Protein 4EG2 (pdb70)

CATH classification: 3.40.140.10 (+1 more: 3.40.140.10)

Organism: Vibrio cholerae serotype O1 (strain ATCC 39315 / El Tor Inaba N16961) (NCBI:txid243277)

Structure (mmCIF, N/CA/C/O backbone):
data_4EG2
#
_entry.id   4EG2
#
_cell.length_a   68.810
_cell.length_b   163.730
_cell.length_c   111.950
_cell.angle_alpha   90.00
_cell.angle_beta   97.70
_cell.angle_gamma   90.00
#
_symmetry.space_group_name_H-M   'P 1 21 1'
#
loop_
_entity.id
_entity.type
_entity.pdbx_description
1 polymer 'Cytidine deaminase'
2 non-polymer 'ZINC ION'
3 non-polymer URIDINE
4 non-polymer 'ACETATE ION'
5 non-polymer 'MAGNESIUM ION'
6 water water
#
loop_
_atom_site.group_PDB
_atom_site.id
_atom_site.type_symbol
_atom_site.label_atom_id
_atom_site.label_alt_id
_atom_site.label_comp_id
_atom_site.label_asym_id
_atom_site.label_entity_id
_atom_site.label_seq_id
_atom_site.pdbx_PDB_ins_code
_atom_site.Cartn_x
_atom_site.Cartn_y
_atom_site.Cartn_z
_atom_site.occupancy
_atom_site.B_iso_or_equiv
_atom_site.auth_seq_id
_atom_site.auth_comp_id
_atom_site.auth_asym_id
_atom_site.auth_atom_id
_atom_site.pdbx_PDB_model_num
ATOM 1 N N . ASN A 1 2 ? -20.452 35.141 -7.328 1.00 56.09 -1 ASN A N 1
ATOM 2 C CA . ASN A 1 2 ? -19.657 36.034 -6.442 1.00 52.84 -1 ASN A CA 1
ATOM 3 C C . ASN A 1 2 ? -20.561 36.850 -5.510 1.00 52.28 -1 ASN A C 1
ATOM 4 O O . ASN A 1 2 ? -21.287 37.742 -5.954 1.00 51.72 -1 ASN A O 1
ATOM 9 N N . ALA A 1 3 ? -20.494 36.538 -4.214 1.00 53.08 0 ALA A N 1
ATOM 10 C CA . ALA A 1 3 ? -21.310 37.205 -3.186 1.00 53.73 0 ALA A CA 1
ATOM 11 C C . ALA A 1 3 ? -20.972 38.693 -2.957 1.00 51.47 0 ALA A C 1
ATOM 12 O O . ALA A 1 3 ? -21.771 39.420 -2.352 1.00 51.51 0 ALA A O 1
ATOM 22 N N . ARG A 1 5 ? -20.141 40.883 -5.547 1.00 44.69 2 ARG A N 1
ATOM 23 C CA . ARG A 1 5 ? -20.205 41.685 -6.767 1.00 43.09 2 ARG A CA 1
ATOM 24 C C . ARG A 1 5 ? -20.921 43.015 -6.587 1.00 42.49 2 ARG A C 1
ATOM 25 O O . ARG A 1 5 ? -20.542 44.008 -7.215 1.00 41.11 2 ARG A O 1
ATOM 33 N N A ASN A 1 6 ? -21.950 43.049 -5.744 0.50 43.95 3 ASN A N 1
ATOM 34 N N B ASN A 1 6 ? -21.927 43.023 -5.720 0.50 44.22 3 ASN A N 1
ATOM 35 C CA A ASN A 1 6 ? -22.660 44.293 -5.485 0.50 45.10 3 ASN A CA 1
ATOM 36 C CA B ASN A 1 6 ? -22.668 44.222 -5.401 0.50 45.65 3 ASN A CA 1
ATOM 37 C C A ASN A 1 6 ? -21.698 45.373 -4.971 0.50 43.82 3 ASN A C 1
ATOM 38 C C B ASN A 1 6 ? -21.734 45.348 -4.939 0.50 44.20 3 ASN A C 1
ATOM 39 O O A ASN A 1 6 ? -21.700 46.495 -5.473 0.50 43.66 3 ASN A O 1
ATOM 40 O O B ASN A 1 6 ? -21.787 46.463 -5.450 0.50 44.22 3 ASN A O 1
ATOM 49 N N . ARG A 1 7 ? -20.863 45.036 -3.986 1.00 43.26 4 ARG A N 1
ATOM 50 C CA . ARG A 1 7 ? -19.894 46.007 -3.452 1.00 42.67 4 ARG A CA 1
ATOM 51 C C . ARG A 1 7 ? -18.757 46.301 -4.443 1.00 39.07 4 ARG A C 1
ATOM 52 O O . ARG A 1 7 ? -18.208 47.409 -4.457 1.00 36.90 4 ARG A O 1
ATOM 60 N N . ILE A 1 8 ? -18.402 45.296 -5.250 1.00 36.97 5 ILE A N 1
ATOM 61 C CA . ILE A 1 8 ? -17.366 45.431 -6.289 1.00 34.54 5 ILE A CA 1
ATOM 62 C C . ILE A 1 8 ? -17.843 46.430 -7.352 1.00 34.90 5 ILE A C 1
ATOM 63 O O . ILE A 1 8 ? -17.068 47.250 -7.846 1.00 31.55 5 ILE A O 1
ATOM 68 N N . GLU A 1 9 ? -19.128 46.358 -7.686 1.00 36.57 6 GLU A N 1
ATOM 69 C CA . GLU A 1 9 ? -19.721 47.275 -8.660 1.00 39.00 6 GLU A CA 1
ATOM 70 C C . GLU A 1 9 ? -19.606 48.730 -8.172 1.00 39.45 6 GLU A C 1
ATOM 71 O O . GLU A 1 9 ? -19.339 49.635 -8.968 1.00 38.29 6 GLU A O 1
ATOM 77 N N . GLN A 1 10 ? -19.787 48.956 -6.870 1.00 40.24 7 GLN A N 1
ATOM 78 C CA . GLN A 1 10 ? -19.631 50.308 -6.318 1.00 42.56 7 GLN A CA 1
ATOM 79 C C . GLN A 1 10 ? -18.200 50.795 -6.510 1.00 40.60 7 GLN A C 1
ATOM 80 O O . GLN A 1 10 ? -17.980 51.951 -6.870 1.00 41.45 7 GLN A O 1
ATOM 86 N N . ALA A 1 11 ? -17.232 49.911 -6.269 1.00 38.30 8 ALA A N 1
ATOM 87 C CA . ALA A 1 11 ? -15.816 50.263 -6.423 1.00 38.29 8 ALA A CA 1
ATOM 88 C C . ALA A 1 11 ? -15.478 50.545 -7.879 1.00 37.97 8 ALA A C 1
ATOM 89 O O . ALA A 1 11 ? -14.703 51.444 -8.174 1.00 38.92 8 ALA A O 1
ATOM 91 N N . LEU A 1 12 ? -16.074 49.782 -8.784 1.00 38.08 9 LEU A N 1
ATOM 92 C CA . LEU A 1 12 ? -15.843 49.977 -10.207 1.00 39.03 9 LEU A CA 1
ATOM 93 C C . LEU A 1 12 ? -16.418 51.265 -10.720 1.00 41.97 9 LEU A C 1
ATOM 94 O O . LEU A 1 12 ? -15.898 51.853 -11.656 1.00 42.95 9 LEU A O 1
ATOM 99 N N . GLN A 1 13 ? -17.505 51.694 -10.104 1.00 45.91 10 GLN A N 1
ATOM 100 C CA . GLN A 1 13 ? -18.211 52.874 -10.546 1.00 49.82 10 GLN A CA 1
ATOM 101 C C . GLN A 1 13 ? -17.343 54.113 -10.358 1.00 51.27 10 GLN A C 1
ATOM 102 O O . GLN A 1 13 ? -17.570 55.116 -11.022 1.00 54.20 10 GLN A O 1
ATOM 108 N N . GLN A 1 14 ? -16.334 54.027 -9.486 1.00 50.30 11 GLN A N 1
ATOM 109 C CA . GLN A 1 14 ? -15.434 55.156 -9.218 1.00 52.70 11 GLN A CA 1
ATOM 110 C C . GLN A 1 14 ? -14.074 55.068 -9.930 1.00 50.57 11 GLN A C 1
ATOM 111 O O . GLN A 1 14 ? -13.340 56.060 -9.973 1.00 52.57 11 GLN A O 1
ATOM 125 N N . PRO A 1 16 ? -11.139 55.085 -12.722 1.00 43.63 13 PRO A N 1
ATOM 126 C CA . PRO A 1 16 ? -10.929 55.935 -13.901 1.00 44.04 13 PRO A CA 1
ATOM 127 C C . PRO A 1 16 ? -11.458 55.307 -15.190 1.00 41.14 13 PRO A C 1
ATOM 128 O O . PRO A 1 16 ? -11.364 54.074 -15.377 1.00 37.47 13 PRO A O 1
ATOM 132 N N . ALA A 1 17 ? -12.002 56.150 -16.068 1.00 40.86 14 ALA A N 1
ATOM 133 C CA . ALA A 1 17 ? -12.571 55.693 -17.340 1.00 40.13 14 ALA A CA 1
ATOM 134 C C . ALA A 1 17 ? -11.554 54.967 -18.240 1.00 37.73 14 ALA A C 1
ATOM 135 O O . ALA A 1 17 ? -11.915 54.102 -19.027 1.00 36.22 14 ALA A O 1
ATOM 137 N N . SER A 1 18 ? -10.285 55.325 -18.111 1.00 38.15 15 SER A N 1
ATOM 138 C CA . SER A 1 18 ? -9.234 54.730 -18.916 1.00 36.73 15 SER A CA 1
ATOM 139 C C . SER A 1 18 ? -9.182 53.198 -18.810 1.00 34.84 15 SER A C 1
ATOM 140 O O . SER A 1 18 ? -9.171 52.508 -19.832 1.00 35.54 15 SER A O 1
ATOM 143 N N . PHE A 1 19 ? -9.187 52.652 -17.596 1.00 32.80 16 PHE A N 1
ATOM 144 C CA . PHE A 1 19 ? -9.100 51.195 -17.453 1.00 31.43 16 PHE A CA 1
ATOM 145 C C . PHE A 1 19 ? -10.337 50.480 -16.867 1.00 30.84 16 PHE A C 1
ATOM 146 O O . PHE A 1 19 ? -10.363 49.250 -16.824 1.00 31.67 16 PHE A O 1
ATOM 154 N N . ALA A 1 20 ? -11.351 51.227 -16.447 1.00 32.04 17 ALA A N 1
ATOM 155 C CA . ALA A 1 20 ? -12.552 50.633 -15.861 1.00 32.03 17 ALA A CA 1
ATOM 156 C C . ALA A 1 20 ? -13.204 49.579 -16.754 1.00 32.56 17 ALA A C 1
ATOM 157 O O . ALA A 1 20 ? -13.510 48.492 -16.273 1.00 33.77 17 ALA A O 1
ATOM 159 N N . PRO A 1 21 ? -13.428 49.882 -18.051 1.00 33.41 18 PRO A N 1
ATOM 160 C CA . PRO A 1 21 ? -14.052 48.850 -18.904 1.00 33.34 18 PRO A CA 1
ATOM 161 C C . PRO A 1 21 ? -13.313 47.505 -18.891 1.00 32.20 18 PRO A C 1
ATOM 162 O O . PRO A 1 21 ? -13.945 46.451 -18.795 1.00 32.60 18 PRO A O 1
ATOM 166 N N . TYR A 1 22 ? -11.993 47.534 -18.988 1.00 30.80 19 TYR A N 1
ATOM 167 C CA . TYR A 1 22 ? -11.237 46.285 -18.979 1.00 30.92 19 TYR A CA 1
ATOM 168 C C . TYR A 1 22 ? -11.282 45.633 -17.596 1.00 28.96 19 TYR A C 1
ATOM 169 O O . TYR A 1 22 ? -11.465 44.421 -17.475 1.00 30.35 19 TYR A O 1
ATOM 178 N N . LEU A 1 23 ? -11.142 46.435 -16.559 1.00 27.17 20 LEU A N 1
ATOM 179 C CA . LEU A 1 23 ? -11.198 45.910 -15.197 1.00 27.50 20 LEU A CA 1
ATOM 180 C C . LEU A 1 23 ? -12.560 45.263 -14.948 1.00 27.81 20 LEU A C 1
ATOM 181 O O . LEU A 1 23 ? -12.635 44.170 -14.399 1.00 29.05 20 LEU A O 1
ATOM 186 N N . ARG A 1 24 ? -13.626 45.953 -15.351 1.00 29.25 21 ARG A N 1
ATOM 187 C CA . ARG A 1 24 ? -14.990 45.455 -15.209 1.00 31.46 21 ARG A CA 1
ATOM 188 C C . ARG A 1 24 ? -15.153 44.095 -15.873 1.00 33.20 21 ARG A C 1
ATOM 189 O O . ARG A 1 24 ? -15.728 43.173 -15.291 1.00 34.06 21 ARG A O 1
ATOM 197 N N . GLU A 1 25 ? -14.655 43.978 -17.099 1.00 33.58 22 GLU A N 1
ATOM 198 C CA . GLU A 1 25 ? -14.711 42.722 -17.836 1.00 36.72 22 GLU A CA 1
ATOM 199 C C . GLU A 1 25 ? -14.085 41.588 -17.002 1.00 35.93 22 GLU A C 1
ATOM 200 O O . GLU A 1 25 ? -14.626 40.477 -16.951 1.00 38.86 22 GLU A O 1
ATOM 206 N N . LEU A 1 26 ? -12.960 41.878 -16.340 1.00 29.91 23 LEU A N 1
ATOM 207 C CA . LEU A 1 26 ? -12.261 40.888 -15.524 1.00 28.40 23 LEU A CA 1
ATOM 208 C C . LEU A 1 26 ? -12.898 40.600 -14.155 1.00 26.94 23 LEU A C 1
ATOM 209 O O . LEU A 1 26 ? -13.109 39.453 -13.820 1.00 27.14 23 LEU A O 1
ATOM 214 N N . VAL A 1 27 ? -13.190 41.639 -13.375 1.00 26.80 24 VAL A N 1
ATOM 215 C CA . VAL A 1 27 ? -13.674 41.458 -11.982 1.00 26.20 24 VAL A CA 1
ATOM 216 C C . VAL A 1 27 ? -15.115 40.990 -11.851 1.00 26.37 24 VAL A C 1
ATOM 217 O O . VAL A 1 27 ? -15.468 40.363 -10.854 1.00 26.05 24 VAL A O 1
ATOM 221 N N . LEU A 1 28 ? -15.936 41.264 -12.851 1.00 27.41 25 LEU A N 1
ATOM 222 C CA . LEU A 1 28 ? -17.324 40.814 -12.811 1.00 29.18 25 LEU A CA 1
ATOM 223 C C . LEU A 1 28 ? -17.498 39.478 -13.531 1.00 30.41 25 LEU A C 1
ATOM 224 O O . LEU A 1 28 ? -18.616 38.984 -13.660 1.00 32.68 25 LEU A O 1
ATOM 229 N N . ALA A 1 29 ? -16.408 38.882 -14.011 1.00 31.02 26 ALA A N 1
ATOM 230 C CA . ALA A 1 29 ? -16.524 37.575 -14.669 1.00 32.01 26 ALA A CA 1
ATOM 231 C C . ALA A 1 29 ? -16.936 36.553 -13.610 1.00 31.54 26 ALA A C 1
ATOM 232 O O . ALA A 1 29 ? -16.598 36.703 -12.433 1.00 29.74 26 ALA A O 1
ATOM 234 N N . LYS A 1 30 ? -17.684 35.535 -14.021 1.00 32.82 27 LYS A N 1
ATOM 235 C CA . LYS A 1 30 ? -18.150 34.507 -13.091 1.00 34.39 27 LYS A CA 1
ATOM 236 C C . LYS A 1 30 ? -16.997 33.902 -12.263 1.00 32.59 27 LYS A C 1
ATOM 237 O O . LYS A 1 30 ? -17.060 33.810 -11.035 1.00 31.79 27 LYS A O 1
ATOM 243 N N . ASP A 1 31 ? -15.933 33.522 -12.946 1.00 33.04 28 ASP A N 1
ATOM 244 C CA . ASP A 1 31 ? -14.810 32.847 -12.300 1.00 32.57 28 ASP A CA 1
ATOM 245 C C . ASP A 1 31 ? -13.706 33.771 -11.767 1.00 30.94 28 ASP A C 1
ATOM 246 O O . ASP A 1 31 ? -12.613 33.302 -11.443 1.00 31.19 28 ASP A O 1
ATOM 251 N N . PHE A 1 32 ? -13.972 35.072 -11.663 1.00 28.99 29 PHE A N 1
ATOM 252 C CA . PHE A 1 32 ? -12.960 35.972 -11.125 1.00 27.14 29 PHE A CA 1
ATOM 253 C C . PHE A 1 32 ? -12.507 35.417 -9.786 1.00 26.09 29 PHE A C 1
ATOM 254 O O . PHE A 1 32 ? -13.310 35.218 -8.894 1.00 24.95 29 PHE A O 1
ATOM 262 N N . ASP A 1 33 ? -11.208 35.180 -9.663 1.00 27.49 30 ASP A N 1
ATOM 263 C CA . ASP A 1 33 ? -10.617 34.571 -8.459 1.00 26.95 30 ASP A CA 1
ATOM 264 C C . ASP A 1 33 ? -9.893 35.566 -7.564 1.00 26.32 30 ASP A C 1
ATOM 265 O O . ASP A 1 33 ? -9.060 35.179 -6.759 1.00 25.98 30 ASP A O 1
ATOM 270 N N . ALA A 1 34 ? -10.203 36.849 -7.704 1.00 25.94 31 ALA A N 1
ATOM 271 C CA . ALA A 1 34 ? -9.563 37.865 -6.887 1.00 24.77 31 ALA A CA 1
ATOM 272 C C . ALA A 1 34 ? -8.042 37.892 -7.071 1.00 23.60 31 ALA A C 1
ATOM 273 O O . ALA A 1 34 ? -7.310 38.063 -6.113 1.00 22.04 31 ALA A O 1
ATOM 275 N N . THR A 1 35 ? -7.591 37.716 -8.307 1.00 23.76 32 THR A N 1
ATOM 276 C CA . THR A 1 35 ? -6.178 37.783 -8.651 1.00 23.88 32 THR A CA 1
ATOM 277 C C . THR A 1 35 ? -6.075 38.420 -10.014 1.00 24.68 32 THR A C 1
ATOM 278 O O . THR A 1 35 ? -7.038 38.444 -10.755 1.00 26.39 32 THR A O 1
ATOM 282 N N . PHE A 1 36 ? -4.910 38.958 -10.325 1.00 25.04 33 PHE A N 1
ATOM 283 C CA . PHE A 1 36 ? -4.648 39.497 -11.637 1.00 26.24 33 PHE A CA 1
ATOM 284 C C . PHE A 1 36 ? -3.305 38.910 -12.085 1.00 27.06 33 PHE A C 1
ATOM 285 O O . PHE A 1 36 ? -2.312 38.967 -11.340 1.00 27.42 33 PHE A O 1
ATOM 293 N N . SER A 1 37 ? -3.273 38.351 -13.293 1.00 26.42 34 SER A N 1
ATOM 294 C CA . SER A 1 37 ? -2.053 37.799 -13.841 1.00 26.48 34 SER A CA 1
ATOM 295 C C . SER A 1 37 ? -1.130 38.937 -14.214 1.00 25.86 34 SER A C 1
ATOM 296 O O . SER A 1 37 ? -1.551 40.069 -14.288 1.00 24.87 34 SER A O 1
ATOM 299 N N . ALA A 1 38 ? 0.134 38.628 -14.467 1.00 27.18 35 ALA A N 1
ATOM 300 C CA . ALA A 1 38 ? 1.072 39.663 -14.880 1.00 28.09 35 ALA A CA 1
ATOM 301 C C . ALA A 1 38 ? 0.651 40.263 -16.237 1.00 28.77 35 ALA A C 1
ATOM 302 O O . ALA A 1 38 ? 0.785 41.462 -16.455 1.00 28.61 35 ALA A O 1
ATOM 304 N N . GLU A 1 39 ? 0.130 39.436 -17.138 1.00 28.94 36 GLU A N 1
ATOM 305 C CA . GLU A 1 39 ? -0.277 39.926 -18.455 1.00 30.23 36 GLU A CA 1
ATOM 306 C C . GLU A 1 39 ? -1.464 40.906 -18.316 1.00 29.15 36 GLU A C 1
ATOM 307 O O . GLU A 1 39 ? -1.467 42.001 -18.923 1.00 25.69 36 GLU A O 1
ATOM 313 N N . GLN A 1 40 ? -2.446 40.526 -17.496 1.00 27.23 37 GLN A N 1
ATOM 314 C CA . GLN A 1 40 ? -3.586 41.392 -17.233 1.00 27.48 37 GLN A CA 1
ATOM 315 C C . GLN A 1 40 ? -3.129 42.697 -16.586 1.00 27.99 37 GLN A C 1
ATOM 316 O O . GLN A 1 40 ? -3.681 43.771 -16.877 1.00 27.44 37 GLN A O 1
ATOM 322 N N . TYR A 1 41 ? -2.106 42.614 -15.731 1.00 27.25 38 TYR A N 1
ATOM 323 C CA . TYR A 1 41 ? -1.596 43.801 -15.062 1.00 26.60 38 TYR A CA 1
ATOM 324 C C . TYR A 1 41 ? -0.937 44.708 -16.078 1.00 28.36 38 TYR A C 1
ATOM 325 O O . TYR A 1 41 ? -1.168 45.911 -16.058 1.00 29.88 38 TYR A O 1
ATOM 334 N N . GLN A 1 42 ? -0.114 44.139 -16.964 1.00 29.25 39 GLN A N 1
ATOM 335 C CA . GLN A 1 42 ? 0.517 44.911 -18.050 1.00 30.41 39 GLN A CA 1
ATOM 336 C C . GLN A 1 42 ? -0.532 45.710 -18.848 1.00 30.92 39 GLN A C 1
ATOM 337 O O . GLN A 1 42 ? -0.308 46.862 -19.206 1.00 31.68 39 GLN A O 1
ATOM 343 N N . GLN A 1 43 ? -1.664 45.081 -19.122 1.00 30.64 40 GLN A N 1
ATOM 344 C CA . GLN A 1 43 ? -2.734 45.694 -19.899 1.00 32.68 40 GLN A CA 1
ATOM 345 C C . GLN A 1 43 ? -3.342 46.858 -19.089 1.00 32.61 40 GLN A C 1
ATOM 346 O O . GLN A 1 43 ? -3.621 47.926 -19.640 1.00 31.24 40 GLN A O 1
ATOM 352 N N . LEU A 1 44 ? -3.523 46.652 -17.779 1.00 32.05 41 LEU A N 1
ATOM 353 C CA . LEU A 1 44 ? -4.030 47.708 -16.897 1.00 32.32 41 LEU A CA 1
ATOM 354 C C . LEU A 1 44 ? -3.082 48.899 -16.904 1.00 33.23 41 LEU A C 1
ATOM 355 O O . LEU A 1 44 ? -3.530 50.045 -16.972 1.00 34.97 41 LEU A O 1
ATOM 360 N N . LEU A 1 45 ? -1.777 48.638 -16.855 1.00 33.14 42 LEU A N 1
ATOM 361 C CA . LEU A 1 45 ? -0.798 49.727 -16.909 1.00 33.62 42 LEU A CA 1
ATOM 362 C C . LEU A 1 45 ? -0.862 50.498 -18.196 1.00 34.37 42 LEU A C 1
ATOM 363 O O . LEU A 1 45 ? -0.926 51.731 -18.181 1.00 35.74 42 LEU A O 1
ATOM 368 N N . THR A 1 46 ? -0.800 49.779 -19.312 1.00 33.64 43 THR A N 1
ATOM 369 C CA . THR A 1 46 ? -0.821 50.418 -20.612 1.00 34.15 43 THR A CA 1
ATOM 370 C C . THR A 1 46 ? -2.070 51.268 -20.734 1.00 34.23 43 THR A C 1
ATOM 371 O O . THR A 1 46 ? -2.001 52.407 -21.158 1.00 36.98 43 THR A O 1
ATOM 375 N N . LEU A 1 47 ? -3.204 50.705 -20.345 1.00 32.46 44 LEU A N 1
ATOM 376 C CA . LEU A 1 47 ? -4.482 51.407 -20.427 1.00 32.48 44 LEU A CA 1
ATOM 377 C C . LEU A 1 47 ? -4.601 52.596 -19.478 1.00 32.89 44 LEU A C 1
ATOM 378 O O . LEU A 1 47 ? -5.146 53.638 -19.854 1.00 34.29 44 LEU A O 1
ATOM 383 N N . SER A 1 48 ? -4.101 52.449 -18.256 1.00 31.77 45 SER A N 1
ATOM 384 C CA . SER A 1 48 ? -4.214 53.518 -17.257 1.00 32.04 45 SER A CA 1
ATOM 385 C C . SER A 1 48 ? -3.258 54.698 -17.471 1.00 33.10 45 SER A C 1
ATOM 386 O O . SER A 1 48 ? -3.553 55.817 -17.075 1.00 33.69 45 SER A O 1
ATOM 389 N N . GLY A 1 49 ? -2.100 54.424 -18.055 1.00 33.26 46 GLY A N 1
ATOM 390 C CA . GLY A 1 49 ? -1.065 55.431 -18.233 1.00 33.21 46 GLY A CA 1
ATOM 391 C C . GLY A 1 49 ? -0.392 55.772 -16.908 1.00 32.42 46 GLY A C 1
ATOM 392 O O . GLY A 1 49 ? 0.440 56.679 -16.844 1.00 32.32 46 GLY A O 1
ATOM 393 N N . LEU A 1 50 ? -0.728 55.042 -15.845 1.00 31.01 47 LEU A N 1
ATOM 394 C CA . LEU A 1 50 ? -0.168 55.335 -14.521 1.00 31.62 47 LEU A CA 1
ATOM 395 C C . LEU A 1 50 ? 1.147 54.609 -14.245 1.00 31.55 47 LEU A C 1
ATOM 396 O O . LEU A 1 50 ? 1.495 53.648 -14.921 1.00 32.58 47 LEU A O 1
ATOM 401 N N . GLU A 1 51 ? 1.880 55.095 -13.251 1.00 32.67 48 GLU A N 1
ATOM 402 C CA . GLU A 1 51 ? 3.103 54.438 -12.809 1.00 33.01 48 GLU A CA 1
ATOM 403 C C . GLU A 1 51 ? 2.674 53.260 -11.920 1.00 30.65 48 GLU A C 1
ATOM 404 O O . GLU A 1 51 ? 1.601 53.297 -11.318 1.00 28.41 48 GLU A O 1
ATOM 410 N N . ASP A 1 52 ? 3.500 52.216 -11.850 1.00 30.16 49 ASP A N 1
ATOM 411 C CA . ASP A 1 52 ? 3.150 51.000 -11.093 1.00 28.43 49 ASP A CA 1
ATOM 412 C C . ASP A 1 52 ? 2.499 51.212 -9.715 1.00 27.89 49 ASP A C 1
ATOM 413 O O . ASP A 1 52 ? 1.400 50.729 -9.465 1.00 27.39 49 ASP A O 1
ATOM 418 N N . ALA A 1 53 ? 3.191 51.909 -8.819 1.00 29.42 50 ALA A N 1
ATOM 419 C CA . ALA A 1 53 ? 2.676 52.156 -7.441 1.00 29.53 50 ALA A CA 1
ATOM 420 C C . ALA A 1 53 ? 1.291 52.804 -7.434 1.00 29.68 50 ALA A C 1
ATOM 421 O O . ALA A 1 53 ? 0.419 52.424 -6.637 1.00 29.50 50 ALA A O 1
ATOM 423 N N . ASP A 1 54 ? 1.094 53.768 -8.329 1.00 29.38 51 ASP A N 1
ATOM 424 C CA . ASP A 1 54 ? -0.173 54.475 -8.431 1.00 30.30 51 ASP A CA 1
ATOM 425 C C . ASP A 1 54 ? -1.300 53.564 -8.863 1.00 29.50 51 ASP A C 1
ATOM 426 O O . ASP A 1 54 ? -2.407 53.674 -8.345 1.00 30.38 51 ASP A O 1
ATOM 431 N N . LEU A 1 55 ? -1.031 52.652 -9.791 1.00 28.35 52 LEU A N 1
ATOM 432 C CA . LEU A 1 55 ? -2.075 51.738 -10.262 1.00 28.35 52 LEU A CA 1
ATOM 433 C C . LEU A 1 55 ? -2.507 50.766 -9.170 1.00 27.04 52 LEU A C 1
ATOM 434 O O . LEU A 1 55 ? -3.694 50.529 -8.998 1.00 28.23 52 LEU A O 1
ATOM 439 N N . ARG A 1 56 ? -1.545 50.189 -8.450 1.00 27.29 53 ARG A N 1
ATOM 440 C CA . ARG A 1 56 ? -1.859 49.277 -7.354 1.00 26.29 53 ARG A CA 1
ATOM 441 C C . ARG A 1 56 ? -2.720 49.961 -6.299 1.00 25.91 53 ARG A C 1
ATOM 442 O O . ARG A 1 56 ? -3.661 49.350 -5.786 1.00 26.25 53 ARG A O 1
ATOM 450 N N . VAL A 1 57 ? -2.391 51.213 -5.971 1.00 25.46 54 VAL A N 1
ATOM 451 C CA . VAL A 1 57 ? -3.170 51.987 -5.007 1.00 24.56 54 VAL A CA 1
ATOM 452 C C . VAL A 1 57 ? -4.584 52.209 -5.549 1.00 25.33 54 VAL A C 1
ATOM 453 O O . VAL A 1 57 ? -5.570 52.023 -4.828 1.00 24.92 54 VAL A O 1
ATOM 457 N N . ALA A 1 58 ? -4.681 52.590 -6.816 1.00 25.30 55 ALA A N 1
ATOM 458 C CA . ALA A 1 58 ? -5.989 52.810 -7.450 1.00 27.04 55 ALA A CA 1
ATOM 459 C C . ALA A 1 58 ? -6.884 51.555 -7.461 1.00 25.98 55 ALA A C 1
ATOM 460 O O . ALA A 1 58 ? -8.100 51.672 -7.509 1.00 27.67 55 ALA A O 1
ATOM 462 N N . LEU A 1 59 ? -6.288 50.368 -7.405 1.00 24.60 56 LEU A N 1
ATOM 463 C CA . LEU A 1 59 ? -7.048 49.113 -7.382 1.00 23.17 56 LEU A CA 1
ATOM 464 C C . LEU A 1 59 ? -7.556 48.673 -5.992 1.00 22.69 56 LEU A C 1
ATOM 465 O O . LEU A 1 59 ? -8.441 47.807 -5.899 1.00 23.04 56 LEU A O 1
ATOM 470 N N . LEU A 1 60 ? -7.011 49.256 -4.928 1.00 22.53 57 LEU A N 1
ATOM 471 C CA . LEU A 1 60 ? -7.378 48.879 -3.546 1.00 23.02 57 LEU A CA 1
ATOM 472 C C . LEU A 1 60 ? -8.896 48.755 -3.257 1.00 23.91 57 LEU A C 1
ATOM 473 O O . LEU A 1 60 ? -9.317 47.863 -2.527 1.00 23.90 57 LEU A O 1
ATOM 478 N N . PRO A 1 61 ? -9.717 49.649 -3.815 1.00 23.90 58 PRO A N 1
ATOM 479 C CA . PRO A 1 61 ? -11.132 49.483 -3.492 1.00 24.52 58 PRO A CA 1
ATOM 480 C C . PRO A 1 61 ? -11.725 48.142 -3.954 1.00 25.15 58 PRO A C 1
ATOM 481 O O . PRO A 1 61 ? -12.724 47.681 -3.380 1.00 24.78 58 PRO A O 1
ATOM 485 N N . ILE A 1 62 ? -11.123 47.516 -4.966 1.00 25.54 59 ILE A N 1
ATOM 486 C CA . ILE A 1 62 ? -11.596 46.199 -5.418 1.00 25.19 59 ILE A CA 1
ATOM 487 C C . ILE A 1 62 ? -11.313 45.197 -4.310 1.00 24.20 59 ILE A C 1
ATOM 488 O O . ILE A 1 62 ? -12.111 44.316 -4.054 1.00 26.04 59 ILE A O 1
ATOM 493 N N . ALA A 1 63 ? -10.175 45.344 -3.646 1.00 23.28 60 ALA A N 1
ATOM 494 C CA . ALA A 1 63 ? -9.819 44.456 -2.558 1.00 22.87 60 ALA A CA 1
ATOM 495 C C . ALA A 1 63 ? -10.702 44.717 -1.341 1.00 22.65 60 ALA A C 1
ATOM 496 O O . ALA A 1 63 ? -11.220 43.774 -0.737 1.00 22.69 60 ALA A O 1
ATOM 498 N N . ALA A 1 64 ? -10.908 45.993 -1.019 1.00 22.29 61 ALA A N 1
ATOM 499 C CA . ALA A 1 64 ? -11.708 46.397 0.139 1.00 21.29 61 ALA A CA 1
ATOM 500 C C . ALA A 1 64 ? -13.167 46.001 0.041 1.00 22.19 61 ALA A C 1
ATOM 501 O O . ALA A 1 64 ? -13.867 45.920 1.063 1.00 22.02 61 ALA A O 1
ATOM 503 N N . ALA A 1 65 ? -13.630 45.766 -1.182 1.00 23.02 62 ALA A N 1
ATOM 504 C CA . ALA A 1 65 ? -14.999 45.355 -1.427 1.00 23.50 62 ALA A CA 1
ATOM 505 C C . ALA A 1 65 ? -15.309 43.964 -0.870 1.00 23.05 62 ALA A C 1
ATOM 506 O O . ALA A 1 65 ? -16.473 43.631 -0.684 1.00 22.62 62 ALA A O 1
ATOM 508 N N . TYR A 1 66 ? -14.267 43.161 -0.628 1.00 22.37 63 TYR A N 1
ATOM 509 C CA . TYR A 1 66 ? -14.412 41.807 -0.070 1.00 22.13 63 TYR A CA 1
ATOM 510 C C . TYR A 1 66 ? -14.369 41.773 1.464 1.00 21.48 63 TYR A C 1
ATOM 511 O O . TYR A 1 66 ? -14.499 40.699 2.064 1.00 18.94 63 TYR A O 1
ATOM 520 N N . SER A 1 67 ? -14.174 42.937 2.093 1.00 20.58 64 SER A N 1
ATOM 521 C CA . SER A 1 67 ? -14.100 43.024 3.554 1.00 19.20 64 SER A CA 1
ATOM 522 C C . SER A 1 67 ? -15.396 42.571 4.251 1.00 20.75 64 SER A C 1
ATOM 523 O O . SER A 1 67 ? -16.482 42.967 3.872 1.00 19.83 64 SER A O 1
ATOM 526 N N . TYR A 1 68 ? -15.232 41.756 5.283 1.00 21.00 65 TYR A N 1
ATOM 527 C CA . TYR A 1 68 ? -16.311 41.285 6.140 1.00 21.12 65 TYR A CA 1
ATOM 528 C C . TYR A 1 68 ? -15.944 41.803 7.527 1.00 21.37 65 TYR A C 1
ATOM 529 O O . TYR A 1 68 ? -15.148 41.190 8.248 1.00 20.88 65 TYR A O 1
ATOM 538 N N . ALA A 1 69 ? -16.485 42.970 7.868 1.00 22.27 66 ALA A N 1
ATOM 539 C CA . ALA A 1 69 ? -16.189 43.627 9.128 1.00 22.00 66 ALA A CA 1
ATOM 540 C C . ALA A 1 69 ? -17.462 44.044 9.868 1.00 23.38 66 ALA A C 1
ATOM 541 O O . ALA A 1 69 ? -17.748 45.245 9.992 1.00 23.46 66 ALA A O 1
ATOM 543 N N . PRO A 1 70 ? -18.234 43.055 10.357 1.00 23.27 67 PRO A N 1
ATOM 544 C CA . PRO A 1 70 ? -19.466 43.328 11.087 1.00 24.70 67 PRO A CA 1
ATOM 545 C C . PRO A 1 70 ? -19.257 43.878 12.496 1.00 24.70 67 PRO A C 1
ATOM 546 O O . PRO A 1 70 ? -20.222 44.301 13.123 1.00 26.91 67 PRO A O 1
ATOM 550 N N . ILE A 1 71 ? -18.034 43.844 13.004 1.00 23.70 68 ILE A N 1
ATOM 551 C CA . ILE A 1 71 ? -17.773 44.385 14.333 1.00 23.89 68 ILE A CA 1
ATOM 552 C C . ILE A 1 71 ? -17.331 45.837 14.243 1.00 24.29 68 ILE A C 1
ATOM 553 O O . ILE A 1 71 ? -17.897 46.703 14.903 1.00 22.56 68 ILE A O 1
ATOM 558 N N . SER A 1 72 ? -16.309 46.085 13.423 1.00 24.37 69 SER A N 1
ATOM 559 C CA . SER A 1 72 ? -15.758 47.424 13.264 1.00 24.80 69 SER A CA 1
ATOM 560 C C . SER A 1 72 ? -16.348 48.265 12.134 1.00 25.63 69 SER A C 1
ATOM 561 O O . SER A 1 72 ? -16.297 49.500 12.204 1.00 25.83 69 SER A O 1
ATOM 564 N N A GLU A 1 73 ? -16.884 47.592 11.110 0.50 25.95 70 GLU A N 1
ATOM 565 N N B GLU A 1 73 ? -16.923 47.624 11.115 0.50 25.82 70 GLU A N 1
ATOM 566 C CA A GLU A 1 73 ? -17.391 48.248 9.892 0.50 27.06 70 GLU A CA 1
ATOM 567 C CA B GLU A 1 73 ? -17.412 48.345 9.926 0.50 26.90 70 GLU A CA 1
ATOM 568 C C A GLU A 1 73 ? -16.274 49.132 9.286 0.50 26.37 70 GLU A C 1
ATOM 569 C C B GLU A 1 73 ? -16.262 49.182 9.322 0.50 26.23 70 GLU A C 1
ATOM 570 O O A GLU A 1 73 ? -16.536 50.143 8.647 0.50 28.13 70 GLU A O 1
ATOM 571 O O B GLU A 1 73 ? -16.491 50.221 8.718 0.50 28.02 70 GLU A O 1
ATOM 582 N N . PHE A 1 74 ? -15.035 48.700 9.488 1.00 25.35 71 PHE A N 1
ATOM 583 C CA . PHE A 1 74 ? -13.834 49.388 9.008 1.00 25.36 71 PHE A CA 1
ATOM 584 C C . PHE A 1 74 ? -13.247 48.445 7.961 1.00 24.47 71 PHE A C 1
ATOM 585 O O . PHE A 1 74 ? -12.745 47.391 8.296 1.00 24.01 71 PHE A O 1
ATOM 593 N N . TYR A 1 75 ? -13.344 48.844 6.693 1.00 25.46 72 TYR A N 1
ATOM 594 C CA . TYR A 1 75 ? -12.998 47.999 5.541 1.00 24.66 72 TYR A CA 1
ATOM 595 C C . TYR A 1 75 ? -11.581 48.169 5.008 1.00 23.45 72 TYR A C 1
ATOM 596 O O . TYR A 1 75 ? -11.224 49.195 4.464 1.00 24.66 72 TYR A O 1
ATOM 605 N N . VAL A 1 76 ? -10.789 47.123 5.156 1.00 22.45 73 VAL A N 1
ATOM 606 C CA . VAL A 1 76 ? -9.405 47.158 4.759 1.00 21.71 73 VAL A CA 1
ATOM 607 C C . VAL A 1 76 ? -9.182 46.190 3.615 1.00 21.54 73 VAL A C 1
ATOM 608 O O . VAL A 1 76 ? -9.632 45.049 3.650 1.00 21.74 73 VAL A O 1
ATOM 612 N N . GLY A 1 77 ? -8.507 46.675 2.583 1.00 22.90 74 GLY A N 1
ATOM 613 C CA . GLY A 1 77 ? -8.141 45.875 1.441 1.00 21.84 74 GLY A CA 1
ATOM 614 C C . GLY A 1 77 ? -6.636 45.900 1.282 1.00 21.44 74 GLY A C 1
ATOM 615 O O . GLY A 1 77 ? -5.984 46.878 1.639 1.00 22.23 74 GLY A O 1
ATOM 616 N N . ALA A 1 78 ? -6.083 44.813 0.760 1.00 20.33 75 ALA A N 1
ATOM 617 C CA . ALA A 1 78 ? -4.658 44.726 0.502 1.00 19.93 75 ALA A CA 1
ATOM 618 C C . ALA A 1 78 ? -4.423 43.991 -0.818 1.00 19.30 75 ALA A C 1
ATOM 619 O O . ALA A 1 78 ? -5.215 43.131 -1.210 1.00 20.25 75 ALA A O 1
ATOM 621 N N . ILE A 1 79 ? -3.322 44.330 -1.484 1.00 18.46 76 ILE A N 1
ATOM 622 C CA . ILE A 1 79 ? -2.962 43.705 -2.746 1.00 19.13 76 ILE A CA 1
ATOM 623 C C . ILE A 1 79 ? -1.526 43.226 -2.652 1.00 19.68 76 ILE A C 1
ATOM 624 O O . ILE A 1 79 ? -0.617 44.016 -2.462 1.00 19.41 76 ILE A O 1
ATOM 629 N N . VAL A 1 80 ? -1.342 41.914 -2.768 1.00 19.82 77 VAL A N 1
ATOM 630 C CA . VAL A 1 80 ? -0.031 41.315 -2.695 1.00 19.35 77 VAL A CA 1
ATOM 631 C C . VAL A 1 80 ? 0.431 40.930 -4.081 1.00 20.18 77 VAL A C 1
ATOM 632 O O . VAL A 1 80 ? -0.271 40.234 -4.809 1.00 20.48 77 VAL A O 1
ATOM 636 N N . ARG A 1 81 ? 1.609 41.398 -4.460 1.00 20.01 78 ARG A N 1
ATOM 637 C CA . ARG A 1 81 ? 2.208 40.979 -5.700 1.00 20.19 78 ARG A CA 1
ATOM 638 C C . ARG A 1 81 ? 3.144 39.867 -5.275 1.00 19.79 78 ARG A C 1
ATOM 639 O O . ARG A 1 81 ? 4.090 40.104 -4.514 1.00 18.43 78 ARG A O 1
ATOM 647 N N . GLY A 1 82 ? 2.886 38.657 -5.757 1.00 19.47 79 GLY A N 1
ATOM 648 C CA . GLY A 1 82 ? 3.733 37.521 -5.427 1.00 20.30 79 GLY A CA 1
ATOM 649 C C . GLY A 1 82 ? 5.028 37.646 -6.198 1.00 20.33 79 GLY A C 1
ATOM 650 O O . GLY A 1 82 ? 5.095 38.364 -7.178 1.00 18.60 79 GLY A O 1
ATOM 651 N N . ILE A 1 83 ? 6.065 36.933 -5.786 1.00 21.29 80 ILE A N 1
ATOM 652 C CA . ILE A 1 83 ? 7.321 37.047 -6.513 1.00 21.90 80 ILE A CA 1
ATOM 653 C C . ILE A 1 83 ? 7.185 36.627 -7.977 1.00 22.77 80 ILE A C 1
ATOM 654 O O . ILE A 1 83 ? 7.967 37.062 -8.804 1.00 23.98 80 ILE A O 1
ATOM 659 N N . SER A 1 84 ? 6.175 35.822 -8.307 1.00 23.43 81 SER A N 1
ATOM 660 C CA . SER A 1 84 ? 5.957 35.417 -9.693 1.00 24.61 81 SER A CA 1
ATOM 661 C C . SER A 1 84 ? 5.455 36.610 -10.543 1.00 24.40 81 SER A C 1
ATOM 662 O O . SER A 1 84 ? 5.603 36.623 -11.767 1.00 24.64 81 SER A O 1
ATOM 665 N N . GLY A 1 85 ? 4.835 37.588 -9.890 1.00 22.94 82 GLY A N 1
ATOM 666 C CA . GLY A 1 85 ? 4.290 38.747 -10.583 1.00 21.90 82 GLY A CA 1
ATOM 667 C C . GLY A 1 85 ? 2.770 38.820 -10.533 1.00 21.55 82 GLY A C 1
ATOM 668 O O . GLY A 1 85 ? 2.202 39.859 -10.830 1.00 20.29 82 GLY A O 1
ATOM 669 N N A ARG A 1 86 ? 2.117 37.708 -10.184 0.60 21.00 83 ARG A N 1
ATOM 670 N N B ARG A 1 86 ? 2.118 37.719 -10.168 0.40 21.15 83 ARG A N 1
ATOM 671 C CA A ARG A 1 86 ? 0.653 37.662 -10.050 0.60 21.20 83 ARG A CA 1
ATOM 672 C CA B ARG A 1 86 ? 0.665 37.694 -10.088 0.40 21.31 83 ARG A CA 1
ATOM 673 C C A ARG A 1 86 ? 0.241 38.506 -8.845 0.60 20.53 83 ARG A C 1
ATOM 674 C C B ARG A 1 86 ? 0.237 38.494 -8.853 0.40 20.61 83 ARG A C 1
ATOM 675 O O A ARG A 1 86 ? 0.976 38.593 -7.861 0.60 20.45 83 ARG A O 1
ATOM 676 O O B ARG A 1 86 ? 0.955 38.529 -7.854 0.40 20.49 83 ARG A O 1
ATOM 691 N N . LEU A 1 87 ? -0.917 39.153 -8.935 1.00 20.85 84 LEU A N 1
ATOM 692 C CA . LEU A 1 87 ? -1.427 39.969 -7.837 1.00 19.63 84 LEU A CA 1
ATOM 693 C C . LEU A 1 87 ? -2.563 39.220 -7.149 1.00 19.87 84 LEU A C 1
ATOM 694 O O . LEU A 1 87 ? -3.400 38.620 -7.814 1.00 19.60 84 LEU A O 1
ATOM 699 N N . TYR A 1 88 ? -2.581 39.277 -5.816 1.00 19.17 85 TYR A N 1
ATOM 700 C CA . TYR A 1 88 ? -3.566 38.594 -5.016 1.00 19.61 85 TYR A CA 1
ATOM 701 C C . TYR A 1 88 ? -4.260 39.582 -4.078 1.00 19.72 85 TYR A C 1
ATOM 702 O O . TYR A 1 88 ? -3.600 40.289 -3.327 1.00 19.45 85 TYR A O 1
ATOM 711 N N . LEU A 1 89 ? -5.591 39.624 -4.144 1.00 19.48 86 LEU A N 1
ATOM 712 C CA . LEU A 1 89 ? -6.392 40.494 -3.280 1.00 20.22 86 LEU A CA 1
ATOM 713 C C . LEU A 1 89 ? -6.733 39.850 -1.929 1.00 19.38 86 LEU A C 1
ATOM 714 O O . LEU A 1 89 ? -6.843 38.638 -1.799 1.00 21.77 86 LEU A O 1
ATOM 719 N N . GLY A 1 90 ? -6.922 40.683 -0.927 1.00 19.95 87 GLY A N 1
ATOM 720 C CA . GLY A 1 90 ? -7.321 40.218 0.395 1.00 19.49 87 GLY A CA 1
ATOM 721 C C . GLY A 1 90 ? -8.026 41.326 1.135 1.00 18.49 87 GLY A C 1
ATOM 722 O O . GLY A 1 90 ? -7.814 42.500 0.839 1.00 19.69 87 GLY A O 1
ATOM 723 N N . ALA A 1 91 ? -8.861 40.946 2.094 1.00 16.88 88 ALA A N 1
ATOM 724 C CA . ALA A 1 91 ? -9.605 41.892 2.903 1.00 16.87 88 ALA A CA 1
ATOM 725 C C . ALA A 1 91 ? -9.676 41.361 4.323 1.00 17.06 88 ALA A C 1
ATOM 726 O O . ALA A 1 91 ? -9.352 40.201 4.578 1.00 16.26 88 ALA A O 1
ATOM 728 N N . ASN A 1 92 ? -10.117 42.201 5.252 1.00 17.19 89 ASN A N 1
ATOM 729 C CA . ASN A 1 92 ? -10.184 41.789 6.641 1.00 18.49 89 ASN A CA 1
ATOM 730 C C . ASN A 1 92 ? -11.463 41.004 6.926 1.00 18.38 89 ASN A C 1
ATOM 731 O O . ASN A 1 92 ? -12.445 41.147 6.212 1.00 20.51 89 ASN A O 1
ATOM 744 N N . GLU A 1 94 ? -13.892 39.589 10.340 1.00 21.07 91 GLU A N 1
ATOM 745 C CA . GLU A 1 94 ? -14.173 39.644 11.780 1.00 20.57 91 GLU A CA 1
ATOM 746 C C . GLU A 1 94 ? -15.330 38.693 12.075 1.00 20.78 91 GLU A C 1
ATOM 747 O O . GLU A 1 94 ? -16.235 38.521 11.249 1.00 20.15 91 GLU A O 1
ATOM 753 N N . PHE A 1 95 ? -15.325 38.125 13.269 1.00 20.10 92 PHE A N 1
ATOM 754 C CA . PHE A 1 95 ? -16.323 37.146 13.656 1.00 20.80 92 PHE A CA 1
ATOM 755 C C . PHE A 1 95 ? -17.049 37.508 14.915 1.00 21.22 92 PHE A C 1
ATOM 756 O O . PHE A 1 95 ? -16.515 37.342 16.015 1.00 22.42 92 PHE A O 1
ATOM 764 N N . THR A 1 96 ? -18.278 38.004 14.746 1.00 22.01 93 THR A N 1
ATOM 765 C CA . THR A 1 96 ? -19.118 38.387 15.867 1.00 23.11 93 THR A CA 1
ATOM 766 C C . THR A 1 96 ? -19.293 37.194 16.786 1.00 22.90 93 THR A C 1
ATOM 767 O O . THR A 1 96 ? -19.357 36.059 16.326 1.00 22.81 93 THR A O 1
ATOM 771 N N . GLY A 1 97 ? -19.299 37.442 18.089 1.00 23.69 94 GLY A N 1
ATOM 772 C CA . GLY A 1 97 ? -19.452 36.369 19.067 1.00 23.49 94 GLY A CA 1
ATOM 773 C C . GLY A 1 97 ? -18.211 35.542 19.350 1.00 22.80 94 GLY A C 1
ATOM 774 O O . GLY A 1 97 ? -18.270 34.623 20.165 1.00 25.66 94 GLY A O 1
ATOM 775 N N . ALA A 1 98 ? -17.099 35.823 18.678 1.00 21.34 95 ALA A N 1
ATOM 776 C CA . ALA A 1 98 ? -15.841 35.072 18.910 1.00 21.34 95 ALA A CA 1
ATOM 777 C C . ALA A 1 98 ? -14.762 35.994 19.458 1.00 21.77 95 ALA A C 1
ATOM 778 O O . ALA A 1 98 ? -14.781 37.200 19.205 1.00 20.85 95 ALA A O 1
ATOM 780 N N . GLN A 1 99 ? -13.792 35.423 20.172 1.00 22.77 96 GLN A N 1
ATOM 781 C CA . GLN A 1 99 ? -12.722 36.231 20.749 1.00 23.34 96 GLN A CA 1
ATOM 782 C C . GLN A 1 99 ? -11.921 36.865 19.603 1.00 22.78 96 GLN A C 1
ATOM 783 O O . GLN A 1 99 ? -11.826 36.284 18.541 1.00 22.82 96 GLN A O 1
ATOM 789 N N . LEU A 1 100 ? -11.330 38.037 19.831 1.00 22.92 97 LEU A N 1
ATOM 790 C CA . LEU A 1 100 ? -10.646 38.775 18.756 1.00 22.30 97 LEU A CA 1
ATOM 791 C C . LEU A 1 100 ? -9.384 38.134 18.147 1.00 21.38 97 LEU A C 1
ATOM 792 O O . LEU A 1 100 ? -8.885 38.613 17.137 1.00 21.52 97 LEU A O 1
ATOM 797 N N . GLY A 1 101 ? -8.879 37.063 18.747 1.00 21.62 98 GLY A N 1
ATOM 798 C CA . GLY A 1 101 ? -7.761 36.323 18.176 1.00 19.27 98 GLY A CA 1
ATOM 799 C C . GLY A 1 101 ? -8.217 35.587 16.917 1.00 19.04 98 GLY A C 1
ATOM 800 O O . GLY A 1 101 ? -7.404 35.090 16.156 1.00 18.29 98 GLY A O 1
ATOM 801 N N . GLN A 1 102 ? -9.527 35.524 16.687 1.00 19.49 99 GLN A N 1
ATOM 802 C CA . GLN A 1 102 ? -10.060 34.882 15.487 1.00 19.84 99 GLN A CA 1
ATOM 803 C C . GLN A 1 102 ? -10.122 35.839 14.301 1.00 19.99 99 GLN A C 1
ATOM 804 O O . GLN A 1 102 ? -10.466 35.427 13.200 1.00 20.49 99 GLN A O 1
ATOM 810 N N . THR A 1 103 ? -9.778 37.109 14.524 1.00 20.06 100 THR A N 1
ATOM 811 C CA . THR A 1 103 ? -9.815 38.143 13.460 1.00 19.40 100 THR A CA 1
ATOM 812 C C . THR A 1 103 ? -8.727 37.928 12.419 1.00 19.02 100 THR A C 1
ATOM 813 O O . THR A 1 103 ? -7.628 37.494 12.754 1.00 19.09 100 THR A O 1
ATOM 817 N N . VAL A 1 104 ? -9.041 38.211 11.151 1.00 20.07 101 VAL A N 1
ATOM 818 C CA . VAL A 1 104 ? -8.050 38.124 10.083 1.00 20.04 101 VAL A CA 1
ATOM 819 C C . VAL A 1 104 ? -7.902 39.500 9.445 1.00 20.20 101 VAL A C 1
ATOM 820 O O . VAL A 1 104 ? -8.875 40.129 9.071 1.00 22.25 101 VAL A O 1
ATOM 824 N N . HIS A 1 105 ? -6.668 39.965 9.359 1.00 19.61 102 HIS A N 1
ATOM 825 C CA . HIS A 1 105 ? -6.358 41.263 8.764 1.00 20.58 102 HIS A CA 1
ATOM 826 C C . HIS A 1 105 ? -6.204 41.132 7.268 1.00 19.66 102 HIS A C 1
ATOM 827 O O . HIS A 1 105 ? -5.791 40.085 6.791 1.00 16.83 102 HIS A O 1
ATOM 834 N N . ALA A 1 106 ? -6.506 42.213 6.543 1.00 20.87 103 ALA A N 1
ATOM 835 C CA . ALA A 1 106 ? -6.386 42.232 5.084 1.00 22.34 103 ALA A CA 1
ATOM 836 C C . ALA A 1 106 ? -5.033 41.711 4.660 1.00 21.67 103 ALA A C 1
ATOM 837 O O . ALA A 1 106 ? -4.941 40.887 3.754 1.00 21.93 103 ALA A O 1
ATOM 839 N N . GLU A 1 107 ? -3.988 42.171 5.332 1.00 20.90 104 GLU A N 1
ATOM 840 C CA . GLU A 1 107 ? -2.619 41.746 5.007 1.00 20.56 104 GLU A CA 1
ATOM 841 C C . GLU A 1 107 ? -2.442 40.236 5.115 1.00 20.26 104 GLU A C 1
ATOM 842 O O . GLU A 1 107 ? -1.875 39.591 4.211 1.00 21.79 104 GLU A O 1
ATOM 848 N N . GLN A 1 108 ? -2.919 39.663 6.216 1.00 18.85 105 GLN A N 1
ATOM 849 C CA . GLN A 1 108 ? -2.831 38.220 6.419 1.00 18.47 105 GLN A CA 1
ATOM 850 C C . GLN A 1 108 ? -3.642 37.495 5.356 1.00 17.78 105 GLN A C 1
ATOM 851 O O . GLN A 1 108 ? -3.255 36.434 4.865 1.00 17.57 105 GLN A O 1
ATOM 857 N N . CYS A 1 109 ? -4.780 38.074 5.012 1.00 18.46 106 CYS A N 1
ATOM 858 C CA . CYS A 1 109 ? -5.667 37.484 4.030 1.00 18.86 106 CYS A CA 1
ATOM 859 C C . CYS A 1 109 ? -4.998 37.458 2.649 1.00 19.48 106 CYS A C 1
ATOM 860 O O . CYS A 1 109 ? -4.984 36.418 1.985 1.00 19.53 106 CYS A O 1
ATOM 863 N N . ALA A 1 110 ? -4.425 38.590 2.236 1.00 18.98 107 ALA A N 1
ATOM 864 C CA . ALA A 1 110 ? -3.780 38.673 0.920 1.00 19.12 107 ALA A CA 1
ATOM 865 C C . ALA A 1 110 ? -2.559 37.757 0.829 1.00 18.74 107 ALA A C 1
ATOM 866 O O . ALA A 1 110 ? -2.317 37.144 -0.214 1.00 19.31 107 ALA A O 1
ATOM 868 N N . ILE A 1 111 ? -1.793 37.672 1.909 1.00 18.95 108 ILE A N 1
ATOM 869 C CA . ILE A 1 111 ? -0.606 36.813 1.945 1.00 19.96 108 ILE A CA 1
ATOM 870 C C . ILE A 1 111 ? -0.993 35.321 1.927 1.00 20.12 108 ILE A C 1
ATOM 871 O O . ILE A 1 111 ? -0.396 34.536 1.196 1.00 21.40 108 ILE A O 1
ATOM 876 N N . SER A 1 112 ? -2.007 34.937 2.701 1.00 20.68 109 SER A N 1
ATOM 877 C CA . SER A 1 112 ? -2.437 33.535 2.724 1.00 20.16 109 SER A CA 1
ATOM 878 C C . SER A 1 112 ? -2.991 33.160 1.363 1.00 21.03 109 SER A C 1
ATOM 879 O O . SER A 1 112 ? -2.855 32.030 0.923 1.00 21.41 109 SER A O 1
ATOM 882 N N . HIS A 1 113 ? -3.593 34.127 0.681 1.00 22.06 110 HIS A N 1
ATOM 883 C CA . HIS A 1 113 ? -4.155 33.902 -0.659 1.00 21.18 110 HIS A CA 1
ATOM 884 C C . HIS A 1 113 ? -3.022 33.577 -1.636 1.00 19.93 110 HIS A C 1
ATOM 885 O O . HIS A 1 113 ? -3.082 32.576 -2.334 1.00 20.76 110 HIS A O 1
ATOM 892 N N . ALA A 1 114 ? -1.968 34.388 -1.656 1.00 19.47 111 ALA A N 1
ATOM 893 C CA . ALA A 1 114 ? -0.808 34.115 -2.512 1.00 19.29 111 ALA A CA 1
ATOM 894 C C . ALA A 1 114 ? -0.167 32.741 -2.167 1.00 19.03 111 ALA A C 1
ATOM 895 O O . ALA A 1 114 ? 0.195 31.980 -3.040 1.00 19.67 111 ALA A O 1
ATOM 897 N N . TRP A 1 115 ? -0.028 32.461 -0.882 1.00 18.39 112 TRP A N 1
ATOM 898 C CA . TRP A 1 115 ? 0.569 31.222 -0.402 1.00 19.10 112 TRP A CA 1
ATOM 899 C C . TRP A 1 115 ? -0.246 29.991 -0.790 1.00 19.64 112 TRP A C 1
ATOM 900 O O . TRP A 1 115 ? 0.288 29.056 -1.381 1.00 20.24 112 TRP A O 1
ATOM 919 N N . LYS A 1 117 ? -2.211 29.647 -3.144 1.00 22.36 114 LYS A N 1
ATOM 920 C CA . LYS A 1 117 ? -2.174 29.507 -4.594 1.00 23.86 114 LYS A CA 1
ATOM 921 C C . LYS A 1 117 ? -0.771 29.156 -5.126 1.00 22.62 114 LYS A C 1
ATOM 922 O O . LYS A 1 117 ? -0.592 29.018 -6.330 1.00 20.58 114 LYS A O 1
ATOM 928 N N . GLY A 1 118 ? 0.199 28.957 -4.225 1.00 21.80 115 GLY A N 1
ATOM 929 C CA . GLY A 1 118 ? 1.560 28.514 -4.645 1.00 22.16 115 GLY A CA 1
ATOM 930 C C . GLY A 1 118 ? 2.720 29.501 -4.736 1.00 22.58 115 GLY A C 1
ATOM 931 O O . GLY A 1 118 ? 3.800 29.118 -5.163 1.00 24.77 115 GLY A O 1
ATOM 932 N N . GLU A 1 119 ? 2.529 30.770 -4.382 1.00 23.38 116 GLU A N 1
ATOM 933 C CA . GLU A 1 119 ? 3.671 31.725 -4.384 1.00 23.82 116 GLU A CA 1
ATOM 934 C C . GLU A 1 119 ? 4.737 31.324 -3.338 1.00 23.59 116 GLU A C 1
ATOM 935 O O . GLU A 1 119 ? 4.397 30.907 -2.226 1.00 23.10 116 GLU A O 1
ATOM 941 N N . LYS A 1 120 ? 6.010 31.505 -3.672 1.00 25.26 117 LYS A N 1
ATOM 942 C CA . LYS A 1 120 ? 7.109 31.166 -2.757 1.00 26.53 117 LYS A CA 1
ATOM 943 C C . LYS A 1 120 ? 7.543 32.419 -1.980 1.00 24.76 117 LYS A C 1
ATOM 944 O O . LYS A 1 120 ? 8.524 32.373 -1.222 1.00 22.36 117 LYS A O 1
ATOM 950 N N . GLY A 1 121 ? 6.870 33.547 -2.213 1.00 23.59 118 GLY A N 1
ATOM 951 C CA . GLY A 1 121 ? 7.216 34.790 -1.521 1.00 21.90 118 GLY A CA 1
ATOM 952 C C . GLY A 1 121 ? 6.418 35.990 -1.996 1.00 21.54 118 GLY A C 1
ATOM 953 O O . GLY A 1 121 ? 5.704 35.928 -2.997 1.00 21.74 118 GLY A O 1
ATOM 954 N N . VAL A 1 122 ? 6.550 37.081 -1.262 1.00 20.91 119 VAL A N 1
ATOM 955 C CA . VAL A 1 122 ? 5.877 38.335 -1.559 1.00 21.17 119 VAL A CA 1
ATOM 956 C C . VAL A 1 122 ? 6.885 39.373 -2.022 1.00 21.47 119 VAL A C 1
ATOM 957 O O . VAL A 1 122 ? 7.899 39.560 -1.358 1.00 21.46 119 VAL A O 1
ATOM 961 N N . ALA A 1 123 ? 6.607 40.027 -3.158 1.00 21.63 120 ALA A N 1
ATOM 962 C CA . ALA A 1 123 ? 7.475 41.075 -3.708 1.00 22.57 120 ALA A CA 1
ATOM 963 C C . ALA A 1 123 ? 7.112 42.399 -3.090 1.00 23.69 120 ALA A C 1
ATOM 964 O O . ALA A 1 123 ? 7.988 43.192 -2.729 1.00 23.75 120 ALA A O 1
ATOM 966 N N . ASP A 1 124 ? 5.810 42.659 -3.011 1.00 23.92 121 ASP A N 1
ATOM 967 C CA . ASP A 1 124 ? 5.311 43.864 -2.383 1.00 25.03 121 ASP A CA 1
ATOM 968 C C . ASP A 1 124 ? 3.842 43.733 -2.004 1.00 24.75 121 ASP A C 1
ATOM 969 O O . ASP A 1 124 ? 3.133 42.833 -2.455 1.00 25.22 121 ASP A O 1
ATOM 974 N N . ILE A 1 125 ? 3.403 44.619 -1.136 1.00 23.33 122 ILE A N 1
ATOM 975 C CA . ILE A 1 125 ? 2.044 44.599 -0.684 1.00 23.52 122 ILE A CA 1
ATOM 976 C C . ILE A 1 125 ? 1.615 46.062 -0.636 1.00 23.93 122 ILE A C 1
ATOM 977 O O . ILE A 1 125 ? 2.385 46.937 -0.182 1.00 22.29 122 ILE A O 1
ATOM 982 N N . THR A 1 126 ? 0.427 46.320 -1.175 1.00 23.64 123 THR A N 1
ATOM 983 C CA . THR A 1 126 ? -0.148 47.648 -1.221 1.00 24.86 123 THR A CA 1
ATOM 984 C C . THR A 1 126 ? -1.336 47.566 -0.268 1.00 26.17 123 THR A C 1
ATOM 985 O O . THR A 1 126 ? -2.118 46.602 -0.329 1.00 23.88 123 THR A O 1
ATOM 989 N N A ILE A 1 127 ? -1.419 48.526 0.654 0.50 27.46 124 ILE A N 1
ATOM 990 N N B ILE A 1 127 ? -1.523 48.586 0.569 0.50 26.61 124 ILE A N 1
ATOM 991 C CA A ILE A 1 127 ? -2.434 48.481 1.709 0.50 28.18 124 ILE A CA 1
ATOM 992 C CA B ILE A 1 127 ? -2.629 48.580 1.543 0.50 26.83 124 ILE A CA 1
ATOM 993 C C A ILE A 1 127 ? -3.299 49.734 1.800 0.50 29.71 124 ILE A C 1
ATOM 994 C C B ILE A 1 127 ? -3.268 49.972 1.666 0.50 27.97 124 ILE A C 1
ATOM 995 O O A ILE A 1 127 ? -2.847 50.863 1.551 0.50 28.57 124 ILE A O 1
ATOM 996 O O B ILE A 1 127 ? -2.592 50.997 1.501 0.50 26.15 124 ILE A O 1
ATOM 1005 N N A ASN A 1 128 ? -4.548 49.494 2.188 0.50 31.28 125 ASN A N 1
ATOM 1006 N N B ASN A 1 128 ? -4.575 49.995 1.947 0.50 29.52 125 ASN A N 1
ATOM 1007 C CA A ASN A 1 128 ? -5.561 50.519 2.333 0.50 33.27 125 ASN A CA 1
ATOM 1008 C CA B ASN A 1 128 ? -5.313 51.254 2.085 0.50 31.23 125 ASN A CA 1
ATOM 1009 C C A ASN A 1 128 ? -5.071 51.498 3.402 0.50 34.11 125 ASN A C 1
ATOM 1010 C C B ASN A 1 128 ? -5.207 51.870 3.483 0.50 32.73 125 ASN A C 1
ATOM 1011 O O A ASN A 1 128 ? -4.989 52.713 3.162 0.50 34.69 125 ASN A O 1
ATOM 1012 O O B ASN A 1 128 ? -5.768 52.933 3.733 0.50 34.26 125 ASN A O 1
ATOM 1021 N N A PHE A 1 129 ? -4.711 50.941 4.566 0.50 33.31 126 PHE A N 1
ATOM 1022 N N B PHE A 1 129 ? -4.476 51.193 4.374 0.50 32.73 126 PHE A N 1
ATOM 1023 C CA A PHE A 1 129 ? -4.199 51.711 5.713 0.50 34.06 126 PHE A CA 1
ATOM 1024 C CA B PHE A 1 129 ? -4.209 51.682 5.737 0.50 33.53 126 PHE A CA 1
ATOM 1025 C C A PHE A 1 129 ? -2.827 51.166 6.159 0.50 33.20 126 PHE A C 1
ATOM 1026 C C B PHE A 1 129 ? -2.840 51.147 6.198 0.50 32.87 126 PHE A C 1
ATOM 1027 O O A PHE A 1 129 ? -2.478 50.022 5.847 0.50 31.59 126 PHE A O 1
ATOM 1028 O O B PHE A 1 129 ? -2.498 49.992 5.920 0.50 31.23 126 PHE A O 1
ATOM 1043 N N . SER A 1 130 ? -2.060 51.985 6.887 1.00 32.89 127 SER A N 1
ATOM 1044 C CA . SER A 1 130 ? -0.737 51.572 7.399 1.00 32.46 127 SER A CA 1
ATOM 1045 C C . SER A 1 130 ? -0.898 50.320 8.247 1.00 30.70 127 SER A C 1
ATOM 1046 O O . SER A 1 130 ? -1.806 50.248 9.079 1.00 31.25 127 SER A O 1
ATOM 1049 N N . PRO A 1 131 ? -0.023 49.328 8.039 1.00 28.26 128 PRO A N 1
ATOM 1050 C CA . PRO A 1 131 ? -0.147 48.062 8.742 1.00 24.79 128 PRO A CA 1
ATOM 1051 C C . PRO A 1 131 ? 0.119 48.169 10.235 1.00 23.87 128 PRO A C 1
ATOM 1052 O O . PRO A 1 131 ? 1.077 48.830 10.636 1.00 23.23 128 PRO A O 1
ATOM 1056 N N . CYS A 1 132 ? -0.729 47.515 11.037 1.00 22.64 129 CYS A N 1
ATOM 1057 C CA . CYS A 1 132 ? -0.580 47.494 12.487 1.00 22.93 129 CYS A CA 1
ATOM 1058 C C . CYS A 1 132 ? 0.621 46.594 12.835 1.00 21.37 129 CYS A C 1
ATOM 1059 O O . CYS A 1 132 ? 1.180 45.932 11.951 1.00 19.88 129 CYS A O 1
ATOM 1062 N N . GLY A 1 133 ? 1.015 46.585 14.109 1.00 19.50 130 GLY A N 1
ATOM 1063 C CA . GLY A 1 133 ? 2.174 45.810 14.570 1.00 18.45 130 GLY A CA 1
ATOM 1064 C C . GLY A 1 133 ? 2.015 44.308 14.405 1.00 17.88 130 GLY A C 1
ATOM 1065 O O . GLY A 1 133 ? 2.973 43.592 14.120 1.00 16.17 130 GLY A O 1
ATOM 1066 N N . HIS A 1 134 ? 0.794 43.841 14.586 1.00 17.49 131 HIS A N 1
ATOM 1067 C CA . HIS A 1 134 ? 0.459 42.432 14.415 1.00 19.59 131 HIS A CA 1
ATOM 1068 C C . HIS A 1 134 ? 0.756 42.002 12.962 1.00 20.59 131 HIS A C 1
ATOM 1069 O O . HIS A 1 134 ? 1.397 40.973 12.740 1.00 20.52 131 HIS A O 1
ATOM 1076 N N . CYS A 1 135 ? 0.354 42.821 11.985 1.00 20.78 132 CYS A N 1
ATOM 1077 C CA . CYS A 1 135 ? 0.618 42.513 10.565 1.00 21.42 132 CYS A CA 1
ATOM 1078 C C . CYS A 1 135 ? 2.073 42.639 10.231 1.00 20.65 132 CYS A C 1
ATOM 1079 O O . CYS A 1 135 ? 2.603 41.835 9.471 1.00 22.32 132 CYS A O 1
ATOM 1082 N N . ARG A 1 136 ? 2.729 43.649 10.788 1.00 19.74 133 ARG A N 1
ATOM 1083 C CA . ARG A 1 136 ? 4.155 43.817 10.560 1.00 18.42 133 ARG A CA 1
ATOM 1084 C C . ARG A 1 136 ? 4.859 42.549 11.032 1.00 17.47 133 ARG A C 1
ATOM 1085 O O . ARG A 1 136 ? 5.658 41.995 10.318 1.00 16.67 133 ARG A O 1
ATOM 1093 N N . GLN A 1 137 ? 4.516 42.077 12.228 1.00 17.67 134 GLN A N 1
ATOM 1094 C CA . GLN A 1 137 ? 5.156 40.908 12.796 1.00 18.01 134 GLN A CA 1
ATOM 1095 C C . GLN A 1 137 ? 4.849 39.640 12.012 1.00 18.62 134 GLN A C 1
ATOM 1096 O O . GLN A 1 137 ? 5.690 38.756 11.911 1.00 16.35 134 GLN A O 1
ATOM 1102 N N . PHE A 1 138 ? 3.635 39.549 11.475 1.00 19.57 135 PHE A N 1
ATOM 1103 C CA . PHE A 1 138 ? 3.247 38.415 10.656 1.00 19.51 135 PHE A CA 1
ATOM 1104 C C . PHE A 1 138 ? 4.138 38.381 9.408 1.00 20.65 135 PHE A C 1
ATOM 1105 O O . PHE A 1 138 ? 4.700 37.334 9.024 1.00 21.67 135 PHE A O 1
ATOM 1121 N N . ASN A 1 140 ? 7.031 39.355 9.017 1.00 20.37 137 ASN A N 1
ATOM 1122 C CA . ASN A 1 140 ? 8.430 39.046 9.329 1.00 20.96 137 ASN A CA 1
ATOM 1123 C C . ASN A 1 140 ? 8.698 37.529 9.385 1.00 20.14 137 ASN A C 1
ATOM 1124 O O . ASN A 1 140 ? 9.819 37.106 9.556 1.00 19.79 137 ASN A O 1
ATOM 1129 N N . GLU A 1 141 ? 7.656 36.710 9.261 1.00 20.51 138 GLU A N 1
ATOM 1130 C CA . GLU A 1 141 ? 7.826 35.267 9.240 1.00 19.90 138 GLU A CA 1
ATOM 1131 C C . GLU A 1 141 ? 8.164 34.800 7.810 1.00 19.98 138 GLU A C 1
ATOM 1132 O O . GLU A 1 141 ? 8.734 33.721 7.611 1.00 20.20 138 GLU A O 1
ATOM 1138 N N . LEU A 1 142 ? 7.857 35.641 6.824 1.00 19.98 139 LEU A N 1
ATOM 1139 C CA . LEU A 1 142 ? 7.993 35.255 5.419 1.00 20.10 139 LEU A CA 1
ATOM 1140 C C . LEU A 1 142 ? 9.398 35.075 4.897 1.00 20.92 139 LEU A C 1
ATOM 1141 O O . LEU A 1 142 ? 10.346 35.714 5.366 1.00 21.43 139 LEU A O 1
ATOM 1146 N N . THR A 1 143 ? 9.508 34.212 3.893 1.00 21.25 140 THR A N 1
ATOM 1147 C CA . THR A 1 143 ? 10.755 33.996 3.188 1.00 22.81 140 THR A CA 1
ATOM 1148 C C . THR A 1 143 ? 11.310 35.315 2.665 1.00 22.22 140 THR A C 1
ATOM 1149 O O . THR A 1 143 ? 12.525 35.486 2.569 1.00 23.69 140 THR A O 1
ATOM 1153 N N . THR A 1 144 ? 10.422 36.239 2.322 1.00 21.18 141 THR A N 1
ATOM 1154 C CA . THR A 1 144 ? 10.835 37.531 1.759 1.00 21.56 141 THR A CA 1
ATOM 1155 C C . THR A 1 144 ? 10.723 38.698 2.734 1.00 21.86 141 THR A C 1
ATOM 1156 O O . THR A 1 144 ? 10.655 39.843 2.316 1.00 23.78 141 THR A O 1
ATOM 1160 N N . ALA A 1 145 ? 10.710 38.393 4.033 1.00 21.22 142 ALA A N 1
ATOM 1161 C CA . ALA A 1 145 ? 10.635 39.391 5.092 1.00 20.39 142 ALA A CA 1
ATOM 1162 C C . ALA A 1 145 ? 11.576 40.553 4.827 1.00 21.28 142 ALA A C 1
ATOM 1163 O O . ALA A 1 145 ? 11.173 41.688 4.899 1.00 21.08 142 ALA A O 1
ATOM 1165 N N . SER A 1 146 ? 12.841 40.234 4.534 1.00 23.37 143 SER A N 1
ATOM 1166 C CA . SER A 1 146 ? 13.897 41.230 4.339 1.00 24.10 143 SER A CA 1
ATOM 1167 C C . SER A 1 146 ? 13.961 41.888 2.950 1.00 24.46 143 SER A C 1
ATOM 1168 O O . SER A 1 146 ? 14.823 42.742 2.718 1.00 25.36 143 SER A O 1
ATOM 1171 N N . SER A 1 147 ? 13.093 41.496 2.021 1.00 23.14 144 SER A N 1
ATOM 1172 C CA . SER A 1 147 ? 13.121 42.102 0.682 1.00 22.95 144 SER A CA 1
ATOM 1173 C C . SER A 1 147 ? 11.805 42.710 0.228 1.00 23.22 144 SER A C 1
ATOM 1174 O O . SER A 1 147 ? 11.799 43.534 -0.681 1.00 24.89 144 SER A O 1
ATOM 1177 N N . LEU A 1 148 ? 10.685 42.308 0.820 1.00 23.94 145 LEU A N 1
ATOM 1178 C CA . LEU A 1 148 ? 9.382 42.841 0.364 1.00 23.28 145 LEU A CA 1
ATOM 1179 C C . LEU A 1 148 ? 9.265 44.323 0.651 1.00 22.91 145 LEU A C 1
ATOM 1180 O O . LEU A 1 148 ? 9.876 44.824 1.597 1.00 21.48 145 LEU A O 1
ATOM 1185 N N . LYS A 1 149 ? 8.494 45.006 -0.206 1.00 23.95 146 LYS A N 1
ATOM 1186 C CA . LYS A 1 149 ? 8.244 46.443 -0.102 1.00 24.70 146 LYS A CA 1
ATOM 1187 C C . LYS A 1 149 ? 6.788 46.666 0.313 1.00 23.60 146 LYS A C 1
ATOM 1188 O O . LYS A 1 149 ? 5.908 45.928 -0.123 1.00 21.67 146 LYS A O 1
ATOM 1194 N N . ILE A 1 150 ? 6.539 47.698 1.127 1.00 22.31 147 ILE A N 1
ATOM 1195 C CA . ILE A 1 150 ? 5.195 48.030 1.595 1.00 21.58 147 ILE A CA 1
ATOM 1196 C C . ILE A 1 150 ? 4.805 49.392 1.012 1.00 22.51 147 ILE A C 1
ATOM 1197 O O . ILE A 1 150 ? 5.518 50.374 1.175 1.00 23.06 147 ILE A O 1
ATOM 1202 N N . GLN A 1 151 ? 3.647 49.444 0.364 1.00 23.34 148 GLN A N 1
ATOM 1203 C CA . GLN A 1 151 ? 3.204 50.631 -0.326 1.00 25.17 148 GLN A CA 1
ATOM 1204 C C . GLN A 1 151 ? 1.873 51.180 0.162 1.00 27.02 148 GLN A C 1
ATOM 1205 O O . GLN A 1 151 ? 0.861 50.508 0.114 1.00 26.39 148 GLN A O 1
ATOM 1211 N N . LEU A 1 152 ? 1.896 52.414 0.650 1.00 30.65 149 LEU A N 1
ATOM 1212 C CA . LEU A 1 152 ? 0.679 53.134 1.024 1.00 32.10 149 LEU A CA 1
ATOM 1213 C C . LEU A 1 152 ? 0.475 54.184 -0.078 1.00 33.44 149 LEU A C 1
ATOM 1214 O O . LEU A 1 152 ? 1.372 54.397 -0.879 1.00 34.55 149 LEU A O 1
ATOM 1219 N N . PRO A 1 153 ? -0.708 54.816 -0.146 1.00 35.92 150 PRO A N 1
ATOM 1220 C CA . PRO A 1 153 ? -1.028 55.816 -1.198 1.00 39.05 150 PRO A CA 1
ATOM 1221 C C . PRO A 1 153 ? -0.071 57.030 -1.384 1.00 42.40 150 PRO A C 1
ATOM 1222 O O . PRO A 1 153 ? 0.176 57.780 -0.432 1.00 41.86 150 PRO A O 1
ATOM 1226 N N . LYS A 1 154 ? 0.433 57.219 -2.617 1.00 45.29 151 LYS A N 1
ATOM 1227 C CA . LYS A 1 154 ? 1.392 58.308 -2.956 1.00 48.38 151 LYS A CA 1
ATOM 1228 C C . LYS A 1 154 ? 2.645 58.421 -2.060 1.00 49.42 151 LYS A C 1
ATOM 1229 O O . LYS A 1 154 ? 3.588 59.130 -2.422 1.00 49.78 151 LYS A O 1
ATOM 1235 N N . ARG A 1 155 ? 2.626 57.777 -0.874 1.00 50.01 152 ARG A N 1
ATOM 1236 C CA . ARG A 1 155 ? 3.802 57.710 0.028 1.00 49.21 152 ARG A CA 1
ATOM 1237 C C . ARG A 1 155 ? 4.892 56.857 -0.583 1.00 48.60 152 ARG A C 1
ATOM 1238 O O . ARG A 1 155 ? 4.621 56.021 -1.449 1.00 48.88 152 ARG A O 1
ATOM 1246 N N . ALA A 1 156 ? 6.130 57.070 -0.148 1.00 48.01 153 ALA A N 1
ATOM 1247 C CA . ALA A 1 156 ? 7.257 56.294 -0.682 1.00 47.04 153 ALA A CA 1
ATOM 1248 C C . ALA A 1 156 ? 7.103 54.858 -0.231 1.00 43.19 153 ALA A C 1
ATOM 1249 O O . ALA A 1 156 ? 6.607 54.607 0.855 1.00 43.42 153 ALA A O 1
ATOM 1251 N N . ALA A 1 157 ? 7.484 53.904 -1.066 1.00 41.49 154 ALA A N 1
ATOM 1252 C CA . ALA A 1 157 ? 7.392 52.508 -0.645 1.00 39.23 154 ALA A CA 1
ATOM 1253 C C . ALA A 1 157 ? 8.476 52.290 0.419 1.00 37.11 154 ALA A C 1
ATOM 1254 O O . ALA A 1 157 ? 9.502 52.949 0.406 1.00 36.98 154 ALA A O 1
ATOM 1256 N N . LYS A 1 158 ? 8.232 51.398 1.362 1.00 33.98 155 LYS A N 1
ATOM 1257 C CA . LYS A 1 158 ? 9.223 51.140 2.394 1.00 32.58 155 LYS A CA 1
ATOM 1258 C C . LYS A 1 158 ? 9.402 49.660 2.596 1.00 28.00 155 LYS A C 1
ATOM 1259 O O . LYS A 1 158 ? 8.520 48.889 2.291 1.00 27.27 155 LYS A O 1
ATOM 1265 N N . THR A 1 159 ? 10.547 49.267 3.119 1.00 25.81 156 THR A N 1
ATOM 1266 C CA . THR A 1 159 ? 10.816 47.862 3.403 1.00 24.53 156 THR A CA 1
ATOM 1267 C C . THR A 1 159 ? 10.238 47.520 4.784 1.00 24.52 156 THR A C 1
ATOM 1268 O O . THR A 1 159 ? 9.975 48.403 5.591 1.00 22.72 156 THR A O 1
ATOM 1272 N N . LEU A 1 160 ? 10.037 46.236 5.054 1.00 24.96 157 LEU A N 1
ATOM 1273 C CA . LEU A 1 160 ? 9.494 45.817 6.347 1.00 24.88 157 LEU A CA 1
ATOM 1274 C C . LEU A 1 160 ? 10.337 46.345 7.486 1.00 26.41 157 LEU A C 1
ATOM 1275 O O . LEU A 1 160 ? 9.806 46.840 8.481 1.00 27.04 157 LEU A O 1
ATOM 1280 N N . GLN A 1 161 ? 11.653 46.243 7.347 1.00 27.49 158 GLN A N 1
ATOM 1281 C CA . GLN A 1 161 ? 12.560 46.728 8.374 1.00 29.65 158 GLN A CA 1
ATOM 1282 C C . GLN A 1 161 ? 12.332 48.216 8.705 1.00 29.30 158 GLN A C 1
ATOM 1283 O O . GLN A 1 161 ? 12.485 48.624 9.847 1.00 29.87 158 GLN A O 1
ATOM 1289 N N . GLU A 1 162 ? 11.945 49.014 7.723 1.00 27.75 159 GLU A N 1
ATOM 1290 C CA . GLU A 1 162 ? 11.657 50.424 7.984 1.00 28.91 159 GLU A CA 1
ATOM 1291 C C . GLU A 1 162 ? 10.371 50.602 8.796 1.00 28.50 159 GLU A C 1
ATOM 1292 O O . GLU A 1 162 ? 10.230 51.578 9.538 1.00 30.16 159 GLU A O 1
ATOM 1298 N N . TYR A 1 163 ? 9.441 49.663 8.646 1.00 27.48 160 TYR A N 1
ATOM 1299 C CA . TYR A 1 163 ? 8.199 49.662 9.416 1.00 27.57 160 TYR A CA 1
ATOM 1300 C C . TYR A 1 163 ? 8.326 48.904 10.746 1.00 27.32 160 TYR A C 1
ATOM 1301 O O . TYR A 1 163 ? 7.543 49.152 11.658 1.00 27.76 160 TYR A O 1
ATOM 1310 N N . LEU A 1 164 ? 9.312 48.005 10.857 1.00 26.40 161 LEU A N 1
ATOM 1311 C CA . LEU A 1 164 ? 9.497 47.196 12.061 1.00 25.01 161 LEU A CA 1
ATOM 1312 C C . LEU A 1 164 ? 10.977 47.131 12.438 1.00 26.24 161 LEU A C 1
ATOM 1313 O O . LEU A 1 164 ? 11.606 46.072 12.313 1.00 25.66 161 LEU A O 1
ATOM 1318 N N . PRO A 1 165 ? 11.544 48.266 12.897 1.00 25.56 162 PRO A N 1
ATOM 1319 C CA . PRO A 1 165 ? 12.969 48.327 13.249 1.00 26.89 162 PRO A CA 1
ATOM 1320 C C . PRO A 1 165 ? 13.325 47.359 14.367 1.00 26.75 162 PRO A C 1
ATOM 1321 O O . PRO A 1 165 ? 12.478 47.072 15.217 1.00 25.99 162 PRO A O 1
ATOM 1325 N N . GLU A 1 166 ? 14.566 46.869 14.349 1.00 27.72 163 GLU A N 1
ATOM 1326 C CA . GLU A 1 166 ? 15.068 45.898 15.328 1.00 29.65 163 GLU A CA 1
ATOM 1327 C C . GLU A 1 166 ? 14.041 44.796 15.584 1.00 27.41 163 GLU A C 1
ATOM 1328 O O . GLU A 1 166 ? 13.706 44.495 16.708 1.00 26.28 163 GLU A O 1
ATOM 1334 N N . SER A 1 167 ? 13.565 44.186 14.518 1.00 28.67 164 SER A N 1
ATOM 1335 C CA . SER A 1 167 ? 12.501 43.193 14.621 1.00 28.92 164 SER A CA 1
ATOM 1336 C C . SER A 1 167 ? 12.854 41.888 15.338 1.00 30.91 164 SER A C 1
ATOM 1337 O O . SER A 1 167 ? 14.017 41.443 15.359 1.00 31.23 164 SER A O 1
ATOM 1340 N N . PHE A 1 168 ? 11.829 41.323 15.969 1.00 31.03 165 PHE A N 1
ATOM 1341 C CA . PHE A 1 168 ? 11.901 40.015 16.608 1.00 31.34 165 PHE A CA 1
ATOM 1342 C C . PHE A 1 168 ? 11.386 39.117 15.492 1.00 31.69 165 PHE A C 1
ATOM 1343 O O . PHE A 1 168 ? 10.492 39.525 14.731 1.00 30.90 165 PHE A O 1
ATOM 1351 N N . GLY A 1 169 ? 11.940 37.917 15.359 1.00 31.65 166 GLY A N 1
ATOM 1352 C CA . GLY A 1 169 ? 11.477 37.007 14.325 1.00 31.05 166 GLY A CA 1
ATOM 1353 C C . GLY A 1 169 ? 11.901 35.576 14.570 1.00 31.73 166 GLY A C 1
ATOM 1354 O O . GLY A 1 169 ? 12.258 35.214 15.694 1.00 32.26 166 GLY A O 1
ATOM 1355 N N . PRO A 1 170 ? 11.843 34.747 13.520 1.00 31.67 167 PRO A N 1
ATOM 1356 C CA . PRO A 1 170 ? 12.236 33.351 13.649 1.00 32.91 167 PRO A CA 1
ATOM 1357 C C . PRO A 1 170 ? 13.665 33.199 14.129 1.00 34.19 167 PRO A C 1
ATOM 1358 O O . PRO A 1 170 ? 13.924 32.337 14.971 1.00 34.41 167 PRO A O 1
ATOM 1362 N N . ALA A 1 171 ? 14.566 34.052 13.632 1.00 35.08 168 ALA A N 1
ATOM 1363 C CA . ALA A 1 171 ? 15.993 34.015 14.019 1.00 36.70 168 ALA A CA 1
ATOM 1364 C C . ALA A 1 171 ? 16.178 34.023 15.533 1.00 37.82 168 ALA A C 1
ATOM 1365 O O . ALA A 1 171 ? 17.022 33.310 16.064 1.00 38.15 168 ALA A O 1
ATOM 1367 N N . ASP A 1 172 ? 15.376 34.832 16.220 1.00 38.65 169 ASP A N 1
ATOM 1368 C CA . ASP A 1 172 ? 15.459 34.940 17.671 1.00 40.88 169 ASP A CA 1
ATOM 1369 C C . ASP A 1 172 ? 15.131 33.603 18.379 1.00 40.88 169 ASP A C 1
ATOM 1370 O O . ASP A 1 172 ? 15.627 33.349 19.470 1.00 41.98 169 ASP A O 1
ATOM 1375 N N . LEU A 1 173 ? 14.320 32.753 17.752 1.00 40.53 170 LEU A N 1
ATOM 1376 C CA . LEU A 1 173 ? 14.014 31.426 18.303 1.00 41.36 170 LEU A CA 1
ATOM 1377 C C . LEU A 1 173 ? 14.897 30.353 17.653 1.00 42.49 170 LEU A C 1
ATOM 1378 O O . LEU A 1 173 ? 14.567 29.171 17.679 1.00 42.16 170 LEU A O 1
ATOM 1383 N N . GLY A 1 174 ? 16.023 30.790 17.082 1.00 43.90 171 GLY A N 1
ATOM 1384 C CA . GLY A 1 174 ? 17.008 29.914 16.430 1.00 45.34 171 GLY A CA 1
ATOM 1385 C C . GLY A 1 174 ? 16.506 29.189 15.198 1.00 45.27 171 GLY A C 1
ATOM 1386 O O . GLY A 1 174 ? 16.984 28.105 14.878 1.00 47.49 171 GLY A O 1
ATOM 1387 N N . ILE A 1 175 ? 15.565 29.805 14.491 1.00 43.97 172 ILE A N 1
ATOM 1388 C CA . ILE A 1 175 ? 14.923 29.190 13.318 1.00 43.34 172 ILE A CA 1
ATOM 1389 C C . ILE A 1 175 ? 14.929 30.103 12.088 1.00 41.89 172 ILE A C 1
ATOM 1390 O O . ILE A 1 175 ? 14.895 31.327 12.205 1.00 41.97 172 ILE A O 1
ATOM 1395 N N . ASP A 1 176 ? 15.010 29.490 10.916 1.00 51.96 173 ASP A N 1
ATOM 1396 C CA . ASP A 1 176 ? 15.051 30.222 9.657 1.00 51.64 173 ASP A CA 1
ATOM 1397 C C . ASP A 1 176 ? 13.647 30.772 9.315 1.00 48.76 173 ASP A C 1
ATOM 1398 O O . ASP A 1 176 ? 12.638 30.170 9.703 1.00 47.55 173 ASP A O 1
ATOM 1403 N N . SER A 1 177 ? 13.577 31.908 8.609 1.00 46.76 174 SER A N 1
ATOM 1404 C CA . SER A 1 177 ? 12.268 32.499 8.212 1.00 43.94 174 SER A CA 1
ATOM 1405 C C . SER A 1 177 ? 11.750 31.868 6.931 1.00 40.63 174 SER A C 1
ATOM 1406 O O . SER A 1 177 ? 12.040 32.367 5.841 1.00 43.13 174 SER A O 1
ATOM 1409 N N . GLY A 1 178 ? 10.973 30.794 7.059 1.00 35.39 175 GLY A N 1
ATOM 1410 C CA . GLY A 1 178 ? 10.481 30.076 5.903 1.00 31.78 175 GLY A CA 1
ATOM 1411 C C . GLY A 1 178 ? 8.996 30.060 5.554 1.00 27.47 175 GLY A C 1
ATOM 1412 O O . GLY A 1 178 ? 8.600 29.218 4.767 1.00 26.65 175 GLY A O 1
ATOM 1413 N N . LEU A 1 179 ? 8.163 30.952 6.097 1.00 24.22 176 LEU A N 1
ATOM 1414 C CA . LEU A 1 179 ? 6.747 30.929 5.710 1.00 21.93 176 LEU A CA 1
ATOM 1415 C C . LEU A 1 179 ? 6.687 31.214 4.221 1.00 21.80 176 LEU A C 1
ATOM 1416 O O . LEU A 1 179 ? 7.187 32.236 3.762 1.00 21.15 176 LEU A O 1
ATOM 1429 N N . SER A 1 181 ? 8.019 28.924 2.036 1.00 24.75 178 SER A N 1
ATOM 1430 C CA . SER A 1 181 ? 8.977 28.008 1.417 1.00 27.82 178 SER A CA 1
ATOM 1431 C C . SER A 1 181 ? 8.209 26.719 1.108 1.00 27.28 178 SER A C 1
ATOM 1432 O O . SER A 1 181 ? 7.181 26.429 1.737 1.00 26.66 178 SER A O 1
ATOM 1435 N N . PRO A 1 182 ? 8.655 25.965 0.100 1.00 29.31 179 PRO A N 1
ATOM 1436 C CA . PRO A 1 182 ? 7.916 24.737 -0.192 1.00 28.92 179 PRO A CA 1
ATOM 1437 C C . PRO A 1 182 ? 8.154 23.680 0.872 1.00 28.26 179 PRO A C 1
ATOM 1438 O O . PRO A 1 182 ? 9.252 23.564 1.384 1.00 28.15 179 PRO A O 1
ATOM 1442 N N . VAL A 1 183 ? 7.111 22.942 1.222 1.00 28.42 180 VAL A N 1
ATOM 1443 C CA . VAL A 1 183 ? 7.238 21.860 2.167 1.00 28.81 180 VAL A CA 1
ATOM 1444 C C . VAL A 1 183 ? 6.229 20.754 1.924 1.00 28.17 180 VAL A C 1
ATOM 1445 O O . VAL A 1 183 ? 5.182 20.953 1.294 1.00 26.69 180 VAL A O 1
ATOM 1449 N N . ASN A 1 184 ? 6.597 19.585 2.435 1.00 27.47 181 ASN A N 1
ATOM 1450 C CA . ASN A 1 184 ? 5.797 18.383 2.415 1.00 27.72 181 ASN A CA 1
ATOM 1451 C C . ASN A 1 184 ? 6.150 17.624 3.688 1.00 27.58 181 ASN A C 1
ATOM 1452 O O . ASN A 1 184 ? 7.246 17.095 3.806 1.00 27.11 181 ASN A O 1
ATOM 1457 N N . HIS A 1 185 ? 5.237 17.613 4.654 1.00 26.69 182 HIS A N 1
ATOM 1458 C CA . HIS A 1 185 ? 5.483 16.933 5.915 1.00 27.32 182 HIS A CA 1
ATOM 1459 C C . HIS A 1 185 ? 5.357 15.416 5.797 1.00 28.79 182 HIS A C 1
ATOM 1460 O O . HIS A 1 185 ? 5.770 14.685 6.698 1.00 29.84 182 HIS A O 1
ATOM 1467 N N . GLY A 1 186 ? 4.798 14.954 4.678 1.00 28.82 183 GLY A N 1
ATOM 1468 C CA . GLY A 1 186 ? 4.687 13.530 4.388 1.00 30.27 183 GLY A CA 1
ATOM 1469 C C . GLY A 1 186 ? 3.644 12.782 5.186 1.00 30.03 183 GLY A C 1
ATOM 1470 O O . GLY A 1 186 ? 3.646 11.559 5.213 1.00 31.35 183 GLY A O 1
ATOM 1471 N N . LYS A 1 187 ? 2.740 13.501 5.823 1.00 27.65 184 LYS A N 1
ATOM 1472 C CA . LYS A 1 187 ? 1.711 12.843 6.601 1.00 29.35 184 LYS A CA 1
ATOM 1473 C C . LYS A 1 187 ? 0.774 12.072 5.672 1.00 30.21 184 LYS A C 1
ATOM 1474 O O . LYS A 1 187 ? 0.507 12.494 4.536 1.00 30.09 184 LYS A O 1
ATOM 1480 N N . THR A 1 188 ? 0.290 10.936 6.150 1.00 31.22 185 THR A N 1
ATOM 1481 C CA . THR A 1 188 ? -0.587 10.102 5.348 1.00 33.50 185 THR A CA 1
ATOM 1482 C C . THR A 1 188 ? -1.619 9.421 6.235 1.00 34.28 185 THR A C 1
ATOM 1483 O O . THR A 1 188 ? -1.350 9.139 7.393 1.00 34.81 185 THR A O 1
ATOM 1487 N N . SER A 1 189 ? -2.791 9.152 5.670 1.00 34.99 186 SER A N 1
ATOM 1488 C CA . SER A 1 189 ? -3.869 8.512 6.393 1.00 35.95 186 SER A CA 1
ATOM 1489 C C . SER A 1 189 ? -4.742 7.697 5.431 1.00 38.13 186 SER A C 1
ATOM 1490 O O . SER A 1 189 ? -4.905 8.059 4.267 1.00 38.19 186 SER A O 1
ATOM 1493 N N . ASP A 1 190 ? -5.302 6.603 5.925 1.00 39.65 187 ASP A N 1
ATOM 1494 C CA . ASP A 1 190 ? -6.185 5.762 5.109 1.00 42.95 187 ASP A CA 1
ATOM 1495 C C . ASP A 1 190 ? -7.666 6.101 5.349 1.00 42.81 187 ASP A C 1
ATOM 1496 O O . ASP A 1 190 ? -8.555 5.356 4.922 1.00 44.62 187 ASP A O 1
ATOM 1501 N N . ASP A 1 191 ? -7.923 7.226 6.022 1.00 40.92 188 ASP A N 1
ATOM 1502 C CA . ASP A 1 191 ? -9.295 7.655 6.332 1.00 41.66 188 ASP A CA 1
ATOM 1503 C C . ASP A 1 191 ? -10.109 7.769 5.037 1.00 41.88 188 ASP A C 1
ATOM 1504 O O . ASP A 1 191 ? -9.646 8.346 4.043 1.00 41.50 188 ASP A O 1
ATOM 1509 N N . ASP A 1 192 ? -11.318 7.214 5.057 1.00 42.98 189 ASP A N 1
ATOM 1510 C CA . ASP A 1 192 ? -12.159 7.183 3.864 1.00 44.55 189 ASP A CA 1
ATOM 1511 C C . ASP A 1 192 ? -12.903 8.474 3.583 1.00 41.88 189 ASP A C 1
ATOM 1512 O O . ASP A 1 192 ? -13.504 8.610 2.529 1.00 42.22 189 ASP A O 1
ATOM 1517 N N . GLU A 1 193 ? -12.866 9.416 4.515 1.00 39.78 190 GLU A N 1
ATOM 1518 C CA . GLU A 1 193 ? -13.586 10.675 4.331 1.00 38.57 190 GLU A CA 1
ATOM 1519 C C . GLU A 1 193 ? -12.798 11.640 3.433 1.00 36.08 190 GLU A C 1
ATOM 1520 O O . GLU A 1 193 ? -11.694 12.067 3.768 1.00 34.01 190 GLU A O 1
ATOM 1526 N N . GLU A 1 194 ? -13.386 11.966 2.288 1.00 35.78 191 GLU A N 1
ATOM 1527 C CA . GLU A 1 194 ? -12.753 12.822 1.307 1.00 35.01 191 GLU A CA 1
ATOM 1528 C C . GLU A 1 194 ? -12.412 14.211 1.840 1.00 31.69 191 GLU A C 1
ATOM 1529 O O . GLU A 1 194 ? -11.389 14.769 1.463 1.00 29.33 191 GLU A O 1
ATOM 1535 N N . LEU A 1 195 ? -13.246 14.760 2.721 1.00 30.16 192 LEU A N 1
ATOM 1536 C CA . LEU A 1 195 ? -12.974 16.083 3.259 1.00 28.61 192 LEU A CA 1
ATOM 1537 C C . LEU A 1 195 ? -11.746 16.048 4.201 1.00 27.36 192 LEU A C 1
ATOM 1538 O O . LEU A 1 195 ? -11.008 17.033 4.308 1.00 26.08 192 LEU A O 1
ATOM 1543 N N . ILE A 1 196 ? -11.523 14.913 4.861 1.00 28.91 193 ILE A N 1
ATOM 1544 C CA . ILE A 1 196 ? -10.371 14.747 5.760 1.00 28.53 193 ILE A CA 1
ATOM 1545 C C . ILE A 1 196 ? -9.095 14.700 4.958 1.00 27.44 193 ILE A C 1
ATOM 1546 O O . ILE A 1 196 ? -8.107 15.312 5.343 1.00 26.61 193 ILE A O 1
ATOM 1551 N N . GLN A 1 197 ? -9.131 13.959 3.849 1.00 28.86 194 GLN A N 1
ATOM 1552 C CA . GLN A 1 197 ? -7.986 13.831 2.930 1.00 27.95 194 GLN A CA 1
ATOM 1553 C C . GLN A 1 197 ? -7.630 15.176 2.305 1.00 26.83 194 GLN A C 1
ATOM 1554 O O . GLN A 1 197 ? -6.462 15.450 2.037 1.00 24.43 194 GLN A O 1
ATOM 1560 N N . GLN A 1 198 ? -8.630 16.015 2.059 1.00 27.15 195 GLN A N 1
ATOM 1561 C CA . GLN A 1 198 ? -8.352 17.357 1.525 1.00 27.20 195 GLN A CA 1
ATOM 1562 C C . GLN A 1 198 ? -7.682 18.217 2.588 1.00 24.87 195 GLN A C 1
ATOM 1563 O O . GLN A 1 198 ? -6.690 18.890 2.303 1.00 25.55 195 GLN A O 1
ATOM 1569 N N . ALA A 1 199 ? -8.197 18.191 3.816 1.00 24.77 196 ALA A N 1
ATOM 1570 C CA . ALA A 1 199 ? -7.578 18.970 4.916 1.00 23.24 196 ALA A CA 1
ATOM 1571 C C . ALA A 1 199 ? -6.127 18.525 5.129 1.00 23.80 196 ALA A C 1
ATOM 1572 O O . ALA A 1 199 ? -5.232 19.358 5.437 1.00 23.74 196 ALA A O 1
ATOM 1574 N N . LEU A 1 200 ? -5.897 17.219 4.954 1.00 23.07 197 LEU A N 1
ATOM 1575 C CA . LEU A 1 200 ? -4.568 16.627 5.118 1.00 23.77 197 LEU A CA 1
ATOM 1576 C C . LEU A 1 200 ? -3.569 17.176 4.088 1.00 23.79 197 LEU A C 1
ATOM 1577 O O . LEU A 1 200 ? -2.384 17.315 4.387 1.00 23.46 197 LEU A O 1
ATOM 1582 N N . ARG A 1 201 ? -4.036 17.486 2.878 1.00 25.06 198 ARG A N 1
ATOM 1583 C CA . ARG A 1 201 ? -3.156 18.084 1.867 1.00 26.59 198 ARG A CA 1
ATOM 1584 C C . ARG A 1 201 ? -2.727 19.469 2.333 1.00 25.06 198 ARG A C 1
ATOM 1585 O O . ARG A 1 201 ? -1.590 19.887 2.097 1.00 24.69 198 ARG A O 1
ATOM 1593 N N . ALA A 1 202 ? -3.642 20.180 2.995 1.00 24.42 199 ALA A N 1
ATOM 1594 C CA . ALA A 1 202 ? -3.346 21.502 3.543 1.00 24.02 199 ALA A CA 1
ATOM 1595 C C . ALA A 1 202 ? -2.366 21.322 4.727 1.00 23.34 199 ALA A C 1
ATOM 1596 O O . ALA A 1 202 ? -1.385 22.051 4.850 1.00 22.19 199 ALA A O 1
ATOM 1606 N N . ASN A 1 204 ? -0.167 19.133 5.111 1.00 22.71 201 ASN A N 1
ATOM 1607 C CA . ASN A 1 204 ? 1.147 18.796 4.572 1.00 23.40 201 ASN A CA 1
ATOM 1608 C C . ASN A 1 204 ? 1.996 19.935 4.064 1.00 22.66 201 ASN A C 1
ATOM 1609 O O . ASN A 1 204 ? 3.172 19.730 3.839 1.00 23.50 201 ASN A O 1
ATOM 1614 N N . ILE A 1 205 ? 1.418 21.111 3.851 1.00 22.32 202 ILE A N 1
ATOM 1615 C CA . ILE A 1 205 ? 2.217 22.257 3.456 1.00 22.94 202 ILE A CA 1
ATOM 1616 C C . ILE A 1 205 ? 2.245 23.315 4.578 1.00 21.98 202 ILE A C 1
ATOM 1617 O O . ILE A 1 205 ? 2.791 24.388 4.391 1.00 23.58 202 ILE A O 1
ATOM 1622 N N . SER A 1 206 ? 1.696 22.998 5.749 1.00 21.09 203 SER A N 1
ATOM 1623 C CA . SER A 1 206 ? 1.634 23.962 6.844 1.00 20.74 203 SER A CA 1
ATOM 1624 C C . SER A 1 206 ? 2.981 24.326 7.439 1.00 22.68 203 SER A C 1
ATOM 1625 O O . SER A 1 206 ? 3.956 23.576 7.339 1.00 22.56 203 SER A O 1
ATOM 1628 N N . HIS A 1 207 ? 3.002 25.498 8.069 1.00 21.83 204 HIS A N 1
ATOM 1629 C CA . HIS A 1 207 ? 4.199 26.061 8.686 1.00 21.89 204 HIS A CA 1
ATOM 1630 C C . HIS A 1 207 ? 3.956 26.119 10.198 1.00 21.98 204 HIS A C 1
ATOM 1631 O O . HIS A 1 207 ? 3.085 26.854 10.664 1.00 20.77 204 HIS A O 1
ATOM 1638 N N . SER A 1 208 ? 4.695 25.314 10.949 1.00 22.51 205 SER A N 1
ATOM 1639 C CA . SER A 1 208 ? 4.545 25.279 12.390 1.00 24.19 205 SER A CA 1
ATOM 1640 C C . SER A 1 208 ? 5.835 24.799 13.059 1.00 25.20 205 SER A C 1
ATOM 1641 O O . SER A 1 208 ? 5.870 23.740 13.660 1.00 26.38 205 SER A O 1
ATOM 1644 N N . PRO A 1 209 ? 6.900 25.592 12.958 1.00 25.03 206 PRO A N 1
ATOM 1645 C CA . PRO A 1 209 ? 8.155 25.177 13.570 1.00 26.34 206 PRO A CA 1
ATOM 1646 C C . PRO A 1 209 ? 8.250 25.404 15.076 1.00 25.96 206 PRO A C 1
ATOM 1647 O O . PRO A 1 209 ? 9.239 24.978 15.679 1.00 28.30 206 PRO A O 1
ATOM 1651 N N . TYR A 1 210 ? 7.247 26.043 15.684 1.00 24.46 207 TYR A N 1
ATOM 1652 C CA . TYR A 1 210 ? 7.312 26.344 17.112 1.00 23.28 207 TYR A CA 1
ATOM 1653 C C . TYR A 1 210 ? 6.466 25.392 17.933 1.00 23.27 207 TYR A C 1
ATOM 1654 O O . TYR A 1 210 ? 6.844 25.066 19.051 1.00 22.97 207 TYR A O 1
ATOM 1663 N N . THR A 1 211 ? 5.332 24.935 17.400 1.00 21.19 208 THR A N 1
ATOM 1664 C CA . THR A 1 211 ? 4.518 23.965 18.142 1.00 21.83 208 THR A CA 1
ATOM 1665 C C . THR A 1 211 ? 4.472 22.591 17.485 1.00 21.77 208 THR A C 1
ATOM 1666 O O . THR A 1 211 ? 3.959 21.637 18.092 1.00 22.87 208 THR A O 1
ATOM 1670 N N . GLN A 1 212 ? 5.003 22.492 16.263 1.00 21.76 209 GLN A N 1
ATOM 1671 C CA . GLN A 1 212 ? 4.957 21.260 15.458 1.00 22.54 209 GLN A CA 1
ATOM 1672 C C . GLN A 1 212 ? 3.495 20.794 15.243 1.00 22.07 209 GLN A C 1
ATOM 1673 O O . GLN A 1 212 ? 3.244 19.609 14.963 1.00 22.61 209 GLN A O 1
ATOM 1679 N N . ASN A 1 213 ? 2.529 21.710 15.374 1.00 20.75 210 ASN A N 1
ATOM 1680 C CA . ASN A 1 213 ? 1.138 21.347 15.114 1.00 21.11 210 ASN A CA 1
ATOM 1681 C C . ASN A 1 213 ? 0.826 21.623 13.661 1.00 19.59 210 ASN A C 1
ATOM 1682 O O . ASN A 1 213 ? 0.093 22.542 13.341 1.00 20.67 210 ASN A O 1
ATOM 1687 N N . PHE A 1 214 ? 1.417 20.843 12.777 1.00 19.39 211 PHE A N 1
ATOM 1688 C CA . PHE A 1 214 ? 1.129 20.983 11.374 1.00 20.56 211 PHE A CA 1
ATOM 1689 C C . PHE A 1 214 ? -0.376 20.668 11.319 1.00 21.09 211 PHE A C 1
ATOM 1690 O O . PHE A 1 214 ? -0.859 19.782 12.031 1.00 20.44 211 PHE A O 1
ATOM 1698 N N . SER A 1 215 ? -1.121 21.429 10.525 1.00 21.22 212 SER A N 1
ATOM 1699 C CA . SER A 1 215 ? -2.579 21.288 10.504 1.00 21.12 212 SER A CA 1
ATOM 1700 C C . SER A 1 215 ? -3.224 22.015 9.356 1.00 21.11 212 SER A C 1
ATOM 1701 O O . SER A 1 215 ? -2.647 22.931 8.778 1.00 20.58 212 SER A O 1
ATOM 1704 N N . GLY A 1 216 ? -4.443 21.596 9.050 1.00 21.13 213 GLY A N 1
ATOM 1705 C CA . GLY A 1 216 ? -5.180 22.142 7.947 1.00 20.70 213 GLY A CA 1
ATOM 1706 C C . GLY A 1 216 ? -6.668 21.987 8.111 1.00 21.25 213 GLY A C 1
ATOM 1707 O O . GLY A 1 216 ? -7.156 21.188 8.933 1.00 22.39 213 GLY A O 1
ATOM 1708 N N . VAL A 1 217 ? -7.389 22.800 7.349 1.00 20.04 214 VAL A N 1
ATOM 1709 C CA . VAL A 1 217 ? -8.830 22.769 7.329 1.00 19.67 214 VAL A CA 1
ATOM 1710 C C . VAL A 1 217 ? -9.298 22.718 5.886 1.00 20.58 214 VAL A C 1
ATOM 1711 O O . VAL A 1 217 ? -8.677 23.334 4.985 1.00 20.26 214 VAL A O 1
ATOM 1715 N N . ALA A 1 218 ? -10.378 21.968 5.668 1.00 20.17 215 ALA A N 1
ATOM 1716 C CA . ALA A 1 218 ? -11.017 21.887 4.370 1.00 21.16 215 ALA A CA 1
ATOM 1717 C C . ALA A 1 218 ? -12.473 22.258 4.582 1.00 21.17 215 ALA A C 1
ATOM 1718 O O . ALA A 1 218 ? -13.098 21.781 5.494 1.00 24.05 215 ALA A O 1
ATOM 1720 N N . LEU A 1 219 ? -12.994 23.155 3.761 1.00 22.75 216 LEU A N 1
ATOM 1721 C CA . LEU A 1 219 ? -14.397 23.575 3.851 1.00 22.41 216 LEU A CA 1
ATOM 1722 C C . LEU A 1 219 ? -15.111 23.137 2.586 1.00 22.71 216 LEU A C 1
ATOM 1723 O O . LEU A 1 219 ? -14.627 23.397 1.486 1.00 20.78 216 LEU A O 1
ATOM 1728 N N . LYS A 1 220 ? -16.237 22.435 2.733 1.00 24.57 217 LYS A N 1
ATOM 1729 C CA . LYS A 1 220 ? -17.016 22.013 1.576 1.00 25.79 217 LYS A CA 1
ATOM 1730 C C . LYS A 1 220 ? -18.203 22.962 1.461 1.00 26.73 217 LYS A C 1
ATOM 1731 O O . LYS A 1 220 ? -18.846 23.275 2.462 1.00 24.98 217 LYS A O 1
ATOM 1745 N N . ARG A 1 222 ? -21.908 24.450 -0.591 1.00 32.75 219 ARG A N 1
ATOM 1746 C CA . ARG A 1 222 ? -23.172 24.047 -1.170 1.00 34.35 219 ARG A CA 1
ATOM 1747 C C . ARG A 1 222 ? -22.937 23.684 -2.639 1.00 35.73 219 ARG A C 1
ATOM 1748 O O . ARG A 1 222 ? -23.468 22.688 -3.141 1.00 35.36 219 ARG A O 1
ATOM 1756 N N . SER A 1 223 ? -22.136 24.513 -3.319 1.00 35.14 220 SER A N 1
ATOM 1757 C CA . SER A 1 223 ? -21.795 24.311 -4.730 1.00 36.31 220 SER A CA 1
ATOM 1758 C C . SER A 1 223 ? -20.982 23.038 -4.988 1.00 36.98 220 SER A C 1
ATOM 1759 O O . SER A 1 223 ? -20.929 22.568 -6.106 1.00 36.35 220 SER A O 1
ATOM 1762 N N . GLY A 1 224 ? -20.334 22.497 -3.952 1.00 36.85 221 GLY A N 1
ATOM 1763 C CA . GLY A 1 224 ? -19.502 21.305 -4.109 1.00 37.00 221 GLY A CA 1
ATOM 1764 C C . GLY A 1 224 ? -18.019 21.653 -4.062 1.00 35.49 221 GLY A C 1
ATOM 1765 O O . GLY A 1 224 ? -17.181 20.772 -3.872 1.00 36.74 221 GLY A O 1
ATOM 1766 N N . ALA A 1 225 ? -17.696 22.936 -4.248 1.00 33.15 222 ALA A N 1
ATOM 1767 C CA . ALA A 1 225 ? -16.314 23.415 -4.184 1.00 30.82 222 ALA A CA 1
ATOM 1768 C C . ALA A 1 225 ? -15.706 23.159 -2.801 1.00 28.30 222 ALA A C 1
ATOM 1769 O O . ALA A 1 225 ? -16.412 23.196 -1.804 1.00 26.37 222 ALA A O 1
ATOM 1771 N N . ILE A 1 226 ? -14.396 22.899 -2.757 1.00 27.36 223 ILE A N 1
ATOM 1772 C CA . ILE A 1 226 ? -13.676 22.653 -1.513 1.00 25.69 223 ILE A CA 1
ATOM 1773 C C . ILE A 1 226 ? -12.545 23.691 -1.384 1.00 24.14 223 ILE A C 1
ATOM 1774 O O . ILE A 1 226 ? -11.773 23.884 -2.319 1.00 24.54 223 ILE A O 1
ATOM 1779 N N . TYR A 1 227 ? -12.439 24.331 -0.228 1.00 22.16 224 TYR A N 1
ATOM 1780 C CA . TYR A 1 227 ? -11.399 25.318 0.025 1.00 22.16 224 TYR A CA 1
ATOM 1781 C C . TYR A 1 227 ? -10.502 24.854 1.163 1.00 21.47 224 TYR A C 1
ATOM 1782 O O . TYR A 1 227 ? -10.981 24.500 2.230 1.00 21.59 224 TYR A O 1
ATOM 1791 N N . LEU A 1 228 ? -9.198 24.890 0.923 1.00 22.45 225 LEU A N 1
ATOM 1792 C CA . LEU A 1 228 ? -8.201 24.445 1.884 1.00 22.17 225 LEU A CA 1
ATOM 1793 C C . LEU A 1 228 ? -7.531 25.617 2.571 1.00 22.55 225 LEU A C 1
ATOM 1794 O O . LEU A 1 228 ? -7.384 26.698 1.997 1.00 24.50 225 LEU A O 1
ATOM 1799 N N . GLY A 1 229 ? -7.144 25.390 3.821 1.00 22.18 226 GLY A N 1
ATOM 1800 C CA . GLY A 1 229 ? -6.437 26.363 4.608 1.00 21.09 226 GLY A CA 1
ATOM 1801 C C . GLY A 1 229 ? -5.347 25.680 5.417 1.00 20.72 226 GLY A C 1
ATOM 1802 O O . GLY A 1 229 ? -5.616 24.783 6.197 1.00 22.37 226 GLY A O 1
ATOM 1803 N N . ALA A 1 230 ? -4.115 26.134 5.257 1.00 21.80 227 ALA A N 1
ATOM 1804 C CA . ALA A 1 230 ? -2.988 25.591 5.993 1.00 21.08 227 ALA A CA 1
ATOM 1805 C C . ALA A 1 230 ? -2.642 26.536 7.148 1.00 19.83 227 ALA A C 1
ATOM 1806 O O . ALA A 1 230 ? -2.803 27.735 7.029 1.00 21.12 227 ALA A O 1
ATOM 1808 N N . TYR A 1 231 ? -2.182 25.976 8.262 1.00 19.19 228 TYR A N 1
ATOM 1809 C CA . TYR A 1 231 ? -1.764 26.750 9.427 1.00 19.13 228 TYR A CA 1
ATOM 1810 C C . TYR A 1 231 ? -0.470 27.533 9.136 1.00 18.70 228 TYR A C 1
ATOM 1811 O O . TYR A 1 231 ? 0.508 26.958 8.642 1.00 17.86 228 TYR A O 1
ATOM 1820 N N . ALA A 1 232 ? -0.496 28.832 9.433 1.00 17.68 229 ALA A N 1
ATOM 1821 C CA . ALA A 1 232 ? 0.647 29.728 9.256 1.00 19.64 229 ALA A CA 1
ATOM 1822 C C . ALA A 1 232 ? 1.033 30.279 10.634 1.00 20.12 229 ALA A C 1
ATOM 1823 O O . ALA A 1 232 ? 0.509 31.310 11.084 1.00 18.92 229 ALA A O 1
ATOM 1825 N N . GLU A 1 233 ? 1.952 29.583 11.293 1.00 19.21 230 GLU A N 1
ATOM 1826 C CA . GLU A 1 233 ? 2.376 29.948 12.632 1.00 19.50 230 GLU A CA 1
ATOM 1827 C C . GLU A 1 233 ? 3.388 31.082 12.564 1.00 18.75 230 GLU A C 1
ATOM 1828 O O . GLU A 1 233 ? 4.043 31.254 11.546 1.00 20.85 230 GLU A O 1
ATOM 1834 N N . ASN A 1 234 ? 3.511 31.834 13.657 1.00 18.50 231 ASN A N 1
ATOM 1835 C CA . ASN A 1 234 ? 4.413 32.984 13.751 1.00 20.66 231 ASN A CA 1
ATOM 1836 C C . ASN A 1 234 ? 5.310 32.893 14.995 1.00 21.29 231 ASN A C 1
ATOM 1837 O O . ASN A 1 234 ? 4.882 32.403 16.047 1.00 23.29 231 ASN A O 1
ATOM 1842 N N . ALA A 1 235 ? 6.542 33.368 14.877 1.00 20.75 232 ALA A N 1
ATOM 1843 C CA . ALA A 1 235 ? 7.505 33.319 15.980 1.00 20.33 232 ALA A CA 1
ATOM 1844 C C . ALA A 1 235 ? 7.036 34.049 17.244 1.00 19.83 232 ALA A C 1
ATOM 1845 O O . ALA A 1 235 ? 7.404 33.658 18.344 1.00 20.19 232 ALA A O 1
ATOM 1847 N N . ALA A 1 236 ? 6.227 35.101 17.085 1.00 18.67 233 ALA A N 1
ATOM 1848 C CA . ALA A 1 236 ? 5.712 35.870 18.227 1.00 18.44 233 ALA A CA 1
ATOM 1849 C C . ALA A 1 236 ? 4.440 35.216 18.797 1.00 19.17 233 ALA A C 1
ATOM 1850 O O . ALA A 1 236 ? 3.801 35.746 19.720 1.00 20.27 233 ALA A O 1
ATOM 1852 N N . PHE A 1 237 ? 4.075 34.081 18.222 1.00 18.27 234 PHE A N 1
ATOM 1853 C CA . PHE A 1 237 ? 2.948 33.280 18.671 1.00 19.94 234 PHE A CA 1
ATOM 1854 C C . PHE A 1 237 ? 1.572 33.863 18.357 1.00 18.13 234 PHE A C 1
ATOM 1855 O O . PHE A 1 237 ? 0.834 33.277 17.585 1.00 17.81 234 PHE A O 1
ATOM 1863 N N . ASN A 1 238 ? 1.235 35.008 18.936 1.00 19.14 235 ASN A N 1
ATOM 1864 C CA . ASN A 1 238 ? -0.095 35.606 18.716 1.00 20.07 235 ASN A CA 1
ATOM 1865 C C . ASN A 1 238 ? -0.437 35.952 17.264 1.00 20.16 235 ASN A C 1
ATOM 1866 O O . ASN A 1 238 ? -1.607 35.806 16.868 1.00 21.72 235 ASN A O 1
ATOM 1871 N N . PRO A 1 239 ? 0.559 36.377 16.449 1.00 19.51 236 PRO A N 1
ATOM 1872 C CA . PRO A 1 239 ? 0.191 36.670 15.057 1.00 20.21 236 PRO A CA 1
ATOM 1873 C C . PRO A 1 239 ? -0.074 35.436 14.158 1.00 20.62 236 PRO A C 1
ATOM 1874 O O . PRO A 1 239 ? -0.393 35.598 12.955 1.00 19.51 236 PRO A O 1
ATOM 1878 N N . SER A 1 240 ? 0.042 34.224 14.727 1.00 19.88 237 SER A N 1
ATOM 1879 C CA . SER A 1 240 ? -0.207 32.998 13.968 1.00 18.70 237 SER A CA 1
ATOM 1880 C C . SER A 1 240 ? -1.608 33.016 13.394 1.00 19.56 237 SER A C 1
ATOM 1881 O O . SER A 1 240 ? -2.562 33.457 14.044 1.00 19.28 237 SER A O 1
ATOM 1884 N N . LEU A 1 241 ? -1.729 32.508 12.172 1.00 20.17 238 LEU A N 1
ATOM 1885 C CA . LEU A 1 241 ? -2.999 32.445 11.468 1.00 18.75 238 LEU A CA 1
ATOM 1886 C C . LEU A 1 241 ? -3.474 30.994 11.465 1.00 17.54 238 LEU A C 1
ATOM 1887 O O . LEU A 1 241 ? -2.923 30.169 10.768 1.00 16.53 238 LEU A O 1
ATOM 1892 N N . PRO A 1 242 ? -4.494 30.675 12.264 1.00 18.09 239 PRO A N 1
ATOM 1893 C CA . PRO A 1 242 ? -4.986 29.290 12.304 1.00 18.36 239 PRO A CA 1
ATOM 1894 C C . PRO A 1 242 ? -5.502 28.814 10.939 1.00 17.74 239 PRO A C 1
ATOM 1895 O O . PRO A 1 242 ? -5.891 29.622 10.131 1.00 17.65 239 PRO A O 1
ATOM 1899 N N . PRO A 1 243 ? -5.523 27.492 10.707 1.00 18.86 240 PRO A N 1
ATOM 1900 C CA . PRO A 1 243 ? -5.957 26.921 9.425 1.00 18.69 240 PRO A CA 1
ATOM 1901 C C . PRO A 1 243 ? -7.387 27.257 9.025 1.00 18.03 240 PRO A C 1
ATOM 1902 O O . PRO A 1 243 ? -7.653 27.428 7.839 1.00 19.62 240 PRO A O 1
ATOM 1906 N N . LEU A 1 244 ? -8.313 27.312 9.975 1.00 19.21 241 LEU A N 1
ATOM 1907 C CA . LEU A 1 244 ? -9.714 27.671 9.639 1.00 17.92 241 LEU A CA 1
ATOM 1908 C C . LEU A 1 244 ? -9.728 29.044 8.982 1.00 17.69 241 LEU A C 1
ATOM 1909 O O . LEU A 1 244 ? -10.229 29.213 7.882 1.00 19.43 241 LEU A O 1
ATOM 1914 N N . GLN A 1 245 ? -9.154 30.015 9.674 1.00 18.40 242 GLN A N 1
ATOM 1915 C CA . GLN A 1 245 ? -9.068 31.363 9.165 1.00 18.43 242 GLN A CA 1
ATOM 1916 C C . GLN A 1 245 ? -8.522 31.364 7.755 1.00 19.22 242 GLN A C 1
ATOM 1917 O O . GLN A 1 245 ? -8.990 32.124 6.924 1.00 18.35 242 GLN A O 1
ATOM 1923 N N . VAL A 1 246 ? -7.529 30.517 7.478 1.00 16.99 243 VAL A N 1
ATOM 1924 C CA . VAL A 1 246 ? -6.975 30.501 6.134 1.00 17.66 243 VAL A CA 1
ATOM 1925 C C . VAL A 1 246 ? -7.962 29.948 5.092 1.00 17.44 243 VAL A C 1
ATOM 1926 O O . VAL A 1 246 ? -8.068 30.483 3.994 1.00 16.36 243 VAL A O 1
ATOM 1930 N N . ALA A 1 247 ? -8.693 28.902 5.460 1.00 17.67 244 ALA A N 1
ATOM 1931 C CA . ALA A 1 247 ? -9.676 28.279 4.563 1.00 17.90 244 ALA A CA 1
ATOM 1932 C C . ALA A 1 247 ? -10.789 29.277 4.296 1.00 19.55 244 ALA A C 1
ATOM 1933 O O . ALA A 1 247 ? -11.142 29.525 3.138 1.00 20.91 244 ALA A O 1
ATOM 1935 N N . LEU A 1 248 ? -11.314 29.887 5.366 1.00 19.82 245 LEU A N 1
ATOM 1936 C CA . LEU A 1 248 ? -12.367 30.903 5.228 1.00 19.19 245 LEU A CA 1
ATOM 1937 C C . LEU A 1 248 ? -11.918 32.034 4.302 1.00 18.79 245 LEU A C 1
ATOM 1938 O O . LEU A 1 248 ? -12.695 32.525 3.495 1.00 17.35 245 LEU A O 1
ATOM 1943 N N . ALA A 1 249 ? -10.654 32.428 4.408 1.00 17.53 246 ALA A N 1
ATOM 1944 C CA . ALA A 1 249 ? -10.131 33.480 3.571 1.00 18.05 246 ALA A CA 1
ATOM 1945 C C . ALA A 1 249 ? -10.156 33.084 2.080 1.00 18.16 246 ALA A C 1
ATOM 1946 O O . ALA A 1 249 ? -10.500 33.893 1.242 1.00 18.64 246 ALA A O 1
ATOM 1948 N N . GLN A 1 250 ? -9.802 31.841 1.757 1.00 19.60 247 GLN A N 1
ATOM 1949 C CA . GLN A 1 250 ? -9.769 31.381 0.353 1.00 20.07 247 GLN A CA 1
ATOM 1950 C C . GLN A 1 250 ? -11.182 31.318 -0.209 1.00 21.42 247 GLN A C 1
ATOM 1951 O O . GLN A 1 250 ? -11.421 31.685 -1.359 1.00 23.25 247 GLN A O 1
ATOM 1957 N N . ALA A 1 251 ? -12.119 30.864 0.615 1.00 20.27 248 ALA A N 1
ATOM 1958 C CA . ALA A 1 251 ? -13.515 30.787 0.218 1.00 22.00 248 ALA A CA 1
ATOM 1959 C C . ALA A 1 251 ? -14.041 32.188 -0.058 1.00 23.00 248 ALA A C 1
ATOM 1960 O O . ALA A 1 251 ? -14.687 32.440 -1.083 1.00 22.51 248 ALA A O 1
ATOM 1986 N N . GLY A 1 255 ? -15.163 34.381 -3.698 1.00 31.39 252 GLY A N 1
ATOM 1987 C CA . GLY A 1 255 ? -16.530 34.887 -3.853 1.00 31.40 252 GLY A CA 1
ATOM 1988 C C . GLY A 1 255 ? -17.632 34.135 -3.134 1.00 31.17 252 GLY A C 1
ATOM 1989 O O . GLY A 1 255 ? -18.807 34.406 -3.359 1.00 32.11 252 GLY A O 1
ATOM 1990 N N . GLU A 1 256 ? -17.268 33.206 -2.254 1.00 29.86 253 GLU A N 1
ATOM 1991 C CA . GLU A 1 256 ? -18.247 32.414 -1.518 1.00 29.54 253 GLU A CA 1
ATOM 1992 C C . GLU A 1 256 ? -18.816 33.151 -0.316 1.00 29.64 253 GLU A C 1
ATOM 1993 O O . GLU A 1 256 ? -18.166 34.005 0.284 1.00 29.84 253 GLU A O 1
ATOM 1999 N N . SER A 1 257 ? -20.032 32.773 0.047 1.00 29.76 254 SER A N 1
ATOM 2000 C CA . SER A 1 257 ? -20.695 33.270 1.237 1.00 28.96 254 SER A CA 1
ATOM 2001 C C . SER A 1 257 ? -20.513 32.223 2.325 1.00 27.99 254 SER A C 1
ATOM 2002 O O . SER A 1 257 ? -20.697 31.035 2.061 1.00 26.24 254 SER A O 1
ATOM 2005 N N . PHE A 1 258 ? -20.168 32.652 3.547 1.00 27.04 255 PHE A N 1
ATOM 2006 C CA . PHE A 1 258 ? -20.014 31.708 4.663 1.00 26.17 255 PHE A CA 1
ATOM 2007 C C . PHE A 1 258 ? -21.316 30.959 5.001 1.00 27.63 255 PHE A C 1
ATOM 2008 O O . PHE A 1 258 ? -21.278 29.885 5.602 1.00 27.03 255 PHE A O 1
ATOM 2016 N N . GLU A 1 259 ? -22.457 31.519 4.616 1.00 29.52 256 GLU A N 1
ATOM 2017 C CA . GLU A 1 259 ? -23.745 30.874 4.854 1.00 31.70 256 GLU A CA 1
ATOM 2018 C C . GLU A 1 259 ? -23.851 29.618 3.978 1.00 31.86 256 GLU A C 1
ATOM 2019 O O . GLU A 1 259 ? -24.716 28.772 4.203 1.00 30.70 256 GLU A O 1
ATOM 2025 N N . ASP A 1 260 ? -22.979 29.515 2.969 1.00 31.25 257 ASP A N 1
ATOM 2026 C CA . ASP A 1 260 ? -22.975 28.360 2.061 1.00 31.22 257 ASP A CA 1
ATOM 2027 C C . ASP A 1 260 ? -21.997 27.241 2.454 1.00 29.12 257 ASP A C 1
ATOM 2028 O O . ASP A 1 260 ? -21.851 26.265 1.715 1.00 30.60 257 ASP A O 1
ATOM 2033 N N . ILE A 1 261 ? -21.329 27.356 3.598 1.00 26.84 258 ILE A N 1
ATOM 2034 C CA . ILE A 1 261 ? -20.447 26.270 4.054 1.00 25.84 258 ILE A CA 1
ATOM 2035 C C . ILE A 1 261 ? -21.327 25.106 4.551 1.00 24.92 258 ILE A C 1
ATOM 2036 O O . ILE A 1 261 ? -22.163 25.310 5.424 1.00 25.11 258 ILE A O 1
ATOM 2041 N N . GLU A 1 262 ? -21.176 23.913 3.984 1.00 24.93 259 GLU A N 1
ATOM 2042 C CA . GLU A 1 262 ? -21.947 22.736 4.450 1.00 26.24 259 GLU A CA 1
ATOM 2043 C C . GLU A 1 262 ? -21.179 21.805 5.402 1.00 25.26 259 GLU A C 1
ATOM 2044 O O . GLU A 1 262 ? -21.789 21.164 6.234 1.00 26.38 259 GLU A O 1
ATOM 2050 N N . ALA A 1 263 ? -19.854 21.747 5.301 1.00 23.42 260 ALA A N 1
ATOM 2051 C CA . ALA A 1 263 ? -19.065 20.892 6.199 1.00 22.39 260 ALA A CA 1
ATOM 2052 C C . ALA A 1 263 ? -17.642 21.387 6.303 1.00 21.01 260 ALA A C 1
ATOM 2053 O O . ALA A 1 263 ? -17.137 22.039 5.394 1.00 20.23 260 ALA A O 1
ATOM 2055 N N . ALA A 1 264 ? -16.998 21.086 7.426 1.00 21.58 261 ALA A N 1
ATOM 2056 C CA . ALA A 1 264 ? -15.609 21.458 7.641 1.00 20.87 261 ALA A CA 1
ATOM 2057 C C . ALA A 1 264 ? -14.826 20.235 8.133 1.00 22.06 261 ALA A C 1
ATOM 2058 O O . ALA A 1 264 ? -15.403 19.316 8.709 1.00 22.59 261 ALA A O 1
ATOM 2060 N N . ALA A 1 265 ? -13.527 20.196 7.860 1.00 21.60 262 ALA A N 1
ATOM 2061 C CA . ALA A 1 265 ? -12.691 19.127 8.385 1.00 23.28 262 ALA A CA 1
ATOM 2062 C C . ALA A 1 265 ? -11.411 19.752 8.934 1.00 22.82 262 ALA A C 1
ATOM 2063 O O . ALA A 1 265 ? -10.871 20.678 8.355 1.00 25.20 262 ALA A O 1
ATOM 2065 N N . LEU A 1 266 ? -10.984 19.297 10.099 1.00 23.92 263 LEU A N 1
ATOM 2066 C CA . LEU A 1 266 ? -9.751 19.774 10.705 1.00 22.85 263 LEU A CA 1
ATOM 2067 C C . LEU A 1 266 ? -8.829 18.599 10.891 1.00 22.77 263 LEU A C 1
ATOM 2068 O O . LEU A 1 266 ? -9.222 17.596 11.451 1.00 23.88 263 LEU A O 1
ATOM 2073 N N . VAL A 1 267 ? -7.602 18.715 10.408 1.00 22.83 264 VAL A N 1
ATOM 2074 C CA . VAL A 1 267 ? -6.640 17.669 10.625 1.00 23.20 264 VAL A CA 1
ATOM 2075 C C . VAL A 1 267 ? -5.419 18.296 11.261 1.00 23.46 264 VAL A C 1
ATOM 2076 O O . VAL A 1 267 ? -4.924 19.290 10.761 1.00 22.70 264 VAL A O 1
ATOM 2080 N N . GLU A 1 268 ? -4.917 17.709 12.349 1.00 25.13 265 GLU A N 1
ATOM 2081 C CA . GLU A 1 268 ? -3.717 18.246 13.019 1.00 25.35 265 GLU A CA 1
ATOM 2082 C C . GLU A 1 268 ? -2.789 17.149 13.533 1.00 26.48 265 GLU A C 1
ATOM 2083 O O . GLU A 1 268 ? -3.087 15.969 13.422 1.00 29.40 265 GLU A O 1
ATOM 2089 N N A SER A 1 269 ? -1.666 17.559 14.106 0.60 27.38 266 SER A N 1
ATOM 2090 N N B SER A 1 269 ? -1.646 17.558 14.079 0.40 26.93 266 SER A N 1
ATOM 2091 C CA A SER A 1 269 ? -0.648 16.645 14.577 0.60 28.17 266 SER A CA 1
ATOM 2092 C CA B SER A 1 269 ? -0.642 16.631 14.577 0.40 27.45 266 SER A CA 1
ATOM 2093 C C A SER A 1 269 ? -0.907 16.135 15.986 0.60 29.21 266 SER A C 1
ATOM 2094 C C B SER A 1 269 ? -0.946 16.129 15.975 0.40 28.77 266 SER A C 1
ATOM 2095 O O A SER A 1 269 ? -1.140 16.922 16.903 0.60 28.79 266 SER A O 1
ATOM 2096 O O B SER A 1 269 ? -1.262 16.912 16.870 0.40 28.30 266 SER A O 1
ATOM 2101 N N . ALA A 1 270 ? -0.833 14.818 16.157 1.00 30.09 267 ALA A N 1
ATOM 2102 C CA . ALA A 1 270 ? -1.048 14.199 17.458 1.00 31.98 267 ALA A CA 1
ATOM 2103 C C . ALA A 1 270 ? 0.050 14.627 18.436 1.00 32.98 267 ALA A C 1
ATOM 2104 O O . ALA A 1 270 ? -0.183 14.670 19.637 1.00 36.64 267 ALA A O 1
ATOM 2106 N N . THR A 1 271 ? 1.230 14.968 17.916 1.00 31.76 268 THR A N 1
ATOM 2107 C CA . THR A 1 271 ? 2.340 15.409 18.742 1.00 30.92 268 THR A CA 1
ATOM 2108 C C . THR A 1 271 ? 2.516 16.934 18.736 1.00 29.97 268 THR A C 1
ATOM 2109 O O . THR A 1 271 ? 3.572 17.433 19.111 1.00 30.41 268 THR A O 1
ATOM 2113 N N . GLY A 1 272 ? 1.495 17.682 18.302 1.00 29.24 269 GLY A N 1
ATOM 2114 C CA . GLY A 1 272 ? 1.573 19.143 18.313 1.00 27.01 269 GLY A CA 1
ATOM 2115 C C . GLY A 1 272 ? 1.462 19.691 19.731 1.00 26.66 269 GLY A C 1
ATOM 2116 O O . GLY A 1 272 ? 0.726 19.156 20.529 1.00 26.16 269 GLY A O 1
ATOM 2117 N N . LYS A 1 273 ? 2.184 20.769 20.045 1.00 26.38 270 LYS A N 1
ATOM 2118 C CA . LYS A 1 273 ? 2.120 21.372 21.390 1.00 26.21 270 LYS A CA 1
ATOM 2119 C C . LYS A 1 273 ? 0.858 22.205 21.627 1.00 24.26 270 LYS A C 1
ATOM 2120 O O . LYS A 1 273 ? 0.653 22.757 22.715 1.00 23.69 270 LYS A O 1
ATOM 2126 N N . ILE A 1 274 ? 0.038 22.327 20.595 1.00 22.19 271 ILE A N 1
ATOM 2127 C CA . ILE A 1 274 ? -1.251 22.989 20.708 1.00 21.44 271 ILE A CA 1
ATOM 2128 C C . ILE A 1 274 ? -2.287 22.245 19.854 1.00 20.65 271 ILE A C 1
ATOM 2129 O O . ILE A 1 274 ? -1.949 21.342 19.077 1.00 19.23 271 ILE A O 1
ATOM 2134 N N . SER A 1 275 ? -3.540 22.661 20.007 1.00 20.71 272 SER A N 1
ATOM 2135 C CA . SER A 1 275 ? -4.655 22.151 19.240 1.00 20.82 272 SER A CA 1
ATOM 2136 C C . SER A 1 275 ? -5.548 23.308 18.826 1.00 21.56 272 SER A C 1
ATOM 2137 O O . SER A 1 275 ? -5.794 24.222 19.617 1.00 22.36 272 SER A O 1
ATOM 2140 N N . HIS A 1 276 ? -6.031 23.253 17.585 1.00 21.61 273 HIS A N 1
ATOM 2141 C CA . HIS A 1 276 ? -6.948 24.246 17.049 1.00 21.10 273 HIS A CA 1
ATOM 2142 C C . HIS A 1 276 ? -8.398 23.797 17.160 1.00 20.77 273 HIS A C 1
ATOM 2143 O O . HIS A 1 276 ? -9.295 24.536 16.757 1.00 20.94 273 HIS A O 1
ATOM 2150 N N . LEU A 1 277 ? -8.639 22.614 17.714 1.00 20.43 274 LEU A N 1
ATOM 2151 C CA . LEU A 1 277 ? -10.010 22.046 17.748 1.00 22.07 274 LEU A CA 1
ATOM 2152 C C . LEU A 1 277 ? -11.061 22.902 18.455 1.00 21.89 274 LEU A C 1
ATOM 2153 O O . LEU A 1 277 ? -12.150 23.132 17.910 1.00 20.38 274 LEU A O 1
ATOM 2158 N N . ALA A 1 278 ? -10.732 23.363 19.659 1.00 22.03 275 ALA A N 1
ATOM 2159 C CA . ALA A 1 278 ? -11.671 24.138 20.472 1.00 22.27 275 ALA A CA 1
ATOM 2160 C C . ALA A 1 278 ? -12.035 25.449 19.773 1.00 22.73 275 ALA A C 1
ATOM 2161 O O . ALA A 1 278 ? -13.198 25.801 19.709 1.00 23.05 275 ALA A O 1
ATOM 2163 N N . ASP A 1 279 ? -11.042 26.136 19.217 1.00 22.74 276 ASP A N 1
ATOM 2164 C CA . ASP A 1 279 ? -11.283 27.397 18.511 1.00 23.63 276 ASP A CA 1
ATOM 2165 C C . ASP A 1 279 ? -11.915 27.222 17.130 1.00 22.67 276 ASP A C 1
ATOM 2166 O O . ASP A 1 279 ? -12.688 28.079 16.683 1.00 22.39 276 ASP A O 1
ATOM 2171 N N . THR A 1 280 ? -11.609 26.114 16.457 1.00 22.10 277 THR A N 1
ATOM 2172 C CA . THR A 1 280 ? -12.247 25.821 15.180 1.00 20.65 277 THR A CA 1
ATOM 2173 C C . THR A 1 280 ? -13.740 25.546 15.443 1.00 22.20 277 THR A C 1
ATOM 2174 O O . THR A 1 280 ? -14.604 26.041 14.713 1.00 22.46 277 THR A O 1
ATOM 2178 N N . GLN A 1 281 ? -14.044 24.788 16.495 1.00 22.88 278 GLN A N 1
ATOM 2179 C CA . GLN A 1 281 ? -15.436 24.511 16.824 1.00 24.83 278 GLN A CA 1
ATOM 2180 C C . GLN A 1 281 ? -16.149 25.788 17.256 1.00 23.83 278 GLN A C 1
ATOM 2181 O O . GLN A 1 281 ? -17.231 26.063 16.784 1.00 24.97 278 GLN A O 1
ATOM 2187 N N . ALA A 1 282 ? -15.527 26.577 18.123 1.00 22.71 279 ALA A N 1
ATOM 2188 C CA . ALA A 1 282 ? -16.154 27.798 18.606 1.00 23.49 279 ALA A CA 1
ATOM 2189 C C . ALA A 1 282 ? -16.451 28.811 17.481 1.00 22.70 279 ALA A C 1
ATOM 2190 O O . ALA A 1 282 ? -17.515 29.418 17.446 1.00 24.27 279 ALA A O 1
ATOM 2192 N N . THR A 1 283 ? -15.511 28.983 16.564 1.00 21.70 280 THR A N 1
ATOM 2193 C CA . THR A 1 283 ? -15.691 29.926 15.479 1.00 20.59 280 THR A CA 1
ATOM 2194 C C . THR A 1 283 ? -16.712 29.419 14.467 1.00 21.75 280 THR A C 1
ATOM 2195 O O . THR A 1 283 ? -17.504 30.202 13.953 1.00 22.19 280 THR A O 1
ATOM 2199 N N . LEU A 1 284 ? -16.711 28.117 14.171 1.00 21.25 281 LEU A N 1
ATOM 2200 C CA . LEU A 1 284 ? -17.720 27.590 13.262 1.00 22.31 281 LEU A CA 1
ATOM 2201 C C . LEU A 1 284 ? -19.087 27.755 13.904 1.00 23.06 281 LEU A C 1
ATOM 2202 O O . LEU A 1 284 ? -20.078 27.963 13.198 1.00 23.38 281 LEU A O 1
ATOM 2207 N N . GLU A 1 285 ? -19.166 27.667 15.229 1.00 23.21 282 GLU A N 1
ATOM 2208 C CA . GLU A 1 285 ? -20.469 27.810 15.843 1.00 25.69 282 GLU A CA 1
ATOM 2209 C C . GLU A 1 285 ? -21.035 29.212 15.677 1.00 25.13 282 GLU A C 1
ATOM 2210 O O . GLU A 1 285 ? -22.229 29.353 15.497 1.00 25.97 282 GLU A O 1
ATOM 2216 N N . VAL A 1 286 ? -20.199 30.247 15.730 1.00 25.58 283 VAL A N 1
ATOM 2217 C CA . VAL A 1 286 ? -20.724 31.619 15.569 1.00 26.49 283 VAL A CA 1
ATOM 2218 C C . VAL A 1 286 ? -21.092 31.882 14.113 1.00 26.53 283 VAL A C 1
ATOM 2219 O O . VAL A 1 286 ? -21.950 32.708 13.825 1.00 29.34 283 VAL A O 1
ATOM 2223 N N . ILE A 1 287 ? -20.460 31.166 13.195 1.00 26.19 284 ILE A N 1
ATOM 2224 C CA . ILE A 1 287 ? -20.775 31.311 11.771 1.00 26.33 284 ILE A CA 1
ATOM 2225 C C . ILE A 1 287 ? -22.100 30.625 11.472 1.00 26.38 284 ILE A C 1
ATOM 2226 O O . ILE A 1 287 ? -22.991 31.225 10.905 1.00 25.78 284 ILE A O 1
ATOM 2231 N N . ASN A 1 288 ? -22.210 29.365 11.877 1.00 27.39 285 ASN A N 1
ATOM 2232 C CA . ASN A 1 288 ? -23.416 28.578 11.684 1.00 27.73 285 ASN A CA 1
ATOM 2233 C C . ASN A 1 288 ? -23.324 27.326 12.555 1.00 28.77 285 ASN A C 1
ATOM 2234 O O . ASN A 1 288 ? -22.534 26.426 12.258 1.00 26.71 285 ASN A O 1
ATOM 2239 N N . PRO A 1 289 ? -24.146 27.248 13.620 1.00 30.20 286 PRO A N 1
ATOM 2240 C CA . PRO A 1 289 ? -24.062 26.075 14.494 1.00 31.78 286 PRO A CA 1
ATOM 2241 C C . PRO A 1 289 ? -24.447 24.730 13.830 1.00 33.12 286 PRO A C 1
ATOM 2242 O O . PRO A 1 289 ? -24.221 23.682 14.428 1.00 35.06 286 PRO A O 1
ATOM 2246 N N . ASP A 1 290 ? -25.005 24.758 12.618 1.00 33.51 287 ASP A N 1
ATOM 2247 C CA . ASP A 1 290 ? -25.394 23.522 11.914 1.00 33.59 287 ASP A CA 1
ATOM 2248 C C . ASP A 1 290 ? -24.245 22.885 11.113 1.00 30.70 287 ASP A C 1
ATOM 2249 O O . ASP A 1 290 ? -24.377 21.765 10.643 1.00 31.09 287 ASP A O 1
ATOM 2254 N N . ILE A 1 291 ? -23.141 23.604 10.931 1.00 27.77 288 ILE A N 1
ATOM 2255 C CA . ILE A 1 291 ? -21.978 23.079 10.190 1.00 25.89 288 ILE A CA 1
ATOM 2256 C C . ILE A 1 291 ? -21.297 21.971 10.984 1.00 26.39 288 ILE A C 1
ATOM 2257 O O . ILE A 1 291 ? -20.816 22.224 12.073 1.00 25.18 288 ILE A O 1
ATOM 2262 N N . PRO A 1 292 ? -21.260 20.740 10.453 1.00 27.54 289 PRO A N 1
ATOM 2263 C CA . PRO A 1 292 ? -20.577 19.676 11.177 1.00 28.13 289 PRO A CA 1
ATOM 2264 C C . PRO A 1 292 ? -19.071 19.740 10.942 1.00 26.67 289 PRO A C 1
ATOM 2265 O O . PRO A 1 292 ? -18.642 20.085 9.845 1.00 26.52 289 PRO A O 1
ATOM 2269 N N . LEU A 1 293 ? -18.288 19.412 11.964 1.00 27.13 290 LEU A N 1
ATOM 2270 C CA . LEU A 1 293 ? -16.822 19.403 11.873 1.00 26.29 290 LEU A CA 1
ATOM 2271 C C . LEU A 1 293 ? -16.243 17.988 11.997 1.00 27.71 290 LEU A C 1
ATOM 2272 O O . LEU A 1 293 ? -16.377 17.348 13.045 1.00 28.57 290 LEU A O 1
ATOM 2277 N N . SER A 1 294 ? -15.616 17.487 10.937 1.00 27.43 291 SER A N 1
ATOM 2278 C CA . SER A 1 294 ? -14.947 16.186 11.021 1.00 27.88 291 SER A CA 1
ATOM 2279 C C . SER A 1 294 ? -13.571 16.488 11.583 1.00 26.80 291 SER A C 1
ATOM 2280 O O . SER A 1 294 ? -13.043 17.584 11.332 1.00 25.49 291 SER A O 1
ATOM 2283 N N . TYR A 1 295 ? -12.987 15.533 12.320 1.00 26.22 292 TYR A N 1
ATOM 2284 C CA . TYR A 1 295 ? -11.697 15.746 12.980 1.00 25.60 292 TYR A CA 1
ATOM 2285 C C . TYR A 1 295 ? -10.745 14.547 12.985 1.00 26.12 292 TYR A C 1
ATOM 2286 O O . TYR A 1 295 ? -11.161 13.409 13.168 1.00 26.63 292 TYR A O 1
ATOM 2295 N N . LEU A 1 296 ? -9.461 14.826 12.783 1.00 26.17 293 LEU A N 1
ATOM 2296 C CA . LEU A 1 296 ? -8.425 13.794 12.810 1.00 28.50 293 LEU A CA 1
ATOM 2297 C C . LEU A 1 296 ? -7.145 14.368 13.387 1.00 29.38 293 LEU A C 1
ATOM 2298 O O . LEU A 1 296 ? -6.704 15.446 12.997 1.00 29.54 293 LEU A O 1
ATOM 2303 N N . SER A 1 297 ? -6.582 13.643 14.348 1.00 32.63 294 SER A N 1
ATOM 2304 C CA . SER A 1 297 ? -5.309 13.961 14.971 1.00 33.95 294 SER A CA 1
ATOM 2305 C C . SER A 1 297 ? -4.381 12.885 14.430 1.00 35.67 294 SER A C 1
ATOM 2306 O O . SER A 1 297 ? -4.669 11.704 14.592 1.00 36.63 294 SER A O 1
ATOM 2309 N N . LEU A 1 298 ? -3.254 13.277 13.842 1.00 36.22 295 LEU A N 1
ATOM 2310 C CA . LEU A 1 298 ? -2.397 12.316 13.142 1.00 38.68 295 LEU A CA 1
ATOM 2311 C C . LEU A 1 298 ? -0.893 12.499 13.392 1.00 39.07 295 LEU A C 1
ATOM 2312 O O . LEU A 1 298 ? -0.103 11.566 13.183 1.00 40.19 295 LEU A O 1
ATOM 2318 N N . ASN B 1 2 ? 11.318 24.759 43.482 1.00 63.80 -1 ASN B N 1
ATOM 2319 C CA . ASN B 1 2 ? 10.736 24.555 42.124 1.00 64.02 -1 ASN B CA 1
ATOM 2320 C C . ASN B 1 2 ? 11.492 25.341 41.047 1.00 62.08 -1 ASN B C 1
ATOM 2321 O O . ASN B 1 2 ? 12.364 26.156 41.360 1.00 60.29 -1 ASN B O 1
ATOM 2326 N N . ALA B 1 3 ? 11.155 25.087 39.785 1.00 61.85 0 ALA B N 1
ATOM 2327 C CA . ALA B 1 3 ? 11.798 25.763 38.655 1.00 60.56 0 ALA B CA 1
ATOM 2328 C C . ALA B 1 3 ? 11.839 27.284 38.830 1.00 57.07 0 ALA B C 1
ATOM 2329 O O . ALA B 1 3 ? 12.858 27.917 38.579 1.00 55.62 0 ALA B O 1
ATOM 2339 N N . ARG B 1 5 ? 11.551 29.019 41.726 1.00 49.50 2 ARG B N 1
ATOM 2340 C CA . ARG B 1 5 ? 12.420 29.348 42.870 1.00 48.04 2 ARG B CA 1
ATOM 2341 C C . ARG B 1 5 ? 13.890 29.217 42.490 1.00 45.59 2 ARG B C 1
ATOM 2342 O O . ARG B 1 5 ? 14.729 30.003 42.920 1.00 44.21 2 ARG B O 1
ATOM 2350 N N . ASN B 1 6 ? 14.191 28.220 41.675 1.00 44.70 3 ASN B N 1
ATOM 2351 C CA . ASN B 1 6 ? 15.552 27.978 41.243 1.00 43.71 3 ASN B CA 1
ATOM 2352 C C . ASN B 1 6 ? 16.075 29.056 40.320 1.00 41.02 3 ASN B C 1
ATOM 2353 O O . ASN B 1 6 ? 17.235 29.429 40.417 1.00 38.28 3 ASN B O 1
ATOM 2358 N N . ARG B 1 7 ? 15.216 29.564 39.436 1.00 39.25 4 ARG B N 1
ATOM 2359 C CA . ARG B 1 7 ? 15.616 30.625 38.510 1.00 37.85 4 ARG B CA 1
ATOM 2360 C C . ARG B 1 7 ? 15.847 31.927 39.254 1.00 34.91 4 ARG B C 1
ATOM 2361 O O . ARG B 1 7 ? 16.790 32.665 38.948 1.00 35.05 4 ARG B O 1
ATOM 2369 N N . ILE B 1 8 ? 14.990 32.218 40.225 1.00 33.40 5 ILE B N 1
ATOM 2370 C CA . ILE B 1 8 ? 15.172 33.409 41.057 1.00 31.57 5 ILE B CA 1
ATOM 2371 C C . ILE B 1 8 ? 16.531 33.304 41.779 1.00 32.48 5 ILE B C 1
ATOM 2372 O O . ILE B 1 8 ? 17.335 34.247 41.750 1.00 30.74 5 ILE B O 1
ATOM 2377 N N . GLU B 1 9 ? 16.794 32.154 42.399 1.00 33.82 6 GLU B N 1
ATOM 2378 C CA . GLU B 1 9 ? 18.062 31.950 43.122 1.00 35.96 6 GLU B CA 1
ATOM 2379 C C . GLU B 1 9 ? 19.251 32.137 42.185 1.00 35.89 6 GLU B C 1
ATOM 2380 O O . GLU B 1 9 ? 20.228 32.795 42.537 1.00 36.05 6 GLU B O 1
ATOM 2386 N N . GLN B 1 10 ? 19.148 31.561 40.987 1.00 36.72 7 GLN B N 1
ATOM 2387 C CA . GLN B 1 10 ? 20.182 31.706 39.951 1.00 37.41 7 GLN B CA 1
ATOM 2388 C C . GLN B 1 10 ? 20.371 33.183 39.584 1.00 34.68 7 GLN B C 1
ATOM 2389 O O . GLN B 1 10 ? 21.503 33.650 39.464 1.00 34.87 7 GLN B O 1
ATOM 2395 N N . ALA B 1 11 ? 19.264 33.911 39.412 1.00 31.62 8 ALA B N 1
ATOM 2396 C CA . ALA B 1 11 ? 19.324 35.342 39.091 1.00 30.26 8 ALA B CA 1
ATOM 2397 C C . ALA B 1 11 ? 20.013 36.115 40.210 1.00 29.81 8 ALA B C 1
ATOM 2398 O O . ALA B 1 11 ? 20.887 36.950 39.956 1.00 29.53 8 ALA B O 1
ATOM 2400 N N . LEU B 1 12 ? 19.639 35.818 41.450 1.00 29.38 9 LEU B N 1
ATOM 2401 C CA . LEU B 1 12 ? 20.223 36.511 42.605 1.00 29.55 9 LEU B CA 1
ATOM 2402 C C . LEU B 1 12 ? 21.731 36.309 42.686 1.00 32.00 9 LEU B C 1
ATOM 2403 O O . LEU B 1 12 ? 22.468 37.264 42.910 1.00 32.66 9 LEU B O 1
ATOM 2408 N N . GLN B 1 13 ? 22.190 35.079 42.463 1.00 34.77 10 GLN B N 1
ATOM 2409 C CA . GLN B 1 13 ? 23.619 34.775 42.515 1.00 38.04 10 GLN B CA 1
ATOM 2410 C C . GLN B 1 13 ? 24.471 35.503 41.474 1.00 39.05 10 GLN B C 1
ATOM 2411 O O . GLN B 1 13 ? 25.692 35.544 41.613 1.00 41.17 10 GLN B O 1
ATOM 2417 N N . GLN B 1 14 ? 23.833 36.038 40.434 1.00 38.31 11 GLN B N 1
ATOM 2418 C CA . GLN B 1 14 ? 24.514 36.796 39.369 1.00 40.45 11 GLN B CA 1
ATOM 2419 C C . GLN B 1 14 ? 24.520 38.307 39.590 1.00 39.80 11 GLN B C 1
ATOM 2420 O O . GLN B 1 14 ? 25.134 39.044 38.825 1.00 40.42 11 GLN B O 1
ATOM 2434 N N . PRO B 1 16 ? 25.559 41.872 41.231 1.00 41.45 13 PRO B N 1
ATOM 2435 C CA . PRO B 1 16 ? 26.773 42.369 41.880 1.00 42.77 13 PRO B CA 1
ATOM 2436 C C . PRO B 1 16 ? 26.588 42.450 43.391 1.00 41.91 13 PRO B C 1
ATOM 2437 O O . PRO B 1 16 ? 25.521 42.839 43.875 1.00 40.92 13 PRO B O 1
ATOM 2441 N N . ALA B 1 17 ? 27.620 42.075 44.126 1.00 43.06 14 ALA B N 1
ATOM 2442 C CA . ALA B 1 17 ? 27.576 42.068 45.587 1.00 43.28 14 ALA B CA 1
ATOM 2443 C C . ALA B 1 17 ? 27.145 43.407 46.210 1.00 41.85 14 ALA B C 1
ATOM 2444 O O . ALA B 1 17 ? 26.696 43.447 47.354 1.00 41.18 14 ALA B O 1
ATOM 2446 N N . SER B 1 18 ? 27.282 44.496 45.464 1.00 41.50 15 SER B N 1
ATOM 2447 C CA . SER B 1 18 ? 26.910 45.805 45.975 1.00 41.40 15 SER B CA 1
ATOM 2448 C C . SER B 1 18 ? 25.451 45.851 46.440 1.00 38.48 15 SER B C 1
ATOM 2449 O O . SER B 1 18 ? 25.161 46.380 47.510 1.00 39.09 15 SER B O 1
ATOM 2452 N N . PHE B 1 19 ? 24.538 45.295 45.647 1.00 36.23 16 PHE B N 1
ATOM 2453 C CA . PHE B 1 19 ? 23.119 45.336 46.007 1.00 33.75 16 PHE B CA 1
ATOM 2454 C C . PHE B 1 19 ? 22.422 43.979 46.103 1.00 32.43 16 PHE B C 1
ATOM 2455 O O . PHE B 1 19 ? 21.233 43.926 46.424 1.00 31.84 16 PHE B O 1
ATOM 2463 N N . ALA B 1 20 ? 23.147 42.889 45.861 1.00 32.50 17 ALA B N 1
ATOM 2464 C CA . ALA B 1 20 ? 22.553 41.553 45.942 1.00 31.67 17 ALA B CA 1
ATOM 2465 C C . ALA B 1 20 ? 21.956 41.267 47.327 1.00 32.01 17 ALA B C 1
ATOM 2466 O O . ALA B 1 20 ? 20.841 40.761 47.424 1.00 32.06 17 ALA B O 1
ATOM 2468 N N . PRO B 1 21 ? 22.686 41.599 48.406 1.00 34.26 18 PRO B N 1
ATOM 2469 C CA . PRO B 1 21 ? 22.137 41.325 49.740 1.00 34.96 18 PRO B CA 1
ATOM 2470 C C . PRO B 1 21 ? 20.780 41.977 50.003 1.00 33.63 18 PRO B C 1
ATOM 2471 O O . PRO B 1 21 ? 19.898 41.317 50.532 1.00 34.21 18 PRO B O 1
ATOM 2475 N N . TYR B 1 22 ? 20.606 43.246 49.631 1.00 33.31 19 TYR B N 1
ATOM 2476 C CA . TYR B 1 22 ? 19.314 43.914 49.844 1.00 32.33 19 TYR B CA 1
ATOM 2477 C C . TYR B 1 22 ? 18.257 43.393 48.877 1.00 30.17 19 TYR B C 1
ATOM 2478 O O . TYR B 1 22 ? 17.109 43.203 49.260 1.00 30.00 19 TYR B O 1
ATOM 2487 N N . LEU B 1 23 ? 18.643 43.147 47.629 1.00 29.89 20 LEU B N 1
ATOM 2488 C CA . LEU B 1 23 ? 17.706 42.607 46.636 1.00 27.88 20 LEU B CA 1
ATOM 2489 C C . LEU B 1 23 ? 17.154 41.268 47.118 1.00 28.33 20 LEU B C 1
ATOM 2490 O O . LEU B 1 23 ? 15.960 40.973 46.985 1.00 28.76 20 LEU B O 1
ATOM 2495 N N . ARG B 1 24 ? 18.038 40.471 47.700 1.00 29.29 21 ARG B N 1
ATOM 2496 C CA . ARG B 1 24 ? 17.705 39.143 48.176 1.00 29.92 21 ARG B CA 1
ATOM 2497 C C . ARG B 1 24 ? 16.623 39.260 49.235 1.00 29.45 21 ARG B C 1
ATOM 2498 O O . ARG B 1 24 ? 15.606 38.543 49.249 1.00 27.60 21 ARG B O 1
ATOM 2506 N N . GLU B 1 25 ? 16.873 40.193 50.125 1.00 29.31 22 GLU B N 1
ATOM 2507 C CA . GLU B 1 25 ? 15.998 40.470 51.232 1.00 30.43 22 GLU B CA 1
ATOM 2508 C C . GLU B 1 25 ? 14.593 40.799 50.742 1.00 29.32 22 GLU B C 1
ATOM 2509 O O . GLU B 1 25 ? 13.607 40.313 51.304 1.00 31.59 22 GLU B O 1
ATOM 2515 N N . LEU B 1 26 ? 14.489 41.584 49.677 1.00 28.14 23 LEU B N 1
ATOM 2516 C CA . LEU B 1 26 ? 13.167 41.959 49.119 1.00 28.00 23 LEU B CA 1
ATOM 2517 C C . LEU B 1 26 ? 12.503 40.854 48.305 1.00 27.20 23 LEU B C 1
ATOM 2518 O O . LEU B 1 26 ? 11.317 40.583 48.451 1.00 28.62 23 LEU B O 1
ATOM 2523 N N . VAL B 1 27 ? 13.266 40.254 47.404 1.00 27.23 24 VAL B N 1
ATOM 2524 C CA . VAL B 1 27 ? 12.755 39.201 46.520 1.00 26.48 24 VAL B CA 1
ATOM 2525 C C . VAL B 1 27 ? 12.364 37.918 47.260 1.00 26.80 24 VAL B C 1
ATOM 2526 O O . VAL B 1 27 ? 11.436 37.210 46.867 1.00 24.99 24 VAL B O 1
ATOM 2530 N N . LEU B 1 28 ? 13.053 37.626 48.351 1.00 27.47 25 LEU B N 1
ATOM 2531 C CA . LEU B 1 28 ? 12.749 36.409 49.086 1.00 27.51 25 LEU B CA 1
ATOM 2532 C C . LEU B 1 28 ? 11.780 36.644 50.244 1.00 27.61 25 LEU B C 1
ATOM 2533 O O . LEU B 1 28 ? 11.497 35.715 51.000 1.00 27.83 25 LEU B O 1
ATOM 2538 N N . ALA B 1 29 ? 11.267 37.870 50.373 1.00 25.45 26 ALA B N 1
ATOM 2539 C CA . ALA B 1 29 ? 10.277 38.152 51.408 1.00 27.99 26 ALA B CA 1
ATOM 2540 C C . ALA B 1 29 ? 9.065 37.262 51.121 1.00 28.05 26 ALA B C 1
ATOM 2541 O O . ALA B 1 29 ? 8.716 37.047 49.960 1.00 28.62 26 ALA B O 1
ATOM 2543 N N . LYS B 1 30 ? 8.433 36.758 52.166 1.00 29.28 27 LYS B N 1
ATOM 2544 C CA . LYS B 1 30 ? 7.266 35.888 52.017 1.00 30.88 27 LYS B CA 1
ATOM 2545 C C . LYS B 1 30 ? 6.098 36.632 51.374 1.00 31.46 27 LYS B C 1
ATOM 2546 O O . LYS B 1 30 ? 5.186 36.006 50.827 1.00 32.83 27 LYS B O 1
ATOM 2552 N N . ASP B 1 31 ? 6.114 37.959 51.452 1.00 31.17 28 ASP B N 1
ATOM 2553 C CA . ASP B 1 31 ? 5.058 38.772 50.856 1.00 31.88 28 ASP B CA 1
ATOM 2554 C C . ASP B 1 31 ? 5.479 39.502 49.557 1.00 30.05 28 ASP B C 1
ATOM 2555 O O . ASP B 1 31 ? 4.761 40.385 49.082 1.00 30.33 28 ASP B O 1
ATOM 2560 N N . PHE B 1 32 ? 6.626 39.136 48.991 1.00 28.62 29 PHE B N 1
ATOM 2561 C CA . PHE B 1 32 ? 7.095 39.759 47.749 1.00 27.29 29 PHE B CA 1
ATOM 2562 C C . PHE B 1 32 ? 6.058 39.570 46.664 1.00 27.28 29 PHE B C 1
ATOM 2563 O O . PHE B 1 32 ? 5.652 38.450 46.397 1.00 27.85 29 PHE B O 1
ATOM 2571 N N . ASP B 1 33 ? 5.636 40.668 46.033 1.00 27.02 30 ASP B N 1
ATOM 2572 C CA . ASP B 1 33 ? 4.581 40.608 45.023 1.00 26.19 30 ASP B CA 1
ATOM 2573 C C . ASP B 1 33 ? 5.056 40.999 43.612 1.00 25.18 30 ASP B C 1
ATOM 2574 O O . ASP B 1 33 ? 4.284 41.520 42.801 1.00 24.46 30 ASP B O 1
ATOM 2579 N N . ALA B 1 34 ? 6.327 40.741 43.324 1.00 24.43 31 ALA B N 1
ATOM 2580 C CA . ALA B 1 34 ? 6.908 41.069 42.031 1.00 23.56 31 ALA B CA 1
ATOM 2581 C C . ALA B 1 34 ? 6.841 42.564 41.722 1.00 22.86 31 ALA B C 1
ATOM 2582 O O . ALA B 1 34 ? 6.695 42.957 40.570 1.00 22.05 31 ALA B O 1
ATOM 2584 N N . THR B 1 35 ? 6.924 43.395 42.753 1.00 22.67 32 THR B N 1
ATOM 2585 C CA . THR B 1 35 ? 6.966 44.842 42.554 1.00 22.56 32 THR B CA 1
ATOM 2586 C C . THR B 1 35 ? 7.993 45.439 43.509 1.00 22.79 32 THR B C 1
ATOM 2587 O O . THR B 1 35 ? 8.325 44.838 44.532 1.00 24.01 32 THR B O 1
ATOM 2591 N N . PHE B 1 36 ? 8.512 46.605 43.152 1.00 23.22 33 PHE B N 1
ATOM 2592 C CA . PHE B 1 36 ? 9.452 47.332 44.003 1.00 23.26 33 PHE B CA 1
ATOM 2593 C C . PHE B 1 36 ? 8.939 48.742 44.154 1.00 24.96 33 PHE B C 1
ATOM 2594 O O . PHE B 1 36 ? 8.622 49.388 43.149 1.00 26.40 33 PHE B O 1
ATOM 2602 N N . SER B 1 37 ? 8.823 49.222 45.392 1.00 24.86 34 SER B N 1
ATOM 2603 C CA . SER B 1 37 ? 8.335 50.586 45.629 1.00 25.94 34 SER B CA 1
ATOM 2604 C C . SER B 1 37 ? 9.380 51.554 45.110 1.00 26.33 34 SER B C 1
ATOM 2605 O O . SER B 1 37 ? 10.521 51.159 44.875 1.00 26.18 34 SER B O 1
ATOM 2608 N N . ALA B 1 38 ? 8.990 52.808 44.907 1.00 27.62 35 ALA B N 1
ATOM 2609 C CA . ALA B 1 38 ? 9.931 53.842 44.457 1.00 29.18 35 ALA B CA 1
ATOM 2610 C C . ALA B 1 38 ? 11.095 53.938 45.447 1.00 30.21 35 ALA B C 1
ATOM 2611 O O . ALA B 1 38 ? 12.240 54.070 45.040 1.00 30.98 35 ALA B O 1
ATOM 2613 N N . GLU B 1 39 ? 10.787 53.851 46.745 1.00 32.11 36 GLU B N 1
ATOM 2614 C CA . GLU B 1 39 ? 11.811 53.925 47.810 1.00 34.20 36 GLU B CA 1
ATOM 2615 C C . GLU B 1 39 ? 12.784 52.757 47.780 1.00 31.99 36 GLU B C 1
ATOM 2616 O O . GLU B 1 39 ? 13.992 52.956 47.880 1.00 33.46 36 GLU B O 1
ATOM 2622 N N . GLN B 1 40 ? 12.252 51.539 47.693 1.00 31.00 37 GLN B N 1
ATOM 2623 C CA . GLN B 1 40 ? 13.086 50.326 47.602 1.00 30.11 37 GLN B CA 1
ATOM 2624 C C . GLN B 1 40 ? 13.989 50.397 46.380 1.00 29.81 37 GLN B C 1
ATOM 2625 O O . GLN B 1 40 ? 15.186 50.061 46.447 1.00 29.13 37 GLN B O 1
ATOM 2631 N N . TYR B 1 41 ? 13.418 50.822 45.253 1.00 31.69 38 TYR B N 1
ATOM 2632 C CA . TYR B 1 41 ? 14.207 50.947 44.041 1.00 31.64 38 TYR B CA 1
ATOM 2633 C C . TYR B 1 41 ? 15.311 51.984 44.219 1.00 32.25 38 TYR B C 1
ATOM 2634 O O . TYR B 1 41 ? 16.458 51.723 43.854 1.00 33.48 38 TYR B O 1
ATOM 2643 N N . GLN B 1 42 ? 14.982 53.151 44.787 1.00 32.57 39 GLN B N 1
ATOM 2644 C CA . GLN B 1 42 ? 16.000 54.204 45.005 1.00 33.93 39 GLN B CA 1
ATOM 2645 C C . GLN B 1 42 ? 17.165 53.722 45.873 1.00 34.15 39 GLN B C 1
ATOM 2646 O O . GLN B 1 42 ? 18.319 54.086 45.635 1.00 35.21 39 GLN B O 1
ATOM 2652 N N . GLN B 1 43 ? 16.847 52.926 46.891 1.00 33.27 40 GLN B N 1
ATOM 2653 C CA . GLN B 1 43 ? 17.848 52.373 47.796 1.00 33.31 40 GLN B CA 1
ATOM 2654 C C . GLN B 1 43 ? 18.756 51.388 47.032 1.00 32.66 40 GLN B C 1
ATOM 2655 O O . GLN B 1 43 ? 19.988 51.433 47.163 1.00 33.00 40 GLN B O 1
ATOM 2661 N N . LEU B 1 44 ? 18.150 50.502 46.243 1.00 30.68 41 LEU B N 1
ATOM 2662 C CA . LEU B 1 44 ? 18.910 49.573 45.407 1.00 30.63 41 LEU B CA 1
ATOM 2663 C C . LEU B 1 44 ? 19.817 50.353 44.479 1.00 31.75 41 LEU B C 1
ATOM 2664 O O . LEU B 1 44 ? 20.956 49.961 44.234 1.00 33.39 41 LEU B O 1
ATOM 2669 N N . LEU B 1 45 ? 19.312 51.465 43.965 1.00 31.82 42 LEU B N 1
ATOM 2670 C CA . LEU B 1 45 ? 20.079 52.290 43.048 1.00 33.40 42 LEU B CA 1
ATOM 2671 C C . LEU B 1 45 ? 21.301 52.888 43.752 1.00 35.98 42 LEU B C 1
ATOM 2672 O O . LEU B 1 45 ? 22.400 52.907 43.195 1.00 38.03 42 LEU B O 1
ATOM 2677 N N . THR B 1 46 ? 21.121 53.334 44.989 1.00 36.62 43 THR B N 1
ATOM 2678 C CA . THR B 1 46 ? 22.216 53.912 45.761 1.00 37.38 43 THR B CA 1
ATOM 2679 C C . THR B 1 46 ? 23.249 52.843 46.173 1.00 38.85 43 THR B C 1
ATOM 2680 O O . THR B 1 46 ? 24.461 53.100 46.158 1.00 39.79 43 THR B O 1
ATOM 2684 N N . LEU B 1 47 ? 22.777 51.650 46.534 1.00 37.68 44 LEU B N 1
ATOM 2685 C CA . LEU B 1 47 ? 23.677 50.544 46.883 1.00 38.20 44 LEU B CA 1
ATOM 2686 C C . LEU B 1 47 ? 24.503 50.148 45.659 1.00 38.57 44 LEU B C 1
ATOM 2687 O O . LEU B 1 47 ? 25.707 49.930 45.760 1.00 39.08 44 LEU B O 1
ATOM 2692 N N . SER B 1 48 ? 23.847 50.075 44.495 1.00 38.26 45 SER B N 1
ATOM 2693 C CA . SER B 1 48 ? 24.511 49.654 43.251 1.00 38.22 45 SER B CA 1
ATOM 2694 C C . SER B 1 48 ? 25.520 50.661 42.685 1.00 39.64 45 SER B C 1
ATOM 2695 O O . SER B 1 48 ? 26.485 50.267 42.043 1.00 40.91 45 SER B O 1
ATOM 2698 N N . GLY B 1 49 ? 25.278 51.955 42.893 1.00 40.17 46 GLY B N 1
ATOM 2699 C CA . GLY B 1 49 ? 26.144 53.001 42.327 1.00 41.30 46 GLY B CA 1
ATOM 2700 C C . GLY B 1 49 ? 26.005 53.088 40.805 1.00 41.27 46 GLY B C 1
ATOM 2701 O O . GLY B 1 49 ? 26.818 53.717 40.118 1.00 42.24 46 GLY B O 1
ATOM 2702 N N . LEU B 1 50 ? 24.956 52.465 40.274 1.00 39.77 47 LEU B N 1
ATOM 2703 C CA . LEU B 1 50 ? 24.732 52.425 38.842 1.00 39.18 47 LEU B CA 1
ATOM 2704 C C . LEU B 1 50 ? 23.804 53.532 38.405 1.00 38.06 47 LEU B C 1
ATOM 2705 O O . LEU B 1 50 ? 23.173 54.192 39.219 1.00 37.76 47 LEU B O 1
ATOM 2710 N N . GLU B 1 51 ? 23.729 53.732 37.103 1.00 38.49 48 GLU B N 1
ATOM 2711 C CA . GLU B 1 51 ? 22.768 54.660 36.552 1.00 38.81 48 GLU B CA 1
ATOM 2712 C C . GLU B 1 51 ? 21.439 53.902 36.399 1.00 36.01 48 GLU B C 1
ATOM 2713 O O . GLU B 1 51 ? 21.416 52.683 36.211 1.00 34.65 48 GLU B O 1
ATOM 2719 N N . ASP B 1 52 ? 20.348 54.643 36.554 1.00 35.70 49 ASP B N 1
ATOM 2720 C CA . ASP B 1 52 ? 18.967 54.127 36.526 1.00 34.08 49 ASP B CA 1
ATOM 2721 C C . ASP B 1 52 ? 18.662 53.044 35.494 1.00 33.17 49 ASP B C 1
ATOM 2722 O O . ASP B 1 52 ? 18.122 51.994 35.833 1.00 33.23 49 ASP B O 1
ATOM 2727 N N . ALA B 1 53 ? 18.991 53.316 34.238 1.00 33.19 50 ALA B N 1
ATOM 2728 C CA . ALA B 1 53 ? 18.691 52.398 33.136 1.00 31.52 50 ALA B CA 1
ATOM 2729 C C . ALA B 1 53 ? 19.437 51.076 33.243 1.00 32.11 50 ALA B C 1
ATOM 2730 O O . ALA B 1 53 ? 18.898 50.010 32.889 1.00 32.04 50 ALA B O 1
ATOM 2732 N N . ASP B 1 54 ? 20.670 51.141 33.731 1.00 32.21 51 ASP B N 1
ATOM 2733 C CA . ASP B 1 54 ? 21.493 49.959 33.847 1.00 33.00 51 ASP B CA 1
ATOM 2734 C C . ASP B 1 54 ? 21.082 49.051 35.005 1.00 31.58 51 ASP B C 1
ATOM 2735 O O . ASP B 1 54 ? 21.310 47.839 34.933 1.00 30.78 51 ASP B O 1
ATOM 2740 N N . LEU B 1 55 ? 20.486 49.619 36.058 1.00 29.84 52 LEU B N 1
ATOM 2741 C CA . LEU B 1 55 ? 20.002 48.797 37.165 1.00 29.48 52 LEU B CA 1
ATOM 2742 C C . LEU B 1 55 ? 18.743 48.054 36.716 1.00 26.63 52 LEU B C 1
ATOM 2743 O O . LEU B 1 55 ? 18.595 46.873 36.974 1.00 25.22 52 LEU B O 1
ATOM 2748 N N . ARG B 1 56 ? 17.834 48.754 36.048 1.00 27.08 53 ARG B N 1
ATOM 2749 C CA . ARG B 1 56 ? 16.604 48.107 35.547 1.00 25.45 53 ARG B CA 1
ATOM 2750 C C . ARG B 1 56 ? 16.931 46.891 34.679 1.00 23.92 53 ARG B C 1
ATOM 2751 O O . ARG B 1 56 ? 16.359 45.820 34.864 1.00 23.10 53 ARG B O 1
ATOM 2759 N N . VAL B 1 57 ? 17.868 47.069 33.762 1.00 24.15 54 VAL B N 1
ATOM 2760 C CA . VAL B 1 57 ? 18.344 46.009 32.895 1.00 24.24 54 VAL B CA 1
ATOM 2761 C C . VAL B 1 57 ? 18.946 44.874 33.740 1.00 25.53 54 VAL B C 1
ATOM 2762 O O . VAL B 1 57 ? 18.745 43.699 33.457 1.00 26.05 54 VAL B O 1
ATOM 2766 N N . ALA B 1 58 ? 19.690 45.238 34.771 1.00 27.26 55 ALA B N 1
ATOM 2767 C CA . ALA B 1 58 ? 20.296 44.268 35.684 1.00 28.10 55 ALA B CA 1
ATOM 2768 C C . ALA B 1 58 ? 19.240 43.434 36.441 1.00 27.85 55 ALA B C 1
ATOM 2769 O O . ALA B 1 58 ? 19.502 42.293 36.834 1.00 29.03 55 ALA B O 1
ATOM 2771 N N . LEU B 1 59 ? 18.068 44.015 36.676 1.00 26.26 56 LEU B N 1
ATOM 2772 C CA . LEU B 1 59 ? 17.012 43.327 37.415 1.00 25.71 56 LEU B CA 1
ATOM 2773 C C . LEU B 1 59 ? 16.170 42.426 36.534 1.00 25.02 56 LEU B C 1
ATOM 2774 O O . LEU B 1 59 ? 15.409 41.618 37.050 1.00 26.44 56 LEU B O 1
ATOM 2779 N N . LEU B 1 60 ? 16.310 42.550 35.213 1.00 24.89 57 LEU B N 1
ATOM 2780 C CA . LEU B 1 60 ? 15.505 41.748 34.256 1.00 23.98 57 LEU B CA 1
ATOM 2781 C C . LEU B 1 60 ? 15.420 40.250 34.540 1.00 23.81 57 LEU B C 1
ATOM 2782 O O . LEU B 1 60 ? 14.331 39.666 34.401 1.00 22.92 57 LEU B O 1
ATOM 2787 N N . PRO B 1 61 ? 16.542 39.618 34.941 1.00 24.95 58 PRO B N 1
ATOM 2788 C CA . PRO B 1 61 ? 16.465 38.165 35.223 1.00 25.14 58 PRO B CA 1
ATOM 2789 C C . PRO B 1 61 ? 15.535 37.792 36.394 1.00 25.83 58 PRO B C 1
ATOM 2790 O O . PRO B 1 61 ? 15.110 36.633 36.496 1.00 26.03 58 PRO B O 1
ATOM 2794 N N . ILE B 1 62 ? 15.209 38.749 37.263 1.00 26.21 59 ILE B N 1
ATOM 2795 C CA . ILE B 1 62 ? 14.253 38.476 38.332 1.00 26.58 59 ILE B CA 1
ATOM 2796 C C . ILE B 1 62 ? 12.864 38.309 37.692 1.00 24.66 59 ILE B C 1
ATOM 2797 O O . ILE B 1 62 ? 12.099 37.427 38.054 1.00 24.57 59 ILE B O 1
ATOM 2802 N N . ALA B 1 63 ? 12.545 39.168 36.741 1.00 23.92 60 ALA B N 1
ATOM 2803 C CA . ALA B 1 63 ? 11.252 39.077 36.044 1.00 22.64 60 ALA B CA 1
ATOM 2804 C C . ALA B 1 63 ? 11.191 37.810 35.171 1.00 21.96 60 ALA B C 1
ATOM 2805 O O . ALA B 1 63 ? 10.218 37.071 35.215 1.00 22.33 60 ALA B O 1
ATOM 2807 N N . ALA B 1 64 ? 12.249 37.548 34.407 1.00 21.86 61 ALA B N 1
ATOM 2808 C CA . ALA B 1 64 ? 12.264 36.387 33.523 1.00 22.08 61 ALA B CA 1
ATOM 2809 C C . ALA B 1 64 ? 12.121 35.079 34.299 1.00 23.08 61 ALA B C 1
ATOM 2810 O O . ALA B 1 64 ? 11.610 34.098 33.760 1.00 25.73 61 ALA B O 1
ATOM 2812 N N . ALA B 1 65 ? 12.539 35.063 35.559 1.00 22.64 62 ALA B N 1
ATOM 2813 C CA . ALA B 1 65 ? 12.413 33.858 36.384 1.00 24.62 62 ALA B CA 1
ATOM 2814 C C . ALA B 1 65 ? 10.960 33.401 36.550 1.00 24.44 62 ALA B C 1
ATOM 2815 O O . ALA B 1 65 ? 10.706 32.233 36.868 1.00 26.06 62 ALA B O 1
ATOM 2817 N N . TYR B 1 66 ? 10.017 34.318 36.348 1.00 24.10 63 TYR B N 1
ATOM 2818 C CA . TYR B 1 66 ? 8.585 34.011 36.472 1.00 24.83 63 TYR B CA 1
ATOM 2819 C C . TYR B 1 66 ? 7.988 33.426 35.191 1.00 24.00 63 TYR B C 1
ATOM 2820 O O . TYR B 1 66 ? 6.836 32.998 35.183 1.00 23.47 63 TYR B O 1
ATOM 2829 N N . SER B 1 67 ? 8.768 33.411 34.115 1.00 23.14 64 SER B N 1
ATOM 2830 C CA . SER B 1 67 ? 8.277 32.915 32.847 1.00 23.01 64 SER B CA 1
ATOM 2831 C C . SER B 1 67 ? 7.700 31.528 32.943 1.00 23.81 64 SER B C 1
ATOM 2832 O O . SER B 1 67 ? 8.266 30.663 33.598 1.00 24.97 64 SER B O 1
ATOM 2835 N N . TYR B 1 68 ? 6.549 31.345 32.306 1.00 23.53 65 TYR B N 1
ATOM 2836 C CA . TYR B 1 68 ? 5.891 30.041 32.182 1.00 24.22 65 TYR B CA 1
ATOM 2837 C C . TYR B 1 68 ? 5.807 29.777 30.669 1.00 23.22 65 TYR B C 1
ATOM 2838 O O . TYR B 1 68 ? 4.872 30.224 30.007 1.00 21.07 65 TYR B O 1
ATOM 2847 N N . ALA B 1 69 ? 6.817 29.067 30.147 1.00 23.33 66 ALA B N 1
ATOM 2848 C CA . ALA B 1 69 ? 6.966 28.813 28.715 1.00 22.66 66 ALA B CA 1
ATOM 2849 C C . ALA B 1 69 ? 7.090 27.332 28.334 1.00 23.87 66 ALA B C 1
ATOM 2850 O O . ALA B 1 69 ? 8.070 26.925 27.721 1.00 25.16 66 ALA B O 1
ATOM 2852 N N . PRO B 1 70 ? 6.067 26.532 28.641 1.00 23.74 67 PRO B N 1
ATOM 2853 C CA . PRO B 1 70 ? 6.138 25.106 28.301 1.00 25.14 67 PRO B CA 1
ATOM 2854 C C . PRO B 1 70 ? 6.205 24.798 26.782 1.00 25.17 67 PRO B C 1
ATOM 2855 O O . PRO B 1 70 ? 6.555 23.686 26.393 1.00 26.17 67 PRO B O 1
ATOM 2859 N N . ILE B 1 71 ? 5.861 25.757 25.929 1.00 25.23 68 ILE B N 1
ATOM 2860 C CA . ILE B 1 71 ? 5.944 25.524 24.486 1.00 24.89 68 ILE B CA 1
ATOM 2861 C C . ILE B 1 71 ? 7.341 25.846 23.941 1.00 25.23 68 ILE B C 1
ATOM 2862 O O . ILE B 1 71 ? 8.024 24.974 23.416 1.00 25.08 68 ILE B O 1
ATOM 2867 N N . SER B 1 72 ? 7.773 27.090 24.117 1.00 25.68 69 SER B N 1
ATOM 2868 C CA . SER B 1 72 ? 9.049 27.564 23.577 1.00 26.81 69 SER B CA 1
ATOM 2869 C C . SER B 1 72 ? 10.268 27.418 24.482 1.00 29.37 69 SER B C 1
ATOM 2870 O O . SER B 1 72 ? 11.382 27.279 23.985 1.00 31.36 69 SER B O 1
ATOM 2873 N N . GLU B 1 73 ? 10.068 27.465 25.802 1.00 30.24 70 GLU B N 1
ATOM 2874 C CA . GLU B 1 73 ? 11.176 27.427 26.775 1.00 32.48 70 GLU B CA 1
ATOM 2875 C C . GLU B 1 73 ? 12.114 28.638 26.554 1.00 32.39 70 GLU B C 1
ATOM 2876 O O . GLU B 1 73 ? 13.322 28.575 26.788 1.00 32.90 70 GLU B O 1
ATOM 2882 N N . PHE B 1 74 ? 11.514 29.728 26.086 1.00 30.92 71 PHE B N 1
ATOM 2883 C CA . PHE B 1 74 ? 12.181 30.986 25.810 1.00 30.79 71 PHE B CA 1
ATOM 2884 C C . PHE B 1 74 ? 11.616 31.923 26.891 1.00 29.71 71 PHE B C 1
ATOM 2885 O O . PHE B 1 74 ? 10.426 32.287 26.860 1.00 28.07 71 PHE B O 1
ATOM 2893 N N . TYR B 1 75 ? 12.460 32.289 27.856 1.00 28.94 72 TYR B N 1
ATOM 2894 C CA . TYR B 1 75 ? 12.007 33.061 29.024 1.00 28.76 72 TYR B CA 1
ATOM 2895 C C . TYR B 1 75 ? 12.208 34.556 28.881 1.00 26.59 72 TYR B C 1
ATOM 2896 O O . TYR B 1 75 ? 13.325 35.034 28.884 1.00 27.20 72 TYR B O 1
ATOM 2905 N N . VAL B 1 76 ? 11.109 35.290 28.752 1.00 25.86 73 VAL B N 1
ATOM 2906 C CA . VAL B 1 76 ? 11.170 36.738 28.582 1.00 24.72 73 VAL B CA 1
ATOM 2907 C C . VAL B 1 76 ? 10.670 37.426 29.864 1.00 24.07 73 VAL B C 1
ATOM 2908 O O . VAL B 1 76 ? 9.663 37.014 30.452 1.00 23.68 73 VAL B O 1
ATOM 2912 N N . GLY B 1 77 ? 11.402 38.455 30.295 1.00 22.31 74 GLY B N 1
ATOM 2913 C CA . GLY B 1 77 ? 11.038 39.249 31.448 1.00 22.19 74 GLY B CA 1
ATOM 2914 C C . GLY B 1 77 ? 10.881 40.722 31.071 1.00 22.33 74 GLY B C 1
ATOM 2915 O O . GLY B 1 77 ? 11.495 41.213 30.122 1.00 23.01 74 GLY B O 1
ATOM 2916 N N . ALA B 1 78 ? 10.047 41.435 31.810 1.00 20.99 75 ALA B N 1
ATOM 2917 C CA . ALA B 1 78 ? 9.856 42.860 31.551 1.00 21.20 75 ALA B CA 1
ATOM 2918 C C . ALA B 1 78 ? 9.637 43.580 32.866 1.00 20.22 75 ALA B C 1
ATOM 2919 O O . ALA B 1 78 ? 9.089 43.019 33.829 1.00 21.88 75 ALA B O 1
ATOM 2921 N N . ILE B 1 79 ? 10.076 44.822 32.906 1.00 20.43 76 ILE B N 1
ATOM 2922 C CA . ILE B 1 79 ? 9.899 45.648 34.079 1.00 20.25 76 ILE B CA 1
ATOM 2923 C C . ILE B 1 79 ? 9.270 46.958 33.625 1.00 20.77 76 ILE B C 1
ATOM 2924 O O . ILE B 1 79 ? 9.872 47.720 32.865 1.00 21.63 76 ILE B O 1
ATOM 2929 N N . VAL B 1 80 ? 8.050 47.192 34.082 1.00 21.51 77 VAL B N 1
ATOM 2930 C CA . VAL B 1 80 ? 7.329 48.415 33.817 1.00 21.24 77 VAL B CA 1
ATOM 2931 C C . VAL B 1 80 ? 7.400 49.351 35.000 1.00 21.39 77 VAL B C 1
ATOM 2932 O O . VAL B 1 80 ? 7.128 48.953 36.130 1.00 22.78 77 VAL B O 1
ATOM 2936 N N . ARG B 1 81 ? 7.781 50.597 34.766 1.00 22.26 78 ARG B N 1
ATOM 2937 C CA . ARG B 1 81 ? 7.764 51.576 35.845 1.00 23.69 78 ARG B CA 1
ATOM 2938 C C . ARG B 1 81 ? 6.480 52.394 35.666 1.00 23.52 78 ARG B C 1
ATOM 2939 O O . ARG B 1 81 ? 6.284 53.053 34.638 1.00 24.07 78 ARG B O 1
ATOM 2947 N N . GLY B 1 82 ? 5.578 52.314 36.636 1.00 23.85 79 GLY B N 1
ATOM 2948 C CA . GLY B 1 82 ? 4.318 53.065 36.555 1.00 24.51 79 GLY B CA 1
ATOM 2949 C C . GLY B 1 82 ? 4.621 54.529 36.773 1.00 25.21 79 GLY B C 1
ATOM 2950 O O . GLY B 1 82 ? 5.680 54.864 37.254 1.00 25.48 79 GLY B O 1
ATOM 2951 N N . ILE B 1 83 ? 3.700 55.424 36.442 1.00 26.89 80 ILE B N 1
ATOM 2952 C CA . ILE B 1 83 ? 4.001 56.844 36.663 1.00 26.66 80 ILE B CA 1
ATOM 2953 C C . ILE B 1 83 ? 4.112 57.192 38.161 1.00 26.93 80 ILE B C 1
ATOM 2954 O O . ILE B 1 83 ? 4.565 58.290 38.507 1.00 27.39 80 ILE B O 1
ATOM 2959 N N . SER B 1 84 ? 3.708 56.273 39.044 1.00 25.28 81 SER B N 1
ATOM 2960 C CA . SER B 1 84 ? 3.852 56.500 40.483 1.00 26.51 81 SER B CA 1
ATOM 2961 C C . SER B 1 84 ? 5.316 56.323 40.896 1.00 26.67 81 SER B C 1
ATOM 2962 O O . SER B 1 84 ? 5.741 56.885 41.887 1.00 28.17 81 SER B O 1
ATOM 2965 N N . GLY B 1 85 ? 6.080 55.551 40.128 1.00 25.90 82 GLY B N 1
ATOM 2966 C CA . GLY B 1 85 ? 7.492 55.296 40.448 1.00 27.00 82 GLY B CA 1
ATOM 2967 C C . GLY B 1 85 ? 7.682 53.827 40.805 1.00 25.94 82 GLY B C 1
ATOM 2968 O O . GLY B 1 85 ? 8.770 53.306 40.759 1.00 24.24 82 GLY B O 1
ATOM 2969 N N . ARG B 1 86 ? 6.588 53.155 41.132 1.00 26.68 83 ARG B N 1
ATOM 2970 C CA . ARG B 1 86 ? 6.634 51.744 41.498 1.00 25.97 83 ARG B CA 1
ATOM 2971 C C . ARG B 1 86 ? 6.977 50.897 40.277 1.00 24.81 83 ARG B C 1
ATOM 2972 O O . ARG B 1 86 ? 6.579 51.202 39.165 1.00 24.06 83 ARG B O 1
ATOM 2980 N N . LEU B 1 87 ? 7.765 49.854 40.478 1.00 25.10 84 LEU B N 1
ATOM 2981 C CA . LEU B 1 87 ? 8.153 48.988 39.385 1.00 24.68 84 LEU B CA 1
ATOM 2982 C C . LEU B 1 87 ? 7.338 47.713 39.448 1.00 23.20 84 LEU B C 1
ATOM 2983 O O . LEU B 1 87 ? 7.152 47.163 40.529 1.00 24.53 84 LEU B O 1
ATOM 2988 N N . TYR B 1 88 ? 6.865 47.247 38.291 1.00 21.50 85 TYR B N 1
ATOM 2989 C CA . TYR B 1 88 ? 6.072 46.019 38.195 1.00 20.43 85 TYR B CA 1
ATOM 2990 C C . TYR B 1 88 ? 6.748 45.029 37.240 1.00 22.31 85 TYR B C 1
ATOM 2991 O O . TYR B 1 88 ? 7.063 45.382 36.105 1.00 21.60 85 TYR B O 1
ATOM 3000 N N . LEU B 1 89 ? 6.989 43.804 37.712 1.00 22.55 86 LEU B N 1
ATOM 3001 C CA . LEU B 1 89 ? 7.606 42.759 36.892 1.00 22.54 86 LEU B CA 1
ATOM 3002 C C . LEU B 1 89 ? 6.563 41.991 36.072 1.00 22.10 86 LEU B C 1
ATOM 3003 O O . LEU B 1 89 ? 5.382 42.013 36.370 1.00 22.99 86 LEU B O 1
ATOM 3008 N N . GLY B 1 90 ? 7.016 41.337 35.010 1.00 21.52 87 GLY B N 1
ATOM 3009 C CA . GLY B 1 90 ? 6.138 40.531 34.183 1.00 19.62 87 GLY B CA 1
ATOM 3010 C C . GLY B 1 90 ? 6.971 39.567 33.375 1.00 18.81 87 GLY B C 1
ATOM 3011 O O . GLY B 1 90 ? 8.166 39.772 33.196 1.00 19.14 87 GLY B O 1
ATOM 3012 N N . ALA B 1 91 ? 6.335 38.512 32.887 1.00 18.00 88 ALA B N 1
ATOM 3013 C CA . ALA B 1 91 ? 7.010 37.500 32.103 1.00 17.96 88 ALA B CA 1
ATOM 3014 C C . ALA B 1 91 ? 5.998 36.865 31.148 1.00 17.79 88 ALA B C 1
ATOM 3015 O O . ALA B 1 91 ? 4.800 37.029 31.331 1.00 17.99 88 ALA B O 1
ATOM 3017 N N . ASN B 1 92 ? 6.476 36.171 30.124 1.00 17.90 89 ASN B N 1
ATOM 3018 C CA . ASN B 1 92 ? 5.588 35.515 29.177 1.00 18.64 89 ASN B CA 1
ATOM 3019 C C . ASN B 1 92 ? 4.880 34.276 29.772 1.00 20.71 89 ASN B C 1
ATOM 3020 O O . ASN B 1 92 ? 5.339 33.660 30.741 1.00 20.10 89 ASN B O 1
ATOM 3033 N N . GLU B 1 94 ? 2.602 30.797 28.347 1.00 20.53 91 GLU B N 1
ATOM 3034 C CA . GLU B 1 94 ? 2.167 29.976 27.218 1.00 21.04 91 GLU B CA 1
ATOM 3035 C C . GLU B 1 94 ? 1.310 28.825 27.715 1.00 21.41 91 GLU B C 1
ATOM 3036 O O . GLU B 1 94 ? 1.495 28.353 28.830 1.00 23.82 91 GLU B O 1
ATOM 3042 N N . PHE B 1 95 ? 0.397 28.352 26.881 1.00 20.57 92 PHE B N 1
ATOM 3043 C CA . PHE B 1 95 ? -0.500 27.287 27.293 1.00 21.77 92 PHE B CA 1
ATOM 3044 C C . PHE B 1 95 ? -0.504 26.138 26.339 1.00 22.01 92 PHE B C 1
ATOM 3045 O O . PHE B 1 95 ? -0.976 26.266 25.214 1.00 21.98 92 PHE B O 1
ATOM 3053 N N . THR B 1 96 ? 0.035 25.013 26.797 1.00 22.25 93 THR B N 1
ATOM 3054 C CA . THR B 1 96 ? 0.077 23.808 26.022 1.00 23.48 93 THR B CA 1
ATOM 3055 C C . THR B 1 96 ? -1.354 23.382 25.732 1.00 23.28 93 THR B C 1
ATOM 3056 O O . THR B 1 96 ? -2.214 23.479 26.591 1.00 24.46 93 THR B O 1
ATOM 3060 N N . GLY B 1 97 ? -1.607 22.936 24.510 1.00 23.85 94 GLY B N 1
ATOM 3061 C CA . GLY B 1 97 ? -2.923 22.454 24.105 1.00 23.94 94 GLY B CA 1
ATOM 3062 C C . GLY B 1 97 ? -3.938 23.499 23.666 1.00 24.25 94 GLY B C 1
ATOM 3063 O O . GLY B 1 97 ? -5.052 23.123 23.268 1.00 25.40 94 GLY B O 1
ATOM 3064 N N . ALA B 1 98 ? -3.563 24.784 23.719 1.00 22.77 95 ALA B N 1
ATOM 3065 C CA . ALA B 1 98 ? -4.450 25.890 23.357 1.00 23.77 95 ALA B CA 1
ATOM 3066 C C . ALA B 1 98 ? -3.929 26.714 22.187 1.00 24.38 95 ALA B C 1
ATOM 3067 O O . ALA B 1 98 ? -2.721 26.850 21.992 1.00 26.10 95 ALA B O 1
ATOM 3069 N N . GLN B 1 99 ? -4.845 27.317 21.439 1.00 24.46 96 GLN B N 1
ATOM 3070 C CA . GLN B 1 99 ? -4.458 28.115 20.276 1.00 24.80 96 GLN B CA 1
ATOM 3071 C C . GLN B 1 99 ? -3.579 29.303 20.761 1.00 23.85 96 GLN B C 1
ATOM 3072 O O . GLN B 1 99 ? -3.775 29.823 21.856 1.00 22.07 96 GLN B O 1
ATOM 3078 N N . LEU B 1 100 ? -2.620 29.726 19.937 1.00 23.52 97 LEU B N 1
ATOM 3079 C CA . LEU B 1 100 ? -1.621 30.732 20.359 1.00 21.80 97 LEU B CA 1
ATOM 3080 C C . LEU B 1 100 ? -2.113 32.152 20.662 1.00 22.00 97 LEU B C 1
ATOM 3081 O O . LEU B 1 100 ? -1.355 32.968 21.203 1.00 20.46 97 LEU B O 1
ATOM 3086 N N . GLY B 1 101 ? -3.367 32.457 20.322 1.00 22.40 98 GLY B N 1
ATOM 3087 C CA . GLY B 1 101 ? -3.949 33.736 20.680 1.00 22.52 98 GLY B CA 1
ATOM 3088 C C . GLY B 1 101 ? -4.078 33.852 22.201 1.00 22.54 98 GLY B C 1
ATOM 3089 O O . GLY B 1 101 ? -4.275 34.943 22.744 1.00 24.30 98 GLY B O 1
ATOM 3090 N N . GLN B 1 102 ? -3.939 32.731 22.901 1.00 22.27 99 GLN B N 1
ATOM 3091 C CA . GLN B 1 102 ? -4.019 32.719 24.361 1.00 21.11 99 GLN B CA 1
ATOM 3092 C C . GLN B 1 102 ? -2.681 33.079 25.021 1.00 20.17 99 GLN B C 1
ATOM 3093 O O . GLN B 1 102 ? -2.602 33.218 26.234 1.00 20.68 99 GLN B O 1
ATOM 3099 N N . THR B 1 103 ? -1.638 33.252 24.227 1.00 19.21 100 THR B N 1
ATOM 3100 C CA . THR B 1 103 ? -0.322 33.564 24.775 1.00 19.10 100 THR B CA 1
ATOM 3101 C C . THR B 1 103 ? -0.293 34.968 25.369 1.00 17.63 100 THR B C 1
ATOM 3102 O O . THR B 1 103 ? -1.042 35.833 24.943 1.00 17.19 100 THR B O 1
ATOM 3106 N N . VAL B 1 104 ? 0.539 35.170 26.383 1.00 18.45 101 VAL B N 1
ATOM 3107 C CA . VAL B 1 104 ? 0.714 36.508 26.982 1.00 19.02 101 VAL B CA 1
ATOM 3108 C C . VAL B 1 104 ? 2.186 36.847 26.910 1.00 18.18 101 VAL B C 1
ATOM 3109 O O . VAL B 1 104 ? 3.030 36.071 27.346 1.00 19.25 101 VAL B O 1
ATOM 3113 N N . HIS B 1 105 ? 2.509 37.991 26.339 1.00 18.35 102 HIS B N 1
ATOM 3114 C CA . HIS B 1 105 ? 3.910 38.393 26.245 1.00 19.25 102 HIS B CA 1
ATOM 3115 C C . HIS B 1 105 ? 4.328 39.044 27.563 1.00 19.55 102 HIS B C 1
ATOM 3116 O O . HIS B 1 105 ? 3.472 39.503 28.327 1.00 22.05 102 HIS B O 1
ATOM 3123 N N . ALA B 1 106 ? 5.626 39.068 27.840 1.00 19.31 103 ALA B N 1
ATOM 3124 C CA . ALA B 1 106 ? 6.149 39.679 29.063 1.00 19.36 103 ALA B CA 1
ATOM 3125 C C . ALA B 1 106 ? 5.691 41.125 29.202 1.00 20.32 103 ALA B C 1
ATOM 3126 O O . ALA B 1 106 ? 5.328 41.571 30.302 1.00 21.53 103 ALA B O 1
ATOM 3128 N N . GLU B 1 107 ? 5.741 41.860 28.097 1.00 19.90 104 GLU B N 1
ATOM 3129 C CA . GLU B 1 107 ? 5.353 43.260 28.079 1.00 21.51 104 GLU B CA 1
ATOM 3130 C C . GLU B 1 107 ? 3.880 43.413 28.460 1.00 21.19 104 GLU B C 1
ATOM 3131 O O . GLU B 1 107 ? 3.528 44.304 29.224 1.00 22.33 104 GLU B O 1
ATOM 3137 N N . GLN B 1 108 ? 3.031 42.537 27.934 1.00 20.35 105 GLN B N 1
ATOM 3138 C CA . GLN B 1 108 ? 1.605 42.553 28.269 1.00 20.66 105 GLN B CA 1
ATOM 3139 C C . GLN B 1 108 ? 1.392 42.235 29.744 1.00 20.36 105 GLN B C 1
ATOM 3140 O O . GLN B 1 108 ? 0.578 42.874 30.418 1.00 20.26 105 GLN B O 1
ATOM 3146 N N . CYS B 1 109 ? 2.153 41.264 30.238 1.00 20.14 106 CYS B N 1
ATOM 3147 C CA . CYS B 1 109 ? 2.063 40.841 31.617 1.00 20.55 106 CYS B CA 1
ATOM 3148 C C . CYS B 1 109 ? 2.460 41.948 32.581 1.00 20.00 106 CYS B C 1
ATOM 3149 O O . CYS B 1 109 ? 1.735 42.215 33.527 1.00 19.97 106 CYS B O 1
ATOM 3152 N N . ALA B 1 110 ? 3.598 42.590 32.329 1.00 19.22 107 ALA B N 1
ATOM 3153 C CA . ALA B 1 110 ? 4.085 43.679 33.196 1.00 19.65 107 ALA B CA 1
ATOM 3154 C C . ALA B 1 110 ? 3.136 44.876 33.177 1.00 19.65 107 ALA B C 1
ATOM 3155 O O . ALA B 1 110 ? 2.874 45.477 34.222 1.00 20.60 107 ALA B O 1
ATOM 3157 N N . ILE B 1 111 ? 2.623 45.215 31.994 1.00 19.14 108 ILE B N 1
ATOM 3158 C CA . ILE B 1 111 ? 1.704 46.348 31.864 1.00 19.95 108 ILE B CA 1
ATOM 3159 C C . ILE B 1 111 ? 0.357 46.061 32.526 1.00 20.11 108 ILE B C 1
ATOM 3160 O O . ILE B 1 111 ? -0.218 46.933 33.206 1.00 22.01 108 ILE B O 1
ATOM 3165 N N . SER B 1 112 ? -0.167 44.856 32.333 1.00 19.45 109 SER B N 1
ATOM 3166 C CA . SER B 1 112 ? -1.457 44.513 32.944 1.00 19.48 109 SER B CA 1
ATOM 3167 C C . SER B 1 112 ? -1.304 44.484 34.478 1.00 20.20 109 SER B C 1
ATOM 3168 O O . SER B 1 112 ? -2.247 44.766 35.218 1.00 17.41 109 SER B O 1
ATOM 3171 N N . HIS B 1 113 ? -0.097 44.122 34.931 1.00 18.92 110 HIS B N 1
ATOM 3172 C CA . HIS B 1 113 ? 0.228 44.045 36.353 1.00 20.16 110 HIS B CA 1
ATOM 3173 C C . HIS B 1 113 ? 0.202 45.467 36.920 1.00 20.82 110 HIS B C 1
ATOM 3174 O O . HIS B 1 113 ? -0.433 45.724 37.935 1.00 21.68 110 HIS B O 1
ATOM 3181 N N . ALA B 1 114 ? 0.851 46.393 36.224 1.00 21.14 111 ALA B N 1
ATOM 3182 C CA . ALA B 1 114 ? 0.830 47.786 36.627 1.00 21.84 111 ALA B CA 1
ATOM 3183 C C . ALA B 1 114 ? -0.621 48.330 36.633 1.00 22.28 111 ALA B C 1
ATOM 3184 O O . ALA B 1 114 ? -1.026 49.021 37.552 1.00 21.88 111 ALA B O 1
ATOM 3186 N N . TRP B 1 115 ? -1.385 47.988 35.594 1.00 22.19 112 TRP B N 1
ATOM 3187 C CA . TRP B 1 115 ? -2.774 48.452 35.435 1.00 21.83 112 TRP B CA 1
ATOM 3188 C C . TRP B 1 115 ? -3.688 47.906 36.522 1.00 22.37 112 TRP B C 1
ATOM 3189 O O . TRP B 1 115 ? -4.451 48.659 37.134 1.00 22.59 112 TRP B O 1
ATOM 3208 N N . LYS B 1 117 ? -2.902 46.957 39.466 1.00 24.68 114 LYS B N 1
ATOM 3209 C CA . LYS B 1 117 ? -2.563 47.495 40.784 1.00 26.11 114 LYS B CA 1
ATOM 3210 C C . LYS B 1 117 ? -2.814 48.988 40.904 1.00 26.52 114 LYS B C 1
ATOM 3211 O O . LYS B 1 117 ? -2.468 49.593 41.909 1.00 25.83 114 LYS B O 1
ATOM 3217 N N . GLY B 1 118 ? -3.427 49.584 39.880 1.00 26.91 115 GLY B N 1
ATOM 3218 C CA . GLY B 1 118 ? -3.850 50.979 39.966 1.00 27.52 115 GLY B CA 1
ATOM 3219 C C . GLY B 1 118 ? -3.167 52.054 39.157 1.00 27.13 115 GLY B C 1
ATOM 3220 O O . GLY B 1 118 ? -3.633 53.177 39.147 1.00 28.60 115 GLY B O 1
ATOM 3221 N N . GLU B 1 119 ? -2.081 51.733 38.476 1.00 26.65 116 GLU B N 1
ATOM 3222 C CA . GLU B 1 119 ? -1.369 52.730 37.696 1.00 26.38 116 GLU B CA 1
ATOM 3223 C C . GLU B 1 119 ? -2.224 53.284 36.559 1.00 26.62 116 GLU B C 1
ATOM 3224 O O . GLU B 1 119 ? -2.959 52.542 35.910 1.00 26.83 116 GLU B O 1
ATOM 3230 N N . LYS B 1 120 ? -2.117 54.592 36.334 1.00 27.37 117 LYS B N 1
ATOM 3231 C CA . LYS B 1 120 ? -2.867 55.280 35.290 1.00 29.28 117 LYS B CA 1
ATOM 3232 C C . LYS B 1 120 ? -1.997 55.625 34.061 1.00 28.98 117 LYS B C 1
ATOM 3233 O O . LYS B 1 120 ? -2.423 56.366 33.159 1.00 29.98 117 LYS B O 1
ATOM 3239 N N . GLY B 1 121 ? -0.799 55.059 34.015 1.00 27.70 118 GLY B N 1
ATOM 3240 C CA . GLY B 1 121 ? 0.117 55.282 32.915 1.00 27.65 118 GLY B CA 1
ATOM 3241 C C . GLY B 1 121 ? 1.444 54.577 33.138 1.00 27.50 118 GLY B C 1
ATOM 3242 O O . GLY B 1 121 ? 1.761 54.184 34.258 1.00 26.98 118 GLY B O 1
ATOM 3243 N N . VAL B 1 122 ? 2.210 54.418 32.058 1.00 26.63 119 VAL B N 1
ATOM 3244 C CA . VAL B 1 122 ? 3.524 53.795 32.101 1.00 25.90 119 VAL B CA 1
ATOM 3245 C C . VAL B 1 122 ? 4.579 54.870 31.811 1.00 26.16 119 VAL B C 1
ATOM 3246 O O . VAL B 1 122 ? 4.461 55.603 30.837 1.00 27.76 119 VAL B O 1
ATOM 3250 N N . ALA B 1 123 ? 5.595 54.964 32.664 1.00 25.90 120 ALA B N 1
ATOM 3251 C CA . ALA B 1 123 ? 6.683 55.913 32.469 1.00 26.95 120 ALA B CA 1
ATOM 3252 C C . ALA B 1 123 ? 7.722 55.250 31.569 1.00 26.47 120 ALA B C 1
ATOM 3253 O O . ALA B 1 123 ? 8.200 55.842 30.601 1.00 26.88 120 ALA B O 1
ATOM 3255 N N . ASP B 1 124 ? 8.077 54.011 31.892 1.00 25.89 121 ASP B N 1
ATOM 3256 C CA . ASP B 1 124 ? 9.029 53.288 31.077 1.00 25.60 121 ASP B CA 1
ATOM 3257 C C . ASP B 1 124 ? 8.907 51.780 31.218 1.00 24.57 121 ASP B C 1
ATOM 3258 O O . ASP B 1 124 ? 8.385 51.270 32.201 1.00 22.22 121 ASP B O 1
ATOM 3263 N N . ILE B 1 125 ? 9.349 51.078 30.182 1.00 25.19 122 ILE B N 1
ATOM 3264 C CA . ILE B 1 125 ? 9.341 49.624 30.174 1.00 24.93 122 ILE B CA 1
ATOM 3265 C C . ILE B 1 125 ? 10.744 49.163 29.794 1.00 24.60 122 ILE B C 1
ATOM 3266 O O . ILE B 1 125 ? 11.320 49.677 28.853 1.00 25.57 122 ILE B O 1
ATOM 3271 N N . THR B 1 126 ? 11.294 48.220 30.556 1.00 24.51 123 THR B N 1
ATOM 3272 C CA . THR B 1 126 ? 12.632 47.694 30.313 1.00 25.39 123 THR B CA 1
ATOM 3273 C C . THR B 1 126 ? 12.511 46.232 29.881 1.00 25.75 123 THR B C 1
ATOM 3274 O O . THR B 1 126 ? 11.684 45.477 30.433 1.00 25.89 123 THR B O 1
ATOM 3278 N N A ILE B 1 127 ? 13.341 45.818 28.923 0.50 33.16 124 ILE B N 1
ATOM 3279 N N B ILE B 1 127 ? 13.324 45.818 28.910 0.50 33.76 124 ILE B N 1
ATOM 3280 C CA A ILE B 1 127 ? 13.272 44.455 28.388 0.50 34.06 124 ILE B CA 1
ATOM 3281 C CA B ILE B 1 127 ? 13.192 44.466 28.375 0.50 34.92 124 ILE B CA 1
ATOM 3282 C C A ILE B 1 127 ? 14.583 43.920 27.825 0.50 36.68 124 ILE B C 1
ATOM 3283 C C B ILE B 1 127 ? 14.419 43.752 27.838 0.50 38.02 124 ILE B C 1
ATOM 3284 O O A ILE B 1 127 ? 15.431 44.668 27.366 0.50 37.18 124 ILE B O 1
ATOM 3285 O O B ILE B 1 127 ? 15.394 44.351 27.398 0.50 38.26 124 ILE B O 1
ATOM 3294 N N A ASN B 1 128 ? 14.726 42.602 27.887 0.50 38.75 125 ASN B N 1
ATOM 3295 N N B ASN B 1 128 ? 14.327 42.431 27.913 0.50 40.47 125 ASN B N 1
ATOM 3296 C CA A ASN B 1 128 ? 15.909 41.914 27.393 0.50 41.72 125 ASN B CA 1
ATOM 3297 C CA B ASN B 1 128 ? 15.341 41.539 27.407 0.50 43.71 125 ASN B CA 1
ATOM 3298 C C A ASN B 1 128 ? 16.039 41.894 25.857 0.50 43.31 125 ASN B C 1
ATOM 3299 C C B ASN B 1 128 ? 15.677 41.884 25.963 0.50 44.79 125 ASN B C 1
ATOM 3300 O O A ASN B 1 128 ? 17.159 41.986 25.334 0.50 45.54 125 ASN B O 1
ATOM 3301 O O B ASN B 1 128 ? 16.746 42.439 25.674 0.50 46.95 125 ASN B O 1
ATOM 3310 N N A PHE B 1 129 ? 14.909 41.801 25.143 0.50 42.17 126 PHE B N 1
ATOM 3311 N N B PHE B 1 129 ? 14.739 41.572 25.065 0.50 43.53 126 PHE B N 1
ATOM 3312 C CA A PHE B 1 129 ? 14.915 41.791 23.670 0.50 42.68 126 PHE B CA 1
ATOM 3313 C CA B PHE B 1 129 ? 14.921 41.784 23.632 0.50 43.73 126 PHE B CA 1
ATOM 3314 C C A PHE B 1 129 ? 14.008 42.902 23.128 0.50 41.03 126 PHE B C 1
ATOM 3315 C C B PHE B 1 129 ? 14.016 42.902 23.125 0.50 41.67 126 PHE B C 1
ATOM 3316 O O A PHE 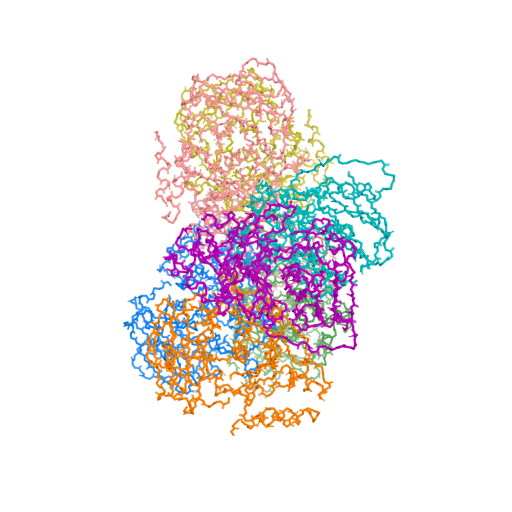B 1 129 ? 13.220 43.486 23.872 0.50 38.86 126 PHE B O 1
ATOM 3317 O O B PHE B 1 129 ? 13.244 43.489 23.883 0.50 39.50 126 PHE B O 1
ATOM 3332 N N . SER B 1 130 ? 14.111 43.195 21.832 1.00 41.71 127 SER B N 1
ATOM 3333 C CA . SER B 1 130 ? 13.241 44.206 21.220 1.00 39.95 127 SER B CA 1
ATOM 3334 C C . SER B 1 130 ? 11.823 43.638 21.246 1.00 35.71 127 SER B C 1
ATOM 3335 O O . SER B 1 130 ? 11.627 42.445 21.004 1.00 36.58 127 SER B O 1
ATOM 3338 N N . PRO B 1 131 ? 10.837 44.469 21.589 1.00 31.68 128 PRO B N 1
ATOM 3339 C CA . PRO B 1 131 ? 9.470 43.966 21.609 1.00 28.59 128 PRO B CA 1
ATOM 3340 C C . PRO B 1 131 ? 8.993 43.608 20.196 1.00 26.89 128 PRO B C 1
ATOM 3341 O O . PRO B 1 131 ? 9.313 44.309 19.238 1.00 25.66 128 PRO B O 1
ATOM 3345 N N . CYS B 1 132 ? 8.246 42.523 20.063 1.00 25.31 129 CYS B N 1
ATOM 3346 C CA . CYS B 1 132 ? 7.751 42.126 18.760 1.00 25.51 129 CYS B CA 1
ATOM 3347 C C . CYS B 1 132 ? 6.646 43.114 18.350 1.00 23.24 129 CYS B C 1
ATOM 3348 O O . CYS B 1 132 ? 6.300 44.001 19.124 1.00 22.39 129 CYS B O 1
ATOM 3351 N N . GLY B 1 133 ? 6.128 42.985 17.125 1.00 23.24 130 GLY B N 1
ATOM 3352 C CA . GLY B 1 133 ? 5.070 43.887 16.610 1.00 21.98 130 GLY B CA 1
ATOM 3353 C C . GLY B 1 133 ? 3.770 43.867 17.406 1.00 20.76 130 GLY B C 1
ATOM 3354 O O . GLY B 1 133 ? 3.120 44.892 17.577 1.00 20.45 130 GLY B O 1
ATOM 3355 N N . HIS B 1 134 ? 3.395 42.689 17.879 1.00 21.06 131 HIS B N 1
ATOM 3356 C CA . HIS B 1 134 ? 2.196 42.496 18.688 1.00 20.95 131 HIS B CA 1
ATOM 3357 C C . HIS B 1 134 ? 2.267 43.350 19.967 1.00 21.09 131 HIS B C 1
ATOM 3358 O O . HIS B 1 134 ? 1.315 44.051 20.310 1.00 19.62 131 HIS B O 1
ATOM 3365 N N . CYS B 1 135 ? 3.406 43.318 20.658 1.00 22.66 132 CYS B N 1
ATOM 3366 C CA . CYS B 1 135 ? 3.575 44.133 21.875 1.00 22.34 132 CYS B CA 1
ATOM 3367 C C . CYS B 1 135 ? 3.614 45.605 21.544 1.00 21.14 132 CYS B C 1
ATOM 3368 O O . CYS B 1 135 ? 3.031 46.419 22.267 1.00 20.67 132 CYS B O 1
ATOM 3371 N N . ARG B 1 136 ? 4.306 45.966 20.471 1.00 19.96 133 ARG B N 1
ATOM 3372 C CA . ARG B 1 136 ? 4.328 47.385 20.067 1.00 19.64 133 ARG B CA 1
ATOM 3373 C C . ARG B 1 136 ? 2.878 47.824 19.860 1.00 18.84 133 ARG B C 1
ATOM 3374 O O . ARG B 1 136 ? 2.485 48.902 20.298 1.00 19.34 133 ARG B O 1
ATOM 3382 N N . GLN B 1 137 ? 2.064 46.977 19.232 1.00 19.03 134 GLN B N 1
ATOM 3383 C CA . GLN B 1 137 ? 0.658 47.363 18.959 1.00 19.25 134 GLN B CA 1
ATOM 3384 C C . GLN B 1 137 ? -0.141 47.454 20.243 1.00 19.73 134 GLN B C 1
ATOM 3385 O O . GLN B 1 137 ? -0.986 48.319 20.385 1.00 20.27 134 GLN B O 1
ATOM 3391 N N . PHE B 1 138 ? 0.149 46.574 21.195 1.00 20.91 135 PHE B N 1
ATOM 3392 C CA . PHE B 1 138 ? -0.535 46.607 22.467 1.00 20.54 135 PHE B CA 1
ATOM 3393 C C . PHE B 1 138 ? -0.256 47.922 23.214 1.00 21.04 135 PHE B C 1
ATOM 3394 O O . PHE B 1 138 ? -1.175 48.532 23.769 1.00 21.82 135 PHE B O 1
ATOM 3410 N N . ASN B 1 140 ? 0.546 50.766 21.993 1.00 19.90 137 ASN B N 1
ATOM 3411 C CA . ASN B 1 140 ? -0.001 51.917 21.292 1.00 20.77 137 ASN B CA 1
ATOM 3412 C C . ASN B 1 140 ? -1.433 52.242 21.732 1.00 20.71 137 ASN B C 1
ATOM 3413 O O . ASN B 1 140 ? -1.960 53.269 21.345 1.00 21.11 137 ASN B O 1
ATOM 3418 N N . GLU B 1 141 ? -2.050 51.364 22.539 1.00 20.50 138 GLU B N 1
ATOM 3419 C CA . GLU B 1 141 ? -3.405 51.588 23.078 1.00 20.77 138 GLU B CA 1
ATOM 3420 C C . GLU B 1 141 ? -3.391 52.397 24.398 1.00 20.81 138 GLU B C 1
ATOM 3421 O O . GLU B 1 141 ? -4.429 52.884 24.853 1.00 21.45 138 GLU B O 1
ATOM 3427 N N . LEU B 1 142 ? -2.223 52.516 25.020 1.00 20.30 139 LEU B N 1
ATOM 3428 C CA . LEU B 1 142 ? -2.106 53.155 26.340 1.00 20.58 139 LEU B CA 1
ATOM 3429 C C . LEU B 1 142 ? -2.234 54.674 26.355 1.00 22.73 139 LEU B C 1
ATOM 3430 O O . LEU B 1 142 ? -1.936 55.361 25.375 1.00 22.74 139 LEU B O 1
ATOM 3435 N N . THR B 1 143 ? -2.660 55.174 27.509 1.00 24.27 140 THR B N 1
ATOM 3436 C CA . THR B 1 143 ? -2.771 56.595 27.771 1.00 25.69 140 THR B CA 1
ATOM 3437 C C . THR B 1 143 ? -1.408 57.288 27.641 1.00 25.75 140 THR B C 1
ATOM 3438 O O . THR B 1 143 ? -1.340 58.482 27.338 1.00 25.38 140 THR B O 1
ATOM 3442 N N . THR B 1 144 ? -0.332 56.533 27.874 1.00 25.35 141 THR B N 1
ATOM 3443 C CA . THR B 1 144 ? 1.029 57.077 27.804 1.00 24.84 141 THR B CA 1
ATOM 3444 C C . THR B 1 144 ? 1.834 56.566 26.591 1.00 25.29 141 THR B C 1
ATOM 3445 O O . THR B 1 144 ? 3.078 56.631 26.579 1.00 25.78 141 THR B O 1
ATOM 3449 N N . ALA B 1 145 ? 1.134 56.078 25.569 1.00 24.51 142 ALA B N 1
ATOM 3450 C CA . ALA B 1 145 ? 1.789 55.575 24.354 1.00 25.07 142 ALA B CA 1
ATOM 3451 C C . ALA B 1 145 ? 2.800 56.565 23.768 1.00 26.58 142 ALA B C 1
ATOM 3452 O O . ALA B 1 145 ? 3.851 56.171 23.278 1.00 27.14 142 ALA B O 1
ATOM 3454 N N . SER B 1 146 ? 2.465 57.846 23.802 1.00 28.33 143 SER B N 1
ATOM 3455 C CA . SER B 1 146 ? 3.315 58.870 23.210 1.00 30.66 143 SER B CA 1
ATOM 3456 C C . SER B 1 146 ? 4.418 59.385 24.122 1.00 31.20 143 SER B C 1
ATOM 3457 O O . SER B 1 146 ? 5.343 60.044 23.647 1.00 32.41 143 SER B O 1
ATOM 3460 N N . SER B 1 147 ? 4.334 59.098 25.419 1.00 30.41 144 SER B N 1
ATOM 3461 C CA . SER B 1 147 ? 5.341 59.581 26.363 1.00 31.26 144 SER B CA 1
ATOM 3462 C C . SER B 1 147 ? 6.228 58.486 26.987 1.00 30.41 144 SER B C 1
ATOM 3463 O O . SER B 1 147 ? 7.253 58.802 27.576 1.00 32.26 144 SER B O 1
ATOM 3466 N N . LEU B 1 148 ? 5.847 57.214 26.875 1.00 28.51 145 LEU B N 1
ATOM 3467 C CA . LEU B 1 148 ? 6.644 56.147 27.495 1.00 27.36 145 LEU B CA 1
ATOM 3468 C C . LEU B 1 148 ? 7.966 55.927 26.776 1.00 26.83 145 LEU B C 1
ATOM 3469 O O . LEU B 1 148 ? 8.115 56.253 25.598 1.00 27.34 145 LEU B O 1
ATOM 3474 N N . LYS B 1 149 ? 8.923 55.379 27.512 1.00 26.13 146 LYS B N 1
ATOM 3475 C CA . LYS B 1 149 ? 10.247 55.084 26.977 1.00 27.02 146 LYS B CA 1
ATOM 3476 C C . LYS B 1 149 ? 10.455 53.586 27.043 1.00 25.21 146 LYS B C 1
ATOM 3477 O O . LYS B 1 149 ? 9.954 52.951 27.952 1.00 23.87 146 LYS B O 1
ATOM 3483 N N . ILE B 1 150 ? 11.208 53.049 26.077 1.00 26.17 147 ILE B N 1
ATOM 3484 C CA . ILE B 1 150 ? 11.480 51.621 25.950 1.00 25.59 147 ILE B CA 1
ATOM 3485 C C . ILE B 1 150 ? 12.972 51.435 26.062 1.00 27.11 147 ILE B C 1
ATOM 3486 O O . ILE B 1 150 ? 13.729 51.896 25.212 1.00 27.37 147 ILE B O 1
ATOM 3491 N N . GLN B 1 151 ? 13.386 50.753 27.126 1.00 27.00 148 GLN B N 1
ATOM 3492 C CA . GLN B 1 151 ? 14.781 50.579 27.423 1.00 28.60 148 GLN B CA 1
ATOM 3493 C C . GLN B 1 151 ? 15.288 49.172 27.206 1.00 30.15 148 GLN B C 1
ATOM 3494 O O . GLN B 1 151 ? 14.743 48.225 27.792 1.00 28.36 148 GLN B O 1
ATOM 3500 N N . LEU B 1 152 ? 16.349 49.057 26.390 1.00 32.61 149 LEU B N 1
ATOM 3501 C CA . LEU B 1 152 ? 17.052 47.798 26.130 1.00 34.61 149 LEU B CA 1
ATOM 3502 C C . LEU B 1 152 ? 18.478 47.899 26.668 1.00 38.61 149 LEU B C 1
ATOM 3503 O O . LEU B 1 152 ? 18.962 48.994 26.955 1.00 39.28 149 LEU B O 1
ATOM 3508 N N . PRO B 1 153 ? 19.167 46.756 26.790 1.00 41.53 150 PRO B N 1
ATOM 3509 C CA . PRO B 1 153 ? 20.517 46.761 27.349 1.00 45.44 150 PRO B CA 1
ATOM 3510 C C . PRO B 1 153 ? 21.592 47.580 26.589 1.00 49.28 150 PRO B C 1
ATOM 3511 O O . PRO B 1 153 ? 21.860 47.340 25.411 1.00 48.64 150 PRO B O 1
ATOM 3515 N N . LYS B 1 154 ? 22.173 48.557 27.291 1.00 52.72 151 LYS B N 1
ATOM 3516 C CA . LYS B 1 154 ? 23.270 49.391 26.770 1.00 57.55 151 LYS B CA 1
ATOM 3517 C C . LYS B 1 154 ? 22.860 50.336 25.639 1.00 58.06 151 LYS B C 1
ATOM 3518 O O . LYS B 1 154 ? 23.703 51.067 25.103 1.00 59.99 151 LYS B O 1
ATOM 3524 N N . ARG B 1 155 ? 21.579 50.306 25.267 1.00 56.53 152 ARG B N 1
ATOM 3525 C CA . ARG B 1 155 ? 21.055 51.178 24.227 1.00 56.05 152 ARG B CA 1
ATOM 3526 C C . ARG B 1 155 ? 20.396 52.366 24.868 1.00 54.51 152 ARG B C 1
ATOM 3527 O O . ARG B 1 155 ? 20.053 52.330 26.052 1.00 55.02 152 ARG B O 1
ATOM 3535 N N . ALA B 1 156 ? 20.216 53.427 24.087 1.00 53.64 153 ALA B N 1
ATOM 3536 C CA . ALA B 1 156 ? 19.565 54.622 24.587 1.00 51.55 153 ALA B CA 1
ATOM 3537 C C . ALA B 1 156 ? 18.083 54.294 24.672 1.00 47.70 153 ALA B C 1
ATOM 3538 O O . ALA B 1 156 ? 17.610 53.368 24.008 1.00 45.21 153 ALA B O 1
ATOM 3540 N N . ALA B 1 157 ? 17.359 55.022 25.513 1.00 46.02 154 ALA B N 1
ATOM 3541 C CA . ALA B 1 157 ? 15.925 54.812 25.638 1.00 42.69 154 ALA B CA 1
ATOM 3542 C C . ALA B 1 157 ? 15.291 55.267 24.328 1.00 41.07 154 ALA B C 1
ATOM 3543 O O . ALA B 1 157 ? 15.813 56.163 23.672 1.00 42.04 154 ALA B O 1
ATOM 3545 N N . LYS B 1 158 ? 14.194 54.627 23.935 1.00 38.13 155 LYS B N 1
ATOM 3546 C CA . LYS B 1 158 ? 13.487 54.984 22.712 1.00 37.33 155 LYS B CA 1
ATOM 3547 C C . LYS B 1 158 ? 12.000 55.143 22.966 1.00 34.72 155 LYS B C 1
ATOM 3548 O O . LYS B 1 158 ? 11.460 54.594 23.925 1.00 34.54 155 LYS B O 1
ATOM 3554 N N . THR B 1 159 ? 11.347 55.908 22.101 1.00 32.80 156 THR B N 1
ATOM 3555 C CA . THR B 1 159 ? 9.916 56.134 22.195 1.00 30.37 156 THR B CA 1
ATOM 3556 C C . THR B 1 159 ? 9.217 55.020 21.424 1.00 28.41 156 THR B C 1
ATOM 3557 O O . THR B 1 159 ? 9.830 54.332 20.604 1.00 28.05 156 THR B O 1
ATOM 3561 N N . LEU B 1 160 ? 7.928 54.847 21.673 1.00 27.80 157 LEU B N 1
ATOM 3562 C CA . LEU B 1 160 ? 7.159 53.854 20.956 1.00 26.86 157 LEU B CA 1
ATOM 3563 C C . LEU B 1 160 ? 7.136 54.194 19.462 1.00 28.31 157 LEU B C 1
ATOM 3564 O O . LEU B 1 160 ? 7.193 53.292 18.629 1.00 28.20 157 LEU B O 1
ATOM 3569 N N . GLN B 1 161 ? 7.098 55.490 19.130 1.00 29.24 158 GLN B N 1
ATOM 3570 C CA . GLN B 1 161 ? 7.082 55.950 17.733 1.00 30.97 158 GLN B CA 1
ATOM 3571 C C . GLN B 1 161 ? 8.298 55.460 16.956 1.00 31.44 158 GLN B C 1
ATOM 3572 O O . GLN B 1 161 ? 8.194 55.162 15.766 1.00 31.49 158 GLN B O 1
ATOM 3578 N N . GLU B 1 162 ? 9.444 55.361 17.626 1.00 31.10 159 GLU B N 1
ATOM 3579 C CA . GLU B 1 162 ? 10.656 54.878 16.971 1.00 31.84 159 GLU B CA 1
ATOM 3580 C C . GLU B 1 162 ? 10.527 53.386 16.656 1.00 30.02 159 GLU B C 1
ATOM 3581 O O . GLU B 1 162 ? 10.953 52.925 15.615 1.00 30.31 159 GLU B O 1
ATOM 3587 N N . TYR B 1 163 ? 9.934 52.637 17.562 1.00 28.66 160 TYR B N 1
ATOM 3588 C CA . TYR B 1 163 ? 9.713 51.221 17.331 1.00 28.31 160 TYR B CA 1
ATOM 3589 C C . TYR B 1 163 ? 8.509 50.926 16.437 1.00 27.10 160 TYR B C 1
ATOM 3590 O O . TYR B 1 163 ? 8.464 49.889 15.791 1.00 27.07 160 TYR B O 1
ATOM 3599 N N . LEU B 1 164 ? 7.569 51.861 16.355 1.00 26.28 161 LEU B N 1
ATOM 3600 C CA . LEU B 1 164 ? 6.347 51.654 15.577 1.00 25.72 161 LEU B CA 1
ATOM 3601 C C . LEU B 1 164 ? 6.006 52.890 14.767 1.00 25.45 161 LEU B C 1
ATOM 3602 O O . LEU B 1 164 ? 5.098 53.630 15.113 1.00 25.61 161 LEU B O 1
ATOM 3607 N N . PRO B 1 165 ? 6.747 53.125 13.679 1.00 26.89 162 PRO B N 1
ATOM 3608 C CA . PRO B 1 165 ? 6.503 54.301 12.828 1.00 27.03 162 PRO B CA 1
ATOM 3609 C C . PRO B 1 165 ? 5.161 54.240 12.107 1.00 27.11 162 PRO B C 1
ATOM 3610 O O . PRO B 1 165 ? 4.697 53.135 11.767 1.00 23.78 162 PRO B O 1
ATOM 3614 N N . GLU B 1 166 ? 4.565 55.421 11.852 1.00 31.78 163 GLU B N 1
ATOM 3615 C CA . GLU B 1 166 ? 3.252 55.534 11.198 1.00 31.56 163 GLU B CA 1
ATOM 3616 C C . GLU B 1 166 ? 2.350 54.456 11.739 1.00 28.26 163 GLU B C 1
ATOM 3617 O O . GLU B 1 166 ? 1.904 53.571 11.012 1.00 27.27 163 GLU B O 1
ATOM 3623 N N . SER B 1 167 ? 2.078 54.534 13.018 1.00 27.30 164 SER B N 1
ATOM 3624 C CA . SER B 1 167 ? 1.314 53.505 13.666 1.00 26.66 164 SER B CA 1
ATOM 3625 C C . SER B 1 167 ? -0.161 53.526 13.359 1.00 25.65 164 SER B C 1
ATOM 3626 O O . SER B 1 167 ? -0.730 54.538 12.990 1.00 28.06 164 SER B O 1
ATOM 3629 N N . PHE B 1 168 ? -0.748 52.357 13.505 1.00 25.07 165 PHE B N 1
ATOM 3630 C CA . PHE B 1 168 ? -2.165 52.178 13.435 1.00 24.29 165 PHE B CA 1
ATOM 3631 C C . PHE B 1 168 ? -2.530 52.092 14.906 1.00 22.85 165 PHE B C 1
ATOM 3632 O O . PHE B 1 168 ? -1.774 51.546 15.698 1.00 23.22 165 PHE B O 1
ATOM 3640 N N . GLY B 1 169 ? -3.671 52.636 15.283 1.00 22.17 166 GLY B N 1
ATOM 3641 C CA . GLY B 1 169 ? -4.074 52.599 16.678 1.00 21.66 166 GLY B CA 1
ATOM 3642 C C . GLY B 1 169 ? -5.474 53.130 16.873 1.00 21.15 166 GLY B C 1
ATOM 3643 O O . GLY B 1 169 ? -6.227 53.271 15.907 1.00 21.20 166 GLY B O 1
ATOM 3644 N N . PRO B 1 170 ? -5.832 53.437 18.126 1.00 20.03 167 PRO B N 1
ATOM 3645 C CA . PRO B 1 170 ? -7.167 53.982 18.405 1.00 20.64 167 PRO B CA 1
ATOM 3646 C C . PRO B 1 170 ? -7.610 55.137 17.511 1.00 19.81 167 PRO B C 1
ATOM 3647 O O . PRO B 1 170 ? -8.755 55.195 17.154 1.00 20.62 167 PRO B O 1
ATOM 3651 N N . ALA B 1 171 ? -6.715 56.040 17.153 1.00 21.92 168 ALA B N 1
ATOM 3652 C CA . ALA B 1 171 ? -7.084 57.216 16.343 1.00 23.28 168 ALA B CA 1
ATOM 3653 C C . ALA B 1 171 ? -7.698 56.855 14.994 1.00 23.85 168 ALA B C 1
ATOM 3654 O O . ALA B 1 171 ? -8.607 57.532 14.503 1.00 25.58 168 ALA B O 1
ATOM 3656 N N . ASP B 1 172 ? -7.198 55.786 14.398 1.00 25.09 169 ASP B N 1
ATOM 3657 C CA . ASP B 1 172 ? -7.666 55.341 13.079 1.00 26.61 169 ASP B CA 1
ATOM 3658 C C . ASP B 1 172 ? -9.109 54.843 13.126 1.00 26.62 169 ASP B C 1
ATOM 3659 O O . ASP B 1 172 ? -9.791 54.798 12.093 1.00 27.28 169 ASP B O 1
ATOM 3664 N N . LEU B 1 173 ? -9.572 54.488 14.328 1.00 26.60 170 LEU B N 1
ATOM 3665 C CA . LEU B 1 173 ? -10.957 54.063 14.544 1.00 27.68 170 LEU B CA 1
ATOM 3666 C C . LEU B 1 173 ? -11.797 55.190 15.192 1.00 28.70 170 LEU B C 1
ATOM 3667 O O . LEU B 1 173 ? -12.914 54.964 15.659 1.00 29.67 170 LEU B O 1
ATOM 3672 N N . GLY B 1 174 ? -11.248 56.401 15.211 1.00 28.95 171 GLY B N 1
ATOM 3673 C CA . GLY B 1 174 ? -11.951 57.587 15.734 1.00 29.33 171 GLY B CA 1
ATOM 3674 C C . GLY B 1 174 ? -12.030 57.669 17.241 1.00 28.59 171 GLY B C 1
ATOM 3675 O O . GLY B 1 174 ? -12.845 58.396 17.776 1.00 28.03 171 GLY B O 1
ATOM 3676 N N . ILE B 1 175 ? -11.136 56.965 17.915 1.00 28.90 172 ILE B N 1
ATOM 3677 C CA . ILE B 1 175 ? -11.145 56.881 19.370 1.00 30.76 172 ILE B CA 1
ATOM 3678 C C . ILE B 1 175 ? -9.838 57.327 20.033 1.00 30.44 172 ILE B C 1
ATOM 3679 O O . ILE B 1 175 ? -8.746 57.211 19.458 1.00 29.19 172 ILE B O 1
ATOM 3684 N N . ASP B 1 176 ? -9.988 57.870 21.238 1.00 30.59 173 ASP B N 1
ATOM 3685 C CA . ASP B 1 176 ? -8.878 58.315 22.086 1.00 30.92 173 ASP B CA 1
ATOM 3686 C C . ASP B 1 176 ? -8.136 57.070 22.592 1.00 28.93 173 ASP B C 1
ATOM 3687 O O . ASP B 1 176 ? -8.732 56.022 22.726 1.00 28.47 173 ASP B O 1
ATOM 3692 N N . SER B 1 177 ? -6.845 57.196 22.877 1.00 28.48 174 SER B N 1
ATOM 3693 C CA . SER B 1 177 ? -6.066 56.097 23.426 1.00 27.73 174 SER B CA 1
ATOM 3694 C C . SER B 1 177 ? -6.186 56.164 24.936 1.00 26.95 174 SER B C 1
ATOM 3695 O O . SER B 1 177 ? -5.455 56.916 25.572 1.00 28.08 174 SER B O 1
ATOM 3698 N N . GLY B 1 178 ? -7.068 55.357 25.522 1.00 25.96 175 GLY B N 1
ATOM 3699 C CA . GLY B 1 178 ? -7.306 55.431 26.966 1.00 25.21 175 GLY B CA 1
ATOM 3700 C C . GLY B 1 178 ? -7.114 54.215 27.853 1.00 24.55 175 GLY B C 1
ATOM 3701 O O . GLY B 1 178 ? -7.642 54.189 28.971 1.00 24.58 175 GLY B O 1
ATOM 3702 N N . LEU B 1 179 ? -6.356 53.213 27.412 1.00 24.29 176 LEU B N 1
ATOM 3703 C CA . LEU B 1 179 ? -6.137 52.030 28.276 1.00 22.69 176 LEU B CA 1
ATOM 3704 C C . LEU B 1 179 ? -5.280 52.472 29.467 1.00 22.78 176 LEU B C 1
ATOM 3705 O O . LEU B 1 179 ? -4.200 53.045 29.285 1.00 24.41 176 LEU B O 1
ATOM 3718 N N . SER B 1 181 ? -6.645 54.561 31.849 1.00 27.51 178 SER B N 1
ATOM 3719 C CA . SER B 1 181 ? -7.326 55.732 32.374 1.00 30.10 178 SER B CA 1
ATOM 3720 C C . SER B 1 181 ? -8.324 55.195 33.391 1.00 30.14 178 SER B C 1
ATOM 3721 O O . SER B 1 181 ? -8.685 54.013 33.332 1.00 30.34 178 SER B O 1
ATOM 3724 N N . PRO B 1 182 ? -8.761 56.041 34.340 1.00 30.64 179 PRO B N 1
ATOM 3725 C CA . PRO B 1 182 ? -9.718 55.574 35.350 1.00 30.69 179 PRO B CA 1
ATOM 3726 C C . PRO B 1 182 ? -11.091 55.285 34.745 1.00 29.72 179 PRO B C 1
ATOM 3727 O O . PRO B 1 182 ? -11.650 56.131 34.050 1.00 30.64 179 PRO B O 1
ATOM 3731 N N . VAL B 1 183 ? -11.620 54.108 35.050 1.00 28.19 180 VAL B N 1
ATOM 3732 C CA . VAL B 1 183 ? -12.868 53.620 34.507 1.00 27.55 180 VAL B CA 1
ATOM 3733 C C . VAL B 1 183 ? -13.768 52.996 35.577 1.00 27.62 180 VAL B C 1
ATOM 3734 O O . VAL B 1 183 ? -13.300 52.276 36.452 1.00 28.61 180 VAL B O 1
ATOM 3738 N N . ASN B 1 184 ? -15.058 53.285 35.490 1.00 26.69 181 ASN B N 1
ATOM 3739 C CA . ASN B 1 184 ? -16.066 52.666 36.338 1.00 27.04 181 ASN B CA 1
ATOM 3740 C C . ASN B 1 184 ? -17.341 52.607 35.518 1.00 26.70 181 ASN B C 1
ATOM 3741 O O . ASN B 1 184 ? -18.025 53.621 35.335 1.00 25.83 181 ASN B O 1
ATOM 3746 N N . HIS B 1 185 ? -17.647 51.425 35.002 1.00 26.27 182 HIS B N 1
ATOM 3747 C CA . HIS B 1 185 ? -18.836 51.254 34.183 1.00 26.94 182 HIS B CA 1
ATOM 3748 C C . HIS B 1 185 ? -20.111 51.276 35.013 1.00 28.61 182 HIS B C 1
ATOM 3749 O O . HIS B 1 185 ? -21.186 51.418 34.461 1.00 29.64 182 HIS B O 1
ATOM 3756 N N . GLY B 1 186 ? -19.975 51.136 36.336 1.00 29.87 183 GLY B N 1
ATOM 3757 C CA . GLY B 1 186 ? -21.112 51.163 37.272 1.00 32.02 183 GLY B CA 1
ATOM 3758 C C . GLY B 1 186 ? -22.142 50.043 37.153 1.00 32.68 183 GLY B C 1
ATOM 3759 O O . GLY B 1 186 ? -23.298 50.230 37.532 1.00 34.52 183 GLY B O 1
ATOM 3760 N N . LYS B 1 187 ? -21.743 48.882 36.635 1.00 31.40 184 LYS B N 1
ATOM 3761 C CA . LYS B 1 187 ? -22.685 47.772 36.490 1.00 32.70 184 LYS B CA 1
ATOM 3762 C C . LYS B 1 187 ? -22.854 47.063 37.831 1.00 32.99 184 LYS B C 1
ATOM 3763 O O . LYS B 1 187 ? -21.914 46.983 38.620 1.00 32.80 184 LYS B O 1
ATOM 3769 N N . THR B 1 188 ? -24.063 46.581 38.103 1.00 33.59 185 THR B N 1
ATOM 3770 C CA . THR B 1 188 ? -24.324 45.864 39.343 1.00 34.36 185 THR B CA 1
ATOM 3771 C C . THR B 1 188 ? -25.102 44.589 39.059 1.00 33.85 185 THR B C 1
ATOM 3772 O O . THR B 1 188 ? -25.626 44.383 37.959 1.00 33.79 185 THR B O 1
ATOM 3776 N N . SER B 1 189 ? -25.187 43.748 40.074 1.00 33.41 186 SER B N 1
ATOM 3777 C CA . SER B 1 189 ? -25.899 42.494 39.975 1.00 34.00 186 SER B CA 1
ATOM 3778 C C . SER B 1 189 ? -26.185 42.017 41.372 1.00 35.21 186 SER B C 1
ATOM 3779 O O . SER B 1 189 ? -25.355 42.178 42.255 1.00 33.29 186 SER B O 1
ATOM 3782 N N . ASP B 1 190 ? -27.359 41.427 41.574 1.00 37.88 187 ASP B N 1
ATOM 3783 C CA . ASP B 1 190 ? -27.701 40.886 42.881 1.00 40.14 187 ASP B CA 1
ATOM 3784 C C . ASP B 1 190 ? -27.369 39.381 42.941 1.00 39.08 187 ASP B C 1
ATOM 3785 O O . ASP B 1 190 ? -27.860 38.666 43.799 1.00 38.48 187 ASP B O 1
ATOM 3790 N N . ASP B 1 191 ? -26.494 38.926 42.041 1.00 38.76 188 ASP B N 1
ATOM 3791 C CA . ASP B 1 191 ? -26.059 37.528 42.011 1.00 39.04 188 ASP B CA 1
ATOM 3792 C C . ASP B 1 191 ? -25.428 37.194 43.366 1.00 38.88 188 ASP B C 1
ATOM 3793 O O . ASP B 1 191 ? -24.525 37.885 43.819 1.00 38.61 188 ASP B O 1
ATOM 3798 N N . ASP B 1 192 ? -25.912 36.137 44.013 1.00 40.69 189 ASP B N 1
ATOM 3799 C CA . ASP B 1 192 ? -25.430 35.763 45.359 1.00 40.76 189 ASP B CA 1
ATOM 3800 C C . ASP B 1 192 ? -24.068 35.059 45.387 1.00 38.07 189 ASP B C 1
ATOM 3801 O O . ASP B 1 192 ? -23.546 34.773 46.453 1.00 39.24 189 ASP B O 1
ATOM 3806 N N . GLU B 1 193 ? -23.501 34.773 44.227 1.00 35.94 190 GLU B N 1
ATOM 3807 C CA . GLU B 1 193 ? -22.190 34.129 44.166 1.00 35.53 190 GLU B CA 1
ATOM 3808 C C . GLU B 1 193 ? -21.081 35.194 44.276 1.00 33.23 190 GLU B C 1
ATOM 3809 O O . GLU B 1 193 ? -20.960 36.078 43.419 1.00 32.66 190 GLU B O 1
ATOM 3815 N N . GLU B 1 194 ? -20.267 35.095 45.323 1.00 32.21 191 GLU B N 1
ATOM 3816 C CA . GLU B 1 194 ? -19.222 36.081 45.591 1.00 31.12 191 GLU B CA 1
ATOM 3817 C C . GLU B 1 194 ? -18.128 36.159 44.516 1.00 29.30 191 GLU B C 1
ATOM 3818 O O . GLU B 1 194 ? -17.578 37.238 44.240 1.00 27.34 191 GLU B O 1
ATOM 3824 N N . LEU B 1 195 ? -17.812 35.022 43.910 1.00 27.51 192 LEU B N 1
ATOM 3825 C CA . LEU B 1 195 ? -16.793 34.991 42.882 1.00 24.91 192 LEU B CA 1
ATOM 3826 C C . LEU B 1 195 ? -17.287 35.782 41.653 1.00 23.51 192 LEU B C 1
ATOM 3827 O O . LEU B 1 195 ? -16.505 36.443 40.985 1.00 20.56 192 LEU B O 1
ATOM 3832 N N . ILE B 1 196 ? -18.588 35.724 41.365 1.00 23.55 193 ILE B N 1
ATOM 3833 C CA . ILE B 1 196 ? -19.150 36.527 40.277 1.00 23.58 193 ILE B CA 1
ATOM 3834 C C . ILE B 1 196 ? -19.033 38.015 40.637 1.00 22.82 193 ILE B C 1
ATOM 3835 O O . ILE B 1 196 ? -18.660 38.826 39.806 1.00 23.42 193 ILE B O 1
ATOM 3840 N N . GLN B 1 197 ? -19.346 38.357 41.876 1.00 24.52 194 GLN B N 1
ATOM 3841 C CA . GLN B 1 197 ? -19.219 39.743 42.356 1.00 26.06 194 GLN B CA 1
ATOM 3842 C C . GLN B 1 197 ? -17.791 40.284 42.192 1.00 25.16 194 GLN B C 1
ATOM 3843 O O . GLN B 1 197 ? -17.598 41.456 41.883 1.00 25.89 194 GLN B O 1
ATOM 3849 N N . GLN B 1 198 ? -16.804 39.415 42.383 1.00 25.05 195 GLN B N 1
ATOM 3850 C CA . GLN B 1 198 ? -15.392 39.780 42.241 1.00 25.59 195 GLN B CA 1
ATOM 3851 C C . GLN B 1 198 ? -15.030 39.944 40.758 1.00 23.57 195 GLN B C 1
ATOM 3852 O O . GLN B 1 198 ? -14.379 40.902 40.383 1.00 23.33 195 GLN B O 1
ATOM 3858 N N . ALA B 1 199 ? -15.504 39.036 39.918 1.00 22.02 196 ALA B N 1
ATOM 3859 C CA . ALA B 1 199 ? -15.281 39.148 38.490 1.00 21.35 196 ALA B CA 1
ATOM 3860 C C . ALA B 1 199 ? -15.912 40.465 37.980 1.00 21.30 196 ALA B C 1
ATOM 3861 O O . ALA B 1 199 ? -15.333 41.153 37.126 1.00 20.36 196 ALA B O 1
ATOM 3863 N N . LEU B 1 200 ? -17.089 40.806 38.508 1.00 20.34 197 LEU B N 1
ATOM 3864 C CA . LEU B 1 200 ? -17.780 42.054 38.128 1.00 22.73 197 LEU B CA 1
ATOM 3865 C C . LEU B 1 200 ? -17.006 43.315 38.535 1.00 24.05 197 LEU B C 1
ATOM 3866 O O . LEU B 1 200 ? -17.082 44.349 37.856 1.00 23.97 197 LEU B O 1
ATOM 3871 N N . ARG B 1 201 ? -16.285 43.239 39.652 1.00 24.81 198 ARG B N 1
ATOM 3872 C CA . ARG B 1 201 ? -15.440 44.336 40.061 1.00 25.92 198 ARG B CA 1
ATOM 3873 C C . ARG B 1 201 ? -14.413 44.595 38.933 1.00 24.64 198 ARG B C 1
ATOM 3874 O O . ARG B 1 201 ? -14.166 45.746 38.571 1.00 23.67 198 ARG B O 1
ATOM 3882 N N . ALA B 1 202 ? -13.823 43.529 38.381 1.00 23.35 199 ALA B N 1
ATOM 3883 C CA . ALA B 1 202 ? -12.860 43.682 37.284 1.00 23.45 199 ALA B CA 1
ATOM 3884 C C . ALA B 1 202 ? -13.561 44.149 36.011 1.00 23.52 199 ALA B C 1
ATOM 3885 O O . ALA B 1 202 ? -13.063 45.000 35.284 1.00 23.83 199 ALA B O 1
ATOM 3895 N N . ASN B 1 204 ? -16.062 46.026 35.743 1.00 23.17 201 ASN B N 1
ATOM 3896 C CA . ASN B 1 204 ? -16.357 47.440 35.891 1.00 23.16 201 ASN B CA 1
ATOM 3897 C C . ASN B 1 204 ? -15.210 48.398 35.596 1.00 22.74 201 ASN B C 1
ATOM 3898 O O . ASN B 1 204 ? -15.448 49.593 35.502 1.00 22.27 201 ASN B O 1
ATOM 3903 N N . ILE B 1 205 ? -13.978 47.899 35.468 1.00 22.02 202 ILE B N 1
ATOM 3904 C CA . ILE B 1 205 ? -12.871 48.767 35.069 1.00 22.83 202 ILE B CA 1
ATOM 3905 C C . ILE B 1 205 ? -12.320 48.343 33.701 1.00 22.41 202 ILE B C 1
ATOM 3906 O O . ILE B 1 205 ? -11.268 48.845 33.289 1.00 22.21 202 ILE B O 1
ATOM 3911 N N . SER B 1 206 ? -13.016 47.449 32.988 1.00 21.32 203 SER B N 1
ATOM 3912 C CA . SER B 1 206 ? -12.466 46.927 31.727 1.00 21.05 203 SER B CA 1
ATOM 3913 C C . SER B 1 206 ? -12.449 47.923 30.572 1.00 21.79 203 SER B C 1
ATOM 3914 O O . SER B 1 206 ? -13.218 48.883 30.547 1.00 21.28 203 SER B O 1
ATOM 3917 N N . HIS B 1 207 ? -11.557 47.653 29.611 1.00 21.75 204 HIS B N 1
ATOM 3918 C CA . HIS B 1 207 ? -11.378 48.485 28.413 1.00 22.23 204 HIS B CA 1
ATOM 3919 C C . HIS B 1 207 ? -11.874 47.705 27.181 1.00 22.53 204 HIS B C 1
ATOM 3920 O O . HIS B 1 207 ? -11.269 46.690 26.796 1.00 22.98 204 HIS B O 1
ATOM 3927 N N . SER B 1 208 ? -12.986 48.151 26.585 1.00 22.21 205 SER B N 1
ATOM 3928 C CA . SER B 1 208 ? -13.540 47.479 25.408 1.00 21.60 205 SER B CA 1
ATOM 3929 C C . SER B 1 208 ? -14.328 48.459 24.528 1.00 22.13 205 SER B C 1
ATOM 3930 O O . SER B 1 208 ? -15.529 48.317 24.339 1.00 22.23 205 SER B O 1
ATOM 3933 N N . PRO B 1 209 ? -13.636 49.440 23.945 1.00 21.16 206 PRO B N 1
ATOM 3934 C CA . PRO B 1 209 ? -14.359 50.385 23.131 1.00 22.40 206 PRO B CA 1
ATOM 3935 C C . PRO B 1 209 ? -14.739 49.897 21.739 1.00 21.89 206 PRO B C 1
ATOM 3936 O O . PRO B 1 209 ? -15.523 50.553 21.089 1.00 23.28 206 PRO B O 1
ATOM 3940 N N . TYR B 1 210 ? -14.234 48.754 21.294 1.00 21.04 207 TYR B N 1
ATOM 3941 C CA . TYR B 1 210 ? -14.511 48.316 19.923 1.00 21.12 207 TYR B CA 1
ATOM 3942 C C . TYR B 1 210 ? -15.630 47.279 19.817 1.00 21.89 207 TYR B C 1
ATOM 3943 O O . TYR B 1 210 ? -16.372 47.283 18.843 1.00 23.22 207 TYR B O 1
ATOM 3952 N N . THR B 1 211 ? -15.753 46.412 20.822 1.00 20.62 208 THR B N 1
ATOM 3953 C CA . THR B 1 211 ? -16.799 45.396 20.853 1.00 20.72 208 THR B CA 1
ATOM 3954 C C . THR B 1 211 ? -17.838 45.677 21.955 1.00 20.90 208 THR B C 1
ATOM 3955 O O . THR B 1 211 ? -18.893 45.070 21.984 1.00 22.73 208 THR B O 1
ATOM 3959 N N . GLN B 1 212 ? -17.535 46.620 22.842 1.00 21.10 209 GLN B N 1
ATOM 3960 C CA . GLN B 1 212 ? -18.347 46.918 24.023 1.00 21.18 209 GLN B CA 1
ATOM 3961 C C . GLN B 1 212 ? -18.539 45.687 24.938 1.00 21.59 209 GLN B C 1
ATOM 3962 O O . GLN B 1 212 ? -19.497 45.627 25.706 1.00 22.66 209 GLN B O 1
ATOM 3968 N N . ASN B 1 213 ? -17.617 44.719 24.892 1.00 22.01 210 ASN B N 1
ATOM 3969 C CA . ASN B 1 213 ? -17.741 43.541 25.761 1.00 21.95 210 ASN B CA 1
ATOM 3970 C C . ASN B 1 213 ? -16.947 43.746 27.033 1.00 21.32 210 ASN B C 1
ATOM 3971 O O . ASN B 1 213 ? -15.933 43.088 27.276 1.00 21.84 210 ASN B O 1
ATOM 3976 N N . PHE B 1 214 ? -17.406 44.698 27.832 1.00 22.42 211 PHE B N 1
ATOM 3977 C CA . PHE B 1 214 ? -16.784 44.991 29.094 1.00 21.51 211 PHE B CA 1
ATOM 3978 C C . PHE B 1 214 ? -16.841 43.646 29.824 1.00 22.00 211 PHE B C 1
ATOM 3979 O O . PHE B 1 214 ? -17.903 43.019 29.927 1.00 21.41 211 PHE B O 1
ATOM 3987 N N . SER B 1 215 ? -15.703 43.208 30.339 1.00 21.35 212 SER B N 1
ATOM 3988 C CA . SER B 1 215 ? -15.640 41.896 30.941 1.00 21.58 212 SER B CA 1
ATOM 3989 C C . SER B 1 215 ? -14.522 41.716 31.942 1.00 21.74 212 SER B C 1
ATOM 3990 O O . SER B 1 215 ? -13.509 42.415 31.910 1.00 22.57 212 SER B O 1
ATOM 3993 N N . GLY B 1 216 ? -14.719 40.759 32.841 1.00 21.99 213 GLY B N 1
ATOM 3994 C CA . GLY B 1 216 ? -13.747 40.475 33.855 1.00 21.42 213 GLY B CA 1
ATOM 3995 C C . GLY B 1 216 ? -13.809 39.043 34.307 1.00 21.51 213 GLY B C 1
ATOM 3996 O O . GLY B 1 216 ? -14.834 38.378 34.161 1.00 21.44 213 GLY B O 1
ATOM 3997 N N . VAL B 1 217 ? -12.695 38.580 34.863 1.00 20.59 214 VAL B N 1
ATOM 3998 C CA . VAL B 1 217 ? -12.588 37.243 35.404 1.00 20.50 214 VAL B CA 1
ATOM 3999 C C . VAL B 1 217 ? -12.012 37.312 36.799 1.00 20.55 214 VAL B C 1
ATOM 4000 O O . VAL B 1 217 ? -11.161 38.160 37.098 1.00 19.58 214 VAL B O 1
ATOM 4004 N N . ALA B 1 218 ? -12.486 36.410 37.650 1.00 21.00 215 ALA B N 1
ATOM 4005 C CA . ALA B 1 218 ? -11.980 36.272 39.019 1.00 20.54 215 ALA B CA 1
ATOM 4006 C C . ALA B 1 218 ? -11.530 34.817 39.172 1.00 20.31 215 ALA B C 1
ATOM 4007 O O . ALA B 1 218 ? -12.227 33.904 38.739 1.00 20.28 215 ALA B O 1
ATOM 4009 N N . LEU B 1 219 ? -10.340 34.604 39.727 1.00 21.92 216 LEU B N 1
ATOM 4010 C CA . LEU B 1 219 ? -9.813 33.248 39.962 1.00 21.59 216 LEU B CA 1
ATOM 4011 C C . LEU B 1 219 ? -9.655 33.091 41.453 1.00 22.71 216 LEU B C 1
ATOM 4012 O O . LEU B 1 219 ? -9.182 33.996 42.127 1.00 22.74 216 LEU B O 1
ATOM 4017 N N . LYS B 1 220 ? -10.070 31.951 41.970 1.00 24.31 217 LYS B N 1
ATOM 4018 C CA . LYS B 1 220 ? -9.958 31.661 43.390 1.00 25.61 217 LYS B CA 1
ATOM 4019 C C . LYS B 1 220 ? -9.041 30.453 43.567 1.00 26.20 217 LYS B C 1
ATOM 4020 O O . LYS B 1 220 ? -9.315 29.367 43.026 1.00 25.32 217 LYS B O 1
ATOM 4034 N N . ARG B 1 222 ? -6.872 27.465 45.837 1.00 27.74 219 ARG B N 1
ATOM 4035 C CA . ARG B 1 222 ? -7.220 26.528 46.906 1.00 29.85 219 ARG B CA 1
ATOM 4036 C C . ARG B 1 222 ? -6.990 27.176 48.284 1.00 28.55 219 ARG B C 1
ATOM 4037 O O . ARG B 1 222 ? -7.737 26.911 49.210 1.00 27.20 219 ARG B O 1
ATOM 4045 N N . SER B 1 223 ? -5.976 28.041 48.381 1.00 27.45 220 SER B N 1
ATOM 4046 C CA . SER B 1 223 ? -5.684 28.809 49.605 1.00 28.34 220 SER B CA 1
ATOM 4047 C C . SER B 1 223 ? -6.804 29.786 49.938 1.00 28.62 220 SER B C 1
ATOM 4048 O O . SER B 1 223 ? -7.007 30.138 51.089 1.00 30.52 220 SER B O 1
ATOM 4051 N N . GLY B 1 224 ? -7.512 30.251 48.917 1.00 28.43 221 GLY B N 1
ATOM 4052 C CA . GLY B 1 224 ? -8.572 31.231 49.108 1.00 28.38 221 GLY B CA 1
ATOM 4053 C C . GLY B 1 224 ? -8.195 32.588 48.530 1.00 27.49 221 GLY B C 1
ATOM 4054 O O . GLY B 1 224 ? -9.026 33.501 48.483 1.00 27.90 221 GLY B O 1
ATOM 4055 N N . ALA B 1 225 ? -6.951 32.728 48.077 1.00 26.84 222 ALA B N 1
ATOM 4056 C CA . ALA B 1 225 ? -6.507 33.984 47.477 1.00 25.87 222 ALA B CA 1
ATOM 4057 C C . ALA B 1 225 ? -7.326 34.216 46.223 1.00 25.72 222 ALA B C 1
ATOM 4058 O O . ALA B 1 225 ? -7.614 33.280 45.486 1.00 24.13 222 ALA B O 1
ATOM 4060 N N . ILE B 1 226 ? -7.682 35.474 45.985 1.00 26.54 223 ILE B N 1
ATOM 4061 C CA . ILE B 1 226 ? -8.477 35.861 44.837 1.00 26.31 223 ILE B CA 1
ATOM 4062 C C . ILE B 1 226 ? -7.654 36.731 43.883 1.00 26.12 223 ILE B C 1
ATOM 4063 O O . ILE B 1 226 ? -6.981 37.665 44.332 1.00 25.42 223 ILE B O 1
ATOM 4068 N N . TYR B 1 227 ? -7.710 36.420 42.579 1.00 25.34 224 TYR B N 1
ATOM 4069 C CA . TYR B 1 227 ? -7.015 37.216 41.529 1.00 23.71 224 TYR B CA 1
ATOM 4070 C C . TYR B 1 227 ? -8.015 37.706 40.471 1.00 23.18 224 TYR B C 1
ATOM 4071 O O . TYR B 1 227 ? -8.815 36.933 39.947 1.00 21.99 224 TYR B O 1
ATOM 4080 N N . LEU B 1 228 ? -7.951 38.998 40.167 1.00 22.52 225 LEU B N 1
ATOM 4081 C CA . LEU B 1 228 ? -8.855 39.621 39.221 1.00 21.53 225 LEU B CA 1
ATOM 4082 C C . LEU B 1 228 ? -8.171 40.044 37.911 1.00 21.09 225 LEU B C 1
ATOM 4083 O O . LEU B 1 228 ? -7.010 40.457 37.890 1.00 20.88 225 LEU B O 1
ATOM 4088 N N . GLY B 1 229 ? -8.913 39.940 36.818 1.00 20.43 226 GLY B N 1
ATOM 4089 C CA . GLY B 1 229 ? -8.406 40.315 35.524 1.00 20.03 226 GLY B CA 1
ATOM 4090 C C . GLY B 1 229 ? -9.489 41.018 34.739 1.00 19.42 226 GLY B C 1
ATOM 4091 O O . GLY B 1 229 ? -10.575 40.485 34.604 1.00 19.96 226 GLY B O 1
ATOM 4092 N N . ALA B 1 230 ? -9.175 42.208 34.222 1.00 18.40 227 ALA B N 1
ATOM 4093 C CA . ALA B 1 230 ? -10.097 42.985 33.414 1.00 17.91 227 ALA B CA 1
ATOM 4094 C C . ALA B 1 230 ? -9.695 42.890 31.945 1.00 18.27 227 ALA B C 1
ATOM 4095 O O . ALA B 1 230 ? -8.515 42.797 31.612 1.00 19.18 227 ALA B O 1
ATOM 4097 N N . TYR B 1 231 ? -10.681 42.911 31.059 1.00 19.18 228 TYR B N 1
ATOM 4098 C CA . TYR B 1 231 ? -10.415 42.842 29.625 1.00 19.52 228 TYR B CA 1
ATOM 4099 C C . TYR B 1 231 ? -9.701 44.080 29.125 1.00 19.27 228 TYR B C 1
ATOM 4100 O O . TYR B 1 231 ? -10.094 45.184 29.448 1.00 18.58 228 TYR B O 1
ATOM 4109 N N . ALA B 1 232 ? -8.632 43.879 28.358 1.00 19.16 229 ALA B N 1
ATOM 4110 C CA . ALA B 1 232 ? -7.877 44.984 27.785 1.00 19.56 229 ALA B CA 1
ATOM 4111 C C . ALA B 1 232 ? -7.896 44.849 26.267 1.00 18.79 229 ALA B C 1
ATOM 4112 O O . ALA B 1 232 ? -6.968 44.303 25.674 1.00 17.89 229 ALA B O 1
ATOM 4114 N N . GLU B 1 233 ? -8.935 45.402 25.648 1.00 18.28 230 GLU B N 1
ATOM 4115 C CA . GLU B 1 233 ? -9.117 45.317 24.196 1.00 19.06 230 GLU B CA 1
ATOM 4116 C C . GLU B 1 233 ? -8.160 46.262 23.452 1.00 19.87 230 GLU B C 1
ATOM 4117 O O . GLU B 1 233 ? -7.723 47.262 24.019 1.00 22.51 230 GLU B O 1
ATOM 4123 N N . ASN B 1 234 ? -7.830 45.912 22.202 1.00 19.61 231 ASN B N 1
ATOM 4124 C CA . ASN B 1 234 ? -6.897 46.659 21.360 1.00 19.41 231 ASN B CA 1
ATOM 4125 C C . ASN B 1 234 ? -7.513 46.998 19.993 1.00 19.53 231 ASN B C 1
ATOM 4126 O O . ASN B 1 234 ? -8.228 46.184 19.404 1.00 19.10 231 ASN B O 1
ATOM 4131 N N . ALA B 1 235 ? -7.189 48.173 19.460 1.00 19.65 232 ALA B N 1
ATOM 4132 C CA . ALA B 1 235 ? -7.751 48.615 18.168 1.00 19.79 232 ALA B CA 1
ATOM 4133 C C . ALA B 1 235 ? -7.377 47.694 17.003 1.00 18.70 232 ALA B C 1
ATOM 4134 O O . ALA B 1 235 ? -8.115 47.597 16.039 1.00 19.25 232 ALA B O 1
ATOM 4136 N N . ALA B 1 236 ? -6.242 47.018 17.100 1.00 19.57 233 ALA B N 1
ATOM 4137 C CA . ALA B 1 236 ? -5.815 46.071 16.057 1.00 19.07 233 ALA B CA 1
ATOM 4138 C C . ALA B 1 236 ? -6.515 44.721 16.237 1.00 18.48 233 ALA B C 1
ATOM 4139 O O . ALA B 1 236 ? -6.310 43.813 15.446 1.00 19.87 233 ALA B O 1
ATOM 4141 N N . PHE B 1 237 ? -7.331 44.603 17.283 1.00 16.97 234 PHE B N 1
ATOM 4142 C CA . PHE B 1 237 ? -8.118 43.397 17.575 1.00 17.49 234 PHE B CA 1
ATOM 4143 C C . PHE B 1 237 ? -7.319 42.195 18.125 1.00 16.91 234 PHE B C 1
ATOM 4144 O O . PHE B 1 237 ? -7.472 41.834 19.288 1.00 15.65 234 PHE B O 1
ATOM 4152 N N . ASN B 1 238 ? -6.467 41.590 17.321 1.00 17.21 235 ASN B N 1
ATOM 4153 C CA . ASN B 1 238 ? -5.710 40.422 17.803 1.00 18.45 235 ASN B CA 1
ATOM 4154 C C . ASN B 1 238 ? -4.864 40.669 19.057 1.00 18.93 235 ASN B C 1
ATOM 4155 O O . ASN B 1 238 ? -4.841 39.823 19.944 1.00 20.59 235 ASN B O 1
ATOM 4160 N N . PRO B 1 239 ? -4.233 41.850 19.177 1.00 19.09 236 PRO B N 1
ATOM 4161 C CA . PRO B 1 239 ? -3.455 42.104 20.387 1.00 18.27 236 PRO B CA 1
ATOM 4162 C C . PRO B 1 239 ? -4.290 42.341 21.655 1.00 19.85 236 PRO B C 1
ATOM 4163 O O . PRO B 1 239 ? -3.727 42.646 22.693 1.00 20.73 236 PRO B O 1
ATOM 4167 N N . SER B 1 240 ? -5.615 42.213 21.575 1.00 18.90 237 SER B N 1
ATOM 4168 C CA . SER B 1 240 ? -6.463 42.374 22.750 1.00 18.02 237 SER B CA 1
ATOM 4169 C C . SER B 1 240 ? -6.084 41.289 23.773 1.00 18.26 237 SER B C 1
ATOM 4170 O O . SER B 1 240 ? -5.865 40.121 23.408 1.00 18.75 237 SER B O 1
ATOM 4173 N N . LEU B 1 241 ? -6.018 41.671 25.043 1.00 18.28 238 LEU B N 1
ATOM 4174 C CA . LEU B 1 241 ? -5.653 40.754 26.126 1.00 17.06 238 LEU B CA 1
ATOM 4175 C C . LEU B 1 241 ? -6.910 40.330 26.860 1.00 16.91 238 LEU B C 1
ATOM 4176 O O . LEU B 1 241 ? -7.516 41.133 27.564 1.00 14.59 238 LEU B O 1
ATOM 4181 N N . PRO B 1 242 ? -7.312 39.053 26.711 1.00 17.02 239 PRO B N 1
ATOM 4182 C CA . PRO B 1 242 ? -8.542 38.613 27.349 1.00 16.49 239 PRO B CA 1
ATOM 4183 C C . PRO B 1 242 ? -8.497 38.615 28.883 1.00 17.12 239 PRO B C 1
ATOM 4184 O O . PRO B 1 242 ? -7.431 38.564 29.478 1.00 14.89 239 PRO B O 1
ATOM 4188 N N . PRO B 1 243 ? -9.670 38.671 29.525 1.00 18.59 240 PRO B N 1
ATOM 4189 C CA . PRO B 1 243 ? -9.685 38.815 30.980 1.00 19.45 240 PRO B CA 1
ATOM 4190 C C . PRO B 1 243 ? -9.093 37.627 31.774 1.00 19.66 240 PRO B C 1
ATOM 4191 O O . PRO B 1 243 ? -8.445 37.842 32.810 1.00 18.90 240 PRO B O 1
ATOM 4195 N N . LEU B 1 244 ? -9.269 36.397 31.280 1.00 19.93 241 LEU B N 1
ATOM 4196 C CA . LEU B 1 244 ? -8.651 35.239 31.939 1.00 19.18 241 LEU B CA 1
ATOM 4197 C C . LEU B 1 244 ? -7.139 35.447 31.956 1.00 19.03 241 LEU B C 1
ATOM 4198 O O . LEU B 1 244 ? -6.480 35.261 32.985 1.00 17.17 241 LEU B O 1
ATOM 4203 N N . GLN B 1 245 ? -6.603 35.824 30.797 1.00 18.26 242 GLN B N 1
ATOM 4204 C CA . GLN B 1 245 ? -5.177 36.070 30.657 1.00 17.37 242 GLN B CA 1
ATOM 4205 C C . GLN B 1 245 ? -4.686 37.056 31.687 1.00 17.84 242 GLN B C 1
ATOM 4206 O O . GLN B 1 245 ? -3.654 36.818 32.307 1.00 19.15 242 GLN B O 1
ATOM 4212 N N . VAL B 1 246 ? -5.426 38.154 31.878 1.00 15.95 243 VAL B N 1
ATOM 4213 C CA . VAL B 1 246 ? -5.024 39.163 32.828 1.00 16.30 243 VAL B CA 1
ATOM 4214 C C . VAL B 1 246 ? -5.002 38.636 34.274 1.00 17.87 243 VAL B C 1
ATOM 4215 O O . VAL B 1 246 ? -4.076 38.928 35.032 1.00 18.92 243 VAL B O 1
ATOM 4219 N N . ALA B 1 247 ? -6.023 37.870 34.656 1.00 18.05 244 ALA B N 1
ATOM 4220 C CA . ALA B 1 247 ? -6.110 37.329 36.011 1.00 18.85 244 ALA B CA 1
ATOM 4221 C C . ALA B 1 247 ? -5.034 36.295 36.262 1.00 19.82 244 ALA B C 1
ATOM 4222 O O . ALA B 1 247 ? -4.489 36.224 37.355 1.00 20.83 244 ALA B O 1
ATOM 4224 N N . LEU B 1 248 ? -4.739 35.481 35.252 1.00 21.05 245 LEU B N 1
ATOM 4225 C CA . LEU B 1 248 ? -3.673 34.488 35.359 1.00 20.88 245 LEU B CA 1
ATOM 4226 C C . LEU B 1 248 ? -2.320 35.203 35.520 1.00 21.55 245 LEU B C 1
ATOM 4227 O O . LEU B 1 248 ? -1.423 34.706 36.198 1.00 23.31 245 LEU B O 1
ATOM 4232 N N . ALA B 1 249 ? -2.172 36.361 34.883 1.00 20.43 246 ALA B N 1
ATOM 4233 C CA . ALA B 1 249 ? -0.929 37.118 34.981 1.00 21.11 246 ALA B CA 1
ATOM 4234 C C . ALA B 1 249 ? -0.747 37.597 36.409 1.00 20.81 246 ALA B C 1
ATOM 4235 O O . ALA B 1 249 ? 0.349 37.501 36.959 1.00 21.96 246 ALA B O 1
ATOM 4237 N N . GLN B 1 250 ? -1.827 38.104 37.015 1.00 18.46 247 GLN B N 1
ATOM 4238 C CA . GLN B 1 250 ? -1.776 38.563 38.390 1.00 18.48 247 GLN B CA 1
ATOM 4239 C C . GLN B 1 250 ? -1.460 37.391 39.315 1.00 19.32 247 GLN B C 1
ATOM 4240 O O . GLN B 1 250 ? -0.686 37.536 40.261 1.00 19.87 247 GLN B O 1
ATOM 4246 N N . ALA B 1 251 ? -2.067 36.233 39.066 1.00 20.22 248 ALA B N 1
ATOM 4247 C CA . ALA B 1 251 ? -1.786 35.044 39.890 1.00 21.36 248 ALA B CA 1
ATOM 4248 C C . ALA B 1 251 ? -0.319 34.656 39.778 1.00 22.63 248 ALA B C 1
ATOM 4249 O O . ALA B 1 251 ? 0.362 34.410 40.789 1.00 22.01 248 ALA B O 1
ATOM 4275 N N . GLY B 1 255 ? 3.267 34.472 42.406 1.00 30.98 252 GLY B N 1
ATOM 4276 C CA . GLY B 1 255 ? 3.941 33.211 42.658 1.00 30.96 252 GLY B CA 1
ATOM 4277 C C . GLY B 1 255 ? 3.022 32.011 42.768 1.00 30.85 252 GLY B C 1
ATOM 4278 O O . GLY B 1 255 ? 3.416 30.974 43.277 1.00 31.85 252 GLY B O 1
ATOM 4279 N N . GLU B 1 256 ? 1.793 32.137 42.303 1.00 29.46 253 GLU B N 1
ATOM 4280 C CA . GLU B 1 256 ? 0.880 31.018 42.370 1.00 29.22 253 GLU B CA 1
ATOM 4281 C C . GLU B 1 256 ? 1.181 30.016 41.261 1.00 29.11 253 GLU B C 1
ATOM 4282 O O . GLU B 1 256 ? 1.774 30.361 40.233 1.00 28.64 253 GLU B O 1
ATOM 4288 N N . SER B 1 257 ? 0.773 28.776 41.496 1.00 29.04 254 SER B N 1
ATOM 4289 C CA . SER B 1 257 ? 0.860 27.721 40.502 1.00 29.25 254 SER B CA 1
ATOM 4290 C C . SER B 1 257 ? -0.543 27.539 39.993 1.00 28.15 254 SER B C 1
ATOM 4291 O O . SER B 1 257 ? -1.474 27.429 40.800 1.00 25.73 254 SER B O 1
ATOM 4294 N N . PHE B 1 258 ? -0.713 27.495 38.673 1.00 28.89 255 PHE B N 1
ATOM 4295 C CA . PHE B 1 258 ? -2.042 27.297 38.095 1.00 29.41 255 PHE B CA 1
ATOM 4296 C C . PHE B 1 258 ? -2.651 25.948 38.497 1.00 31.30 255 PHE B C 1
ATOM 4297 O O . PHE B 1 258 ? -3.865 25.779 38.404 1.00 30.49 255 PHE B O 1
ATOM 4305 N N . GLU B 1 259 ? -1.831 24.994 38.952 1.00 33.18 256 GLU B N 1
ATOM 4306 C CA . GLU B 1 259 ? -2.384 23.727 39.453 1.00 35.64 256 GLU B CA 1
ATOM 4307 C C . GLU B 1 259 ? -3.218 23.977 40.732 1.00 34.88 256 GLU B C 1
ATOM 4308 O O . GLU B 1 259 ? -4.088 23.176 41.081 1.00 35.80 256 GLU B O 1
ATOM 4314 N N . ASP B 1 260 ? -2.961 25.088 41.421 1.00 33.14 257 ASP B N 1
ATOM 4315 C CA . ASP B 1 260 ? -3.673 25.402 42.668 1.00 32.45 257 ASP B CA 1
ATOM 4316 C C . ASP B 1 260 ? -4.935 26.255 42.480 1.00 30.68 257 ASP B C 1
ATOM 4317 O O . ASP B 1 260 ? -5.477 26.751 43.462 1.00 31.04 257 ASP B O 1
ATOM 4322 N N . ILE B 1 261 ? -5.400 26.447 41.240 1.00 27.97 258 ILE B N 1
ATOM 4323 C CA . ILE B 1 261 ? -6.631 27.213 41.007 1.00 26.41 258 ILE B CA 1
ATOM 4324 C C . ILE B 1 261 ? -7.815 26.317 41.283 1.00 27.42 258 ILE B C 1
ATOM 4325 O O . ILE B 1 261 ? -7.914 25.240 40.709 1.00 27.85 258 ILE B O 1
ATOM 4330 N N . GLU B 1 262 ? -8.729 26.785 42.134 1.00 27.93 259 GLU B N 1
ATOM 4331 C CA . GLU B 1 262 ? -9.900 26.020 42.546 1.00 28.21 259 GLU B CA 1
ATOM 4332 C C . GLU B 1 262 ? -11.189 26.334 41.774 1.00 27.86 259 GLU B C 1
ATOM 4333 O O . GLU B 1 262 ? -11.974 25.434 41.514 1.00 28.23 259 GLU B O 1
ATOM 4339 N N . ALA B 1 263 ? -11.413 27.598 41.430 1.00 26.06 260 ALA B N 1
ATOM 4340 C CA . ALA B 1 263 ? -12.615 27.985 40.709 1.00 25.66 260 ALA B CA 1
ATOM 4341 C C . ALA B 1 263 ? -12.364 29.254 39.915 1.00 24.21 260 ALA B C 1
ATOM 4342 O O . ALA B 1 263 ? -11.431 30.009 40.209 1.00 26.19 260 ALA B O 1
ATOM 4344 N N . ALA B 1 264 ? -13.200 29.478 38.911 1.00 22.04 261 ALA B N 1
ATOM 4345 C CA . ALA B 1 264 ? -13.107 30.651 38.058 1.00 20.61 261 ALA B CA 1
ATOM 4346 C C . ALA B 1 264 ? -14.496 31.243 37.842 1.00 20.35 261 ALA B C 1
ATOM 4347 O O . ALA B 1 264 ? -15.491 30.537 37.961 1.00 19.72 261 ALA B O 1
ATOM 4349 N N . ALA B 1 265 ? -14.554 32.543 37.559 1.00 19.39 262 ALA B N 1
ATOM 4350 C CA . ALA B 1 265 ? -15.807 33.219 37.243 1.00 19.92 262 ALA B CA 1
ATOM 4351 C C . ALA B 1 265 ? -15.549 34.206 36.121 1.00 19.99 262 ALA B C 1
ATOM 4352 O O . ALA B 1 265 ? -14.537 34.919 36.146 1.00 21.14 262 ALA B O 1
ATOM 4354 N N . LEU B 1 266 ? -16.448 34.219 35.130 1.00 20.51 263 LEU B N 1
ATOM 4355 C CA . LEU B 1 266 ? -16.377 35.138 33.987 1.00 20.77 263 LEU B CA 1
ATOM 4356 C C . LEU B 1 266 ? -17.638 35.980 33.935 1.00 20.83 263 LEU B C 1
ATOM 4357 O O . LEU B 1 266 ? -18.734 35.456 33.968 1.00 22.14 263 LEU B O 1
ATOM 4362 N N . VAL B 1 267 ? -17.480 37.295 33.870 1.00 22.26 264 VAL B N 1
ATOM 4363 C CA . VAL B 1 267 ? -18.621 38.189 33.774 1.00 22.80 264 VAL B CA 1
ATOM 4364 C C . VAL B 1 267 ? -18.416 39.073 32.567 1.00 23.29 264 VAL B C 1
ATOM 4365 O O . VAL B 1 267 ? -17.352 39.690 32.405 1.00 22.55 264 VAL B O 1
ATOM 4369 N N . GLU B 1 268 ? -19.407 39.097 31.678 1.00 23.28 265 GLU B N 1
ATOM 4370 C CA . GLU B 1 268 ? -19.300 39.925 30.487 1.00 23.87 265 GLU B CA 1
ATOM 4371 C C . GLU B 1 268 ? -20.633 40.605 30.160 1.00 25.34 265 GLU B C 1
ATOM 4372 O O . GLU B 1 268 ? -21.631 40.388 30.841 1.00 24.94 265 GLU B O 1
ATOM 4378 N N . SER B 1 269 ? -20.643 41.435 29.127 1.00 26.21 266 SER B N 1
ATOM 4379 C CA . SER B 1 269 ? -21.849 42.193 28.770 1.00 27.81 266 SER B CA 1
ATOM 4380 C C . SER B 1 269 ? -22.732 41.485 27.759 1.00 26.39 266 SER B C 1
ATOM 4381 O O . SER B 1 269 ? -22.250 40.953 26.755 1.00 24.54 266 SER B O 1
ATOM 4384 N N . ALA B 1 270 ? -24.030 41.544 28.019 1.00 26.57 267 ALA B N 1
ATOM 4385 C CA . ALA B 1 270 ? -25.052 40.950 27.169 1.00 28.30 267 ALA B CA 1
ATOM 4386 C C . ALA B 1 270 ? -25.127 41.604 25.789 1.00 28.71 267 ALA B C 1
ATOM 4387 O O . ALA B 1 270 ? -25.668 41.003 24.864 1.00 31.58 267 ALA B O 1
ATOM 4389 N N . THR B 1 271 ? -24.603 42.826 25.658 1.00 27.25 268 THR B N 1
ATOM 4390 C CA . THR B 1 271 ? -24.617 43.556 24.396 1.00 27.20 268 THR B CA 1
ATOM 4391 C C . THR B 1 271 ? -23.245 43.600 23.721 1.00 28.16 268 THR B C 1
ATOM 4392 O O . THR B 1 271 ? -23.033 44.389 22.814 1.00 27.38 268 THR B O 1
ATOM 4396 N N . GLY B 1 272 ? -22.313 42.767 24.189 1.00 26.93 269 GLY B N 1
ATOM 4397 C CA . GLY B 1 272 ? -20.994 42.700 23.612 1.00 26.96 269 GLY B CA 1
ATOM 4398 C C . GLY B 1 272 ? -21.054 42.068 22.232 1.00 26.85 269 GLY B C 1
ATOM 4399 O O . GLY B 1 272 ? -21.863 41.178 21.995 1.00 28.23 269 GLY B O 1
ATOM 4400 N N . LYS B 1 273 ? -20.190 42.537 21.330 1.00 25.92 270 LYS B N 1
ATOM 4401 C CA . LYS B 1 273 ? -20.114 42.032 19.964 1.00 26.08 270 LYS B CA 1
ATOM 4402 C C . LYS B 1 273 ? -19.280 40.765 19.860 1.00 24.69 270 LYS B C 1
ATOM 4403 O O . LYS B 1 273 ? -19.197 40.171 18.790 1.00 25.87 270 LYS B O 1
ATOM 4409 N N . ILE B 1 274 ? -18.627 40.397 20.962 1.00 23.16 271 ILE B N 1
ATOM 4410 C CA . ILE B 1 274 ? -17.880 39.137 21.074 1.00 23.04 271 ILE B CA 1
ATOM 4411 C C . ILE B 1 274 ? -18.209 38.538 22.424 1.00 21.64 271 ILE B C 1
ATOM 4412 O O . ILE B 1 274 ? -18.901 39.166 23.227 1.00 21.19 271 ILE B O 1
ATOM 4417 N N . SER B 1 275 ? -17.707 37.325 22.655 1.00 21.57 272 SER B N 1
ATOM 4418 C CA . SER B 1 275 ? -17.851 36.623 23.943 1.00 21.23 272 SER B CA 1
ATOM 4419 C C . SER B 1 275 ? -16.547 35.924 24.260 1.00 20.48 272 SER B C 1
ATOM 4420 O O . SER B 1 275 ? -15.914 35.383 23.355 1.00 20.11 272 SER B O 1
ATOM 4423 N N . HIS B 1 276 ? -16.167 35.925 25.539 1.00 18.93 273 HIS B N 1
ATOM 4424 C CA . HIS B 1 276 ? -14.957 35.248 25.997 1.00 18.47 273 HIS B CA 1
ATOM 4425 C C . HIS B 1 276 ? -15.251 33.864 26.567 1.00 19.73 273 HIS B C 1
ATOM 4426 O O . HIS B 1 276 ? -14.323 33.164 26.991 1.00 18.49 273 HIS B O 1
ATOM 4433 N N . LEU B 1 277 ? -16.520 33.451 26.572 1.00 21.06 274 LEU B N 1
ATOM 4434 C CA . LEU B 1 277 ? -16.877 32.160 27.190 1.00 22.91 274 LEU B CA 1
ATOM 4435 C C . LEU B 1 277 ? -16.120 30.957 26.630 1.00 23.49 274 LEU B C 1
ATOM 4436 O O . LEU B 1 277 ? -15.400 30.276 27.364 1.00 23.83 274 LEU B O 1
ATOM 4441 N N . ALA B 1 278 ? -16.309 30.699 25.338 1.00 24.39 275 ALA B N 1
ATOM 4442 C CA . ALA B 1 278 ? -15.687 29.569 24.654 1.00 25.06 275 ALA B CA 1
ATOM 4443 C C . ALA B 1 278 ? -14.190 29.461 24.935 1.00 25.17 275 ALA B C 1
ATOM 4444 O O . ALA B 1 278 ? -13.686 28.374 25.241 1.00 25.68 275 ALA B O 1
ATOM 4446 N N . ASP B 1 279 ? -13.478 30.576 24.812 1.00 24.28 276 ASP B N 1
ATOM 4447 C CA . ASP B 1 279 ? -12.035 30.566 25.050 1.00 25.91 276 ASP B CA 1
ATOM 4448 C C . ASP B 1 279 ? -11.647 30.481 26.521 1.00 23.67 276 ASP B C 1
ATOM 4449 O O . ASP B 1 279 ? -10.556 29.979 26.859 1.00 23.89 276 ASP B O 1
ATOM 4454 N N . THR B 1 280 ? -12.513 30.956 27.401 1.00 21.39 277 THR B N 1
ATOM 4455 C CA . THR B 1 280 ? -12.200 30.891 28.814 1.00 19.63 277 THR B CA 1
ATOM 4456 C C . THR B 1 280 ? -12.339 29.437 29.239 1.00 20.33 277 THR B C 1
ATOM 4457 O O . THR B 1 280 ? -11.473 28.918 29.942 1.00 19.63 277 THR B O 1
ATOM 4461 N N A GLN B 1 281 ? -13.403 28.763 28.796 0.50 21.49 278 GLN B N 1
ATOM 4462 N N B GLN B 1 281 ? -13.399 28.783 28.776 0.50 21.20 278 GLN B N 1
ATOM 4463 C CA A GLN B 1 281 ? -13.592 27.358 29.157 0.50 22.71 278 GLN B CA 1
ATOM 4464 C CA B GLN B 1 281 ? -13.641 27.391 29.101 0.50 22.11 278 GLN B CA 1
ATOM 4465 C C A GLN B 1 281 ? -12.499 26.495 28.526 0.50 23.20 278 GLN B C 1
ATOM 4466 C C B GLN B 1 281 ? -12.538 26.501 28.515 0.50 22.92 278 GLN B C 1
ATOM 4467 O O A GLN B 1 281 ? -11.980 25.586 29.171 0.50 23.45 278 GLN B O 1
ATOM 4468 O O B GLN B 1 281 ? -12.055 25.584 29.178 0.50 23.16 278 GLN B O 1
ATOM 4479 N N . ALA B 1 282 ? -12.141 26.786 27.278 1.00 22.82 279 ALA B N 1
ATOM 4480 C CA . ALA B 1 282 ? -11.119 25.992 26.579 1.00 23.56 279 ALA B CA 1
ATOM 4481 C C . ALA B 1 282 ? -9.720 26.114 27.197 1.00 23.34 279 ALA B C 1
ATOM 4482 O O . ALA B 1 282 ? -8.986 25.108 27.294 1.00 23.67 279 ALA B O 1
ATOM 4484 N N . THR B 1 283 ? -9.344 27.321 27.610 1.00 22.09 280 THR B N 1
ATOM 4485 C CA . THR B 1 283 ? -8.043 27.517 28.240 1.00 21.89 280 THR B CA 1
ATOM 4486 C C . THR B 1 283 ? -8.031 26.948 29.655 1.00 22.40 280 THR B C 1
ATOM 4487 O O . THR B 1 283 ? -7.100 26.226 30.022 1.00 21.99 280 THR B O 1
ATOM 4491 N N . LEU B 1 284 ? -9.065 27.222 30.446 1.00 22.39 281 LEU B N 1
ATOM 4492 C CA . LEU B 1 284 ? -9.117 26.621 31.788 1.00 23.66 281 LEU B CA 1
ATOM 4493 C C . LEU B 1 284 ? -9.060 25.100 31.663 1.00 25.10 281 LEU B C 1
ATOM 4494 O O . LEU B 1 284 ? -8.444 24.422 32.507 1.00 27.18 281 LEU B O 1
ATOM 4499 N N . GLU B 1 285 ? -9.672 24.559 30.611 1.00 25.63 282 GLU B N 1
ATOM 4500 C CA . GLU B 1 285 ? -9.661 23.107 30.400 1.00 27.93 282 GLU B CA 1
ATOM 4501 C C . GLU B 1 285 ? -8.258 22.550 30.179 1.00 26.76 282 GLU B C 1
ATOM 4502 O O . GLU B 1 285 ? -7.965 21.465 30.646 1.00 27.26 282 GLU B O 1
ATOM 4508 N N . VAL B 1 286 ? -7.397 23.260 29.452 1.00 24.99 283 VAL B N 1
ATOM 4509 C CA . VAL B 1 286 ? -6.027 22.755 29.277 1.00 24.50 283 VAL B CA 1
ATOM 4510 C C . VAL B 1 286 ? -5.221 22.979 30.563 1.00 24.04 283 VAL B C 1
ATOM 4511 O O . VAL B 1 286 ? -4.253 22.293 30.792 1.00 25.06 283 VAL B O 1
ATOM 4515 N N . ILE B 1 287 ? -5.633 23.934 31.404 1.00 23.49 284 ILE B N 1
ATOM 4516 C CA . ILE B 1 287 ? -4.972 24.155 32.685 1.00 23.81 284 ILE B CA 1
ATOM 4517 C C . ILE B 1 287 ? -5.354 23.011 33.635 1.00 25.23 284 ILE B C 1
ATOM 4518 O O . ILE B 1 287 ? -4.492 22.313 34.130 1.00 25.39 284 ILE B O 1
ATOM 4523 N N . ASN B 1 288 ? -6.659 22.808 33.824 1.00 26.10 285 ASN B N 1
ATOM 4524 C CA . ASN B 1 288 ? -7.200 21.764 34.692 1.00 26.94 285 ASN B CA 1
ATOM 4525 C C . ASN B 1 288 ? -8.694 21.597 34.403 1.00 26.62 285 ASN B C 1
ATOM 4526 O O . ASN B 1 288 ? -9.490 22.474 34.729 1.00 24.76 285 ASN B O 1
ATOM 4531 N N . PRO B 1 289 ? -9.083 20.477 33.765 1.00 27.79 286 PRO B N 1
ATOM 4532 C CA . PRO B 1 289 ? -10.501 20.294 33.461 1.00 28.87 286 PRO B CA 1
ATOM 4533 C C . PRO B 1 289 ? -11.430 20.299 34.680 1.00 29.66 286 PRO B C 1
ATOM 4534 O O . PRO B 1 289 ? -12.633 20.456 34.507 1.00 31.25 286 PRO B O 1
ATOM 4538 N N . ASP B 1 290 ? -10.886 20.131 35.885 1.00 30.98 287 ASP B N 1
ATOM 4539 C CA . ASP B 1 290 ? -11.688 20.131 37.120 1.00 32.09 287 ASP B CA 1
ATOM 4540 C C . ASP B 1 290 ? -12.071 21.530 37.586 1.00 30.24 287 ASP B C 1
ATOM 4541 O O . ASP B 1 290 ? -12.903 21.662 38.466 1.00 31.14 287 ASP B O 1
ATOM 4546 N N . ILE B 1 291 ? -11.458 22.576 37.034 1.00 28.34 288 ILE B N 1
ATOM 4547 C CA . ILE B 1 291 ? -11.774 23.938 37.491 1.00 26.63 288 ILE B CA 1
ATOM 4548 C C . ILE B 1 291 ? -13.144 24.348 36.985 1.00 27.58 288 ILE B C 1
ATOM 4549 O O . ILE B 1 291 ? -13.355 24.402 35.778 1.00 28.12 288 ILE B O 1
ATOM 4554 N N . PRO B 1 292 ? -14.087 24.633 37.894 1.00 28.75 289 PRO B N 1
ATOM 4555 C CA . PRO B 1 292 ? -15.386 25.076 37.406 1.00 28.58 289 PRO B CA 1
ATOM 4556 C C . PRO B 1 292 ? -15.383 26.551 37.017 1.00 28.74 289 PRO B C 1
ATOM 4557 O O . PRO B 1 292 ? -14.695 27.363 37.649 1.00 28.68 289 PRO B O 1
ATOM 4561 N N . LEU B 1 293 ? -16.154 26.890 35.987 1.00 27.67 290 LEU B N 1
ATOM 4562 C CA . LEU B 1 293 ? -16.274 28.257 35.532 1.00 26.30 290 LEU B CA 1
ATOM 4563 C C . LEU B 1 293 ? -17.695 28.744 35.747 1.00 26.69 290 LEU B C 1
ATOM 4564 O O . LEU B 1 293 ? -18.598 28.224 35.119 1.00 28.01 290 LEU B O 1
ATOM 4569 N N . SER B 1 294 ? -17.892 29.729 36.624 1.00 26.26 291 SER B N 1
ATOM 4570 C CA . SER B 1 294 ? -19.216 30.345 36.809 1.00 27.15 291 SER B CA 1
ATOM 4571 C C . SER B 1 294 ? -19.306 31.443 35.768 1.00 25.25 291 SER B C 1
ATOM 4572 O O . SER B 1 294 ? -18.289 32.072 35.418 1.00 24.59 291 SER B O 1
ATOM 4575 N N . TYR B 1 295 ? -20.511 31.701 35.286 1.00 25.13 292 TYR B N 1
ATOM 4576 C CA . TYR B 1 295 ? -20.695 32.669 34.216 1.00 23.74 292 TYR B CA 1
ATOM 4577 C C . TYR B 1 295 ? -21.919 33.554 34.336 1.00 24.58 292 TYR B C 1
ATOM 4578 O O . TYR B 1 295 ? -22.989 33.091 34.697 1.00 25.87 292 TYR B O 1
ATOM 4587 N N . LEU B 1 296 ? -21.744 34.834 34.010 1.00 23.96 293 LEU B N 1
ATOM 4588 C CA . LEU B 1 296 ? -22.857 35.783 33.981 1.00 25.68 293 LEU B CA 1
ATOM 4589 C C . LEU B 1 296 ? -22.707 36.754 32.802 1.00 26.06 293 LEU B C 1
ATOM 4590 O O . LEU B 1 296 ? -21.669 37.397 32.641 1.00 24.59 293 LEU B O 1
ATOM 4595 N N . SER B 1 297 ? -23.744 36.817 31.969 1.00 27.99 294 SER B N 1
ATOM 4596 C CA . SER B 1 297 ? -23.800 37.749 30.854 1.00 28.23 294 SER B CA 1
ATOM 4597 C C . SER B 1 297 ? -24.687 38.882 31.346 1.00 30.56 294 SER B C 1
ATOM 4598 O O . SER B 1 297 ? -25.911 38.741 31.388 1.00 30.17 294 SER B O 1
ATOM 4601 N N . LEU B 1 298 ? -24.070 40.018 31.669 1.00 31.44 295 LEU B N 1
ATOM 4602 C CA . LEU B 1 298 ? -24.769 41.131 32.311 1.00 34.55 295 LEU B CA 1
ATOM 4603 C C . LEU B 1 298 ? -25.134 42.330 31.434 1.00 36.16 295 LEU B C 1
ATOM 4604 O O . LEU B 1 298 ? -24.445 42.748 30.506 1.00 35.42 295 LEU B O 1
ATOM 4610 N N . ALA C 1 3 ? 44.752 49.661 -9.502 1.00 59.34 0 ALA C N 1
ATOM 4611 C CA . ALA C 1 3 ? 43.662 50.657 -9.374 1.00 58.33 0 ALA C CA 1
ATOM 4612 C C . ALA C 1 3 ? 42.501 50.148 -8.512 1.00 57.59 0 ALA C C 1
ATOM 4613 O O . ALA C 1 3 ? 41.841 50.955 -7.873 1.00 57.73 0 ALA C O 1
ATOM 4623 N N . ARG C 1 5 ? 42.273 48.402 -5.496 1.00 55.89 2 ARG C N 1
ATOM 4624 C CA . ARG C 1 5 ? 42.383 48.819 -4.084 1.00 56.03 2 ARG C CA 1
ATOM 4625 C C . ARG C 1 5 ? 42.183 50.319 -4.001 1.00 54.12 2 ARG C C 1
ATOM 4626 O O . ARG C 1 5 ? 41.380 50.787 -3.205 1.00 53.55 2 ARG C O 1
ATOM 4634 N N . ASN C 1 6 ? 42.916 51.074 -4.821 1.00 53.38 3 ASN C N 1
ATOM 4635 C CA . ASN C 1 6 ? 42.721 52.521 -4.858 1.00 52.25 3 ASN C CA 1
ATOM 4636 C C . ASN C 1 6 ? 41.229 52.832 -5.116 1.00 48.51 3 ASN C C 1
ATOM 4637 O O . ASN C 1 6 ? 40.689 53.755 -4.547 1.00 47.39 3 ASN C O 1
ATOM 4642 N N . ARG C 1 7 ? 40.570 52.030 -5.944 1.00 46.61 4 ARG C N 1
ATOM 4643 C CA . ARG C 1 7 ? 39.135 52.225 -6.247 1.00 44.14 4 ARG C CA 1
ATOM 4644 C C . ARG C 1 7 ? 38.213 51.899 -5.066 1.00 41.89 4 ARG C C 1
ATOM 4645 O O . ARG C 1 7 ? 37.327 52.691 -4.760 1.00 41.73 4 ARG C O 1
ATOM 4653 N N . ILE C 1 8 ? 38.424 50.773 -4.385 1.00 40.74 5 ILE C N 1
ATOM 4654 C CA . ILE C 1 8 ? 37.613 50.459 -3.206 1.00 39.16 5 ILE C CA 1
ATOM 4655 C C . ILE C 1 8 ? 37.940 51.495 -2.110 1.00 38.94 5 ILE C C 1
ATOM 4656 O O . ILE C 1 8 ? 37.044 52.000 -1.439 1.00 36.48 5 ILE C O 1
ATOM 4661 N N . GLU C 1 9 ? 39.223 51.804 -1.944 1.00 39.76 6 GLU C N 1
ATOM 4662 C CA . GLU C 1 9 ? 39.648 52.776 -0.938 1.00 41.36 6 GLU C CA 1
ATOM 4663 C C . GLU C 1 9 ? 39.057 54.149 -1.223 1.00 40.23 6 GLU C C 1
ATOM 4664 O O . GLU C 1 9 ? 38.513 54.785 -0.319 1.00 40.81 6 GLU C O 1
ATOM 4670 N N A GLN C 1 10 ? 39.151 54.592 -2.475 0.50 40.19 7 GLN C N 1
ATOM 4671 N N B GLN C 1 10 ? 39.169 54.607 -2.470 0.50 39.79 7 GLN C N 1
ATOM 4672 C CA A GLN C 1 10 ? 38.605 55.883 -2.889 0.50 39.99 7 GLN C CA 1
ATOM 4673 C CA B GLN C 1 10 ? 38.605 55.899 -2.876 0.50 39.24 7 GLN C CA 1
ATOM 4674 C C A GLN C 1 10 ? 37.087 55.893 -2.682 0.50 38.62 7 GLN C C 1
ATOM 4675 C C B GLN C 1 10 ? 37.080 55.900 -2.700 0.50 38.20 7 GLN C C 1
ATOM 4676 O O A GLN C 1 10 ? 36.510 56.920 -2.323 0.50 38.64 7 GLN C O 1
ATOM 4677 O O B GLN C 1 10 ? 36.491 56.932 -2.379 0.50 38.24 7 GLN C O 1
ATOM 4688 N N . ALA C 1 11 ? 36.450 54.743 -2.900 1.00 37.71 8 ALA C N 1
ATOM 4689 C CA . ALA C 1 11 ? 34.989 54.614 -2.725 1.00 36.91 8 ALA C CA 1
ATOM 4690 C C . ALA C 1 11 ? 34.597 54.745 -1.248 1.00 36.89 8 ALA C C 1
ATOM 4691 O O . ALA C 1 11 ? 33.674 55.468 -0.907 1.00 37.45 8 ALA C O 1
ATOM 4693 N N . LEU C 1 12 ? 35.289 54.044 -0.367 1.00 38.02 9 LEU C N 1
ATOM 4694 C CA . LEU C 1 12 ? 34.977 54.150 1.055 1.00 39.47 9 LEU C CA 1
ATOM 4695 C C . LEU C 1 12 ? 35.153 55.585 1.568 1.00 40.83 9 LEU C C 1
ATOM 4696 O O . LEU C 1 12 ? 34.334 56.061 2.350 1.00 40.95 9 LEU C O 1
ATOM 4701 N N . GLN C 1 13 ? 36.193 56.272 1.100 1.00 42.32 10 GLN C N 1
ATOM 4702 C CA . GLN C 1 13 ? 36.477 57.646 1.529 1.00 44.79 10 GLN C CA 1
ATOM 4703 C C . GLN C 1 13 ? 35.389 58.663 1.198 1.00 44.11 10 GLN C C 1
ATOM 4704 O O . GLN C 1 13 ? 35.319 59.714 1.832 1.00 45.58 10 GLN C O 1
ATOM 4710 N N . GLN C 1 14 ? 34.563 58.368 0.205 1.00 42.77 11 GLN C N 1
ATOM 4711 C CA . GLN C 1 14 ? 33.467 59.254 -0.172 1.00 42.94 11 GLN C CA 1
ATOM 4712 C C . GLN C 1 14 ? 32.201 58.985 0.643 1.00 41.24 11 GLN C C 1
ATOM 4713 O O . GLN C 1 14 ? 31.275 59.782 0.620 1.00 41.26 11 GLN C O 1
ATOM 4727 N N . PRO C 1 16 ? 29.596 58.707 3.762 1.00 37.12 13 PRO C N 1
ATOM 4728 C CA . PRO C 1 16 ? 29.353 59.471 4.964 1.00 37.11 13 PRO C CA 1
ATOM 4729 C C . PRO C 1 16 ? 29.960 58.762 6.169 1.00 36.97 13 PRO C C 1
ATOM 4730 O O . PRO C 1 16 ? 29.933 57.529 6.238 1.00 37.35 13 PRO C O 1
ATOM 4734 N N . ALA C 1 17 ? 30.486 59.536 7.108 1.00 36.86 14 ALA C N 1
ATOM 4735 C CA . ALA C 1 17 ? 31.117 58.993 8.309 1.00 38.35 14 ALA C CA 1
ATOM 4736 C C . ALA C 1 17 ? 30.148 58.199 9.158 1.00 37.59 14 ALA C C 1
ATOM 4737 O O . ALA C 1 17 ? 30.556 57.369 9.943 1.00 38.92 14 ALA C O 1
ATOM 4739 N N . SER C 1 18 ? 28.863 58.471 9.002 1.00 38.11 15 SER C N 1
ATOM 4740 C CA . SER C 1 18 ? 27.831 57.768 9.737 1.00 38.48 15 SER C CA 1
ATOM 4741 C C . SER C 1 18 ? 27.944 56.244 9.576 1.00 39.38 15 SER C C 1
ATOM 4742 O O . SER C 1 18 ? 27.758 55.503 10.545 1.00 40.17 15 SER C O 1
ATOM 4745 N N . PHE C 1 19 ? 28.221 55.767 8.357 1.00 38.35 16 PHE C N 1
ATOM 4746 C CA . PHE C 1 19 ? 28.332 54.316 8.134 1.00 37.77 16 PHE C CA 1
ATOM 4747 C C . PHE C 1 19 ? 29.635 53.846 7.494 1.00 37.68 16 PHE C C 1
ATOM 4748 O O . PHE C 1 19 ? 29.835 52.640 7.326 1.00 36.01 16 PHE C O 1
ATOM 4756 N N . ALA C 1 20 ? 30.521 54.796 7.174 1.00 36.92 17 ALA C N 1
ATOM 4757 C CA . ALA C 1 20 ? 31.813 54.492 6.560 1.00 36.46 17 ALA C CA 1
ATOM 4758 C C . ALA C 1 20 ? 32.637 53.498 7.364 1.00 36.78 17 ALA C C 1
ATOM 4759 O O . ALA C 1 20 ? 33.209 52.586 6.774 1.00 36.54 17 ALA C O 1
ATOM 4761 N N . PRO C 1 21 ? 32.710 53.674 8.710 1.00 36.64 18 PRO C N 1
ATOM 4762 C CA . PRO C 1 21 ? 33.514 52.749 9.518 1.00 37.88 18 PRO C CA 1
ATOM 4763 C C . PRO C 1 21 ? 32.997 51.327 9.505 1.00 38.03 18 PRO C C 1
ATOM 4764 O O . PRO C 1 21 ? 33.784 50.407 9.344 1.00 37.79 18 PRO C O 1
ATOM 4768 N N . TYR C 1 22 ? 31.694 51.127 9.660 1.00 38.15 19 TYR C N 1
ATOM 4769 C CA . TYR C 1 22 ? 31.163 49.754 9.609 1.00 38.14 19 TYR C CA 1
ATOM 4770 C C . TYR C 1 22 ? 31.303 49.176 8.198 1.00 36.40 19 TYR C C 1
ATOM 4771 O O . TYR C 1 22 ? 31.700 48.020 8.042 1.00 36.09 19 TYR C O 1
ATOM 4780 N N . LEU C 1 23 ? 31.003 49.973 7.176 1.00 35.21 20 LEU C N 1
ATOM 4781 C CA . LEU C 1 23 ? 31.121 49.497 5.781 1.00 34.74 20 LEU C CA 1
ATOM 4782 C C . LEU C 1 23 ? 32.575 49.100 5.498 1.00 35.92 20 LEU C C 1
ATOM 4783 O O . LEU C 1 23 ? 32.849 48.061 4.886 1.00 35.82 20 LEU C O 1
ATOM 4788 N N . ARG C 1 24 ? 33.494 49.916 5.993 1.00 37.32 21 ARG C N 1
ATOM 4789 C CA . ARG C 1 24 ? 34.917 49.686 5.832 1.00 39.96 21 ARG C CA 1
ATOM 4790 C C . ARG C 1 24 ? 35.311 48.354 6.441 1.00 40.74 21 ARG C C 1
ATOM 4791 O O . ARG C 1 24 ? 36.023 47.573 5.821 1.00 39.89 21 ARG C O 1
ATOM 4799 N N . GLU C 1 25 ? 34.832 48.105 7.657 1.00 42.42 22 GLU C N 1
ATOM 4800 C CA . GLU C 1 25 ? 35.111 46.860 8.378 1.00 44.51 22 GLU C CA 1
ATOM 4801 C C . GLU C 1 25 ? 34.704 45.623 7.560 1.00 42.92 22 GLU C C 1
ATOM 4802 O O . GLU C 1 25 ? 35.419 44.623 7.561 1.00 44.74 22 GLU C O 1
ATOM 4808 N N . LEU C 1 26 ? 33.567 45.697 6.864 1.00 39.88 23 LEU C N 1
ATOM 4809 C CA . LEU C 1 26 ? 33.089 44.574 6.034 1.00 39.09 23 LEU C CA 1
ATOM 4810 C C . LEU C 1 26 ? 33.811 44.514 4.680 1.00 37.95 23 LEU C C 1
ATOM 4811 O O . LEU C 1 26 ? 34.329 43.467 4.280 1.00 37.59 23 LEU C O 1
ATOM 4816 N N . VAL C 1 27 ? 33.848 45.644 3.980 1.00 36.31 24 VAL C N 1
ATOM 4817 C CA . VAL C 1 27 ? 34.448 45.667 2.655 1.00 35.43 24 VAL C CA 1
ATOM 4818 C C . VAL C 1 27 ? 35.916 45.265 2.660 1.00 36.30 24 VAL C C 1
ATOM 4819 O O . VAL C 1 27 ? 36.334 44.511 1.803 1.00 35.76 24 VAL C O 1
ATOM 4823 N N . LEU C 1 28 ? 36.688 45.762 3.626 1.00 38.14 25 LEU C N 1
ATOM 4824 C CA . LEU C 1 28 ? 38.113 45.426 3.714 1.00 40.55 25 LEU C CA 1
ATOM 4825 C C . LEU C 1 28 ? 38.377 44.152 4.514 1.00 41.92 25 LEU C C 1
ATOM 4826 O O . LEU C 1 28 ? 39.533 43.792 4.752 1.00 43.62 25 LEU C O 1
ATOM 4831 N N . ALA C 1 29 ? 37.319 43.478 4.944 1.00 41.99 26 ALA C N 1
ATOM 4832 C CA . ALA C 1 29 ? 37.465 42.221 5.671 1.00 44.29 26 ALA C CA 1
ATOM 4833 C C . ALA C 1 29 ? 38.152 41.192 4.765 1.00 44.96 26 ALA C C 1
ATOM 4834 O O . ALA C 1 29 ? 37.854 41.088 3.573 1.00 42.53 26 ALA C O 1
ATOM 4836 N N . LYS C 1 30 ? 39.098 40.470 5.350 1.00 48.12 27 LYS C N 1
ATOM 4837 C CA . LYS C 1 30 ? 39.877 39.445 4.665 1.00 50.27 27 LYS C CA 1
ATOM 4838 C C . LYS C 1 30 ? 39.068 38.643 3.618 1.00 48.79 27 LYS C C 1
ATOM 4839 O O . LYS C 1 30 ? 39.444 38.549 2.447 1.00 47.51 27 LYS C O 1
ATOM 4845 N N . ASP C 1 31 ? 37.944 38.095 4.051 1.00 48.19 28 ASP C N 1
ATOM 4846 C CA . ASP C 1 31 ? 37.120 37.244 3.200 1.00 47.54 28 ASP C CA 1
ATOM 4847 C C . ASP C 1 31 ? 35.881 37.930 2.596 1.00 44.18 28 ASP C C 1
ATOM 4848 O O . ASP C 1 31 ? 34.849 37.280 2.400 1.00 43.17 28 ASP C O 1
ATOM 4853 N N . PHE C 1 32 ? 35.980 39.224 2.285 1.00 41.36 29 PHE C N 1
ATOM 4854 C CA . PHE C 1 32 ? 34.840 39.936 1.708 1.00 38.89 29 PHE C CA 1
ATOM 4855 C C . PHE C 1 32 ? 34.468 39.231 0.410 1.00 36.95 29 PHE C C 1
ATOM 4856 O O . PHE C 1 32 ? 35.341 38.855 -0.347 1.00 39.00 29 PHE C O 1
ATOM 4864 N N . ASP C 1 33 ? 33.182 39.042 0.159 1.00 34.85 30 ASP C N 1
ATOM 4865 C CA . ASP C 1 33 ? 32.754 38.289 -1.024 1.00 33.31 30 ASP C CA 1
ATOM 4866 C C . ASP C 1 33 ? 31.825 39.059 -1.938 1.00 30.30 30 ASP C C 1
ATOM 4867 O O . ASP C 1 33 ? 31.070 38.460 -2.702 1.00 29.59 30 ASP C O 1
ATOM 4872 N N . ALA C 1 34 ? 31.869 40.383 -1.850 1.00 28.73 31 ALA C N 1
ATOM 4873 C CA . ALA C 1 34 ? 31.035 41.248 -2.689 1.00 26.95 31 ALA C CA 1
ATOM 4874 C C . ALA C 1 34 ? 29.553 41.072 -2.410 1.00 26.77 31 ALA C C 1
ATOM 4875 O O . ALA C 1 34 ? 28.727 41.279 -3.309 1.00 27.66 31 ALA C O 1
ATOM 4877 N N . THR C 1 35 ? 29.214 40.701 -1.173 1.00 27.61 32 THR C N 1
ATOM 4878 C CA . THR C 1 35 ? 27.818 40.554 -0.772 1.00 27.92 32 THR C CA 1
ATOM 4879 C C . THR C 1 35 ? 27.612 41.137 0.622 1.00 27.73 32 THR C C 1
ATOM 4880 O O . THR C 1 35 ? 28.556 41.248 1.393 1.00 28.63 32 THR C O 1
ATOM 4884 N N . PHE C 1 36 ? 26.373 41.532 0.916 1.00 27.67 33 PHE C N 1
ATOM 4885 C CA . PHE C 1 36 ? 25.983 42.021 2.242 1.00 27.58 33 PHE C CA 1
ATOM 4886 C C . PHE C 1 36 ? 24.807 41.208 2.730 1.00 28.16 33 PHE C C 1
ATOM 4887 O O . PHE C 1 36 ? 23.808 41.095 2.028 1.00 26.14 33 PHE C O 1
ATOM 4895 N N . SER C 1 37 ? 24.925 40.624 3.922 1.00 29.65 34 SER C N 1
ATOM 4896 C CA . SER C 1 37 ? 23.833 39.866 4.496 1.00 29.95 34 SER C CA 1
ATOM 4897 C C . SER C 1 37 ? 22.713 40.844 4.836 1.00 30.14 34 SER C C 1
ATOM 4898 O O . SER C 1 37 ? 22.950 42.045 4.946 1.00 29.83 34 SER C O 1
ATOM 4901 N N . ALA C 1 38 ? 21.493 40.335 4.985 1.00 30.05 35 ALA C N 1
ATOM 4902 C CA . ALA C 1 38 ? 20.355 41.180 5.349 1.00 30.11 35 ALA C CA 1
ATOM 4903 C C . ALA C 1 38 ? 20.644 41.939 6.656 1.00 31.88 35 ALA C C 1
ATOM 4904 O O . ALA C 1 38 ? 20.322 43.119 6.785 1.00 31.34 35 ALA C O 1
ATOM 4906 N N . GLU C 1 39 ? 21.247 41.239 7.616 1.00 33.40 36 GLU C N 1
ATOM 4907 C CA . GLU C 1 39 ? 21.597 41.808 8.918 1.00 35.48 36 GLU C CA 1
ATOM 4908 C C . GLU C 1 39 ? 22.637 42.941 8.785 1.00 33.63 36 GLU C C 1
ATOM 4909 O O . GLU C 1 39 ? 22.490 43.996 9.385 1.00 34.13 36 GLU C O 1
ATOM 4915 N N . GLN C 1 40 ? 23.675 42.710 7.991 1.00 32.52 37 GLN C N 1
ATOM 4916 C CA . GLN C 1 40 ? 24.715 43.709 7.752 1.00 31.18 37 GLN C CA 1
ATOM 4917 C C . GLN C 1 40 ? 24.122 44.950 7.115 1.00 31.50 37 GLN C C 1
ATOM 4918 O O . GLN C 1 40 ? 24.457 46.074 7.500 1.00 29.92 37 GLN C O 1
ATOM 4924 N N . TYR C 1 41 ? 23.231 44.742 6.144 1.00 31.57 38 TYR C N 1
ATOM 4925 C CA . TYR C 1 41 ? 22.593 45.846 5.447 1.00 31.79 38 TYR C CA 1
ATOM 4926 C C . TYR C 1 41 ? 21.671 46.638 6.377 1.00 33.17 38 TYR C C 1
ATOM 4927 O O . TYR C 1 41 ? 21.579 47.856 6.266 1.00 33.30 38 TYR C O 1
ATOM 4936 N N . GLN C 1 42 ? 20.981 45.943 7.274 1.00 35.10 39 GLN C N 1
ATOM 4937 C CA . GLN C 1 42 ? 20.090 46.585 8.251 1.00 36.93 39 GLN C CA 1
ATOM 4938 C C . GLN C 1 42 ? 20.885 47.504 9.208 1.00 37.90 39 GLN C C 1
ATOM 4939 O O . GLN C 1 42 ? 20.432 48.597 9.564 1.00 38.71 39 GLN C O 1
ATOM 4945 N N . GLN C 1 43 ? 22.054 47.040 9.637 1.00 37.86 40 GLN C N 1
ATOM 4946 C CA . GLN C 1 43 ? 22.951 47.834 10.485 1.00 39.35 40 GLN C CA 1
ATOM 4947 C C . GLN C 1 43 ? 23.380 49.098 9.711 1.00 37.45 40 GLN C C 1
ATOM 4948 O O . GLN C 1 43 ? 23.358 50.205 10.243 1.00 36.01 40 GLN C O 1
ATOM 4954 N N . LEU C 1 44 ? 23.750 48.917 8.443 1.00 36.97 41 LEU C N 1
ATOM 4955 C CA . LEU C 1 44 ? 24.142 50.038 7.578 1.00 36.61 41 LEU C CA 1
ATOM 4956 C C . LEU C 1 44 ? 22.996 51.006 7.402 1.00 37.17 41 LEU C C 1
ATOM 4957 O O . LEU C 1 44 ? 23.191 52.218 7.382 1.00 38.81 41 LEU C O 1
ATOM 4962 N N . LEU C 1 45 ? 21.789 50.474 7.277 1.00 37.19 42 LEU C N 1
ATOM 4963 C CA . LEU C 1 45 ? 20.628 51.321 7.075 1.00 38.24 42 LEU C CA 1
ATOM 4964 C C . LEU C 1 45 ? 20.348 52.159 8.334 1.00 39.72 42 LEU C C 1
ATOM 4965 O O . LEU C 1 45 ? 20.060 53.358 8.241 1.00 40.23 42 LEU C O 1
ATOM 4970 N N . THR C 1 46 ? 20.465 51.524 9.502 1.00 40.01 43 THR C N 1
ATOM 4971 C CA . THR C 1 46 ? 20.236 52.180 10.778 1.00 41.10 43 THR C CA 1
ATOM 4972 C C . THR C 1 46 ? 21.270 53.301 10.990 1.00 40.81 43 THR C C 1
ATOM 4973 O O . THR C 1 46 ? 20.918 54.445 11.262 1.00 41.25 43 THR C O 1
ATOM 4977 N N . LEU C 1 47 ? 22.543 52.956 10.855 1.00 39.62 44 LEU C N 1
ATOM 4978 C CA . LEU C 1 47 ? 23.632 53.914 11.023 1.00 38.03 44 LEU C CA 1
ATOM 4979 C C . LEU C 1 47 ? 23.541 55.093 10.049 1.00 37.75 44 LEU C C 1
ATOM 4980 O O . LEU C 1 47 ? 23.809 56.229 10.420 1.00 39.00 44 LEU C O 1
ATOM 4985 N N . SER C 1 48 ? 23.161 54.817 8.806 1.00 36.49 45 SER C N 1
ATOM 4986 C CA . SER C 1 48 ? 23.111 55.849 7.756 1.00 35.82 45 SER C CA 1
ATOM 4987 C C . SER C 1 48 ? 22.041 56.908 7.909 1.00 35.71 45 SER C C 1
ATOM 4988 O O . SER C 1 48 ? 22.212 58.029 7.453 1.00 36.18 45 SER C O 1
ATOM 4991 N N . GLY C 1 49 ? 20.919 56.541 8.500 1.00 36.06 46 GLY C N 1
ATOM 4992 C CA . GLY C 1 49 ? 19.783 57.463 8.613 1.00 36.74 46 GLY C CA 1
ATOM 4993 C C . GLY C 1 49 ? 19.082 57.657 7.261 1.00 35.22 46 GLY C C 1
ATOM 4994 O O . GLY C 1 49 ? 18.148 58.441 7.153 1.00 36.49 46 GLY C O 1
ATOM 4995 N N . LEU C 1 50 ? 19.515 56.935 6.232 1.00 33.49 47 LEU C N 1
ATOM 4996 C CA . LEU C 1 50 ? 18.936 57.074 4.892 1.00 32.96 47 LEU C CA 1
ATOM 4997 C C . LEU C 1 50 ? 17.717 56.194 4.667 1.00 33.27 47 LEU C C 1
ATOM 4998 O O . LEU C 1 50 ? 17.425 55.258 5.438 1.00 31.89 47 LEU C O 1
ATOM 5003 N N . GLU C 1 51 ? 16.998 56.502 3.599 1.00 33.71 48 GLU C N 1
ATOM 5004 C CA . GLU C 1 51 ? 15.890 55.671 3.195 1.00 34.70 48 GLU C CA 1
ATOM 5005 C C . GLU C 1 51 ? 16.508 54.580 2.329 1.00 33.69 48 GLU C C 1
ATOM 5006 O O . GLU C 1 51 ? 17.582 54.783 1.728 1.00 33.33 48 GLU C O 1
ATOM 5012 N N . ASP C 1 52 ? 15.850 53.420 2.298 1.00 33.43 49 ASP C N 1
ATOM 5013 C CA . ASP C 1 52 ? 16.354 52.225 1.604 1.00 31.60 49 ASP C CA 1
ATOM 5014 C C . ASP C 1 52 ? 16.951 52.442 0.207 1.00 30.57 49 ASP C C 1
ATOM 5015 O O . ASP C 1 52 ? 18.100 52.064 -0.049 1.00 28.87 49 ASP C O 1
ATOM 5020 N N . ALA C 1 53 ? 16.174 53.020 -0.699 1.00 31.15 50 ALA C N 1
ATOM 5021 C CA . ALA C 1 53 ? 16.657 53.242 -2.072 1.00 30.64 50 ALA C CA 1
ATOM 5022 C C . ALA C 1 53 ? 17.928 54.080 -2.070 1.00 30.68 50 ALA C C 1
ATOM 5023 O O . ALA C 1 53 ? 18.874 53.786 -2.812 1.00 29.73 50 ALA C O 1
ATOM 5025 N N . ASP C 1 54 ? 17.948 55.107 -1.222 1.00 31.33 51 ASP C N 1
ATOM 5026 C CA . ASP C 1 54 ? 19.098 56.008 -1.102 1.00 32.56 51 ASP C CA 1
ATOM 5027 C C . ASP C 1 54 ? 20.372 55.303 -0.644 1.00 31.57 51 ASP C C 1
ATOM 5028 O O . ASP C 1 54 ? 21.449 55.583 -1.150 1.00 32.35 51 ASP C O 1
ATOM 5033 N N . LEU C 1 55 ? 20.254 54.382 0.300 1.00 31.70 52 LEU C N 1
ATOM 5034 C CA . LEU C 1 55 ? 21.438 53.674 0.773 1.00 31.08 52 LEU C CA 1
ATOM 5035 C C . LEU C 1 55 ? 21.998 52.761 -0.322 1.00 29.02 52 LEU C C 1
ATOM 5036 O O . LEU C 1 55 ? 23.201 52.699 -0.514 1.00 27.77 52 LEU C O 1
ATOM 5041 N N . ARG C 1 56 ? 21.121 52.066 -1.039 1.00 28.58 53 ARG C N 1
ATOM 5042 C CA . ARG C 1 56 ? 21.572 51.183 -2.122 1.00 27.73 53 ARG C CA 1
ATOM 5043 C C . ARG C 1 56 ? 22.336 51.953 -3.193 1.00 26.38 53 ARG C C 1
ATOM 5044 O O . ARG C 1 56 ? 23.367 51.484 -3.664 1.00 25.09 53 ARG C O 1
ATOM 5052 N N . VAL C 1 57 ? 21.826 53.131 -3.556 1.00 26.54 54 VAL C N 1
ATOM 5053 C CA . VAL C 1 57 ? 22.483 54.008 -4.527 1.00 26.45 54 VAL C CA 1
ATOM 5054 C C . VAL C 1 57 ? 23.886 54.418 -4.031 1.00 27.39 54 VAL C C 1
ATOM 5055 O O . VAL C 1 57 ? 24.845 54.405 -4.808 1.00 27.11 54 VAL C O 1
ATOM 5059 N N . ALA C 1 58 ? 23.997 54.756 -2.740 1.00 28.55 55 ALA C N 1
ATOM 5060 C CA . ALA C 1 58 ? 25.286 55.153 -2.135 1.00 29.16 55 ALA C CA 1
ATOM 5061 C C . ALA C 1 58 ? 26.348 54.049 -2.183 1.00 27.26 55 ALA C C 1
ATOM 5062 O O . ALA C 1 58 ? 27.535 54.334 -2.244 1.00 28.79 55 ALA C O 1
ATOM 5064 N N . LEU C 1 59 ? 25.923 52.800 -2.155 1.00 25.78 56 LEU C N 1
ATOM 5065 C CA . LEU C 1 59 ? 26.853 51.674 -2.202 1.00 25.85 56 LEU C CA 1
ATOM 5066 C C . LEU C 1 59 ? 27.371 51.326 -3.607 1.00 25.68 56 LEU C C 1
ATOM 5067 O O . LEU C 1 59 ? 28.386 50.637 -3.726 1.00 26.68 56 LEU C O 1
ATOM 5072 N N . LEU C 1 60 ? 26.695 51.805 -4.660 1.00 25.69 57 LEU C N 1
ATOM 5073 C CA . LEU C 1 60 ? 27.109 51.535 -6.066 1.00 24.97 57 LEU C CA 1
ATOM 5074 C C . LEU C 1 60 ? 28.610 51.627 -6.349 1.00 25.50 57 LEU C C 1
ATOM 5075 O O . LEU C 1 60 ? 29.135 50.779 -7.031 1.00 26.04 57 LEU C O 1
ATOM 5080 N N . PRO C 1 61 ? 29.308 52.654 -5.829 1.00 27.60 58 PRO C N 1
ATOM 5081 C CA . PRO C 1 61 ? 30.762 52.713 -6.114 1.00 28.29 58 PRO C CA 1
ATOM 5082 C C . PRO C 1 61 ? 31.578 51.512 -5.604 1.00 28.26 58 PRO C C 1
ATOM 5083 O O . PRO C 1 61 ? 32.659 51.233 -6.147 1.00 29.78 58 PRO C O 1
ATOM 5087 N N . ILE C 1 62 ? 31.112 50.816 -4.566 1.00 27.76 59 ILE C N 1
ATOM 5088 C CA . ILE C 1 62 ? 31.849 49.633 -4.118 1.00 27.77 59 ILE C CA 1
ATOM 5089 C C . ILE C 1 62 ? 31.766 48.559 -5.215 1.00 28.09 59 ILE C C 1
ATOM 5090 O O . ILE C 1 62 ? 32.713 47.808 -5.421 1.00 29.02 59 ILE C O 1
ATOM 5095 N N . ALA C 1 63 ? 30.628 48.504 -5.915 1.00 27.10 60 ALA C N 1
ATOM 5096 C CA . ALA C 1 63 ? 30.414 47.523 -6.982 1.00 26.89 60 ALA C CA 1
ATOM 5097 C C . ALA C 1 63 ? 31.200 47.882 -8.252 1.00 27.02 60 ALA C C 1
ATOM 5098 O O . ALA C 1 63 ? 31.838 47.017 -8.862 1.00 27.01 60 ALA C O 1
ATOM 5100 N N . ALA C 1 64 ? 31.175 49.158 -8.630 1.00 25.89 61 ALA C N 1
ATOM 5101 C CA . ALA C 1 64 ? 31.882 49.614 -9.829 1.00 25.73 61 ALA C CA 1
ATOM 5102 C C . ALA C 1 64 ? 33.394 49.412 -9.684 1.00 26.56 61 ALA C C 1
ATOM 5103 O O . ALA C 1 64 ? 34.116 49.273 -10.674 1.00 28.07 61 ALA C O 1
ATOM 5105 N N . ALA C 1 65 ? 33.864 49.396 -8.441 1.00 26.01 62 ALA C N 1
ATOM 5106 C CA . ALA C 1 65 ? 35.258 49.157 -8.137 1.00 26.01 62 ALA C CA 1
ATOM 5107 C C . ALA C 1 65 ? 35.754 47.837 -8.728 1.00 26.56 62 ALA C C 1
ATOM 5108 O O . ALA C 1 65 ? 36.937 47.711 -9.041 1.00 27.28 62 ALA C O 1
ATOM 5110 N N . TYR C 1 66 ? 34.850 46.852 -8.865 1.00 26.43 63 TYR C N 1
ATOM 5111 C CA . TYR C 1 66 ? 35.194 45.546 -9.422 1.00 25.81 63 TYR C CA 1
ATOM 5112 C C . TYR C 1 66 ? 35.202 45.531 -10.946 1.00 26.21 63 TYR C C 1
ATOM 5113 O O . TYR C 1 66 ? 35.601 44.531 -11.557 1.00 27.00 63 TYR C O 1
ATOM 5122 N N . SER C 1 67 ? 34.777 46.630 -11.565 1.00 25.65 64 SER C N 1
ATOM 5123 C CA . SER C 1 67 ? 34.703 46.696 -13.019 1.00 26.07 64 SER C CA 1
ATOM 5124 C C . SER C 1 67 ? 36.021 46.382 -13.724 1.00 26.36 64 SER C C 1
ATOM 5125 O O . SER C 1 67 ? 37.093 46.686 -13.235 1.00 28.77 64 SER C O 1
ATOM 5128 N N . TYR C 1 68 ? 35.910 45.729 -14.866 1.00 26.85 65 TYR C N 1
ATOM 5129 C CA . TYR C 1 68 ? 37.054 45.382 -15.711 1.00 27.67 65 TYR C CA 1
ATOM 5130 C C . TYR C 1 68 ? 36.606 45.751 -17.113 1.00 27.12 65 TYR C C 1
ATOM 5131 O O . TYR C 1 68 ? 35.963 44.951 -17.812 1.00 26.81 65 TYR C O 1
ATOM 5140 N N . ALA C 1 69 ? 36.919 46.991 -17.490 1.00 26.79 66 ALA C N 1
ATOM 5141 C CA . ALA C 1 69 ? 36.525 47.565 -18.766 1.00 26.36 66 ALA C CA 1
ATOM 5142 C C . ALA C 1 69 ? 37.726 48.054 -19.580 1.00 27.88 66 ALA C C 1
ATOM 5143 O O . ALA C 1 69 ? 37.893 49.264 -19.771 1.00 27.68 66 ALA C O 1
ATOM 5145 N N . PRO C 1 70 ? 38.563 47.117 -20.065 1.00 27.51 67 PRO C N 1
ATOM 5146 C CA . PRO C 1 70 ? 39.738 47.469 -20.868 1.00 28.98 67 PRO C CA 1
ATOM 5147 C C . PRO C 1 70 ? 39.428 48.034 -22.271 1.00 29.22 67 PRO C C 1
ATOM 5148 O O . PRO C 1 70 ? 40.334 48.576 -22.926 1.00 30.62 67 PRO C O 1
ATOM 5152 N N . ILE C 1 71 ? 38.183 47.913 -22.731 1.00 26.62 68 ILE C N 1
ATOM 5153 C CA . ILE C 1 71 ? 37.790 48.440 -24.031 1.00 27.02 68 ILE C CA 1
ATOM 5154 C C . ILE C 1 71 ? 37.166 49.838 -23.883 1.00 28.44 68 ILE C C 1
ATOM 5155 O O . ILE C 1 71 ? 37.598 50.790 -24.524 1.00 29.31 68 ILE C O 1
ATOM 5160 N N . SER C 1 72 ? 36.152 49.958 -23.039 1.00 28.72 69 SER C N 1
ATOM 5161 C CA . SER C 1 72 ? 35.464 51.236 -22.849 1.00 30.99 69 SER C CA 1
ATOM 5162 C C . SER C 1 72 ? 36.053 52.126 -21.755 1.00 33.07 69 SER C C 1
ATOM 5163 O O . SER C 1 72 ? 35.947 53.342 -21.833 1.00 33.82 69 SER C O 1
ATOM 5166 N N . GLU C 1 73 ? 36.643 51.517 -20.727 1.00 35.93 70 GLU C N 1
ATOM 5167 C CA . GLU C 1 73 ? 37.157 52.260 -19.572 1.00 38.70 70 GLU C CA 1
ATOM 5168 C C . GLU C 1 73 ? 35.985 52.969 -18.878 1.00 38.19 70 GLU C C 1
ATOM 5169 O O . GLU C 1 73 ? 36.164 53.985 -18.220 1.00 39.74 70 GLU C O 1
ATOM 5175 N N . PHE C 1 74 ? 34.797 52.386 -19.017 1.00 37.60 71 PHE C N 1
ATOM 5176 C CA . PHE C 1 74 ? 33.528 52.918 -18.509 1.00 37.96 71 PHE C CA 1
ATOM 5177 C C . PHE C 1 74 ? 33.104 51.912 -17.422 1.00 36.64 71 PHE C C 1
ATOM 5178 O O . PHE C 1 74 ? 32.538 50.846 -17.707 1.00 33.89 71 PHE C O 1
ATOM 5186 N N . TYR C 1 75 ? 33.432 52.251 -16.175 1.00 36.80 72 TYR C N 1
ATOM 5187 C CA . TYR C 1 75 ? 33.179 51.374 -15.030 1.00 36.17 72 TYR C CA 1
ATOM 5188 C C . TYR C 1 75 ? 31.738 51.435 -14.538 1.00 34.01 72 TYR C C 1
ATOM 5189 O O . TYR C 1 75 ? 31.276 52.477 -14.105 1.00 34.98 72 TYR C O 1
ATOM 5198 N N . VAL C 1 76 ? 31.041 50.302 -14.598 1.00 30.97 73 VAL C N 1
ATOM 5199 C CA . VAL C 1 76 ? 29.643 50.242 -14.191 1.00 28.98 73 VAL C CA 1
ATOM 5200 C C . VAL C 1 76 ? 29.431 49.198 -13.102 1.00 27.65 73 VAL C C 1
ATOM 5201 O O . VAL C 1 76 ? 29.933 48.098 -13.188 1.00 23.08 73 VAL C O 1
ATOM 5205 N N . GLY C 1 77 ? 28.694 49.573 -12.063 1.00 28.30 74 GLY C N 1
ATOM 5206 C CA . GLY C 1 77 ? 28.389 48.666 -10.972 1.00 27.21 74 GLY C CA 1
ATOM 5207 C C . GLY C 1 77 ? 26.885 48.498 -10.832 1.00 25.87 74 GLY C C 1
ATOM 5208 O O . GLY C 1 77 ? 26.133 49.388 -11.195 1.00 27.05 74 GLY C O 1
ATOM 5209 N N . ALA C 1 78 ? 26.465 47.344 -10.317 1.00 23.59 75 ALA C N 1
ATOM 5210 C CA . ALA C 1 78 ? 25.057 47.046 -10.045 1.00 22.42 75 ALA C CA 1
ATOM 5211 C C . ALA C 1 78 ? 24.973 46.317 -8.711 1.00 22.96 75 ALA C C 1
ATOM 5212 O O . ALA C 1 78 ? 25.902 45.600 -8.324 1.00 22.93 75 ALA C O 1
ATOM 5214 N N . ILE C 1 79 ? 23.869 46.521 -8.000 1.00 23.04 76 ILE C N 1
ATOM 5215 C CA . ILE C 1 79 ? 23.639 45.832 -6.745 1.00 23.45 76 ILE C CA 1
ATOM 5216 C C . ILE C 1 79 ? 22.310 45.126 -6.840 1.00 22.23 76 ILE C C 1
ATOM 5217 O O . ILE C 1 79 ? 21.296 45.757 -7.065 1.00 23.01 76 ILE C O 1
ATOM 5222 N N . VAL C 1 80 ? 22.312 43.812 -6.685 1.00 22.04 77 VAL C N 1
ATOM 5223 C CA . VAL C 1 80 ? 21.077 43.053 -6.733 1.00 21.78 77 VAL C CA 1
ATOM 5224 C C . VAL C 1 80 ? 20.687 42.607 -5.337 1.00 22.91 77 VAL C C 1
ATOM 5225 O O . VAL C 1 80 ? 21.534 42.136 -4.576 1.00 24.33 77 VAL C O 1
ATOM 5229 N N . ARG C 1 81 ? 19.430 42.827 -4.971 1.00 22.05 78 ARG C N 1
ATOM 5230 C CA . ARG C 1 81 ? 18.936 42.318 -3.704 1.00 23.37 78 ARG C CA 1
ATOM 5231 C C . ARG C 1 81 ? 18.127 41.079 -4.068 1.00 21.38 78 ARG C C 1
ATOM 5232 O O . ARG C 1 81 ? 17.174 41.169 -4.825 1.00 18.87 78 ARG C O 1
ATOM 5240 N N . GLY C 1 82 ? 18.539 39.929 -3.547 1.00 21.97 79 GLY C N 1
ATOM 5241 C CA . GLY C 1 82 ? 17.851 38.679 -3.795 1.00 21.35 79 GLY C CA 1
ATOM 5242 C C . GLY C 1 82 ? 16.570 38.665 -2.996 1.00 21.87 79 GLY C C 1
ATOM 5243 O O . GLY C 1 82 ? 16.384 39.490 -2.107 1.00 21.58 79 GLY C O 1
ATOM 5244 N N . ILE C 1 83 ? 15.671 37.743 -3.318 1.00 21.95 80 ILE C N 1
ATOM 5245 C CA . ILE C 1 83 ? 14.409 37.664 -2.601 1.00 22.09 80 ILE C CA 1
ATOM 5246 C C . ILE C 1 83 ? 14.611 37.314 -1.123 1.00 22.76 80 ILE C C 1
ATOM 5247 O O . ILE C 1 83 ? 13.746 37.599 -0.306 1.00 22.96 80 ILE C O 1
ATOM 5252 N N . SER C 1 84 ? 15.765 36.739 -0.780 1.00 23.28 81 SER C N 1
ATOM 5253 C CA . SER C 1 84 ? 16.088 36.401 0.611 1.00 25.43 81 SER C CA 1
ATOM 5254 C C . SER C 1 84 ? 16.448 37.653 1.430 1.00 26.47 81 SER C C 1
ATOM 5255 O O . SER C 1 84 ? 16.351 37.640 2.647 1.00 30.02 81 SER C O 1
ATOM 5258 N N . GLY C 1 85 ? 16.889 38.712 0.755 1.00 25.81 82 GLY C N 1
ATOM 5259 C CA . GLY C 1 85 ? 17.272 39.975 1.403 1.00 25.98 82 GLY C CA 1
ATOM 5260 C C . GLY C 1 85 ? 18.769 40.279 1.289 1.00 26.21 82 GLY C C 1
ATOM 5261 O O . GLY C 1 85 ? 19.219 41.381 1.584 1.00 23.91 82 GLY C O 1
ATOM 5262 N N . ARG C 1 86 ? 19.551 39.285 0.879 1.00 25.93 83 ARG C N 1
ATOM 5263 C CA . ARG C 1 86 ? 20.975 39.466 0.747 1.00 25.71 83 ARG C CA 1
ATOM 5264 C C . ARG C 1 86 ? 21.259 40.315 -0.482 1.00 24.39 83 ARG C C 1
ATOM 5265 O O . ARG C 1 86 ? 20.549 40.215 -1.481 1.00 25.54 83 ARG C O 1
ATOM 5273 N N . LEU C 1 87 ? 22.270 41.170 -0.391 1.00 24.57 84 LEU C N 1
ATOM 5274 C CA . LEU C 1 87 ? 22.689 42.027 -1.513 1.00 23.22 84 LEU C CA 1
ATOM 5275 C C . LEU C 1 87 ? 23.930 41.438 -2.203 1.00 22.46 84 LEU C C 1
ATOM 5276 O O . LEU C 1 87 ? 24.875 41.005 -1.525 1.00 23.51 84 LEU C O 1
ATOM 5281 N N . TYR C 1 88 ? 23.913 41.427 -3.540 1.00 20.25 85 TYR C N 1
ATOM 5282 C CA . TYR C 1 88 ? 24.996 40.897 -4.367 1.00 20.75 85 TYR C CA 1
ATOM 5283 C C . TYR C 1 88 ? 25.528 41.997 -5.311 1.00 20.94 85 TYR C C 1
ATOM 5284 O O . TYR C 1 88 ? 24.766 42.649 -6.026 1.00 20.75 85 TYR C O 1
ATOM 5293 N N . LEU C 1 89 ? 26.831 42.219 -5.295 1.00 23.07 86 LEU C N 1
ATOM 5294 C CA . LEU C 1 89 ? 27.426 43.231 -6.160 1.00 23.63 86 LEU C CA 1
ATOM 5295 C C . LEU C 1 89 ? 27.828 42.635 -7.493 1.00 23.72 86 LEU C C 1
ATOM 5296 O O . LEU C 1 89 ? 28.090 41.427 -7.607 1.00 24.68 86 LEU C O 1
ATOM 5301 N N . GLY C 1 90 ? 27.879 43.501 -8.500 1.00 23.04 87 GLY C N 1
ATOM 5302 C CA . GLY C 1 90 ? 28.295 43.120 -9.829 1.00 21.83 87 GLY C CA 1
ATOM 5303 C C . GLY C 1 90 ? 28.875 44.303 -10.561 1.00 22.04 87 GLY C C 1
ATOM 5304 O O . GLY C 1 90 ? 28.608 45.452 -10.212 1.00 21.30 87 GLY C O 1
ATOM 5305 N N . ALA C 1 91 ? 29.665 44.019 -11.588 1.00 22.38 88 ALA C N 1
ATOM 5306 C CA . ALA C 1 91 ? 30.281 45.058 -12.398 1.00 22.49 88 ALA C CA 1
ATOM 5307 C C . ALA C 1 91 ? 30.462 44.532 -13.804 1.00 22.85 88 ALA C C 1
ATOM 5308 O O . ALA C 1 91 ? 30.513 43.307 -14.005 1.00 21.61 88 ALA C O 1
ATOM 5310 N N . ASN C 1 92 ? 30.571 45.432 -14.785 1.00 24.45 89 ASN C N 1
ATOM 5311 C CA . ASN C 1 92 ? 30.745 44.998 -16.184 1.00 24.02 89 ASN C CA 1
ATOM 5312 C C . ASN C 1 92 ? 32.097 44.356 -16.420 1.00 25.32 89 ASN C C 1
ATOM 5313 O O . ASN C 1 92 ? 33.034 44.576 -15.666 1.00 26.28 89 ASN C O 1
ATOM 5326 N N . GLU C 1 94 ? 34.662 43.257 -19.839 1.00 24.35 91 GLU C N 1
ATOM 5327 C CA . GLU C 1 94 ? 34.931 43.312 -21.277 1.00 25.11 91 GLU C CA 1
ATOM 5328 C C . GLU C 1 94 ? 36.218 42.553 -21.580 1.00 26.27 91 GLU C C 1
ATOM 5329 O O . GLU C 1 94 ? 37.102 42.432 -20.707 1.00 28.18 91 GLU C O 1
ATOM 5335 N N . PHE C 1 95 ? 36.340 42.063 -22.812 1.00 25.41 92 PHE C N 1
ATOM 5336 C CA . PHE C 1 95 ? 37.522 41.289 -23.220 1.00 26.18 92 PHE C CA 1
ATOM 5337 C C . PHE C 1 95 ? 38.165 41.776 -24.508 1.00 26.26 92 PHE C C 1
ATOM 5338 O O . PHE C 1 95 ? 37.624 41.602 -25.606 1.00 25.89 92 PHE C O 1
ATOM 5346 N N . THR C 1 96 ? 39.332 42.383 -24.364 1.00 26.00 93 THR C N 1
ATOM 5347 C CA . THR C 1 96 ? 40.114 42.825 -25.496 1.00 26.31 93 THR C CA 1
ATOM 5348 C C . THR C 1 96 ? 40.419 41.627 -26.392 1.00 26.42 93 THR C C 1
ATOM 5349 O O . THR C 1 96 ? 40.691 40.535 -25.903 1.00 26.59 93 THR C O 1
ATOM 5353 N N . GLY C 1 97 ? 40.319 41.824 -27.700 1.00 27.00 94 GLY C N 1
ATOM 5354 C CA . GLY C 1 97 ? 40.606 40.769 -28.668 1.00 27.81 94 GLY C CA 1
ATOM 5355 C C . GLY C 1 97 ? 39.526 39.745 -28.966 1.00 27.60 94 GLY C C 1
ATOM 5356 O O . GLY C 1 97 ? 39.744 38.870 -29.795 1.00 29.87 94 GLY C O 1
ATOM 5357 N N . ALA C 1 98 ? 38.377 39.823 -28.303 1.00 26.28 95 ALA C N 1
ATOM 5358 C CA . ALA C 1 98 ? 37.288 38.873 -28.560 1.00 26.36 95 ALA C CA 1
ATOM 5359 C C . ALA C 1 98 ? 36.050 39.622 -29.031 1.00 25.99 95 ALA C C 1
ATOM 5360 O O . ALA C 1 98 ? 35.894 40.808 -28.789 1.00 26.63 95 ALA C O 1
ATOM 5362 N N . GLN C 1 99 ? 35.154 38.914 -29.684 1.00 25.35 96 GLN C N 1
ATOM 5363 C CA . GLN C 1 99 ? 33.958 39.536 -30.217 1.00 24.47 96 GLN C CA 1
ATOM 5364 C C . GLN C 1 99 ? 33.081 40.050 -29.064 1.00 23.51 96 GLN C C 1
ATOM 5365 O O . GLN C 1 99 ? 33.082 39.480 -27.971 1.00 21.37 96 GLN C O 1
ATOM 5371 N N . LEU C 1 100 ? 32.325 41.118 -29.318 1.00 23.43 97 LEU C N 1
ATOM 5372 C CA . LEU C 1 100 ? 31.539 41.776 -28.263 1.00 22.44 97 LEU C CA 1
ATOM 5373 C C . LEU C 1 100 ? 30.437 40.991 -27.575 1.00 21.70 97 LEU C C 1
ATOM 5374 O O . LEU C 1 100 ? 29.958 41.401 -26.524 1.00 19.69 97 LEU C O 1
ATOM 5379 N N . GLY C 1 101 ? 30.083 39.828 -28.118 1.00 22.93 98 GLY C N 1
ATOM 5380 C CA . GLY C 1 101 ? 29.062 38.979 -27.506 1.00 21.51 98 GLY C CA 1
ATOM 5381 C C . GLY C 1 101 ? 29.610 38.328 -26.248 1.00 21.83 98 GLY C C 1
ATOM 5382 O O . GLY C 1 101 ? 28.868 37.732 -25.457 1.00 20.72 98 GLY C O 1
ATOM 5383 N N . GLN C 1 102 ? 30.921 38.443 -26.059 1.00 20.90 99 GLN C N 1
ATOM 5384 C CA . GLN C 1 102 ? 31.567 37.907 -24.882 1.00 20.88 99 GLN C CA 1
ATOM 5385 C C . GLN C 1 102 ? 31.487 38.883 -23.709 1.00 21.96 99 GLN C C 1
ATOM 5386 O O . GLN C 1 102 ? 31.960 38.561 -22.633 1.00 23.00 99 GLN C O 1
ATOM 5392 N N . THR C 1 103 ? 30.868 40.053 -23.915 1.00 21.61 100 THR C N 1
ATOM 5393 C CA . THR C 1 103 ? 30.776 41.082 -22.888 1.00 21.49 100 THR C CA 1
ATOM 5394 C C . THR C 1 103 ? 29.752 40.740 -21.826 1.00 20.56 100 THR C C 1
ATOM 5395 O O . THR C 1 103 ? 28.719 40.135 -22.125 1.00 21.36 100 THR C O 1
ATOM 5399 N N . VAL C 1 104 ? 30.030 41.132 -20.583 1.00 19.18 101 VAL C N 1
ATOM 5400 C CA . VAL C 1 104 ? 29.088 40.927 -19.499 1.00 19.54 101 VAL C CA 1
ATOM 5401 C C . VAL C 1 104 ? 28.777 42.284 -18.887 1.00 19.13 101 VAL C C 1
ATOM 5402 O O . VAL C 1 104 ? 29.695 43.021 -18.492 1.00 20.24 101 VAL C O 1
ATOM 5406 N N . HIS C 1 105 ? 27.496 42.633 -18.848 1.00 18.23 102 HIS C N 1
ATOM 5407 C CA . HIS C 1 105 ? 27.062 43.892 -18.236 1.00 19.43 102 HIS C CA 1
ATOM 5408 C C . HIS C 1 105 ? 26.976 43.741 -16.714 1.00 19.83 102 HIS C C 1
ATOM 5409 O O . HIS C 1 105 ? 26.775 42.627 -16.191 1.00 20.31 102 HIS C O 1
ATOM 5416 N N . ALA C 1 106 ? 27.075 44.869 -16.015 1.00 20.20 103 ALA C N 1
ATOM 5417 C CA . ALA C 1 106 ? 27.002 44.898 -14.554 1.00 21.12 103 ALA C CA 1
ATOM 5418 C C . ALA C 1 106 ? 25.743 44.192 -14.034 1.00 20.45 103 ALA C C 1
ATOM 5419 O O . ALA C 1 106 ? 25.790 43.457 -13.049 1.00 21.26 103 ALA C O 1
ATOM 5421 N N . GLU C 1 107 ? 24.632 44.408 -14.711 1.00 20.54 104 GLU C N 1
ATOM 5422 C CA . GLU C 1 107 ? 23.375 43.800 -14.314 1.00 21.80 104 GLU C CA 1
ATOM 5423 C C . GLU C 1 107 ? 23.460 42.278 -14.427 1.00 21.78 104 GLU C C 1
ATOM 5424 O O . GLU C 1 107 ? 23.055 41.551 -13.515 1.00 21.59 104 GLU C O 1
ATOM 5430 N N . GLN C 1 108 ? 23.982 41.798 -15.549 1.00 21.85 105 GLN C N 1
ATOM 5431 C CA . GLN C 1 108 ? 24.133 40.350 -15.755 1.00 21.17 105 GLN C CA 1
ATOM 5432 C C . GLN C 1 108 ? 25.078 39.729 -14.709 1.00 20.99 105 GLN C C 1
ATOM 5433 O O . GLN C 1 108 ? 24.858 38.616 -14.235 1.00 20.67 105 GLN C O 1
ATOM 5439 N N . CYS C 1 109 ? 26.148 40.445 -14.388 1.00 20.83 106 CYS C N 1
ATOM 5440 C CA . CYS C 1 109 ? 27.110 39.995 -13.393 1.00 22.08 106 CYS C CA 1
ATOM 5441 C C . CYS C 1 109 ? 26.460 39.911 -11.993 1.00 22.63 106 CYS C C 1
ATOM 5442 O O . CYS C 1 109 ? 26.521 38.871 -11.330 1.00 23.08 106 CYS C O 1
ATOM 5445 N N . ALA C 1 110 ? 25.824 41.001 -11.563 1.00 20.90 107 ALA C N 1
ATOM 5446 C CA . ALA C 1 110 ? 25.168 41.039 -10.248 1.00 21.01 107 ALA C CA 1
ATOM 5447 C C . ALA C 1 110 ? 24.123 39.941 -10.146 1.00 20.04 107 ALA C C 1
ATOM 5448 O O . ALA C 1 110 ? 24.060 39.219 -9.144 1.00 19.92 107 ALA C O 1
ATOM 5450 N N . ILE C 1 111 ? 23.276 39.837 -11.170 1.00 19.13 108 ILE C N 1
ATOM 5451 C CA . ILE C 1 111 ? 22.244 38.820 -11.171 1.00 18.46 108 ILE C CA 1
ATOM 5452 C C . ILE C 1 111 ? 22.799 37.408 -11.173 1.00 19.31 108 ILE C C 1
ATOM 5453 O O . ILE C 1 111 ? 22.265 36.546 -10.470 1.00 21.63 108 ILE C O 1
ATOM 5458 N N . SER C 1 112 ? 23.850 37.148 -11.947 1.00 20.20 109 SER C N 1
ATOM 5459 C CA . SER C 1 112 ? 24.408 35.803 -11.986 1.00 21.00 109 SER C CA 1
ATOM 5460 C C . SER C 1 112 ? 25.075 35.478 -10.649 1.00 21.38 109 SER C C 1
ATOM 5461 O O . SER C 1 112 ? 25.144 34.319 -10.248 1.00 20.83 109 SER C O 1
ATOM 5464 N N . HIS C 1 113 ? 25.563 36.520 -9.978 1.00 22.71 110 HIS C N 1
ATOM 5465 C CA . HIS C 1 113 ? 26.224 36.395 -8.677 1.00 22.71 110 HIS C CA 1
ATOM 5466 C C . HIS C 1 113 ? 25.184 35.892 -7.655 1.00 21.66 110 HIS C C 1
ATOM 5467 O O . HIS C 1 113 ? 25.411 34.930 -6.932 1.00 21.99 110 HIS C O 1
ATOM 5474 N N . ALA C 1 114 ? 24.014 36.507 -7.662 1.00 20.75 111 ALA C N 1
ATOM 5475 C CA . ALA C 1 114 ? 22.914 36.099 -6.792 1.00 21.18 111 ALA C CA 1
ATOM 5476 C C . ALA C 1 114 ? 22.500 34.649 -7.122 1.00 21.66 111 ALA C C 1
ATOM 5477 O O . ALA C 1 114 ? 22.303 33.822 -6.239 1.00 20.48 111 ALA C O 1
ATOM 5479 N N . TRP C 1 115 ? 22.407 34.356 -8.414 1.00 20.95 112 TRP C N 1
ATOM 5480 C CA . TRP C 1 115 ? 22.002 33.039 -8.873 1.00 22.66 112 TRP C CA 1
ATOM 5481 C C . TRP C 1 115 ? 22.926 31.929 -8.419 1.00 23.18 112 TRP C C 1
ATOM 5482 O O . TRP C 1 115 ? 22.462 30.976 -7.826 1.00 23.55 112 TRP C O 1
ATOM 5501 N N . LYS C 1 117 ? 24.935 31.806 -6.054 1.00 28.50 114 LYS C N 1
ATOM 5502 C CA . LYS C 1 117 ? 24.980 31.701 -4.601 1.00 30.37 114 LYS C CA 1
ATOM 5503 C C . LYS C 1 117 ? 23.670 31.234 -4.020 1.00 30.65 114 LYS C C 1
ATOM 5504 O O . LYS C 1 117 ? 23.501 31.255 -2.812 1.00 32.06 114 LYS C O 1
ATOM 5510 N N . GLY C 1 118 ? 22.744 30.792 -4.877 1.00 30.18 115 GLY C N 1
ATOM 5511 C CA . GLY C 1 118 ? 21.504 30.183 -4.399 1.00 29.69 115 GLY C CA 1
ATOM 5512 C C . GLY C 1 118 ? 20.223 30.977 -4.332 1.00 29.01 115 GLY C C 1
ATOM 5513 O O . GLY C 1 118 ? 19.208 30.445 -3.883 1.00 28.62 115 GLY C O 1
ATOM 5514 N N . GLU C 1 119 ? 20.235 32.234 -4.758 1.00 28.06 116 GLU C N 1
ATOM 5515 C CA . GLU C 1 119 ? 18.996 33.021 -4.765 1.00 28.19 116 GLU C CA 1
ATOM 5516 C C . GLU C 1 119 ? 18.032 32.455 -5.791 1.00 27.81 116 GLU C C 1
ATOM 5517 O O . GLU C 1 119 ? 18.453 32.064 -6.894 1.00 26.45 116 GLU C O 1
ATOM 5523 N N . LYS C 1 120 ? 16.748 32.418 -5.442 1.00 29.05 117 LYS C N 1
ATOM 5524 C CA . LYS C 1 120 ? 15.715 31.916 -6.373 1.00 29.50 117 LYS C CA 1
ATOM 5525 C C . LYS C 1 120 ? 14.923 33.029 -7.048 1.00 28.96 117 LYS C C 1
ATOM 5526 O O . LYS C 1 120 ? 13.923 32.772 -7.722 1.00 30.16 117 LYS C O 1
ATOM 5532 N N . GLY C 1 121 ? 15.387 34.261 -6.886 1.00 27.64 118 GLY C N 1
ATOM 5533 C CA . GLY C 1 121 ? 14.733 35.389 -7.482 1.00 26.04 118 GLY C CA 1
ATOM 5534 C C . GLY C 1 121 ? 15.407 36.685 -7.131 1.00 25.14 118 GLY C C 1
ATOM 5535 O O . GLY C 1 121 ? 16.176 36.764 -6.170 1.00 26.30 118 GLY C O 1
ATOM 5536 N N . VAL C 1 122 ? 15.114 37.697 -7.935 1.00 24.55 119 VAL C N 1
ATOM 5537 C CA . VAL C 1 122 ? 15.612 39.042 -7.747 1.00 23.15 119 VAL C CA 1
ATOM 5538 C C . VAL C 1 122 ? 14.479 39.918 -7.267 1.00 24.64 119 VAL C C 1
ATOM 5539 O O . VAL C 1 122 ? 13.429 39.967 -7.914 1.00 23.96 119 VAL C O 1
ATOM 5543 N N . ALA C 1 123 ? 14.692 40.617 -6.147 1.00 25.36 120 ALA C N 1
ATOM 5544 C CA . ALA C 1 123 ? 13.688 41.534 -5.592 1.00 26.33 120 ALA C CA 1
ATOM 5545 C C . ALA C 1 123 ? 13.852 42.897 -6.232 1.00 25.63 120 ALA C C 1
ATOM 5546 O O . ALA C 1 123 ? 12.895 43.518 -6.677 1.00 26.28 120 ALA C O 1
ATOM 5548 N N . ASP C 1 124 ? 15.077 43.378 -6.244 1.00 26.08 121 ASP C N 1
ATOM 5549 C CA . ASP C 1 124 ? 15.356 44.656 -6.854 1.00 27.19 121 ASP C CA 1
ATOM 5550 C C . ASP C 1 124 ? 16.807 44.755 -7.287 1.00 25.83 121 ASP C C 1
ATOM 5551 O O . ASP C 1 124 ? 17.671 44.067 -6.735 1.00 26.69 121 ASP C O 1
ATOM 5556 N N . ILE C 1 125 ? 17.040 45.586 -8.311 1.00 24.24 122 ILE C N 1
ATOM 5557 C CA . ILE C 1 125 ? 18.356 45.838 -8.845 1.00 23.34 122 ILE C CA 1
ATOM 5558 C C . ILE C 1 125 ? 18.594 47.365 -8.886 1.00 24.63 122 ILE C C 1
ATOM 5559 O O . ILE C 1 125 ? 17.734 48.147 -9.339 1.00 25.05 122 ILE C O 1
ATOM 5564 N N . THR C 1 126 ? 19.757 47.775 -8.392 1.00 24.19 123 THR C N 1
ATOM 5565 C CA . THR C 1 126 ? 20.112 49.182 -8.296 1.00 25.51 123 THR C CA 1
ATOM 5566 C C . THR C 1 126 ? 21.270 49.496 -9.219 1.00 25.88 123 THR C C 1
ATOM 5567 O O . THR C 1 126 ? 22.292 48.800 -9.205 1.00 25.03 123 THR C O 1
ATOM 5571 N N . ILE C 1 127 ? 21.104 50.547 -10.017 1.00 27.38 124 ILE C N 1
ATOM 5572 C CA . ILE C 1 127 ? 22.135 50.983 -10.977 1.00 28.72 124 ILE C CA 1
ATOM 5573 C C . ILE C 1 127 ? 22.068 52.496 -11.158 1.00 30.98 124 ILE C C 1
ATOM 5574 O O . ILE C 1 127 ? 21.026 53.105 -10.890 1.00 30.96 124 ILE C O 1
ATOM 5579 N N . ASN C 1 128 ? 23.187 53.100 -11.564 1.00 33.44 125 ASN C N 1
ATOM 5580 C CA . ASN C 1 128 ? 23.264 54.550 -11.824 1.00 36.85 125 ASN C CA 1
ATOM 5581 C C . ASN C 1 128 ? 22.539 54.988 -13.089 1.00 38.26 125 ASN C C 1
ATOM 5582 O O . ASN C 1 128 ? 21.956 56.070 -13.119 1.00 40.88 125 ASN C O 1
ATOM 5587 N N . PHE C 1 129 ? 22.608 54.165 -14.138 1.00 38.45 126 PHE C N 1
ATOM 5588 C CA . PHE C 1 129 ? 22.024 54.510 -15.430 1.00 39.39 126 PHE C CA 1
ATOM 5589 C C . PHE C 1 129 ? 21.026 53.460 -15.867 1.00 36.74 126 PHE C C 1
ATOM 5590 O O . PHE C 1 129 ? 21.113 52.309 -15.453 1.00 35.79 126 PHE C O 1
ATOM 5598 N N . SER C 1 130 ? 20.099 53.860 -16.732 1.00 35.68 127 SER C N 1
ATOM 5599 C CA . SER C 1 130 ? 19.083 52.954 -17.229 1.00 34.69 127 SER C CA 1
ATOM 5600 C C . SER C 1 130 ? 19.721 51.724 -17.866 1.00 32.28 127 SER C C 1
ATOM 5601 O O . SER C 1 130 ? 20.678 51.831 -18.624 1.00 31.50 127 SER C O 1
ATOM 5604 N N . PRO C 1 131 ? 19.211 50.546 -17.526 1.00 30.10 128 PRO C N 1
ATOM 5605 C CA . PRO C 1 131 ? 19.729 49.350 -18.161 1.00 29.10 128 PRO C CA 1
ATOM 5606 C C . PRO C 1 131 ? 19.424 49.432 -19.653 1.00 27.73 128 PRO C C 1
ATOM 5607 O O . PRO C 1 131 ? 18.371 49.939 -20.029 1.00 26.50 128 PRO C O 1
ATOM 5611 N N . CYS C 1 132 ? 20.337 48.947 -20.481 1.00 26.63 129 CYS C N 1
ATOM 5612 C CA . CYS C 1 132 ? 20.160 48.976 -21.917 1.00 27.55 129 CYS C CA 1
ATOM 5613 C C . CYS C 1 132 ? 19.190 47.852 -22.303 1.00 25.45 129 CYS C C 1
ATOM 5614 O O . CYS C 1 132 ? 18.761 47.082 -21.452 1.00 23.67 129 CYS C O 1
ATOM 5617 N N . GLY C 1 133 ? 18.845 47.773 -23.583 1.00 25.16 130 GLY C N 1
ATOM 5618 C CA . GLY C 1 133 ? 17.895 46.781 -24.075 1.00 24.58 130 GLY C CA 1
ATOM 5619 C C . GLY C 1 133 ? 18.341 45.351 -23.846 1.00 23.86 130 GLY C C 1
ATOM 5620 O O . GLY C 1 133 ? 17.538 44.493 -23.528 1.00 24.55 130 GLY C O 1
ATOM 5621 N N . HIS C 1 134 ? 19.627 45.100 -24.024 1.00 22.93 131 HIS C N 1
ATOM 5622 C CA . HIS C 1 134 ? 20.202 43.773 -23.802 1.00 22.76 131 HIS C CA 1
ATOM 5623 C C . HIS C 1 134 ? 19.932 43.289 -22.356 1.00 22.30 131 HIS C C 1
ATOM 5624 O O . HIS C 1 134 ? 19.429 42.161 -22.146 1.00 22.88 131 HIS C O 1
ATOM 5631 N N . CYS C 1 135 ? 20.243 44.135 -21.378 1.00 22.04 132 CYS C N 1
ATOM 5632 C CA . CYS C 1 135 ? 19.981 43.834 -19.958 1.00 22.02 132 CYS C CA 1
ATOM 5633 C C . CYS C 1 135 ? 18.484 43.732 -19.626 1.00 20.80 132 CYS C C 1
ATOM 5634 O O . CYS C 1 135 ? 18.066 42.908 -18.799 1.00 20.15 132 CYS C O 1
ATOM 5637 N N . ARG C 1 136 ? 17.666 44.564 -20.254 1.00 19.87 133 ARG C N 1
ATOM 5638 C CA . ARG C 1 136 ? 16.239 44.484 -19.983 1.00 18.92 133 ARG C CA 1
ATOM 5639 C C . ARG C 1 136 ? 15.744 43.102 -20.478 1.00 19.16 133 ARG C C 1
ATOM 5640 O O . ARG C 1 136 ? 14.992 42.426 -19.799 1.00 17.04 133 ARG C O 1
ATOM 5648 N N . GLN C 1 137 ? 16.210 42.687 -21.654 1.00 19.40 134 GLN C N 1
ATOM 5649 C CA . GLN C 1 137 ? 15.822 41.401 -22.213 1.00 20.35 134 GLN C CA 1
ATOM 5650 C C . GLN C 1 137 ? 16.333 40.237 -21.367 1.00 19.27 134 GLN C C 1
ATOM 5651 O O . GLN C 1 137 ? 15.655 39.248 -21.209 1.00 18.55 134 GLN C O 1
ATOM 5657 N N . PHE C 1 138 ? 17.538 40.355 -20.837 1.00 20.56 135 PHE C N 1
ATOM 5658 C CA . PHE C 1 138 ? 18.091 39.304 -19.974 1.00 20.96 135 PHE C CA 1
ATOM 5659 C C . PHE C 1 138 ? 17.225 39.133 -18.704 1.00 21.47 135 PHE C C 1
ATOM 5660 O O . PHE C 1 138 ? 16.906 38.021 -18.269 1.00 20.94 135 PHE C O 1
ATOM 5676 N N . ASN C 1 140 ? 14.146 39.605 -18.432 1.00 20.94 137 ASN C N 1
ATOM 5677 C CA . ASN C 1 140 ? 12.809 39.092 -18.735 1.00 20.63 137 ASN C CA 1
ATOM 5678 C C . ASN C 1 140 ? 12.729 37.562 -18.698 1.00 19.83 137 ASN C C 1
ATOM 5679 O O . ASN C 1 140 ? 11.647 36.979 -18.800 1.00 20.68 137 ASN C O 1
ATOM 5684 N N . GLU C 1 141 ? 13.874 36.921 -18.542 1.00 18.14 138 GLU C N 1
ATOM 5685 C CA . GLU C 1 141 ? 13.968 35.477 -18.464 1.00 18.25 138 GLU C CA 1
ATOM 5686 C C . GLU C 1 141 ? 13.810 35.009 -17.014 1.00 18.28 138 GLU C C 1
ATOM 5687 O O . GLU C 1 141 ? 13.632 33.826 -16.756 1.00 18.56 138 GLU C O 1
ATOM 5693 N N . LEU C 1 142 ? 13.897 35.926 -16.063 1.00 18.17 139 LEU C N 1
ATOM 5694 C CA . LEU C 1 142 ? 13.890 35.522 -14.655 1.00 19.77 139 LEU C CA 1
ATOM 5695 C C . LEU C 1 142 ? 12.544 35.133 -14.101 1.00 19.60 139 LEU C C 1
ATOM 5696 O O . LEU C 1 142 ? 11.489 35.582 -14.579 1.00 17.54 139 LEU C O 1
ATOM 5701 N N . THR C 1 143 ? 12.606 34.307 -13.060 1.00 22.46 140 THR C N 1
ATOM 5702 C CA . THR C 1 143 ? 11.422 33.869 -12.299 1.00 23.48 140 THR C CA 1
ATOM 5703 C C . THR C 1 143 ? 10.661 35.080 -11.806 1.00 24.14 140 THR C C 1
ATOM 5704 O O . THR C 1 143 ? 9.433 35.074 -11.772 1.00 26.24 140 THR C O 1
ATOM 5708 N N . THR C 1 144 ? 11.391 36.126 -11.417 1.00 24.09 141 THR C N 1
ATOM 5709 C CA . THR C 1 144 ? 10.772 37.340 -10.895 1.00 24.22 141 THR C CA 1
ATOM 5710 C C . THR C 1 144 ? 10.727 38.493 -11.900 1.00 24.01 141 THR C C 1
ATOM 5711 O O . THR C 1 144 ? 10.654 39.660 -11.505 1.00 22.26 141 THR C O 1
ATOM 5715 N N . ALA C 1 145 ? 10.744 38.169 -13.193 1.00 23.40 142 ALA C N 1
ATOM 5716 C CA . ALA C 1 145 ? 10.740 39.193 -14.256 1.00 23.70 142 ALA C CA 1
ATOM 5717 C C . ALA C 1 145 ? 9.647 40.215 -14.059 1.00 24.00 142 ALA C C 1
ATOM 5718 O O . ALA C 1 145 ? 9.841 41.406 -14.263 1.00 24.91 142 ALA C O 1
ATOM 5720 N N . SER C 1 146 ? 8.492 39.727 -13.665 1.00 24.45 143 SER C N 1
ATOM 5721 C CA . SER C 1 146 ? 7.328 40.565 -13.499 1.00 25.94 143 SER C CA 1
ATOM 5722 C C . SER C 1 146 ? 7.151 41.126 -12.103 1.00 24.63 143 SER C C 1
ATOM 5723 O O . SER C 1 146 ? 6.126 41.712 -11.827 1.00 23.80 143 SER C O 1
ATOM 5726 N N . SER C 1 147 ? 8.128 40.959 -11.216 1.00 24.33 144 SER C N 1
ATOM 5727 C CA . SER C 1 147 ? 7.969 41.532 -9.863 1.00 23.82 144 SER C CA 1
ATOM 5728 C C . SER C 1 147 ? 9.148 42.333 -9.375 1.00 22.87 144 SER C C 1
ATOM 5729 O O . SER C 1 147 ? 9.009 43.108 -8.438 1.00 23.46 144 SER C O 1
ATOM 5732 N N . LEU C 1 148 ? 10.295 42.169 -10.010 1.00 22.07 145 LEU C N 1
ATOM 5733 C CA . LEU C 1 148 ? 11.491 42.851 -9.574 1.00 22.36 145 LEU C CA 1
ATOM 5734 C C . LEU C 1 148 ? 11.392 44.344 -9.850 1.00 22.48 145 LEU C C 1
ATOM 5735 O O . LEU C 1 148 ? 10.728 44.763 -10.792 1.00 22.34 145 LEU C O 1
ATOM 5740 N N . LYS C 1 149 ? 12.052 45.129 -9.011 1.00 23.23 146 LYS C N 1
ATOM 5741 C CA . LYS C 1 149 ? 12.078 46.578 -9.146 1.00 24.17 146 LYS C CA 1
ATOM 5742 C C . LYS C 1 149 ? 13.453 47.044 -9.636 1.00 24.05 146 LYS C C 1
ATOM 5743 O O . LYS C 1 149 ? 14.483 46.537 -9.192 1.00 24.10 146 LYS C O 1
ATOM 5749 N N . ILE C 1 150 ? 13.447 48.009 -10.559 1.00 23.25 147 ILE C N 1
ATOM 5750 C CA . ILE C 1 150 ? 14.647 48.579 -11.124 1.00 22.53 147 ILE C CA 1
ATOM 5751 C C . ILE C 1 150 ? 14.796 49.972 -10.513 1.00 23.81 147 ILE C C 1
ATOM 5752 O O . ILE C 1 150 ? 13.942 50.834 -10.687 1.00 23.78 147 ILE C O 1
ATOM 5757 N N . GLN C 1 151 ? 15.900 50.192 -9.806 1.00 24.52 148 GLN C N 1
ATOM 5758 C CA . GLN C 1 151 ? 16.085 51.435 -9.069 1.00 26.47 148 GLN C CA 1
ATOM 5759 C C . GLN C 1 151 ? 17.270 52.298 -9.520 1.00 26.87 148 GLN C C 1
ATOM 5760 O O . GLN C 1 151 ? 18.414 51.852 -9.501 1.00 27.07 148 GLN C O 1
ATOM 5766 N N . LEU C 1 152 ? 16.966 53.531 -9.911 1.00 28.84 149 LEU C N 1
ATOM 5767 C CA . LEU C 1 152 ? 17.975 54.536 -10.295 1.00 31.08 149 LEU C CA 1
ATOM 5768 C C . LEU C 1 152 ? 18.063 55.641 -9.222 1.00 34.03 149 LEU C C 1
ATOM 5769 O O . LEU C 1 152 ? 17.211 55.706 -8.339 1.00 35.95 149 LEU C O 1
ATOM 5774 N N . PRO C 1 153 ? 19.087 56.510 -9.288 1.00 36.74 150 PRO C N 1
ATOM 5775 C CA . PRO C 1 153 ? 19.203 57.543 -8.253 1.00 40.37 150 PRO C CA 1
ATOM 5776 C C . PRO C 1 153 ? 18.138 58.659 -8.278 1.00 43.30 150 PRO C C 1
ATOM 5777 O O . PRO C 1 153 ? 17.820 59.194 -9.335 1.00 43.05 150 PRO C O 1
ATOM 5781 N N . LYS C 1 154 ? 17.605 58.991 -7.100 1.00 46.89 151 LYS C N 1
ATOM 5782 C CA . LYS C 1 154 ? 16.604 60.063 -6.939 1.00 49.83 151 LYS C CA 1
ATOM 5783 C C . LYS C 1 154 ? 15.303 59.830 -7.735 1.00 49.59 151 LYS C C 1
ATOM 5784 O O . LYS C 1 154 ? 14.579 60.784 -8.014 1.00 51.27 151 LYS C O 1
ATOM 5790 N N . ARG C 1 155 ? 15.007 58.589 -8.119 1.00 48.46 152 ARG C N 1
ATOM 5791 C CA . ARG C 1 155 ? 13.779 58.324 -8.883 1.00 47.18 152 ARG C CA 1
ATOM 5792 C C . ARG C 1 155 ? 12.951 57.280 -8.217 1.00 45.11 152 ARG C C 1
ATOM 5793 O O . ARG C 1 155 ? 13.418 56.583 -7.313 1.00 43.00 152 ARG C O 1
ATOM 5801 N N . ALA C 1 156 ? 11.705 57.174 -8.676 1.00 43.88 153 ALA C N 1
ATOM 5802 C CA . ALA C 1 156 ? 10.811 56.146 -8.189 1.00 42.38 153 ALA C CA 1
ATOM 5803 C C . ALA C 1 156 ? 11.321 54.854 -8.827 1.00 39.44 153 ALA C C 1
ATOM 5804 O O . ALA C 1 156 ? 11.978 54.887 -9.880 1.00 38.09 153 ALA C O 1
ATOM 5806 N N . ALA C 1 157 ? 11.079 53.730 -8.168 1.00 37.19 154 ALA C N 1
ATOM 5807 C CA . ALA C 1 157 ? 11.500 52.441 -8.701 1.00 34.95 154 ALA C CA 1
ATOM 5808 C C . ALA C 1 157 ? 10.553 52.063 -9.843 1.00 34.02 154 ALA C C 1
ATOM 5809 O O . ALA C 1 157 ? 9.371 52.403 -9.813 1.00 34.72 154 ALA C O 1
ATOM 5811 N N . LYS C 1 158 ? 11.071 51.381 -10.856 1.00 31.44 155 LYS C N 1
ATOM 5812 C CA . LYS C 1 158 ? 10.232 50.959 -11.975 1.00 30.43 155 LYS C CA 1
ATOM 5813 C C . LYS C 1 158 ? 10.246 49.450 -12.116 1.00 27.45 155 LYS C C 1
ATOM 5814 O O . LYS C 1 158 ? 11.212 48.790 -11.730 1.00 25.55 155 LYS C O 1
ATOM 5820 N N . THR C 1 159 ? 9.156 48.904 -12.641 1.00 25.43 156 THR C N 1
ATOM 5821 C CA . THR C 1 159 ? 9.080 47.473 -12.890 1.00 23.88 156 THR C CA 1
ATOM 5822 C C . THR C 1 159 ? 9.695 47.231 -14.249 1.00 22.96 156 THR C C 1
ATOM 5823 O O . THR C 1 159 ? 9.900 48.169 -15.035 1.00 24.67 156 THR C O 1
ATOM 5827 N N . LEU C 1 160 ? 10.004 45.984 -14.545 1.00 22.54 157 LEU C N 1
ATOM 5828 C CA . LEU C 1 160 ? 10.602 45.651 -15.838 1.00 21.98 157 LEU C CA 1
ATOM 5829 C C . LEU C 1 160 ? 9.656 45.949 -16.992 1.00 23.01 157 LEU C C 1
ATOM 5830 O O . LEU C 1 160 ? 10.099 46.312 -18.089 1.00 23.99 157 LEU C O 1
ATOM 5835 N N . GLN C 1 161 ? 8.359 45.791 -16.756 1.00 24.24 158 GLN C N 1
ATOM 5836 C CA . GLN C 1 161 ? 7.356 46.079 -17.771 1.00 26.45 158 GLN C CA 1
ATOM 5837 C C . GLN C 1 161 ? 7.338 47.556 -18.119 1.00 26.25 158 GLN C C 1
ATOM 5838 O O . GLN C 1 161 ? 6.975 47.917 -19.219 1.00 27.66 158 GLN C O 1
ATOM 5844 N N . GLU C 1 162 ? 7.699 48.414 -17.177 1.00 26.71 159 GLU C N 1
ATOM 5845 C CA . GLU C 1 162 ? 7.742 49.845 -17.455 1.00 28.48 159 GLU C CA 1
ATOM 5846 C C . GLU C 1 162 ? 8.986 50.176 -18.310 1.00 28.37 159 GLU C C 1
ATOM 5847 O O . GLU C 1 162 ? 8.943 51.043 -19.167 1.00 29.38 159 GLU C O 1
ATOM 5853 N N . TYR C 1 163 ? 10.089 49.475 -18.092 1.00 27.21 160 TYR C N 1
ATOM 5854 C CA . TYR C 1 163 ? 11.274 49.696 -18.927 1.00 26.88 160 TYR C CA 1
ATOM 5855 C C . TYR C 1 163 ? 11.206 48.988 -20.267 1.00 25.77 160 TYR C C 1
ATOM 5856 O O . TYR C 1 163 ? 11.724 49.485 -21.257 1.00 27.62 160 TYR C O 1
ATOM 5865 N N . LEU C 1 164 ? 10.549 47.838 -20.300 1.00 25.08 161 LEU C N 1
ATOM 5866 C CA . LEU C 1 164 ? 10.459 47.033 -21.505 1.00 23.48 161 LEU C CA 1
ATOM 5867 C C . LEU C 1 164 ? 9.001 46.722 -21.794 1.00 23.96 161 LEU C C 1
ATOM 5868 O O . LEU C 1 164 ? 8.555 45.608 -21.553 1.00 23.10 161 LEU C O 1
ATOM 5873 N N . PRO C 1 165 ? 8.249 47.710 -22.315 1.00 25.15 162 PRO C N 1
ATOM 5874 C CA . PRO C 1 165 ? 6.845 47.443 -22.564 1.00 25.57 162 PRO C CA 1
ATOM 5875 C C . PRO C 1 165 ? 6.613 46.437 -23.683 1.00 26.16 162 PRO C C 1
ATOM 5876 O O . PRO C 1 165 ? 7.440 46.326 -24.594 1.00 24.23 162 PRO C O 1
ATOM 5880 N N . GLU C 1 166 ? 5.491 45.711 -23.577 1.00 27.13 163 GLU C N 1
ATOM 5881 C CA . GLU C 1 166 ? 5.097 44.692 -24.536 1.00 28.82 163 GLU C CA 1
ATOM 5882 C C . GLU C 1 166 ? 6.298 43.868 -24.932 1.00 26.89 163 GLU C C 1
ATOM 5883 O O . GLU C 1 166 ? 6.701 43.821 -26.088 1.00 27.44 163 GLU C O 1
ATOM 5889 N N . SER C 1 167 ? 6.881 43.235 -23.944 1.00 25.04 164 SER C N 1
ATOM 5890 C CA . SER C 1 167 ? 8.080 42.471 -24.171 1.00 25.32 164 SER C CA 1
ATOM 5891 C C . SER C 1 167 ? 7.895 41.157 -24.880 1.00 24.96 164 SER C C 1
ATOM 5892 O O . SER C 1 167 ? 6.806 40.565 -24.912 1.00 26.17 164 SER C O 1
ATOM 5895 N N . PHE C 1 168 ? 9.011 40.730 -25.449 1.00 25.66 165 PHE C N 1
ATOM 5896 C CA . PHE C 1 168 ? 9.178 39.437 -26.056 1.00 24.69 165 PHE C CA 1
ATOM 5897 C C . PHE C 1 168 ? 9.864 38.676 -24.954 1.00 23.61 165 PHE C C 1
ATOM 5898 O O . PHE C 1 168 ? 10.718 39.233 -24.244 1.00 22.43 165 PHE C O 1
ATOM 5906 N N . GLY C 1 169 ? 9.534 37.403 -24.816 1.00 23.21 166 GLY C N 1
ATOM 5907 C CA . GLY C 1 169 ? 10.144 36.576 -23.796 1.00 21.63 166 GLY C CA 1
ATOM 5908 C C . GLY C 1 169 ? 9.785 35.117 -23.954 1.00 22.28 166 GLY C C 1
ATOM 5909 O O . GLY C 1 169 ? 9.230 34.711 -24.992 1.00 21.46 166 GLY C O 1
ATOM 5910 N N . PRO C 1 170 ? 10.103 34.318 -22.928 1.00 21.08 167 PRO C N 1
ATOM 5911 C CA . PRO C 1 170 ? 9.844 32.890 -22.888 1.00 22.03 167 PRO C CA 1
ATOM 5912 C C . PRO C 1 170 ? 8.431 32.510 -23.353 1.00 23.79 167 PRO C C 1
ATOM 5913 O O . PRO C 1 170 ? 8.290 31.605 -24.163 1.00 26.05 167 PRO C O 1
ATOM 5917 N N . ALA C 1 171 ? 7.416 33.211 -22.848 1.00 24.05 168 ALA C N 1
ATOM 5918 C CA . ALA C 1 171 ? 6.015 32.983 -23.197 1.00 25.94 168 ALA C CA 1
ATOM 5919 C C . ALA C 1 171 ? 5.748 32.956 -24.718 1.00 26.67 168 ALA C C 1
ATOM 5920 O O . ALA C 1 171 ? 4.902 32.222 -25.197 1.00 28.61 168 ALA C O 1
ATOM 5922 N N . ASP C 1 172 ? 6.458 33.775 -25.471 1.00 27.56 169 ASP C N 1
ATOM 5923 C CA . ASP C 1 172 ? 6.296 33.812 -26.923 1.00 28.08 169 ASP C CA 1
ATOM 5924 C C . ASP C 1 172 ? 6.855 32.526 -27.555 1.00 27.96 169 ASP C C 1
ATOM 5925 O O . ASP C 1 172 ? 6.523 32.207 -28.685 1.00 28.32 169 ASP C O 1
ATOM 5930 N N . LEU C 1 173 ? 7.716 31.807 -26.828 1.00 27.34 170 LEU C N 1
ATOM 5931 C CA . LEU C 1 173 ? 8.259 30.526 -27.310 1.00 27.55 170 LEU C CA 1
ATOM 5932 C C . LEU C 1 173 ? 7.583 29.345 -26.620 1.00 28.74 170 LEU C C 1
ATOM 5933 O O . LEU C 1 173 ? 8.018 28.199 -26.751 1.00 29.02 170 LEU C O 1
ATOM 5938 N N . GLY C 1 174 ? 6.517 29.644 -25.878 1.00 29.68 171 GLY C N 1
ATOM 5939 C CA . GLY C 1 174 ? 5.686 28.631 -25.235 1.00 30.92 171 GLY C CA 1
ATOM 5940 C C . GLY C 1 174 ? 6.100 28.080 -23.887 1.00 31.49 171 GLY C C 1
ATOM 5941 O O . GLY C 1 174 ? 5.616 27.014 -23.490 1.00 30.93 171 GLY C O 1
ATOM 5942 N N . ILE C 1 175 ? 6.984 28.774 -23.171 1.00 30.69 172 ILE C N 1
ATOM 5943 C CA . ILE C 1 175 ? 7.410 28.274 -21.866 1.00 30.55 172 ILE C CA 1
ATOM 5944 C C . ILE C 1 175 ? 7.428 29.340 -20.779 1.00 31.15 172 ILE C C 1
ATOM 5945 O O . ILE C 1 175 ? 7.337 30.529 -21.063 1.00 28.93 172 ILE C O 1
ATOM 5950 N N . ASP C 1 176 ? 7.558 28.869 -19.536 1.00 32.43 173 ASP C N 1
ATOM 5951 C CA . ASP C 1 176 ? 7.589 29.702 -18.340 1.00 32.55 173 ASP C CA 1
ATOM 5952 C C . ASP C 1 176 ? 8.897 30.462 -18.244 1.00 30.83 173 ASP C C 1
ATOM 5953 O O . ASP C 1 176 ? 9.910 30.035 -18.792 1.00 29.39 173 ASP C O 1
ATOM 5958 N N . SER C 1 177 ? 8.872 31.590 -17.547 1.00 33.75 174 SER C N 1
ATOM 5959 C CA . SER C 1 177 ? 10.072 32.345 -17.320 1.00 32.29 174 SER C CA 1
ATOM 5960 C C . SER C 1 177 ? 10.644 31.734 -16.056 1.00 31.61 174 SER C C 1
ATOM 5961 O O . SER C 1 177 ? 10.111 31.978 -14.971 1.00 32.11 174 SER C O 1
ATOM 5964 N N . GLY C 1 178 ? 11.728 30.957 -16.182 1.00 29.03 175 GLY C N 1
ATOM 5965 C CA . GLY C 1 178 ? 12.278 30.268 -15.018 1.00 28.70 175 GLY C CA 1
ATOM 5966 C C . GLY C 1 178 ? 13.760 30.313 -14.676 1.00 25.82 175 GLY C C 1
ATOM 5967 O O . GLY C 1 178 ? 14.235 29.435 -13.949 1.00 26.03 175 GLY C O 1
ATOM 5968 N N . LEU C 1 179 ? 14.506 31.297 -15.165 1.00 23.54 176 LEU C N 1
ATOM 5969 C CA . LEU C 1 179 ? 15.924 31.367 -14.791 1.00 22.35 176 LEU C CA 1
ATOM 5970 C C . LEU C 1 179 ? 15.955 31.688 -13.294 1.00 22.29 176 LEU C C 1
ATOM 5971 O O . LEU C 1 179 ? 15.300 32.618 -12.866 1.00 22.46 176 LEU C O 1
ATOM 5984 N N . SER C 1 181 ? 14.998 29.335 -11.000 1.00 24.89 178 SER C N 1
ATOM 5985 C CA . SER C 1 181 ? 14.130 28.360 -10.355 1.00 27.30 178 SER C CA 1
ATOM 5986 C C . SER C 1 181 ? 15.013 27.180 -9.997 1.00 28.39 178 SER C C 1
ATOM 5987 O O . SER C 1 181 ? 16.045 26.962 -10.657 1.00 28.00 178 SER C O 1
ATOM 5990 N N . PRO C 1 182 ? 14.636 26.416 -8.954 1.00 31.02 179 PRO C N 1
ATOM 5991 C CA . PRO C 1 182 ? 15.479 25.273 -8.584 1.00 32.06 179 PRO C CA 1
ATOM 5992 C C . PRO C 1 182 ? 15.605 24.283 -9.737 1.00 32.27 179 PRO C C 1
ATOM 5993 O O . PRO C 1 182 ? 14.619 23.971 -10.390 1.00 33.28 179 PRO C O 1
ATOM 5997 N N . VAL C 1 183 ? 16.820 23.796 -9.966 1.00 32.04 180 VAL C N 1
ATOM 5998 C CA . VAL C 1 183 ? 17.111 22.892 -11.055 1.00 31.88 180 VAL C CA 1
ATOM 5999 C C . VAL C 1 183 ? 18.125 21.829 -10.655 1.00 31.58 180 VAL C C 1
ATOM 6000 O O . VAL C 1 183 ? 19.110 22.126 -9.991 1.00 32.61 180 VAL C O 1
ATOM 6004 N N . ASN C 1 184 ? 17.879 20.593 -11.066 1.00 31.16 181 ASN C N 1
ATOM 6005 C CA . ASN C 1 184 ? 18.835 19.518 -10.879 1.00 32.05 181 ASN C CA 1
ATOM 6006 C C . ASN C 1 184 ? 18.647 18.540 -12.028 1.00 31.37 181 ASN C C 1
ATOM 6007 O O . ASN C 1 184 ? 17.736 17.740 -12.013 1.00 32.94 181 ASN C O 1
ATOM 6012 N N . HIS C 1 185 ? 19.514 18.625 -13.032 1.00 30.48 182 HIS C N 1
ATOM 6013 C CA . HIS C 1 185 ? 19.392 17.773 -14.214 1.00 30.91 182 HIS C CA 1
ATOM 6014 C C . HIS C 1 185 ? 19.777 16.332 -13.933 1.00 32.93 182 HIS C C 1
ATOM 6015 O O . HIS C 1 185 ? 19.465 15.453 -14.720 1.00 32.61 182 HIS C O 1
ATOM 6022 N N . GLY C 1 186 ? 20.474 16.108 -12.817 1.00 33.55 183 GLY C N 1
ATOM 6023 C CA . GLY C 1 186 ? 20.859 14.768 -12.392 1.00 35.71 183 GLY C CA 1
ATOM 6024 C C . GLY C 1 186 ? 21.823 14.025 -13.298 1.00 35.60 183 GLY C C 1
ATOM 6025 O O . GLY C 1 186 ? 21.809 12.809 -13.338 1.00 36.11 183 GLY C O 1
ATOM 6026 N N . LYS C 1 187 ? 22.655 14.755 -14.028 1.00 34.55 184 LYS C N 1
ATOM 6027 C CA . LYS C 1 187 ? 23.623 14.126 -14.905 1.00 35.68 184 LYS C CA 1
ATOM 6028 C C . LYS C 1 187 ? 24.811 13.699 -14.075 1.00 36.64 184 LYS C C 1
ATOM 6029 O O . LYS C 1 187 ? 25.200 14.374 -13.121 1.00 36.22 184 LYS C O 1
ATOM 6035 N N . THR C 1 188 ? 25.379 12.560 -14.437 1.00 38.82 185 THR C N 1
ATOM 6036 C CA . THR C 1 188 ? 26.515 12.028 -13.738 1.00 39.56 185 THR C CA 1
ATOM 6037 C C . THR C 1 188 ? 27.566 11.583 -14.732 1.00 39.55 185 THR C C 1
ATOM 6038 O O . THR C 1 188 ? 27.258 11.304 -15.885 1.00 39.19 185 THR C O 1
ATOM 6042 N N A SER C 1 189 ? 28.811 11.541 -14.263 0.50 39.60 186 SER C N 1
ATOM 6043 N N B SER C 1 189 ? 28.810 11.507 -14.266 0.50 40.01 186 SER C N 1
ATOM 6044 C CA A SER C 1 189 ? 29.952 11.125 -15.064 0.50 40.40 186 SER C CA 1
ATOM 6045 C CA B SER C 1 189 ? 29.939 11.072 -15.084 0.50 41.05 186 SER C CA 1
ATOM 6046 C C A SER C 1 189 ? 31.052 10.561 -14.165 0.50 41.50 186 SER C C 1
ATOM 6047 C C B SER C 1 189 ? 30.891 10.210 -14.260 0.50 42.91 186 SER C C 1
ATOM 6048 O O A SER C 1 189 ? 31.422 11.165 -13.157 0.50 39.84 186 SER C O 1
ATOM 6049 O O B SER C 1 189 ? 30.905 10.281 -13.033 0.50 42.46 186 SER C O 1
ATOM 6054 N N A ASP C 1 190 ? 31.578 9.407 -14.548 0.50 43.62 187 ASP C N 1
ATOM 6055 N N B ASP C 1 190 ? 31.693 9.400 -14.936 0.50 45.10 187 ASP C N 1
ATOM 6056 C CA A ASP C 1 190 ? 32.631 8.759 -13.781 0.50 45.78 187 ASP C CA 1
ATOM 6057 C CA B ASP C 1 190 ? 32.648 8.556 -14.240 0.50 47.84 187 ASP C CA 1
ATOM 6058 C C A ASP C 1 190 ? 34.020 9.225 -14.211 0.50 45.63 187 ASP C C 1
ATOM 6059 C C B ASP C 1 190 ? 34.055 9.080 -14.522 0.50 47.29 187 ASP C C 1
ATOM 6060 O O A ASP C 1 190 ? 35.003 8.526 -13.997 0.50 47.88 187 ASP C O 1
ATOM 6061 O O B ASP C 1 190 ? 35.036 8.370 -14.343 0.50 49.53 187 ASP C O 1
ATOM 6070 N N A ASP C 1 191 ? 34.099 10.403 -14.818 0.50 44.58 188 ASP C N 1
ATOM 6071 N N B ASP C 1 191 ? 34.137 10.330 -14.969 0.50 45.67 188 ASP C N 1
ATOM 6072 C CA A ASP C 1 191 ? 35.379 10.941 -15.260 0.50 45.13 188 ASP C CA 1
ATOM 6073 C CA B ASP C 1 191 ? 35.417 10.955 -15.291 0.50 45.78 188 ASP C CA 1
ATOM 6074 C C A ASP C 1 191 ? 36.189 11.307 -14.016 0.50 45.52 188 ASP C C 1
ATOM 6075 C C B ASP C 1 191 ? 36.187 11.295 -14.019 0.50 45.91 188 ASP C C 1
ATOM 6076 O O A ASP C 1 191 ? 35.684 11.984 -13.121 0.50 44.29 188 ASP C O 1
ATOM 6077 O O B ASP C 1 191 ? 35.656 11.937 -13.114 0.50 44.68 188 ASP C O 1
ATOM 6086 N N . ASP C 1 192 ? 37.441 10.859 -13.964 1.00 47.61 189 ASP C N 1
ATOM 6087 C CA . ASP C 1 192 ? 38.299 11.081 -12.784 1.00 48.92 189 ASP C CA 1
ATOM 6088 C C . ASP C 1 192 ? 38.780 12.512 -12.531 1.00 47.01 189 ASP C C 1
ATOM 6089 O O . ASP C 1 192 ? 39.167 12.837 -11.410 1.00 48.37 189 ASP C O 1
ATOM 6094 N N . GLU C 1 193 ? 38.749 13.369 -13.544 1.00 44.89 190 GLU C N 1
ATOM 6095 C CA . GLU C 1 193 ? 39.229 14.742 -13.377 1.00 43.74 190 GLU C CA 1
ATOM 6096 C C . GLU C 1 193 ? 38.271 15.571 -12.493 1.00 41.82 190 GLU C C 1
ATOM 6097 O O . GLU C 1 193 ? 37.101 15.782 -12.844 1.00 40.17 190 GLU C O 1
ATOM 6103 N N . GLU C 1 194 ? 38.776 16.038 -11.350 1.00 40.89 191 GLU C N 1
ATOM 6104 C CA . GLU C 1 194 ? 37.961 16.810 -10.406 1.00 39.56 191 GLU C CA 1
ATOM 6105 C C . GLU C 1 194 ? 37.373 18.094 -11.001 1.00 37.08 191 GLU C C 1
ATOM 6106 O O . GLU C 1 194 ? 36.205 18.412 -10.750 1.00 34.24 191 GLU C O 1
ATOM 6112 N N . LEU C 1 195 ? 38.171 18.824 -11.785 1.00 35.90 192 LEU C N 1
ATOM 6113 C CA . LEU C 1 195 ? 37.699 20.070 -12.388 1.00 34.60 192 LEU C CA 1
ATOM 6114 C C . LEU C 1 195 ? 36.499 19.797 -13.321 1.00 33.24 192 LEU C C 1
ATOM 6115 O O . LEU C 1 195 ? 35.594 20.626 -13.418 1.00 32.42 192 LEU C O 1
ATOM 6120 N N . ILE C 1 196 ? 36.488 18.634 -13.986 1.00 33.79 193 ILE C N 1
ATOM 6121 C CA . ILE C 1 196 ? 35.350 18.232 -14.839 1.00 33.27 193 ILE C CA 1
ATOM 6122 C C . ILE C 1 196 ? 34.136 17.959 -13.947 1.00 32.92 193 ILE C C 1
ATOM 6123 O O . ILE C 1 196 ? 33.002 18.335 -14.290 1.00 33.15 193 ILE C O 1
ATOM 6128 N N . GLN C 1 197 ? 34.371 17.316 -12.802 1.00 33.40 194 GLN C N 1
ATOM 6129 C CA . GLN C 1 197 ? 33.302 17.071 -11.840 1.00 32.76 194 GLN C CA 1
ATOM 6130 C C . GLN C 1 197 ? 32.732 18.397 -11.340 1.00 31.27 194 GLN C C 1
ATOM 6131 O O . GLN C 1 197 ? 31.527 18.536 -11.215 1.00 30.73 194 GLN C O 1
ATOM 6137 N N . GLN C 1 198 ? 33.592 19.373 -11.060 1.00 31.78 195 GLN C N 1
ATOM 6138 C CA . GLN C 1 198 ? 33.117 20.679 -10.602 1.00 31.62 195 GLN C CA 1
ATOM 6139 C C . GLN C 1 198 ? 32.277 21.348 -11.706 1.00 29.46 195 GLN C C 1
ATOM 6140 O O . GLN C 1 198 ? 31.196 21.883 -11.430 1.00 28.67 195 GLN C O 1
ATOM 6146 N N . ALA C 1 199 ? 32.750 21.288 -12.951 1.00 28.20 196 ALA C N 1
ATOM 6147 C CA . ALA C 1 199 ? 31.988 21.845 -14.074 1.00 26.71 196 ALA C CA 1
ATOM 6148 C C . ALA C 1 199 ? 30.623 21.167 -14.200 1.00 26.40 196 ALA C C 1
ATOM 6149 O O . ALA C 1 199 ? 29.637 21.832 -14.481 1.00 25.89 196 ALA C O 1
ATOM 6151 N N . LEU C 1 200 ? 30.565 19.849 -13.991 1.00 27.45 197 LEU C N 1
ATOM 6152 C CA . LEU C 1 200 ? 29.292 19.113 -14.076 1.00 27.66 197 LEU C CA 1
ATOM 6153 C C . LEU C 1 200 ? 28.270 19.565 -13.033 1.00 28.03 197 LEU C C 1
ATOM 6154 O O . LEU C 1 200 ? 27.055 19.488 -13.279 1.00 29.29 197 LEU C O 1
ATOM 6159 N N . ARG C 1 201 ? 28.747 20.028 -11.874 1.00 29.12 198 ARG C N 1
ATOM 6160 C CA . ARG C 1 201 ? 27.854 20.551 -10.837 1.00 29.74 198 ARG C CA 1
ATOM 6161 C C . ARG C 1 201 ? 27.158 21.804 -11.363 1.00 27.95 198 ARG C C 1
ATOM 6162 O O . ARG C 1 201 ? 25.956 21.984 -11.172 1.00 27.99 198 ARG C O 1
ATOM 6170 N N . ALA C 1 202 ? 27.926 22.669 -12.015 1.00 25.73 199 ALA C N 1
ATOM 6171 C CA . ALA C 1 202 ? 27.386 23.876 -12.603 1.00 24.44 199 ALA C CA 1
ATOM 6172 C C . ALA C 1 202 ? 26.432 23.478 -13.751 1.00 24.75 199 ALA C C 1
ATOM 6173 O O . ALA C 1 202 ? 25.328 24.016 -13.888 1.00 24.65 199 ALA C O 1
ATOM 6183 N N . ASN C 1 204 ? 24.596 20.850 -14.061 1.00 26.21 201 ASN C N 1
ATOM 6184 C CA . ASN C 1 204 ? 23.331 20.341 -13.500 1.00 26.29 201 ASN C CA 1
ATOM 6185 C C . ASN C 1 204 ? 22.314 21.390 -13.000 1.00 25.05 201 ASN C C 1
ATOM 6186 O O . ASN C 1 204 ? 21.160 21.038 -12.718 1.00 25.82 201 ASN C O 1
ATOM 6191 N N . ILE C 1 205 ? 22.715 22.653 -12.872 1.00 24.03 202 ILE C N 1
ATOM 6192 C CA . ILE C 1 205 ? 21.754 23.690 -12.468 1.00 23.55 202 ILE C CA 1
ATOM 6193 C C . ILE C 1 205 ? 21.532 24.708 -13.578 1.00 22.69 202 ILE C C 1
ATOM 6194 O O . ILE C 1 205 ? 20.847 25.715 -13.360 1.00 22.31 202 ILE C O 1
ATOM 6199 N N . SER C 1 206 ? 22.110 24.438 -14.752 1.00 22.02 203 SER C N 1
ATOM 6200 C CA . SER C 1 206 ? 22.055 25.359 -15.881 1.00 20.70 203 SER C CA 1
ATOM 6201 C C . SER C 1 206 ? 20.656 25.506 -16.477 1.00 19.79 203 SER C C 1
ATOM 6202 O O . SER C 1 206 ? 19.818 24.607 -16.373 1.00 20.37 203 SER C O 1
ATOM 6205 N N . HIS C 1 207 ? 20.454 26.636 -17.142 1.00 19.42 204 HIS C N 1
ATOM 6206 C CA . HIS C 1 207 ? 19.177 26.997 -17.750 1.00 19.24 204 HIS C CA 1
ATOM 6207 C C . HIS C 1 207 ? 19.365 27.096 -19.250 1.00 18.25 204 HIS C C 1
ATOM 6208 O O . HIS C 1 207 ? 20.026 28.005 -19.713 1.00 17.53 204 HIS C O 1
ATOM 6215 N N . SER C 1 208 ? 18.799 26.138 -19.993 1.00 18.18 205 SER C N 1
ATOM 6216 C CA . SER C 1 208 ? 18.920 26.096 -21.466 1.00 18.49 205 SER C CA 1
ATOM 6217 C C . SER C 1 208 ? 17.703 25.468 -22.129 1.00 19.20 205 SER C C 1
ATOM 6218 O O . SER C 1 208 ? 17.821 24.472 -22.813 1.00 19.28 205 SER C O 1
ATOM 6221 N N . PRO C 1 209 ? 16.530 26.077 -21.963 1.00 20.06 206 PRO C N 1
ATOM 6222 C CA . PRO C 1 209 ? 15.342 25.470 -22.534 1.00 21.55 206 PRO C CA 1
ATOM 6223 C C . PRO C 1 209 ? 15.167 25.574 -24.045 1.00 21.08 206 PRO C C 1
ATOM 6224 O O . PRO C 1 209 ? 14.315 24.885 -24.564 1.00 24.26 206 PRO C O 1
ATOM 6228 N N . TYR C 1 210 ? 15.961 26.392 -24.741 1.00 21.13 207 TYR C N 1
ATOM 6229 C CA . TYR C 1 210 ? 15.779 26.618 -26.194 1.00 20.72 207 TYR C CA 1
ATOM 6230 C C . TYR C 1 210 ? 16.747 25.787 -27.049 1.00 21.51 207 TYR C C 1
ATOM 6231 O O . TYR C 1 210 ? 16.442 25.432 -28.171 1.00 22.63 207 TYR C O 1
ATOM 6240 N N . THR C 1 211 ? 17.915 25.466 -26.505 1.00 21.88 208 THR C N 1
ATOM 6241 C CA . THR C 1 211 ? 18.876 24.652 -27.206 1.00 21.09 208 THR C CA 1
ATOM 6242 C C . THR C 1 211 ? 19.161 23.350 -26.479 1.00 21.93 208 THR C C 1
ATOM 6243 O O . THR C 1 211 ? 19.812 22.471 -27.030 1.00 21.12 208 THR C O 1
ATOM 6247 N N . GLN C 1 212 ? 18.697 23.246 -25.230 1.00 22.64 209 GLN C N 1
ATOM 6248 C CA . GLN C 1 212 ? 18.976 22.092 -24.370 1.00 22.19 209 GLN C CA 1
ATOM 6249 C C . GLN C 1 212 ? 20.478 21.824 -24.222 1.00 22.60 209 GLN C C 1
ATOM 6250 O O . GLN C 1 212 ? 20.897 20.680 -23.985 1.00 22.22 209 GLN C O 1
ATOM 6256 N N . ASN C 1 213 ? 21.304 22.863 -24.359 1.00 21.61 210 ASN C N 1
ATOM 6257 C CA . ASN C 1 213 ? 22.725 22.674 -24.159 1.00 21.18 210 ASN C CA 1
ATOM 6258 C C . ASN C 1 213 ? 23.043 23.020 -22.713 1.00 21.48 210 ASN C C 1
ATOM 6259 O O . ASN C 1 213 ? 23.650 24.066 -22.414 1.00 21.29 210 ASN C O 1
ATOM 6264 N N . PHE C 1 214 ? 22.625 22.129 -21.820 1.00 21.94 211 PHE C N 1
ATOM 6265 C CA . PHE C 1 214 ? 22.851 22.306 -20.402 1.00 22.46 211 PHE C CA 1
ATOM 6266 C C . PHE C 1 214 ? 24.369 22.248 -20.283 1.00 23.53 211 PHE C C 1
ATOM 6267 O O . PHE C 1 214 ? 25.010 21.336 -20.798 1.00 22.91 211 PHE C O 1
ATOM 6275 N N . SER C 1 215 ? 24.951 23.252 -19.644 1.00 23.41 212 SER C N 1
ATOM 6276 C CA . SER C 1 215 ? 26.384 23.349 -19.634 1.00 22.45 212 SER C CA 1
ATOM 6277 C C . SER C 1 215 ? 26.929 24.138 -18.464 1.00 22.60 212 SER C C 1
ATOM 6278 O O . SER C 1 215 ? 26.242 24.978 -17.893 1.00 23.82 212 SER C O 1
ATOM 6281 N N . GLY C 1 216 ? 28.177 23.851 -18.116 1.00 22.72 213 GLY C N 1
ATOM 6282 C CA . GLY C 1 216 ? 28.835 24.523 -17.019 1.00 23.14 213 GLY C CA 1
ATOM 6283 C C . GLY C 1 216 ? 30.327 24.617 -17.219 1.00 23.88 213 GLY C C 1
ATOM 6284 O O . GLY C 1 216 ? 30.910 23.916 -18.052 1.00 23.44 213 GLY C O 1
ATOM 6285 N N . VAL C 1 217 ? 30.940 25.529 -16.472 1.00 24.86 214 VAL C N 1
ATOM 6286 C CA . VAL C 1 217 ? 32.367 25.750 -16.530 1.00 23.66 214 VAL C CA 1
ATOM 6287 C C . VAL C 1 217 ? 32.894 25.803 -15.106 1.00 25.02 214 VAL C C 1
ATOM 6288 O O . VAL C 1 217 ? 32.185 26.210 -14.192 1.00 23.70 214 VAL C O 1
ATOM 6292 N N . ALA C 1 218 ? 34.132 25.348 -14.928 1.00 25.15 215 ALA C N 1
ATOM 6293 C CA . ALA C 1 218 ? 34.810 25.403 -13.650 1.00 25.91 215 ALA C CA 1
ATOM 6294 C C . ALA C 1 218 ? 36.189 26.024 -13.917 1.00 26.08 215 ALA C C 1
ATOM 6295 O O . ALA C 1 218 ? 36.870 25.647 -14.866 1.00 24.19 215 ALA C O 1
ATOM 6297 N N . LEU C 1 219 ? 36.554 27.021 -13.120 1.00 26.99 216 LEU C N 1
ATOM 6298 C CA . LEU C 1 219 ? 37.856 27.669 -13.235 1.00 27.99 216 LEU C CA 1
ATOM 6299 C C . LEU C 1 219 ? 38.622 27.374 -11.965 1.00 29.14 216 LEU C C 1
ATOM 6300 O O . LEU C 1 219 ? 38.068 27.459 -10.854 1.00 29.96 216 LEU C O 1
ATOM 6305 N N . LYS C 1 220 ? 39.884 27.017 -12.129 1.00 30.47 217 LYS C N 1
ATOM 6306 C CA . LYS C 1 220 ? 40.775 26.727 -11.011 1.00 32.00 217 LYS C CA 1
ATOM 6307 C C . LYS C 1 220 ? 41.839 27.804 -10.997 1.00 31.75 217 LYS C C 1
ATOM 6308 O O . LYS C 1 220 ? 42.507 28.013 -11.993 1.00 32.40 217 LYS C O 1
ATOM 6322 N N . ARG C 1 222 ? 45.334 29.853 -9.299 1.00 36.75 219 ARG C N 1
ATOM 6323 C CA . ARG C 1 222 ? 46.679 29.523 -8.852 1.00 37.61 219 ARG C CA 1
ATOM 6324 C C . ARG C 1 222 ? 46.644 29.145 -7.373 1.00 36.21 219 ARG C C 1
ATOM 6325 O O . ARG C 1 222 ? 47.414 28.311 -6.907 1.00 37.49 219 ARG C O 1
ATOM 6333 N N . SER C 1 223 ? 45.749 29.790 -6.638 1.00 33.83 220 SER C N 1
ATOM 6334 C CA . SER C 1 223 ? 45.612 29.571 -5.201 1.00 33.80 220 SER C CA 1
ATOM 6335 C C . SER C 1 223 ? 44.926 28.252 -4.870 1.00 33.19 220 SER C C 1
ATOM 6336 O O . SER C 1 223 ? 44.923 27.836 -3.714 1.00 31.83 220 SER C O 1
ATOM 6339 N N . GLY C 1 224 ? 44.334 27.614 -5.877 1.00 31.62 221 GLY C N 1
ATOM 6340 C CA . GLY C 1 224 ? 43.616 26.364 -5.669 1.00 33.14 221 GLY C CA 1
ATOM 6341 C C . GLY C 1 224 ? 42.109 26.571 -5.551 1.00 32.30 221 GLY C C 1
ATOM 6342 O O . GLY C 1 224 ? 41.363 25.617 -5.477 1.00 34.50 221 GLY C O 1
ATOM 6343 N N . ALA C 1 225 ? 41.668 27.823 -5.530 1.00 32.24 222 ALA C N 1
ATOM 6344 C CA . ALA C 1 225 ? 40.242 28.149 -5.456 1.00 30.97 222 ALA C CA 1
ATOM 6345 C C . ALA C 1 225 ? 39.556 27.753 -6.740 1.00 30.45 222 ALA C C 1
ATOM 6346 O O . ALA C 1 225 ? 40.145 27.873 -7.802 1.00 29.65 222 ALA C O 1
ATOM 6348 N N . ILE C 1 226 ? 38.305 27.297 -6.639 1.00 31.16 223 ILE C N 1
ATOM 6349 C CA . ILE C 1 226 ? 37.485 26.906 -7.797 1.00 29.61 223 ILE C CA 1
ATOM 6350 C C . ILE C 1 226 ? 36.246 27.793 -7.904 1.00 28.38 223 ILE C C 1
ATOM 6351 O O . ILE C 1 226 ? 35.579 28.028 -6.904 1.00 28.29 223 ILE C O 1
ATOM 6356 N N . TYR C 1 227 ? 35.942 28.265 -9.119 1.00 26.44 224 TYR C N 1
ATOM 6357 C CA . TYR C 1 227 ? 34.759 29.074 -9.380 1.00 25.75 224 TYR C CA 1
ATOM 6358 C C . TYR C 1 227 ? 33.901 28.379 -10.457 1.00 25.17 224 TYR C C 1
ATOM 6359 O O . TYR C 1 227 ? 34.414 27.921 -11.468 1.00 24.77 224 TYR C O 1
ATOM 6368 N N . LEU C 1 228 ? 32.601 28.307 -10.211 1.00 24.59 225 LEU C N 1
ATOM 6369 C CA . LEU C 1 228 ? 31.658 27.635 -11.101 1.00 24.93 225 LEU C CA 1
ATOM 6370 C C . LEU C 1 228 ? 30.750 28.608 -11.807 1.00 23.46 225 LEU C C 1
ATOM 6371 O O . LEU C 1 228 ? 30.396 29.638 -11.264 1.00 25.07 225 LEU C O 1
ATOM 6376 N N . GLY C 1 229 ? 30.370 28.273 -13.026 1.00 23.78 226 GLY C N 1
ATOM 6377 C CA . GLY C 1 229 ? 29.452 29.099 -13.793 1.00 23.17 226 GLY C CA 1
ATOM 6378 C C . GLY C 1 229 ? 28.525 28.249 -14.641 1.00 22.98 226 GLY C C 1
ATOM 6379 O O . GLY C 1 229 ? 28.982 27.459 -15.463 1.00 23.33 226 GLY C O 1
ATOM 6380 N N . ALA C 1 230 ? 27.222 28.397 -14.425 1.00 23.13 227 ALA C N 1
ATOM 6381 C CA . ALA C 1 230 ? 26.222 27.679 -15.206 1.00 22.87 227 ALA C CA 1
ATOM 6382 C C . ALA C 1 230 ? 25.733 28.579 -16.342 1.00 22.25 227 ALA C C 1
ATOM 6383 O O . ALA C 1 230 ? 25.757 29.816 -16.226 1.00 21.32 227 ALA C O 1
ATOM 6385 N N . TYR C 1 231 ? 25.281 27.943 -17.424 1.00 21.48 228 TYR C N 1
ATOM 6386 C CA . TYR C 1 231 ? 24.752 28.633 -18.597 1.00 20.75 228 TYR C CA 1
ATOM 6387 C C . TYR C 1 231 ? 23.374 29.189 -18.285 1.00 20.41 228 TYR C C 1
ATOM 6388 O O . TYR C 1 231 ? 22.536 28.491 -17.741 1.00 20.36 228 TYR C O 1
ATOM 6397 N N . ALA C 1 232 ? 23.186 30.470 -18.578 1.00 21.29 229 ALA C N 1
ATOM 6398 C CA . ALA C 1 232 ? 21.907 31.164 -18.404 1.00 22.09 229 ALA C CA 1
ATOM 6399 C C . ALA C 1 232 ? 21.436 31.565 -19.788 1.00 22.08 229 ALA C C 1
ATOM 6400 O O . ALA C 1 232 ? 21.783 32.637 -20.298 1.00 23.40 229 ALA C O 1
ATOM 6402 N N . GLU C 1 233 ? 20.662 30.697 -20.416 1.00 23.15 230 GLU C N 1
ATOM 6403 C CA . GLU C 1 233 ? 20.195 30.957 -21.782 1.00 22.14 230 GLU C CA 1
ATOM 6404 C C . GLU C 1 233 ? 19.015 31.937 -21.778 1.00 21.47 230 GLU C C 1
ATOM 6405 O O . GLU C 1 233 ? 18.286 32.037 -20.789 1.00 21.02 230 GLU C O 1
ATOM 6411 N N . ASN C 1 234 ? 18.816 32.635 -22.895 1.00 20.85 231 ASN C N 1
ATOM 6412 C CA . ASN C 1 234 ? 17.751 33.631 -23.013 1.00 20.34 231 ASN C CA 1
ATOM 6413 C C . ASN C 1 234 ? 16.853 33.416 -24.241 1.00 19.98 231 ASN C C 1
ATOM 6414 O O . ASN C 1 234 ? 17.332 33.023 -25.318 1.00 21.35 231 ASN C O 1
ATOM 6419 N N . ALA C 1 235 ? 15.558 33.688 -24.084 1.00 18.72 232 ALA C N 1
ATOM 6420 C CA . ALA C 1 235 ? 14.567 33.471 -25.148 1.00 18.18 232 ALA C CA 1
ATOM 6421 C C . ALA C 1 235 ? 14.871 34.281 -26.397 1.00 18.69 232 ALA C C 1
ATOM 6422 O O . ALA C 1 235 ? 14.451 33.918 -27.490 1.00 20.42 232 ALA C O 1
ATOM 6424 N N . ALA C 1 236 ? 15.601 35.376 -26.227 1.00 18.30 233 ALA C N 1
ATOM 6425 C CA . ALA C 1 236 ? 15.969 36.253 -27.316 1.00 18.58 233 ALA C CA 1
ATOM 6426 C C . ALA C 1 236 ? 17.266 35.803 -27.981 1.00 19.67 233 ALA C C 1
ATOM 6427 O O . ALA C 1 236 ? 17.714 36.413 -28.971 1.00 21.73 233 ALA C O 1
ATOM 6429 N N . PHE C 1 237 ? 17.889 34.774 -27.397 1.00 19.64 234 PHE C N 1
ATOM 6430 C CA . PHE C 1 237 ? 19.132 34.151 -27.909 1.00 19.74 234 PHE C CA 1
ATOM 6431 C C . PHE C 1 237 ? 20.418 34.905 -27.629 1.00 19.84 234 PHE C C 1
ATOM 6432 O O . PHE C 1 237 ? 21.222 34.448 -26.839 1.00 18.59 234 PHE C O 1
ATOM 6440 N N . ASN C 1 238 ? 20.609 36.052 -28.266 1.00 21.07 235 ASN C N 1
ATOM 6441 C CA . ASN C 1 238 ? 21.839 36.821 -28.065 1.00 20.95 235 ASN C CA 1
ATOM 6442 C C . ASN C 1 238 ? 22.122 37.254 -26.611 1.00 20.86 235 ASN C C 1
ATOM 6443 O O . ASN C 1 238 ? 23.275 37.271 -26.197 1.00 22.49 235 ASN C O 1
ATOM 6448 N N . PRO C 1 239 ? 21.087 37.621 -25.840 1.00 20.13 236 PRO C N 1
ATOM 6449 C CA . PRO C 1 239 ? 21.365 37.990 -24.440 1.00 20.39 236 PRO C CA 1
ATOM 6450 C C . PRO C 1 239 ? 21.754 36.803 -23.536 1.00 19.65 236 PRO C C 1
ATOM 6451 O O . PRO C 1 239 ? 22.004 37.003 -22.354 1.00 21.46 236 PRO C O 1
ATOM 6455 N N . SER C 1 240 ? 21.805 35.588 -24.088 1.00 19.31 237 SER C N 1
ATOM 6456 C CA . SER C 1 240 ? 22.209 34.397 -23.332 1.00 18.86 237 SER C CA 1
ATOM 6457 C C . SER C 1 240 ? 23.584 34.637 -22.728 1.00 20.11 237 SER C C 1
ATOM 6458 O O . SER C 1 240 ? 24.451 35.234 -23.382 1.00 20.31 237 SER C O 1
ATOM 6461 N N . LEU C 1 241 ? 23.778 34.188 -21.485 1.00 19.40 238 LEU C N 1
ATOM 6462 C CA . LEU C 1 241 ? 25.049 34.382 -20.795 1.00 20.07 238 LEU C CA 1
ATOM 6463 C C . LEU C 1 241 ? 25.766 33.028 -20.720 1.00 19.81 238 LEU C C 1
ATOM 6464 O O . LEU C 1 241 ? 25.338 32.127 -20.005 1.00 19.61 238 LEU C O 1
ATOM 6469 N N . PRO C 1 242 ? 26.847 32.874 -21.490 1.00 20.86 239 PRO C N 1
ATOM 6470 C CA . PRO C 1 242 ? 27.582 31.608 -21.522 1.00 21.23 239 PRO C CA 1
ATOM 6471 C C . PRO C 1 242 ? 28.169 31.217 -20.175 1.00 20.97 239 PRO C C 1
ATOM 6472 O O . PRO C 1 242 ? 28.390 32.088 -19.335 1.00 22.29 239 PRO C O 1
ATOM 6476 N N . PRO C 1 243 ? 28.440 29.913 -19.980 1.00 20.41 240 PRO C N 1
ATOM 6477 C CA . PRO C 1 243 ? 28.986 29.433 -18.719 1.00 20.37 240 PRO C CA 1
ATOM 6478 C C . PRO C 1 243 ? 30.343 30.013 -18.348 1.00 19.95 240 PRO C C 1
ATOM 6479 O O . PRO C 1 243 ? 30.572 30.244 -17.179 1.00 22.14 240 PRO C O 1
ATOM 6483 N N . LEU C 1 244 ? 31.241 30.221 -19.306 1.00 20.13 241 LEU C N 1
ATOM 6484 C CA . LEU C 1 244 ? 32.565 30.794 -18.972 1.00 19.88 241 LEU C CA 1
ATOM 6485 C C . LEU C 1 244 ? 32.367 32.143 -18.293 1.00 20.36 241 LEU C C 1
ATOM 6486 O O . LEU C 1 244 ? 32.884 32.352 -17.198 1.00 22.83 241 LEU C O 1
ATOM 6491 N N . GLN C 1 245 ? 31.606 33.038 -18.938 1.00 20.88 242 GLN C N 1
ATOM 6492 C CA . GLN C 1 245 ? 31.301 34.365 -18.398 1.00 20.45 242 GLN C CA 1
ATOM 6493 C C . GLN C 1 245 ? 30.734 34.301 -16.996 1.00 20.73 242 GLN C C 1
ATOM 6494 O O . GLN C 1 245 ? 31.083 35.115 -16.156 1.00 22.64 242 GLN C O 1
ATOM 6500 N N . VAL C 1 246 ? 29.845 33.352 -16.735 1.00 21.68 243 VAL C N 1
ATOM 6501 C CA . VAL C 1 246 ? 29.295 33.223 -15.389 1.00 22.06 243 VAL C CA 1
ATOM 6502 C C . VAL C 1 246 ? 30.435 32.820 -14.437 1.00 22.23 243 VAL C C 1
ATOM 6503 O O . VAL C 1 246 ? 30.608 33.420 -13.371 1.00 23.89 243 VAL C O 1
ATOM 6507 N N . ALA C 1 247 ? 31.249 31.854 -14.836 1.00 21.47 244 ALA C N 1
ATOM 6508 C CA . ALA C 1 247 ? 32.372 31.430 -13.974 1.00 21.84 244 ALA C CA 1
ATOM 6509 C C . ALA C 1 247 ? 33.298 32.609 -13.696 1.00 21.53 244 ALA C C 1
ATOM 6510 O O . ALA C 1 247 ? 33.662 32.847 -12.548 1.00 20.58 244 ALA C O 1
ATOM 6512 N N . LEU C 1 248 ? 33.663 33.346 -14.750 1.00 22.42 245 LEU C N 1
ATOM 6513 C CA . LEU C 1 248 ? 34.551 34.514 -14.621 1.00 23.53 245 LEU C CA 1
ATOM 6514 C C . LEU C 1 248 ? 33.984 35.575 -13.665 1.00 23.84 245 LEU C C 1
ATOM 6515 O O . LEU C 1 248 ? 34.704 36.111 -12.811 1.00 23.50 245 LEU C O 1
ATOM 6520 N N . ALA C 1 249 ? 32.692 35.856 -13.811 1.00 22.33 246 ALA C N 1
ATOM 6521 C CA . ALA C 1 249 ? 32.018 36.820 -12.963 1.00 22.96 246 ALA C CA 1
ATOM 6522 C C . ALA C 1 249 ? 32.107 36.422 -11.474 1.00 23.43 246 ALA C C 1
ATOM 6523 O O . ALA C 1 249 ? 32.206 37.289 -10.621 1.00 24.81 246 ALA C O 1
ATOM 6525 N N . GLN C 1 250 ? 32.116 35.129 -11.166 1.00 23.09 247 GLN C N 1
ATOM 6526 C CA . GLN C 1 250 ? 32.192 34.694 -9.768 1.00 24.46 247 GLN C CA 1
ATOM 6527 C C . GLN C 1 250 ? 33.614 34.877 -9.248 1.00 25.28 247 GLN C C 1
ATOM 6528 O O . GLN C 1 250 ? 33.830 35.278 -8.105 1.00 25.57 247 GLN C O 1
ATOM 6534 N N . ALA C 1 251 ? 34.584 34.561 -10.088 1.00 26.06 248 ALA C N 1
ATOM 6535 C CA . ALA C 1 251 ? 35.969 34.774 -9.734 1.00 27.76 248 ALA C CA 1
ATOM 6536 C C . ALA C 1 251 ? 36.173 36.283 -9.514 1.00 28.84 248 ALA C C 1
ATOM 6537 O O . ALA C 1 251 ? 36.723 36.701 -8.510 1.00 28.80 248 ALA C O 1
ATOM 6563 N N . GLY C 1 255 ? 37.306 38.958 -5.996 1.00 35.98 252 GLY C N 1
ATOM 6564 C CA . GLY C 1 255 ? 38.547 39.727 -6.078 1.00 36.15 252 GLY C CA 1
ATOM 6565 C C . GLY C 1 255 ? 39.658 39.049 -6.847 1.00 35.63 252 GLY C C 1
ATOM 6566 O O . GLY C 1 255 ? 40.806 39.423 -6.721 1.00 35.41 252 GLY C O 1
ATOM 6567 N N . GLU C 1 256 ? 39.328 38.063 -7.670 1.00 35.26 253 GLU C N 1
ATOM 6568 C CA . GLU C 1 256 ? 40.362 37.369 -8.437 1.00 35.23 253 GLU C CA 1
ATOM 6569 C C . GLU C 1 256 ? 40.751 38.145 -9.690 1.00 35.21 253 GLU C C 1
ATOM 6570 O O . GLU C 1 256 ? 39.994 38.998 -10.174 1.00 33.89 253 GLU C O 1
ATOM 6576 N N . SER C 1 257 ? 41.950 37.847 -10.184 1.00 34.63 254 SER C N 1
ATOM 6577 C CA . SER C 1 257 ? 42.457 38.385 -11.436 1.00 34.92 254 SER C CA 1
ATOM 6578 C C . SER C 1 257 ? 42.356 37.247 -12.446 1.00 34.09 254 SER C C 1
ATOM 6579 O O . SER C 1 257 ? 42.745 36.116 -12.136 1.00 33.54 254 SER C O 1
ATOM 6582 N N . PHE C 1 258 ? 41.873 37.520 -13.659 1.00 32.79 255 PHE C N 1
ATOM 6583 C CA . PHE C 1 258 ? 41.765 36.448 -14.646 1.00 31.19 255 PHE C CA 1
ATOM 6584 C C . PHE C 1 258 ? 43.141 35.857 -15.004 1.00 30.54 255 PHE C C 1
ATOM 6585 O O . PHE C 1 258 ? 43.241 34.717 -15.439 1.00 29.88 255 PHE C O 1
ATOM 6593 N N . GLU C 1 259 ? 44.192 36.634 -14.807 1.00 31.51 256 GLU C N 1
ATOM 6594 C CA . GLU C 1 259 ? 45.544 36.176 -15.092 1.00 32.48 256 GLU C CA 1
ATOM 6595 C C . GLU C 1 259 ? 45.952 35.059 -14.140 1.00 32.39 256 GLU C C 1
ATOM 6596 O O . GLU C 1 259 ? 46.923 34.358 -14.399 1.00 34.57 256 GLU C O 1
ATOM 6602 N N . ASP C 1 260 ? 45.231 34.910 -13.031 1.00 31.29 257 ASP C N 1
ATOM 6603 C CA . ASP C 1 260 ? 45.540 33.872 -12.046 1.00 32.35 257 ASP C CA 1
ATOM 6604 C C . ASP C 1 260 ? 44.832 32.544 -12.321 1.00 31.49 257 ASP C C 1
ATOM 6605 O O . ASP C 1 260 ? 44.986 31.598 -11.570 1.00 32.19 257 ASP C O 1
ATOM 6610 N N . ILE C 1 261 ? 44.058 32.475 -13.396 1.00 31.09 258 ILE C N 1
ATOM 6611 C CA . ILE C 1 261 ? 43.420 31.233 -13.774 1.00 31.06 258 ILE C CA 1
ATOM 6612 C C . ILE C 1 261 ? 44.518 30.234 -14.163 1.00 31.57 258 ILE C C 1
ATOM 6613 O O . ILE C 1 261 ? 45.371 30.538 -15.000 1.00 31.66 258 ILE C O 1
ATOM 6618 N N . GLU C 1 262 ? 44.498 29.059 -13.537 1.00 31.93 259 GLU C N 1
ATOM 6619 C CA . GLU C 1 262 ? 45.476 28.003 -13.808 1.00 33.96 259 GLU C CA 1
ATOM 6620 C C . GLU C 1 262 ? 44.939 27.011 -14.848 1.00 33.91 259 GLU C C 1
ATOM 6621 O O . GLU C 1 262 ? 45.659 26.592 -15.755 1.00 35.12 259 GLU C O 1
ATOM 6627 N N . ALA C 1 263 ? 43.671 26.645 -14.714 1.00 33.09 260 ALA C N 1
ATOM 6628 C CA . ALA C 1 263 ? 43.036 25.698 -15.625 1.00 32.63 260 ALA C CA 1
ATOM 6629 C C . ALA C 1 263 ? 41.546 25.967 -15.706 1.00 30.63 260 ALA C C 1
ATOM 6630 O O . ALA C 1 263 ? 40.980 26.598 -14.811 1.00 29.88 260 ALA C O 1
ATOM 6632 N N . ALA C 1 264 ? 40.925 25.493 -16.787 1.00 28.37 261 ALA C N 1
ATOM 6633 C CA . ALA C 1 264 ? 39.485 25.643 -16.989 1.00 27.36 261 ALA C CA 1
ATOM 6634 C C . ALA C 1 264 ? 38.889 24.320 -17.466 1.00 26.84 261 ALA C C 1
ATOM 6635 O O . ALA C 1 264 ? 39.605 23.451 -17.959 1.00 27.26 261 ALA C O 1
ATOM 6637 N N . ALA C 1 265 ? 37.579 24.175 -17.310 1.00 25.80 262 ALA C N 1
ATOM 6638 C CA . ALA C 1 265 ? 36.893 22.977 -17.760 1.00 26.49 262 ALA C CA 1
ATOM 6639 C C . ALA C 1 265 ? 35.472 23.312 -18.183 1.00 24.90 262 ALA C C 1
ATOM 6640 O O . ALA C 1 265 ? 34.792 24.076 -17.522 1.00 25.41 262 ALA C O 1
ATOM 6642 N N . LEU C 1 266 ? 35.057 22.758 -19.318 1.00 25.14 263 LEU C N 1
ATOM 6643 C CA . LEU C 1 266 ? 33.714 22.935 -19.853 1.00 25.19 263 LEU C CA 1
ATOM 6644 C C . LEU C 1 266 ? 33.039 21.576 -20.006 1.00 24.99 263 LEU C C 1
ATOM 6645 O O . LEU C 1 266 ? 33.585 20.675 -20.610 1.00 25.35 263 LEU C O 1
ATOM 6650 N N . VAL C 1 267 ? 31.851 21.438 -19.432 1.00 25.84 264 VAL C N 1
ATOM 6651 C CA . VAL C 1 267 ? 31.059 20.241 -19.592 1.00 25.80 264 VAL C CA 1
ATOM 6652 C C . VAL C 1 267 ? 29.743 20.718 -20.213 1.00 25.43 264 VAL C C 1
ATOM 6653 O O . VAL C 1 267 ? 29.151 21.704 -19.743 1.00 25.12 264 VAL C O 1
ATOM 6657 N N . GLU C 1 268 ? 29.335 20.079 -21.311 1.00 25.68 265 GLU C N 1
ATOM 6658 C CA . GLU C 1 268 ? 28.061 20.395 -22.000 1.00 25.63 265 GLU C CA 1
ATOM 6659 C C . GLU C 1 268 ? 27.379 19.126 -22.509 1.00 27.42 265 GLU C C 1
ATOM 6660 O O . GLU C 1 268 ? 27.948 18.027 -22.448 1.00 28.91 265 GLU C O 1
ATOM 6666 N N . SER C 1 269 ? 26.166 19.293 -23.018 1.00 27.81 266 SER C N 1
ATOM 6667 C CA . SER C 1 269 ? 25.349 18.188 -23.478 1.00 29.97 266 SER C CA 1
ATOM 6668 C C . SER C 1 269 ? 25.669 17.748 -24.889 1.00 30.63 266 SER C C 1
ATOM 6669 O O . SER C 1 269 ? 25.819 18.572 -25.790 1.00 30.42 266 SER C O 1
ATOM 6672 N N . ALA C 1 270 ? 25.743 16.434 -25.081 1.00 32.04 267 ALA C N 1
ATOM 6673 C CA . ALA C 1 270 ? 26.023 15.863 -26.392 1.00 32.38 267 ALA C CA 1
ATOM 6674 C C . ALA C 1 270 ? 24.852 16.106 -27.361 1.00 31.88 267 ALA C C 1
ATOM 6675 O O . ALA C 1 270 ? 25.063 16.148 -28.565 1.00 33.52 267 ALA C O 1
ATOM 6677 N N . THR C 1 271 ? 23.639 16.279 -26.833 1.00 30.88 268 THR C N 1
ATOM 6678 C CA . THR C 1 271 ? 22.445 16.545 -27.658 1.00 31.09 268 THR C CA 1
ATOM 6679 C C . THR C 1 271 ? 22.004 18.025 -27.704 1.00 29.40 268 THR C C 1
ATOM 6680 O O . THR C 1 271 ? 20.902 18.342 -28.196 1.00 30.00 268 THR C O 1
ATOM 6684 N N . GLY C 1 272 ? 22.842 18.934 -27.206 1.00 27.39 269 GLY C N 1
ATOM 6685 C CA . GLY C 1 272 ? 22.522 20.362 -27.247 1.00 25.05 269 GLY C CA 1
ATOM 6686 C C . GLY C 1 272 ? 22.587 20.914 -28.665 1.00 24.76 269 GLY C C 1
ATOM 6687 O O . GLY C 1 272 ? 23.466 20.550 -29.447 1.00 23.98 269 GLY C O 1
ATOM 6688 N N . LYS C 1 273 ? 21.672 21.810 -29.009 1.00 24.71 270 LYS C N 1
ATOM 6689 C CA . LYS C 1 273 ? 21.651 22.382 -30.373 1.00 25.33 270 LYS C CA 1
ATOM 6690 C C . LYS C 1 273 ? 22.778 23.406 -30.632 1.00 24.19 270 LYS C C 1
ATOM 6691 O O . LYS C 1 273 ? 22.929 23.882 -31.754 1.00 24.79 270 LYS C O 1
ATOM 6697 N N . ILE C 1 274 ? 23.553 23.744 -29.602 1.00 23.62 271 ILE C N 1
ATOM 6698 C CA . ILE C 1 274 ? 24.742 24.593 -29.781 1.00 23.32 271 ILE C CA 1
ATOM 6699 C C . ILE C 1 274 ? 25.923 23.993 -29.008 1.00 24.13 271 ILE C C 1
ATOM 6700 O O . ILE C 1 274 ? 25.779 22.958 -28.323 1.00 22.93 271 ILE C O 1
ATOM 6705 N N . SER C 1 275 ? 27.078 24.655 -29.133 1.00 22.64 272 SER C N 1
ATOM 6706 C CA . SER C 1 275 ? 28.281 24.292 -28.403 1.00 24.03 272 SER C CA 1
ATOM 6707 C C . SER C 1 275 ? 29.007 25.560 -27.940 1.00 24.09 272 SER C C 1
ATOM 6708 O O . SER C 1 275 ? 29.125 26.531 -28.709 1.00 24.12 272 SER C O 1
ATOM 6711 N N . HIS C 1 276 ? 29.474 25.564 -26.685 1.00 22.43 273 HIS C N 1
ATOM 6712 C CA . HIS C 1 276 ? 30.238 26.698 -26.153 1.00 21.41 273 HIS C CA 1
ATOM 6713 C C . HIS C 1 276 ? 31.736 26.467 -26.290 1.00 21.86 273 HIS C C 1
ATOM 6714 O O . HIS C 1 276 ? 32.541 27.330 -25.890 1.00 21.46 273 HIS C O 1
ATOM 6721 N N . LEU C 1 277 ? 32.125 25.327 -26.859 1.00 22.75 274 LEU C N 1
ATOM 6722 C CA . LEU C 1 277 ? 33.558 24.987 -26.951 1.00 24.81 274 LEU C CA 1
ATOM 6723 C C . LEU C 1 277 ? 34.398 26.087 -27.595 1.00 25.74 274 LEU C C 1
ATOM 6724 O O . LEU C 1 277 ? 35.244 26.698 -26.929 1.00 26.57 274 LEU C O 1
ATOM 6729 N N . ALA C 1 278 ? 34.142 26.345 -28.875 1.00 25.74 275 ALA C N 1
ATOM 6730 C CA . ALA C 1 278 ? 34.900 27.316 -29.651 1.00 26.62 275 ALA C CA 1
ATOM 6731 C C . ALA C 1 278 ? 35.016 28.699 -29.004 1.00 26.15 275 ALA C C 1
ATOM 6732 O O . ALA C 1 278 ? 36.102 29.291 -29.009 1.00 24.88 275 ALA C O 1
ATOM 6734 N N . ASP C 1 279 ? 33.903 29.229 -28.496 1.00 25.17 276 ASP C N 1
ATOM 6735 C CA . ASP C 1 279 ? 33.921 30.549 -27.854 1.00 25.72 276 ASP C CA 1
ATOM 6736 C C . ASP C 1 279 ? 34.613 30.513 -26.487 1.00 25.53 276 ASP C C 1
ATOM 6737 O O . ASP C 1 279 ? 35.260 31.490 -26.090 1.00 26.10 276 ASP C O 1
ATOM 6742 N N . THR C 1 280 ? 34.518 29.384 -25.789 1.00 25.02 277 THR C N 1
ATOM 6743 C CA . THR C 1 280 ? 35.200 29.232 -24.518 1.00 24.11 277 THR C CA 1
ATOM 6744 C C . THR C 1 280 ? 36.699 29.177 -24.788 1.00 25.62 277 THR C C 1
ATOM 6745 O O . THR C 1 280 ? 37.466 29.903 -24.150 1.00 25.84 277 THR C O 1
ATOM 6749 N N . GLN C 1 281 ? 37.126 28.345 -25.744 1.00 27.42 278 GLN C N 1
ATOM 6750 C CA . GLN C 1 281 ? 38.552 28.295 -26.127 1.00 28.46 278 GLN C CA 1
ATOM 6751 C C . GLN C 1 281 ? 39.087 29.679 -26.537 1.00 27.46 278 GLN C C 1
ATOM 6752 O O . GLN C 1 281 ? 40.153 30.099 -26.085 1.00 26.73 278 GLN C O 1
ATOM 6758 N N . ALA C 1 282 ? 38.347 30.368 -27.400 1.00 26.02 279 ALA C N 1
ATOM 6759 C CA . ALA C 1 282 ? 38.756 31.689 -27.912 1.00 26.65 279 ALA C CA 1
ATOM 6760 C C . ALA C 1 282 ? 38.852 32.779 -26.836 1.00 25.81 279 ALA C C 1
ATOM 6761 O O . ALA C 1 282 ? 39.762 33.593 -26.865 1.00 25.34 279 ALA C O 1
ATOM 6763 N N . THR C 1 283 ? 37.916 32.790 -25.888 1.00 26.34 280 THR C N 1
ATOM 6764 C CA . THR C 1 283 ? 37.939 33.796 -24.827 1.00 25.59 280 THR C CA 1
ATOM 6765 C C . THR C 1 283 ? 39.053 33.531 -23.845 1.00 26.54 280 THR C C 1
ATOM 6766 O O . THR C 1 283 ? 39.712 34.471 -23.406 1.00 27.20 280 THR C O 1
ATOM 6770 N N . LEU C 1 284 ? 39.270 32.264 -23.497 1.00 27.36 281 LEU C N 1
ATOM 6771 C CA . LEU C 1 284 ? 40.375 31.922 -22.607 1.00 28.50 281 LEU C CA 1
ATOM 6772 C C . LEU C 1 284 ? 41.717 32.261 -23.259 1.00 30.49 281 LEU C C 1
ATOM 6773 O O . LEU C 1 284 ? 42.694 32.510 -22.554 1.00 32.64 281 LEU C O 1
ATOM 6778 N N . GLU C 1 285 ? 41.784 32.239 -24.592 1.00 31.31 282 GLU C N 1
ATOM 6779 C CA . GLU C 1 285 ? 43.038 32.567 -25.269 1.00 32.86 282 GLU C CA 1
ATOM 6780 C C . GLU C 1 285 ? 43.401 34.048 -25.203 1.00 32.81 282 GLU C C 1
ATOM 6781 O O . GLU C 1 285 ? 44.579 34.384 -25.151 1.00 33.86 282 GLU C O 1
ATOM 6787 N N . VAL C 1 286 ? 42.409 34.935 -25.182 1.00 32.24 283 VAL C N 1
ATOM 6788 C CA . VAL C 1 286 ? 42.715 36.356 -25.066 1.00 32.72 283 VAL C CA 1
ATOM 6789 C C . VAL C 1 286 ? 43.106 36.664 -23.619 1.00 33.13 283 VAL C C 1
ATOM 6790 O O . VAL C 1 286 ? 43.870 37.596 -23.356 1.00 35.11 283 VAL C O 1
ATOM 6794 N N . ILE C 1 287 ? 42.602 35.868 -22.681 1.00 32.19 284 ILE C N 1
ATOM 6795 C CA . ILE C 1 287 ? 42.980 36.024 -21.283 1.00 31.60 284 ILE C CA 1
ATOM 6796 C C . ILE C 1 287 ? 44.427 35.553 -21.125 1.00 32.26 284 ILE C C 1
ATOM 6797 O O . ILE C 1 287 ? 45.276 36.308 -20.688 1.00 33.47 284 ILE C O 1
ATOM 6802 N N . ASN C 1 288 ? 44.698 34.306 -21.501 1.00 32.69 285 ASN C N 1
ATOM 6803 C CA . ASN C 1 288 ? 46.060 33.723 -21.415 1.00 33.76 285 ASN C CA 1
ATOM 6804 C C . ASN C 1 288 ? 46.128 32.418 -22.211 1.00 32.94 285 ASN C C 1
ATOM 6805 O O . ASN C 1 288 ? 45.472 31.453 -21.850 1.00 31.59 285 ASN C O 1
ATOM 6810 N N . PRO C 1 289 ? 46.936 32.384 -23.283 1.00 33.91 286 PRO C N 1
ATOM 6811 C CA . PRO C 1 289 ? 47.029 31.198 -24.145 1.00 35.56 286 PRO C CA 1
ATOM 6812 C C . PRO C 1 289 ? 47.514 29.928 -23.471 1.00 36.42 286 PRO C C 1
ATOM 6813 O O . PRO C 1 289 ? 47.311 28.843 -24.023 1.00 36.81 286 PRO C O 1
ATOM 6817 N N . ASP C 1 290 ? 48.163 30.054 -22.316 1.00 36.65 287 ASP C N 1
ATOM 6818 C CA . ASP C 1 290 ? 48.680 28.889 -21.598 1.00 38.12 287 ASP C CA 1
ATOM 6819 C C . ASP C 1 290 ? 47.604 28.146 -20.792 1.00 36.87 287 ASP C C 1
ATOM 6820 O O . ASP C 1 290 ? 47.864 27.054 -20.282 1.00 39.14 287 ASP C O 1
ATOM 6825 N N . ILE C 1 291 ? 46.422 28.738 -20.652 1.00 34.26 288 ILE C N 1
ATOM 6826 C CA . ILE C 1 291 ? 45.344 28.113 -19.888 1.00 32.82 288 ILE C CA 1
ATOM 6827 C C . ILE C 1 291 ? 44.811 26.904 -20.643 1.00 32.16 288 ILE C C 1
ATOM 6828 O O . ILE C 1 291 ? 44.278 27.052 -21.746 1.00 32.43 288 ILE C O 1
ATOM 6833 N N . PRO C 1 292 ? 44.983 25.698 -20.077 1.00 31.15 289 PRO C N 1
ATOM 6834 C CA . PRO C 1 292 ? 44.447 24.541 -20.771 1.00 31.25 289 PRO C CA 1
ATOM 6835 C C . PRO C 1 292 ? 42.976 24.416 -20.441 1.00 29.43 289 PRO C C 1
ATOM 6836 O O . PRO C 1 292 ? 42.557 24.785 -19.340 1.00 27.77 289 PRO C O 1
ATOM 6840 N N . LEU C 1 293 ? 42.198 23.928 -21.397 1.00 29.72 290 LEU C N 1
ATOM 6841 C CA . LEU C 1 293 ? 40.768 23.724 -21.210 1.00 29.03 290 LEU C CA 1
ATOM 6842 C C . LEU C 1 293 ? 40.432 22.244 -21.283 1.00 30.05 290 LEU C C 1
ATOM 6843 O O . LEU C 1 293 ? 40.629 21.624 -22.319 1.00 31.60 290 LEU C O 1
ATOM 6848 N N . SER C 1 294 ? 39.963 21.666 -20.178 1.00 30.17 291 SER C N 1
ATOM 6849 C CA . SER C 1 294 ? 39.506 20.265 -20.173 1.00 31.09 291 SER C CA 1
ATOM 6850 C C . SER C 1 294 ? 38.097 20.279 -20.767 1.00 29.55 291 SER C C 1
ATOM 6851 O O . SER C 1 294 ? 37.370 21.228 -20.531 1.00 29.20 291 SER C O 1
ATOM 6854 N N . TYR C 1 295 ? 37.709 19.236 -21.506 1.00 30.02 292 TYR C N 1
ATOM 6855 C CA . TYR C 1 295 ? 36.383 19.182 -22.152 1.00 28.82 292 TYR C CA 1
ATOM 6856 C C . TYR C 1 295 ? 35.673 17.836 -22.100 1.00 30.02 292 TYR C C 1
ATOM 6857 O O . TYR C 1 295 ? 36.277 16.792 -22.312 1.00 30.73 292 TYR C O 1
ATOM 6866 N N . LEU C 1 296 ? 34.363 17.890 -21.868 1.00 30.17 293 LEU C N 1
ATOM 6867 C CA . LEU C 1 296 ? 33.514 16.707 -21.821 1.00 31.14 293 LEU C CA 1
ATOM 6868 C C . LEU C 1 296 ? 32.130 17.001 -22.395 1.00 31.24 293 LEU C C 1
ATOM 6869 O O . LEU C 1 296 ? 31.409 17.864 -21.880 1.00 30.25 293 LEU C O 1
ATOM 6874 N N . SER C 1 297 ? 31.782 16.302 -23.470 1.00 32.24 294 SER C N 1
ATOM 6875 C CA . SER C 1 297 ? 30.456 16.391 -24.081 1.00 32.93 294 SER C CA 1
ATOM 6876 C C . SER C 1 297 ? 29.713 15.188 -23.505 1.00 35.06 294 SER C C 1
ATOM 6877 O O . SER C 1 297 ? 29.980 14.062 -23.888 1.00 36.70 294 SER C O 1
ATOM 6880 N N . LEU C 1 298 ? 28.786 15.442 -22.587 1.00 37.07 295 LEU C N 1
ATOM 6881 C CA . LEU C 1 298 ? 28.094 14.390 -21.840 1.00 40.12 295 LEU C CA 1
ATOM 6882 C C . LEU C 1 298 ? 26.665 14.103 -22.292 1.00 41.12 295 LEU C C 1
ATOM 6883 O O . LEU C 1 298 ? 25.797 14.989 -22.423 1.00 40.25 295 LEU C O 1
ATOM 6889 N N . ASN D 1 2 ? 12.617 22.588 -51.355 1.00 61.73 -1 ASN D N 1
ATOM 6890 C CA . ASN D 1 2 ? 13.202 23.828 -50.783 1.00 60.07 -1 ASN D CA 1
ATOM 6891 C C . ASN D 1 2 ? 12.195 24.448 -49.826 1.00 57.02 -1 ASN D C 1
ATOM 6892 O O . ASN D 1 2 ? 11.102 24.837 -50.233 1.00 53.95 -1 ASN D O 1
ATOM 6897 N N . ALA D 1 3 ? 12.558 24.530 -48.552 1.00 58.13 0 ALA D N 1
ATOM 6898 C CA . ALA D 1 3 ? 11.661 25.079 -47.545 1.00 56.04 0 ALA D CA 1
ATOM 6899 C C . ALA D 1 3 ? 11.261 26.520 -47.855 1.00 52.73 0 ALA D C 1
ATOM 6900 O O . ALA D 1 3 ? 10.102 26.885 -47.670 1.00 50.82 0 ALA D O 1
ATOM 6910 N N . ARG D 1 5 ? 11.071 28.138 -50.836 1.00 47.18 2 ARG D N 1
ATOM 6911 C CA . ARG D 1 5 ? 10.170 28.153 -52.001 1.00 45.89 2 ARG D CA 1
ATOM 6912 C C . ARG D 1 5 ? 8.752 27.794 -51.564 1.00 43.26 2 ARG D C 1
ATOM 6913 O O . ARG D 1 5 ? 7.779 28.459 -51.944 1.00 40.32 2 ARG D O 1
ATOM 6921 N N . ASN D 1 6 ? 8.650 26.737 -50.758 1.00 43.06 3 ASN D N 1
ATOM 6922 C CA . ASN D 1 6 ? 7.367 26.271 -50.258 1.00 42.27 3 ASN D CA 1
ATOM 6923 C C . ASN D 1 6 ? 6.697 27.324 -49.398 1.00 39.47 3 ASN D C 1
ATOM 6924 O O . ASN D 1 6 ? 5.495 27.525 -49.508 1.00 37.85 3 ASN D O 1
ATOM 6929 N N . ARG D 1 7 ? 7.476 28.009 -48.557 1.00 38.07 4 ARG D N 1
ATOM 6930 C CA . ARG D 1 7 ? 6.910 29.013 -47.654 1.00 36.65 4 ARG D CA 1
ATOM 6931 C C . ARG D 1 7 ? 6.473 30.277 -48.393 1.00 34.33 4 ARG D C 1
ATOM 6932 O O . ARG D 1 7 ? 5.478 30.911 -48.016 1.00 33.43 4 ARG D O 1
ATOM 6940 N N . ILE D 1 8 ? 7.189 30.632 -49.456 1.00 32.91 5 ILE D N 1
ATOM 6941 C CA . ILE D 1 8 ? 6.799 31.768 -50.284 1.00 31.45 5 ILE D CA 1
ATOM 6942 C C . ILE D 1 8 ? 5.452 31.456 -50.946 1.00 31.00 5 ILE D C 1
ATOM 6943 O O . ILE D 1 8 ? 4.558 32.297 -50.975 1.00 28.81 5 ILE D O 1
ATOM 6948 N N . GLU D 1 9 ? 5.315 30.232 -51.460 1.00 32.41 6 GLU D N 1
ATOM 6949 C CA . GLU D 1 9 ? 4.089 29.813 -52.146 1.00 34.00 6 GLU D CA 1
ATOM 6950 C C . GLU D 1 9 ? 2.886 29.833 -51.213 1.00 33.62 6 GLU D C 1
ATOM 6951 O O . GLU D 1 9 ? 1.812 30.297 -51.601 1.00 34.25 6 GLU D O 1
ATOM 6957 N N A GLN D 1 10 ? 3.056 29.331 -49.993 0.70 33.95 7 GLN D N 1
ATOM 6958 N N B GLN D 1 10 ? 3.063 29.328 -49.991 0.30 33.27 7 GLN D N 1
ATOM 6959 C CA A GLN D 1 10 ? 1.955 29.329 -49.034 0.70 34.58 7 GLN D CA 1
ATOM 6960 C CA B GLN D 1 10 ? 1.985 29.322 -49.002 0.30 33.46 7 GLN D CA 1
ATOM 6961 C C A GLN D 1 10 ? 1.568 30.759 -48.660 0.70 32.73 7 GLN D C 1
ATOM 6962 C C B GLN D 1 10 ? 1.571 30.754 -48.667 0.30 32.31 7 GLN D C 1
ATOM 6963 O O A GLN D 1 10 ? 0.391 31.058 -48.509 0.70 34.08 7 GLN D O 1
ATOM 6964 O O B GLN D 1 10 ? 0.386 31.045 -48.541 0.30 33.36 7 GLN D O 1
ATOM 6975 N N . ALA D 1 11 ? 2.553 31.644 -48.541 1.00 31.54 8 ALA D N 1
ATOM 6976 C CA . ALA D 1 11 ? 2.293 33.053 -48.219 1.00 30.55 8 ALA D CA 1
ATOM 6977 C C . ALA D 1 11 ? 1.489 33.728 -49.339 1.00 30.81 8 ALA D C 1
ATOM 6978 O O . ALA D 1 11 ? 0.513 34.438 -49.078 1.00 31.17 8 ALA D O 1
ATOM 6980 N N . LEU D 1 12 ? 1.869 33.466 -50.585 1.00 31.54 9 LEU D N 1
ATOM 6981 C CA . LEU D 1 12 ? 1.166 34.036 -51.753 1.00 32.18 9 LEU D CA 1
ATOM 6982 C C . LEU D 1 12 ? -0.277 33.550 -51.841 1.00 34.66 9 LEU D C 1
ATOM 6983 O O . LEU D 1 12 ? -1.185 34.323 -52.171 1.00 36.03 9 LEU D O 1
ATOM 6988 N N . GLN D 1 13 ? -0.492 32.273 -51.539 1.00 36.42 10 GLN D N 1
ATOM 6989 C CA . GLN D 1 13 ? -1.839 31.695 -51.575 1.00 39.17 10 GLN D CA 1
ATOM 6990 C C . GLN D 1 13 ? -2.789 32.297 -50.554 1.00 40.24 10 GLN D C 1
ATOM 6991 O O . GLN D 1 13 ? -3.998 32.257 -50.750 1.00 43.45 10 GLN D O 1
ATOM 6997 N N . GLN D 1 14 ? -2.252 32.852 -49.472 1.00 39.32 11 GLN D N 1
ATOM 6998 C CA . GLN D 1 14 ? -3.087 33.458 -48.427 1.00 41.00 11 GLN D CA 1
ATOM 6999 C C . GLN D 1 14 ? -3.345 34.936 -48.659 1.00 40.45 11 GLN D C 1
ATOM 7000 O O . GLN D 1 14 ? -4.081 35.552 -47.906 1.00 41.91 11 GLN D O 1
ATOM 7014 N N . PRO D 1 16 ? -4.847 38.375 -50.428 1.00 39.69 13 PRO D N 1
ATOM 7015 C CA . PRO D 1 16 ? -6.098 38.769 -51.048 1.00 41.58 13 PRO D CA 1
ATOM 7016 C C . PRO D 1 16 ? -5.980 38.777 -52.568 1.00 42.08 13 PRO D C 1
ATOM 7017 O O . PRO D 1 16 ? -4.991 39.286 -53.112 1.00 41.73 13 PRO D O 1
ATOM 7021 N N . ALA D 1 17 ? -6.990 38.234 -53.241 1.00 42.90 14 ALA D N 1
ATOM 7022 C CA . ALA D 1 17 ? -6.988 38.161 -54.700 1.00 43.38 14 ALA D CA 1
ATOM 7023 C C . ALA D 1 17 ? -6.808 39.539 -55.365 1.00 43.29 14 ALA D C 1
ATOM 7024 O O . ALA D 1 17 ? -6.412 39.618 -56.526 1.00 43.56 14 ALA D O 1
ATOM 7026 N N . SER D 1 18 ? -7.081 40.613 -54.621 1.00 42.89 15 SER D N 1
ATOM 7027 C CA . SER D 1 18 ? -6.952 41.977 -55.140 1.00 42.17 15 SER D CA 1
ATOM 7028 C C . SER D 1 18 ? -5.548 42.305 -55.642 1.00 40.04 15 SER D C 1
ATOM 7029 O O . SER D 1 18 ? -5.402 42.983 -56.644 1.00 41.50 15 SER D O 1
ATOM 7032 N N . PHE D 1 19 ? -4.513 41.844 -54.946 1.00 37.74 16 PHE D N 1
ATOM 7033 C CA . PHE D 1 19 ? -3.136 42.158 -55.360 1.00 35.46 16 PHE D CA 1
ATOM 7034 C C . PHE D 1 19 ? -2.180 40.961 -55.466 1.00 34.46 16 PHE D C 1
ATOM 7035 O O . PHE D 1 19 ? -1.017 41.146 -55.844 1.00 33.36 16 PHE D O 1
ATOM 7043 N N . ALA D 1 20 ? -2.652 39.751 -55.147 1.00 34.87 17 ALA D N 1
ATOM 7044 C CA . ALA D 1 20 ? -1.805 38.555 -55.198 1.00 34.04 17 ALA D CA 1
ATOM 7045 C C . ALA D 1 20 ? -1.192 38.295 -56.582 1.00 33.95 17 ALA D C 1
ATOM 7046 O O . ALA D 1 20 ? -0.010 37.928 -56.671 1.00 32.14 17 ALA D O 1
ATOM 7048 N N . PRO D 1 21 ? -1.981 38.469 -57.663 1.00 34.09 18 PRO D N 1
ATOM 7049 C CA . PRO D 1 21 ? -1.403 38.225 -58.990 1.00 34.63 18 PRO D CA 1
ATOM 7050 C C . PRO D 1 21 ? -0.179 39.091 -59.279 1.00 34.36 18 PRO D C 1
ATOM 7051 O O . PRO D 1 21 ? 0.812 38.589 -59.818 1.00 35.04 18 PRO D O 1
ATOM 7055 N N . TYR D 1 22 ? -0.221 40.369 -58.910 1.00 34.17 19 TYR D N 1
ATOM 7056 C CA . TYR D 1 22 ? 0.936 41.225 -59.145 1.00 33.86 19 TYR D CA 1
ATOM 7057 C C . TYR D 1 22 ? 2.071 40.920 -58.137 1.00 32.05 19 TYR D C 1
ATOM 7058 O O . TYR D 1 22 ? 3.251 40.919 -58.510 1.00 30.87 19 TYR D O 1
ATOM 7067 N N . LEU D 1 23 ? 1.723 40.622 -56.885 1.00 30.80 20 LEU D N 1
ATOM 7068 C CA . LEU D 1 23 ? 2.742 40.292 -55.862 1.00 30.46 20 LEU D CA 1
ATOM 7069 C C . LEU D 1 23 ? 3.517 39.038 -56.299 1.00 29.97 20 LEU D C 1
ATOM 7070 O O . LEU D 1 23 ? 4.751 38.987 -56.248 1.00 30.88 20 LEU D O 1
ATOM 7075 N N . ARG D 1 24 ? 2.766 38.044 -56.744 1.00 29.80 21 ARG D N 1
ATOM 7076 C CA . ARG D 1 24 ? 3.295 36.783 -57.243 1.00 30.21 21 ARG D CA 1
ATOM 7077 C C . ARG D 1 24 ? 4.230 37.007 -58.428 1.00 30.11 21 ARG D C 1
ATOM 7078 O O . ARG D 1 24 ? 5.261 36.351 -58.548 1.00 30.42 21 ARG D O 1
ATOM 7086 N N . GLU D 1 25 ? 3.877 37.958 -59.283 1.00 29.93 22 GLU D N 1
ATOM 7087 C CA . GLU D 1 25 ? 4.681 38.299 -60.455 1.00 29.57 22 GLU D CA 1
ATOM 7088 C C . GLU D 1 25 ? 6.040 38.895 -60.029 1.00 28.57 22 GLU D C 1
ATOM 7089 O O . GLU D 1 25 ? 7.070 38.577 -60.615 1.00 28.36 22 GLU D O 1
ATOM 7095 N N . LEU D 1 26 ? 6.034 39.735 -58.990 1.00 27.56 23 LEU D N 1
ATOM 7096 C CA . LEU D 1 26 ? 7.259 40.353 -58.465 1.00 26.95 23 LEU D CA 1
ATOM 7097 C C . LEU D 1 26 ? 8.116 39.364 -57.672 1.00 26.40 23 LEU D C 1
ATOM 7098 O O . LEU D 1 26 ? 9.310 39.231 -57.899 1.00 26.11 23 LEU D O 1
ATOM 7103 N N . VAL D 1 27 ? 7.491 38.672 -56.735 1.00 25.73 24 VAL D N 1
ATOM 7104 C CA . VAL D 1 27 ? 8.198 37.739 -55.861 1.00 24.73 24 VAL D CA 1
ATOM 7105 C C . VAL D 1 27 ? 8.797 36.520 -56.586 1.00 25.50 24 VAL D C 1
ATOM 7106 O O . VAL D 1 27 ? 9.861 36.023 -56.206 1.00 23.87 24 VAL D O 1
ATOM 7110 N N . LEU D 1 28 ? 8.109 36.035 -57.610 1.00 26.00 25 LEU D N 1
ATOM 7111 C CA . LEU D 1 28 ? 8.584 34.872 -58.358 1.00 27.64 25 LEU D CA 1
ATOM 7112 C C . LEU D 1 28 ? 9.506 35.233 -59.543 1.00 29.42 25 LEU D C 1
ATOM 7113 O O . LEU D 1 28 ? 10.027 34.345 -60.221 1.00 30.60 25 LEU D O 1
ATOM 7118 N N . ALA D 1 29 ? 9.698 36.527 -59.793 1.00 29.67 26 ALA D N 1
ATOM 7119 C CA . ALA D 1 29 ? 10.619 36.962 -60.830 1.00 30.12 26 ALA D CA 1
ATOM 7120 C C . ALA D 1 29 ? 11.983 36.349 -60.497 1.00 30.41 26 ALA D C 1
ATOM 7121 O O . ALA D 1 29 ? 12.329 36.222 -59.331 1.00 29.27 26 ALA D O 1
ATOM 7123 N N . LYS D 1 30 ? 12.744 35.970 -61.522 1.00 32.22 27 LYS D N 1
ATOM 7124 C CA . LYS D 1 30 ? 14.042 35.320 -61.324 1.00 33.38 27 LYS D CA 1
ATOM 7125 C C . LYS D 1 30 ? 15.076 36.226 -60.646 1.00 33.90 27 LYS D C 1
ATOM 7126 O O . LYS D 1 30 ? 16.012 35.724 -60.008 1.00 33.06 27 LYS D O 1
ATOM 7132 N N . ASP D 1 31 ? 14.918 37.544 -60.771 1.00 33.38 28 ASP D N 1
ATOM 7133 C CA . ASP D 1 31 ? 15.845 38.466 -60.109 1.00 33.91 28 ASP D CA 1
ATOM 7134 C C . ASP D 1 31 ? 15.260 39.159 -58.878 1.00 32.25 28 ASP D C 1
ATOM 7135 O O . ASP D 1 31 ? 15.721 40.233 -58.490 1.00 31.76 28 ASP D O 1
ATOM 7140 N N . PHE D 1 32 ? 14.266 38.541 -58.251 1.00 31.19 29 PHE D N 1
ATOM 7141 C CA . PHE D 1 32 ? 13.659 39.136 -57.064 1.00 29.86 29 PHE D CA 1
ATOM 7142 C C . PHE D 1 32 ? 14.676 39.158 -55.948 1.00 29.18 29 PHE D C 1
ATOM 7143 O O . PHE D 1 32 ? 15.204 38.100 -55.560 1.00 28.84 29 PHE D O 1
ATOM 7151 N N . ASP D 1 33 ? 14.916 40.353 -55.402 1.00 28.53 30 ASP D N 1
ATOM 7152 C CA . ASP D 1 33 ? 15.942 40.538 -54.377 1.00 27.91 30 ASP D CA 1
ATOM 7153 C C . ASP D 1 33 ? 15.396 40.831 -52.981 1.00 27.70 30 ASP D C 1
ATOM 7154 O O . ASP D 1 33 ? 16.062 41.421 -52.139 1.00 27.60 30 ASP D O 1
ATOM 7159 N N . ALA D 1 34 ? 14.179 40.400 -52.723 1.00 27.94 31 ALA D N 1
ATOM 7160 C CA . ALA D 1 34 ? 13.609 40.603 -51.419 1.00 26.48 31 ALA D CA 1
ATOM 7161 C C . ALA D 1 34 ? 13.492 42.093 -51.091 1.00 25.89 31 ALA D C 1
ATOM 7162 O O . ALA D 1 34 ? 13.793 42.516 -49.987 1.00 25.26 31 ALA D O 1
ATOM 7164 N N . THR D 1 35 ? 13.100 42.886 -52.081 1.00 27.31 32 THR D N 1
ATOM 7165 C CA . THR D 1 35 ? 12.830 44.323 -51.885 1.00 27.01 32 THR D CA 1
ATOM 7166 C C . THR D 1 35 ? 11.742 44.749 -52.853 1.00 27.43 32 THR D C 1
ATOM 7167 O O . THR D 1 35 ? 11.538 44.136 -53.898 1.00 26.83 32 THR D O 1
ATOM 7171 N N . PHE D 1 36 ? 11.043 45.812 -52.499 1.00 27.63 33 PHE D N 1
ATOM 7172 C CA . PHE D 1 36 ? 10.031 46.353 -53.356 1.00 27.60 33 PHE D CA 1
ATOM 7173 C C . PHE D 1 36 ? 10.389 47.793 -53.531 1.00 28.12 33 PHE D C 1
ATOM 7174 O O . PHE D 1 36 ? 10.726 48.471 -52.568 1.00 27.77 33 PHE D O 1
ATOM 7182 N N . SER D 1 37 ? 10.337 48.271 -54.765 1.00 29.08 34 SER D N 1
ATOM 7183 C CA . SER D 1 37 ? 10.651 49.660 -55.012 1.00 29.72 34 SER D CA 1
ATOM 7184 C C . SER D 1 37 ? 9.454 50.448 -54.537 1.00 29.43 34 SER D C 1
ATOM 7185 O O . SER D 1 37 ? 8.379 49.888 -54.345 1.00 27.69 34 SER D O 1
ATOM 7188 N N . ALA D 1 38 ? 9.660 51.740 -54.322 1.00 30.50 35 ALA D N 1
ATOM 7189 C CA . ALA D 1 38 ? 8.593 52.648 -53.940 1.00 31.19 35 ALA D CA 1
ATOM 7190 C C . ALA D 1 38 ? 7.430 52.540 -54.922 1.00 31.57 35 ALA D C 1
ATOM 7191 O O . ALA D 1 38 ? 6.258 52.511 -54.504 1.00 31.11 35 ALA D O 1
ATOM 7193 N N . GLU D 1 39 ? 7.752 52.484 -56.222 1.00 32.34 36 GLU D N 1
ATOM 7194 C CA . GLU D 1 39 ? 6.717 52.412 -57.288 1.00 33.15 36 GLU D CA 1
ATOM 7195 C C . GLU D 1 39 ? 5.958 51.078 -57.294 1.00 32.30 36 GLU D C 1
ATOM 7196 O O . GLU D 1 39 ? 4.746 51.062 -57.529 1.00 32.41 36 GLU D O 1
ATOM 7202 N N . GLN D 1 40 ? 6.665 49.968 -57.061 1.00 30.68 37 GLN D N 1
ATOM 7203 C CA . GLN D 1 40 ? 6.018 48.656 -56.982 1.00 30.41 37 GLN D CA 1
ATOM 7204 C C . GLN D 1 40 ? 5.101 48.621 -55.778 1.00 30.53 37 GLN D C 1
ATOM 7205 O O . GLN D 1 40 ? 3.978 48.122 -55.862 1.00 30.99 37 GLN D O 1
ATOM 7211 N N . TYR D 1 41 ? 5.562 49.180 -54.660 1.00 30.31 38 TYR D N 1
ATOM 7212 C CA . TYR D 1 41 ? 4.752 49.191 -53.451 1.00 30.36 38 TYR D CA 1
ATOM 7213 C C . TYR D 1 41 ? 3.471 50.015 -53.614 1.00 31.10 38 TYR D C 1
ATOM 7214 O O . TYR D 1 41 ? 2.404 49.595 -53.158 1.00 30.51 38 TYR D O 1
ATOM 7223 N N . GLN D 1 42 ? 3.576 51.186 -54.243 1.00 31.66 39 GLN D N 1
ATOM 7224 C CA . GLN D 1 42 ? 2.395 52.031 -54.469 1.00 33.48 39 GLN D CA 1
ATOM 7225 C C . GLN D 1 42 ? 1.392 51.299 -55.369 1.00 33.56 39 GLN D C 1
ATOM 7226 O O . GLN D 1 42 ? 0.168 51.344 -55.140 1.00 34.55 39 GLN D O 1
ATOM 7232 N N . GLN D 1 43 ? 1.906 50.639 -56.396 1.00 32.71 40 GLN D N 1
ATOM 7233 C CA . GLN D 1 43 ? 1.065 49.853 -57.292 1.00 34.19 40 GLN D CA 1
ATOM 7234 C C . GLN D 1 43 ? 0.368 48.730 -56.485 1.00 33.35 40 GLN D C 1
ATOM 7235 O O . GLN D 1 43 ? -0.822 48.461 -56.680 1.00 33.60 40 GLN D O 1
ATOM 7241 N N . LEU D 1 44 ? 1.099 48.087 -55.574 1.00 31.63 41 LEU D N 1
ATOM 7242 C CA . LEU D 1 44 ? 0.477 47.070 -54.715 1.00 31.86 41 LEU D CA 1
ATOM 7243 C C . LEU D 1 44 ? -0.573 47.743 -53.849 1.00 33.21 41 LEU D C 1
ATOM 7244 O O . LEU D 1 44 ? -1.706 47.265 -53.730 1.00 33.12 41 LEU D O 1
ATOM 7249 N N . LEU D 1 45 ? -0.183 48.861 -53.245 1.00 34.08 42 LEU D N 1
ATOM 7250 C CA . LEU D 1 45 ? -1.082 49.615 -52.371 1.00 35.93 42 LEU D CA 1
ATOM 7251 C C . LEU D 1 45 ? -2.368 49.977 -53.097 1.00 38.37 42 LEU D C 1
ATOM 7252 O O . LEU D 1 45 ? -3.455 49.706 -52.583 1.00 40.80 42 LEU D O 1
ATOM 7257 N N . THR D 1 46 ? -2.256 50.569 -54.291 1.00 39.13 43 THR D N 1
ATOM 7258 C CA . THR D 1 46 ? -3.446 50.939 -55.080 1.00 40.19 43 THR D CA 1
ATOM 7259 C C . THR D 1 46 ? -4.328 49.716 -55.359 1.00 40.79 43 THR D C 1
ATOM 7260 O O . THR D 1 46 ? -5.549 49.771 -55.175 1.00 41.44 43 THR D O 1
ATOM 7264 N N . LEU D 1 47 ? -3.712 48.627 -55.817 1.00 40.06 44 LEU D N 1
ATOM 7265 C CA . LEU D 1 47 ? -4.455 47.383 -56.112 1.00 41.37 44 LEU D CA 1
ATOM 7266 C C . LEU D 1 47 ? -5.158 46.802 -54.879 1.00 41.49 44 LEU D C 1
ATOM 7267 O O . LEU D 1 47 ? -6.269 46.274 -54.982 1.00 43.81 44 LEU D O 1
ATOM 7272 N N . SER D 1 48 ? -4.520 46.916 -53.721 1.00 40.06 45 SER D N 1
ATOM 7273 C CA . SER D 1 48 ? -5.075 46.376 -52.475 1.00 39.97 45 SER D CA 1
ATOM 7274 C C . SER D 1 48 ? -6.335 47.082 -52.005 1.00 42.07 45 SER D C 1
ATOM 7275 O O . SER D 1 48 ? -7.279 46.438 -51.545 1.00 43.31 45 SER D O 1
ATOM 7278 N N . GLY D 1 49 ? -6.340 48.408 -52.090 1.00 43.18 46 GLY D N 1
ATOM 7279 C CA . GLY D 1 49 ? -7.467 49.194 -51.594 1.00 45.64 46 GLY D CA 1
ATOM 7280 C C . GLY D 1 49 ? -7.365 49.358 -50.078 1.00 46.02 46 GLY D C 1
ATOM 7281 O O . GLY D 1 49 ? -8.258 49.934 -49.444 1.00 47.92 46 GLY D O 1
ATOM 7282 N N . LEU D 1 50 ? -6.272 48.842 -49.511 1.00 44.55 47 LEU D N 1
ATOM 7283 C CA . LEU D 1 50 ? -5.982 48.909 -48.081 1.00 45.33 47 LEU D CA 1
ATOM 7284 C C . LEU D 1 50 ? -5.176 50.161 -47.772 1.00 45.32 47 LEU D C 1
ATOM 7285 O O . LEU D 1 50 ? -4.756 50.879 -48.667 1.00 46.16 47 LEU D O 1
ATOM 7290 N N . GLU D 1 51 ? -4.952 50.405 -46.491 1.00 45.70 48 GLU D N 1
ATOM 7291 C CA . GLU D 1 51 ? -4.125 51.515 -46.069 1.00 45.56 48 GLU D CA 1
ATOM 7292 C C . GLU D 1 51 ? -2.710 50.985 -45.902 1.00 42.49 48 GLU D C 1
ATOM 7293 O O . GLU D 1 51 ? -2.506 49.790 -45.662 1.00 40.00 48 GLU D O 1
ATOM 7299 N N . ASP D 1 52 ? -1.747 51.883 -46.051 1.00 40.92 49 ASP D N 1
ATOM 7300 C CA . ASP D 1 52 ? -0.317 51.562 -45.969 1.00 39.29 49 ASP D CA 1
ATOM 7301 C C . ASP D 1 52 ? 0.027 50.513 -44.885 1.00 38.00 49 ASP D C 1
ATOM 7302 O O . ASP D 1 52 ? 0.406 49.391 -45.209 1.00 37.88 49 ASP D O 1
ATOM 7307 N N . ALA D 1 53 ? -0.119 50.879 -43.614 1.00 37.54 50 ALA D N 1
ATOM 7308 C CA . ALA D 1 53 ? 0.200 49.979 -42.501 1.00 36.40 50 ALA D CA 1
ATOM 7309 C C . ALA D 1 53 ? -0.372 48.557 -42.652 1.00 35.82 50 ALA D C 1
ATOM 7310 O O . ALA D 1 53 ? 0.332 47.574 -42.442 1.00 34.24 50 ALA D O 1
ATOM 7312 N N . ASP D 1 54 ? -1.638 48.443 -43.026 1.00 37.10 51 ASP D N 1
ATOM 7313 C CA . ASP D 1 54 ? -2.248 47.122 -43.160 1.00 37.49 51 ASP D CA 1
ATOM 7314 C C . ASP D 1 54 ? -1.638 46.315 -44.302 1.00 36.09 51 ASP D C 1
ATOM 7315 O O . ASP D 1 54 ? -1.478 45.093 -44.183 1.00 36.42 51 ASP D O 1
ATOM 7320 N N . LEU D 1 55 ? -1.260 46.981 -45.388 1.00 34.94 52 LEU D N 1
ATOM 7321 C CA . LEU D 1 55 ? -0.609 46.284 -46.489 1.00 32.96 52 LEU D CA 1
ATOM 7322 C C . LEU D 1 55 ? 0.750 45.746 -46.034 1.00 30.74 52 LEU D C 1
ATOM 7323 O O . LEU D 1 55 ? 1.041 44.565 -46.202 1.00 30.97 52 LEU D O 1
ATOM 7328 N N . ARG D 1 56 ? 1.579 46.608 -45.459 1.00 29.67 53 ARG D N 1
ATOM 7329 C CA . ARG D 1 56 ? 2.903 46.170 -44.968 1.00 27.56 53 ARG D CA 1
ATOM 7330 C C . ARG D 1 56 ? 2.774 44.961 -44.030 1.00 27.33 53 ARG D C 1
ATOM 7331 O O . ARG D 1 56 ? 3.549 44.013 -44.113 1.00 25.72 53 ARG D O 1
ATOM 7339 N N . VAL D 1 57 ? 1.765 44.982 -43.170 1.00 28.38 54 VAL D N 1
ATOM 7340 C CA . VAL D 1 57 ? 1.518 43.857 -42.277 1.00 28.49 54 VAL D CA 1
ATOM 7341 C C . VAL D 1 57 ? 1.154 42.591 -43.086 1.00 28.17 54 VAL D C 1
ATOM 7342 O O . VAL D 1 57 ? 1.608 41.482 -42.782 1.00 27.45 54 VAL D O 1
ATOM 7346 N N . ALA D 1 58 ? 0.346 42.768 -44.125 1.00 29.88 55 ALA D N 1
ATOM 7347 C CA . ALA D 1 58 ? -0.067 41.660 -44.985 1.00 29.75 55 ALA D CA 1
ATOM 7348 C C . ALA D 1 58 ? 1.130 41.030 -45.712 1.00 28.47 55 ALA D C 1
ATOM 7349 O O . ALA D 1 58 ? 1.097 39.858 -46.057 1.00 26.77 55 ALA D O 1
ATOM 7351 N N . LEU D 1 59 ? 2.180 41.817 -45.941 1.00 28.68 56 LEU D N 1
ATOM 7352 C CA . LEU D 1 59 ? 3.384 41.328 -46.624 1.00 27.09 56 LEU D CA 1
ATOM 7353 C C . LEU D 1 59 ? 4.386 40.637 -45.713 1.00 26.26 56 LEU D C 1
ATOM 7354 O O . LEU D 1 59 ? 5.349 40.055 -46.199 1.00 25.62 56 LEU D O 1
ATOM 7359 N N . LEU D 1 60 ? 4.172 40.675 -44.403 1.00 25.53 57 LEU D N 1
ATOM 7360 C CA . LEU D 1 60 ? 5.143 40.078 -43.491 1.00 24.83 57 LEU D CA 1
ATOM 7361 C C . LEU D 1 60 ? 5.457 38.613 -43.776 1.00 23.93 57 LEU D C 1
ATOM 7362 O O . LEU D 1 60 ? 6.622 38.213 -43.681 1.00 24.92 57 LEU D O 1
ATOM 7367 N N . PRO D 1 61 ? 4.443 37.809 -44.132 1.00 25.17 58 PRO D N 1
ATOM 7368 C CA . PRO D 1 61 ? 4.725 36.387 -44.421 1.00 24.97 58 PRO D CA 1
ATOM 7369 C C . PRO D 1 61 ? 5.752 36.152 -45.538 1.00 24.96 58 PRO D C 1
ATOM 7370 O O . PRO D 1 61 ? 6.403 35.108 -45.560 1.00 25.03 58 PRO D O 1
ATOM 7374 N N . ILE D 1 62 ? 5.903 37.107 -46.449 1.00 25.34 59 ILE D N 1
ATOM 7375 C CA . ILE D 1 62 ? 6.886 36.983 -47.528 1.00 25.01 59 ILE D CA 1
ATOM 7376 C C . ILE D 1 62 ? 8.246 37.039 -46.896 1.00 24.95 59 ILE D C 1
ATOM 7377 O O . ILE D 1 62 ? 9.109 36.216 -47.173 1.00 24.75 59 ILE D O 1
ATOM 7382 N N . ALA D 1 63 ? 8.422 38.020 -46.022 1.00 25.39 60 ALA D N 1
ATOM 7383 C CA . ALA D 1 63 ? 9.664 38.185 -45.291 1.00 24.29 60 ALA D CA 1
ATOM 7384 C C . ALA D 1 63 ? 9.970 36.986 -44.388 1.00 22.96 60 ALA D C 1
ATOM 7385 O O . ALA D 1 63 ? 11.113 36.532 -44.304 1.00 22.48 60 ALA D O 1
ATOM 7387 N N . ALA D 1 64 ? 8.946 36.469 -43.726 1.00 22.86 61 ALA D N 1
ATOM 7388 C CA . ALA D 1 64 ? 9.131 35.366 -42.784 1.00 22.61 61 ALA D CA 1
ATOM 7389 C C . ALA D 1 64 ? 9.468 34.048 -43.473 1.00 22.64 61 ALA D C 1
ATOM 7390 O O . ALA D 1 64 ? 10.133 33.184 -42.875 1.00 23.51 61 ALA D O 1
ATOM 7392 N N . ALA D 1 65 ? 9.037 33.895 -44.723 1.00 22.51 62 ALA D N 1
ATOM 7393 C CA . ALA D 1 65 ? 9.349 32.689 -45.512 1.00 22.88 62 ALA D CA 1
ATOM 7394 C C . ALA D 1 65 ? 10.861 32.524 -45.690 1.00 22.22 62 ALA D C 1
ATOM 7395 O O . ALA D 1 65 ? 11.332 31.425 -45.968 1.00 22.31 62 ALA D O 1
ATOM 7397 N N . TYR D 1 66 ? 11.614 33.612 -45.523 1.00 21.98 63 TYR D N 1
ATOM 7398 C CA . TYR D 1 66 ? 13.087 33.571 -45.654 1.00 23.48 63 TYR D CA 1
ATOM 7399 C C . TYR D 1 66 ? 13.824 33.121 -44.395 1.00 22.86 63 TYR D C 1
ATOM 7400 O O . TYR D 1 66 ? 15.023 32.885 -44.449 1.00 25.05 63 TYR D O 1
ATOM 7409 N N . SER D 1 67 ? 13.113 33.032 -43.279 1.00 22.41 64 SER D N 1
ATOM 7410 C CA . SER D 1 67 ? 13.696 32.652 -42.002 1.00 22.07 64 SER D CA 1
ATOM 7411 C C . SER D 1 67 ? 14.463 31.364 -42.047 1.00 22.72 64 SER D C 1
ATOM 7412 O O . SER D 1 67 ? 13.999 30.371 -42.603 1.00 25.31 64 SER D O 1
ATOM 7415 N N . TYR D 1 68 ? 15.648 31.384 -41.450 1.00 22.45 65 TYR D N 1
ATOM 7416 C CA . TYR D 1 68 ? 16.488 30.196 -41.337 1.00 22.68 65 TYR D CA 1
ATOM 7417 C C . TYR D 1 68 ? 16.642 29.974 -39.833 1.00 22.05 65 TYR D C 1
ATOM 7418 O O . TYR D 1 68 ? 17.555 30.525 -39.214 1.00 22.09 65 TYR D O 1
ATOM 7427 N N . ALA D 1 69 ? 15.745 29.172 -39.260 1.00 21.78 66 ALA D N 1
ATOM 7428 C CA . ALA D 1 69 ? 15.670 28.966 -37.804 1.00 21.44 66 ALA D CA 1
ATOM 7429 C C . ALA D 1 69 ? 15.700 27.498 -37.387 1.00 23.37 66 ALA D C 1
ATOM 7430 O O . ALA D 1 69 ? 14.708 26.978 -36.866 1.00 22.46 66 ALA D O 1
ATOM 7432 N N . PRO D 1 70 ? 16.842 26.825 -37.612 1.00 25.17 67 PRO D N 1
ATOM 7433 C CA . PRO D 1 70 ? 16.970 25.424 -37.272 1.00 26.70 67 PRO D CA 1
ATOM 7434 C C . PRO D 1 70 ? 16.957 25.125 -35.770 1.00 27.43 67 PRO D C 1
ATOM 7435 O O . PRO D 1 70 ? 16.757 23.984 -35.394 1.00 30.11 67 PRO D O 1
ATOM 7439 N N . ILE D 1 71 ? 17.166 26.127 -34.921 1.00 27.28 68 ILE D N 1
ATOM 7440 C CA . ILE D 1 71 ? 17.146 25.916 -33.477 1.00 26.79 68 ILE D CA 1
ATOM 7441 C C . ILE D 1 71 ? 15.726 26.065 -32.928 1.00 27.88 68 ILE D C 1
ATOM 7442 O O . ILE D 1 71 ? 15.178 25.131 -32.355 1.00 28.09 68 ILE D O 1
ATOM 7447 N N . SER D 1 72 ? 15.123 27.237 -33.148 1.00 28.09 69 SER D N 1
ATOM 7448 C CA . SER D 1 72 ? 13.797 27.551 -32.612 1.00 27.87 69 SER D CA 1
ATOM 7449 C C . SER D 1 72 ? 12.617 27.197 -33.491 1.00 28.85 69 SER D C 1
ATOM 7450 O O . SER D 1 72 ? 11.504 27.042 -32.989 1.00 28.29 69 SER D O 1
ATOM 7453 N N . GLU D 1 73 ? 12.857 27.084 -34.796 1.00 29.05 70 GLU D N 1
ATOM 7454 C CA . GLU D 1 73 ? 11.780 26.904 -35.778 1.00 29.34 70 GLU D CA 1
ATOM 7455 C C . GLU D 1 73 ? 10.752 28.024 -35.580 1.00 28.08 70 GLU D C 1
ATOM 7456 O O . GLU D 1 73 ? 9.565 27.853 -35.821 1.00 29.91 70 GLU D O 1
ATOM 7462 N N . PHE D 1 74 ? 11.228 29.183 -35.160 1.00 27.58 71 PHE D N 1
ATOM 7463 C CA . PHE D 1 74 ? 10.376 30.333 -34.911 1.00 27.82 71 PHE D CA 1
ATOM 7464 C C . PHE D 1 74 ? 10.712 31.331 -36.017 1.00 27.05 71 PHE D C 1
ATOM 7465 O O . PHE D 1 74 ? 11.798 31.906 -36.039 1.00 26.69 71 PHE D O 1
ATOM 7473 N N . TYR D 1 75 ? 9.781 31.519 -36.945 1.00 27.50 72 TYR D N 1
ATOM 7474 C CA . TYR D 1 75 ? 10.037 32.347 -38.122 1.00 27.89 72 TYR D CA 1
ATOM 7475 C C . TYR D 1 75 ? 9.590 33.793 -37.960 1.00 27.12 72 TYR D C 1
ATOM 7476 O O . TYR D 1 75 ? 8.399 34.092 -37.904 1.00 27.83 72 TYR D O 1
ATOM 7485 N N . VAL D 1 76 ? 10.559 34.696 -37.894 1.00 25.60 73 VAL D N 1
ATOM 7486 C CA . VAL D 1 76 ? 10.246 36.106 -37.740 1.00 23.60 73 VAL D CA 1
ATOM 7487 C C . VAL D 1 76 ? 10.586 36.819 -39.054 1.00 23.02 73 VAL D C 1
ATOM 7488 O O . VAL D 1 76 ? 11.604 36.523 -39.696 1.00 21.76 73 VAL D O 1
ATOM 7492 N N . GLY D 1 77 ? 9.724 37.748 -39.441 1.00 21.98 74 GLY D N 1
ATOM 7493 C CA . GLY D 1 77 ? 9.895 38.521 -40.644 1.00 21.20 74 GLY D CA 1
ATOM 7494 C C . GLY D 1 77 ? 9.829 39.999 -40.327 1.00 21.01 74 GLY D C 1
ATOM 7495 O O . GLY D 1 77 ? 9.094 40.412 -39.436 1.00 20.24 74 GLY D O 1
ATOM 7496 N N . ALA D 1 78 ? 10.625 40.791 -41.042 1.00 19.72 75 ALA D N 1
ATOM 7497 C CA . ALA D 1 78 ? 10.646 42.228 -40.845 1.00 20.33 75 ALA D CA 1
ATOM 7498 C C . ALA D 1 78 ? 10.711 42.966 -42.180 1.00 20.30 75 ALA D C 1
ATOM 7499 O O . ALA D 1 78 ? 11.375 42.516 -43.124 1.00 20.16 75 ALA D O 1
ATOM 7501 N N . ILE D 1 79 ? 9.986 44.081 -42.259 1.00 20.63 76 ILE D N 1
ATOM 7502 C CA . ILE D 1 79 ? 10.013 44.913 -43.452 1.00 21.33 76 ILE D CA 1
ATOM 7503 C C . ILE D 1 79 ? 10.472 46.304 -43.065 1.00 22.41 76 ILE D C 1
ATOM 7504 O O . ILE D 1 79 ? 9.786 47.022 -42.352 1.00 23.23 76 ILE D O 1
ATOM 7509 N N . VAL D 1 80 ? 11.660 46.657 -43.520 1.00 22.87 77 VAL D N 1
ATOM 7510 C CA . VAL D 1 80 ? 12.211 47.963 -43.284 1.00 24.06 77 VAL D CA 1
ATOM 7511 C C . VAL D 1 80 ? 12.028 48.818 -44.517 1.00 27.48 77 VAL D C 1
ATOM 7512 O O . VAL D 1 80 ? 12.458 48.448 -45.615 1.00 28.53 77 VAL D O 1
ATOM 7516 N N . ARG D 1 81 ? 11.393 49.972 -44.328 1.00 27.97 78 ARG D N 1
ATOM 7517 C CA . ARG D 1 81 ? 11.215 50.921 -45.393 1.00 28.71 78 ARG D CA 1
ATOM 7518 C C . ARG D 1 81 ? 12.243 52.006 -45.185 1.00 28.72 78 ARG D C 1
ATOM 7519 O O . ARG D 1 81 ? 12.249 52.684 -44.159 1.00 28.17 78 ARG D O 1
ATOM 7527 N N . GLY D 1 82 ? 13.125 52.164 -46.163 1.00 30.00 79 GLY D N 1
ATOM 7528 C CA . GLY D 1 82 ? 14.181 53.160 -46.079 1.00 31.12 79 GLY D CA 1
ATOM 7529 C C . GLY D 1 82 ? 13.622 54.529 -46.348 1.00 32.16 79 GLY D C 1
ATOM 7530 O O . GLY D 1 82 ? 12.524 54.656 -46.877 1.00 32.55 79 GLY D O 1
ATOM 7531 N N . ILE D 1 83 ? 14.371 55.565 -46.006 1.00 33.82 80 ILE D N 1
ATOM 7532 C CA . ILE D 1 83 ? 13.877 56.928 -46.236 1.00 36.43 80 ILE D CA 1
ATOM 7533 C C . ILE D 1 83 ? 13.590 57.235 -47.718 1.00 36.63 80 ILE D C 1
ATOM 7534 O O . ILE D 1 83 ? 12.850 58.172 -48.016 1.00 38.57 80 ILE D O 1
ATOM 7539 N N . SER D 1 84 ? 14.146 56.440 -48.640 1.00 35.59 81 SER D N 1
ATOM 7540 C CA . SER D 1 84 ? 13.877 56.623 -50.068 1.00 35.94 81 SER D CA 1
ATOM 7541 C C . SER D 1 84 ? 12.519 56.042 -50.444 1.00 34.19 81 SER D C 1
ATOM 7542 O O . SER D 1 84 ? 12.044 56.291 -51.529 1.00 35.49 81 SER D O 1
ATOM 7545 N N . GLY D 1 85 ? 11.926 55.238 -49.561 1.00 32.29 82 GLY D N 1
ATOM 7546 C CA . GLY D 1 85 ? 10.624 54.610 -49.805 1.00 31.30 82 GLY D CA 1
ATOM 7547 C C . GLY D 1 85 ? 10.681 53.143 -50.224 1.00 30.19 82 GLY D C 1
ATOM 7548 O O . GLY D 1 85 ? 9.664 52.461 -50.249 1.00 28.05 82 GLY D O 1
ATOM 7549 N N . ARG D 1 86 ? 11.869 52.658 -50.563 1.00 29.98 83 ARG D N 1
ATOM 7550 C CA . ARG D 1 86 ? 12.040 51.263 -50.984 1.00 30.59 83 ARG D CA 1
ATOM 7551 C C . ARG D 1 86 ? 11.890 50.352 -49.763 1.00 28.67 83 ARG D C 1
ATOM 7552 O O . ARG D 1 86 ? 12.242 50.750 -48.657 1.00 28.42 83 ARG D O 1
ATOM 7560 N N . LEU D 1 87 ? 11.326 49.161 -49.954 1.00 27.28 84 LEU D N 1
ATOM 7561 C CA . LEU D 1 87 ? 11.151 48.212 -48.853 1.00 26.32 84 LEU D CA 1
ATOM 7562 C C . LEU D 1 87 ? 12.212 47.121 -48.911 1.00 25.40 84 LEU D C 1
ATOM 7563 O O . LEU D 1 87 ? 12.487 46.568 -49.971 1.00 24.27 84 LEU D O 1
ATOM 7568 N N . TYR D 1 88 ? 12.803 46.818 -47.760 1.00 24.64 85 TYR D N 1
ATOM 7569 C CA . TYR D 1 88 ? 13.801 45.786 -47.664 1.00 24.32 85 TYR D CA 1
ATOM 7570 C C . TYR D 1 88 ? 13.320 44.740 -46.682 1.00 24.51 85 TYR D C 1
ATOM 7571 O O . TYR D 1 88 ? 13.006 45.056 -45.539 1.00 24.32 85 TYR D O 1
ATOM 7580 N N . LEU D 1 89 ? 13.244 43.493 -47.127 1.00 24.23 86 LEU D N 1
ATOM 7581 C CA . LEU D 1 89 ? 12.778 42.416 -46.262 1.00 23.64 86 LEU D CA 1
ATOM 7582 C C . LEU D 1 89 ? 13.958 41.827 -45.499 1.00 23.26 86 LEU D C 1
ATOM 7583 O O . LEU D 1 89 ? 15.106 41.996 -45.899 1.00 24.92 86 LEU D O 1
ATOM 7588 N N . GLY D 1 90 ? 13.659 41.153 -44.391 1.00 23.28 87 GLY D N 1
ATOM 7589 C CA . GLY D 1 90 ? 14.669 40.486 -43.560 1.00 22.15 87 GLY D CA 1
ATOM 7590 C C . GLY D 1 90 ? 14.021 39.407 -42.701 1.00 21.28 87 GLY D C 1
ATOM 7591 O O . GLY D 1 90 ? 12.834 39.472 -42.430 1.00 19.81 87 GLY D O 1
ATOM 7592 N N . ALA D 1 91 ? 14.807 38.429 -42.259 1.00 20.85 88 ALA D N 1
ATOM 7593 C CA . ALA D 1 91 ? 14.298 37.322 -41.421 1.00 20.12 88 ALA D CA 1
ATOM 7594 C C . ALA D 1 91 ? 15.381 36.890 -40.440 1.00 20.24 88 ALA D C 1
ATOM 7595 O O . ALA D 1 91 ? 16.542 37.240 -40.595 1.00 18.97 88 ALA D O 1
ATOM 7597 N N . ASN D 1 92 ? 14.993 36.146 -39.416 1.00 21.09 89 ASN D N 1
ATOM 7598 C CA . ASN D 1 92 ? 15.954 35.686 -38.440 1.00 20.13 89 ASN D CA 1
ATOM 7599 C C . ASN D 1 92 ? 16.806 34.554 -39.004 1.00 21.03 89 ASN D C 1
ATOM 7600 O O . ASN D 1 92 ? 16.414 33.875 -39.956 1.00 20.21 89 ASN D O 1
ATOM 7613 N N . GLU D 1 94 ? 19.688 31.522 -37.512 1.00 22.59 91 GLU D N 1
ATOM 7614 C CA . GLU D 1 94 ? 20.219 30.789 -36.367 1.00 22.95 91 GLU D CA 1
ATOM 7615 C C . GLU D 1 94 ? 21.276 29.782 -36.833 1.00 23.21 91 GLU D C 1
ATOM 7616 O O . GLU D 1 94 ? 21.175 29.243 -37.922 1.00 25.58 91 GLU D O 1
ATOM 7622 N N . PHE D 1 95 ? 22.288 29.543 -36.008 1.00 21.64 92 PHE D N 1
ATOM 7623 C CA . PHE D 1 95 ? 23.367 28.640 -36.375 1.00 22.65 92 PHE D CA 1
ATOM 7624 C C . PHE D 1 95 ? 23.537 27.503 -35.398 1.00 22.57 92 PHE D C 1
ATOM 7625 O O . PHE D 1 95 ? 23.987 27.706 -34.272 1.00 21.75 92 PHE D O 1
ATOM 7633 N N . THR D 1 96 ? 23.166 26.300 -35.839 1.00 23.56 93 THR D N 1
ATOM 7634 C CA . THR D 1 96 ? 23.313 25.092 -35.031 1.00 23.84 93 THR D CA 1
ATOM 7635 C C . THR D 1 96 ? 24.786 24.877 -34.747 1.00 23.23 93 THR D C 1
ATOM 7636 O O . THR D 1 96 ? 25.585 24.972 -35.644 1.00 23.32 93 THR D O 1
ATOM 7640 N N . GLY D 1 97 ? 25.142 24.620 -33.491 1.00 24.36 94 GLY D N 1
ATOM 7641 C CA . GLY D 1 97 ? 26.536 24.342 -33.105 1.00 23.98 94 GLY D CA 1
ATOM 7642 C C . GLY D 1 97 ? 27.396 25.532 -32.727 1.00 23.61 94 GLY D C 1
ATOM 7643 O O . GLY D 1 97 ? 28.536 25.367 -32.282 1.00 23.21 94 GLY D O 1
ATOM 7644 N N . ALA D 1 98 ? 26.862 26.735 -32.907 1.00 23.03 95 ALA D N 1
ATOM 7645 C CA . ALA D 1 98 ? 27.585 27.956 -32.575 1.00 23.71 95 ALA D CA 1
ATOM 7646 C C . ALA D 1 98 ? 26.928 28.610 -31.359 1.00 23.82 95 ALA D C 1
ATOM 7647 O O . ALA D 1 98 ? 25.782 28.333 -31.056 1.00 25.39 95 ALA D O 1
ATOM 7649 N N . GLN D 1 99 ? 27.661 29.473 -30.666 1.00 23.49 96 GLN D N 1
ATOM 7650 C CA . GLN D 1 99 ? 27.130 30.147 -29.483 1.00 22.97 96 GLN D CA 1
ATOM 7651 C C . GLN D 1 99 ? 26.052 31.134 -29.964 1.00 21.48 96 GLN D C 1
ATOM 7652 O O . GLN D 1 99 ? 26.107 31.596 -31.104 1.00 20.20 96 GLN D O 1
ATOM 7658 N N . LEU D 1 100 ? 25.076 31.450 -29.111 1.00 21.20 97 LEU D N 1
ATOM 7659 C CA . LEU D 1 100 ? 23.916 32.264 -29.542 1.00 20.53 97 LEU D CA 1
ATOM 7660 C C . LEU D 1 100 ? 24.152 33.747 -29.920 1.00 21.53 97 LEU D C 1
ATOM 7661 O O . LEU D 1 100 ? 23.291 34.373 -30.541 1.00 22.50 97 LEU D O 1
ATOM 7666 N N . GLY D 1 101 ? 25.314 34.301 -29.594 1.00 22.02 98 GLY D N 1
ATOM 7667 C CA . GLY D 1 101 ? 25.644 35.655 -30.044 1.00 22.84 98 GLY D CA 1
ATOM 7668 C C . GLY D 1 101 ? 25.748 35.701 -31.568 1.00 22.43 98 GLY D C 1
ATOM 7669 O O . GLY D 1 101 ? 25.720 36.774 -32.185 1.00 24.46 98 GLY D O 1
ATOM 7670 N N . GLN D 1 102 ? 25.847 34.534 -32.192 1.00 22.37 99 GLN D N 1
ATOM 7671 C CA . GLN D 1 102 ? 25.924 34.445 -33.666 1.00 21.89 99 GLN D CA 1
ATOM 7672 C C . GLN D 1 102 ? 24.551 34.576 -34.345 1.00 21.14 99 GLN D C 1
ATOM 7673 O O . GLN D 1 102 ? 24.464 34.617 -35.556 1.00 21.34 99 GLN D O 1
ATOM 7679 N N . THR D 1 103 ? 23.492 34.658 -33.547 1.00 21.63 100 THR D N 1
ATOM 7680 C CA . THR D 1 103 ? 22.137 34.779 -34.052 1.00 20.28 100 THR D CA 1
ATOM 7681 C C . THR D 1 103 ? 21.903 36.137 -34.682 1.00 20.29 100 THR D C 1
ATOM 7682 O O . THR D 1 103 ? 22.462 37.156 -34.233 1.00 20.21 100 THR D O 1
ATOM 7686 N N . VAL D 1 104 ? 21.073 36.159 -35.719 1.00 20.09 101 VAL D N 1
ATOM 7687 C CA . VAL D 1 104 ? 20.683 37.410 -36.361 1.00 19.09 101 VAL D CA 1
ATOM 7688 C C . VAL D 1 104 ? 19.185 37.510 -36.246 1.00 19.77 101 VAL D C 1
ATOM 7689 O O . VAL D 1 104 ? 18.484 36.565 -36.553 1.00 19.94 101 VAL D O 1
ATOM 7693 N N . HIS D 1 105 ? 18.679 38.646 -35.775 1.00 20.32 102 HIS D N 1
ATOM 7694 C CA . HIS D 1 105 ? 17.231 38.833 -35.659 1.00 20.38 102 HIS D CA 1
ATOM 7695 C C . HIS D 1 105 ? 16.701 39.415 -36.949 1.00 19.32 102 HIS D C 1
ATOM 7696 O O . HIS D 1 105 ? 17.449 40.018 -37.693 1.00 21.22 102 HIS D O 1
ATOM 7703 N N . ALA D 1 106 ? 15.407 39.234 -37.194 1.00 19.40 103 ALA D N 1
ATOM 7704 C CA . ALA D 1 106 ? 14.725 39.732 -38.392 1.00 20.12 103 ALA D CA 1
ATOM 7705 C C . ALA D 1 106 ? 14.950 41.234 -38.577 1.00 20.91 103 ALA D C 1
ATOM 7706 O O . ALA D 1 106 ? 15.246 41.700 -39.681 1.00 22.06 103 ALA D O 1
ATOM 7708 N N . GLU D 1 107 ? 14.817 41.973 -37.483 1.00 21.13 104 GLU D N 1
ATOM 7709 C CA . GLU D 1 107 ? 15.010 43.412 -37.482 1.00 22.04 104 GLU D CA 1
ATOM 7710 C C . GLU D 1 107 ? 16.440 43.771 -37.918 1.00 22.52 104 GLU D C 1
ATOM 7711 O O . GLU D 1 107 ? 16.630 44.624 -38.790 1.00 23.36 104 GLU D O 1
ATOM 7717 N N . GLN D 1 108 ? 17.433 43.095 -37.348 1.00 21.53 105 GLN D N 1
ATOM 7718 C CA . GLN D 1 108 ? 18.838 43.335 -37.719 1.00 22.32 105 GLN D CA 1
ATOM 7719 C C . GLN D 1 108 ? 19.091 42.992 -39.179 1.00 23.01 105 GLN D C 1
ATOM 7720 O O . GLN D 1 108 ? 19.819 43.693 -39.883 1.00 24.05 105 GLN D O 1
ATOM 7726 N N . CYS D 1 109 ? 18.513 41.871 -39.613 1.00 23.54 106 CYS D N 1
ATOM 7727 C CA . CYS D 1 109 ? 18.680 41.403 -40.970 1.00 22.21 106 CYS D CA 1
ATOM 7728 C C . CYS D 1 109 ? 18.170 42.438 -41.971 1.00 22.09 106 CYS D C 1
ATOM 7729 O O . CYS D 1 109 ? 18.879 42.805 -42.904 1.00 22.65 106 CYS D O 1
ATOM 7732 N N . ALA D 1 110 ? 16.942 42.899 -41.760 1.00 21.63 107 ALA D N 1
ATOM 7733 C CA . ALA D 1 110 ? 16.303 43.871 -42.655 1.00 21.54 107 ALA D CA 1
ATOM 7734 C C . ALA D 1 110 ? 16.987 45.218 -42.610 1.00 20.92 107 ALA D C 1
ATOM 7735 O O . ALA D 1 110 ? 17.118 45.891 -43.635 1.00 21.12 107 ALA D O 1
ATOM 7737 N N . ILE D 1 111 ? 17.375 45.643 -41.416 1.00 20.82 108 ILE D N 1
ATOM 7738 C CA . ILE D 1 111 ? 18.088 46.902 -41.290 1.00 21.51 108 ILE D CA 1
ATOM 7739 C C . ILE D 1 111 ? 19.418 46.825 -42.049 1.00 21.37 108 ILE D C 1
ATOM 7740 O O . ILE D 1 111 ? 19.768 47.746 -42.783 1.00 21.46 108 ILE D O 1
ATOM 7745 N N . SER D 1 112 ? 20.140 45.719 -41.901 1.00 20.26 109 SER D N 1
ATOM 7746 C CA . SER D 1 112 ? 21.435 45.596 -42.574 1.00 21.58 109 SER D CA 1
ATOM 7747 C C . SER D 1 112 ? 21.229 45.484 -44.086 1.00 22.28 109 SER D C 1
ATOM 7748 O O . SER D 1 112 ? 22.091 45.873 -44.878 1.00 22.69 109 SER D O 1
ATOM 7751 N N . HIS D 1 113 ? 20.093 44.928 -44.476 1.00 21.53 110 HIS D N 1
ATOM 7752 C CA . HIS D 1 113 ? 19.761 44.789 -45.881 1.00 22.80 110 HIS D CA 1
ATOM 7753 C C . HIS D 1 113 ? 19.623 46.203 -46.492 1.00 23.40 110 HIS D C 1
ATOM 7754 O O . HIS D 1 113 ? 20.248 46.514 -47.514 1.00 23.89 110 HIS D O 1
ATOM 7761 N N . ALA D 1 114 ? 18.841 47.066 -45.845 1.00 22.53 111 ALA D N 1
ATOM 7762 C CA . ALA D 1 114 ? 18.695 48.448 -46.309 1.00 23.12 111 ALA D CA 1
ATOM 7763 C C . ALA D 1 114 ? 20.051 49.153 -46.341 1.00 24.45 111 ALA D C 1
ATOM 7764 O O . ALA D 1 114 ? 20.365 49.881 -47.275 1.00 24.09 111 ALA D O 1
ATOM 7766 N N . TRP D 1 115 ? 20.855 48.917 -45.311 1.00 24.64 112 TRP D N 1
ATOM 7767 C CA . TRP D 1 115 ? 22.152 49.548 -45.190 1.00 25.89 112 TRP D CA 1
ATOM 7768 C C . TRP D 1 115 ? 23.116 49.160 -46.296 1.00 27.33 112 TRP D C 1
ATOM 7769 O O . TRP D 1 115 ? 23.694 50.038 -46.940 1.00 29.64 112 TRP D O 1
ATOM 7788 N N . LYS D 1 117 ? 22.506 48.073 -49.175 1.00 28.95 114 LYS D N 1
ATOM 7789 C CA . LYS D 1 117 ? 22.009 48.537 -50.479 1.00 30.39 114 LYS D CA 1
ATOM 7790 C C . LYS D 1 117 ? 22.038 50.057 -50.612 1.00 30.88 114 LYS D C 1
ATOM 7791 O O . LYS D 1 117 ? 21.668 50.592 -51.644 1.00 30.83 114 LYS D O 1
ATOM 7797 N N . GLY D 1 118 ? 22.473 50.747 -49.559 1.00 30.76 115 GLY D N 1
ATOM 7798 C CA . GLY D 1 118 ? 22.689 52.179 -49.641 1.00 33.17 115 GLY D CA 1
ATOM 7799 C C . GLY D 1 118 ? 21.777 53.189 -48.979 1.00 33.90 115 GLY D C 1
ATOM 7800 O O . GLY D 1 118 ? 21.964 54.389 -49.200 1.00 34.90 115 GLY D O 1
ATOM 7801 N N . GLU D 1 119 ? 20.799 52.750 -48.193 1.00 33.50 116 GLU D N 1
ATOM 7802 C CA . GLU D 1 119 ? 19.907 53.704 -47.514 1.00 34.52 116 GLU D CA 1
ATOM 7803 C C . GLU D 1 119 ? 20.656 54.431 -46.416 1.00 35.52 116 GLU D C 1
ATOM 7804 O O . GLU D 1 119 ? 21.502 53.846 -45.726 1.00 35.17 116 GLU D O 1
ATOM 7810 N N . LYS D 1 120 ? 20.336 55.705 -46.247 1.00 37.58 117 LYS D N 1
ATOM 7811 C CA . LYS D 1 120 ? 20.967 56.522 -45.210 1.00 39.26 117 LYS D CA 1
ATOM 7812 C C . LYS D 1 120 ? 20.149 56.495 -43.919 1.00 37.89 117 LYS D C 1
ATOM 7813 O O . LYS D 1 120 ? 20.589 57.017 -42.899 1.00 37.51 117 LYS D O 1
ATOM 7819 N N . GLY D 1 121 ? 18.956 55.899 -43.968 1.00 36.91 118 GLY D N 1
ATOM 7820 C CA . GLY D 1 121 ? 18.094 55.835 -42.799 1.00 35.62 118 GLY D CA 1
ATOM 7821 C C . GLY D 1 121 ? 16.828 55.019 -42.973 1.00 35.30 118 GLY D C 1
ATOM 7822 O O . GLY D 1 121 ? 16.454 54.630 -44.085 1.00 35.17 118 GLY D O 1
ATOM 7823 N N . VAL D 1 122 ? 16.164 54.777 -41.850 1.00 34.06 119 VAL D N 1
ATOM 7824 C CA . VAL D 1 122 ? 14.954 54.001 -41.808 1.00 33.01 119 VAL D CA 1
ATOM 7825 C C . VAL D 1 122 ? 13.765 54.912 -41.483 1.00 33.43 119 VAL D C 1
ATOM 7826 O O . VAL D 1 122 ? 13.809 55.667 -40.525 1.00 33.26 119 VAL D O 1
ATOM 7830 N N . ALA D 1 123 ? 12.719 54.838 -42.302 1.00 32.93 120 ALA D N 1
ATOM 7831 C CA . ALA D 1 123 ? 11.513 55.621 -42.090 1.00 34.26 120 ALA D CA 1
ATOM 7832 C C . ALA D 1 123 ? 10.624 54.825 -41.134 1.00 33.89 120 ALA D C 1
ATOM 7833 O O . ALA D 1 123 ? 10.116 55.356 -40.154 1.00 35.22 120 ALA D O 1
ATOM 7835 N N . ASP D 1 124 ? 10.455 53.539 -41.413 1.00 32.50 121 ASP D N 1
ATOM 7836 C CA . ASP D 1 124 ? 9.673 52.678 -40.533 1.00 31.65 121 ASP D CA 1
ATOM 7837 C C . ASP D 1 124 ? 10.063 51.218 -40.704 1.00 29.14 121 ASP D C 1
ATOM 7838 O O . ASP D 1 124 ? 10.755 50.847 -41.658 1.00 28.67 121 ASP D O 1
ATOM 7843 N N . ILE D 1 125 ? 9.669 50.410 -39.730 1.00 27.66 122 ILE D N 1
ATOM 7844 C CA . ILE D 1 125 ? 9.951 48.982 -39.737 1.00 26.11 122 ILE D CA 1
ATOM 7845 C C . ILE D 1 125 ? 8.694 48.265 -39.285 1.00 25.96 122 ILE D C 1
ATOM 7846 O O . ILE D 1 125 ? 8.110 48.639 -38.267 1.00 27.62 122 ILE D O 1
ATOM 7851 N N . THR D 1 126 ? 8.258 47.283 -40.075 1.00 24.27 123 THR D N 1
ATOM 7852 C CA . THR D 1 126 ? 7.068 46.501 -39.768 1.00 25.31 123 THR D CA 1
ATOM 7853 C C . THR D 1 126 ? 7.561 45.122 -39.373 1.00 23.71 123 THR D C 1
ATOM 7854 O O . THR D 1 126 ? 8.436 44.577 -40.022 1.00 24.30 123 THR D O 1
ATOM 7858 N N A ILE D 1 127 ? 7.034 44.575 -38.283 0.50 33.77 124 ILE D N 1
ATOM 7859 N N B ILE D 1 127 ? 6.966 44.562 -38.328 0.50 33.05 124 ILE D N 1
ATOM 7860 C CA A ILE D 1 127 ? 7.518 43.289 -37.787 0.50 34.28 124 ILE D CA 1
ATOM 7861 C CA B ILE D 1 127 ? 7.341 43.247 -37.832 0.50 33.29 124 ILE D CA 1
ATOM 7862 C C A ILE D 1 127 ? 6.403 42.317 -37.424 0.50 36.27 124 ILE D C 1
ATOM 7863 C C B ILE D 1 127 ? 6.121 42.526 -37.277 0.50 34.49 124 ILE D C 1
ATOM 7864 O O A ILE D 1 127 ? 5.281 42.710 -37.097 0.50 36.81 124 ILE D O 1
ATOM 7865 O O B ILE D 1 127 ? 5.176 43.152 -36.802 0.50 34.63 124 ILE D O 1
ATOM 7874 N N A ASN D 1 128 ? 6.751 41.037 -37.482 0.50 37.20 125 ASN D N 1
ATOM 7875 N N B ASN D 1 128 ? 6.148 41.203 -37.377 0.50 35.02 125 ASN D N 1
ATOM 7876 C CA A ASN D 1 128 ? 5.820 39.946 -37.252 0.50 40.27 125 ASN D CA 1
ATOM 7877 C CA B ASN D 1 128 ? 5.056 40.346 -36.924 0.50 37.11 125 ASN D CA 1
ATOM 7878 C C A ASN D 1 128 ? 5.492 39.675 -35.766 0.50 40.62 125 ASN D C 1
ATOM 7879 C C B ASN D 1 128 ? 4.955 40.233 -35.402 0.50 38.41 125 ASN D C 1
ATOM 7880 O O A ASN D 1 128 ? 4.494 39.027 -35.454 0.50 40.77 125 ASN D O 1
ATOM 7881 O O B ASN D 1 128 ? 3.866 40.334 -34.833 0.50 40.12 125 ASN D O 1
ATOM 7890 N N A PHE D 1 129 ? 6.357 40.158 -34.871 0.50 39.58 126 PHE D N 1
ATOM 7891 N N B PHE D 1 129 ? 6.099 40.027 -34.754 0.50 38.42 126 PHE D N 1
ATOM 7892 C CA A PHE D 1 129 ? 6.186 40.015 -33.419 0.50 40.21 126 PHE D CA 1
ATOM 7893 C CA B PHE D 1 129 ? 6.164 39.916 -33.301 0.50 39.13 126 PHE D CA 1
ATOM 7894 C C A PHE D 1 129 ? 6.796 41.256 -32.762 0.50 38.58 126 PHE D C 1
ATOM 7895 C C B PHE D 1 129 ? 6.822 41.174 -32.731 0.50 37.92 126 PHE D C 1
ATOM 7896 O O A PHE D 1 129 ? 7.562 41.973 -33.403 0.50 37.36 126 PHE D O 1
ATOM 7897 O O B PHE D 1 129 ? 7.637 41.809 -33.397 0.50 36.74 126 PHE D O 1
ATOM 7912 N N . SER D 1 130 ? 6.459 41.524 -31.500 1.00 38.50 127 SER D N 1
ATOM 7913 C CA . SER D 1 130 ? 7.028 42.690 -30.800 1.00 37.11 127 SER D CA 1
ATOM 7914 C C . SER D 1 130 ? 8.562 42.502 -30.699 1.00 33.56 127 SER D C 1
ATOM 7915 O O . SER D 1 130 ? 9.020 41.412 -30.389 1.00 34.47 127 SER D O 1
ATOM 7918 N N . PRO D 1 131 ? 9.351 43.557 -30.969 1.00 30.07 128 PRO D N 1
ATOM 7919 C CA . PRO D 1 131 ? 10.830 43.407 -30.955 1.00 27.17 128 PRO D CA 1
ATOM 7920 C C . PRO D 1 131 ? 11.403 43.223 -29.554 1.00 25.25 128 PRO D C 1
ATOM 7921 O O . PRO D 1 131 ? 10.885 43.804 -28.616 1.00 25.85 128 PRO D O 1
ATOM 7925 N N . CYS D 1 132 ? 12.453 42.415 -29.417 1.00 23.38 129 CYS D N 1
ATOM 7926 C CA . CYS D 1 132 ? 13.029 42.144 -28.103 1.00 23.38 129 CYS D CA 1
ATOM 7927 C C . CYS D 1 132 ? 13.976 43.289 -27.715 1.00 21.17 129 CYS D C 1
ATOM 7928 O O . CYS D 1 132 ? 14.196 44.197 -28.502 1.00 18.06 129 CYS D O 1
ATOM 7931 N N . GLY D 1 133 ? 14.529 43.230 -26.503 1.00 20.74 130 GLY D N 1
ATOM 7932 C CA . GLY D 1 133 ? 15.411 44.287 -25.988 1.00 20.64 130 GLY D CA 1
ATOM 7933 C C . GLY D 1 133 ? 16.669 44.500 -26.811 1.00 20.06 130 GLY D C 1
ATOM 7934 O O . GLY D 1 133 ? 17.123 45.635 -27.002 1.00 18.57 130 GLY D O 1
ATOM 7935 N N . HIS D 1 134 ? 17.211 43.388 -27.286 1.00 21.06 131 HIS D N 1
ATOM 7936 C CA . HIS D 1 134 ? 18.389 43.340 -28.132 1.00 22.17 131 HIS D CA 1
ATOM 7937 C C . HIS D 1 134 ? 18.154 44.149 -29.418 1.00 22.37 131 HIS D C 1
ATOM 7938 O O . HIS D 1 134 ? 18.995 44.991 -29.798 1.00 21.59 131 HIS D O 1
ATOM 7945 N N . CYS D 1 135 ? 17.013 43.920 -30.069 1.00 21.27 132 CYS D N 1
ATOM 7946 C CA . CYS D 1 135 ? 16.678 44.654 -31.296 1.00 21.74 132 CYS D CA 1
ATOM 7947 C C . CYS D 1 135 ? 16.368 46.100 -31.015 1.00 20.80 132 CYS D C 1
ATOM 7948 O O . CYS D 1 135 ? 16.737 46.969 -31.788 1.00 20.98 132 CYS D O 1
ATOM 7951 N N . ARG D 1 136 ? 15.670 46.379 -29.925 1.00 21.05 133 ARG D N 1
ATOM 7952 C CA . ARG D 1 136 ? 15.383 47.777 -29.604 1.00 21.19 133 ARG D CA 1
ATOM 7953 C C . ARG D 1 136 ? 16.696 48.530 -29.422 1.00 21.52 133 ARG D C 1
ATOM 7954 O O . ARG D 1 136 ? 16.807 49.669 -29.841 1.00 23.57 133 ARG D O 1
ATOM 7962 N N . GLN D 1 137 ? 17.690 47.874 -28.824 1.00 21.81 134 GLN D N 1
ATOM 7963 C CA . GLN D 1 137 ? 18.995 48.492 -28.572 1.00 22.49 134 GLN D CA 1
ATOM 7964 C C . GLN D 1 137 ? 19.764 48.658 -29.881 1.00 23.04 134 GLN D C 1
ATOM 7965 O O . GLN D 1 137 ? 20.474 49.646 -30.085 1.00 22.26 134 GLN D O 1
ATOM 7971 N N . PHE D 1 138 ? 19.626 47.667 -30.758 1.00 23.72 135 PHE D N 1
ATOM 7972 C CA . PHE D 1 138 ? 20.241 47.732 -32.066 1.00 23.54 135 PHE D CA 1
ATOM 7973 C C . PHE D 1 138 ? 19.675 48.899 -32.857 1.00 24.32 135 PHE D C 1
ATOM 7974 O O . PHE D 1 138 ? 20.428 49.649 -33.462 1.00 25.18 135 PHE D O 1
ATOM 7990 N N . ASN D 1 140 ? 18.448 51.584 -31.775 1.00 25.79 137 ASN D N 1
ATOM 7991 C CA . ASN D 1 140 ? 18.798 52.846 -31.176 1.00 26.16 137 ASN D CA 1
ATOM 7992 C C . ASN D 1 140 ? 20.157 53.339 -31.664 1.00 26.03 137 ASN D C 1
ATOM 7993 O O . ASN D 1 140 ? 20.551 54.461 -31.370 1.00 28.91 137 ASN D O 1
ATOM 7998 N N . GLU D 1 141 ? 20.878 52.518 -32.419 1.00 25.33 138 GLU D N 1
ATOM 7999 C CA . GLU D 1 141 ? 22.189 52.931 -32.957 1.00 26.48 138 GLU D CA 1
ATOM 8000 C C . GLU D 1 141 ? 22.033 53.762 -34.250 1.00 27.02 138 GLU D C 1
ATOM 8001 O O . GLU D 1 141 ? 22.925 54.527 -34.618 1.00 26.58 138 GLU D O 1
ATOM 8007 N N . LEU D 1 142 ? 20.888 53.606 -34.921 1.00 26.45 139 LEU D N 1
ATOM 8008 C CA . LEU D 1 142 ? 20.630 54.236 -36.237 1.00 27.63 139 LEU D CA 1
ATOM 8009 C C . LEU D 1 142 ? 20.503 55.754 -36.269 1.00 29.42 139 LEU D C 1
ATOM 8010 O O . LEU D 1 142 ? 20.088 56.378 -35.290 1.00 29.63 139 LEU D O 1
ATOM 8015 N N . THR D 1 143 ? 20.852 56.332 -37.422 1.00 31.00 140 THR D N 1
ATOM 8016 C CA . THR D 1 143 ? 20.736 57.778 -37.653 1.00 32.27 140 THR D CA 1
ATOM 8017 C C . THR D 1 143 ? 19.301 58.272 -37.455 1.00 31.71 140 THR D C 1
ATOM 8018 O O . THR D 1 143 ? 19.105 59.380 -37.006 1.00 32.56 140 THR D O 1
ATOM 8022 N N . THR D 1 144 ? 18.306 57.441 -37.766 1.00 30.35 141 THR D N 1
ATOM 8023 C CA . THR D 1 144 ? 16.902 57.839 -37.593 1.00 30.80 141 THR D CA 1
ATOM 8024 C C . THR D 1 144 ? 16.250 57.200 -36.349 1.00 29.98 141 THR D C 1
ATOM 8025 O O . THR D 1 144 ? 15.014 57.091 -36.257 1.00 31.26 141 THR D O 1
ATOM 8029 N N . ALA D 1 145 ? 17.073 56.804 -35.379 1.00 28.16 142 ALA D N 1
ATOM 8030 C CA . ALA D 1 145 ? 16.564 56.196 -34.142 1.00 27.98 142 ALA D CA 1
ATOM 8031 C C . ALA D 1 145 ? 15.374 56.958 -33.511 1.00 29.37 142 ALA D C 1
ATOM 8032 O O . ALA D 1 145 ? 14.381 56.339 -33.118 1.00 29.41 142 ALA D O 1
ATOM 8034 N N . SER D 1 146 ? 15.473 58.289 -33.440 1.00 31.11 143 SER D N 1
ATOM 8035 C CA . SER D 1 146 ? 14.453 59.119 -32.794 1.00 33.26 143 SER D CA 1
ATOM 8036 C C . SER D 1 146 ? 13.252 59.538 -33.672 1.00 35.22 143 SER D C 1
ATOM 8037 O O . SER D 1 146 ? 12.346 60.209 -33.184 1.00 35.79 143 SER D O 1
ATOM 8040 N N . SER D 1 147 ? 13.244 59.153 -34.941 1.00 35.48 144 SER D N 1
ATOM 8041 C CA . SER D 1 147 ? 12.122 59.478 -35.823 1.00 37.17 144 SER D CA 1
ATOM 8042 C C . SER D 1 147 ? 11.435 58.240 -36.424 1.00 36.66 144 SER D C 1
ATOM 8043 O O . SER D 1 147 ? 10.274 58.314 -36.815 1.00 37.83 144 SER D O 1
ATOM 8046 N N . LEU D 1 148 ? 12.141 57.112 -36.497 1.00 35.45 145 LEU D N 1
ATOM 8047 C CA . LEU D 1 148 ? 11.568 55.902 -37.100 1.00 35.26 145 LEU D CA 1
ATOM 8048 C C . LEU D 1 148 ? 10.363 55.384 -36.310 1.00 34.45 145 LEU D C 1
ATOM 8049 O O . LEU D 1 148 ? 10.278 55.565 -35.088 1.00 34.75 145 LEU D O 1
ATOM 8054 N N . LYS D 1 149 ? 9.446 54.743 -37.036 1.00 33.75 146 LYS D N 1
ATOM 8055 C CA . LYS D 1 149 ? 8.224 54.167 -36.478 1.00 32.93 146 LYS D CA 1
ATOM 8056 C C . LYS D 1 149 ? 8.248 52.630 -36.553 1.00 29.87 146 LYS D C 1
ATOM 8057 O O . LYS D 1 149 ? 8.738 52.058 -37.517 1.00 29.27 146 LYS D O 1
ATOM 8063 N N . ILE D 1 150 ? 7.692 51.984 -35.538 1.00 28.17 147 ILE D N 1
ATOM 8064 C CA . ILE D 1 150 ? 7.643 50.528 -35.443 1.00 26.70 147 ILE D CA 1
ATOM 8065 C C . ILE D 1 150 ? 6.187 50.118 -35.574 1.00 27.61 147 ILE D C 1
ATOM 8066 O O . ILE D 1 150 ? 5.366 50.509 -34.747 1.00 29.35 147 ILE D O 1
ATOM 8071 N N . GLN D 1 151 ? 5.868 49.332 -36.600 1.00 27.02 148 GLN D N 1
ATOM 8072 C CA . GLN D 1 151 ? 4.488 48.914 -36.845 1.00 29.98 148 GLN D CA 1
ATOM 8073 C C . GLN D 1 151 ? 4.285 47.423 -36.584 1.00 31.49 148 GLN D C 1
ATOM 8074 O O . GLN D 1 151 ? 4.967 46.575 -37.189 1.00 30.03 148 GLN D O 1
ATOM 8080 N N . LEU D 1 152 ? 3.371 47.113 -35.667 1.00 34.54 149 LEU D N 1
ATOM 8081 C CA . LEU D 1 152 ? 3.018 45.735 -35.357 1.00 37.47 149 LEU D CA 1
ATOM 8082 C C . LEU D 1 152 ? 1.624 45.494 -35.901 1.00 41.50 149 LEU D C 1
ATOM 8083 O O . LEU D 1 152 ? 0.894 46.451 -36.166 1.00 41.96 149 LEU D O 1
ATOM 8088 N N . PRO D 1 153 ? 1.239 44.216 -36.067 1.00 44.94 150 PRO D N 1
ATOM 8089 C CA . PRO D 1 153 ? -0.076 43.897 -36.580 1.00 47.80 150 PRO D CA 1
ATOM 8090 C C . PRO D 1 153 ? -1.178 44.369 -35.652 1.00 51.48 150 PRO D C 1
ATOM 8091 O O . PRO D 1 153 ? -1.026 44.305 -34.434 1.00 52.32 150 PRO D O 1
ATOM 8095 N N . LYS D 1 154 ? -2.271 44.851 -36.238 1.00 54.83 151 LYS D N 1
ATOM 8096 C CA . LYS D 1 154 ? -3.441 45.319 -35.497 1.00 58.08 151 LYS D CA 1
ATOM 8097 C C . LYS D 1 154 ? -3.104 46.242 -34.305 1.00 58.15 151 LYS D C 1
ATOM 8098 O O . LYS D 1 154 ? -3.712 46.142 -33.229 1.00 59.71 151 LYS D O 1
ATOM 8104 N N . ARG D 1 155 ? -2.139 47.141 -34.515 1.00 56.26 152 ARG D N 1
ATOM 8105 C CA . ARG D 1 155 ? -1.719 48.116 -33.496 1.00 55.60 152 ARG D CA 1
ATOM 8106 C C . ARG D 1 155 ? -1.356 49.455 -34.123 1.00 53.80 152 ARG D C 1
ATOM 8107 O O . ARG D 1 155 ? -1.093 49.536 -35.320 1.00 52.82 152 ARG D O 1
ATOM 8115 N N . ALA D 1 156 ? -1.342 50.502 -33.303 1.00 52.86 153 ALA D N 1
ATOM 8116 C CA . ALA D 1 156 ? -0.987 51.833 -33.776 1.00 51.74 153 ALA D CA 1
ATOM 8117 C C . ALA D 1 156 ? 0.524 51.875 -33.884 1.00 48.22 153 ALA D C 1
ATOM 8118 O O . ALA D 1 156 ? 1.214 51.146 -33.175 1.00 46.87 153 ALA D O 1
ATOM 8120 N N . ALA D 1 157 ? 1.033 52.701 -34.789 1.00 46.53 154 ALA D N 1
ATOM 8121 C CA . ALA D 1 157 ? 2.462 52.838 -34.963 1.00 44.42 154 ALA D CA 1
ATOM 8122 C C . ALA D 1 157 ? 3.023 53.490 -33.708 1.00 43.79 154 ALA D C 1
ATOM 8123 O O . ALA D 1 157 ? 2.428 54.416 -33.172 1.00 46.08 154 ALA D O 1
ATOM 8125 N N . LYS D 1 158 ? 4.141 52.975 -33.220 1.00 41.50 155 LYS D N 1
ATOM 8126 C CA . LYS D 1 158 ? 4.801 53.535 -32.044 1.00 41.10 155 LYS D CA 1
ATOM 8127 C C . LYS D 1 158 ? 6.207 53.944 -32.415 1.00 38.25 155 LYS D C 1
ATOM 8128 O O . LYS D 1 158 ? 6.710 53.546 -33.451 1.00 37.14 155 LYS D O 1
ATOM 8134 N N . THR D 1 159 ? 6.819 54.762 -31.573 1.00 37.31 156 THR D N 1
ATOM 8135 C CA . THR D 1 159 ? 8.185 55.212 -31.781 1.00 36.34 156 THR D CA 1
ATOM 8136 C C . THR D 1 159 ? 9.118 54.253 -31.015 1.00 34.26 156 THR D C 1
ATOM 8137 O O . THR D 1 159 ? 8.650 53.459 -30.192 1.00 32.72 156 THR D O 1
ATOM 8141 N N . LEU D 1 160 ? 10.418 54.315 -31.314 1.00 33.14 157 LEU D N 1
ATOM 8142 C CA . LEU D 1 160 ? 11.423 53.490 -30.637 1.00 32.37 157 LEU D CA 1
ATOM 8143 C C . LEU D 1 160 ? 11.482 53.867 -29.164 1.00 34.17 157 LEU D C 1
ATOM 8144 O O . LEU D 1 160 ? 11.601 53.000 -28.304 1.00 33.36 157 LEU D O 1
ATOM 8149 N N . GLN D 1 161 ? 11.399 55.165 -28.884 1.00 36.74 158 GLN D N 1
ATOM 8150 C CA . GLN D 1 161 ? 11.392 55.668 -27.506 1.00 38.22 158 GLN D CA 1
ATOM 8151 C C . GLN D 1 161 ? 10.219 55.089 -26.733 1.00 37.65 158 GLN D C 1
ATOM 8152 O O . GLN D 1 161 ? 10.327 54.825 -25.550 1.00 38.41 158 GLN D O 1
ATOM 8158 N N . GLU D 1 162 ? 9.086 54.905 -27.386 1.00 37.82 159 GLU D N 1
ATOM 8159 C CA . GLU D 1 162 ? 7.959 54.284 -26.699 1.00 38.45 159 GLU D CA 1
ATOM 8160 C C . GLU D 1 162 ? 8.300 52.828 -26.311 1.00 35.83 159 GLU D C 1
ATOM 8161 O O . GLU D 1 162 ? 7.890 52.371 -25.261 1.00 36.56 159 GLU D O 1
ATOM 8167 N N . TYR D 1 163 ? 9.064 52.120 -27.146 1.00 33.54 160 TYR D N 1
ATOM 8168 C CA . TYR D 1 163 ? 9.478 50.748 -26.829 1.00 32.41 160 TYR D CA 1
ATOM 8169 C C . TYR D 1 163 ? 10.744 50.646 -25.979 1.00 30.06 160 TYR D C 1
ATOM 8170 O O . 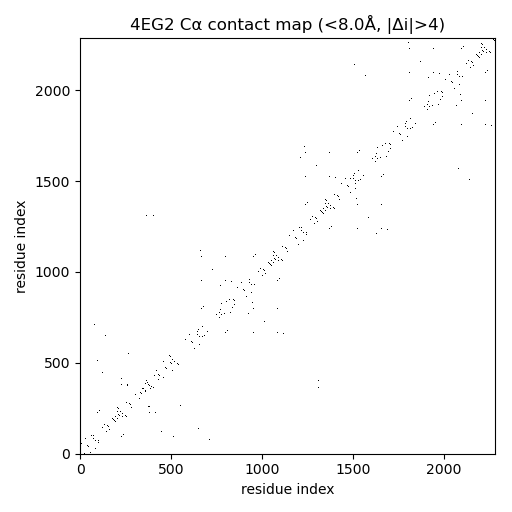TYR D 1 163 ? 10.981 49.617 -25.366 1.00 29.38 160 TYR D O 1
ATOM 8179 N N . LEU D 1 164 ? 11.566 51.691 -25.965 1.00 29.30 161 LEU D N 1
ATOM 8180 C CA . LEU D 1 164 ? 12.818 51.687 -25.216 1.00 27.13 161 LEU D CA 1
ATOM 8181 C C . LEU D 1 164 ? 12.965 53.011 -24.450 1.00 28.15 161 LEU D C 1
ATOM 8182 O O . LEU D 1 164 ? 13.818 53.842 -24.783 1.00 28.12 161 LEU D O 1
ATOM 8187 N N . PRO D 1 165 ? 12.129 53.217 -23.425 1.00 29.16 162 PRO D N 1
ATOM 8188 C CA . PRO D 1 165 ? 12.198 54.443 -22.621 1.00 30.44 162 PRO D CA 1
ATOM 8189 C C . PRO D 1 165 ? 13.546 54.675 -21.967 1.00 30.18 162 PRO D C 1
ATOM 8190 O O . PRO D 1 165 ? 14.191 53.718 -21.537 1.00 28.27 162 PRO D O 1
ATOM 8194 N N . GLU D 1 166 ? 13.964 55.942 -21.894 1.00 31.54 163 GLU D N 1
ATOM 8195 C CA . GLU D 1 166 ? 15.228 56.300 -21.250 1.00 32.43 163 GLU D CA 1
ATOM 8196 C C . GLU D 1 166 ? 16.332 55.479 -21.887 1.00 31.45 163 GLU D C 1
ATOM 8197 O O . GLU D 1 166 ? 17.106 54.814 -21.207 1.00 30.48 163 GLU D O 1
ATOM 8203 N N . SER D 1 167 ? 16.393 55.540 -23.208 1.00 32.52 164 SER D N 1
ATOM 8204 C CA . SER D 1 167 ? 17.349 54.747 -23.955 1.00 32.49 164 SER D CA 1
ATOM 8205 C C . SER D 1 167 ? 18.799 55.127 -23.718 1.00 33.48 164 SER D C 1
ATOM 8206 O O . SER D 1 167 ? 19.130 56.297 -23.499 1.00 35.00 164 SER D O 1
ATOM 8209 N N . PHE D 1 168 ? 19.634 54.093 -23.759 1.00 59.87 165 PHE D N 1
ATOM 8210 C CA . PHE D 1 168 ? 21.080 54.181 -23.653 1.00 59.51 165 PHE D CA 1
ATOM 8211 C C . PHE D 1 168 ? 21.565 54.001 -25.087 1.00 58.05 165 PHE D C 1
ATOM 8212 O O . PHE D 1 168 ? 21.484 52.908 -25.638 1.00 55.73 165 PHE D O 1
ATOM 8220 N N . GLY D 1 169 ? 22.026 55.079 -25.710 1.00 60.30 166 GLY D N 1
ATOM 8221 C CA . GLY D 1 169 ? 22.516 55.014 -27.084 1.00 58.80 166 GLY D CA 1
ATOM 8222 C C . GLY D 1 169 ? 23.971 55.421 -27.147 1.00 59.78 166 GLY D C 1
ATOM 8223 O O . GLY D 1 169 ? 24.673 55.381 -26.128 1.00 60.52 166 GLY D O 1
ATOM 8224 N N . PRO D 1 170 ? 24.443 55.810 -28.345 1.00 60.06 167 PRO D N 1
ATOM 8225 C CA . PRO D 1 170 ? 25.830 56.260 -28.523 1.00 60.43 167 PRO D CA 1
ATOM 8226 C C . PRO D 1 170 ? 26.205 57.491 -27.677 1.00 64.35 167 PRO D C 1
ATOM 8227 O O . PRO D 1 170 ? 27.362 57.622 -27.274 1.00 64.82 167 PRO D O 1
ATOM 8231 N N . ALA D 1 171 ? 25.234 58.368 -27.404 1.00 67.80 168 ALA D N 1
ATOM 8232 C CA . ALA D 1 171 ? 25.465 59.614 -26.627 1.00 71.39 168 ALA D CA 1
ATOM 8233 C C . ALA D 1 171 ? 26.011 59.393 -25.208 1.00 72.73 168 ALA D C 1
ATOM 8234 O O . ALA D 1 171 ? 26.696 60.261 -24.660 1.00 75.10 168 ALA D O 1
ATOM 8236 N N . ASP D 1 172 ? 25.696 58.240 -24.617 1.00 71.59 169 ASP D N 1
ATOM 8237 C CA . ASP D 1 172 ? 26.177 57.879 -23.275 1.00 72.87 169 ASP D CA 1
ATOM 8238 C C . ASP D 1 172 ? 27.670 57.548 -23.298 1.00 71.74 169 ASP D C 1
ATOM 8239 O O . ASP D 1 172 ? 28.333 57.560 -22.259 1.00 73.29 169 ASP D O 1
ATOM 8244 N N . LEU D 1 173 ? 28.176 57.228 -24.488 1.00 69.45 170 LEU D N 1
ATOM 8245 C CA . LEU D 1 173 ? 29.590 56.950 -24.699 1.00 68.63 170 LEU D CA 1
ATOM 8246 C C . LEU D 1 173 ? 30.218 58.112 -25.496 1.00 70.32 170 LEU D C 1
ATOM 8247 O O . LEU D 1 173 ? 31.366 58.023 -25.934 1.00 69.40 170 LEU D O 1
ATOM 8252 N N . GLY D 1 174 ? 29.451 59.195 -25.676 1.00 72.91 171 GLY D N 1
ATOM 8253 C CA . GLY D 1 174 ? 29.911 60.388 -26.395 1.00 74.87 171 GLY D CA 1
ATOM 8254 C C . GLY D 1 174 ? 29.687 60.404 -27.901 1.00 73.27 171 GLY D C 1
ATOM 8255 O O . GLY D 1 174 ? 29.328 61.442 -28.461 1.00 75.61 171 GLY D O 1
ATOM 8256 N N . ILE D 1 175 ? 29.887 59.253 -28.548 1.00 70.24 172 ILE D N 1
ATOM 8257 C CA . ILE D 1 175 ? 29.765 59.104 -30.020 1.00 68.20 172 ILE D CA 1
ATOM 8258 C C . ILE D 1 175 ? 28.586 59.872 -30.623 1.00 69.45 172 ILE D C 1
ATOM 8259 O O . ILE D 1 175 ? 27.488 59.906 -30.057 1.00 69.95 172 ILE D O 1
ATOM 8264 N N . ASP D 1 176 ? 28.831 60.443 -31.803 1.00 69.49 173 ASP D N 1
ATOM 8265 C CA . ASP D 1 176 ? 27.872 61.326 -32.452 1.00 71.26 173 ASP D CA 1
ATOM 8266 C C . ASP D 1 176 ? 27.197 60.826 -33.743 1.00 67.95 173 ASP D C 1
ATOM 8267 O O . ASP D 1 176 ? 25.978 60.951 -33.879 1.00 69.53 173 ASP D O 1
ATOM 8272 N N . SER D 1 177 ? 27.964 60.275 -34.683 1.00 63.62 174 SER D N 1
ATOM 8273 C CA . SER D 1 177 ? 27.392 59.843 -35.974 1.00 60.60 174 SER D CA 1
ATOM 8274 C C . SER D 1 177 ? 26.952 58.348 -35.975 1.00 55.06 174 SER D C 1
ATOM 8275 O O . SER D 1 177 ? 27.777 57.426 -35.879 1.00 52.39 174 SER D O 1
ATOM 8278 N N . GLY D 1 178 ? 25.640 58.142 -36.098 1.00 51.75 175 GLY D N 1
ATOM 8279 C CA . GLY D 1 178 ? 25.033 56.828 -36.055 1.00 47.18 175 GLY D CA 1
ATOM 8280 C C . GLY D 1 178 ? 25.142 55.918 -37.267 1.00 42.36 175 GLY D C 1
ATOM 8281 O O . GLY D 1 178 ? 25.551 56.317 -38.353 1.00 41.42 175 GLY D O 1
ATOM 8282 N N . LEU D 1 179 ? 24.756 54.670 -37.042 1.00 38.49 176 LEU D N 1
ATOM 8283 C CA . LEU D 1 179 ? 24.766 53.631 -38.059 1.00 35.30 176 LEU D CA 1
ATOM 8284 C C . LEU D 1 179 ? 23.886 53.990 -39.263 1.00 36.03 176 LEU D C 1
ATOM 8285 O O . LEU D 1 179 ? 22.722 54.360 -39.106 1.00 35.38 176 LEU D O 1
ATOM 8298 N N . SER D 1 181 ? 24.953 56.288 -41.593 1.00 41.69 178 SER D N 1
ATOM 8299 C CA . SER D 1 181 ? 25.429 57.571 -42.110 1.00 44.16 178 SER D CA 1
ATOM 8300 C C . SER D 1 181 ? 26.526 57.320 -43.147 1.00 42.93 178 SER D C 1
ATOM 8301 O O . SER D 1 181 ? 27.156 56.259 -43.134 1.00 42.12 178 SER D O 1
ATOM 8304 N N . PRO D 1 182 ? 26.746 58.278 -44.062 1.00 45.06 179 PRO D N 1
ATOM 8305 C CA . PRO D 1 182 ? 27.780 58.103 -45.093 1.00 44.41 179 PRO D CA 1
ATOM 8306 C C . PRO D 1 182 ? 29.181 57.903 -44.496 1.00 43.26 179 PRO D C 1
ATOM 8307 O O . PRO D 1 182 ? 29.673 58.771 -43.769 1.00 45.44 179 PRO D O 1
ATOM 8311 N N . VAL D 1 183 ? 29.816 56.780 -44.816 1.00 40.18 180 VAL D N 1
ATOM 8312 C CA . VAL D 1 183 ? 31.140 56.465 -44.293 1.00 39.01 180 VAL D CA 1
ATOM 8313 C C . VAL D 1 183 ? 32.111 55.982 -45.367 1.00 38.31 180 VAL D C 1
ATOM 8314 O O . VAL D 1 183 ? 31.732 55.233 -46.254 1.00 37.10 180 VAL D O 1
ATOM 8318 N N . ASN D 1 184 ? 33.359 56.427 -45.270 1.00 38.77 181 ASN D N 1
ATOM 8319 C CA . ASN D 1 184 ? 34.432 55.979 -46.151 1.00 38.94 181 ASN D CA 1
ATOM 8320 C C . ASN D 1 184 ? 35.753 56.113 -45.409 1.00 38.62 181 ASN D C 1
ATOM 8321 O O . ASN D 1 184 ? 36.316 57.195 -45.346 1.00 37.97 181 ASN D O 1
ATOM 8326 N N . HIS D 1 185 ? 36.242 55.008 -44.847 1.00 37.48 182 HIS D N 1
ATOM 8327 C CA . HIS D 1 185 ? 37.491 55.035 -44.060 1.00 38.58 182 HIS D CA 1
ATOM 8328 C C . HIS D 1 185 ? 38.788 55.203 -44.880 1.00 40.40 182 HIS D C 1
ATOM 8329 O O . HIS D 1 185 ? 39.847 55.394 -44.303 1.00 42.31 182 HIS D O 1
ATOM 8336 N N . GLY D 1 186 ? 38.709 55.105 -46.206 1.00 41.59 183 GLY D N 1
ATOM 8337 C CA . GLY D 1 186 ? 39.880 55.292 -47.086 1.00 42.88 183 GLY D CA 1
ATOM 8338 C C . GLY D 1 186 ? 41.014 54.282 -46.947 1.00 42.49 183 GLY D C 1
ATOM 8339 O O . GLY D 1 186 ? 42.148 54.581 -47.276 1.00 44.74 183 GLY D O 1
ATOM 8340 N N . LYS D 1 187 ? 40.711 53.078 -46.485 1.00 41.36 184 LYS D N 1
ATOM 8341 C CA . LYS D 1 187 ? 41.738 52.057 -46.292 1.00 41.65 184 LYS D CA 1
ATOM 8342 C C . LYS D 1 187 ? 42.160 51.362 -47.595 1.00 41.77 184 LYS D C 1
ATOM 8343 O O . LYS D 1 187 ? 41.310 50.893 -48.357 1.00 41.38 184 LYS D O 1
ATOM 8349 N N . THR D 1 188 ? 43.470 51.276 -47.835 1.00 42.27 185 THR D N 1
ATOM 8350 C CA . THR D 1 188 ? 43.980 50.630 -49.040 1.00 42.47 185 THR D CA 1
ATOM 8351 C C . THR D 1 188 ? 44.917 49.455 -48.724 1.00 42.33 185 THR D C 1
ATOM 8352 O O . THR D 1 188 ? 45.485 49.364 -47.632 1.00 41.43 185 THR D O 1
ATOM 8356 N N . SER D 1 189 ? 45.053 48.561 -49.702 1.00 42.04 186 SER D N 1
ATOM 8357 C CA . SER D 1 189 ? 45.922 47.389 -49.614 1.00 41.36 186 SER D CA 1
ATOM 8358 C C . SER D 1 189 ? 46.261 46.931 -51.011 1.00 42.56 186 SER D C 1
ATOM 8359 O O . SER D 1 189 ? 45.427 47.015 -51.906 1.00 41.69 186 SER D O 1
ATOM 8362 N N . ASP D 1 190 ? 47.468 46.418 -51.196 1.00 44.78 187 ASP D N 1
ATOM 8363 C CA . ASP D 1 190 ? 47.877 45.909 -52.500 1.00 47.34 187 ASP D CA 1
ATOM 8364 C C . ASP D 1 190 ? 47.813 44.373 -52.493 1.00 46.83 187 ASP D C 1
ATOM 8365 O O . ASP D 1 190 ? 48.547 43.702 -53.218 1.00 47.75 187 ASP D O 1
ATOM 8370 N N . ASP D 1 191 ? 46.923 43.827 -51.669 1.00 44.77 188 ASP D N 1
ATOM 8371 C CA . ASP D 1 191 ? 46.761 42.382 -51.555 1.00 44.63 188 ASP D CA 1
ATOM 8372 C C . ASP D 1 191 ? 46.189 41.885 -52.879 1.00 45.14 188 ASP D C 1
ATOM 8373 O O . ASP D 1 191 ? 45.164 42.384 -53.338 1.00 43.54 188 ASP D O 1
ATOM 8378 N N . ASP D 1 192 ? 46.862 40.908 -53.486 1.00 46.76 189 ASP D N 1
ATOM 8379 C CA . ASP D 1 192 ? 46.443 40.388 -54.789 1.00 47.87 189 ASP D CA 1
ATOM 8380 C C . ASP D 1 192 ? 45.145 39.560 -54.799 1.00 46.27 189 ASP D C 1
ATOM 8381 O O . ASP D 1 192 ? 44.616 39.301 -55.872 1.00 46.82 189 ASP D O 1
ATOM 8386 N N . GLU D 1 193 ? 44.640 39.131 -53.640 1.00 44.18 190 GLU D N 1
ATOM 8387 C CA . GLU D 1 193 ? 43.379 38.363 -53.614 1.00 43.82 190 GLU D CA 1
ATOM 8388 C C . GLU D 1 193 ? 42.184 39.294 -53.775 1.00 41.00 190 GLU D C 1
ATOM 8389 O O . GLU D 1 193 ? 41.986 40.194 -52.963 1.00 39.13 190 GLU D O 1
ATOM 8395 N N A GLU D 1 194 ? 41.381 39.064 -54.809 0.50 41.29 191 GLU D N 1
ATOM 8396 N N B GLU D 1 194 ? 41.386 39.070 -54.813 0.50 41.01 191 GLU D N 1
ATOM 8397 C CA A GLU D 1 194 ? 40.216 39.898 -55.051 0.50 39.93 191 GLU D CA 1
ATOM 8398 C CA B GLU D 1 194 ? 40.227 39.913 -55.066 0.50 39.46 191 GLU D CA 1
ATOM 8399 C C A GLU D 1 194 ? 39.188 39.793 -53.930 0.50 37.50 191 GLU D C 1
ATOM 8400 C C B GLU D 1 194 ? 39.168 39.786 -53.960 0.50 37.25 191 GLU D C 1
ATOM 8401 O O A GLU D 1 194 ? 38.556 40.782 -53.572 0.50 36.26 191 GLU D O 1
ATOM 8402 O O B GLU D 1 194 ? 38.496 40.762 -53.638 0.50 36.11 191 GLU D O 1
ATOM 8413 N N . LEU D 1 195 ? 39.029 38.602 -53.367 1.00 37.28 192 LEU D N 1
ATOM 8414 C CA . LEU D 1 195 ? 38.054 38.409 -52.285 1.00 35.94 192 LEU D CA 1
ATOM 8415 C C . LEU D 1 195 ? 38.406 39.301 -51.067 1.00 35.76 192 LEU D C 1
ATOM 8416 O O . LEU D 1 195 ? 37.519 39.815 -50.396 1.00 33.12 192 LEU D O 1
ATOM 8421 N N . ILE D 1 196 ? 39.705 39.500 -50.814 1.00 28.42 193 ILE D N 1
ATOM 8422 C CA . ILE D 1 196 ? 40.159 40.372 -49.736 1.00 28.93 193 ILE D CA 1
ATOM 8423 C C . ILE D 1 196 ? 39.821 41.823 -50.078 1.00 29.87 193 ILE D C 1
ATOM 8424 O O . ILE D 1 196 ? 39.327 42.574 -49.231 1.00 29.64 193 ILE D O 1
ATOM 8429 N N . GLN D 1 197 ? 40.095 42.210 -51.323 1.00 31.12 194 GLN D N 1
ATOM 8430 C CA . GLN D 1 197 ? 39.793 43.562 -51.816 1.00 31.26 194 GLN D CA 1
ATOM 8431 C C . GLN D 1 197 ? 38.293 43.835 -51.710 1.00 30.28 194 GLN D C 1
ATOM 8432 O O . GLN D 1 197 ? 37.879 44.968 -51.427 1.00 30.86 194 GLN D O 1
ATOM 8438 N N . GLN D 1 198 ? 37.487 42.797 -51.932 1.00 29.01 195 GLN D N 1
ATOM 8439 C CA . GLN D 1 198 ? 36.019 42.906 -51.826 1.00 28.33 195 GLN D CA 1
ATOM 8440 C C . GLN D 1 198 ? 35.571 43.086 -50.369 1.00 26.60 195 GLN D C 1
ATOM 8441 O O . GLN D 1 198 ? 34.683 43.894 -50.080 1.00 24.88 195 GLN D O 1
ATOM 8447 N N . ALA D 1 199 ? 36.190 42.327 -49.464 1.00 25.35 196 ALA D N 1
ATOM 8448 C CA . ALA D 1 199 ? 35.924 42.450 -48.037 1.00 23.50 196 ALA D CA 1
ATOM 8449 C C . ALA D 1 199 ? 36.340 43.838 -47.560 1.00 24.16 196 ALA D C 1
ATOM 8450 O O . ALA D 1 199 ? 35.682 44.420 -46.693 1.00 24.85 196 ALA D O 1
ATOM 8452 N N . LEU D 1 200 ? 37.430 44.368 -48.132 1.00 25.13 197 LEU D N 1
ATOM 8453 C CA . LEU D 1 200 ? 37.946 45.696 -47.759 1.00 25.82 197 LEU D CA 1
ATOM 8454 C C . LEU D 1 200 ? 36.985 46.824 -48.158 1.00 27.22 197 LEU D C 1
ATOM 8455 O O . LEU D 1 200 ? 36.918 47.874 -47.510 1.00 26.46 197 LEU D O 1
ATOM 8460 N N . ARG D 1 201 ? 36.245 46.599 -49.234 1.00 28.09 198 ARG D N 1
ATOM 8461 C CA . ARG D 1 201 ? 35.267 47.565 -49.679 1.00 29.81 198 ARG D CA 1
ATOM 8462 C C . ARG D 1 201 ? 34.247 47.697 -48.555 1.00 28.13 198 ARG D C 1
ATOM 8463 O O . ARG D 1 201 ? 33.893 48.800 -48.137 1.00 27.79 198 ARG D O 1
ATOM 8471 N N . ALA D 1 202 ? 33.807 46.548 -48.047 1.00 27.33 199 ALA D N 1
ATOM 8472 C CA . ALA D 1 202 ? 32.841 46.500 -46.944 1.00 26.20 199 ALA D CA 1
ATOM 8473 C C . ALA D 1 202 ? 33.442 47.097 -45.655 1.00 25.50 199 ALA D C 1
ATOM 8474 O O . ALA D 1 202 ? 32.776 47.783 -44.892 1.00 25.78 199 ALA D O 1
ATOM 8484 N N . ASN D 1 204 ? 35.540 49.467 -45.444 1.00 27.42 201 ASN D N 1
ATOM 8485 C CA . ASN D 1 204 ? 35.541 50.923 -45.588 1.00 28.41 201 ASN D CA 1
ATOM 8486 C C . ASN D 1 204 ? 34.220 51.667 -45.327 1.00 28.91 201 ASN D C 1
ATOM 8487 O O . ASN D 1 204 ? 34.206 52.885 -45.315 1.00 29.92 201 ASN D O 1
ATOM 8492 N N . ILE D 1 205 ? 33.109 50.962 -45.151 1.00 29.21 202 ILE D N 1
ATOM 8493 C CA . ILE D 1 205 ? 31.865 51.655 -44.808 1.00 29.44 202 ILE D CA 1
ATOM 8494 C C . ILE D 1 205 ? 31.392 51.173 -43.440 1.00 28.94 202 ILE D C 1
ATOM 8495 O O . ILE D 1 205 ? 30.294 51.508 -43.008 1.00 28.60 202 ILE D O 1
ATOM 8500 N N . SER D 1 206 ? 32.238 50.410 -42.747 1.00 28.76 203 SER D N 1
ATOM 8501 C CA . SER D 1 206 ? 31.837 49.801 -41.477 1.00 28.24 203 SER D CA 1
ATOM 8502 C C . SER D 1 206 ? 31.711 50.801 -40.347 1.00 28.60 203 SER D C 1
ATOM 8503 O O . SER D 1 206 ? 32.353 51.853 -40.347 1.00 29.97 203 SER D O 1
ATOM 8506 N N . HIS D 1 207 ? 30.873 50.432 -39.386 1.00 28.53 204 HIS D N 1
ATOM 8507 C CA . HIS D 1 207 ? 30.569 51.231 -38.199 1.00 28.86 204 HIS D CA 1
ATOM 8508 C C . HIS D 1 207 ? 31.214 50.580 -36.965 1.00 28.76 204 HIS D C 1
ATOM 8509 O O . HIS D 1 207 ? 30.831 49.489 -36.544 1.00 27.38 204 HIS D O 1
ATOM 8516 N N . SER D 1 208 ? 32.211 51.232 -36.386 1.00 29.99 205 SER D N 1
ATOM 8517 C CA . SER D 1 208 ? 32.840 50.668 -35.200 1.00 29.51 205 SER D CA 1
ATOM 8518 C C . SER D 1 208 ? 33.470 51.745 -34.323 1.00 29.46 205 SER D C 1
ATOM 8519 O O . SER D 1 208 ? 34.652 51.710 -34.041 1.00 30.37 205 SER D O 1
ATOM 8522 N N . PRO D 1 209 ? 32.658 52.692 -33.856 1.00 29.91 206 PRO D N 1
ATOM 8523 C CA . PRO D 1 209 ? 33.192 53.774 -33.037 1.00 30.43 206 PRO D CA 1
ATOM 8524 C C . PRO D 1 209 ? 33.640 53.377 -31.616 1.00 30.26 206 PRO D C 1
ATOM 8525 O O . PRO D 1 209 ? 34.380 54.140 -30.983 1.00 31.00 206 PRO D O 1
ATOM 8529 N N . TYR D 1 210 ? 33.255 52.194 -31.139 1.00 29.34 207 TYR D N 1
ATOM 8530 C CA . TYR D 1 210 ? 33.605 51.778 -29.744 1.00 29.29 207 TYR D CA 1
ATOM 8531 C C . TYR D 1 210 ? 34.894 50.980 -29.638 1.00 28.79 207 TYR D C 1
ATOM 8532 O O . TYR D 1 210 ? 35.651 51.168 -28.686 1.00 30.27 207 TYR D O 1
ATOM 8541 N N . THR D 1 211 ? 35.170 50.127 -30.619 1.00 27.12 208 THR D N 1
ATOM 8542 C CA . THR D 1 211 ? 36.402 49.339 -30.608 1.00 25.94 208 THR D CA 1
ATOM 8543 C C . THR D 1 211 ? 37.345 49.694 -31.746 1.00 26.59 208 THR D C 1
ATOM 8544 O O . THR D 1 211 ? 38.446 49.171 -31.815 1.00 26.32 208 THR D O 1
ATOM 8548 N N . GLN D 1 212 ? 36.899 50.556 -32.655 1.00 27.17 209 GLN D N 1
ATOM 8549 C CA . GLN D 1 212 ? 37.676 50.931 -33.825 1.00 27.65 209 GLN D CA 1
ATOM 8550 C C . GLN D 1 212 ? 38.103 49.704 -34.665 1.00 27.24 209 GLN D C 1
ATOM 8551 O O . GLN D 1 212 ? 39.120 49.754 -35.358 1.00 27.46 209 GLN D O 1
ATOM 8557 N N . ASN D 1 213 ? 37.345 48.606 -34.611 1.00 25.92 210 ASN D N 1
ATOM 8558 C CA . ASN D 1 213 ? 37.674 47.449 -35.433 1.00 25.74 210 ASN D CA 1
ATOM 8559 C C . ASN D 1 213 ? 36.848 47.456 -36.717 1.00 25.44 210 ASN D C 1
ATOM 8560 O O . ASN D 1 213 ? 36.011 46.576 -36.941 1.00 26.10 210 ASN D O 1
ATOM 8565 N N . PHE D 1 214 ? 37.098 48.452 -37.554 1.00 25.23 211 PHE D N 1
ATOM 8566 C CA . PHE D 1 214 ? 36.423 48.573 -38.822 1.00 26.00 211 PHE D CA 1
ATOM 8567 C C . PHE D 1 214 ? 36.700 47.259 -39.514 1.00 25.30 211 PHE D C 1
ATOM 8568 O O . PHE D 1 214 ? 37.820 46.769 -39.518 1.00 26.14 211 PHE D O 1
ATOM 8576 N N . SER D 1 215 ? 35.670 46.648 -40.048 1.00 24.67 212 SER D N 1
ATOM 8577 C CA . SER D 1 215 ? 35.851 45.339 -40.625 1.00 25.23 212 SER D CA 1
ATOM 8578 C C . SER D 1 215 ? 34.754 44.970 -41.579 1.00 23.53 212 SER D C 1
ATOM 8579 O O . SER D 1 215 ? 33.660 45.513 -41.529 1.00 25.09 212 SER D O 1
ATOM 8582 N N . GLY D 1 216 ? 35.081 44.052 -42.470 1.00 24.44 213 GLY D N 1
ATOM 8583 C CA . GLY D 1 216 ? 34.144 43.579 -43.476 1.00 24.48 213 GLY D CA 1
ATOM 8584 C C . GLY D 1 216 ? 34.474 42.159 -43.874 1.00 23.63 213 GLY D C 1
ATOM 8585 O O . GLY D 1 216 ? 35.604 41.697 -43.694 1.00 22.70 213 GLY D O 1
ATOM 8586 N N . VAL D 1 217 ? 33.469 41.482 -44.413 1.00 23.44 214 VAL D N 1
ATOM 8587 C CA . VAL D 1 217 ? 33.580 40.114 -44.881 1.00 23.40 214 VAL D CA 1
ATOM 8588 C C . VAL D 1 217 ? 33.035 40.011 -46.306 1.00 24.41 214 VAL D C 1
ATOM 8589 O O . VAL D 1 217 ? 32.079 40.702 -46.661 1.00 25.96 214 VAL D O 1
ATOM 8593 N N . ALA D 1 218 ? 33.668 39.182 -47.132 1.00 24.52 215 ALA D N 1
ATOM 8594 C CA . ALA D 1 218 ? 33.158 38.913 -48.475 1.00 23.76 215 ALA D CA 1
ATOM 8595 C C . ALA D 1 218 ? 32.964 37.413 -48.596 1.00 23.38 215 ALA D C 1
ATOM 8596 O O . ALA D 1 218 ? 33.834 36.638 -48.210 1.00 24.69 215 ALA D O 1
ATOM 8598 N N . LEU D 1 219 ? 31.801 37.005 -49.094 1.00 23.54 216 LEU D N 1
ATOM 8599 C CA . LEU D 1 219 ? 31.502 35.601 -49.306 1.00 22.71 216 LEU D CA 1
ATOM 8600 C C . LEU D 1 219 ? 31.410 35.378 -50.823 1.00 25.37 216 LEU D C 1
ATOM 8601 O O . LEU D 1 219 ? 30.833 36.202 -51.544 1.00 24.76 216 LEU D O 1
ATOM 8606 N N . LYS D 1 220 ? 32.010 34.299 -51.321 1.00 26.76 217 LYS D N 1
ATOM 8607 C CA . LYS D 1 220 ? 31.949 33.991 -52.754 1.00 28.29 217 LYS D CA 1
ATOM 8608 C C . LYS D 1 220 ? 31.226 32.657 -52.916 1.00 28.87 217 LYS D C 1
ATOM 8609 O O . LYS D 1 220 ? 31.684 31.638 -52.382 1.00 28.06 217 LYS D O 1
ATOM 8623 N N . ARG D 1 222 ? 29.528 29.340 -55.067 1.00 31.15 219 ARG D N 1
ATOM 8624 C CA . ARG D 1 222 ? 30.023 28.435 -56.123 1.00 32.95 219 ARG D CA 1
ATOM 8625 C C . ARG D 1 222 ? 29.610 28.965 -57.482 1.00 31.84 219 ARG D C 1
ATOM 8626 O O . ARG D 1 222 ? 30.266 28.699 -58.480 1.00 32.84 219 ARG D O 1
ATOM 8634 N N . SER D 1 223 ? 28.512 29.715 -57.516 1.00 29.58 220 SER D N 1
ATOM 8635 C CA . SER D 1 223 ? 28.037 30.313 -58.758 1.00 29.62 220 SER D CA 1
ATOM 8636 C C . SER D 1 223 ? 28.877 31.531 -59.152 1.00 27.82 220 SER D C 1
ATOM 8637 O O . SER D 1 223 ? 28.878 31.927 -60.294 1.00 28.15 220 SER D O 1
ATOM 8640 N N . GLY D 1 224 ? 29.574 32.131 -58.194 1.00 27.93 221 GLY D N 1
ATOM 8641 C CA . GLY D 1 224 ? 30.403 33.322 -58.446 1.00 27.97 221 GLY D CA 1
ATOM 8642 C C . GLY D 1 224 ? 29.840 34.593 -57.825 1.00 27.37 221 GLY D C 1
ATOM 8643 O O . GLY D 1 224 ? 30.520 35.608 -57.755 1.00 28.97 221 GLY D O 1
ATOM 8644 N N . ALA D 1 225 ? 28.590 34.546 -57.371 1.00 27.88 222 ALA D N 1
ATOM 8645 C CA . ALA D 1 225 ? 27.965 35.700 -56.733 1.00 27.17 222 ALA D CA 1
ATOM 8646 C C . ALA D 1 225 ? 28.782 36.092 -55.510 1.00 26.41 222 ALA D C 1
ATOM 8647 O O . ALA D 1 225 ? 29.260 35.223 -54.779 1.00 25.87 222 ALA D O 1
ATOM 8649 N N . ILE D 1 226 ? 28.936 37.394 -55.286 1.00 26.10 223 ILE D N 1
ATOM 8650 C CA . ILE D 1 226 ? 29.707 37.888 -54.149 1.00 26.08 223 ILE D CA 1
ATOM 8651 C C . ILE D 1 226 ? 28.782 38.623 -53.173 1.00 24.37 223 ILE D C 1
ATOM 8652 O O . ILE D 1 226 ? 27.968 39.414 -53.594 1.00 24.24 223 ILE D O 1
ATOM 8657 N N . TYR D 1 227 ? 28.902 38.339 -51.878 1.00 22.72 224 TYR D N 1
ATOM 8658 C CA . TYR D 1 227 ? 28.101 39.025 -50.853 1.00 21.97 224 TYR D CA 1
ATOM 8659 C C . TYR D 1 227 ? 29.005 39.698 -49.834 1.00 22.67 224 TYR D C 1
ATOM 8660 O O . TYR D 1 227 ? 29.910 39.074 -49.282 1.00 23.52 224 TYR D O 1
ATOM 8669 N N . LEU D 1 228 ? 28.765 40.989 -49.612 1.00 24.34 225 LEU D N 1
ATOM 8670 C CA . LEU D 1 228 ? 29.580 41.778 -48.705 1.00 25.57 225 LEU D CA 1
ATOM 8671 C C . LEU D 1 228 ? 28.882 42.074 -47.396 1.00 25.81 225 LEU D C 1
ATOM 8672 O O . LEU D 1 228 ? 27.655 42.258 -47.349 1.00 24.75 225 LEU D O 1
ATOM 8677 N N . GLY D 1 229 ? 29.677 42.141 -46.327 1.00 24.88 226 GLY D N 1
ATOM 8678 C CA . GLY D 1 229 ? 29.124 42.440 -45.011 1.00 24.24 226 GLY D CA 1
ATOM 8679 C C . GLY D 1 229 ? 30.021 43.372 -44.242 1.00 23.28 226 GLY D C 1
ATOM 8680 O O . GLY D 1 229 ? 31.207 43.093 -44.087 1.00 23.55 226 GLY D O 1
ATOM 8681 N N . ALA D 1 230 ? 29.448 44.477 -43.769 1.00 22.61 227 ALA D N 1
ATOM 8682 C CA . ALA D 1 230 ? 30.178 45.460 -42.976 1.00 22.42 227 ALA D CA 1
ATOM 8683 C C . ALA D 1 230 ? 29.796 45.334 -41.511 1.00 22.37 227 ALA D C 1
ATOM 8684 O O . ALA D 1 230 ? 28.643 45.023 -41.180 1.00 23.11 227 ALA D O 1
ATOM 8686 N N . TYR D 1 231 ? 30.776 45.561 -40.636 1.00 22.71 228 TYR D N 1
ATOM 8687 C CA . TYR D 1 231 ? 30.569 45.521 -39.194 1.00 21.32 228 TYR D CA 1
ATOM 8688 C C . TYR D 1 231 ? 29.653 46.630 -38.734 1.00 21.65 228 TYR D C 1
ATOM 8689 O O . TYR D 1 231 ? 29.843 47.790 -39.095 1.00 22.89 228 TYR D O 1
ATOM 8698 N N . ALA D 1 232 ? 28.645 46.268 -37.942 1.00 21.44 229 ALA D N 1
ATOM 8699 C CA . ALA D 1 232 ? 27.684 47.226 -37.412 1.00 21.31 229 ALA D CA 1
ATOM 8700 C C . ALA D 1 232 ? 27.687 47.146 -35.885 1.00 21.44 229 ALA D C 1
ATOM 8701 O O . ALA D 1 232 ? 26.834 46.492 -35.269 1.00 21.20 229 ALA D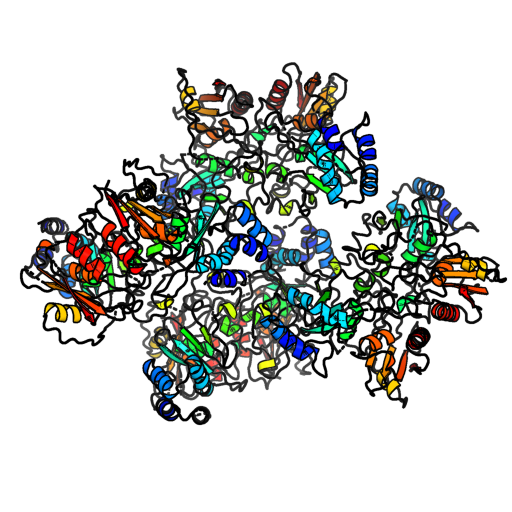 O 1
ATOM 8703 N N . GLU D 1 233 ? 28.653 47.833 -35.285 1.00 21.73 230 GLU D N 1
ATOM 8704 C CA . GLU D 1 233 ? 28.839 47.832 -33.836 1.00 22.48 230 GLU D CA 1
ATOM 8705 C C . GLU D 1 233 ? 27.743 48.619 -33.100 1.00 23.81 230 GLU D C 1
ATOM 8706 O O . GLU D 1 233 ? 27.096 49.510 -33.678 1.00 23.90 230 GLU D O 1
ATOM 8712 N N . ASN D 1 234 ? 27.536 48.278 -31.830 1.00 23.55 231 ASN D N 1
ATOM 8713 C CA . ASN D 1 234 ? 26.491 48.895 -31.012 1.00 24.54 231 ASN D CA 1
ATOM 8714 C C . ASN D 1 234 ? 27.049 49.407 -29.684 1.00 25.29 231 ASN D C 1
ATOM 8715 O O . ASN D 1 234 ? 27.929 48.771 -29.093 1.00 24.58 231 ASN D O 1
ATOM 8720 N N . ALA D 1 235 ? 26.533 50.548 -29.223 1.00 25.47 232 ALA D N 1
ATOM 8721 C CA . ALA D 1 235 ? 26.976 51.167 -27.964 1.00 25.79 232 ALA D CA 1
ATOM 8722 C C . ALA D 1 235 ? 26.897 50.227 -26.769 1.00 25.88 232 ALA D C 1
ATOM 8723 O O . ALA D 1 235 ? 27.708 50.321 -25.852 1.00 26.76 232 ALA D O 1
ATOM 8725 N N . ALA D 1 236 ? 25.908 49.333 -26.783 1.00 25.01 233 ALA D N 1
ATOM 8726 C CA . ALA D 1 236 ? 25.706 48.352 -25.708 1.00 24.50 233 ALA D CA 1
ATOM 8727 C C . ALA D 1 236 ? 26.572 47.086 -25.850 1.00 23.40 233 ALA D C 1
ATOM 8728 O O . ALA D 1 236 ? 26.462 46.163 -25.033 1.00 23.61 233 ALA D O 1
ATOM 8730 N N . PHE D 1 237 ? 27.387 47.045 -26.903 1.00 21.74 234 PHE D N 1
ATOM 8731 C CA . PHE D 1 237 ? 28.329 45.959 -27.196 1.00 22.36 234 PHE D CA 1
ATOM 8732 C C . PHE D 1 237 ? 27.723 44.652 -27.738 1.00 22.32 234 PHE D C 1
ATOM 8733 O O . PHE D 1 237 ? 27.904 44.320 -28.912 1.00 22.29 234 PHE D O 1
ATOM 8741 N N . ASN D 1 238 ? 27.016 43.923 -26.892 1.00 22.04 235 ASN D N 1
ATOM 8742 C CA . ASN D 1 238 ? 26.431 42.640 -27.288 1.00 22.54 235 ASN D CA 1
ATOM 8743 C C . ASN D 1 238 ? 25.516 42.678 -28.532 1.00 21.93 235 ASN D C 1
ATOM 8744 O O . ASN D 1 238 ? 25.539 41.749 -29.340 1.00 20.90 235 ASN D O 1
ATOM 8749 N N . PRO D 1 239 ? 24.713 43.742 -28.682 1.00 22.63 236 PRO D N 1
ATOM 8750 C CA . PRO D 1 239 ? 23.859 43.848 -29.858 1.00 23.13 236 PRO D CA 1
ATOM 8751 C C . PRO D 1 239 ? 24.605 44.107 -31.168 1.00 22.71 236 PRO D C 1
ATOM 8752 O O . PRO D 1 239 ? 23.982 44.160 -32.215 1.00 24.36 236 PRO D O 1
ATOM 8756 N N . SER D 1 240 ? 25.920 44.264 -31.122 1.00 23.41 237 SER D N 1
ATOM 8757 C CA . SER D 1 240 ? 26.696 44.492 -32.338 1.00 22.86 237 SER D CA 1
ATOM 8758 C C . SER D 1 240 ? 26.470 43.366 -33.332 1.00 22.06 237 SER D C 1
ATOM 8759 O O . SER D 1 240 ? 26.307 42.232 -32.934 1.00 22.09 237 SER D O 1
ATOM 8762 N N . LEU D 1 241 ? 26.464 43.690 -34.626 1.00 22.21 238 LEU D N 1
ATOM 8763 C CA . LEU D 1 241 ? 26.252 42.676 -35.684 1.00 21.58 238 LEU D CA 1
ATOM 8764 C C . LEU D 1 241 ? 27.562 42.486 -36.426 1.00 20.89 238 LEU D C 1
ATOM 8765 O O . LEU D 1 241 ? 27.988 43.379 -37.171 1.00 21.29 238 LEU D O 1
ATOM 8770 N N . PRO D 1 242 ? 28.227 41.334 -36.210 1.00 20.67 239 PRO D N 1
ATOM 8771 C CA . PRO D 1 242 ? 29.494 41.079 -36.861 1.00 20.98 239 PRO D CA 1
ATOM 8772 C C . PRO D 1 242 ? 29.362 41.070 -38.375 1.00 20.50 239 PRO D C 1
ATOM 8773 O O . PRO D 1 242 ? 28.289 40.797 -38.886 1.00 20.27 239 PRO D O 1
ATOM 8777 N N . PRO D 1 243 ? 30.460 41.349 -39.084 1.00 21.50 240 PRO D N 1
ATOM 8778 C CA . PRO D 1 243 ? 30.488 41.403 -40.543 1.00 22.03 240 PRO D CA 1
ATOM 8779 C C . PRO D 1 243 ? 30.091 40.105 -41.235 1.00 21.97 240 PRO D C 1
ATOM 8780 O O . PRO D 1 243 ? 29.518 40.147 -42.317 1.00 21.06 240 PRO D O 1
ATOM 8784 N N . LEU D 1 244 ? 30.393 38.962 -40.626 1.00 22.76 241 LEU D N 1
ATOM 8785 C CA . LEU D 1 244 ? 30.020 37.688 -41.241 1.00 22.06 241 LEU D CA 1
ATOM 8786 C C . LEU D 1 244 ? 28.508 37.595 -41.271 1.00 22.58 241 LEU D C 1
ATOM 8787 O O . LEU D 1 244 ? 27.924 37.214 -42.288 1.00 23.37 241 LEU D O 1
ATOM 8792 N N . GLN D 1 245 ? 27.872 37.969 -40.159 1.00 21.75 242 GLN D N 1
ATOM 8793 C CA . GLN D 1 245 ? 26.419 37.918 -40.069 1.00 21.33 242 GLN D CA 1
ATOM 8794 C C . GLN D 1 245 ? 25.749 38.816 -41.103 1.00 21.36 242 GLN D C 1
ATOM 8795 O O . GLN D 1 245 ? 24.742 38.442 -41.706 1.00 20.15 242 GLN D O 1
ATOM 8801 N N . VAL D 1 246 ? 26.322 39.996 -41.317 1.00 20.47 243 VAL D N 1
ATOM 8802 C CA . VAL D 1 246 ? 25.780 40.920 -42.274 1.00 19.38 243 VAL D CA 1
ATOM 8803 C C . VAL D 1 246 ? 25.911 40.334 -43.694 1.00 20.52 243 VAL D C 1
ATOM 8804 O O . VAL D 1 246 ? 24.972 40.405 -44.484 1.00 21.54 243 VAL D O 1
ATOM 8808 N N . ALA D 1 247 ? 27.070 39.761 -44.023 1.00 20.43 244 ALA D N 1
ATOM 8809 C CA . ALA D 1 247 ? 27.283 39.167 -45.363 1.00 20.76 244 ALA D CA 1
ATOM 8810 C C . ALA D 1 247 ? 26.360 37.965 -45.622 1.00 21.00 244 ALA D C 1
ATOM 8811 O O . ALA D 1 247 ? 25.850 37.780 -46.747 1.00 19.00 244 ALA D O 1
ATOM 8813 N N . LEU D 1 248 ? 26.178 37.147 -44.579 1.00 21.71 245 LEU D N 1
ATOM 8814 C CA . LEU D 1 248 ? 25.323 35.955 -44.622 1.00 22.13 245 LEU D CA 1
ATOM 8815 C C . LEU D 1 248 ? 23.890 36.378 -44.850 1.00 23.13 245 LEU D C 1
ATOM 8816 O O . LEU D 1 248 ? 23.145 35.724 -45.605 1.00 25.72 245 LEU D O 1
ATOM 8821 N N . ALA D 1 249 ? 23.517 37.476 -44.204 1.00 22.24 246 ALA D N 1
ATOM 8822 C CA . ALA D 1 249 ? 22.186 38.040 -44.334 1.00 22.76 246 ALA D CA 1
ATOM 8823 C C . ALA D 1 249 ? 21.928 38.517 -45.772 1.00 22.83 246 ALA D C 1
ATOM 8824 O O . ALA D 1 249 ? 20.829 38.351 -46.289 1.00 21.75 246 ALA D O 1
ATOM 8826 N N . GLN D 1 250 ? 22.942 39.069 -46.440 1.00 21.74 247 GLN D N 1
ATOM 8827 C CA . GLN D 1 250 ? 22.740 39.526 -47.818 1.00 22.89 247 GLN D CA 1
ATOM 8828 C C . GLN D 1 250 ? 22.524 38.320 -48.737 1.00 23.81 247 GLN D C 1
ATOM 8829 O O . GLN D 1 250 ? 21.665 38.365 -49.607 1.00 25.02 247 GLN D O 1
ATOM 8835 N N . ALA D 1 251 ? 23.277 37.237 -48.516 1.00 22.71 248 ALA D N 1
ATOM 8836 C CA . ALA D 1 251 ? 23.129 36.011 -49.308 1.00 23.66 248 ALA D CA 1
ATOM 8837 C C . ALA D 1 251 ? 21.753 35.397 -49.162 1.00 24.71 248 ALA D C 1
ATOM 8838 O O . ALA D 1 251 ? 21.143 34.940 -50.126 1.00 24.48 248 ALA D O 1
ATOM 8864 N N . GLY D 1 255 ? 18.256 34.662 -51.617 1.00 30.42 252 GLY D N 1
ATOM 8865 C CA . GLY D 1 255 ? 17.765 33.289 -51.808 1.00 31.07 252 GLY D CA 1
ATOM 8866 C C . GLY D 1 255 ? 18.839 32.238 -51.969 1.00 31.06 252 GLY D C 1
ATOM 8867 O O . GLY D 1 255 ? 18.602 31.185 -52.544 1.00 32.53 252 GLY D O 1
ATOM 8868 N N . GLU D 1 256 ? 20.021 32.517 -51.454 1.00 30.75 253 GLU D N 1
ATOM 8869 C CA . GLU D 1 256 ? 21.132 31.599 -51.553 1.00 31.05 253 GLU D CA 1
ATOM 8870 C C . GLU D 1 256 ? 21.079 30.596 -50.415 1.00 31.67 253 GLU D C 1
ATOM 8871 O O . GLU D 1 256 ? 20.556 30.888 -49.344 1.00 32.31 253 GLU D O 1
ATOM 8877 N N . SER D 1 257 ? 21.635 29.417 -50.664 1.00 32.60 254 SER D N 1
ATOM 8878 C CA . SER D 1 257 ? 21.759 28.366 -49.669 1.00 33.53 254 SER D CA 1
ATOM 8879 C C . SER D 1 257 ? 23.185 28.486 -49.145 1.00 32.63 254 SER D C 1
ATOM 8880 O O . SER D 1 257 ? 24.107 28.682 -49.940 1.00 32.82 254 SER D O 1
ATOM 8883 N N . PHE D 1 258 ? 23.385 28.398 -47.823 1.00 33.04 255 PHE D N 1
ATOM 8884 C CA . PHE D 1 258 ? 24.753 28.514 -47.264 1.00 31.90 255 PHE D CA 1
ATOM 8885 C C . PHE D 1 258 ? 25.613 27.286 -47.589 1.00 33.06 255 PHE D C 1
ATOM 8886 O O . PHE D 1 258 ? 26.824 27.295 -47.379 1.00 32.43 255 PHE D O 1
ATOM 8894 N N . GLU D 1 259 ? 24.985 26.232 -48.097 1.00 34.36 256 GLU D N 1
ATOM 8895 C CA . GLU D 1 259 ? 25.706 25.056 -48.543 1.00 36.26 256 GLU D CA 1
ATOM 8896 C C . GLU D 1 259 ? 26.468 25.411 -49.828 1.00 35.79 256 GLU D C 1
ATOM 8897 O O . GLU D 1 259 ? 27.426 24.722 -50.205 1.00 37.02 256 GLU D O 1
ATOM 8903 N N . ASP D 1 260 ? 26.050 26.488 -50.500 1.00 32.94 257 ASP D N 1
ATOM 8904 C CA . ASP D 1 260 ? 26.681 26.889 -51.765 1.00 32.44 257 ASP D CA 1
ATOM 8905 C C . ASP D 1 260 ? 27.794 27.924 -51.618 1.00 29.66 257 ASP D C 1
ATOM 8906 O O . ASP D 1 260 ? 28.273 28.430 -52.614 1.00 28.93 257 ASP D O 1
ATOM 8911 N N . ILE D 1 261 ? 28.180 28.250 -50.385 1.00 27.46 258 ILE D N 1
ATOM 8912 C CA . ILE D 1 261 ? 29.270 29.190 -50.147 1.00 27.31 258 ILE D CA 1
ATOM 8913 C C . ILE D 1 261 ? 30.571 28.467 -50.451 1.00 27.64 258 ILE D C 1
ATOM 8914 O O . ILE D 1 261 ? 30.823 27.397 -49.918 1.00 26.26 258 ILE D O 1
ATOM 8919 N N . GLU D 1 262 ? 31.393 29.067 -51.300 1.00 28.09 259 GLU D N 1
ATOM 8920 C CA . GLU D 1 262 ? 32.661 28.469 -51.702 1.00 29.70 259 GLU D CA 1
ATOM 8921 C C . GLU D 1 262 ? 33.864 29.033 -50.949 1.00 28.80 259 GLU D C 1
ATOM 8922 O O . GLU D 1 262 ? 34.823 28.317 -50.688 1.00 29.99 259 GLU D O 1
ATOM 8928 N N . ALA D 1 263 ? 33.832 30.306 -50.588 1.00 27.70 260 ALA D N 1
ATOM 8929 C CA . ALA D 1 263 ? 34.973 30.883 -49.887 1.00 27.78 260 ALA D CA 1
ATOM 8930 C C . ALA D 1 263 ? 34.583 32.168 -49.187 1.00 26.24 260 ALA D C 1
ATOM 8931 O O . ALA D 1 263 ? 33.599 32.799 -49.546 1.00 25.33 260 ALA D O 1
ATOM 8933 N N . ALA D 1 264 ? 35.373 32.546 -48.189 1.00 25.74 261 ALA D N 1
ATOM 8934 C CA . ALA D 1 264 ? 35.118 33.751 -47.412 1.00 24.31 261 ALA D CA 1
ATOM 8935 C C . ALA D 1 264 ? 36.415 34.496 -47.157 1.00 24.98 261 ALA D C 1
ATOM 8936 O O . ALA D 1 264 ? 37.497 33.925 -47.201 1.00 24.55 261 ALA D O 1
ATOM 8938 N N . ALA D 1 265 ? 36.281 35.783 -46.886 1.00 25.48 262 ALA D N 1
ATOM 8939 C CA . ALA D 1 265 ? 37.415 36.638 -46.581 1.00 25.61 262 ALA D CA 1
ATOM 8940 C C . ALA D 1 265 ? 36.992 37.621 -45.499 1.00 25.20 262 ALA D C 1
ATOM 8941 O O . ALA D 1 265 ? 35.855 38.117 -45.500 1.00 25.74 262 ALA D O 1
ATOM 8943 N N . LEU D 1 266 ? 37.898 37.869 -44.566 1.00 26.03 263 LEU D N 1
ATOM 8944 C CA . LEU D 1 266 ? 37.687 38.809 -43.473 1.00 24.49 263 LEU D CA 1
ATOM 8945 C C . LEU D 1 266 ? 38.817 39.826 -43.444 1.00 25.70 263 LEU D C 1
ATOM 8946 O O . LEU D 1 266 ? 39.993 39.466 -43.416 1.00 25.12 263 LEU D O 1
ATOM 8951 N N . VAL D 1 267 ? 38.455 41.101 -43.456 1.00 26.03 264 VAL D N 1
ATOM 8952 C CA . VAL D 1 267 ? 39.428 42.161 -43.348 1.00 26.80 264 VAL D CA 1
ATOM 8953 C C . VAL D 1 267 ? 39.050 43.044 -42.160 1.00 26.50 264 VAL D C 1
ATOM 8954 O O . VAL D 1 267 ? 37.891 43.434 -42.008 1.00 23.01 264 VAL D O 1
ATOM 8958 N N . GLU D 1 268 ? 40.034 43.330 -41.307 1.00 28.21 265 GLU D N 1
ATOM 8959 C CA . GLU D 1 268 ? 39.812 44.138 -40.123 1.00 29.63 265 GLU D CA 1
ATOM 8960 C C . GLU D 1 268 ? 41.031 44.997 -39.789 1.00 31.66 265 GLU D C 1
ATOM 8961 O O . GLU D 1 268 ? 42.079 44.910 -40.447 1.00 33.41 265 GLU D O 1
ATOM 8967 N N . SER D 1 269 ? 40.894 45.834 -38.771 1.00 32.08 266 SER D N 1
ATOM 8968 C CA . SER D 1 269 ? 41.949 46.761 -38.400 1.00 33.81 266 SER D CA 1
ATOM 8969 C C . SER D 1 269 ? 42.900 46.161 -37.395 1.00 33.86 266 SER D C 1
ATOM 8970 O O . SER D 1 269 ? 42.468 45.615 -36.390 1.00 35.31 266 SER D O 1
ATOM 8973 N N . ALA D 1 270 ? 44.192 46.301 -37.651 1.00 34.46 267 ALA D N 1
ATOM 8974 C CA . ALA D 1 270 ? 45.236 45.811 -36.742 1.00 36.20 267 ALA D CA 1
ATOM 8975 C C . ALA D 1 270 ? 45.286 46.602 -35.430 1.00 36.20 267 ALA D C 1
ATOM 8976 O O . ALA D 1 270 ? 46.084 46.272 -34.534 1.00 37.56 267 ALA D O 1
ATOM 8978 N N . THR D 1 271 ? 44.471 47.654 -35.335 1.00 34.90 268 THR D N 1
ATOM 8979 C CA . THR D 1 271 ? 44.398 48.483 -34.144 1.00 34.85 268 THR D CA 1
ATOM 8980 C C . THR D 1 271 ? 43.037 48.418 -33.476 1.00 33.49 268 THR D C 1
ATOM 8981 O O . THR D 1 271 ? 42.766 49.173 -32.555 1.00 33.52 268 THR D O 1
ATOM 8985 N N . GLY D 1 272 ? 42.169 47.522 -33.949 1.00 32.73 269 GLY D N 1
ATOM 8986 C CA . GLY D 1 272 ? 40.875 47.337 -33.331 1.00 30.32 269 GLY D CA 1
ATOM 8987 C C . GLY D 1 272 ? 41.053 46.697 -31.963 1.00 30.01 269 GLY D C 1
ATOM 8988 O O . GLY D 1 272 ? 41.921 45.844 -31.762 1.00 29.26 269 GLY D O 1
ATOM 8989 N N . LYS D 1 273 ? 40.227 47.106 -31.010 1.00 30.25 270 LYS D N 1
ATOM 8990 C CA . LYS D 1 273 ? 40.308 46.561 -29.652 1.00 30.55 270 LYS D CA 1
ATOM 8991 C C . LYS D 1 273 ? 39.706 45.156 -29.545 1.00 29.51 270 LYS D C 1
ATOM 8992 O O . LYS D 1 273 ? 39.744 44.549 -28.485 1.00 29.90 270 LYS D O 1
ATOM 8998 N N . ILE D 1 274 ? 39.131 44.671 -30.642 1.00 28.29 271 ILE D N 1
ATOM 8999 C CA . ILE D 1 274 ? 38.614 43.311 -30.729 1.00 28.38 271 ILE D CA 1
ATOM 9000 C C . ILE D 1 274 ? 39.031 42.726 -32.076 1.00 28.67 271 ILE D C 1
ATOM 9001 O O . ILE D 1 274 ? 39.607 43.417 -32.934 1.00 27.30 271 ILE D O 1
ATOM 9006 N N . SER D 1 275 ? 38.741 41.442 -32.239 1.00 29.11 272 SER D N 1
ATOM 9007 C CA . SER D 1 275 ? 38.989 40.719 -33.483 1.00 28.35 272 SER D CA 1
ATOM 9008 C C . SER D 1 275 ? 37.829 39.768 -33.711 1.00 27.68 272 SER D C 1
ATOM 9009 O O . SER D 1 275 ? 37.363 39.126 -32.758 1.00 27.24 272 SER D O 1
ATOM 9012 N N . HIS D 1 276 ? 37.382 39.696 -34.968 1.00 26.43 273 HIS D N 1
ATOM 9013 C CA . HIS D 1 276 ? 36.284 38.841 -35.399 1.00 25.49 273 HIS D CA 1
ATOM 9014 C C . HIS D 1 276 ? 36.753 37.484 -35.952 1.00 25.98 273 HIS D C 1
ATOM 9015 O O . HIS D 1 276 ? 35.920 36.636 -36.298 1.00 25.62 273 HIS D O 1
ATOM 9022 N N . LEU D 1 277 ? 38.064 37.280 -36.034 1.00 27.03 274 LEU D N 1
ATOM 9023 C CA . LEU D 1 277 ? 38.630 36.065 -36.619 1.00 28.09 274 LEU D CA 1
ATOM 9024 C C . LEU D 1 277 ? 38.139 34.747 -36.027 1.00 28.57 274 LEU D C 1
ATOM 9025 O O . LEU D 1 277 ? 37.652 33.882 -36.761 1.00 30.73 274 LEU D O 1
ATOM 9030 N N . ALA D 1 278 ? 38.266 34.575 -34.720 1.00 28.10 275 ALA D N 1
ATOM 9031 C CA . ALA D 1 278 ? 37.849 33.314 -34.097 1.00 28.40 275 ALA D CA 1
ATOM 9032 C C . ALA D 1 278 ? 36.349 32.998 -34.282 1.00 28.12 275 ALA D C 1
ATOM 9033 O O . ALA D 1 278 ? 35.978 31.833 -34.464 1.00 28.67 275 ALA D O 1
ATOM 9035 N N . ASP D 1 279 ? 35.494 34.017 -34.225 1.00 27.46 276 ASP D N 1
ATOM 9036 C CA . ASP D 1 279 ? 34.042 33.807 -34.404 1.00 28.36 276 ASP D CA 1
ATOM 9037 C C . ASP D 1 279 ? 33.662 33.618 -35.865 1.00 26.37 276 ASP D C 1
ATOM 9038 O O . ASP D 1 279 ? 32.738 32.872 -36.194 1.00 27.36 276 ASP D O 1
ATOM 9043 N N . THR D 1 280 ? 34.388 34.278 -36.751 1.00 26.24 277 THR D N 1
ATOM 9044 C CA . THR D 1 280 ? 34.159 34.097 -38.159 1.00 23.67 277 THR D CA 1
ATOM 9045 C C . THR D 1 280 ? 34.507 32.643 -38.528 1.00 25.04 277 THR D C 1
ATOM 9046 O O . THR D 1 280 ? 33.748 31.988 -39.242 1.00 25.53 277 THR D O 1
ATOM 9050 N N . GLN D 1 281 ? 35.646 32.141 -38.046 1.00 26.83 278 GLN D N 1
ATOM 9051 C CA . GLN D 1 281 ? 36.065 30.758 -38.360 1.00 28.53 278 GLN D CA 1
ATOM 9052 C C . GLN D 1 281 ? 35.143 29.737 -37.775 1.00 27.18 278 GLN D C 1
ATOM 9053 O O . GLN D 1 281 ? 34.825 28.735 -38.427 1.00 27.18 278 GLN D O 1
ATOM 9059 N N . ALA D 1 282 ? 34.760 29.969 -36.522 1.00 25.39 279 ALA D N 1
ATOM 9060 C CA . ALA D 1 282 ? 33.909 29.042 -35.805 1.00 25.38 279 ALA D CA 1
ATOM 9061 C C . ALA D 1 282 ? 32.525 28.948 -36.436 1.00 24.20 279 ALA D C 1
ATOM 9062 O O . ALA D 1 282 ? 31.947 27.864 -36.518 1.00 24.16 279 ALA D O 1
ATOM 9064 N N . THR D 1 283 ? 31.983 30.076 -36.874 1.00 23.81 280 THR D N 1
ATOM 9065 C CA . THR D 1 283 ? 30.649 30.057 -37.495 1.00 24.31 280 THR D CA 1
ATOM 9066 C C . THR D 1 283 ? 30.752 29.435 -38.885 1.00 24.62 280 THR D C 1
ATOM 9067 O O . THR D 1 283 ? 29.909 28.646 -39.269 1.00 23.94 280 THR D O 1
ATOM 9071 N N . LEU D 1 284 ? 31.824 29.731 -39.615 1.00 25.26 281 LEU D N 1
ATOM 9072 C CA . LEU D 1 284 ? 31.994 29.101 -40.925 1.00 25.61 281 LEU D CA 1
ATOM 9073 C C . LEU D 1 284 ? 32.151 27.589 -40.780 1.00 26.52 281 LEU D C 1
ATOM 9074 O O . LEU D 1 284 ? 31.605 26.838 -41.591 1.00 26.13 281 LEU D O 1
ATOM 9079 N N . GLU D 1 285 ? 32.844 27.137 -39.734 1.00 28.25 282 GLU D N 1
ATOM 9080 C CA . GLU D 1 285 ? 33.039 25.698 -39.553 1.00 30.10 282 GLU D CA 1
ATOM 9081 C C . GLU D 1 285 ? 31.716 24.962 -39.319 1.00 29.94 282 GLU D C 1
ATOM 9082 O O . GLU D 1 285 ? 31.574 23.815 -39.740 1.00 30.63 282 GLU D O 1
ATOM 9088 N N . VAL D 1 286 ? 30.758 25.597 -38.642 1.00 28.43 283 VAL D N 1
ATOM 9089 C CA . VAL D 1 286 ? 29.476 24.938 -38.416 1.00 28.79 283 VAL D CA 1
ATOM 9090 C C . VAL D 1 286 ? 28.611 25.000 -39.690 1.00 28.81 283 VAL D C 1
ATOM 9091 O O . VAL D 1 286 ? 27.785 24.134 -39.910 1.00 29.78 283 VAL D O 1
ATOM 9095 N N . ILE D 1 287 ? 28.811 26.004 -40.540 1.00 28.12 284 ILE D N 1
ATOM 9096 C CA . ILE D 1 287 ? 28.064 26.069 -41.805 1.00 27.30 284 ILE D CA 1
ATOM 9097 C C . ILE D 1 287 ? 28.605 24.978 -42.717 1.00 28.09 284 ILE D C 1
ATOM 9098 O O . ILE D 1 287 ? 27.858 24.142 -43.190 1.00 28.61 284 ILE D O 1
ATOM 9103 N N . ASN D 1 288 ? 29.919 24.997 -42.940 1.00 28.07 285 ASN D N 1
ATOM 9104 C CA . ASN D 1 288 ? 30.606 24.016 -43.768 1.00 29.25 285 ASN D CA 1
ATOM 9105 C C . ASN D 1 288 ? 32.122 24.076 -43.477 1.00 30.17 285 ASN D C 1
ATOM 9106 O O . ASN D 1 288 ? 32.781 25.086 -43.785 1.00 27.05 285 ASN D O 1
ATOM 9111 N N . PRO D 1 289 ? 32.682 23.002 -42.883 1.00 32.13 286 PRO D N 1
ATOM 9112 C CA . PRO D 1 289 ? 34.107 23.021 -42.534 1.00 33.27 286 PRO D CA 1
ATOM 9113 C C . PRO D 1 289 ? 35.060 23.161 -43.726 1.00 34.23 286 PRO D C 1
ATOM 9114 O O . PRO D 1 289 ? 36.219 23.533 -43.533 1.00 34.60 286 PRO D O 1
ATOM 9118 N N . ASP D 1 290 ? 34.586 22.871 -44.937 1.00 34.25 287 ASP D N 1
ATOM 9119 C CA . ASP D 1 290 ? 35.424 22.991 -46.126 1.00 35.36 287 ASP D CA 1
ATOM 9120 C C . ASP D 1 290 ? 35.645 24.436 -46.598 1.00 33.89 287 ASP D C 1
ATOM 9121 O O . ASP D 1 290 ? 36.551 24.684 -47.389 1.00 34.70 287 ASP D O 1
ATOM 9126 N N . ILE D 1 291 ? 34.825 25.382 -46.141 1.00 31.79 288 ILE D N 1
ATOM 9127 C CA . ILE D 1 291 ? 34.969 26.778 -46.587 1.00 30.11 288 ILE D CA 1
ATOM 9128 C C . ILE D 1 291 ? 36.290 27.398 -46.105 1.00 30.47 288 ILE D C 1
ATOM 9129 O O . ILE D 1 291 ? 36.532 27.486 -44.898 1.00 30.40 288 ILE D O 1
ATOM 9134 N N . PRO D 1 292 ? 37.160 27.798 -47.045 1.00 30.46 289 PRO D N 1
ATOM 9135 C CA . PRO D 1 292 ? 38.401 28.426 -46.607 1.00 30.62 289 PRO D CA 1
ATOM 9136 C C . PRO D 1 292 ? 38.127 29.884 -46.276 1.00 29.53 289 PRO D C 1
ATOM 9137 O O . PRO D 1 292 ? 37.224 30.485 -46.857 1.00 31.18 289 PRO D O 1
ATOM 9141 N N . LEU D 1 293 ? 38.868 30.434 -45.329 1.00 28.87 290 LEU D N 1
ATOM 9142 C CA . LEU D 1 293 ? 38.715 31.828 -44.937 1.00 28.29 290 LEU D CA 1
ATOM 9143 C C . LEU D 1 293 ? 40.026 32.556 -45.135 1.00 29.06 290 LEU D C 1
ATOM 9144 O O . LEU D 1 293 ? 41.027 32.155 -44.572 1.00 30.96 290 LEU D O 1
ATOM 9149 N N . SER D 1 294 ? 40.029 33.599 -45.952 1.00 29.25 291 SER D N 1
ATOM 9150 C CA . SER D 1 294 ? 41.228 34.398 -46.128 1.00 31.24 291 SER D CA 1
ATOM 9151 C C . SER D 1 294 ? 41.137 35.480 -45.084 1.00 31.10 291 SER D C 1
ATOM 9152 O O . SER D 1 294 ? 40.035 35.893 -44.698 1.00 29.68 291 SER D O 1
ATOM 9155 N N . TYR D 1 295 ? 42.292 35.955 -44.644 1.00 33.04 292 TYR D N 1
ATOM 9156 C CA . TYR D 1 295 ? 42.355 36.945 -43.591 1.00 33.15 292 TYR D CA 1
ATOM 9157 C C . TYR D 1 295 ? 43.436 37.994 -43.802 1.00 34.35 292 TYR D C 1
ATOM 9158 O O . TYR D 1 295 ? 44.513 37.701 -44.320 1.00 37.94 292 TYR D O 1
ATOM 9167 N N . LEU D 1 296 ? 43.130 39.223 -43.408 1.00 33.70 293 LEU D N 1
ATOM 9168 C CA . LEU D 1 296 ? 44.077 40.323 -43.481 1.00 34.40 293 LEU D CA 1
ATOM 9169 C C . LEU D 1 296 ? 43.794 41.280 -42.340 1.00 34.59 293 LEU D C 1
ATOM 9170 O O . LEU D 1 296 ? 42.660 41.741 -42.173 1.00 32.06 293 LEU D O 1
ATOM 9175 N N . SER D 1 297 ? 44.817 41.546 -41.536 1.00 36.44 294 SER D N 1
ATOM 9176 C CA . SER D 1 297 ? 44.706 42.517 -40.462 1.00 37.71 294 SER D CA 1
ATOM 9177 C C . SER D 1 297 ? 45.420 43.747 -40.998 1.00 39.15 294 SER D C 1
ATOM 9178 O O . SER D 1 297 ? 46.641 43.794 -41.038 1.00 40.26 294 SER D O 1
ATOM 9181 N N . LEU D 1 298 ? 44.636 44.728 -41.423 1.00 40.02 295 LEU D N 1
ATOM 9182 C CA . LEU D 1 298 ? 45.149 45.938 -42.048 1.00 42.47 295 LEU D CA 1
ATOM 9183 C C . LEU D 1 298 ? 45.368 47.073 -41.047 1.00 43.86 295 LEU D C 1
ATOM 9184 O O . LEU D 1 298 ? 44.444 47.603 -40.415 1.00 42.28 295 LEU D O 1
ATOM 9190 N N . ASN E 1 2 ? -24.393 94.950 54.472 1.00 65.93 -1 ASN E N 1
ATOM 9191 C CA . ASN E 1 2 ? -23.476 95.109 53.308 1.00 63.95 -1 ASN E CA 1
ATOM 9192 C C . ASN E 1 2 ? -24.064 94.473 52.044 1.00 60.20 -1 ASN E C 1
ATOM 9193 O O . ASN E 1 2 ? -25.225 94.051 52.041 1.00 59.14 -1 ASN E O 1
ATOM 9198 N N . ALA E 1 3 ? -23.272 94.416 50.974 1.00 59.22 0 ALA E N 1
ATOM 9199 C CA . ALA E 1 3 ? -23.726 93.850 49.710 1.00 56.68 0 ALA E CA 1
ATOM 9200 C C . ALA E 1 3 ? -24.172 92.395 49.870 1.00 54.39 0 ALA E C 1
ATOM 9201 O O . ALA E 1 3 ? -25.289 92.032 49.509 1.00 52.13 0 ALA E O 1
ATOM 9211 N N . ARG E 1 5 ? -24.896 90.553 52.655 1.00 52.28 2 ARG E N 1
ATOM 9212 C CA . ARG E 1 5 ? -26.065 90.465 53.548 1.00 51.84 2 ARG E CA 1
ATOM 9213 C C . ARG E 1 5 ? -27.358 90.696 52.792 1.00 48.07 2 ARG E C 1
ATOM 9214 O O . ARG E 1 5 ? -28.324 89.940 52.941 1.00 46.06 2 ARG E O 1
ATOM 9222 N N . ASN E 1 6 ? -27.377 91.760 51.994 1.00 46.73 3 ASN E N 1
ATOM 9223 C CA . ASN E 1 6 ? -28.555 92.095 51.201 1.00 45.17 3 ASN E CA 1
ATOM 9224 C C . ASN E 1 6 ? -28.877 91.016 50.171 1.00 40.76 3 ASN E C 1
ATOM 9225 O O . ASN E 1 6 ? -30.045 90.663 49.995 1.00 39.84 3 ASN E O 1
ATOM 9230 N N A ARG E 1 7 ? -27.858 90.493 49.494 0.50 38.94 4 ARG E N 1
ATOM 9231 N N B ARG E 1 7 ? -27.850 90.492 49.493 0.50 39.18 4 ARG E N 1
ATOM 9232 C CA A ARG E 1 7 ? -28.090 89.441 48.505 0.50 36.83 4 ARG E CA 1
ATOM 9233 C CA B ARG E 1 7 ? -28.071 89.434 48.500 0.50 37.25 4 ARG E CA 1
ATOM 9234 C C A ARG E 1 7 ? -28.477 88.110 49.153 0.50 35.20 4 ARG E C 1
ATOM 9235 C C B ARG E 1 7 ? -28.510 88.131 49.169 0.50 35.46 4 ARG E C 1
ATOM 9236 O O A ARG E 1 7 ? -29.196 87.314 48.548 0.50 34.58 4 ARG E O 1
ATOM 9237 O O B ARG E 1 7 ? -29.289 87.371 48.593 0.50 34.81 4 ARG E O 1
ATOM 9252 N N . ILE E 1 8 ? -28.009 87.867 50.376 1.00 35.83 5 ILE E N 1
ATOM 9253 C CA . ILE E 1 8 ? -28.391 86.655 51.110 1.00 36.21 5 ILE E CA 1
ATOM 9254 C C . ILE E 1 8 ? -29.877 86.755 51.424 1.00 36.97 5 ILE E C 1
ATOM 9255 O O . ILE E 1 8 ? -30.638 85.797 51.238 1.00 35.75 5 ILE E O 1
ATOM 9260 N N . GLU E 1 9 ? -30.284 87.936 51.890 1.00 40.16 6 GLU E N 1
ATOM 9261 C CA . GLU E 1 9 ? -31.677 88.193 52.230 1.00 42.18 6 GLU E CA 1
ATOM 9262 C C . GLU E 1 9 ? -32.552 87.999 51.005 1.00 41.80 6 GLU E C 1
ATOM 9263 O O . GLU E 1 9 ? -33.587 87.339 51.079 1.00 43.01 6 GLU E O 1
ATOM 9269 N N . GLN E 1 10 ? -32.137 88.562 49.875 1.00 41.45 7 GLN E N 1
ATOM 9270 C CA . GLN E 1 10 ? -32.921 88.415 48.653 1.00 42.27 7 GLN E CA 1
ATOM 9271 C C . GLN E 1 10 ? -32.999 86.958 48.197 1.00 39.93 7 GLN E C 1
ATOM 9272 O O . GLN E 1 10 ? -34.030 86.534 47.682 1.00 41.41 7 GLN E O 1
ATOM 9278 N N . ALA E 1 11 ? -31.931 86.191 48.404 1.00 37.48 8 ALA E N 1
ATOM 9279 C CA . ALA E 1 11 ? -31.943 84.774 48.034 1.00 36.19 8 ALA E CA 1
ATOM 9280 C C . ALA E 1 11 ? -32.948 83.992 48.892 1.00 35.95 8 ALA E C 1
ATOM 9281 O O . ALA E 1 11 ? -33.700 83.170 48.380 1.00 36.79 8 ALA E O 1
ATOM 9283 N N . LEU E 1 12 ? -32.966 84.254 50.194 1.00 36.84 9 LEU E N 1
ATOM 9284 C CA . LEU E 1 12 ? -33.887 83.543 51.106 1.00 37.05 9 LEU E CA 1
ATOM 9285 C C . LEU E 1 12 ? -35.350 83.870 50.826 1.00 39.78 9 LEU E C 1
ATOM 9286 O O . LEU E 1 12 ? -36.208 82.999 50.944 1.00 41.70 9 LEU E O 1
ATOM 9291 N N . GLN E 1 13 ? -35.621 85.118 50.445 1.00 42.31 10 GLN E N 1
ATOM 9292 C CA . GLN E 1 13 ? -36.972 85.589 50.116 1.00 46.24 10 GLN E CA 1
ATOM 9293 C C . GLN E 1 13 ? -37.605 84.756 49.003 1.00 47.06 10 GLN E C 1
ATOM 9294 O O . GLN E 1 13 ? -38.819 84.524 48.997 1.00 49.98 10 GLN E O 1
ATOM 9300 N N . GLN E 1 14 ? -36.776 84.330 48.053 1.00 45.61 11 GLN E N 1
ATOM 9301 C CA . GLN E 1 14 ? -37.232 83.569 46.883 1.00 47.58 11 GLN E CA 1
ATOM 9302 C C . GLN E 1 14 ? -37.263 82.047 47.069 1.00 46.29 11 GLN E C 1
ATOM 9303 O O . GLN E 1 14 ? -37.513 81.316 46.119 1.00 47.75 11 GLN E O 1
ATOM 9317 N N . PRO E 1 16 ? -38.797 78.484 48.260 1.00 46.23 13 PRO E N 1
ATOM 9318 C CA . PRO E 1 16 ? -40.109 77.921 48.550 1.00 48.66 13 PRO E CA 1
ATOM 9319 C C . PRO E 1 16 ? -40.327 77.907 50.062 1.00 47.81 13 PRO E C 1
ATOM 9320 O O . PRO E 1 16 ? -39.427 77.527 50.808 1.00 46.68 13 PRO E O 1
ATOM 9324 N N . ALA E 1 17 ? -41.502 78.331 50.510 1.00 49.78 14 ALA E N 1
ATOM 9325 C CA . ALA E 1 17 ? -41.807 78.389 51.946 1.00 50.51 14 ALA E CA 1
ATOM 9326 C C . ALA E 1 17 ? -41.673 77.051 52.684 1.00 50.06 14 ALA E C 1
ATOM 9327 O O . ALA E 1 17 ? -41.692 77.025 53.917 1.00 51.53 14 ALA E O 1
ATOM 9329 N N . SER E 1 18 ? -41.554 75.945 51.946 1.00 48.32 15 SER E N 1
ATOM 9330 C CA . SER E 1 18 ? -41.444 74.632 52.577 1.00 48.05 15 SER E CA 1
ATOM 9331 C C . SER E 1 18 ? -40.173 74.504 53.416 1.00 46.28 15 SER E C 1
ATOM 9332 O O . SER E 1 18 ? -40.213 73.934 54.517 1.00 47.22 15 SER E O 1
ATOM 9335 N N . PHE E 1 19 ? -39.056 75.034 52.906 1.00 42.99 16 PHE E N 1
ATOM 9336 C CA . PHE E 1 19 ? -37.782 74.945 53.626 1.00 42.26 16 PHE E CA 1
ATOM 9337 C C . PHE E 1 19 ? -37.118 76.293 53.914 1.00 41.26 16 PHE E C 1
ATOM 9338 O O . PHE E 1 19 ? -36.075 76.342 54.567 1.00 42.34 16 PHE E O 1
ATOM 9346 N N . ALA E 1 20 ? -37.711 77.382 53.438 1.00 41.14 17 ALA E N 1
ATOM 9347 C CA . ALA E 1 20 ? -37.165 78.714 53.672 1.00 40.59 17 ALA E CA 1
ATOM 9348 C C . ALA E 1 20 ? -36.935 78.991 55.169 1.00 43.26 17 ALA E C 1
ATOM 9349 O O . ALA E 1 20 ? -35.868 79.463 55.547 1.00 42.76 17 ALA E O 1
ATOM 9351 N N . PRO E 1 21 ? -37.926 78.680 56.027 1.00 41.60 18 PRO E N 1
ATOM 9352 C CA . PRO E 1 21 ? -37.747 78.948 57.464 1.00 42.63 18 PRO E CA 1
ATOM 9353 C C . PRO E 1 21 ? -36.509 78.287 58.088 1.00 42.07 18 PRO E C 1
ATOM 9354 O O . PRO E 1 21 ? -35.780 78.943 58.823 1.00 43.05 18 PRO E O 1
ATOM 9358 N N . TYR E 1 22 ? -36.278 77.006 57.808 1.00 41.73 19 TYR E N 1
ATOM 9359 C CA . TYR E 1 22 ? -35.107 76.306 58.352 1.00 40.17 19 TYR E CA 1
ATOM 9360 C C . TYR E 1 22 ? -33.803 76.769 57.702 1.00 37.56 19 TYR E C 1
ATOM 9361 O O . TYR E 1 22 ? -32.783 76.839 58.372 1.00 36.24 19 TYR E O 1
ATOM 9370 N N . LEU E 1 23 ? -33.837 77.065 56.402 1.00 36.66 20 LEU E N 1
ATOM 9371 C CA . LEU E 1 23 ? -32.648 77.536 55.681 1.00 35.60 20 LEU E CA 1
ATOM 9372 C C . LEU E 1 23 ? -32.209 78.881 56.240 1.00 36.19 20 LEU E C 1
ATOM 9373 O O . LEU E 1 23 ? -31.018 79.113 56.448 1.00 35.23 20 LEU E O 1
ATOM 9378 N N . ARG E 1 24 ? -33.182 79.765 56.468 1.00 37.35 21 ARG E N 1
ATOM 9379 C CA . ARG E 1 24 ? -32.936 81.097 57.038 1.00 38.10 21 ARG E CA 1
ATOM 9380 C C . ARG E 1 24 ? -32.265 80.943 58.408 1.00 38.50 21 ARG E C 1
ATOM 9381 O O . ARG E 1 24 ? -31.271 81.603 58.724 1.00 37.95 21 ARG E O 1
ATOM 9389 N N . GLU E 1 25 ? -32.810 80.042 59.204 1.00 38.76 22 GLU E N 1
ATOM 9390 C CA . GLU E 1 25 ? -32.264 79.741 60.514 1.00 40.46 22 GLU E CA 1
ATOM 9391 C C . GLU E 1 25 ? -30.782 79.312 60.422 1.00 38.92 22 GLU E C 1
ATOM 9392 O O . GLU E 1 25 ? -29.936 79.837 61.150 1.00 38.68 22 GLU E O 1
ATOM 9398 N N . LEU E 1 26 ? -30.472 78.389 59.506 1.00 37.83 23 LEU E N 1
ATOM 9399 C CA . LEU E 1 26 ? -29.085 77.897 59.308 1.00 35.95 23 LEU E CA 1
ATOM 9400 C C . LEU E 1 26 ? -28.126 78.926 58.707 1.00 34.04 23 LEU E C 1
ATOM 9401 O O . LEU E 1 26 ? -26.966 79.050 59.138 1.00 34.07 23 LEU E O 1
ATOM 9406 N N . VAL E 1 27 ? -28.602 79.630 57.682 1.00 32.38 24 VAL E N 1
ATOM 9407 C CA . VAL E 1 27 ? -27.787 80.609 56.950 1.00 31.17 24 VAL E CA 1
ATOM 9408 C C . VAL E 1 27 ? -27.450 81.849 57.766 1.00 30.99 24 VAL E C 1
ATOM 9409 O O . VAL E 1 27 ? -26.345 82.372 57.655 1.00 30.10 24 VAL E O 1
ATOM 9413 N N . LEU E 1 28 ? -28.407 82.302 58.568 1.00 30.57 25 LEU E N 1
ATOM 9414 C CA . LEU E 1 28 ? -28.254 83.491 59.384 1.00 31.65 25 LEU E CA 1
ATOM 9415 C C . LEU E 1 28 ? -27.705 83.204 60.787 1.00 32.24 25 LEU E C 1
ATOM 9416 O O . LEU E 1 28 ? -27.611 84.114 61.601 1.00 34.68 25 LEU E O 1
ATOM 9421 N N . ALA E 1 29 ? -27.355 81.952 61.084 1.00 32.09 26 ALA E N 1
ATOM 9422 C CA . ALA E 1 29 ? -26.788 81.635 62.386 1.00 32.09 26 ALA E CA 1
ATOM 9423 C C . ALA E 1 29 ? -25.487 82.408 62.474 1.00 32.27 26 ALA E C 1
ATOM 9424 O O . ALA E 1 29 ? -24.746 82.468 61.501 1.00 31.59 26 ALA E O 1
ATOM 9426 N N . LYS E 1 30 ? -25.204 83.000 63.628 1.00 35.01 27 LYS E N 1
ATOM 9427 C CA . LYS E 1 30 ? -23.999 83.810 63.784 1.00 36.56 27 LYS E CA 1
ATOM 9428 C C . LYS E 1 30 ? -22.742 83.046 63.387 1.00 36.96 27 LYS E C 1
ATOM 9429 O O . LYS E 1 30 ? -21.805 83.649 62.898 1.00 36.23 27 LYS E O 1
ATOM 9435 N N . ASP E 1 31 ? -22.742 81.722 63.562 1.00 38.07 28 ASP E N 1
ATOM 9436 C CA . ASP E 1 31 ? -21.571 80.907 63.216 1.00 37.92 28 ASP E CA 1
ATOM 9437 C C . ASP E 1 31 ? -21.653 80.192 61.846 1.00 36.94 28 ASP E C 1
ATOM 9438 O O . ASP E 1 31 ? -20.898 79.258 61.603 1.00 35.60 28 ASP E O 1
ATOM 9443 N N . PHE E 1 32 ? -22.559 80.622 60.962 1.00 36.88 29 PHE E N 1
ATOM 9444 C CA . PHE E 1 32 ? -22.682 79.997 59.640 1.00 35.71 29 PHE E CA 1
ATOM 9445 C C . PHE E 1 32 ? -21.355 80.145 58.944 1.00 34.50 29 PHE E C 1
ATOM 9446 O O . PHE E 1 32 ? -20.829 81.251 58.862 1.00 35.01 29 PHE E O 1
ATOM 9454 N N . ASP E 1 33 ? -20.819 79.021 58.461 1.00 33.16 30 ASP E N 1
ATOM 9455 C CA . ASP E 1 33 ? -19.511 78.985 57.814 1.00 31.85 30 ASP E CA 1
ATOM 9456 C C . ASP E 1 33 ? -19.592 78.604 56.332 1.00 29.82 30 ASP E C 1
ATOM 9457 O O . ASP E 1 33 ? -18.638 78.061 55.767 1.00 28.88 30 ASP E O 1
ATOM 9462 N N . ALA E 1 34 ? -20.735 78.880 55.718 1.00 28.13 31 ALA E N 1
ATOM 9463 C CA . ALA E 1 34 ? -20.943 78.608 54.305 1.00 26.44 31 ALA E CA 1
ATOM 9464 C C . ALA E 1 34 ? -20.845 77.126 53.971 1.00 26.07 31 ALA E C 1
ATOM 9465 O O . ALA E 1 34 ? -20.349 76.754 52.925 1.00 25.11 31 ALA E O 1
ATOM 9467 N N . THR E 1 35 ? -21.304 76.287 54.898 1.00 27.89 32 THR E N 1
ATOM 9468 C CA . THR E 1 35 ? -21.383 74.857 54.681 1.00 28.16 32 THR E CA 1
ATOM 9469 C C . THR E 1 35 ? -22.689 74.338 55.276 1.00 29.41 32 THR E C 1
ATOM 9470 O O . THR E 1 35 ? -23.330 75.003 56.087 1.00 29.85 32 THR E O 1
ATOM 9474 N N . PHE E 1 36 ? -23.089 73.155 54.842 1.00 30.15 33 PHE E N 1
ATOM 9475 C CA . PHE E 1 36 ? -24.254 72.487 55.371 1.00 31.27 33 PHE E CA 1
ATOM 9476 C C . PHE E 1 36 ? -23.824 71.067 55.667 1.00 32.57 33 PHE E C 1
ATOM 9477 O O . PHE E 1 36 ? -23.238 70.411 54.813 1.00 33.67 33 PHE E O 1
ATOM 9485 N N . SER E 1 37 ? -24.099 70.585 56.871 1.00 33.76 34 SER E N 1
ATOM 9486 C CA . SER E 1 37 ? -23.767 69.214 57.216 1.00 34.60 34 SER E CA 1
ATOM 9487 C C . SER E 1 37 ? -24.667 68.272 56.405 1.00 34.99 34 SER E C 1
ATOM 9488 O O . SER E 1 37 ? -25.710 68.692 55.896 1.00 34.40 34 SER E O 1
ATOM 9491 N N . ALA E 1 38 ? -24.269 67.006 56.285 1.00 35.92 35 ALA E N 1
ATOM 9492 C CA . ALA E 1 38 ? -25.090 66.016 55.577 1.00 37.67 35 ALA E CA 1
ATOM 9493 C C . ALA E 1 38 ? -26.500 65.950 56.178 1.00 38.88 35 ALA E C 1
ATOM 9494 O O . ALA E 1 38 ? -27.488 65.876 55.448 1.00 39.46 35 ALA E O 1
ATOM 9496 N N . GLU E 1 39 ? -26.570 65.996 57.509 1.00 39.87 36 GLU E N 1
ATOM 9497 C CA . GLU E 1 39 ? -27.828 65.919 58.251 1.00 42.00 36 GLU E CA 1
ATOM 9498 C C . GLU E 1 39 ? -28.693 67.149 58.018 1.00 40.67 36 GLU E C 1
ATOM 9499 O O . GLU E 1 39 ? -29.911 67.037 57.884 1.00 41.43 36 GLU E O 1
ATOM 9505 N N . GLN E 1 40 ? -28.068 68.323 57.994 1.00 39.16 37 GLN E N 1
ATOM 9506 C CA . GLN E 1 40 ? -28.791 69.562 57.720 1.00 37.83 37 GLN E CA 1
ATOM 9507 C C . GLN E 1 40 ? -29.388 69.534 56.321 1.00 37.16 37 GLN E C 1
ATOM 9508 O O . GLN E 1 40 ? -30.541 69.917 56.126 1.00 37.69 37 GLN E O 1
ATOM 9514 N N . TYR E 1 41 ? -28.615 69.061 55.350 1.00 36.39 38 TYR E N 1
ATOM 9515 C CA . TYR E 1 41 ? -29.103 69.001 53.974 1.00 36.06 38 TYR E CA 1
ATOM 9516 C C . TYR E 1 41 ? -30.205 67.951 53.829 1.00 37.83 38 TYR E C 1
ATOM 9517 O O . TYR E 1 41 ? -31.206 68.179 53.141 1.00 38.01 38 TYR E O 1
ATOM 9526 N N . GLN E 1 42 ? -30.037 66.808 54.478 1.00 38.71 39 GLN E N 1
ATOM 9527 C CA . GLN E 1 42 ? -31.059 65.778 54.407 1.00 40.70 39 GLN E CA 1
ATOM 9528 C C . GLN E 1 42 ? -32.389 66.294 54.993 1.00 42.16 39 GLN E C 1
ATOM 9529 O O . GLN E 1 42 ? -33.459 65.920 54.521 1.00 43.29 39 GLN E O 1
ATOM 9535 N N . GLN E 1 43 ? -32.312 67.157 56.007 1.00 42.48 40 GLN E N 1
ATOM 9536 C CA . GLN E 1 43 ? -33.511 67.729 56.632 1.00 44.13 40 GLN E CA 1
ATOM 9537 C C . GLN E 1 43 ? -34.138 68.737 55.681 1.00 42.97 40 GLN E C 1
ATOM 9538 O O . GLN E 1 43 ? -35.352 68.773 55.514 1.00 44.24 40 GLN E O 1
ATOM 9544 N N . LEU E 1 44 ? -33.300 69.559 55.061 1.00 41.67 41 LEU E N 1
ATOM 9545 C CA . LEU E 1 44 ? -33.759 70.512 54.060 1.00 40.79 41 LEU E CA 1
ATOM 9546 C C . LEU E 1 44 ? -34.436 69.751 52.923 1.00 41.18 41 LEU E C 1
ATOM 9547 O O . LEU E 1 44 ? -35.503 70.144 52.461 1.00 41.49 41 LEU E O 1
ATOM 9552 N N . LEU E 1 45 ? -33.820 68.648 52.499 1.00 41.33 42 LEU E N 1
ATOM 9553 C CA . LEU E 1 45 ? -34.359 67.829 51.412 1.00 43.03 42 LEU E CA 1
ATOM 9554 C C . LEU E 1 45 ? -35.744 67.310 51.779 1.00 45.06 42 LEU E C 1
ATOM 9555 O O . LEU E 1 45 ? -36.685 67.416 50.993 1.00 46.25 42 LEU E O 1
ATOM 9560 N N . THR E 1 46 ? -35.869 66.775 52.988 1.00 46.08 43 THR E N 1
ATOM 9561 C CA . THR E 1 46 ? -37.141 66.251 53.455 1.00 48.06 43 THR E CA 1
ATOM 9562 C C . THR E 1 46 ? -38.196 67.360 53.606 1.00 48.47 43 THR E C 1
ATOM 9563 O O . THR E 1 46 ? -39.373 67.135 53.336 1.00 51.05 43 THR E O 1
ATOM 9567 N N . LEU E 1 47 ? -37.784 68.549 54.033 1.00 47.29 44 LEU E N 1
ATOM 9568 C CA . LEU E 1 47 ? -38.734 69.665 54.179 1.00 46.73 44 LEU E CA 1
ATOM 9569 C C . LEU E 1 47 ? -39.252 70.113 52.818 1.00 46.01 44 LEU E C 1
ATOM 9570 O O . LEU E 1 47 ? -40.452 70.330 52.626 1.00 47.57 44 LEU E O 1
ATOM 9575 N N . SER E 1 48 ? -38.327 70.228 51.875 1.00 44.64 45 SER E N 1
ATOM 9576 C CA . SER E 1 48 ? -38.616 70.681 50.521 1.00 43.62 45 SER E CA 1
ATOM 9577 C C . SER E 1 48 ? -39.483 69.720 49.718 1.00 44.83 45 SER E C 1
ATOM 9578 O O . SER E 1 48 ? -40.363 70.149 48.978 1.00 44.67 45 SER E O 1
ATOM 9581 N N . GLY E 1 49 ? -39.209 68.425 49.850 1.00 45.48 46 GLY E N 1
ATOM 9582 C CA . GLY E 1 49 ? -39.922 67.407 49.093 1.00 47.24 46 GLY E CA 1
ATOM 9583 C C . GLY E 1 49 ? -39.391 67.293 47.674 1.00 46.45 46 GLY E C 1
ATOM 9584 O O . GLY E 1 49 ? -39.933 66.558 46.856 1.00 48.91 46 GLY E O 1
ATOM 9585 N N . LEU E 1 50 ? -38.329 68.027 47.379 1.00 45.26 47 LEU E N 1
ATOM 9586 C CA . LEU E 1 50 ? -37.710 68.016 46.053 1.00 44.34 47 LEU E CA 1
ATOM 9587 C C . LEU E 1 50 ? -36.730 66.860 45.923 1.00 44.01 47 LEU E C 1
ATOM 9588 O O . LEU E 1 50 ? -36.452 66.156 46.888 1.00 44.31 47 LEU E O 1
ATOM 9593 N N . GLU E 1 51 ? -36.227 66.656 44.713 1.00 43.72 48 GLU E N 1
ATOM 9594 C CA . GLU E 1 51 ? -35.206 65.657 44.487 1.00 43.71 48 GLU E CA 1
ATOM 9595 C C . GLU E 1 51 ? -33.858 66.357 44.712 1.00 41.95 48 GLU E C 1
ATOM 9596 O O . GLU E 1 51 ? -33.712 67.557 44.448 1.00 40.29 48 GLU E O 1
ATOM 9602 N N . ASP E 1 52 ? -32.901 65.606 45.244 1.00 40.89 49 ASP E N 1
ATOM 9603 C CA . ASP E 1 52 ? -31.572 66.113 45.562 1.00 39.21 49 ASP E CA 1
ATOM 9604 C C . ASP E 1 52 ? -31.081 67.193 44.578 1.00 37.46 49 ASP E C 1
ATOM 9605 O O . ASP E 1 52 ? -30.894 68.347 44.952 1.00 36.87 49 ASP E O 1
ATOM 9610 N N . ALA E 1 53 ? -30.905 66.802 43.322 1.00 36.91 50 ALA E N 1
ATOM 9611 C CA . ALA E 1 53 ? -30.447 67.688 42.267 1.00 35.31 50 ALA E CA 1
ATOM 9612 C C . ALA E 1 53 ? -31.163 69.036 42.232 1.00 34.41 50 ALA E C 1
ATOM 9613 O O . ALA E 1 53 ? -30.527 70.059 42.072 1.00 33.60 50 ALA E O 1
ATOM 9615 N N . ASP E 1 54 ? -32.485 69.033 42.356 1.00 36.23 51 ASP E N 1
ATOM 9616 C CA . ASP E 1 54 ? -33.262 70.283 42.305 1.00 36.19 51 ASP E CA 1
ATOM 9617 C C . ASP E 1 54 ? -33.088 71.160 43.539 1.00 34.54 51 ASP E C 1
ATOM 9618 O O . ASP E 1 54 ? -33.246 72.383 43.452 1.00 33.04 51 ASP E O 1
ATOM 9623 N N . LEU E 1 55 ? -32.790 70.544 44.687 1.00 34.42 52 LEU E N 1
ATOM 9624 C CA . LEU E 1 55 ? -32.569 71.308 45.916 1.00 33.52 52 LEU E CA 1
ATOM 9625 C C . LEU E 1 55 ? -31.225 72.025 45.841 1.00 31.69 52 LEU E C 1
ATOM 9626 O O . LEU E 1 55 ? -31.141 73.198 46.150 1.00 31.93 52 LEU E O 1
ATOM 9631 N N . ARG E 1 56 ? -30.176 71.314 45.441 1.00 31.70 53 ARG E N 1
ATOM 9632 C CA . ARG E 1 56 ? -28.858 71.938 45.304 1.00 30.58 53 ARG E CA 1
ATOM 9633 C C . ARG E 1 56 ? -28.961 73.127 44.345 1.00 30.14 53 ARG E C 1
ATOM 9634 O O . ARG E 1 56 ? -28.501 74.215 44.679 1.00 28.93 53 ARG E O 1
ATOM 9642 N N . VAL E 1 57 ? -29.607 72.932 43.189 1.00 29.53 54 VAL E N 1
ATOM 9643 C CA . VAL E 1 57 ? -29.794 74.026 42.213 1.00 29.71 54 VAL E CA 1
ATOM 9644 C C . VAL E 1 57 ? -30.506 75.236 42.848 1.00 30.35 54 VAL E C 1
ATOM 9645 O O . VAL E 1 57 ? -30.109 76.389 42.624 1.00 31.91 54 VAL E O 1
ATOM 9649 N N . ALA E 1 58 ? -31.519 74.973 43.665 1.00 30.68 55 ALA E N 1
ATOM 9650 C CA . ALA E 1 58 ? -32.275 76.037 44.348 1.00 30.98 55 ALA E CA 1
ATOM 9651 C C . ALA E 1 58 ? -31.449 76.730 45.440 1.00 29.56 55 ALA E C 1
ATOM 9652 O O . ALA E 1 58 ? -31.807 77.810 45.884 1.00 29.18 55 ALA E O 1
ATOM 9654 N N . LEU E 1 59 ? -30.362 76.104 45.890 1.00 29.40 56 LEU E N 1
ATOM 9655 C CA . LEU E 1 59 ? -29.502 76.714 46.926 1.00 28.44 56 LEU E CA 1
ATOM 9656 C C . LEU E 1 59 ? -28.375 77.580 46.350 1.00 27.91 56 LEU E C 1
ATOM 9657 O O . LEU E 1 59 ? -27.707 78.304 47.096 1.00 28.43 56 LEU E O 1
ATOM 9662 N N . LEU E 1 60 ? -28.169 77.533 45.035 1.00 28.23 57 LEU E N 1
ATOM 9663 C CA . LEU E 1 60 ? -27.067 78.300 44.406 1.00 28.45 57 LEU E CA 1
ATOM 9664 C C . LEU E 1 60 ? -27.066 79.796 44.717 1.00 27.75 57 LEU E C 1
ATOM 9665 O O . LEU E 1 60 ? -25.998 80.376 44.916 1.00 29.10 57 LEU E O 1
ATOM 9670 N N . PRO E 1 61 ? -28.244 80.427 44.773 1.00 27.68 58 PRO E N 1
ATOM 9671 C CA . PRO E 1 61 ? -28.220 81.874 45.062 1.00 27.31 58 PRO E CA 1
ATOM 9672 C C . PRO E 1 61 ? -27.572 82.218 46.400 1.00 26.96 58 PRO E C 1
ATOM 9673 O O . PRO E 1 61 ? -27.095 83.339 46.573 1.00 26.83 58 PRO E O 1
ATOM 9677 N N . ILE E 1 62 ? -27.549 81.264 47.336 1.00 27.62 59 ILE E N 1
ATOM 9678 C CA . ILE E 1 62 ? -26.905 81.477 48.628 1.00 27.15 59 ILE E CA 1
ATOM 9679 C C . ILE E 1 62 ? -25.393 81.548 48.386 1.00 26.19 59 ILE E C 1
ATOM 9680 O O . ILE E 1 62 ? -24.717 82.430 48.913 1.00 25.65 59 ILE E O 1
ATOM 9685 N N . ALA E 1 63 ? -24.868 80.629 47.570 1.00 25.11 60 ALA E N 1
ATOM 9686 C CA . ALA E 1 63 ? -23.438 80.640 47.241 1.00 25.12 60 ALA E CA 1
ATOM 9687 C C . ALA E 1 63 ? -23.087 81.904 46.436 1.00 24.36 60 ALA E C 1
ATOM 9688 O O . ALA E 1 63 ? -22.160 82.599 46.786 1.00 22.90 60 ALA E O 1
ATOM 9690 N N . ALA E 1 64 ? -23.863 82.205 45.386 1.00 25.37 61 ALA E N 1
ATOM 9691 C CA . ALA E 1 64 ? -23.631 83.388 44.519 1.00 25.13 61 ALA E CA 1
ATOM 9692 C C . ALA E 1 64 ? -23.675 84.702 45.282 1.00 26.05 61 ALA E C 1
ATOM 9693 O O . ALA E 1 64 ? -23.087 85.687 44.835 1.00 26.85 61 ALA E O 1
ATOM 9695 N N . ALA E 1 65 ? -24.380 84.721 46.418 1.00 25.63 62 ALA E N 1
ATOM 9696 C CA . ALA E 1 65 ? -24.456 85.915 47.262 1.00 25.95 62 ALA E CA 1
ATOM 9697 C C . ALA E 1 65 ? -23.071 86.306 47.814 1.00 26.06 62 ALA E C 1
ATOM 9698 O O . ALA E 1 65 ? -22.836 87.476 48.132 1.00 25.42 62 ALA E O 1
ATOM 9700 N N . TYR E 1 66 ? -22.162 85.339 47.909 1.00 25.58 63 TYR E N 1
ATOM 9701 C CA . TYR E 1 66 ? -20.791 85.608 48.382 1.00 26.94 63 TYR E CA 1
ATOM 9702 C C . TYR E 1 66 ? -19.865 86.134 47.294 1.00 27.26 63 TYR E C 1
ATOM 9703 O O . TYR E 1 66 ? -18.719 86.473 47.565 1.00 28.20 63 TYR E O 1
ATOM 9712 N N . SER E 1 67 ? -20.341 86.190 46.059 1.00 28.11 64 SER E N 1
ATOM 9713 C CA . SER E 1 67 ? -19.504 86.657 44.961 1.00 27.66 64 SER E CA 1
ATOM 9714 C C . SER E 1 67 ? -18.947 88.057 45.195 1.00 27.74 64 SER E C 1
ATOM 9715 O O . SER E 1 67 ? -19.663 88.973 45.603 1.00 27.44 64 SER E O 1
ATOM 9718 N N . TYR E 1 68 ? -17.657 88.203 44.955 1.00 26.85 65 TYR E N 1
ATOM 9719 C CA . TYR E 1 68 ? -17.001 89.481 45.059 1.00 26.81 65 TYR E CA 1
ATOM 9720 C C . TYR E 1 68 ? -16.443 89.727 43.675 1.00 26.19 65 TYR E C 1
ATOM 9721 O O . TYR E 1 68 ? -15.349 89.283 43.356 1.00 27.47 65 TYR E O 1
ATOM 9730 N N . ALA E 1 69 ? -17.203 90.432 42.849 1.00 26.36 66 ALA E N 1
ATOM 9731 C CA . ALA E 1 69 ? -16.816 90.656 41.457 1.00 25.72 66 ALA E CA 1
ATOM 9732 C C . ALA E 1 69 ? -16.896 92.119 41.050 1.00 25.21 66 ALA E C 1
ATOM 9733 O O . ALA E 1 69 ? -17.757 92.489 40.262 1.00 25.21 66 ALA E O 1
ATOM 9735 N N . PRO E 1 70 ? -15.975 92.953 41.559 1.00 25.55 67 PRO E N 1
ATOM 9736 C CA . PRO E 1 70 ? -16.000 94.386 41.228 1.00 27.38 67 PRO E CA 1
ATOM 9737 C C . PRO E 1 70 ? -15.639 94.733 39.795 1.00 27.97 67 PRO E C 1
ATOM 9738 O O . PRO E 1 70 ? -15.789 95.885 39.406 1.00 30.06 67 PRO E O 1
ATOM 9742 N N . ILE E 1 71 ? -15.136 93.763 39.031 1.00 27.68 68 ILE E N 1
ATOM 9743 C CA . ILE E 1 71 ? -14.758 93.979 37.635 1.00 27.83 68 ILE E CA 1
ATOM 9744 C C . ILE E 1 71 ? -15.934 93.625 36.741 1.00 28.43 68 ILE E C 1
ATOM 9745 O O . ILE E 1 71 ? -16.435 94.472 36.026 1.00 30.33 68 ILE E O 1
ATOM 9750 N N . SER E 1 72 ? -16.405 92.379 36.821 1.00 28.67 69 SER E N 1
ATOM 9751 C CA . SER E 1 72 ? -17.502 91.917 35.970 1.00 27.87 69 SER E CA 1
ATOM 9752 C C . SER E 1 72 ? -18.895 92.168 36.527 1.00 29.04 69 SER E C 1
ATOM 9753 O O . SER E 1 72 ? -19.829 92.334 35.766 1.00 29.60 69 SER E O 1
ATOM 9756 N N . GLU E 1 73 ? -19.036 92.198 37.849 1.00 29.99 70 GLU E N 1
ATOM 9757 C CA . GLU E 1 73 ? -20.357 92.307 38.480 1.00 31.85 70 GLU E CA 1
ATOM 9758 C C . GLU E 1 73 ? -21.223 91.133 37.999 1.00 30.77 70 GLU E C 1
ATOM 9759 O O . GLU E 1 73 ? -22.421 91.260 37.867 1.00 30.65 70 GLU E O 1
ATOM 9765 N N . PHE E 1 74 ? -20.572 89.994 37.755 1.00 30.48 71 PHE E N 1
ATOM 9766 C CA . PHE E 1 74 ? -21.194 88.767 37.279 1.00 30.99 71 PHE E CA 1
ATOM 9767 C C . PHE E 1 74 ? -21.018 87.787 38.446 1.00 30.09 71 PHE E C 1
ATOM 9768 O O . PHE E 1 74 ? -19.895 87.427 38.792 1.00 30.35 71 PHE E O 1
ATOM 9776 N N . TYR E 1 75 ? -22.136 87.369 39.043 1.00 29.66 72 TYR E N 1
ATOM 9777 C CA . TYR E 1 75 ? -22.121 86.571 40.276 1.00 28.94 72 TYR E CA 1
ATOM 9778 C C . TYR E 1 75 ? -22.257 85.067 40.086 1.00 28.15 72 TYR E C 1
ATOM 9779 O O . TYR E 1 75 ? -23.327 84.535 39.818 1.00 28.08 72 TYR E O 1
ATOM 9788 N N . VAL E 1 76 ? -21.132 84.385 40.225 1.00 27.96 73 VAL E N 1
ATOM 9789 C CA . VAL E 1 76 ? -21.089 82.943 40.058 1.00 26.31 73 VAL E CA 1
ATOM 9790 C C . VAL E 1 76 ? -20.998 82.288 41.430 1.00 24.74 73 VAL E C 1
ATOM 9791 O O . VAL E 1 76 ? -20.207 82.707 42.279 1.00 22.84 73 VAL E O 1
ATOM 9795 N N . GLY E 1 77 ? -21.859 81.300 41.646 1.00 24.16 74 GLY E N 1
ATOM 9796 C CA . GLY E 1 77 ? -21.897 80.540 42.882 1.00 23.37 74 GLY E CA 1
ATOM 9797 C C . GLY E 1 77 ? -21.804 79.063 42.559 1.00 22.94 74 GLY E C 1
ATOM 9798 O O . GLY E 1 77 ? -22.286 78.621 41.515 1.00 25.11 74 GLY E O 1
ATOM 9799 N N . ALA E 1 78 ? -21.177 78.304 43.452 1.00 21.90 75 ALA E N 1
ATOM 9800 C CA . ALA E 1 78 ? -21.026 76.877 43.285 1.00 23.04 75 ALA E CA 1
ATOM 9801 C C . ALA E 1 78 ? -21.176 76.146 44.619 1.00 23.72 75 ALA E C 1
ATOM 9802 O O . ALA E 1 78 ? -20.790 76.664 45.674 1.00 25.19 75 ALA E O 1
ATOM 9804 N N . ILE E 1 79 ? -21.732 74.942 44.556 1.00 23.93 76 ILE E N 1
ATOM 9805 C CA . ILE E 1 79 ? -21.885 74.106 45.727 1.00 25.37 76 ILE E CA 1
ATOM 9806 C C . ILE E 1 79 ? -21.178 72.759 45.500 1.00 26.33 76 ILE E C 1
ATOM 9807 O O . ILE E 1 79 ? -21.575 71.966 44.632 1.00 25.57 76 ILE E O 1
ATOM 9812 N N . VAL E 1 80 ? -20.104 72.544 46.257 1.00 26.50 77 VAL E N 1
ATOM 9813 C CA . VAL E 1 80 ? -19.338 71.304 46.226 1.00 27.32 77 VAL E CA 1
ATOM 9814 C C . VAL E 1 80 ? -19.788 70.387 47.361 1.00 29.37 77 VAL E C 1
ATOM 9815 O O . VAL E 1 80 ? -19.915 70.805 48.512 1.00 30.28 77 VAL E O 1
ATOM 9819 N N . ARG E 1 81 ? -20.058 69.141 47.024 1.00 31.69 78 ARG E N 1
ATOM 9820 C CA . ARG E 1 81 ? -20.425 68.149 48.009 1.00 33.93 78 ARG E CA 1
ATOM 9821 C C . ARG E 1 81 ? -19.249 67.211 48.072 1.00 33.75 78 ARG E C 1
ATOM 9822 O O . ARG E 1 81 ? -18.896 66.585 47.072 1.00 33.61 78 ARG E O 1
ATOM 9830 N N . GLY E 1 82 ? -18.616 67.141 49.233 1.00 33.96 79 GLY E N 1
ATOM 9831 C CA . GLY E 1 82 ? -17.488 66.249 49.417 1.00 34.76 79 GLY E CA 1
ATOM 9832 C C . GLY E 1 82 ? -17.963 64.811 49.514 1.00 36.29 79 GLY E C 1
ATOM 9833 O O . GLY E 1 82 ? -19.162 64.544 49.519 1.00 35.48 79 GLY E O 1
ATOM 9834 N N . ILE E 1 83 ? -17.026 63.876 49.592 1.00 37.96 80 ILE E N 1
ATOM 9835 C CA . ILE E 1 83 ? -17.412 62.470 49.695 1.00 40.25 80 ILE E CA 1
ATOM 9836 C C . ILE E 1 83 ? -18.116 62.178 51.023 1.00 40.27 80 ILE E C 1
ATOM 9837 O O . ILE E 1 83 ? -18.893 61.243 51.106 1.00 43.35 80 ILE E O 1
ATOM 9842 N N . SER E 1 84 ? -17.877 62.993 52.048 1.00 39.32 81 SER E N 1
ATOM 9843 C CA . SER E 1 84 ? -18.545 62.804 53.350 1.00 39.14 81 SER E CA 1
ATOM 9844 C C . SER E 1 84 ? -20.022 63.210 53.329 1.00 38.24 81 SER E C 1
ATOM 9845 O O . SER E 1 84 ? -20.763 62.907 54.272 1.00 39.00 81 SER E O 1
ATOM 9848 N N . GLY E 1 85 ? -20.440 63.933 52.288 1.00 35.79 82 GLY E N 1
ATOM 9849 C CA . GLY E 1 85 ? -21.828 64.390 52.167 1.00 35.04 82 GLY E CA 1
ATOM 9850 C C . GLY E 1 85 ? -22.011 65.855 52.534 1.00 33.16 82 GLY E C 1
ATOM 9851 O O . GLY E 1 85 ? -23.018 66.452 52.216 1.00 33.75 82 GLY E O 1
ATOM 9852 N N . ARG E 1 86 ? -21.038 66.434 53.216 1.00 32.46 83 ARG E N 1
ATOM 9853 C CA . ARG E 1 86 ? -21.095 67.848 53.594 1.00 31.74 83 ARG E CA 1
ATOM 9854 C C . ARG E 1 86 ? -21.065 68.757 52.349 1.00 29.27 83 ARG E C 1
ATOM 9855 O O . ARG E 1 86 ? -20.385 68.455 51.387 1.00 27.35 83 ARG E O 1
ATOM 9863 N N . LEU E 1 87 ? -21.829 69.844 52.362 1.00 29.62 84 LEU E N 1
ATOM 9864 C CA . LEU E 1 87 ? -21.853 70.793 51.246 1.00 29.07 84 LEU E CA 1
ATOM 9865 C C . LEU E 1 87 ? -21.034 72.019 51.594 1.00 27.46 84 LEU E C 1
ATOM 9866 O O . LEU E 1 87 ? -21.196 72.584 52.674 1.00 27.25 84 LEU E O 1
ATOM 9871 N N . TYR E 1 88 ? -20.177 72.430 50.660 1.00 25.83 85 TYR E N 1
ATOM 9872 C CA . TYR E 1 88 ? -19.292 73.587 50.821 1.00 24.17 85 TYR E CA 1
ATOM 9873 C C . TYR E 1 88 ? -19.592 74.598 49.742 1.00 22.99 85 TYR E C 1
ATOM 9874 O O . TYR E 1 88 ? -19.573 74.244 48.579 1.00 22.82 85 TYR E O 1
ATOM 9883 N N . LEU E 1 89 ? -19.847 75.853 50.115 1.00 23.25 86 LEU E N 1
ATOM 9884 C CA . LEU E 1 89 ? -20.185 76.882 49.125 1.00 23.88 86 LEU E CA 1
ATOM 9885 C C . LEU E 1 89 ? -18.950 77.640 48.673 1.00 23.64 86 LEU E C 1
ATOM 9886 O O . LEU E 1 89 ? -17.921 77.646 49.354 1.00 24.35 86 LEU E O 1
ATOM 9891 N N . GLY E 1 90 ? -19.058 78.279 47.518 1.00 23.64 87 GLY E N 1
ATOM 9892 C CA . GLY E 1 90 ? -17.950 79.053 46.960 1.00 22.62 87 GLY E CA 1
ATOM 9893 C C . GLY E 1 90 ? -18.473 80.009 45.912 1.00 23.27 87 GLY E C 1
ATOM 9894 O O . GLY E 1 90 ? -19.549 79.797 45.351 1.00 22.95 87 GLY E O 1
ATOM 9895 N N . ALA E 1 91 ? -17.723 81.080 45.657 1.00 23.31 88 ALA E N 1
ATOM 9896 C CA . ALA E 1 91 ? -18.142 82.089 44.688 1.00 22.62 88 ALA E CA 1
ATOM 9897 C C . ALA E 1 91 ? -16.938 82.666 43.996 1.00 22.03 88 ALA E C 1
ATOM 9898 O O . ALA E 1 91 ? -15.816 82.457 44.431 1.00 22.01 88 ALA E O 1
ATOM 9900 N N . ASN E 1 92 ? -17.156 83.391 42.908 1.00 23.50 89 ASN E N 1
ATOM 9901 C CA . ASN E 1 92 ? -16.027 83.986 42.192 1.00 23.41 89 ASN E CA 1
ATOM 9902 C C . ASN E 1 92 ? -15.499 85.189 42.961 1.00 23.77 89 ASN E C 1
ATOM 9903 O O . ASN E 1 92 ? -16.204 85.784 43.784 1.00 22.17 89 ASN E O 1
ATOM 9916 N N . GLU E 1 94 ? -12.758 88.575 42.245 1.00 23.63 91 GLU E N 1
ATOM 9917 C CA . GLU E 1 94 ? -11.972 89.377 41.301 1.00 22.63 91 GLU E CA 1
ATOM 9918 C C . GLU E 1 94 ? -11.199 90.477 42.021 1.00 23.76 91 GLU E C 1
ATOM 9919 O O . GLU E 1 94 ? -11.637 90.970 43.065 1.00 23.73 91 GLU E O 1
ATOM 9925 N N . PHE E 1 95 ? -10.058 90.876 41.460 1.00 23.90 92 PHE E N 1
ATOM 9926 C CA . PHE E 1 95 ? -9.224 91.887 42.087 1.00 25.24 92 PHE E CA 1
ATOM 9927 C C . PHE E 1 95 ? -8.831 93.052 41.181 1.00 27.01 92 PHE E C 1
ATOM 9928 O O . PHE E 1 95 ? -7.898 92.936 40.374 1.00 26.11 92 PHE E O 1
ATOM 9936 N N . THR E 1 96 ? -9.541 94.179 41.351 1.00 27.46 93 THR E N 1
ATOM 9937 C CA . THR E 1 96 ? -9.272 95.408 40.622 1.00 28.25 93 THR E CA 1
ATOM 9938 C C . THR E 1 96 ? -7.808 95.785 40.747 1.00 28.98 93 THR E C 1
ATOM 9939 O O . THR E 1 96 ? -7.241 95.653 41.809 1.00 29.61 93 THR E O 1
ATOM 9943 N N . GLY E 1 97 ? -7.189 96.201 39.644 1.00 29.77 94 GLY E N 1
ATOM 9944 C CA . GLY E 1 97 ? -5.797 96.649 39.652 1.00 30.80 94 GLY E CA 1
ATOM 9945 C C . GLY E 1 97 ? -4.711 95.595 39.533 1.00 30.60 94 GLY E C 1
ATOM 9946 O O . GLY E 1 97 ? -3.527 95.942 39.493 1.00 32.05 94 GLY E O 1
ATOM 9947 N N . ALA E 1 98 ? -5.094 94.322 39.492 1.00 28.93 95 ALA E N 1
ATOM 9948 C CA . ALA E 1 98 ? -4.127 93.225 39.362 1.00 28.69 95 ALA E CA 1
ATOM 9949 C C . ALA E 1 98 ? -4.442 92.401 38.110 1.00 28.13 95 ALA E C 1
ATOM 9950 O O . ALA E 1 98 ? -5.568 92.394 37.634 1.00 28.52 95 ALA E O 1
ATOM 9952 N N . GLN E 1 99 ? -3.449 91.690 37.599 1.00 28.07 96 GLN E N 1
ATOM 9953 C CA . GLN E 1 99 ? -3.622 90.899 36.371 1.00 27.73 96 GLN E CA 1
ATOM 9954 C C . GLN E 1 99 ? -4.685 89.810 36.596 1.00 26.38 96 GLN E C 1
ATOM 9955 O O . GLN E 1 99 ? -4.883 89.358 37.719 1.00 25.87 96 GLN E O 1
ATOM 9961 N N . LEU E 1 100 ? -5.384 89.415 35.532 1.00 26.39 97 LEU E N 1
ATOM 9962 C CA . LEU E 1 100 ? -6.527 88.469 35.640 1.00 23.97 97 LEU E CA 1
ATOM 9963 C C . LEU E 1 100 ? -6.174 87.034 36.043 1.00 23.88 97 LEU E C 1
ATOM 9964 O O . LEU E 1 100 ? -7.053 86.239 36.395 1.00 23.17 97 LEU E O 1
ATOM 9969 N N . GLY E 1 101 ? -4.893 86.694 36.017 1.00 24.53 98 GLY E N 1
ATOM 9970 C CA . GLY E 1 101 ? -4.470 85.376 36.494 1.00 23.84 98 GLY E CA 1
ATOM 9971 C C . GLY E 1 101 ? -4.700 85.279 37.999 1.00 23.31 98 GLY E C 1
ATOM 9972 O O . GLY E 1 101 ? -4.605 84.202 38.584 1.00 21.84 98 GLY E O 1
ATOM 9973 N N . GLN E 1 102 ? -5.008 86.412 38.631 1.00 24.42 99 GLN E N 1
ATOM 9974 C CA . GLN E 1 102 ? -5.284 86.452 40.077 1.00 24.80 99 GLN E CA 1
ATOM 9975 C C . GLN E 1 102 ? -6.739 86.100 40.418 1.00 23.61 99 GLN E C 1
ATOM 9976 O O . GLN E 1 102 ? -7.087 85.910 41.584 1.00 25.73 99 GLN E O 1
ATOM 9982 N N . THR E 1 103 ? -7.581 86.009 39.404 1.00 22.78 100 THR E N 1
ATOM 9983 C CA . THR E 1 103 ? -8.999 85.724 39.590 1.00 22.17 100 THR E CA 1
ATOM 9984 C C . THR E 1 103 ? -9.240 84.324 40.110 1.00 22.21 100 THR E C 1
ATOM 9985 O O . THR E 1 103 ? -8.484 83.396 39.796 1.00 22.97 100 THR E O 1
ATOM 9989 N N . VAL E 1 104 ? -10.302 84.175 40.900 1.00 21.78 101 VAL E N 1
ATOM 9990 C CA . VAL E 1 104 ? -10.705 82.870 41.438 1.00 21.84 101 VAL E CA 1
ATOM 9991 C C . VAL E 1 104 ? -12.127 82.581 41.021 1.00 21.82 101 VAL E C 1
ATOM 9992 O O . VAL E 1 104 ? -13.029 83.365 41.295 1.00 22.76 101 VAL E O 1
ATOM 9996 N N . HIS E 1 105 ? -12.333 81.460 40.356 1.00 22.57 102 HIS E N 1
ATOM 9997 C CA . HIS E 1 105 ? -13.664 81.093 39.909 1.00 23.00 102 HIS E CA 1
ATOM 9998 C C . HIS E 1 105 ? -14.456 80.446 41.049 1.00 24.03 102 HIS E C 1
ATOM 9999 O O . HIS E 1 105 ? -13.870 79.918 41.998 1.00 23.69 102 HIS E O 1
ATOM 10006 N N . ALA E 1 106 ? -15.783 80.491 40.952 1.00 24.52 103 ALA E N 1
ATOM 10007 C CA . ALA E 1 106 ? -16.643 79.899 41.977 1.00 24.79 103 ALA E CA 1
ATOM 10008 C C . ALA E 1 106 ? -16.269 78.433 42.201 1.00 25.70 103 ALA E C 1
ATOM 10009 O O . ALA E 1 106 ? -16.186 77.962 43.346 1.00 26.15 103 ALA E O 1
ATOM 10011 N N . GLU E 1 107 ? -16.017 77.726 41.106 1.00 24.33 104 GLU E N 1
ATOM 10012 C CA . GLU E 1 107 ? -15.682 76.316 41.184 1.00 25.39 104 GLU E CA 1
ATOM 10013 C C . GLU E 1 107 ? -14.409 76.094 42.014 1.00 24.96 104 GLU E C 1
ATOM 10014 O O . GLU E 1 107 ? -14.365 75.214 42.869 1.00 25.52 104 GLU E O 1
ATOM 10020 N N . GLN E 1 108 ? -13.386 76.905 41.760 1.00 23.56 105 GLN E N 1
ATOM 10021 C CA . GLN E 1 108 ? -12.119 76.817 42.473 1.00 23.01 105 GLN E CA 1
ATOM 10022 C C . GLN E 1 108 ? -12.285 77.160 43.960 1.00 24.03 105 GLN E C 1
ATOM 10023 O O . GLN E 1 108 ? -11.630 76.551 44.827 1.00 24.49 105 GLN E O 1
ATOM 10029 N N . CYS E 1 109 ? -13.144 78.142 44.241 1.00 22.48 106 CYS E N 1
ATOM 10030 C CA . CYS E 1 109 ? -13.382 78.596 45.608 1.00 23.24 106 CYS E CA 1
ATOM 10031 C C . CYS E 1 109 ? -14.027 77.486 46.421 1.00 23.09 106 CYS E C 1
ATOM 10032 O O . CYS E 1 109 ? -13.514 77.134 47.484 1.00 23.69 106 CYS E O 1
ATOM 10035 N N . ALA E 1 110 ? -15.135 76.942 45.908 1.00 22.40 107 ALA E N 1
ATOM 10036 C CA . ALA E 1 110 ? -15.871 75.841 46.557 1.00 24.20 107 ALA E CA 1
ATOM 10037 C C . ALA E 1 110 ? -15.030 74.575 46.720 1.00 24.55 107 ALA E C 1
ATOM 10038 O O . ALA E 1 110 ? -15.146 73.877 47.712 1.00 23.87 107 ALA E O 1
ATOM 10040 N N . ILE E 1 111 ? -14.191 74.273 45.735 1.00 25.55 108 ILE E N 1
ATOM 10041 C CA . ILE E 1 111 ? -13.308 73.107 45.823 1.00 24.81 108 ILE E CA 1
ATOM 10042 C C . ILE E 1 111 ? -12.185 73.310 46.854 1.00 24.97 108 ILE E C 1
ATOM 10043 O O . ILE E 1 111 ? -11.819 72.371 47.581 1.00 24.27 108 ILE E O 1
ATOM 10048 N N . SER E 1 112 ? -11.637 74.521 46.914 1.00 24.13 109 SER E N 1
ATOM 10049 C CA . SER E 1 112 ? -10.546 74.816 47.852 1.00 23.43 109 SER E CA 1
ATOM 10050 C C . SER E 1 112 ? -11.089 74.843 49.277 1.00 23.15 109 SER E C 1
ATOM 10051 O O . SER E 1 112 ? -10.408 74.486 50.219 1.00 22.89 109 SER E O 1
ATOM 10054 N N . HIS E 1 113 ? -12.330 75.282 49.400 1.00 22.16 110 HIS E N 1
ATOM 10055 C CA . HIS E 1 113 ? -13.020 75.350 50.659 1.00 23.47 110 HIS E CA 1
ATOM 10056 C C . HIS E 1 113 ? -13.190 73.927 51.226 1.00 24.73 110 HIS E C 1
ATOM 10057 O O . HIS E 1 113 ? -12.869 73.683 52.378 1.00 25.76 110 HIS E O 1
ATOM 10064 N N . ALA E 1 114 ? -13.658 72.996 50.400 1.00 24.61 111 ALA E N 1
ATOM 10065 C CA . ALA E 1 114 ? -13.825 71.606 50.813 1.00 26.26 111 ALA E CA 1
ATOM 10066 C C . ALA E 1 114 ? -12.480 70.999 51.189 1.00 26.46 111 ALA E C 1
ATOM 10067 O O . ALA E 1 114 ? -12.379 70.232 52.134 1.00 28.00 111 ALA E O 1
ATOM 10069 N N . TRP E 1 115 ? -11.450 71.370 50.444 1.00 26.43 112 TRP E N 1
ATOM 10070 C CA . TRP E 1 115 ? -10.100 70.863 50.652 1.00 26.73 112 TRP E CA 1
ATOM 10071 C C . TRP E 1 115 ? -9.505 71.349 51.958 1.00 28.89 112 TRP E C 1
ATOM 10072 O O . TRP E 1 115 ? -9.039 70.539 52.775 1.00 29.41 112 TRP E O 1
ATOM 10091 N N . LYS E 1 117 ? -11.011 72.407 54.450 1.00 30.65 114 LYS E N 1
ATOM 10092 C CA . LYS E 1 117 ? -11.761 71.880 55.597 1.00 32.98 114 LYS E CA 1
ATOM 10093 C C . LYS E 1 117 ? -11.611 70.377 55.818 1.00 33.44 114 LYS E C 1
ATOM 10094 O O . LYS E 1 117 ? -12.199 69.837 56.756 1.00 34.23 114 LYS E O 1
ATOM 10100 N N . GLY E 1 118 ? -10.831 69.707 54.967 1.00 33.95 115 GLY E N 1
ATOM 10101 C CA . GLY E 1 118 ? -10.519 68.286 55.161 1.00 35.67 115 GLY E CA 1
ATOM 10102 C C . GLY E 1 118 ? -11.087 67.233 54.225 1.00 36.15 115 GLY E C 1
ATOM 10103 O O . GLY E 1 118 ? -10.852 66.048 54.443 1.00 36.54 115 GLY E O 1
ATOM 10104 N N . GLU E 1 119 ? -11.826 67.629 53.193 1.00 36.12 116 GLU E N 1
ATOM 10105 C CA . GLU E 1 119 ? -12.383 66.638 52.260 1.00 37.50 116 GLU E CA 1
ATOM 10106 C C . GLU E 1 119 ? -11.276 65.968 51.436 1.00 39.08 116 GLU E C 1
ATOM 10107 O O . GLU E 1 119 ? -10.286 66.609 51.085 1.00 39.01 116 GLU E O 1
ATOM 10113 N N . LYS E 1 120 ? -11.456 64.681 51.138 1.00 41.25 117 LYS E N 1
ATOM 10114 C CA . LYS E 1 120 ? -10.468 63.908 50.383 1.00 42.71 117 LYS E CA 1
ATOM 10115 C C . LYS E 1 120 ? -10.881 63.717 48.942 1.00 42.33 117 LYS E C 1
ATOM 10116 O O . LYS E 1 120 ? -10.197 63.017 48.182 1.00 43.82 117 LYS E O 1
ATOM 10122 N N . GLY E 1 121 ? -12.004 64.322 48.565 1.00 41.21 118 GLY E N 1
ATOM 10123 C CA . GLY E 1 121 ? -12.520 64.204 47.210 1.00 39.27 118 GLY E CA 1
ATOM 10124 C C . GLY E 1 121 ? -13.851 64.916 47.056 1.00 38.16 118 GLY E C 1
ATOM 10125 O O . GLY E 1 121 ? -14.443 65.370 48.043 1.00 37.20 118 GLY E O 1
ATOM 10126 N N . VAL E 1 122 ? -14.311 65.006 45.810 1.00 35.72 119 VAL E N 1
ATOM 10127 C CA . VAL E 1 122 ? -15.558 65.653 45.481 1.00 34.12 119 VAL E CA 1
ATOM 10128 C C . VAL E 1 122 ? -16.549 64.634 44.877 1.00 35.18 119 VAL E C 1
ATOM 10129 O O . VAL E 1 122 ? -16.206 63.911 43.929 1.00 34.30 119 VAL E O 1
ATOM 10133 N N . ALA E 1 123 ? -17.757 64.558 45.447 1.00 34.46 120 ALA E N 1
ATOM 10134 C CA . ALA E 1 123 ? -18.792 63.660 44.925 1.00 35.16 120 ALA E CA 1
ATOM 10135 C C . ALA E 1 123 ? -19.411 64.360 43.736 1.00 34.33 120 ALA E C 1
ATOM 10136 O O . ALA E 1 123 ? -19.464 63.811 42.644 1.00 34.69 120 ALA E O 1
ATOM 10138 N N . ASP E 1 124 ? -19.864 65.589 43.953 1.00 34.06 121 ASP E N 1
ATOM 10139 C CA . ASP E 1 124 ? -20.466 66.365 42.886 1.00 33.88 121 ASP E CA 1
ATOM 10140 C C . ASP E 1 124 ? -20.343 67.865 43.092 1.00 32.07 121 ASP E C 1
ATOM 10141 O O . ASP E 1 124 ? -20.060 68.326 44.194 1.00 32.44 121 ASP E O 1
ATOM 10146 N N . ILE E 1 125 ? -20.522 68.615 42.003 1.00 29.87 122 ILE E N 1
ATOM 10147 C CA . ILE E 1 125 ? -20.474 70.056 42.045 1.00 27.48 122 ILE E CA 1
ATOM 10148 C C . ILE E 1 125 ? -21.677 70.626 41.274 1.00 25.88 122 ILE E C 1
ATOM 10149 O O . ILE E 1 125 ? -21.954 70.229 40.139 1.00 26.31 122 ILE E O 1
ATOM 10154 N N . THR E 1 126 ? -22.419 71.507 41.937 1.00 29.97 123 THR E N 1
ATOM 10155 C CA . THR E 1 126 ? -23.608 72.128 41.369 1.00 30.49 123 THR E CA 1
ATOM 10156 C C . THR E 1 126 ? -23.201 73.553 41.058 1.00 31.34 123 THR E C 1
ATOM 10157 O O . THR E 1 126 ? -22.541 74.198 41.879 1.00 31.17 123 THR E O 1
ATOM 10161 N N . ILE E 1 127 ? -23.556 74.053 39.876 1.00 32.66 124 ILE E N 1
ATOM 10162 C CA . ILE E 1 127 ? -23.088 75.372 39.486 1.00 33.52 124 ILE E CA 1
ATOM 10163 C C . ILE E 1 127 ? -24.119 76.251 38.811 1.00 34.71 124 ILE E C 1
ATOM 10164 O O . ILE E 1 127 ? -25.001 75.788 38.099 1.00 35.89 124 ILE E O 1
ATOM 10169 N N . ASN E 1 128 ? -23.899 77.547 39.010 1.00 35.16 125 ASN E N 1
ATOM 10170 C CA . ASN E 1 128 ? -24.730 78.641 38.552 1.00 36.08 125 ASN E CA 1
ATOM 10171 C C . ASN E 1 128 ? -24.762 78.819 37.022 1.00 36.02 125 ASN E C 1
ATOM 10172 O O . ASN E 1 128 ? -25.803 79.157 36.441 1.00 35.27 125 ASN E O 1
ATOM 10177 N N . PHE E 1 129 ? -23.596 78.655 36.398 1.00 33.55 126 PHE E N 1
ATOM 10178 C CA . PHE E 1 129 ? -23.438 78.746 34.947 1.00 34.35 126 PHE E CA 1
ATOM 10179 C C . PHE E 1 129 ? -22.512 77.597 34.549 1.00 34.57 126 PHE E C 1
ATOM 10180 O O . PHE E 1 129 ? -21.763 77.080 35.394 1.00 33.50 126 PHE E O 1
ATOM 10188 N N . SER E 1 130 ? -22.564 77.177 33.287 1.00 35.82 127 SER E N 1
ATOM 10189 C CA . SER E 1 130 ? -21.695 76.098 32.826 1.00 35.71 127 SER E CA 1
ATOM 10190 C C . SER E 1 130 ? -20.232 76.467 33.099 1.00 33.16 127 SER E C 1
ATOM 10191 O O . SER E 1 130 ? -19.820 77.609 32.870 1.00 33.70 127 SER E O 1
ATOM 10194 N N . PRO E 1 131 ? -19.451 75.512 33.603 1.00 30.82 128 PRO E N 1
ATOM 10195 C CA . PRO E 1 131 ? -18.052 75.786 33.921 1.00 28.93 128 PRO E CA 1
ATOM 10196 C C . PRO E 1 131 ? -17.210 76.065 32.677 1.00 29.93 128 PRO E C 1
ATOM 10197 O O . PRO E 1 131 ? -17.387 75.407 31.643 1.00 29.63 128 PRO E O 1
ATOM 10201 N N . CYS E 1 132 ? -16.306 77.037 32.779 1.00 29.71 129 CYS E N 1
ATOM 10202 C CA . CYS E 1 132 ? -15.450 77.394 31.672 1.00 29.79 129 CYS E CA 1
ATOM 10203 C C . CYS E 1 132 ? -14.330 76.368 31.568 1.00 27.24 129 CYS E C 1
ATOM 10204 O O . CYS E 1 132 ? -14.214 75.465 32.410 1.00 26.46 129 CYS E O 1
ATOM 10207 N N . GLY E 1 133 ? -13.484 76.524 30.559 1.00 25.70 130 GLY E N 1
ATOM 10208 C CA . GLY E 1 133 ? -12.386 75.583 30.331 1.00 24.68 130 GLY E CA 1
ATOM 10209 C C . GLY E 1 133 ? -11.365 75.563 31.446 1.00 23.69 130 GLY E C 1
ATOM 10210 O O . GLY E 1 133 ? -10.836 74.515 31.795 1.00 23.94 130 GLY E O 1
ATOM 10211 N N . HIS E 1 134 ? -11.057 76.740 31.966 1.00 24.36 131 HIS E N 1
ATOM 10212 C CA . HIS E 1 134 ? -10.118 76.895 33.080 1.00 24.77 131 HIS E CA 1
ATOM 10213 C C . HIS E 1 134 ? -10.608 76.072 34.256 1.00 24.04 131 HIS E C 1
ATOM 10214 O O . HIS E 1 134 ? -9.839 75.332 34.855 1.00 24.47 131 HIS E O 1
ATOM 10221 N N . CYS E 1 135 ? -11.898 76.177 34.576 1.00 24.86 132 CYS E N 1
ATOM 10222 C CA . CYS E 1 135 ? -12.462 75.408 35.688 1.00 24.89 132 CYS E CA 1
ATOM 10223 C C . CYS E 1 135 ? -12.509 73.913 35.410 1.00 24.38 132 CYS E C 1
ATOM 10224 O O . CYS E 1 135 ? -12.305 73.126 36.324 1.00 24.48 132 CYS E O 1
ATOM 10227 N N . ARG E 1 136 ? -12.805 73.513 34.170 1.00 23.91 133 ARG E N 1
ATOM 10228 C CA . ARG E 1 136 ? -12.850 72.087 33.848 1.00 23.43 133 ARG E CA 1
ATOM 10229 C C . ARG E 1 136 ? -11.450 71.507 34.033 1.00 23.56 133 ARG E C 1
ATOM 10230 O O . ARG E 1 136 ? -11.297 70.430 34.558 1.00 24.64 133 ARG E O 1
ATOM 10238 N N . GLN E 1 137 ? -10.432 72.263 33.638 1.00 24.20 134 GLN E N 1
ATOM 10239 C CA . GLN E 1 137 ? -9.061 71.811 33.761 1.00 23.19 134 GLN E CA 1
ATOM 10240 C C . GLN E 1 137 ? -8.633 71.753 35.216 1.00 23.12 134 GLN E C 1
ATOM 10241 O O . GLN E 1 137 ? -7.910 70.852 35.613 1.00 23.12 134 GLN E O 1
ATOM 10247 N N . PHE E 1 138 ? -9.065 72.722 36.018 1.00 24.91 135 PHE E N 1
ATOM 10248 C CA . PHE E 1 138 ? -8.728 72.718 37.436 1.00 24.93 135 PHE E CA 1
ATOM 10249 C C . PHE E 1 138 ? -9.263 71.450 38.078 1.00 24.95 135 PHE E C 1
ATOM 10250 O O . PHE E 1 138 ? -8.540 70.741 38.783 1.00 24.59 135 PHE E O 1
ATOM 10266 N N . ASN E 1 140 ? -9.823 68.707 36.855 1.00 25.92 137 ASN E N 1
ATOM 10267 C CA . ASN E 1 140 ? -9.219 67.500 36.341 1.00 26.46 137 ASN E CA 1
ATOM 10268 C C . ASN E 1 140 ? -7.987 67.079 37.145 1.00 26.61 137 ASN E C 1
ATOM 10269 O O . ASN E 1 140 ? -7.459 65.983 36.952 1.00 26.74 137 ASN E O 1
ATOM 10274 N N . GLU E 1 141 ? -7.537 67.960 38.043 1.00 26.88 138 GLU E N 1
ATOM 10275 C CA . GLU E 1 141 ? -6.373 67.707 38.906 1.00 25.96 138 GLU E CA 1
ATOM 10276 C C . GLU E 1 141 ? -6.766 66.850 40.123 1.00 26.06 138 GLU E C 1
ATOM 10277 O O . GLU E 1 141 ? -5.919 66.252 40.794 1.00 24.34 138 GLU E O 1
ATOM 10283 N N . LEU E 1 142 ? -8.070 66.774 40.375 1.00 26.44 139 LEU E N 1
ATOM 10284 C CA . LEU E 1 142 ? -8.611 66.087 41.546 1.00 27.68 139 LEU E CA 1
ATOM 10285 C C . LEU E 1 142 ? -8.548 64.555 41.566 1.00 28.00 139 LEU E C 1
ATOM 10286 O O . LEU E 1 142 ? -8.618 63.889 40.525 1.00 28.26 139 LEU E O 1
ATOM 10291 N N . THR E 1 143 ? -8.444 64.026 42.786 1.00 27.10 140 THR E N 1
ATOM 10292 C CA . THR E 1 143 ? -8.471 62.590 43.063 1.00 28.14 140 THR E CA 1
ATOM 10293 C C . THR E 1 143 ? -9.774 61.953 42.535 1.00 28.27 140 THR E C 1
ATOM 10294 O O . THR E 1 143 ? -9.792 60.783 42.145 1.00 29.34 140 THR E O 1
ATOM 10298 N N . THR E 1 144 ? -10.859 62.728 42.522 1.00 26.62 141 THR E N 1
ATOM 10299 C CA . THR E 1 144 ? -12.129 62.235 42.039 1.00 26.58 141 THR E CA 1
ATOM 10300 C C . THR E 1 144 ? -12.497 62.822 40.673 1.00 25.52 141 THR E C 1
ATOM 10301 O O . THR E 1 144 ? -13.662 62.864 40.310 1.00 27.12 141 THR E O 1
ATOM 10305 N N . ALA E 1 145 ? -11.494 63.242 39.913 1.00 25.28 142 ALA E N 1
ATOM 10306 C CA . ALA E 1 145 ? -11.694 63.823 38.588 1.00 26.33 142 ALA E CA 1
ATOM 10307 C C . ALA E 1 145 ? -12.530 62.937 37.662 1.00 28.09 142 ALA E C 1
ATOM 10308 O O . ALA E 1 145 ? -13.296 63.451 36.834 1.00 29.49 142 ALA E O 1
ATOM 10310 N N . SER E 1 146 ? -12.370 61.617 37.799 1.00 28.21 143 SER E N 1
ATOM 10311 C CA . SER E 1 146 ? -13.055 60.654 36.946 1.00 29.06 143 SER E CA 1
ATOM 10312 C C . SER E 1 146 ? -14.443 60.236 37.405 1.00 30.19 143 SER E C 1
ATOM 10313 O O . SER E 1 146 ? -15.172 59.630 36.640 1.00 31.49 143 SER E O 1
ATOM 10316 N N . SER E 1 147 ? -14.811 60.530 38.645 1.00 31.51 144 SER E N 1
ATOM 10317 C CA . SER E 1 147 ? -16.113 60.105 39.156 1.00 33.82 144 SER E CA 1
ATOM 10318 C C . SER E 1 147 ? -17.067 61.224 39.575 1.00 34.48 144 SER E C 1
ATOM 10319 O O . SER E 1 147 ? -18.265 60.968 39.792 1.00 35.21 144 SER E O 1
ATOM 10322 N N . LEU E 1 148 ? -16.556 62.450 39.685 1.00 33.08 145 LEU E N 1
ATOM 10323 C CA . LEU E 1 148 ? -17.380 63.563 40.126 1.00 32.83 145 LEU E CA 1
ATOM 10324 C C . LEU E 1 148 ? -18.397 63.953 39.056 1.00 32.70 145 LEU E C 1
ATOM 10325 O O . LEU E 1 148 ? -18.104 63.889 37.860 1.00 31.86 145 LEU E O 1
ATOM 10330 N N . LYS E 1 149 ? -19.600 64.324 39.507 1.00 32.86 146 LYS E N 1
ATOM 10331 C CA . LYS E 1 149 ? -20.680 64.751 38.617 1.00 33.05 146 LYS E CA 1
ATOM 10332 C C . LYS E 1 149 ? -20.823 66.278 38.687 1.00 31.26 146 LYS E C 1
ATOM 10333 O O . LYS E 1 149 ? -20.605 66.875 39.735 1.00 30.92 146 LYS E O 1
ATOM 10339 N N . ILE E 1 150 ? -21.192 66.889 37.564 1.00 30.50 147 ILE E N 1
ATOM 10340 C CA . ILE E 1 150 ? -21.389 68.341 37.450 1.00 28.87 147 ILE E CA 1
ATOM 10341 C C . ILE E 1 150 ? -22.852 68.594 37.113 1.00 29.84 147 ILE E C 1
ATOM 10342 O O . ILE E 1 150 ? -23.334 68.145 36.077 1.00 28.53 147 ILE E O 1
ATOM 10347 N N . GLN E 1 151 ? -23.546 69.311 37.998 1.00 30.75 148 GLN E N 1
ATOM 10348 C CA . GLN E 1 151 ? -24.974 69.600 37.844 1.00 32.61 148 GLN E CA 1
ATOM 10349 C C . GLN E 1 151 ? -25.239 71.071 37.563 1.00 33.42 148 GLN E C 1
ATOM 10350 O O . GLN E 1 151 ? -24.902 71.935 38.370 1.00 32.72 148 GLN E O 1
ATOM 10356 N N . LEU E 1 152 ? -25.853 71.342 36.421 1.00 35.38 149 LEU E N 1
ATOM 10357 C CA . LEU E 1 152 ? -26.235 72.692 36.032 1.00 36.59 149 LEU E CA 1
ATOM 10358 C C . LEU E 1 152 ? -27.748 72.819 36.134 1.00 39.53 149 LEU E C 1
ATOM 10359 O O . LEU E 1 152 ? -28.446 71.806 36.179 1.00 40.40 149 LEU E O 1
ATOM 10364 N N . PRO E 1 153 ? -28.264 74.064 36.179 1.00 41.19 150 PRO E N 1
ATOM 10365 C CA . PRO E 1 153 ? -29.706 74.263 36.237 1.00 44.17 150 PRO E CA 1
ATOM 10366 C C . PRO E 1 153 ? -30.384 73.930 34.898 1.00 46.80 150 PRO E C 1
ATOM 10367 O O . PRO E 1 153 ? -29.846 74.241 33.826 1.00 45.11 150 PRO E O 1
ATOM 10371 N N . LYS E 1 154 ? -31.549 73.292 34.967 1.00 50.22 151 LYS E N 1
ATOM 10372 C CA . LYS E 1 154 ? -32.311 72.940 33.769 1.00 53.99 151 LYS E CA 1
ATOM 10373 C C . LYS E 1 154 ? -31.630 71.854 32.917 1.00 54.45 151 LYS E C 1
ATOM 10374 O O . LYS E 1 154 ? -31.961 71.721 31.740 1.00 56.04 151 LYS E O 1
ATOM 10380 N N . ARG E 1 155 ? -30.672 71.098 33.472 1.00 54.07 152 ARG E N 1
ATOM 10381 C CA . ARG E 1 155 ? -29.993 70.049 32.682 1.00 53.88 152 ARG E CA 1
ATOM 10382 C C . ARG E 1 155 ? -29.691 68.802 33.493 1.00 52.37 152 ARG E C 1
ATOM 10383 O O . ARG E 1 155 ? -29.764 68.816 34.719 1.00 52.29 152 ARG E O 1
ATOM 10391 N N . ALA E 1 156 ? -29.373 67.718 32.794 1.00 51.44 153 ALA E N 1
ATOM 10392 C CA . ALA E 1 156 ? -29.060 66.447 33.444 1.00 50.34 153 ALA E CA 1
ATOM 10393 C C . ALA E 1 156 ? -27.635 66.495 33.938 1.00 46.89 153 ALA E C 1
ATOM 10394 O O . ALA E 1 156 ? -26.811 67.223 33.391 1.00 45.28 153 ALA E O 1
ATOM 10396 N N . ALA E 1 157 ? -27.343 65.722 34.975 1.00 45.61 154 ALA E N 1
ATOM 10397 C CA . ALA E 1 157 ? -25.986 65.662 35.507 1.00 42.90 154 ALA E CA 1
ATOM 10398 C C . ALA E 1 157 ? -25.053 64.998 34.487 1.00 41.86 154 ALA E C 1
ATOM 10399 O O . ALA E 1 157 ? -25.456 64.111 33.741 1.00 42.65 154 ALA E O 1
ATOM 10401 N N . LYS E 1 158 ? -23.807 65.448 34.450 1.00 39.88 155 LYS E N 1
ATOM 10402 C CA . LYS E 1 158 ? -22.816 64.895 33.549 1.00 38.58 155 LYS E CA 1
ATOM 10403 C C . LYS E 1 158 ? -21.512 64.713 34.288 1.00 36.51 155 LYS E C 1
ATOM 10404 O O . LYS E 1 158 ? -21.324 65.281 35.362 1.00 36.53 155 LYS E O 1
ATOM 10410 N N . THR E 1 159 ? -20.627 63.903 33.719 1.00 35.09 156 THR E N 1
ATOM 10411 C CA . THR E 1 159 ? -19.305 63.683 34.287 1.00 33.59 156 THR E CA 1
ATOM 10412 C C . THR E 1 159 ? -18.344 64.764 33.789 1.00 31.78 156 THR E C 1
ATOM 10413 O O . THR E 1 159 ? -18.586 65.415 32.773 1.00 30.28 156 THR E O 1
ATOM 10417 N N . LEU E 1 160 ? -17.241 64.950 34.501 1.00 31.61 157 LEU E N 1
ATOM 10418 C CA . LEU E 1 160 ? -16.222 65.896 34.079 1.00 29.26 157 LEU E CA 1
ATOM 10419 C C . LEU E 1 160 ? -15.720 65.555 32.687 1.00 29.33 157 LEU E C 1
ATOM 10420 O O . LEU E 1 160 ? -15.517 66.431 31.852 1.00 28.89 157 LEU E O 1
ATOM 10425 N N A GLN E 1 161 ? -15.518 64.272 32.433 0.60 30.15 158 GLN E N 1
ATOM 10426 N N B GLN E 1 161 ? -15.519 64.262 32.451 0.40 29.43 158 GLN E N 1
ATOM 10427 C CA A GLN E 1 161 ? -15.001 63.840 31.140 0.60 30.68 158 GLN E CA 1
ATOM 10428 C CA B GLN E 1 161 ? -15.051 63.761 31.162 0.40 29.49 158 GLN E CA 1
ATOM 10429 C C A GLN E 1 161 ? -15.980 64.151 29.989 0.60 30.82 158 GLN E C 1
ATOM 10430 C C B GLN E 1 161 ? -15.980 64.149 30.009 0.40 30.06 158 GLN E C 1
ATOM 10431 O O A GLN E 1 161 ? -15.548 64.390 28.860 0.60 31.29 158 GLN E O 1
ATOM 10432 O O B GLN E 1 161 ? -15.518 64.432 28.903 0.40 30.36 158 GLN E O 1
ATOM 10443 N N . GLU E 1 162 ? -17.282 64.166 30.268 1.00 30.35 159 GLU E N 1
ATOM 10444 C CA . GLU E 1 162 ? -18.257 64.554 29.246 1.00 31.53 159 GLU E CA 1
ATOM 10445 C C . GLU E 1 162 ? -18.105 66.059 28.967 1.00 30.49 159 GLU E C 1
ATOM 10446 O O . GLU E 1 162 ? -18.267 66.485 27.831 1.00 31.82 159 GLU E O 1
ATOM 10452 N N . TYR E 1 163 ? -17.787 66.852 30.003 1.00 28.36 160 TYR E N 1
ATOM 10453 C CA . TYR E 1 163 ? -17.577 68.312 29.844 1.00 27.49 160 TYR E CA 1
ATOM 10454 C C . TYR E 1 163 ? -16.180 68.669 29.311 1.00 25.31 160 TYR E C 1
ATOM 10455 O O . TYR E 1 163 ? -15.995 69.730 28.730 1.00 25.21 160 TYR E O 1
ATOM 10464 N N . LEU E 1 164 ? -15.207 67.798 29.532 1.00 23.93 161 LEU E N 1
ATOM 10465 C CA . LEU E 1 164 ? -13.850 68.025 29.065 1.00 24.13 161 LEU E CA 1
ATOM 10466 C C . LEU E 1 164 ? -13.360 66.732 28.398 1.00 24.52 161 LEU E C 1
ATOM 10467 O O . LEU E 1 164 ? -12.573 65.989 28.972 1.00 24.30 161 LEU E O 1
ATOM 10472 N N . PRO E 1 165 ? -13.847 66.451 27.184 1.00 25.34 162 PRO E N 1
ATOM 10473 C CA . PRO E 1 165 ? -13.441 65.218 26.514 1.00 26.83 162 PRO E CA 1
ATOM 10474 C C . PRO E 1 165 ? -11.964 65.147 26.163 1.00 25.49 162 PRO E C 1
ATOM 10475 O O . PRO E 1 165 ? -11.368 66.168 25.824 1.00 24.61 162 PRO E O 1
ATOM 10479 N N . GLU E 1 166 ? -11.401 63.932 26.249 1.00 26.71 163 GLU E N 1
ATOM 10480 C CA . GLU E 1 166 ? -9.995 63.664 25.945 1.00 27.02 163 GLU E CA 1
ATOM 10481 C C . GLU E 1 166 ? -9.152 64.667 26.710 1.00 26.45 163 GLU E C 1
ATOM 10482 O O . GLU E 1 166 ? -8.391 65.443 26.133 1.00 27.53 163 GLU E O 1
ATOM 10488 N N . SER E 1 167 ? -9.324 64.653 28.016 1.00 25.43 164 SER E N 1
ATOM 10489 C CA . SER E 1 167 ? -8.688 65.589 28.877 1.00 25.94 164 SER E CA 1
ATOM 10490 C C . SER E 1 167 ? -7.187 65.457 29.015 1.00 26.76 164 SER E C 1
ATOM 10491 O O . SER E 1 167 ? -6.642 64.368 29.001 1.00 27.57 164 SER E O 1
ATOM 10494 N N . PHE E 1 168 ? -6.538 66.608 29.156 1.00 27.78 165 PHE E N 1
ATOM 10495 C CA . PHE E 1 168 ? -5.119 66.683 29.444 1.00 28.58 165 PHE E CA 1
ATOM 10496 C C . PHE E 1 168 ? -5.109 66.695 30.975 1.00 28.65 165 PHE E C 1
ATOM 10497 O O . PHE E 1 168 ? -5.971 67.328 31.598 1.00 27.81 165 PHE E O 1
ATOM 10505 N N . GLY E 1 169 ? -4.177 65.975 31.587 1.00 28.70 166 GLY E N 1
ATOM 10506 C CA . GLY E 1 169 ? -4.129 65.898 33.047 1.00 28.75 166 GLY E CA 1
ATOM 10507 C C . GLY E 1 169 ? -2.764 65.530 33.568 1.00 29.38 166 GLY E C 1
ATOM 10508 O O . GLY E 1 169 ? -1.809 65.450 32.802 1.00 30.62 166 GLY E O 1
ATOM 10509 N N . PRO E 1 170 ? -2.660 65.317 34.885 1.00 29.69 167 PRO E N 1
ATOM 10510 C CA . PRO E 1 170 ? -1.383 64.993 35.529 1.00 30.44 167 PRO E CA 1
ATOM 10511 C C . PRO E 1 170 ? -0.651 63.827 34.879 1.00 31.37 167 PRO E C 1
ATOM 10512 O O . PRO E 1 170 ? 0.567 63.885 34.727 1.00 32.27 167 PRO E O 1
ATOM 10516 N N . ALA E 1 171 ? -1.398 62.799 34.480 1.00 31.55 168 ALA E N 1
ATOM 10517 C CA . ALA E 1 171 ? -0.831 61.598 33.849 1.00 33.18 168 ALA E CA 1
ATOM 10518 C C . ALA E 1 171 ? -0.059 61.871 32.552 1.00 33.81 168 ALA E C 1
ATOM 10519 O O . ALA E 1 171 ? 0.841 61.129 32.211 1.00 34.72 168 ALA E O 1
ATOM 10521 N N . ASP E 1 172 ? -0.414 62.926 31.827 1.00 29.78 169 ASP E N 1
ATOM 10522 C CA . ASP E 1 172 ? 0.313 63.286 30.600 1.00 31.12 169 ASP E CA 1
ATOM 10523 C C . ASP E 1 172 ? 1.676 63.878 30.933 1.00 31.25 169 ASP E C 1
ATOM 10524 O O . ASP E 1 172 ? 2.538 64.000 30.065 1.00 31.88 169 ASP E O 1
ATOM 10529 N N . LEU E 1 173 ? 1.860 64.264 32.191 1.00 30.76 170 LEU E N 1
ATOM 10530 C CA . LEU E 1 173 ? 3.116 64.813 32.647 1.00 30.92 170 LEU E CA 1
ATOM 10531 C C . LEU E 1 173 ? 3.859 63.865 33.588 1.00 32.59 170 LEU E C 1
ATOM 10532 O O . LEU E 1 173 ? 4.831 64.265 34.219 1.00 31.22 170 LEU E O 1
ATOM 10537 N N . GLY E 1 174 ? 3.403 62.611 33.669 1.00 34.32 171 GLY E N 1
ATOM 10538 C CA . GLY E 1 174 ? 4.049 61.594 34.499 1.00 35.66 171 GLY E CA 1
ATOM 10539 C C . GLY E 1 174 ? 3.721 61.676 35.983 1.00 36.68 171 GLY E C 1
ATOM 10540 O O . GLY E 1 174 ? 4.474 61.157 36.808 1.00 37.81 171 GLY E O 1
ATOM 10541 N N . ILE E 1 175 ? 2.589 62.284 36.327 1.00 35.22 172 ILE E N 1
ATOM 10542 C CA . ILE E 1 175 ? 2.208 62.423 37.726 1.00 36.39 172 ILE E CA 1
ATOM 10543 C C . ILE E 1 175 ? 0.964 61.643 38.153 1.00 38.98 172 ILE E C 1
ATOM 10544 O O . ILE E 1 175 ? -0.101 61.706 37.523 1.00 37.69 172 ILE E O 1
ATOM 10549 N N . ASP E 1 176 ? 1.146 60.902 39.248 1.00 41.89 173 ASP E N 1
ATOM 10550 C CA . ASP E 1 176 ? 0.126 60.055 39.846 1.00 44.21 173 ASP E CA 1
ATOM 10551 C C . ASP E 1 176 ? -0.661 60.734 40.980 1.00 45.16 173 ASP E C 1
ATOM 10552 O O . ASP E 1 176 ? -1.823 60.388 41.221 1.00 45.23 173 ASP E O 1
ATOM 10557 N N . SER E 1 177 ? -0.027 61.683 41.675 1.00 46.18 174 SER E N 1
ATOM 10558 C CA . SER E 1 177 ? -0.656 62.379 42.821 1.00 46.43 174 SER E CA 1
ATOM 10559 C C . SER E 1 177 ? -1.774 63.309 42.387 1.00 43.96 174 SER E C 1
ATOM 10560 O O . SER E 1 177 ? -1.610 64.106 41.463 1.00 45.39 174 SER E O 1
ATOM 10563 N N . GLY E 1 178 ? -2.904 63.209 43.069 1.00 42.41 175 GLY E N 1
ATOM 10564 C CA . GLY E 1 178 ? -4.053 64.039 42.783 1.00 39.39 175 GLY E CA 1
ATOM 10565 C C . GLY E 1 178 ? -4.308 65.050 43.885 1.00 36.65 175 GLY E C 1
ATOM 10566 O O . GLY E 1 178 ? -4.011 64.810 45.055 1.00 35.69 175 GLY E O 1
ATOM 10567 N N . LEU E 1 179 ? -4.869 66.186 43.499 1.00 33.61 176 LEU E N 1
ATOM 10568 C CA . LEU E 1 179 ? -5.206 67.229 44.446 1.00 32.61 176 LEU E CA 1
ATOM 10569 C C . LEU E 1 179 ? -6.285 66.717 45.415 1.00 31.99 176 LEU E C 1
ATOM 10570 O O . LEU E 1 179 ? -7.271 66.133 44.995 1.00 30.87 176 LEU E O 1
ATOM 10583 N N . SER E 1 181 ? -5.599 64.550 47.996 1.00 34.90 178 SER E N 1
ATOM 10584 C CA . SER E 1 181 ? -5.142 63.356 48.675 1.00 36.90 178 SER E CA 1
ATOM 10585 C C . SER E 1 181 ? -4.311 63.837 49.883 1.00 36.67 178 SER E C 1
ATOM 10586 O O . SER E 1 181 ? -3.724 64.922 49.844 1.00 35.60 178 SER E O 1
ATOM 10589 N N . PRO E 1 182 ? -4.272 63.038 50.961 1.00 39.01 179 PRO E N 1
ATOM 10590 C CA . PRO E 1 182 ? -3.535 63.406 52.181 1.00 39.53 179 PRO E CA 1
ATOM 10591 C C . PRO E 1 182 ? -2.063 63.702 51.918 1.00 39.03 179 PRO E C 1
ATOM 10592 O O . PRO E 1 182 ? -1.408 62.982 51.171 1.00 40.04 179 PRO E O 1
ATOM 10596 N N . VAL E 1 183 ? -1.554 64.754 52.545 1.00 38.47 180 VAL E N 1
ATOM 10597 C CA . VAL E 1 183 ? -0.180 65.182 52.338 1.00 38.23 180 VAL E CA 1
ATOM 10598 C C . VAL E 1 183 ? 0.401 65.810 53.580 1.00 37.79 180 VAL E C 1
ATOM 10599 O O . VAL E 1 183 ? -0.271 66.582 54.258 1.00 37.11 180 VAL E O 1
ATOM 10603 N N . ASN E 1 184 ? 1.651 65.469 53.867 1.00 38.60 181 ASN E N 1
ATOM 10604 C CA . ASN E 1 184 ? 2.401 66.046 54.975 1.00 38.80 181 ASN E CA 1
ATOM 10605 C C . ASN E 1 184 ? 3.849 66.091 54.522 1.00 38.96 181 ASN E C 1
ATOM 10606 O O . ASN E 1 184 ? 4.543 65.082 54.559 1.00 41.46 181 ASN E O 1
ATOM 10611 N N . HIS E 1 185 ? 4.298 67.252 54.057 1.00 37.85 182 HIS E N 1
ATOM 10612 C CA . HIS E 1 185 ? 5.674 67.376 53.579 1.00 38.10 182 HIS E CA 1
ATOM 10613 C C . HIS E 1 185 ? 6.674 67.397 54.736 1.00 39.68 182 HIS E C 1
ATOM 10614 O O . HIS E 1 185 ? 7.867 67.297 54.509 1.00 40.61 182 HIS E O 1
ATOM 10621 N N . GLY E 1 186 ? 6.177 67.544 55.962 1.00 40.10 183 GLY E N 1
ATOM 10622 C CA . GLY E 1 186 ? 7.009 67.516 57.164 1.00 42.54 183 GLY E CA 1
ATOM 10623 C C . GLY E 1 186 ? 8.124 68.536 57.298 1.00 43.31 183 GLY E C 1
ATOM 10624 O O . GLY E 1 186 ? 9.115 68.272 57.965 1.00 45.82 183 GLY E O 1
ATOM 10625 N N . LYS E 1 187 ? 7.969 69.704 56.684 1.00 43.15 184 LYS E N 1
ATOM 10626 C CA . LYS E 1 187 ? 8.977 70.754 56.784 1.00 44.28 184 LYS E CA 1
ATOM 10627 C C . LYS E 1 187 ? 8.798 71.499 58.111 1.00 45.05 184 LYS E C 1
ATOM 10628 O O . LYS E 1 187 ? 7.680 71.751 58.521 1.00 43.36 184 LYS E O 1
ATOM 10634 N N . THR E 1 188 ? 9.905 71.814 58.787 1.00 47.90 185 THR E N 1
ATOM 10635 C CA . THR E 1 188 ? 9.879 72.531 60.074 1.00 49.14 185 THR E CA 1
ATOM 10636 C C . THR E 1 188 ? 10.684 73.831 60.012 1.00 50.06 185 THR E C 1
ATOM 10637 O O . THR E 1 188 ? 11.394 74.085 59.037 1.00 50.29 185 THR E O 1
ATOM 10641 N N . SER E 1 189 ? 10.561 74.652 61.054 1.00 50.80 186 SER E N 1
ATOM 10642 C CA . SER E 1 189 ? 11.239 75.946 61.102 1.00 51.18 186 SER E CA 1
ATOM 10643 C C . SER E 1 189 ? 11.287 76.521 62.514 1.00 53.03 186 SER E C 1
ATOM 10644 O O . SER E 1 189 ? 10.336 76.367 63.275 1.00 52.22 186 SER E O 1
ATOM 10647 N N . ASP E 1 190 ? 12.402 77.183 62.843 1.00 55.62 187 ASP E N 1
ATOM 10648 C CA . ASP E 1 190 ? 12.600 77.840 64.153 1.00 58.30 187 ASP E CA 1
ATOM 10649 C C . ASP E 1 190 ? 11.984 79.236 64.253 1.00 57.15 187 ASP E C 1
ATOM 10650 O O . ASP E 1 190 ? 11.918 79.801 65.344 1.00 58.48 187 ASP E O 1
ATOM 10655 N N . ASP E 1 191 ? 11.549 79.798 63.129 1.00 55.81 188 ASP E N 1
ATOM 10656 C CA . ASP E 1 191 ? 10.989 81.144 63.126 1.00 54.92 188 ASP E CA 1
ATOM 10657 C C . ASP E 1 191 ? 9.961 81.271 64.253 1.00 54.69 188 ASP E C 1
ATOM 10658 O O . ASP E 1 191 ? 9.062 80.445 64.400 1.00 53.91 188 ASP E O 1
ATOM 10663 N N . ASP E 1 192 ? 10.124 82.313 65.054 1.00 55.49 189 ASP E N 1
ATOM 10664 C CA . ASP E 1 192 ? 9.254 82.565 66.202 1.00 55.51 189 ASP E CA 1
ATOM 10665 C C . ASP E 1 192 ? 8.000 83.365 65.848 1.00 53.05 189 ASP E C 1
ATOM 10666 O O . ASP E 1 192 ? 7.158 83.621 66.704 1.00 52.94 189 ASP E O 1
ATOM 10671 N N . GLU E 1 193 ? 7.887 83.770 64.590 1.00 51.01 190 GLU E N 1
ATOM 10672 C CA . GLU E 1 193 ? 6.742 84.535 64.146 1.00 48.74 190 GLU E CA 1
ATOM 10673 C C . GLU E 1 193 ? 5.613 83.548 63.924 1.00 45.89 190 GLU E C 1
ATOM 10674 O O . GLU E 1 193 ? 5.701 82.685 63.060 1.00 44.86 190 GLU E O 1
ATOM 10680 N N . GLU E 1 194 ? 4.556 83.685 64.715 1.00 43.85 191 GLU E N 1
ATOM 10681 C CA . GLU E 1 194 ? 3.443 82.760 64.679 1.00 42.44 191 GLU E CA 1
ATOM 10682 C C . GLU E 1 194 ? 2.697 82.671 63.335 1.00 39.17 191 GLU E C 1
ATOM 10683 O O . GLU E 1 194 ? 2.219 81.608 62.968 1.00 37.42 191 GLU E O 1
ATOM 10689 N N . LEU E 1 195 ? 2.598 83.784 62.620 1.00 37.05 192 LEU E N 1
ATOM 10690 C CA . LEU E 1 195 ? 1.909 83.811 61.339 1.00 35.00 192 LEU E CA 1
ATOM 10691 C C . LEU E 1 195 ? 2.691 82.968 60.302 1.00 34.21 192 LEU E C 1
ATOM 10692 O O . LEU E 1 195 ? 2.091 82.361 59.430 1.00 31.14 192 LEU E O 1
ATOM 10697 N N . ILE E 1 196 ? 4.024 82.926 60.424 1.00 35.69 193 ILE E N 1
ATOM 10698 C CA . ILE E 1 196 ? 4.879 82.120 59.537 1.00 35.64 193 ILE E CA 1
ATOM 10699 C C . ILE E 1 196 ? 4.661 80.629 59.816 1.00 36.70 193 ILE E C 1
ATOM 10700 O O . ILE E 1 196 ? 4.559 79.822 58.884 1.00 35.78 193 ILE E O 1
ATOM 10705 N N . GLN E 1 197 ? 4.593 80.269 61.098 1.00 37.68 194 GLN E N 1
ATOM 10706 C CA . GLN E 1 197 ? 4.333 78.883 61.492 1.00 38.12 194 GLN E CA 1
ATOM 10707 C C . GLN E 1 197 ? 2.944 78.461 61.006 1.00 36.25 194 GLN E C 1
ATOM 10708 O O . GLN E 1 197 ? 2.730 77.309 60.646 1.00 36.07 194 GLN E O 1
ATOM 10714 N N . GLN E 1 198 ? 2.000 79.400 60.998 1.00 35.96 195 GLN E N 1
ATOM 10715 C CA . GLN E 1 198 ? 0.633 79.118 60.526 1.00 34.34 195 GLN E CA 1
ATOM 10716 C C . GLN E 1 198 ? 0.601 78.903 58.999 1.00 32.77 195 GLN E C 1
ATOM 10717 O O . GLN E 1 198 ? -0.102 78.022 58.494 1.00 31.68 195 GLN E O 1
ATOM 10723 N N . ALA E 1 199 ? 1.381 79.695 58.272 1.00 31.80 196 ALA E N 1
ATOM 10724 C CA . ALA E 1 199 ? 1.474 79.547 56.836 1.00 30.66 196 ALA E CA 1
ATOM 10725 C C . ALA E 1 199 ? 2.195 78.237 56.530 1.00 31.09 196 ALA E C 1
ATOM 10726 O O . ALA E 1 199 ? 1.854 77.555 55.573 1.00 30.71 196 ALA E O 1
ATOM 10728 N N . LEU E 1 200 ? 3.182 77.889 57.359 1.00 32.36 197 LEU E N 1
ATOM 10729 C CA . LEU E 1 200 ? 3.950 76.651 57.189 1.00 33.05 197 LEU E CA 1
ATOM 10730 C C . LEU E 1 200 ? 3.048 75.434 57.260 1.00 33.30 197 LEU E C 1
ATOM 10731 O O . LEU E 1 200 ? 3.263 74.447 56.558 1.00 33.32 197 LEU E O 1
ATOM 10736 N N . ARG E 1 201 ? 2.045 75.508 58.124 1.00 33.55 198 ARG E N 1
ATOM 10737 C CA . ARG E 1 201 ? 1.097 74.434 58.269 1.00 34.72 198 ARG E CA 1
ATOM 10738 C C . ARG E 1 201 ? 0.379 74.210 56.934 1.00 33.33 198 ARG E C 1
ATOM 10739 O O . ARG E 1 201 ? 0.173 73.069 56.514 1.00 33.54 198 ARG E O 1
ATOM 10747 N N . ALA E 1 202 ? 0.019 75.302 56.267 1.00 32.37 199 ALA E N 1
ATOM 10748 C CA . ALA E 1 202 ? -0.672 75.216 54.981 1.00 31.92 199 ALA E CA 1
ATOM 10749 C C . ALA E 1 202 ? 0.275 74.713 53.878 1.00 31.64 199 ALA E C 1
ATOM 10750 O O . ALA E 1 202 ? -0.112 73.895 53.037 1.00 29.61 199 ALA E O 1
ATOM 10760 N N . ASN E 1 204 ? 2.621 72.676 54.199 1.00 33.69 201 ASN E N 1
ATOM 10761 C CA . ASN E 1 204 ? 2.817 71.235 54.419 1.00 32.98 201 ASN E CA 1
ATOM 10762 C C . ASN E 1 204 ? 1.742 70.324 53.835 1.00 32.65 201 ASN E C 1
ATOM 10763 O O . ASN E 1 204 ? 1.943 69.107 53.770 1.00 35.24 201 ASN E O 1
ATOM 10768 N N . ILE E 1 205 ? 0.621 70.886 53.390 1.00 30.46 202 ILE E N 1
ATOM 10769 C CA . ILE E 1 205 ? -0.413 70.083 52.723 1.00 29.75 202 ILE E CA 1
ATOM 10770 C C . ILE E 1 205 ? -0.591 70.505 51.266 1.00 28.03 202 ILE E C 1
ATOM 10771 O O . ILE E 1 205 ? -1.495 70.010 50.575 1.00 26.48 202 ILE E O 1
ATOM 10776 N N . SER E 1 206 ? 0.285 71.386 50.788 1.00 27.51 203 SER E N 1
ATOM 10777 C CA . SER E 1 206 ? 0.167 71.910 49.436 1.00 27.21 203 SER E CA 1
ATOM 10778 C C . SER E 1 206 ? 0.476 70.891 48.338 1.00 27.76 203 SER E C 1
ATOM 10779 O O . SER E 1 206 ? 1.167 69.897 48.545 1.00 28.70 203 SER E O 1
ATOM 10782 N N . HIS E 1 207 ? -0.066 71.179 47.166 1.00 28.04 204 HIS E N 1
ATOM 10783 C CA . HIS E 1 207 ? 0.052 70.344 45.990 1.00 28.33 204 HIS E CA 1
ATOM 10784 C C . HIS E 1 207 ? 0.882 71.107 44.958 1.00 29.01 204 HIS E C 1
ATOM 10785 O O . HIS E 1 207 ? 0.438 72.133 44.443 1.00 29.12 204 HIS E O 1
ATOM 10792 N N . SER E 1 208 ? 2.092 70.635 44.676 1.00 29.16 205 SER E N 1
ATOM 10793 C CA . SER E 1 208 ? 2.934 71.295 43.686 1.00 29.25 205 SER E CA 1
ATOM 10794 C C . SER E 1 208 ? 3.854 70.281 43.016 1.00 29.46 205 SER E C 1
ATOM 10795 O O . SER E 1 208 ? 5.075 70.394 43.096 1.00 29.62 205 SER E O 1
ATOM 10798 N N . PRO E 1 209 ? 3.267 69.285 42.338 1.00 29.44 206 PRO E N 1
ATOM 10799 C CA . PRO E 1 209 ? 4.100 68.265 41.709 1.00 30.59 206 PRO E CA 1
ATOM 10800 C C . PRO E 1 209 ? 4.937 68.733 40.527 1.00 29.39 206 PRO E C 1
ATOM 10801 O O . PRO E 1 209 ? 5.915 68.076 40.186 1.00 30.61 206 PRO E O 1
ATOM 10805 N N . TYR E 1 210 ? 4.583 69.869 39.937 1.00 28.47 207 TYR E N 1
ATOM 10806 C CA . TYR E 1 210 ? 5.243 70.342 38.704 1.00 27.42 207 TYR E CA 1
ATOM 10807 C C . TYR E 1 210 ? 6.395 71.317 38.913 1.00 27.42 207 TYR E C 1
ATOM 10808 O O . TYR E 1 210 ? 7.358 71.291 38.155 1.00 28.53 207 TYR E O 1
ATOM 10817 N N . THR E 1 211 ? 6.295 72.186 39.914 1.00 27.39 208 THR E N 1
ATOM 10818 C CA . THR E 1 211 ? 7.387 73.135 40.221 1.00 27.09 208 THR E CA 1
ATOM 10819 C C . THR E 1 211 ? 8.046 72.830 41.575 1.00 28.31 208 THR E C 1
ATOM 10820 O O . THR E 1 211 ? 9.103 73.380 41.898 1.00 27.54 208 THR E O 1
ATOM 10824 N N . GLN E 1 212 ? 7.423 71.939 42.357 1.00 28.74 209 GLN E N 1
ATOM 10825 C CA . GLN E 1 212 ? 7.899 71.598 43.702 1.00 30.22 209 GLN E CA 1
ATOM 10826 C C . GLN E 1 212 ? 7.954 72.833 44.601 1.00 29.86 209 GLN E C 1
ATOM 10827 O O . GLN E 1 212 ? 8.721 72.872 45.557 1.00 32.01 209 GLN E O 1
ATOM 10833 N N . ASN E 1 213 ? 7.153 73.848 44.295 1.00 29.07 210 ASN E N 1
ATOM 10834 C CA . ASN E 1 213 ? 7.117 75.033 45.134 1.00 29.29 210 ASN E CA 1
ATOM 10835 C C . ASN E 1 213 ? 6.001 74.868 46.144 1.00 28.62 210 ASN E C 1
ATOM 10836 O O . ASN E 1 213 ? 4.963 75.546 46.076 1.00 28.33 210 ASN E O 1
ATOM 10841 N N . PHE E 1 214 ? 6.201 73.946 47.071 1.00 29.17 211 PHE E N 1
ATOM 10842 C CA . PHE E 1 214 ? 5.203 73.708 48.101 1.00 29.05 211 PHE E CA 1
ATOM 10843 C C . PHE E 1 214 ? 5.098 75.039 48.827 1.00 27.96 211 PHE E C 1
ATOM 10844 O O . PHE E 1 214 ? 6.112 75.648 49.162 1.00 28.53 211 PHE E O 1
ATOM 10852 N N . SER E 1 215 ? 3.879 75.522 49.036 1.00 26.29 212 SER E N 1
ATOM 10853 C CA . SER E 1 215 ? 3.724 76.825 49.650 1.00 25.24 212 SER E CA 1
ATOM 10854 C C . SER E 1 215 ? 2.400 77.050 50.321 1.00 25.30 212 SER E C 1
ATOM 10855 O O . SER E 1 215 ? 1.408 76.384 50.028 1.00 25.68 212 SER E O 1
ATOM 10858 N N . GLY E 1 216 ? 2.388 78.024 51.224 1.00 25.89 213 GLY E N 1
ATOM 10859 C CA . GLY E 1 216 ? 1.192 78.356 51.951 1.00 25.35 213 GLY E CA 1
ATOM 10860 C C . GLY E 1 216 ? 1.158 79.793 52.394 1.00 25.16 213 GLY E C 1
ATOM 10861 O O . GLY E 1 216 ? 2.202 80.440 52.535 1.00 26.02 213 GLY E O 1
ATOM 10862 N N . VAL E 1 217 ? -0.053 80.290 52.602 1.00 23.80 214 VAL E N 1
ATOM 10863 C CA . VAL E 1 217 ? -0.264 81.632 53.114 1.00 23.98 214 VAL E CA 1
ATOM 10864 C C . VAL E 1 217 ? -1.177 81.601 54.340 1.00 24.33 214 VAL E C 1
ATOM 10865 O O . VAL E 1 217 ? -2.078 80.769 54.433 1.00 24.18 214 VAL E O 1
ATOM 10869 N N . ALA E 1 218 ? -0.918 82.501 55.278 1.00 24.88 215 ALA E N 1
ATOM 10870 C CA . ALA E 1 218 ? -1.750 82.683 56.458 1.00 24.88 215 ALA E CA 1
ATOM 10871 C C . ALA E 1 218 ? -2.182 84.151 56.474 1.00 25.63 215 ALA E C 1
ATOM 10872 O O . ALA E 1 218 ? -1.362 85.038 56.293 1.00 26.46 215 ALA E O 1
ATOM 10874 N N . LEU E 1 219 ? -3.474 84.394 56.657 1.00 26.98 216 LEU E N 1
ATOM 10875 C CA . LEU E 1 219 ? -4.019 85.744 56.739 1.00 27.86 216 LEU E CA 1
ATOM 10876 C C . LEU E 1 219 ? -4.519 85.947 58.158 1.00 29.81 216 LEU E C 1
ATOM 10877 O O . LEU E 1 219 ? -5.209 85.081 58.699 1.00 30.37 216 LEU E O 1
ATOM 10882 N N . LYS E 1 220 ? -4.177 87.076 58.770 1.00 31.71 217 LYS E N 1
ATOM 10883 C CA . LYS E 1 220 ? -4.656 87.376 60.120 1.00 32.80 217 LYS E CA 1
ATOM 10884 C C . LYS E 1 220 ? -5.597 88.586 60.068 1.00 33.30 217 LYS E C 1
ATOM 10885 O O . LYS E 1 220 ? -5.229 89.643 59.565 1.00 32.89 217 LYS E O 1
ATOM 10899 N N . ARG E 1 222 ? -8.019 91.630 61.726 1.00 37.39 219 ARG E N 1
ATOM 10900 C CA . ARG E 1 222 ? -7.894 92.538 62.868 1.00 39.34 219 ARG E CA 1
ATOM 10901 C C . ARG E 1 222 ? -8.527 91.934 64.121 1.00 38.26 219 ARG E C 1
ATOM 10902 O O . ARG E 1 222 ? -8.113 92.231 65.240 1.00 39.19 219 ARG E O 1
ATOM 10910 N N . SER E 1 223 ? -9.544 91.107 63.917 1.00 36.70 220 SER E N 1
ATOM 10911 C CA . SER E 1 223 ? -10.255 90.428 64.998 1.00 36.19 220 SER E CA 1
ATOM 10912 C C . SER E 1 223 ? -9.430 89.325 65.644 1.00 35.17 220 SER E C 1
ATOM 10913 O O . SER E 1 223 ? -9.756 88.855 66.739 1.00 35.30 220 SER E O 1
ATOM 10916 N N . GLY E 1 224 ? -8.394 88.872 64.941 1.00 33.97 221 GLY E N 1
ATOM 10917 C CA . GLY E 1 224 ? -7.551 87.787 65.428 1.00 33.57 221 GLY E CA 1
ATOM 10918 C C . GLY E 1 224 ? -7.825 86.504 64.660 1.00 31.90 221 GLY E C 1
ATOM 10919 O O . GLY E 1 224 ? -7.063 85.547 64.749 1.00 32.12 221 GLY E O 1
ATOM 10920 N N . ALA E 1 225 ? -8.909 86.479 63.896 1.00 31.52 222 ALA E N 1
ATOM 10921 C CA . ALA E 1 225 ? -9.238 85.304 63.102 1.00 30.41 222 ALA E CA 1
ATOM 10922 C C . ALA E 1 225 ? -8.097 85.037 62.121 1.00 29.59 222 ALA E C 1
ATOM 10923 O O . ALA E 1 225 ? -7.496 85.979 61.577 1.00 29.85 222 ALA E O 1
ATOM 10925 N N . ILE E 1 226 ? -7.795 83.755 61.936 1.00 28.54 223 ILE E N 1
ATOM 10926 C CA . ILE E 1 226 ? -6.739 83.288 61.055 1.00 29.26 223 ILE E CA 1
ATOM 10927 C C . ILE E 1 226 ? -7.313 82.442 59.910 1.00 29.74 223 ILE E C 1
ATOM 10928 O O . ILE E 1 226 ? -8.161 81.559 60.144 1.00 29.20 223 ILE E O 1
ATOM 10933 N N . TYR E 1 227 ? -6.842 82.697 58.688 1.00 29.07 224 TYR E N 1
ATOM 10934 C CA . TYR E 1 227 ? -7.283 81.935 57.510 1.00 28.76 224 TYR E CA 1
ATOM 10935 C C . TYR E 1 227 ? -6.083 81.412 56.766 1.00 28.24 224 TYR E C 1
ATOM 10936 O O . TYR E 1 227 ? -5.145 82.166 56.475 1.00 27.07 224 TYR E O 1
ATOM 10945 N N . LEU E 1 228 ? -6.113 80.112 56.475 1.00 28.14 225 LEU E N 1
ATOM 10946 C CA . LEU E 1 228 ? -4.999 79.454 55.808 1.00 28.36 225 LEU E CA 1
ATOM 10947 C C . LEU E 1 228 ? -5.324 79.073 54.371 1.00 27.36 225 LEU E C 1
ATOM 10948 O O . LEU E 1 228 ? -6.466 78.691 54.049 1.00 26.76 225 LEU E O 1
ATOM 10953 N N . GLY E 1 229 ? -4.309 79.176 53.515 1.00 27.07 226 GLY E N 1
ATOM 10954 C CA . GLY E 1 229 ? -4.423 78.810 52.105 1.00 25.46 226 GLY E CA 1
ATOM 10955 C C . GLY E 1 229 ? -3.200 78.040 51.615 1.00 26.05 226 GLY E C 1
ATOM 10956 O O . GLY E 1 229 ? -2.058 78.509 51.735 1.00 23.81 226 GLY E O 1
ATOM 10957 N N . ALA E 1 230 ? -3.442 76.857 51.049 1.00 25.23 227 ALA E N 1
ATOM 10958 C CA . ALA E 1 230 ? -2.377 76.023 50.503 1.00 24.81 227 ALA E CA 1
ATOM 10959 C C . ALA E 1 230 ? -2.380 76.091 48.969 1.00 24.04 227 ALA E C 1
ATOM 10960 O O . ALA E 1 230 ? -3.436 76.188 48.344 1.00 24.34 227 ALA E O 1
ATOM 10962 N N . TYR E 1 231 ? -1.195 76.028 48.370 1.00 24.02 228 TYR E N 1
ATOM 10963 C CA . TYR E 1 231 ? -1.040 76.088 46.901 1.00 23.53 228 TYR E CA 1
ATOM 10964 C C . TYR E 1 231 ? -1.637 74.854 46.236 1.00 22.53 228 TYR E C 1
ATOM 10965 O O . TYR E 1 231 ? -1.457 73.736 46.708 1.00 22.67 228 TYR E O 1
ATOM 10974 N N . ALA E 1 232 ? -2.397 75.079 45.173 1.00 21.89 229 ALA E N 1
ATOM 10975 C CA . ALA E 1 232 ? -3.047 73.995 44.441 1.00 22.52 229 ALA E CA 1
ATOM 10976 C C . ALA E 1 232 ? -2.674 74.145 42.972 1.00 21.96 229 ALA E C 1
ATOM 10977 O O . ALA E 1 232 ? -3.381 74.772 42.194 1.00 21.14 229 ALA E O 1
ATOM 10979 N N . GLU E 1 233 ? -1.532 73.564 42.625 1.00 22.59 230 GLU E N 1
ATOM 10980 C CA . GLU E 1 233 ? -0.981 73.645 41.283 1.00 23.49 230 GLU E CA 1
ATOM 10981 C C . GLU E 1 233 ? -1.765 72.759 40.296 1.00 23.37 230 GLU E C 1
ATOM 10982 O O . GLU E 1 233 ? -2.445 71.817 40.696 1.00 24.10 230 GLU E O 1
ATOM 10988 N N . ASN E 1 234 ? -1.676 73.084 39.011 1.00 23.48 231 ASN E N 1
ATOM 10989 C CA . ASN E 1 234 ? -2.379 72.337 37.983 1.00 24.46 231 ASN E CA 1
ATOM 10990 C C . ASN E 1 234 ? -1.429 71.902 36.867 1.00 25.27 231 ASN E C 1
ATOM 10991 O O . ASN E 1 234 ? -0.471 72.634 36.521 1.00 25.80 231 ASN E O 1
ATOM 10996 N N . ALA E 1 235 ? -1.696 70.716 36.316 1.00 23.67 232 ALA E N 1
ATOM 10997 C CA . ALA E 1 235 ? -0.900 70.151 35.218 1.00 24.67 232 ALA E CA 1
ATOM 10998 C C . ALA E 1 235 ? -0.826 71.068 33.995 1.00 23.43 232 ALA E C 1
ATOM 10999 O O . ALA E 1 235 ? 0.159 71.057 33.283 1.00 22.78 232 ALA E O 1
ATOM 11001 N N . ALA E 1 236 ? -1.893 71.830 33.750 1.00 23.44 233 ALA E N 1
ATOM 11002 C CA . ALA E 1 236 ? -1.946 72.776 32.630 1.00 23.25 233 ALA E CA 1
ATOM 11003 C C . ALA E 1 236 ? -1.292 74.116 33.000 1.00 23.05 233 ALA E C 1
ATOM 11004 O O . ALA E 1 236 ? -1.300 75.040 32.210 1.00 23.27 233 ALA E O 1
ATOM 11006 N N . PHE E 1 237 ? -0.758 74.205 34.214 1.00 23.45 234 PHE E N 1
ATOM 11007 C CA . PHE E 1 237 ? -0.034 75.384 34.711 1.00 23.87 234 PHE E CA 1
ATOM 11008 C C . PHE E 1 237 ? -0.893 76.625 35.015 1.00 23.71 234 PHE E C 1
ATOM 11009 O O . PHE E 1 237 ? -1.024 77.006 36.179 1.00 22.29 234 PHE E O 1
ATOM 11017 N N . ASN E 1 238 ? -1.485 77.237 33.993 1.00 23.49 235 ASN E N 1
ATOM 11018 C CA . ASN E 1 238 ? -2.285 78.445 34.211 1.00 24.11 235 ASN E CA 1
ATOM 11019 C C . ASN E 1 238 ? -3.456 78.286 35.208 1.00 23.50 235 ASN E C 1
ATOM 11020 O O . ASN E 1 238 ? -3.762 79.206 35.944 1.00 23.84 235 ASN E O 1
ATOM 11025 N N . PRO E 1 239 ? -4.102 77.118 35.238 1.00 23.74 236 PRO E N 1
ATOM 11026 C CA . PRO E 1 239 ? -5.203 76.978 36.205 1.00 23.77 236 PRO E CA 1
ATOM 11027 C C . PRO E 1 239 ? -4.746 76.766 37.649 1.00 23.68 236 PRO E C 1
ATOM 11028 O O . PRO E 1 239 ? -5.584 76.577 38.519 1.00 24.79 236 PRO E O 1
ATOM 11032 N N . SER E 1 240 ? -3.432 76.778 37.891 1.00 23.07 237 SER E N 1
ATOM 11033 C CA . SER E 1 240 ? -2.900 76.633 39.240 1.00 22.30 237 SER E CA 1
ATOM 11034 C C . SER E 1 240 ? -3.472 77.757 40.105 1.00 23.56 237 SER E C 1
ATOM 11035 O O . SER E 1 240 ? -3.545 78.924 39.666 1.00 23.22 237 SER E O 1
ATOM 11038 N N . LEU E 1 241 ? -3.884 77.396 41.323 1.00 22.90 238 LEU E N 1
ATOM 11039 C CA . LEU E 1 241 ? -4.511 78.337 42.252 1.00 22.74 238 LEU E CA 1
ATOM 11040 C C . LEU E 1 241 ? -3.515 78.706 43.354 1.00 22.59 238 LEU E C 1
ATOM 11041 O O . LEU E 1 241 ? -3.215 77.881 44.217 1.00 23.35 238 LEU E O 1
ATOM 11046 N N . PRO E 1 242 ? -2.982 79.942 43.325 1.00 22.42 239 PRO E N 1
ATOM 11047 C CA . PRO E 1 242 ? -1.973 80.338 44.336 1.00 22.95 239 PRO E CA 1
ATOM 11048 C C . PRO E 1 242 ? -2.456 80.326 45.795 1.00 22.33 239 PRO E C 1
ATOM 11049 O O . PRO E 1 242 ? -3.661 80.491 46.067 1.00 22.31 239 PRO E O 1
ATOM 11053 N N . PRO E 1 243 ? -1.517 80.150 46.731 1.00 23.08 240 PRO E N 1
ATOM 11054 C CA . PRO E 1 243 ? -1.844 80.084 48.151 1.00 24.11 240 PRO E CA 1
ATOM 11055 C C . PRO E 1 243 ? -2.586 81.314 48.677 1.00 24.37 240 PRO E C 1
ATOM 11056 O O . PRO E 1 243 ? -3.510 81.153 49.464 1.00 25.97 240 PRO E O 1
ATOM 11060 N N . LEU E 1 244 ? -2.217 82.524 48.260 1.00 25.42 241 LEU E N 1
ATOM 11061 C CA . LEU E 1 244 ? -2.978 83.727 48.705 1.00 25.86 241 LEU E CA 1
ATOM 11062 C C . LEU E 1 244 ? -4.444 83.589 48.319 1.00 25.96 241 LEU E C 1
ATOM 11063 O O . LEU E 1 244 ? -5.336 83.855 49.138 1.00 25.71 241 LEU E O 1
ATOM 11068 N N . GLN E 1 245 ? -4.691 83.195 47.062 1.00 25.56 242 GLN E N 1
ATOM 11069 C CA . GLN E 1 245 ? -6.064 82.990 46.578 1.00 24.09 242 GLN E CA 1
ATOM 11070 C C . GLN E 1 245 ? -6.854 81.976 47.429 1.00 24.00 242 GLN E C 1
ATOM 11071 O O . GLN E 1 245 ? -8.037 82.196 47.731 1.00 25.19 242 GLN E O 1
ATOM 11077 N N . VAL E 1 246 ? -6.209 80.884 47.835 1.00 22.33 243 VAL E N 1
ATOM 11078 C CA . VAL E 1 246 ? -6.898 79.875 48.626 1.00 21.95 243 VAL E CA 1
ATOM 11079 C C . VAL E 1 246 ? -7.277 80.441 50.000 1.00 22.31 243 VAL E C 1
ATOM 11080 O O . VAL E 1 246 ? -8.351 80.160 50.491 1.00 24.08 243 VAL E O 1
ATOM 11084 N N . ALA E 1 247 ? -6.390 81.244 50.584 1.00 22.60 244 ALA E N 1
ATOM 11085 C CA . ALA E 1 247 ? -6.613 81.906 51.883 1.00 22.83 244 ALA E CA 1
ATOM 11086 C C . ALA E 1 247 ? -7.708 82.977 51.811 1.00 22.74 244 ALA E C 1
ATOM 11087 O O . ALA E 1 247 ? -8.532 83.075 52.705 1.00 23.81 244 ALA E O 1
ATOM 11089 N N . LEU E 1 248 ? -7.689 83.801 50.774 1.00 22.50 245 LEU E N 1
ATOM 11090 C CA . LEU E 1 248 ? -8.726 84.821 50.602 1.00 23.17 245 LEU E CA 1
ATOM 11091 C C . LEU E 1 248 ? -10.092 84.145 50.451 1.00 24.47 245 LEU E C 1
ATOM 11092 O O . LEU E 1 248 ? -11.101 84.651 50.934 1.00 25.96 245 LEU E O 1
ATOM 11097 N N . ALA E 1 249 ? -10.114 82.984 49.800 1.00 24.41 246 ALA E N 1
ATOM 11098 C CA . ALA E 1 249 ? -11.366 82.246 49.616 1.00 24.16 246 ALA E CA 1
ATOM 11099 C C . ALA E 1 249 ? -11.936 81.793 50.960 1.00 23.88 246 ALA E C 1
ATOM 11100 O O . ALA E 1 249 ? -13.144 81.901 51.199 1.00 22.71 246 ALA E O 1
ATOM 11102 N N . GLN E 1 250 ? -11.067 81.272 51.826 1.00 23.48 247 GLN E N 1
ATOM 11103 C CA . GLN E 1 250 ? -11.489 80.794 53.150 1.00 24.44 247 GLN E CA 1
ATOM 11104 C C . GLN E 1 250 ? -12.029 81.978 53.954 1.00 24.97 247 GLN E C 1
ATOM 11105 O O . GLN E 1 250 ? -13.104 81.898 54.543 1.00 25.27 247 GLN E O 1
ATOM 11111 N N . ALA E 1 251 ? -11.297 83.089 53.951 1.00 24.59 248 ALA E N 1
ATOM 11112 C CA . ALA E 1 251 ? -11.759 84.297 54.641 1.00 25.49 248 ALA E CA 1
ATOM 11113 C C . ALA E 1 251 ? -13.109 84.767 54.085 1.00 26.90 248 ALA E C 1
ATOM 11114 O O . ALA E 1 251 ? -14.023 85.143 54.845 1.00 27.80 248 ALA E O 1
ATOM 11140 N N . GLY E 1 255 ? -17.313 85.015 55.627 1.00 35.48 252 GLY E N 1
ATOM 11141 C CA . GLY E 1 255 ? -18.015 86.289 55.685 1.00 36.05 252 GLY E CA 1
ATOM 11142 C C . GLY E 1 255 ? -17.134 87.467 56.040 1.00 36.02 252 GLY E C 1
ATOM 11143 O O . GLY E 1 255 ? -17.636 88.516 56.413 1.00 36.73 252 GLY E O 1
ATOM 11144 N N . GLU E 1 256 ? -15.822 87.300 55.926 1.00 34.87 253 GLU E N 1
ATOM 11145 C CA . GLU E 1 256 ? -14.892 88.373 56.247 1.00 34.64 253 GLU E CA 1
ATOM 11146 C C . GLU E 1 256 ? -14.808 89.395 55.116 1.00 34.90 253 GLU E C 1
ATOM 11147 O O . GLU E 1 256 ? -15.077 89.088 53.958 1.00 34.82 253 GLU E O 1
ATOM 11153 N N . SER E 1 257 ? -14.423 90.611 55.473 1.00 35.54 254 SER E N 1
ATOM 11154 C CA . SER E 1 257 ? -14.187 91.670 54.506 1.00 35.61 254 SER E CA 1
ATOM 11155 C C . SER E 1 257 ? -12.673 91.744 54.330 1.00 35.12 254 SER E C 1
ATOM 11156 O O . SER E 1 257 ? -11.934 91.699 55.330 1.00 33.14 254 SER E O 1
ATOM 11159 N N . PHE E 1 258 ? -12.190 91.862 53.090 1.00 35.09 255 PHE E N 1
ATOM 11160 C CA . PHE E 1 258 ? -10.737 91.955 52.879 1.00 35.08 255 PHE E CA 1
ATOM 11161 C C . PHE E 1 258 ? -10.166 93.263 53.446 1.00 36.74 255 PHE E C 1
ATOM 11162 O O . PHE E 1 258 ? -8.957 93.388 53.610 1.00 36.66 255 PHE E O 1
ATOM 11170 N N . GLU E 1 259 ? -11.034 94.225 53.766 1.00 38.20 256 GLU E N 1
ATOM 11171 C CA . GLU E 1 259 ? -10.592 95.489 54.353 1.00 39.98 256 GLU E CA 1
ATOM 11172 C C . GLU E 1 259 ? -10.195 95.288 55.817 1.00 39.32 256 GLU E C 1
ATOM 11173 O O . GLU E 1 259 ? -9.592 96.166 56.419 1.00 39.54 256 GLU E O 1
ATOM 11179 N N . ASP E 1 260 ? -10.538 94.134 56.388 1.00 37.42 257 ASP E N 1
ATOM 11180 C CA . ASP E 1 260 ? -10.191 93.829 57.782 1.00 37.53 257 ASP E CA 1
ATOM 11181 C C . ASP E 1 260 ? -8.934 92.965 57.928 1.00 35.71 257 ASP E C 1
ATOM 11182 O O . ASP E 1 260 ? -8.588 92.559 59.034 1.00 37.74 257 ASP E O 1
ATOM 11187 N N . ILE E 1 261 ? -8.241 92.694 56.830 1.00 33.56 258 ILE E N 1
ATOM 11188 C CA . ILE E 1 261 ? -7.020 91.900 56.903 1.00 32.01 258 ILE E CA 1
ATOM 11189 C C . ILE E 1 261 ? -5.947 92.760 57.528 1.00 33.21 258 ILE E C 1
ATOM 11190 O O . ILE E 1 261 ? -5.694 93.875 57.075 1.00 33.01 258 ILE E O 1
ATOM 11195 N N . GLU E 1 262 ? -5.325 92.245 58.579 1.00 33.77 259 GLU E N 1
ATOM 11196 C CA . GLU E 1 262 ? -4.306 92.993 59.279 1.00 35.02 259 GLU E CA 1
ATOM 11197 C C . GLU E 1 262 ? -2.900 92.630 58.851 1.00 34.47 259 GLU E C 1
ATOM 11198 O O . GLU E 1 262 ? -2.018 93.490 58.856 1.00 36.10 259 GLU E O 1
ATOM 11204 N N . ALA E 1 263 ? -2.673 91.366 58.505 1.00 31.78 260 ALA E N 1
ATOM 11205 C CA . ALA E 1 263 ? -1.329 90.937 58.102 1.00 31.99 260 ALA E CA 1
ATOM 11206 C C . ALA E 1 263 ? -1.361 89.589 57.421 1.00 30.66 260 ALA E C 1
ATOM 11207 O O . ALA E 1 263 ? -2.308 88.821 57.589 1.00 30.37 260 ALA E O 1
ATOM 11209 N N . ALA E 1 264 ? -0.305 89.311 56.667 1.00 30.11 261 ALA E N 1
ATOM 11210 C CA . ALA E 1 264 ? -0.193 88.073 55.914 1.00 29.76 261 ALA E CA 1
ATOM 11211 C C . ALA E 1 264 ? 1.210 87.528 55.997 1.00 29.75 261 ALA E C 1
ATOM 11212 O O . ALA E 1 264 ? 2.146 88.263 56.274 1.00 29.71 261 ALA E O 1
ATOM 11214 N N . ALA E 1 265 ? 1.342 86.226 55.759 1.00 29.57 262 ALA E N 1
ATOM 11215 C CA . ALA E 1 265 ? 2.650 85.559 55.739 1.00 28.85 262 ALA E CA 1
ATOM 11216 C C . ALA E 1 265 ? 2.671 84.552 54.596 1.00 28.73 262 ALA E C 1
ATOM 11217 O O . ALA E 1 265 ? 1.677 83.849 54.361 1.00 27.02 262 ALA E O 1
ATOM 11219 N N . LEU E 1 266 ? 3.795 84.496 53.881 1.00 29.05 263 LEU E N 1
ATOM 11220 C CA . LEU E 1 266 ? 3.978 83.558 52.786 1.00 28.32 263 LEU E CA 1
ATOM 11221 C C . LEU E 1 266 ? 5.137 82.651 53.084 1.00 29.49 263 LEU E C 1
ATOM 11222 O O . LEU E 1 266 ? 6.240 83.112 53.402 1.00 30.05 263 LEU E O 1
ATOM 11227 N N . VAL E 1 267 ? 4.901 81.352 52.976 1.00 29.76 264 VAL E N 1
ATOM 11228 C CA . VAL E 1 267 ? 5.975 80.390 53.154 1.00 31.15 264 VAL E CA 1
ATOM 11229 C C . VAL E 1 267 ? 6.053 79.502 51.925 1.00 30.50 264 VAL E C 1
ATOM 11230 O O . VAL E 1 267 ? 5.042 78.960 51.489 1.00 29.40 264 VAL E O 1
ATOM 11234 N N . GLU E 1 268 ? 7.257 79.362 51.369 1.00 32.13 265 GLU E N 1
ATOM 11235 C CA . GLU E 1 268 ? 7.470 78.524 50.186 1.00 31.90 265 GLU E CA 1
ATOM 11236 C C . GLU E 1 268 ? 8.841 77.828 50.179 1.00 34.35 265 GLU E C 1
ATOM 11237 O O . GLU E 1 268 ? 9.683 78.076 51.041 1.00 33.93 265 GLU E O 1
ATOM 11243 N N . SER E 1 269 ? 9.053 76.958 49.193 1.00 35.48 266 SER E N 1
ATOM 11244 C CA . SER E 1 269 ? 10.283 76.187 49.104 1.00 37.44 266 SER E CA 1
ATOM 11245 C C . SER E 1 269 ? 11.418 76.909 48.391 1.00 37.58 266 SER E C 1
ATOM 11246 O O . SER E 1 269 ? 11.222 77.530 47.349 1.00 36.86 266 SER E O 1
ATOM 11249 N N . ALA E 1 270 ? 12.608 76.803 48.978 1.00 38.31 267 ALA E N 1
ATOM 11250 C CA . ALA E 1 270 ? 13.814 77.417 48.447 1.00 39.53 267 ALA E CA 1
ATOM 11251 C C . ALA E 1 270 ? 14.271 76.732 47.162 1.00 39.96 267 ALA E C 1
ATOM 11252 O O . ALA E 1 270 ? 15.071 77.293 46.420 1.00 40.36 267 ALA E O 1
ATOM 11254 N N . THR E 1 271 ? 13.785 75.514 46.913 1.00 40.46 268 THR E N 1
ATOM 11255 C CA . THR E 1 271 ? 14.111 74.801 45.675 1.00 41.38 268 THR E CA 1
ATOM 11256 C C . THR E 1 271 ? 12.911 74.762 44.720 1.00 39.24 268 THR E C 1
ATOM 11257 O O . THR E 1 271 ? 12.850 73.932 43.827 1.00 40.56 268 THR E O 1
ATOM 11261 N N . GLY E 1 272 ? 11.957 75.658 44.900 1.00 37.55 269 GLY E N 1
ATOM 11262 C CA . GLY E 1 272 ? 10.790 75.699 44.009 1.00 36.34 269 GLY E CA 1
ATOM 11263 C C . GLY E 1 272 ? 11.181 76.326 42.681 1.00 34.70 269 GLY E C 1
ATOM 11264 O O . GLY E 1 272 ? 11.973 77.268 42.650 1.00 34.62 269 GLY E O 1
ATOM 11265 N N . LYS E 1 273 ? 10.622 75.814 41.589 1.00 32.97 270 LYS E N 1
ATOM 11266 C CA . LYS E 1 273 ? 10.939 76.336 40.254 1.00 32.35 270 LYS E CA 1
ATOM 11267 C C . LYS E 1 273 ? 10.242 77.670 39.981 1.00 30.89 270 LYS E C 1
ATOM 11268 O O . LYS E 1 273 ? 10.529 78.325 38.978 1.00 29.68 270 LYS E O 1
ATOM 11274 N N . ILE E 1 274 ? 9.319 78.046 40.872 1.00 29.81 271 ILE E N 1
ATOM 11275 C CA . ILE E 1 274 ? 8.619 79.333 40.816 1.00 29.47 271 ILE E CA 1
ATOM 11276 C C . ILE E 1 274 ? 8.562 79.951 42.209 1.00 29.06 271 ILE E C 1
ATOM 11277 O O . ILE E 1 274 ? 8.860 79.289 43.204 1.00 27.75 271 ILE E O 1
ATOM 11282 N N . SER E 1 275 ? 8.188 81.229 42.254 1.00 28.96 272 SER E N 1
ATOM 11283 C CA . SER E 1 275 ? 7.974 81.956 43.504 1.00 29.17 272 SER E CA 1
ATOM 11284 C C . SER E 1 275 ? 6.622 82.669 43.437 1.00 28.11 272 SER E C 1
ATOM 11285 O O . SER E 1 275 ? 6.193 83.139 42.374 1.00 28.01 272 SER E O 1
ATOM 11288 N N . HIS E 1 276 ? 5.945 82.725 44.572 1.00 27.87 273 HIS E N 1
ATOM 11289 C CA . HIS E 1 276 ? 4.662 83.406 44.682 1.00 26.40 273 HIS E CA 1
ATOM 11290 C C . HIS E 1 276 ? 4.815 84.796 45.309 1.00 27.55 273 HIS E C 1
ATOM 11291 O O . HIS E 1 276 ? 3.831 85.538 45.399 1.00 27.27 273 HIS E O 1
ATOM 11298 N N . LEU E 1 277 ? 6.030 85.134 45.760 1.00 28.80 274 LEU E N 1
ATOM 11299 C CA . LEU E 1 277 ? 6.299 86.416 46.429 1.00 29.46 274 LEU E CA 1
ATOM 11300 C C . LEU E 1 277 ? 5.779 87.618 45.639 1.00 30.46 274 LEU E C 1
ATOM 11301 O O . LEU E 1 277 ? 4.900 88.336 46.125 1.00 33.03 274 LEU E O 1
ATOM 11306 N N . ALA E 1 278 ? 6.289 87.819 44.421 1.00 30.07 275 ALA E N 1
ATOM 11307 C CA . ALA E 1 278 ? 5.896 88.961 43.577 1.00 29.53 275 ALA E CA 1
ATOM 11308 C C . ALA E 1 278 ? 4.393 89.189 43.478 1.00 29.05 275 ALA E C 1
ATOM 11309 O O . ALA E 1 278 ? 3.911 90.302 43.689 1.00 28.86 275 ALA E O 1
ATOM 11311 N N . ASP E 1 279 ? 3.657 88.136 43.144 1.00 29.27 276 ASP E N 1
ATOM 11312 C CA . ASP E 1 279 ? 2.205 88.243 42.967 1.00 28.63 276 ASP E CA 1
ATOM 11313 C C . ASP E 1 279 ? 1.441 88.365 44.277 1.00 28.47 276 ASP E C 1
ATOM 11314 O O . ASP E 1 279 ? 0.378 88.999 44.313 1.00 30.44 276 ASP E O 1
ATOM 11319 N N . THR E 1 280 ? 1.975 87.794 45.352 1.00 28.41 277 THR E N 1
ATOM 11320 C CA . THR E 1 280 ? 1.316 87.880 46.655 1.00 29.11 277 THR E CA 1
ATOM 11321 C C . THR E 1 280 ? 1.325 89.343 47.120 1.00 30.25 277 THR E C 1
ATOM 11322 O O . THR E 1 280 ? 0.329 89.857 47.606 1.00 29.42 277 THR E O 1
ATOM 11326 N N . GLN E 1 281 ? 2.464 89.999 46.933 1.00 31.66 278 GLN E N 1
ATOM 11327 C CA . GLN E 1 281 ? 2.638 91.403 47.264 1.00 32.38 278 GLN E CA 1
ATOM 11328 C C . GLN E 1 281 ? 1.781 92.286 46.380 1.00 32.18 278 GLN E C 1
ATOM 11329 O O . GLN E 1 281 ? 1.046 93.154 46.874 1.00 32.77 278 GLN E O 1
ATOM 11335 N N . ALA E 1 282 ? 1.894 92.088 45.069 1.00 30.87 279 ALA E N 1
ATOM 11336 C CA . ALA E 1 282 ? 1.132 92.898 44.113 1.00 31.09 279 ALA E CA 1
ATOM 11337 C C . ALA E 1 282 ? -0.365 92.854 44.409 1.00 29.21 279 ALA E C 1
ATOM 11338 O O . ALA E 1 282 ? -1.023 93.895 44.437 1.00 30.00 279 ALA E O 1
ATOM 11340 N N . THR E 1 283 ? -0.894 91.658 44.651 1.00 28.71 280 THR E N 1
ATOM 11341 C CA . THR E 1 283 ? -2.321 91.504 44.942 1.00 27.11 280 THR E CA 1
ATOM 11342 C C . THR E 1 283 ? -2.664 92.074 46.301 1.00 27.60 280 THR E C 1
ATOM 11343 O O . THR E 1 283 ? -3.713 92.712 46.450 1.00 27.18 280 THR E O 1
ATOM 11347 N N . LEU E 1 284 ? -1.807 91.849 47.302 1.00 27.26 281 LEU E N 1
ATOM 11348 C CA . LEU E 1 284 ? -2.051 92.447 48.618 1.00 27.92 281 LEU E CA 1
ATOM 11349 C C . LEU E 1 284 ? -2.021 93.977 48.524 1.00 29.04 281 LEU E C 1
ATOM 11350 O O . LEU E 1 284 ? -2.823 94.653 49.170 1.00 30.07 281 LEU E O 1
ATOM 11355 N N . GLU E 1 285 ? -1.127 94.515 47.699 1.00 29.70 282 GLU E N 1
ATOM 11356 C CA . GLU E 1 285 ? -1.041 95.957 47.506 1.00 32.46 282 GLU E CA 1
ATOM 11357 C C . GLU E 1 285 ? -2.358 96.561 46.986 1.00 33.06 282 GLU E C 1
ATOM 11358 O O . GLU E 1 285 ? -2.742 97.652 47.438 1.00 33.91 282 GLU E O 1
ATOM 11364 N N . VAL E 1 286 ? -3.039 95.867 46.058 1.00 31.47 283 VAL E N 1
ATOM 11365 C CA . VAL E 1 286 ? -4.311 96.362 45.502 1.00 31.28 283 VAL E CA 1
ATOM 11366 C C . VAL E 1 286 ? -5.467 96.157 46.491 1.00 30.68 283 VAL E C 1
ATOM 11367 O O . VAL E 1 286 ? -6.449 96.888 46.459 1.00 29.84 283 VAL E O 1
ATOM 11371 N N . ILE E 1 287 ? -5.379 95.150 47.351 1.00 29.58 284 ILE E N 1
ATOM 11372 C CA . ILE E 1 287 ? -6.419 94.966 48.373 1.00 29.35 284 ILE E CA 1
ATOM 11373 C C . ILE E 1 287 ? -6.273 96.114 49.390 1.00 30.47 284 ILE E C 1
ATOM 11374 O O . ILE E 1 287 ? -7.210 96.862 49.644 1.00 30.31 284 ILE E O 1
ATOM 11379 N N . ASN E 1 288 ? -5.076 96.245 49.947 1.00 31.01 285 ASN E N 1
ATOM 11380 C CA . ASN E 1 288 ? -4.768 97.299 50.915 1.00 32.18 285 ASN E CA 1
ATOM 11381 C C . ASN E 1 288 ? -3.253 97.376 51.047 1.00 32.22 285 ASN E C 1
ATOM 11382 O O . ASN E 1 288 ? -2.641 96.452 51.580 1.00 31.58 285 ASN E O 1
ATOM 11387 N N . PRO E 1 289 ? -2.636 98.472 50.563 1.00 33.94 286 PRO E N 1
ATOM 11388 C CA . PRO E 1 289 ? -1.160 98.556 50.632 1.00 35.36 286 PRO E CA 1
ATOM 11389 C C . PRO E 1 289 ? -0.556 98.517 52.048 1.00 37.03 286 PRO E C 1
ATOM 11390 O O . PRO E 1 289 ? 0.636 98.265 52.194 1.00 39.47 286 PRO E O 1
ATOM 11394 N N . ASP E 1 290 ? -1.359 98.762 53.076 1.00 38.28 287 ASP E N 1
ATOM 11395 C CA . ASP E 1 290 ? -0.864 98.737 54.457 1.00 39.74 287 ASP E CA 1
ATOM 11396 C C . ASP E 1 290 ? -0.692 97.326 55.042 1.00 38.43 287 ASP E C 1
ATOM 11397 O O . ASP E 1 290 ? -0.172 97.193 56.143 1.00 39.92 287 ASP E O 1
ATOM 11402 N N . ILE E 1 291 ? -1.149 96.288 54.341 1.00 35.96 288 ILE E N 1
ATOM 11403 C CA . ILE E 1 291 ? -1.012 94.926 54.843 1.00 34.42 288 ILE E CA 1
ATOM 11404 C C . ILE E 1 291 ? 0.435 94.460 54.756 1.00 34.53 288 ILE E C 1
ATOM 11405 O O . ILE E 1 291 ? 0.982 94.334 53.656 1.00 34.69 288 ILE E O 1
ATOM 11410 N N . PRO E 1 292 ? 1.069 94.215 55.911 1.00 34.83 289 PRO E N 1
ATOM 11411 C CA . PRO E 1 292 ? 2.426 93.696 55.866 1.00 34.45 289 PRO E CA 1
ATOM 11412 C C . PRO E 1 292 ? 2.419 92.234 55.456 1.00 33.89 289 PRO E C 1
ATOM 11413 O O . PRO E 1 292 ? 1.453 91.505 55.752 1.00 31.89 289 PRO E O 1
ATOM 11417 N N . LEU E 1 293 ? 3.476 91.828 54.755 1.00 34.09 290 LEU E N 1
ATOM 11418 C CA . LEU E 1 293 ? 3.652 90.459 54.318 1.00 32.79 290 LEU E CA 1
ATOM 11419 C C . LEU E 1 293 ? 4.949 89.889 54.876 1.00 34.58 290 LEU E C 1
ATOM 11420 O O . LEU E 1 293 ? 6.038 90.332 54.510 1.00 35.50 290 LEU E O 1
ATOM 11425 N N . SER E 1 294 ? 4.837 88.915 55.762 1.00 34.07 291 SER E N 1
ATOM 11426 C CA . SER E 1 294 ? 6.000 88.249 56.282 1.00 35.98 291 SER E CA 1
ATOM 11427 C C . SER E 1 294 ? 6.320 87.145 55.273 1.00 35.12 291 SER E C 1
ATOM 11428 O O . SER E 1 294 ? 5.425 86.657 54.582 1.00 33.59 291 SER E O 1
ATOM 11431 N N . TYR E 1 295 ? 7.586 86.763 55.173 1.00 35.52 292 TYR E N 1
ATOM 11432 C CA . TYR E 1 295 ? 7.999 85.802 54.160 1.00 34.73 292 TYR E CA 1
ATOM 11433 C C . TYR E 1 295 ? 9.140 84.888 54.578 1.00 35.41 292 TYR E C 1
ATOM 11434 O O . TYR E 1 295 ? 10.051 85.306 55.273 1.00 36.49 292 TYR E O 1
ATOM 11443 N N . LEU E 1 296 ? 9.087 83.644 54.121 1.00 35.74 293 LEU E N 1
ATOM 11444 C CA . LEU E 1 296 ? 10.123 82.667 54.396 1.00 38.09 293 LEU E CA 1
ATOM 11445 C C . LEU E 1 296 ? 10.320 81.706 53.213 1.00 38.83 293 LEU E C 1
ATOM 11446 O O . LEU E 1 296 ? 9.386 81.019 52.781 1.00 36.67 293 LEU E O 1
ATOM 11451 N N . SER E 1 297 ? 11.546 81.671 52.695 1.00 40.98 294 SER E N 1
ATOM 11452 C CA . SER E 1 297 ? 11.911 80.747 51.642 1.00 41.85 294 SER E CA 1
ATOM 11453 C C . SER E 1 297 ? 12.604 79.628 52.425 1.00 43.24 294 SER E C 1
ATOM 11454 O O . SER E 1 297 ? 13.699 79.817 52.943 1.00 44.60 294 SER E O 1
ATOM 11457 N N . LEU E 1 298 ? 11.951 78.476 52.520 1.00 43.46 295 LEU E N 1
ATOM 11458 C CA . LEU E 1 298 ? 12.430 77.370 53.346 1.00 45.94 295 LEU E CA 1
ATOM 11459 C C . LEU E 1 298 ? 12.855 76.117 52.577 1.00 46.97 295 LEU E C 1
ATOM 11460 O O . LEU E 1 298 ? 12.380 75.804 51.486 1.00 45.92 295 LEU E O 1
ATOM 11466 N N . ALA F 1 3 ? 22.186 76.485 19.590 1.00 90.45 0 ALA F N 1
ATOM 11467 C CA . ALA F 1 3 ? 21.387 75.781 20.633 1.00 91.63 0 ALA F CA 1
ATOM 11468 C C . ALA F 1 3 ? 19.996 75.458 20.108 1.00 87.90 0 ALA F C 1
ATOM 11469 O O . ALA F 1 3 ? 19.513 74.334 20.245 1.00 86.54 0 ALA F O 1
ATOM 11479 N N . ARG F 1 5 ? 19.219 76.043 16.844 1.00 75.98 2 ARG F N 1
ATOM 11480 C CA . ARG F 1 5 ? 19.429 75.578 15.469 1.00 71.33 2 ARG F CA 1
ATOM 11481 C C . ARG F 1 5 ? 19.525 74.051 15.470 1.00 68.15 2 ARG F C 1
ATOM 11482 O O . ARG F 1 5 ? 19.223 73.394 14.467 1.00 64.50 2 ARG F O 1
ATOM 11490 N N . ASN F 1 6 ? 19.971 73.502 16.604 1.00 68.96 3 ASN F N 1
ATOM 11491 C CA . ASN F 1 6 ? 20.112 72.057 16.781 1.00 66.94 3 ASN F CA 1
ATOM 11492 C C . ASN F 1 6 ? 18.761 71.373 16.762 1.00 63.71 3 ASN F C 1
ATOM 11493 O O . ASN F 1 6 ? 18.580 70.366 16.078 1.00 60.76 3 ASN F O 1
ATOM 11498 N N . ARG F 1 7 ? 17.819 71.926 17.523 1.00 63.88 4 ARG F N 1
ATOM 11499 C CA . ARG F 1 7 ? 16.466 71.384 17.588 1.00 62.06 4 ARG F CA 1
ATOM 11500 C C . ARG F 1 7 ? 15.815 71.347 16.214 1.00 56.73 4 ARG F C 1
ATOM 11501 O O . ARG F 1 7 ? 15.232 70.335 15.833 1.00 54.68 4 ARG F O 1
ATOM 11509 N N . ILE F 1 8 ? 15.902 72.469 15.495 1.00 54.49 5 ILE F N 1
ATOM 11510 C CA . ILE F 1 8 ? 15.321 72.598 14.153 1.00 50.60 5 ILE F CA 1
ATOM 11511 C C . ILE F 1 8 ? 15.934 71.582 13.189 1.00 48.53 5 ILE F C 1
ATOM 11512 O O . ILE F 1 8 ? 15.227 70.987 12.373 1.00 46.48 5 ILE F O 1
ATOM 11517 N N . GLU F 1 9 ? 17.241 71.385 13.303 1.00 48.96 6 GLU F N 1
ATOM 11518 C CA . GLU F 1 9 ? 17.959 70.445 12.458 1.00 48.73 6 GLU F CA 1
ATOM 11519 C C . GLU F 1 9 ? 17.452 69.021 12.649 1.00 48.21 6 GLU F C 1
ATOM 11520 O O . GLU F 1 9 ? 17.200 68.315 11.676 1.00 46.85 6 GLU F O 1
ATOM 11526 N N . GLN F 1 10 ? 17.308 68.602 13.898 1.00 50.22 7 GLN F N 1
ATOM 11527 C CA . GLN F 1 10 ? 16.820 67.261 14.195 1.00 51.79 7 GLN F CA 1
ATOM 11528 C C . GLN F 1 10 ? 15.387 67.034 13.679 1.00 49.82 7 GLN F C 1
ATOM 11529 O O . GLN F 1 10 ? 15.068 65.948 13.199 1.00 48.33 7 GLN F O 1
ATOM 11535 N N . ALA F 1 11 ? 14.542 68.061 13.753 1.00 49.42 8 ALA F N 1
ATOM 11536 C CA . ALA F 1 11 ? 13.176 67.953 13.242 1.00 48.82 8 ALA F CA 1
ATOM 11537 C C . ALA F 1 11 ? 13.216 67.782 11.724 1.00 47.12 8 ALA F C 1
ATOM 11538 O O . ALA F 1 11 ? 12.468 66.983 11.168 1.00 45.46 8 ALA F O 1
ATOM 11540 N N . LEU F 1 12 ? 14.097 68.538 11.067 1.00 47.32 9 LEU F N 1
ATOM 11541 C CA . LEU F 1 12 ? 14.282 68.452 9.612 1.00 46.47 9 LEU F CA 1
ATOM 11542 C C . LEU F 1 12 ? 14.781 67.079 9.191 1.00 47.79 9 LEU F C 1
ATOM 11543 O O . LEU F 1 12 ? 14.441 66.595 8.112 1.00 48.21 9 LEU F O 1
ATOM 11548 N N . GLN F 1 13 ? 15.577 66.445 10.044 1.00 50.18 10 GLN F N 1
ATOM 11549 C CA . GLN F 1 13 ? 16.119 65.127 9.725 1.00 51.51 10 GLN F CA 1
ATOM 11550 C C . GLN F 1 13 ? 15.065 64.041 9.794 1.00 53.13 10 GLN F C 1
ATOM 11551 O O . GLN F 1 13 ? 15.162 63.051 9.063 1.00 54.73 10 GLN F O 1
ATOM 11557 N N . GLN F 1 14 ? 14.063 64.205 10.655 1.00 53.65 11 GLN F N 1
ATOM 11558 C CA . GLN F 1 14 ? 12.993 63.205 10.741 1.00 55.70 11 GLN F CA 1
ATOM 11559 C C . GLN F 1 14 ? 11.872 63.454 9.713 1.00 53.92 11 GLN F C 1
ATOM 11560 O O . GLN F 1 14 ? 10.823 62.808 9.771 1.00 56.46 11 GLN F O 1
ATOM 11574 N N . PRO F 1 16 ? 10.226 63.292 5.906 1.00 48.51 13 PRO F N 1
ATOM 11575 C CA . PRO F 1 16 ? 10.364 62.386 4.762 1.00 48.92 13 PRO F CA 1
ATOM 11576 C C . PRO F 1 16 ? 11.176 63.010 3.635 1.00 46.83 13 PRO F C 1
ATOM 11577 O O . PRO F 1 16 ? 10.996 64.186 3.330 1.00 44.79 13 PRO F O 1
ATOM 11581 N N . ALA F 1 17 ? 12.045 62.206 3.020 1.00 47.46 14 ALA F N 1
ATOM 11582 C CA . ALA F 1 17 ? 12.937 62.652 1.940 1.00 47.32 14 ALA F CA 1
ATOM 11583 C C . ALA F 1 17 ? 12.231 63.338 0.773 1.00 46.74 14 ALA F C 1
ATOM 11584 O O . ALA F 1 17 ? 12.848 64.151 0.068 1.00 47.68 14 ALA F O 1
ATOM 11586 N N . SER F 1 18 ? 10.964 62.999 0.558 1.00 45.81 15 SER F N 1
ATOM 11587 C CA . SER F 1 18 ? 10.164 63.585 -0.519 1.00 46.01 15 SER F CA 1
ATOM 11588 C C . SER F 1 18 ? 10.095 65.116 -0.465 1.00 43.25 15 SER F C 1
ATOM 11589 O O . SER F 1 18 ? 10.280 65.773 -1.481 1.00 42.70 15 SER F O 1
ATOM 11592 N N . PHE F 1 19 ? 9.821 65.692 0.702 1.00 42.06 16 PHE F N 1
ATOM 11593 C CA . PHE F 1 19 ? 9.748 67.169 0.795 1.00 40.90 16 PHE F CA 1
ATOM 11594 C C . PHE F 1 19 ? 10.785 67.814 1.722 1.00 38.91 16 PHE F C 1
ATOM 11595 O O . PHE F 1 19 ? 10.887 69.030 1.772 1.00 38.12 16 PHE F O 1
ATOM 11603 N N . ALA F 1 20 ? 11.586 66.998 2.409 1.00 39.21 17 ALA F N 1
ATOM 11604 C CA . ALA F 1 20 ? 12.569 67.504 3.374 1.00 37.45 17 ALA F CA 1
ATOM 11605 C C . ALA F 1 20 ? 13.550 68.520 2.803 1.00 37.06 17 ALA F C 1
ATOM 11606 O O . ALA F 1 20 ? 13.845 69.512 3.469 1.00 36.43 17 ALA F O 1
ATOM 11608 N N . PRO F 1 21 ? 14.088 68.278 1.588 1.00 38.14 18 PRO F N 1
ATOM 11609 C CA . PRO F 1 21 ? 15.024 69.281 1.027 1.00 38.59 18 PRO F CA 1
ATOM 11610 C C . PRO F 1 21 ? 14.391 70.666 0.861 1.00 38.11 18 PRO F C 1
ATOM 11611 O O . PRO F 1 21 ? 14.972 71.644 1.284 1.00 39.28 18 PRO F O 1
ATOM 11615 N N . TYR F 1 22 ? 13.203 70.747 0.268 1.00 38.60 19 TYR F N 1
ATOM 11616 C CA . TYR F 1 22 ? 12.525 72.043 0.100 1.00 37.52 19 TYR F CA 1
ATOM 11617 C C . TYR F 1 22 ? 12.170 72.651 1.459 1.00 36.13 19 TYR F C 1
ATOM 11618 O O . TYR F 1 22 ? 12.240 73.861 1.639 1.00 35.06 19 TYR F O 1
ATOM 11627 N N . LEU F 1 23 ? 11.772 71.806 2.410 1.00 38.39 20 LEU F N 1
ATOM 11628 C CA . LEU F 1 23 ? 11.444 72.281 3.754 1.00 36.18 20 LEU F CA 1
ATOM 11629 C C . LEU F 1 23 ? 12.685 72.940 4.341 1.00 36.05 20 LEU F C 1
ATOM 11630 O O . LEU F 1 23 ? 12.628 74.068 4.818 1.00 35.65 20 LEU F O 1
ATOM 11635 N N . ARG F 1 24 ? 13.796 72.207 4.300 1.00 36.95 21 ARG F N 1
ATOM 11636 C CA . ARG F 1 24 ? 15.096 72.674 4.773 1.00 38.25 21 ARG F CA 1
ATOM 11637 C C . ARG F 1 24 ? 15.408 74.021 4.137 1.00 38.99 21 ARG F C 1
ATOM 11638 O O . ARG F 1 24 ? 15.872 74.937 4.803 1.00 37.82 21 ARG F O 1
ATOM 11646 N N . GLU F 1 25 ? 15.140 74.121 2.838 1.00 40.43 22 GLU F N 1
ATOM 11647 C CA . GLU F 1 25 ? 15.353 75.348 2.084 1.00 42.25 22 GLU F CA 1
ATOM 11648 C C . GLU F 1 25 ? 14.571 76.526 2.675 1.00 40.65 22 GLU F C 1
ATOM 11649 O O . GLU F 1 25 ? 15.094 77.640 2.764 1.00 41.61 22 GLU F O 1
ATOM 11655 N N . LEU F 1 26 ? 13.333 76.283 3.090 1.00 38.91 23 LEU F N 1
ATOM 11656 C CA . LEU F 1 26 ? 12.507 77.336 3.677 1.00 37.64 23 LEU F CA 1
ATOM 11657 C C . LEU F 1 26 ? 12.906 77.628 5.126 1.00 37.72 23 LEU F C 1
ATOM 11658 O O . LEU F 1 26 ? 13.251 78.758 5.463 1.00 37.40 23 LEU F O 1
ATOM 11663 N N . VAL F 1 27 ? 12.873 76.592 5.960 1.00 38.19 24 VAL F N 1
ATOM 11664 C CA . VAL F 1 27 ? 13.159 76.705 7.400 1.00 38.52 24 VAL F CA 1
ATOM 11665 C C . VAL F 1 27 ? 14.565 77.236 7.771 1.00 39.54 24 VAL F C 1
ATOM 11666 O O . VAL F 1 27 ? 14.714 77.895 8.795 1.00 39.45 24 VAL F O 1
ATOM 11670 N N . LEU F 1 28 ? 15.582 76.947 6.962 1.00 41.06 25 LEU F N 1
ATOM 11671 C CA . LEU F 1 28 ? 16.940 77.426 7.247 1.00 42.51 25 LEU F CA 1
ATOM 11672 C C . LEU F 1 28 ? 17.273 78.771 6.583 1.00 43.92 25 LEU F C 1
ATOM 11673 O O . LEU F 1 28 ? 18.337 79.334 6.828 1.00 43.26 25 LEU F O 1
ATOM 11678 N N . ALA F 1 29 ? 16.370 79.285 5.753 1.00 45.04 26 ALA F N 1
ATOM 11679 C CA . ALA F 1 29 ? 16.566 80.596 5.139 1.00 46.49 26 ALA F CA 1
ATOM 11680 C C . ALA F 1 29 ? 16.922 81.586 6.248 1.00 46.97 26 ALA F C 1
ATOM 11681 O O . ALA F 1 29 ? 16.418 81.482 7.368 1.00 45.70 26 ALA F O 1
ATOM 11683 N N . LYS F 1 30 ? 17.794 82.536 5.933 1.00 48.88 27 LYS F N 1
ATOM 11684 C CA . LYS F 1 30 ? 18.245 83.538 6.897 1.00 50.24 27 LYS F CA 1
ATOM 11685 C C . LYS F 1 30 ? 17.099 84.237 7.621 1.00 48.99 27 LYS F C 1
ATOM 11686 O O . LYS F 1 30 ? 17.169 84.476 8.826 1.00 50.02 27 LYS F O 1
ATOM 11692 N N . ASP F 1 31 ? 16.042 84.551 6.888 1.00 47.75 28 ASP F N 1
ATOM 11693 C CA . ASP F 1 31 ? 14.921 85.299 7.443 1.00 47.01 28 ASP F CA 1
ATOM 11694 C C . ASP F 1 31 ? 13.650 84.480 7.780 1.00 43.76 28 ASP F C 1
ATOM 11695 O O . ASP F 1 31 ? 12.580 85.062 7.914 1.00 42.14 28 ASP F O 1
ATOM 11700 N N . PHE F 1 32 ? 13.769 83.158 7.945 1.00 41.64 29 PHE F N 1
ATOM 11701 C CA . PHE F 1 32 ? 12.596 82.321 8.271 1.00 38.36 29 PHE F CA 1
ATOM 11702 C C . PHE F 1 32 ? 11.881 82.920 9.466 1.00 36.19 29 PHE F C 1
ATOM 11703 O O . PHE F 1 32 ? 12.492 83.165 10.502 1.00 34.30 29 PHE F O 1
ATOM 11711 N N . ASP F 1 33 ? 10.583 83.169 9.302 1.00 34.73 30 ASP F N 1
ATOM 11712 C CA . ASP F 1 33 ? 9.785 83.801 10.340 1.00 34.14 30 ASP F CA 1
ATOM 11713 C C . ASP F 1 33 ? 8.783 82.867 10.986 1.00 32.32 30 ASP F C 1
ATOM 11714 O O . ASP F 1 33 ? 7.792 83.319 11.525 1.00 31.99 30 ASP F O 1
ATOM 11719 N N . ALA F 1 34 ? 9.043 81.564 10.916 1.00 31.99 31 ALA F N 1
ATOM 11720 C CA . ALA F 1 34 ? 8.153 80.551 11.492 1.00 29.38 31 ALA F CA 1
ATOM 11721 C C . ALA F 1 34 ? 6.743 80.597 10.889 1.00 28.96 31 ALA F C 1
ATOM 11722 O O . ALA F 1 34 ? 5.743 80.370 11.581 1.00 28.62 31 ALA F O 1
ATOM 11724 N N . THR F 1 35 ? 6.669 80.890 9.595 1.00 29.02 32 THR F N 1
ATOM 11725 C CA . THR F 1 35 ? 5.404 80.902 8.879 1.00 29.50 32 THR F CA 1
ATOM 11726 C C . THR F 1 35 ? 5.630 80.293 7.493 1.00 31.64 32 THR F C 1
ATOM 11727 O O . THR F 1 35 ? 6.773 80.168 7.024 1.00 31.88 32 THR F O 1
ATOM 11731 N N . PHE F 1 36 ? 4.539 79.880 6.865 1.00 31.17 33 PHE F N 1
ATOM 11732 C CA . PHE F 1 36 ? 4.575 79.327 5.528 1.00 31.52 33 PHE F CA 1
ATOM 11733 C C . PHE F 1 36 ? 3.467 80.009 4.748 1.00 32.27 33 PHE F C 1
ATOM 11734 O O . PHE F 1 36 ? 2.323 80.070 5.218 1.00 30.33 33 PHE F O 1
ATOM 11742 N N . SER F 1 37 ? 3.802 80.562 3.584 1.00 33.30 34 SER F N 1
ATOM 11743 C CA . SER F 1 37 ? 2.803 81.209 2.756 1.00 34.19 34 SER F CA 1
ATOM 11744 C C . SER F 1 37 ? 1.913 80.130 2.168 1.00 35.19 34 SER F C 1
ATOM 11745 O O . SER F 1 37 ? 2.238 78.946 2.243 1.00 35.51 34 SER F O 1
ATOM 11748 N N . ALA F 1 38 ? 0.792 80.537 1.580 1.00 36.81 35 ALA F N 1
ATOM 11749 C CA . ALA F 1 38 ? -0.100 79.588 0.922 1.00 37.50 35 ALA F CA 1
ATOM 11750 C C . ALA F 1 38 ? 0.609 78.897 -0.259 1.00 39.15 35 ALA F C 1
ATOM 11751 O O . ALA F 1 38 ? 0.469 77.688 -0.430 1.00 40.27 35 ALA F O 1
ATOM 11753 N N . GLU F 1 39 ? 1.372 79.640 -1.066 1.00 41.24 36 GLU F N 1
ATOM 11754 C CA . GLU F 1 39 ? 2.079 79.014 -2.227 1.00 43.28 36 GLU F CA 1
ATOM 11755 C C . GLU F 1 39 ? 3.153 78.014 -1.784 1.00 42.04 36 GLU F C 1
ATOM 11756 O O . GLU F 1 39 ? 3.327 76.971 -2.395 1.00 42.69 36 GLU F O 1
ATOM 11762 N N . GLN F 1 40 ? 3.869 78.339 -0.720 1.00 40.84 37 GLN F N 1
ATOM 11763 C CA . GLN F 1 40 ? 4.891 77.454 -0.196 1.00 40.49 37 GLN F CA 1
ATOM 11764 C C . GLN F 1 40 ? 4.286 76.146 0.318 1.00 40.46 37 GLN F C 1
ATOM 11765 O O . GLN F 1 40 ? 4.892 75.081 0.189 1.00 40.87 37 GLN F O 1
ATOM 11771 N N . TYR F 1 41 ? 3.082 76.225 0.877 1.00 40.37 38 TYR F N 1
ATOM 11772 C CA . TYR F 1 41 ? 2.406 75.046 1.403 1.00 39.90 38 TYR F CA 1
ATOM 11773 C C . TYR F 1 41 ? 1.930 74.146 0.259 1.00 42.37 38 TYR F C 1
ATOM 11774 O O . TYR F 1 41 ? 2.027 72.925 0.348 1.00 41.61 38 TYR F O 1
ATOM 11783 N N . GLN F 1 42 ? 1.418 74.758 -0.808 1.00 44.94 39 GLN F N 1
ATOM 11784 C CA . GLN F 1 42 ? 0.991 74.018 -2.004 1.00 47.53 39 GLN F CA 1
ATOM 11785 C C . GLN F 1 42 ? 2.160 73.211 -2.577 1.00 48.34 39 GLN F C 1
ATOM 11786 O O . GLN F 1 42 ? 1.971 72.103 -3.072 1.00 49.85 39 GLN F O 1
ATOM 11792 N N . GLN F 1 43 ? 3.363 73.771 -2.495 1.00 48.07 40 GLN F N 1
ATOM 11793 C CA . GLN F 1 43 ? 4.570 73.110 -2.995 1.00 48.59 40 GLN F CA 1
ATOM 11794 C C . GLN F 1 43 ? 4.892 71.896 -2.107 1.00 46.69 40 GLN F C 1
ATOM 11795 O O . GLN F 1 43 ? 5.225 70.811 -2.603 1.00 45.91 40 GLN F O 1
ATOM 11801 N N . LEU F 1 44 ? 4.777 72.092 -0.795 1.00 45.00 41 LEU F N 1
ATOM 11802 C CA . LEU F 1 44 ? 4.988 71.017 0.185 1.00 44.55 41 LEU F CA 1
ATOM 11803 C C . LEU F 1 44 ? 3.917 69.944 0.048 1.00 44.82 41 LEU F C 1
ATOM 11804 O O . LEU F 1 44 ? 4.139 68.776 0.363 1.00 44.92 41 LEU F O 1
ATOM 11809 N N . LEU F 1 45 ? 2.755 70.368 -0.427 1.00 45.33 42 LEU F N 1
ATOM 11810 C CA . LEU F 1 45 ? 1.610 69.501 -0.590 1.00 46.31 42 LEU F CA 1
ATOM 11811 C C . LEU F 1 45 ? 1.784 68.622 -1.825 1.00 47.93 42 LEU F C 1
ATOM 11812 O O . LEU F 1 45 ? 1.453 67.438 -1.794 1.00 50.44 42 LEU F O 1
ATOM 11817 N N . THR F 1 46 ? 2.322 69.193 -2.903 1.00 48.54 43 THR F N 1
ATOM 11818 C CA . THR F 1 46 ? 2.545 68.454 -4.148 1.00 48.82 43 THR F CA 1
ATOM 11819 C C . THR F 1 46 ? 3.718 67.473 -4.024 1.00 49.21 43 THR F C 1
ATOM 11820 O O . THR F 1 46 ? 3.647 66.354 -4.520 1.00 50.21 43 THR F O 1
ATOM 11824 N N . LEU F 1 47 ? 4.794 67.901 -3.368 1.00 48.04 44 LEU F N 1
ATOM 11825 C CA . LEU F 1 47 ? 5.983 67.060 -3.187 1.00 47.80 44 LEU F CA 1
ATOM 11826 C C . LEU F 1 47 ? 5.737 65.868 -2.266 1.00 47.46 44 LEU F C 1
ATOM 11827 O O . LEU F 1 47 ? 6.196 64.760 -2.534 1.00 48.85 44 LEU F O 1
ATOM 11832 N N . SER F 1 48 ? 5.032 66.113 -1.170 1.00 45.59 45 SER F N 1
ATOM 11833 C CA . SER F 1 48 ? 4.757 65.081 -0.180 1.00 44.69 45 SER F CA 1
ATOM 11834 C C . SER F 1 48 ? 3.741 64.044 -0.643 1.00 45.12 45 SER F C 1
ATOM 11835 O O . SER F 1 48 ? 3.813 62.875 -0.267 1.00 45.64 45 SER F O 1
ATOM 11838 N N . GLY F 1 49 ? 2.779 64.476 -1.446 1.00 45.19 46 GLY F N 1
ATOM 11839 C CA . GLY F 1 49 ? 1.713 63.584 -1.881 1.00 45.69 46 GLY F CA 1
ATOM 11840 C C . GLY F 1 49 ? 0.863 63.179 -0.677 1.00 44.27 46 GLY F C 1
ATOM 11841 O O . GLY F 1 49 ? 0.240 62.121 -0.673 1.00 46.35 46 GLY F O 1
ATOM 11842 N N . LEU F 1 50 ? 0.843 64.020 0.351 1.00 40.90 47 LEU F N 1
ATOM 11843 C CA . LEU F 1 50 ? 0.087 63.740 1.560 1.00 39.80 47 LEU F CA 1
ATOM 11844 C C . LEU F 1 50 ? -1.225 64.498 1.545 1.00 38.42 47 LEU F C 1
ATOM 11845 O O . LEU F 1 50 ? -1.354 65.517 0.862 1.00 38.12 47 LEU F O 1
ATOM 11850 N N . GLU F 1 51 ? -2.205 64.007 2.291 1.00 37.25 48 GLU F N 1
ATOM 11851 C CA . GLU F 1 51 ? -3.447 64.759 2.432 1.00 37.18 48 GLU F CA 1
ATOM 11852 C C . GLU F 1 51 ? -3.137 65.987 3.325 1.00 34.16 48 GLU F C 1
ATOM 11853 O O . GLU F 1 51 ? -2.188 65.970 4.106 1.00 32.39 48 GLU F O 1
ATOM 11859 N N . ASP F 1 52 ? -3.928 67.046 3.176 1.00 33.46 49 ASP F N 1
ATOM 11860 C CA . ASP F 1 52 ? -3.746 68.304 3.926 1.00 31.46 49 ASP F CA 1
ATOM 11861 C C . ASP F 1 52 ? -3.455 68.143 5.432 1.00 30.46 49 ASP F C 1
ATOM 11862 O O . ASP F 1 52 ? -2.469 68.687 5.948 1.00 29.31 49 ASP F O 1
ATOM 11867 N N . ALA F 1 53 ? -4.312 67.410 6.131 1.00 30.37 50 ALA F N 1
ATOM 11868 C CA . ALA F 1 53 ? -4.153 67.200 7.578 1.00 29.41 50 ALA F CA 1
ATOM 11869 C C . ALA F 1 53 ? -2.859 66.467 7.937 1.00 30.32 50 ALA F C 1
ATOM 11870 O O . ALA F 1 53 ? -2.225 66.788 8.941 1.00 30.10 50 ALA F O 1
ATOM 11872 N N . ASP F 1 54 ? -2.443 65.501 7.119 1.00 31.57 51 ASP F N 1
ATOM 11873 C CA . ASP F 1 54 ? -1.211 64.748 7.420 1.00 32.88 51 ASP F CA 1
ATOM 11874 C C . ASP F 1 54 ? 0.045 65.600 7.259 1.00 33.74 51 ASP F C 1
ATOM 11875 O O . ASP F 1 54 ? 1.019 65.422 7.995 1.00 33.95 51 ASP F O 1
ATOM 11880 N N . LEU F 1 55 ? 0.023 66.535 6.312 1.00 34.39 52 LEU F N 1
ATOM 11881 C CA . LEU F 1 55 ? 1.155 67.427 6.125 1.00 34.25 52 LEU F CA 1
ATOM 11882 C C . LEU F 1 55 ? 1.261 68.392 7.318 1.00 32.34 52 LEU F C 1
ATOM 11883 O O . LEU F 1 55 ? 2.333 68.562 7.878 1.00 32.54 52 LEU F O 1
ATOM 11888 N N . ARG F 1 56 ? 0.155 69.005 7.727 1.00 31.12 53 ARG F N 1
ATOM 11889 C CA . ARG F 1 56 ? 0.203 69.908 8.897 1.00 29.95 53 ARG F CA 1
ATOM 11890 C C . ARG F 1 56 ? 0.766 69.183 10.127 1.00 29.92 53 ARG F C 1
ATOM 11891 O O . ARG F 1 56 ? 1.663 69.691 10.793 1.00 28.86 53 ARG F O 1
ATOM 11899 N N . VAL F 1 57 ? 0.268 67.983 10.402 1.00 30.20 54 VAL F N 1
ATOM 11900 C CA . VAL F 1 57 ? 0.773 67.183 11.520 1.00 30.80 54 VAL F CA 1
ATOM 11901 C C . VAL F 1 57 ? 2.284 66.894 11.357 1.00 32.09 54 VAL F C 1
ATOM 11902 O O . VAL F 1 57 ? 3.055 66.995 12.318 1.00 30.56 54 VAL F O 1
ATOM 11906 N N . ALA F 1 58 ? 2.693 66.560 10.131 1.00 32.84 55 ALA F N 1
ATOM 11907 C CA . ALA F 1 58 ? 4.101 66.261 9.823 1.00 33.11 55 ALA F CA 1
ATOM 11908 C C . ALA F 1 58 ? 5.027 67.464 10.096 1.00 32.83 55 ALA F C 1
ATOM 11909 O O . ALA F 1 58 ? 6.203 67.288 10.407 1.00 32.98 55 ALA F O 1
ATOM 11911 N N . LEU F 1 59 ? 4.487 68.676 9.989 1.00 31.94 56 LEU F N 1
ATOM 11912 C CA . LEU F 1 59 ? 5.259 69.906 10.228 1.00 32.15 56 LEU F CA 1
ATOM 11913 C C . LEU F 1 59 ? 5.434 70.289 11.702 1.00 31.12 56 LEU F C 1
ATOM 11914 O O . LEU F 1 59 ? 6.321 71.078 12.019 1.00 33.38 56 LEU F O 1
ATOM 11919 N N . LEU F 1 60 ? 4.634 69.713 12.599 1.00 29.99 57 LEU F N 1
ATOM 11920 C CA . LEU F 1 60 ? 4.681 70.074 14.021 1.00 29.27 57 LEU F CA 1
ATOM 11921 C C . LEU F 1 60 ? 6.072 70.083 14.680 1.00 30.03 57 LEU F C 1
ATOM 11922 O O . LEU F 1 60 ? 6.359 70.974 15.476 1.00 30.88 57 LEU F O 1
ATOM 11927 N N . PRO F 1 61 ? 6.926 69.091 14.382 1.00 30.41 58 PRO F N 1
ATOM 11928 C CA . PRO F 1 61 ? 8.252 69.162 15.007 1.00 30.82 58 PRO F CA 1
ATOM 11929 C C . PRO F 1 61 ? 8.981 70.497 14.755 1.00 30.22 58 PRO F C 1
ATOM 11930 O O . PRO F 1 61 ? 9.745 70.939 15.605 1.00 30.13 58 PRO F O 1
ATOM 11934 N N . ILE F 1 62 ? 8.744 71.133 13.612 1.00 29.72 59 ILE F N 1
ATOM 11935 C CA . ILE F 1 62 ? 9.373 72.425 13.343 1.00 30.21 59 ILE F CA 1
ATOM 11936 C C . ILE F 1 62 ? 8.884 73.460 14.379 1.00 28.71 59 ILE F C 1
ATOM 11937 O O . ILE F 1 62 ? 9.660 74.284 14.848 1.00 28.39 59 ILE F O 1
ATOM 11942 N N . ALA F 1 63 ? 7.597 73.396 14.732 1.00 27.35 60 ALA F N 1
ATOM 11943 C CA . ALA F 1 63 ? 7.014 74.308 15.702 1.00 26.18 60 ALA F CA 1
ATOM 11944 C C . ALA F 1 63 ? 7.522 74.014 17.102 1.00 26.85 60 ALA F C 1
ATOM 11945 O O . ALA F 1 63 ? 7.932 74.928 17.818 1.00 26.39 60 ALA F O 1
ATOM 11947 N N . ALA F 1 64 ? 7.514 72.738 17.484 1.00 27.06 61 ALA F N 1
ATOM 11948 C CA . ALA F 1 64 ? 7.959 72.320 18.828 1.00 27.86 61 ALA F CA 1
ATOM 11949 C C . ALA F 1 64 ? 9.419 72.679 19.118 1.00 28.26 61 ALA F C 1
ATOM 11950 O O . ALA F 1 64 ? 9.812 72.807 20.269 1.00 28.15 61 ALA F O 1
ATOM 11952 N N . ALA F 1 65 ? 10.213 72.832 18.066 1.00 28.98 62 ALA F N 1
ATOM 11953 C CA . ALA F 1 65 ? 11.627 73.192 18.199 1.00 30.35 62 ALA F CA 1
ATOM 11954 C C . ALA F 1 65 ? 11.827 74.564 18.844 1.00 29.96 62 ALA F C 1
ATOM 11955 O O . ALA F 1 65 ? 12.901 74.833 19.360 1.00 30.45 62 ALA F O 1
ATOM 11957 N N . TYR F 1 66 ? 10.793 75.415 18.804 1.00 29.38 63 TYR F N 1
ATOM 11958 C CA . TYR F 1 66 ? 10.841 76.765 19.380 1.00 29.58 63 TYR F CA 1
ATOM 11959 C C . TYR F 1 66 ? 10.472 76.823 20.855 1.00 28.96 63 TYR F C 1
ATOM 11960 O O . TYR F 1 66 ? 10.623 77.862 21.495 1.00 30.28 63 TYR F O 1
ATOM 11969 N N . SER F 1 67 ? 9.990 75.716 21.390 1.00 28.18 64 SER F N 1
ATOM 11970 C CA . SER F 1 67 ? 9.564 75.645 22.775 1.00 27.17 64 SER F CA 1
ATOM 11971 C C . SER F 1 67 ? 10.642 76.077 23.755 1.00 27.58 64 SER F C 1
ATOM 11972 O O . SER F 1 67 ? 11.806 75.730 23.598 1.00 27.83 64 SER F O 1
ATOM 11975 N N . TYR F 1 68 ? 10.227 76.850 24.758 1.00 26.49 65 TYR F N 1
ATOM 11976 C CA . TYR F 1 68 ? 11.085 77.286 25.855 1.00 26.04 65 TYR F CA 1
ATOM 11977 C C . TYR F 1 68 ? 10.353 76.788 27.105 1.00 26.02 65 TYR F C 1
ATOM 11978 O O . TYR F 1 68 ? 9.438 77.447 27.618 1.00 26.20 65 TYR F O 1
ATOM 11987 N N . ALA F 1 69 ? 10.714 75.591 27.555 1.00 26.08 66 ALA F N 1
ATOM 11988 C CA . ALA F 1 69 ? 10.067 74.963 28.710 1.00 26.25 66 ALA F CA 1
ATOM 11989 C C . ALA F 1 69 ? 11.076 74.549 29.772 1.00 26.94 66 ALA F C 1
ATOM 11990 O O . ALA F 1 69 ? 11.316 73.360 29.972 1.00 27.69 66 ALA F O 1
ATOM 11992 N N . PRO F 1 70 ? 11.659 75.529 30.474 1.00 27.74 67 PRO F N 1
ATOM 11993 C CA . PRO F 1 70 ? 12.637 75.196 31.514 1.00 28.91 67 PRO F CA 1
ATOM 11994 C C . PRO F 1 70 ? 12.025 74.656 32.809 1.00 28.97 67 PRO F C 1
ATOM 11995 O O . PRO F 1 70 ? 12.757 74.215 33.670 1.00 31.89 67 PRO F O 1
ATOM 11999 N N . ILE F 1 71 ? 10.710 74.721 32.969 1.00 28.56 68 ILE F N 1
ATOM 12000 C CA . ILE F 1 71 ? 10.076 74.193 34.169 1.00 28.67 68 ILE F CA 1
ATOM 12001 C C . ILE F 1 71 ? 9.685 72.725 33.954 1.00 29.64 68 ILE F C 1
ATOM 12002 O O . ILE F 1 71 ? 10.069 71.853 34.733 1.00 31.20 68 ILE F O 1
ATOM 12007 N N . SER F 1 72 ? 8.930 72.466 32.885 1.00 29.44 69 SER F N 1
ATOM 12008 C CA . SER F 1 72 ? 8.429 71.118 32.571 1.00 29.99 69 SER F CA 1
ATOM 12009 C C . SER F 1 72 ? 9.272 70.296 31.626 1.00 30.92 69 SER F C 1
ATOM 12010 O O . SER F 1 72 ? 9.215 69.068 31.662 1.00 31.79 69 SER F O 1
ATOM 12013 N N A GLU F 1 73 ? 10.038 70.980 30.775 0.50 31.59 70 GLU F N 1
ATOM 12014 N N B GLU F 1 73 ? 10.049 70.953 30.770 0.50 31.56 70 GLU F N 1
ATOM 12015 C CA A GLU F 1 73 ? 10.855 70.329 29.747 0.50 32.55 70 GLU F CA 1
ATOM 12016 C CA B GLU F 1 73 ? 10.856 70.238 29.779 0.50 32.50 70 GLU F CA 1
ATOM 12017 C C A GLU F 1 73 ? 9.941 69.421 28.914 0.50 32.41 70 GLU F C 1
ATOM 12018 C C B GLU F 1 73 ? 9.923 69.388 28.918 0.50 32.36 70 GLU F C 1
ATOM 12019 O O A GLU F 1 73 ? 10.330 68.333 28.488 0.50 33.11 70 GLU F O 1
ATOM 12020 O O B GLU F 1 73 ? 10.287 68.301 28.467 0.50 33.01 70 GLU F O 1
ATOM 12031 N N . PHE F 1 74 ? 8.716 69.909 28.700 1.00 31.46 71 PHE F N 1
ATOM 12032 C CA . PHE F 1 74 ? 7.667 69.232 27.929 1.00 30.74 71 PHE F CA 1
ATOM 12033 C C . PHE F 1 74 ? 7.403 70.182 26.765 1.00 30.97 71 PHE F C 1
ATOM 12034 O O . PHE F 1 74 ? 6.726 71.230 26.911 1.00 28.79 71 PHE F O 1
ATOM 12042 N N . TYR F 1 75 ? 7.960 69.811 25.609 1.00 31.45 72 TYR F N 1
ATOM 12043 C CA . TYR F 1 75 ? 7.918 70.648 24.417 1.00 31.11 72 TYR F CA 1
ATOM 12044 C C . TYR F 1 75 ? 6.673 70.412 23.595 1.00 30.23 72 TYR F C 1
ATOM 12045 O O . TYR F 1 75 ? 6.385 69.287 23.201 1.00 32.50 72 TYR F O 1
ATOM 12054 N N . VAL F 1 76 ? 5.939 71.493 23.351 1.00 27.98 73 VAL F N 1
ATOM 12055 C CA . VAL F 1 76 ? 4.702 71.441 22.599 1.00 26.33 73 VAL F CA 1
ATOM 12056 C C . VAL F 1 76 ? 4.779 72.410 21.415 1.00 25.72 73 VAL F C 1
ATOM 12057 O O . VAL F 1 76 ? 5.325 73.509 21.540 1.00 24.63 73 VAL F O 1
ATOM 12061 N N . GLY F 1 77 ? 4.272 71.974 20.263 1.00 24.61 74 GLY F N 1
ATOM 12062 C CA . GLY F 1 77 ? 4.205 72.809 19.070 1.00 23.85 74 GLY F CA 1
ATOM 12063 C C . GLY F 1 77 ? 2.761 72.911 18.609 1.00 23.54 74 GLY F C 1
ATOM 12064 O O . GLY F 1 77 ? 1.941 72.068 18.940 1.00 24.26 74 GLY F O 1
ATOM 12065 N N . ALA F 1 78 ? 2.450 73.963 17.865 1.00 23.39 75 ALA F N 1
ATOM 12066 C CA . ALA F 1 78 ? 1.121 74.167 17.310 1.00 21.69 75 ALA F CA 1
ATOM 12067 C C . ALA F 1 78 ? 1.276 74.875 15.977 1.00 22.41 75 ALA F C 1
ATOM 12068 O O . ALA F 1 78 ? 2.251 75.594 15.769 1.00 22.74 75 ALA F O 1
ATOM 12070 N N . ILE F 1 79 ? 0.360 74.613 15.052 1.00 23.40 76 ILE F N 1
ATOM 12071 C CA . ILE F 1 79 ? 0.350 75.298 13.751 1.00 23.28 76 ILE F CA 1
ATOM 12072 C C . ILE F 1 79 ? -1.058 75.798 13.485 1.00 22.19 76 ILE F C 1
ATOM 12073 O O . ILE F 1 79 ? -2.017 75.036 13.496 1.00 21.36 76 ILE F O 1
ATOM 12078 N N . VAL F 1 80 ? -1.172 77.095 13.269 1.00 22.79 77 VAL F N 1
ATOM 12079 C CA . VAL F 1 80 ? -2.438 77.709 12.987 1.00 22.46 77 VAL F CA 1
ATOM 12080 C C . VAL F 1 80 ? -2.497 78.116 11.520 1.00 23.30 77 VAL F C 1
ATOM 12081 O O . VAL F 1 80 ? -1.558 78.716 10.990 1.00 21.83 77 VAL F O 1
ATOM 12085 N N . ARG F 1 81 ? -3.573 77.733 10.851 1.00 23.45 78 ARG F N 1
ATOM 12086 C CA . ARG F 1 81 ? -3.810 78.203 9.501 1.00 24.97 78 ARG F CA 1
ATOM 12087 C C . ARG F 1 81 ? -4.740 79.397 9.658 1.00 24.62 78 ARG F C 1
ATOM 12088 O O . ARG F 1 81 ? -5.810 79.275 10.238 1.00 23.79 78 ARG F O 1
ATOM 12096 N N . GLY F 1 82 ? -4.303 80.560 9.194 1.00 25.41 79 GLY F N 1
ATOM 12097 C CA . GLY F 1 82 ? -5.131 81.758 9.260 1.00 25.98 79 GLY F CA 1
ATOM 12098 C C . GLY F 1 82 ? -6.171 81.650 8.168 1.00 26.79 79 GLY F C 1
ATOM 12099 O O . GLY F 1 82 ? -6.010 80.836 7.244 1.00 26.79 79 GLY F O 1
ATOM 12100 N N . ILE F 1 83 ? -7.244 82.440 8.264 1.00 26.51 80 ILE F N 1
ATOM 12101 C CA . ILE F 1 83 ? -8.277 82.403 7.232 1.00 27.96 80 ILE F CA 1
ATOM 12102 C C . ILE F 1 83 ? -7.725 82.811 5.881 1.00 29.21 80 ILE F C 1
ATOM 12103 O O . ILE F 1 83 ? -8.308 82.469 4.864 1.00 31.17 80 ILE F O 1
ATOM 12108 N N . SER F 1 84 ? -6.607 83.536 5.867 1.00 30.12 81 SER F N 1
ATOM 12109 C CA . SER F 1 84 ? -5.961 83.940 4.608 1.00 32.27 81 SER F CA 1
ATOM 12110 C C . SER F 1 84 ? -5.277 82.760 3.903 1.00 32.11 81 SER F C 1
ATOM 12111 O O . SER F 1 84 ? -5.001 82.836 2.721 1.00 33.63 81 SER F O 1
ATOM 12114 N N . GLY F 1 85 ? -4.982 81.693 4.642 1.00 31.45 82 GLY F N 1
ATOM 12115 C CA . GLY F 1 85 ? -4.305 80.531 4.082 1.00 30.74 82 GLY F CA 1
ATOM 12116 C C . GLY F 1 85 ? -2.892 80.346 4.603 1.00 30.32 82 GLY F C 1
ATOM 12117 O O . GLY F 1 85 ? -2.335 79.249 4.524 1.00 29.87 82 GLY F O 1
ATOM 12118 N N . ARG F 1 86 ? -2.304 81.409 5.145 1.00 29.84 83 ARG F N 1
ATOM 12119 C CA . ARG F 1 86 ? -0.941 81.341 5.680 1.00 30.33 83 ARG F CA 1
ATOM 12120 C C . ARG F 1 86 ? -0.903 80.511 6.967 1.00 28.19 83 ARG F C 1
ATOM 12121 O O . ARG F 1 86 ? -1.850 80.545 7.756 1.00 26.79 83 ARG F O 1
ATOM 12129 N N . LEU F 1 87 ? 0.195 79.783 7.167 1.00 26.91 84 LEU F N 1
ATOM 12130 C CA . LEU F 1 87 ? 0.394 78.948 8.348 1.00 26.32 84 LEU F CA 1
ATOM 12131 C C . LEU F 1 87 ? 1.332 79.649 9.324 1.00 25.57 84 LEU F C 1
ATOM 12132 O O . LEU F 1 87 ? 2.325 80.230 8.914 1.00 26.51 84 LEU F O 1
ATOM 12137 N N . TYR F 1 88 ? 1.023 79.572 10.613 1.00 24.24 85 TYR F N 1
ATOM 12138 C CA . TYR F 1 88 ? 1.832 80.221 11.635 1.00 24.88 85 TYR F CA 1
ATOM 12139 C C . TYR F 1 88 ? 2.219 79.212 12.713 1.00 25.22 85 TYR F C 1
ATOM 12140 O O . TYR F 1 88 ? 1.365 78.504 13.221 1.00 24.48 85 TYR F O 1
ATOM 12149 N N . LEU F 1 89 ? 3.507 79.140 13.051 1.00 27.37 86 LEU F N 1
ATOM 12150 C CA . LEU F 1 89 ? 3.968 78.185 14.056 1.00 26.96 86 LEU F CA 1
ATOM 12151 C C . LEU F 1 89 ? 3.967 78.849 15.427 1.00 27.33 86 LEU F C 1
ATOM 12152 O O . LEU F 1 89 ? 4.025 80.086 15.548 1.00 27.12 86 LEU F O 1
ATOM 12157 N N . GLY F 1 90 ? 3.884 78.018 16.455 1.00 26.31 87 GLY F N 1
ATOM 12158 C CA . GLY F 1 90 ? 3.870 78.491 17.832 1.00 25.93 87 GLY F CA 1
ATOM 12159 C C . GLY F 1 90 ? 4.307 77.374 18.756 1.00 25.28 87 GLY F C 1
ATOM 12160 O O . GLY F 1 90 ? 4.147 76.200 18.419 1.00 23.24 87 GLY F O 1
ATOM 12161 N N . ALA F 1 91 ? 4.867 77.747 19.911 1.00 24.82 88 ALA F N 1
ATOM 12162 C CA . ALA F 1 91 ? 5.340 76.777 20.895 1.00 25.04 88 ALA F CA 1
ATOM 12163 C C . ALA F 1 91 ? 5.094 77.291 22.312 1.00 24.98 88 ALA F C 1
ATOM 12164 O O . ALA F 1 91 ? 4.852 78.499 22.515 1.00 24.61 88 ALA F O 1
ATOM 12166 N N . ASN F 1 92 ? 5.147 76.387 23.293 1.00 23.82 89 ASN F N 1
ATOM 12167 C CA . ASN F 1 92 ? 4.905 76.792 24.677 1.00 24.64 89 ASN F CA 1
ATOM 12168 C C . ASN F 1 92 ? 6.099 77.556 25.254 1.00 24.73 89 ASN F C 1
ATOM 12169 O O . ASN F 1 92 ? 7.240 77.415 24.801 1.00 24.73 89 ASN F O 1
ATOM 12182 N N . GLU F 1 94 ? 7.625 79.050 29.147 1.00 25.95 91 GLU F N 1
ATOM 12183 C CA . GLU F 1 94 ? 7.575 79.015 30.614 1.00 26.19 91 GLU F CA 1
ATOM 12184 C C . GLU F 1 94 ? 8.653 79.925 31.203 1.00 26.67 91 GLU F C 1
ATOM 12185 O O . GLU F 1 94 ? 9.691 80.171 30.577 1.00 27.71 91 GLU F O 1
ATOM 12191 N N . PHE F 1 95 ? 8.408 80.401 32.419 1.00 26.98 92 PHE F N 1
ATOM 12192 C CA . PHE F 1 95 ? 9.312 81.324 33.101 1.00 26.83 92 PHE F CA 1
ATOM 12193 C C . PHE F 1 95 ? 9.667 80.931 34.518 1.00 27.22 92 PHE F C 1
ATOM 12194 O O . PHE F 1 95 ? 8.891 81.092 35.449 1.00 27.32 92 PHE F O 1
ATOM 12202 N N . THR F 1 96 ? 10.872 80.408 34.661 1.00 28.13 93 THR F N 1
ATOM 12203 C CA . THR F 1 96 ? 11.409 80.031 35.945 1.00 29.63 93 THR F CA 1
ATOM 12204 C C . THR F 1 96 ? 11.339 81.240 36.884 1.00 30.34 93 THR F C 1
ATOM 12205 O O . THR F 1 96 ? 11.672 82.351 36.490 1.00 31.29 93 THR F O 1
ATOM 12209 N N . GLY F 1 97 ? 10.844 81.030 38.099 1.00 31.44 94 GLY F N 1
ATOM 12210 C CA . GLY F 1 97 ? 10.770 82.095 39.101 1.00 32.28 94 GLY F CA 1
ATOM 12211 C C . GLY F 1 97 ? 9.522 82.969 39.106 1.00 31.58 94 GLY F C 1
ATOM 12212 O O . GLY F 1 97 ? 9.371 83.827 39.986 1.00 31.78 94 GLY F O 1
ATOM 12213 N N . ALA F 1 98 ? 8.633 82.765 38.140 1.00 30.31 95 ALA F N 1
ATOM 12214 C CA . ALA F 1 98 ? 7.404 83.551 38.054 1.00 29.68 95 ALA F CA 1
ATOM 12215 C C . ALA F 1 98 ? 6.197 82.639 38.257 1.00 29.49 95 ALA F C 1
ATOM 12216 O O . ALA F 1 98 ? 6.277 81.423 38.045 1.00 30.97 95 ALA F O 1
ATOM 12218 N N . GLN F 1 99 ? 5.074 83.232 38.629 1.00 29.23 96 GLN F N 1
ATOM 12219 C CA . GLN F 1 99 ? 3.864 82.490 38.911 1.00 29.04 96 GLN F CA 1
ATOM 12220 C C . GLN F 1 99 ? 3.352 81.862 37.596 1.00 28.65 96 GLN F C 1
ATOM 12221 O O . GLN F 1 99 ? 3.558 82.419 36.511 1.00 30.61 96 GLN F O 1
ATOM 12227 N N . LEU F 1 100 ? 2.715 80.698 37.685 1.00 26.91 97 LEU F N 1
ATOM 12228 C CA . LEU F 1 100 ? 2.303 79.957 36.473 1.00 25.63 97 LEU F CA 1
ATOM 12229 C C . LEU F 1 100 ? 1.304 80.621 35.533 1.00 24.07 97 LEU F C 1
ATOM 12230 O O . LEU F 1 100 ? 1.127 80.158 34.414 1.00 22.88 97 LEU F O 1
ATOM 12235 N N . GLY F 1 101 ? 0.682 81.714 35.959 1.00 25.23 98 GLY F N 1
ATOM 12236 C CA . GLY F 1 101 ? -0.238 82.444 35.106 1.00 23.28 98 GLY F CA 1
ATOM 12237 C C . GLY F 1 101 ? 0.537 83.133 33.984 1.00 23.77 98 GLY F C 1
ATOM 12238 O O . GLY F 1 101 ? -0.053 83.607 33.005 1.00 22.86 98 GLY F O 1
ATOM 12239 N N . GLN F 1 102 ? 1.864 83.180 34.118 1.00 23.93 99 GLN F N 1
ATOM 12240 C CA . GLN F 1 102 ? 2.722 83.804 33.112 1.00 24.17 99 GLN F CA 1
ATOM 12241 C C . GLN F 1 102 ? 3.072 82.828 31.976 1.00 24.50 99 GLN F C 1
ATOM 12242 O O . GLN F 1 102 ? 3.786 83.198 31.022 1.00 23.66 99 GLN F O 1
ATOM 12248 N N . THR F 1 103 ? 2.540 81.601 32.073 1.00 23.36 100 THR F N 1
ATOM 12249 C CA . THR F 1 103 ? 2.807 80.537 31.108 1.00 22.52 100 THR F CA 1
ATOM 12250 C C . THR F 1 103 ? 2.004 80.766 29.834 1.00 22.51 100 THR F C 1
ATOM 12251 O O . THR F 1 103 ? 0.875 81.284 29.873 1.00 23.03 100 THR F O 1
ATOM 12255 N N . VAL F 1 104 ? 2.617 80.453 28.699 1.00 22.51 101 VAL F N 1
ATOM 12256 C CA . VAL F 1 104 ? 1.945 80.552 27.403 1.00 22.71 101 VAL F CA 1
ATOM 12257 C C . VAL F 1 104 ? 1.976 79.173 26.751 1.00 22.25 101 VAL F C 1
ATOM 12258 O O . VAL F 1 104 ? 3.042 78.565 26.627 1.00 22.34 101 VAL F O 1
ATOM 12262 N N . HIS F 1 105 ? 0.797 78.678 26.388 1.00 22.58 102 HIS F N 1
ATOM 12263 C CA . HIS F 1 105 ? 0.634 77.392 25.719 1.00 21.79 102 HIS F CA 1
ATOM 12264 C C . HIS F 1 105 ? 0.901 77.535 24.224 1.00 22.61 102 HIS F C 1
ATOM 12265 O O . HIS F 1 105 ? 0.745 78.624 23.638 1.00 22.53 102 HIS F O 1
ATOM 12272 N N . ALA F 1 106 ? 1.287 76.429 23.603 1.00 23.15 103 ALA F N 1
ATOM 12273 C CA . ALA F 1 106 ? 1.586 76.408 22.165 1.00 24.20 103 ALA F CA 1
ATOM 12274 C C . ALA F 1 106 ? 0.428 76.962 21.346 1.00 23.68 103 ALA F C 1
ATOM 12275 O O . ALA F 1 106 ? 0.634 77.731 20.422 1.00 24.46 103 ALA F O 1
ATOM 12277 N N . GLU F 1 107 ? -0.788 76.587 21.708 1.00 24.23 104 GLU F N 1
ATOM 12278 C CA . GLU F 1 107 ? -1.974 77.056 20.996 1.00 25.23 104 GLU F CA 1
ATOM 12279 C C . GLU F 1 107 ? -2.103 78.589 21.055 1.00 25.32 104 GLU F C 1
ATOM 12280 O O . GLU F 1 107 ? -2.254 79.232 20.011 1.00 26.83 104 GLU F O 1
ATOM 12286 N N . GLN F 1 108 ? -2.043 79.160 22.261 1.00 23.59 105 GLN F N 1
ATOM 12287 C CA . GLN F 1 108 ? -2.088 80.621 22.433 1.00 24.63 105 GLN F CA 1
ATOM 12288 C C . GLN F 1 108 ? -0.967 81.295 21.631 1.00 23.33 105 GLN F C 1
ATOM 12289 O O . GLN F 1 108 ? -1.163 82.342 21.031 1.00 23.29 105 GLN F O 1
ATOM 12295 N N . CYS F 1 109 ? 0.215 80.701 21.649 1.00 22.64 106 CYS F N 1
ATOM 12296 C CA . CYS F 1 109 ? 1.360 81.279 20.932 1.00 23.82 106 CYS F CA 1
ATOM 12297 C C . CYS F 1 109 ? 1.101 81.341 19.420 1.00 23.71 106 CYS F C 1
ATOM 12298 O O . CYS F 1 109 ? 1.212 82.407 18.812 1.00 24.46 106 CYS F O 1
ATOM 12301 N N . ALA F 1 110 ? 0.746 80.200 18.832 1.00 22.81 107 ALA F N 1
ATOM 12302 C CA . ALA F 1 110 ? 0.448 80.121 17.400 1.00 22.79 107 ALA F CA 1
ATOM 12303 C C . ALA F 1 110 ? -0.694 81.075 17.027 1.00 22.15 107 ALA F C 1
ATOM 12304 O O . ALA F 1 110 ? -0.640 81.747 15.993 1.00 23.04 107 ALA F O 1
ATOM 12306 N N . ILE F 1 111 ? -1.713 81.149 17.876 1.00 21.16 108 ILE F N 1
ATOM 12307 C CA . ILE F 1 111 ? -2.825 82.066 17.647 1.00 21.23 108 ILE F CA 1
ATOM 12308 C C . ILE F 1 111 ? -2.360 83.545 17.704 1.00 21.44 108 ILE F C 1
ATOM 12309 O O . ILE F 1 111 ? -2.650 84.313 16.799 1.00 21.74 108 ILE F O 1
ATOM 12314 N N . SER F 1 112 ? -1.602 83.922 18.729 1.00 21.20 109 SER F N 1
ATOM 12315 C CA . SER F 1 112 ? -1.110 85.298 18.850 1.00 23.03 109 SER F CA 1
ATOM 12316 C C . SER F 1 112 ? -0.185 85.684 17.682 1.00 24.03 109 SER F C 1
ATOM 12317 O O . SER F 1 112 ? -0.129 86.837 17.283 1.00 26.14 109 SER F O 1
ATOM 12320 N N . HIS F 1 113 ? 0.525 84.706 17.140 1.00 25.22 110 HIS F N 1
ATOM 12321 C CA . HIS F 1 113 ? 1.447 84.920 16.021 1.00 24.65 110 HIS F CA 1
ATOM 12322 C C . HIS F 1 113 ? 0.627 85.307 14.772 1.00 24.47 110 HIS F C 1
ATOM 12323 O O . HIS F 1 113 ? 0.933 86.308 14.121 1.00 26.50 110 HIS F O 1
ATOM 12330 N N . ALA F 1 114 ? -0.436 84.550 14.480 1.00 23.44 111 ALA F N 1
ATOM 12331 C CA . ALA F 1 114 ? -1.338 84.846 13.353 1.00 23.57 111 ALA F CA 1
ATOM 12332 C C . ALA F 1 114 ? -1.992 86.218 13.541 1.00 24.22 111 ALA F C 1
ATOM 12333 O O . ALA F 1 114 ? -2.152 86.975 12.593 1.00 25.05 111 ALA F O 1
ATOM 12335 N N . TRP F 1 115 ? -2.380 86.512 14.779 1.00 23.52 112 TRP F N 1
ATOM 12336 C CA . TRP F 1 115 ? -3.020 87.772 15.111 1.00 23.96 112 TRP F CA 1
ATOM 12337 C C . TRP F 1 115 ? -2.050 88.942 14.951 1.00 24.45 112 TRP F C 1
ATOM 12338 O O . TRP F 1 115 ? -2.339 89.891 14.242 1.00 25.89 112 TRP F O 1
ATOM 12357 N N . LYS F 1 117 ? 0.365 89.171 13.114 1.00 27.54 114 LYS F N 1
ATOM 12358 C CA . LYS F 1 117 ? 0.755 89.331 11.711 1.00 28.09 114 LYS F CA 1
ATOM 12359 C C . LYS F 1 117 ? -0.383 89.811 10.808 1.00 27.97 114 LYS F C 1
ATOM 12360 O O . LYS F 1 117 ? -0.190 89.962 9.618 1.00 27.44 114 LYS F O 1
ATOM 12366 N N . GLY F 1 118 ? -1.568 90.037 11.382 1.00 27.88 115 GLY F N 1
ATOM 12367 C CA . GLY F 1 118 ? -2.681 90.611 10.622 1.00 28.20 115 GLY F CA 1
ATOM 12368 C C . GLY F 1 118 ? -3.887 89.757 10.292 1.00 28.52 115 GLY F C 1
ATOM 12369 O O . GLY F 1 118 ? -4.795 90.249 9.638 1.00 27.51 115 GLY F O 1
ATOM 12370 N N . GLU F 1 119 ? -3.917 88.500 10.747 1.00 28.11 116 GLU F N 1
ATOM 12371 C CA . GLU F 1 119 ? -5.044 87.603 10.455 1.00 27.93 116 GLU F CA 1
ATOM 12372 C C . GLU F 1 119 ? -6.298 88.004 11.219 1.00 27.61 116 GLU F C 1
ATOM 12373 O O . GLU F 1 119 ? -6.217 88.345 12.396 1.00 24.32 116 GLU F O 1
ATOM 12379 N N . LYS F 1 120 ? -7.452 87.937 10.543 1.00 29.25 117 LYS F N 1
ATOM 12380 C CA . LYS F 1 120 ? -8.749 88.255 11.157 1.00 29.65 117 LYS F CA 1
ATOM 12381 C C . LYS F 1 120 ? -9.487 87.007 11.665 1.00 28.36 117 LYS F C 1
ATOM 12382 O O . LYS F 1 120 ? -10.652 87.086 12.070 1.00 30.01 117 LYS F O 1
ATOM 12388 N N . GLY F 1 121 ? -8.834 85.863 11.646 1.00 26.34 118 GLY F N 1
ATOM 12389 C CA . GLY F 1 121 ? -9.474 84.647 12.124 1.00 26.01 118 GLY F CA 1
ATOM 12390 C C . GLY F 1 121 ? -8.641 83.407 11.920 1.00 25.02 118 GLY F C 1
ATOM 12391 O O . GLY F 1 121 ? -7.688 83.420 11.181 1.00 24.27 118 GLY F O 1
ATOM 12392 N N . VAL F 1 122 ? -9.030 82.326 12.583 1.00 26.52 119 VAL F N 1
ATOM 12393 C CA . VAL F 1 122 ? -8.317 81.054 12.492 1.00 26.62 119 VAL F CA 1
ATOM 12394 C C . VAL F 1 122 ? -9.178 80.059 11.766 1.00 26.28 119 VAL F C 1
ATOM 12395 O O . VAL F 1 122 ? -10.350 79.942 12.065 1.00 27.00 119 VAL F O 1
ATOM 12399 N N . ALA F 1 123 ? -8.598 79.372 10.786 1.00 26.21 120 ALA F N 1
ATOM 12400 C CA . ALA F 1 123 ? -9.332 78.390 9.988 1.00 26.77 120 ALA F CA 1
ATOM 12401 C C . ALA F 1 123 ? -9.223 77.022 10.633 1.00 26.84 120 ALA F C 1
ATOM 12402 O O . ALA F 1 123 ? -10.207 76.313 10.778 1.00 26.44 120 ALA F O 1
ATOM 12404 N N . ASP F 1 124 ? -8.014 76.659 11.023 1.00 27.56 121 ASP F N 1
ATOM 12405 C CA . ASP F 1 124 ? -7.789 75.393 11.689 1.00 28.17 121 ASP F CA 1
ATOM 12406 C C . ASP F 1 124 ? -6.514 75.478 12.497 1.00 26.75 121 ASP F C 1
ATOM 12407 O O . ASP F 1 124 ? -5.653 76.301 12.220 1.00 25.86 121 ASP F O 1
ATOM 12412 N N . ILE F 1 125 ? -6.439 74.665 13.545 1.00 25.74 122 ILE F N 1
ATOM 12413 C CA . ILE F 1 125 ? -5.255 74.596 14.388 1.00 25.12 122 ILE F CA 1
ATOM 12414 C C . ILE F 1 125 ? -4.889 73.126 14.482 1.00 23.69 122 ILE F C 1
ATOM 12415 O O . ILE F 1 125 ? -5.758 72.293 14.668 1.00 23.19 122 ILE F O 1
ATOM 12420 N N . THR F 1 126 ? -3.600 72.823 14.355 1.00 21.85 123 THR F N 1
ATOM 12421 C CA . THR F 1 126 ? -3.122 71.451 14.381 1.00 21.39 123 THR F CA 1
ATOM 12422 C C . THR F 1 126 ? -2.151 71.254 15.540 1.00 21.40 123 THR F C 1
ATOM 12423 O O . THR F 1 126 ? -1.232 72.065 15.748 1.00 20.64 123 THR F O 1
ATOM 12427 N N . ILE F 1 127 ? -2.349 70.153 16.261 1.00 22.26 124 ILE F N 1
ATOM 12428 C CA . ILE F 1 127 ? -1.579 69.805 17.446 1.00 23.65 124 ILE F CA 1
ATOM 12429 C C . ILE F 1 127 ? -1.461 68.293 17.593 1.00 25.80 124 ILE F C 1
ATOM 12430 O O . ILE F 1 127 ? -2.219 67.551 16.975 1.00 27.00 124 ILE F O 1
ATOM 12435 N N . ASN F 1 128 ? -0.486 67.838 18.378 1.00 27.63 125 ASN F N 1
ATOM 12436 C CA . ASN F 1 128 ? -0.269 66.397 18.593 1.00 29.33 125 ASN F CA 1
ATOM 12437 C C . ASN F 1 128 ? -1.187 65.720 19.588 1.00 29.35 125 ASN F C 1
ATOM 12438 O O . ASN F 1 128 ? -1.271 64.514 19.593 1.00 29.91 125 ASN F O 1
ATOM 12443 N N . PHE F 1 129 ? -1.824 66.489 20.460 1.00 29.23 126 PHE F N 1
ATOM 12444 C CA . PHE F 1 129 ? -2.712 65.924 21.462 1.00 29.82 126 PHE F CA 1
ATOM 12445 C C . PHE F 1 129 ? -3.813 66.940 21.780 1.00 28.57 126 PHE F C 1
ATOM 12446 O O . PHE F 1 129 ? -3.679 68.122 21.454 1.00 26.57 126 PHE F O 1
ATOM 12454 N N . SER F 1 130 ? -4.894 66.474 22.398 1.00 28.41 127 SER F N 1
ATOM 12455 C CA . SER F 1 130 ? -6.027 67.339 22.709 1.00 29.53 127 SER F CA 1
ATOM 12456 C C . SER F 1 130 ? -5.628 68.522 23.591 1.00 29.36 127 SER F C 1
ATOM 12457 O O . SER F 1 130 ? -4.995 68.350 24.630 1.00 30.16 127 SER F O 1
ATOM 12460 N N . PRO F 1 131 ? -6.016 69.735 23.179 1.00 28.93 128 PRO F N 1
ATOM 12461 C CA . PRO F 1 131 ? -5.660 70.906 23.947 1.00 28.38 128 PRO F CA 1
ATOM 12462 C C . PRO F 1 131 ? -6.334 70.890 25.313 1.00 27.26 128 PRO F C 1
ATOM 12463 O O . PRO F 1 131 ? -7.418 70.317 25.468 1.00 28.40 128 PRO F O 1
ATOM 12467 N N . CYS F 1 132 ? -5.690 71.499 26.298 1.00 25.53 129 CYS F N 1
ATOM 12468 C CA . CYS F 1 132 ? -6.214 71.488 27.641 1.00 25.45 129 CYS F CA 1
ATOM 12469 C C . CYS F 1 132 ? -7.359 72.472 27.732 1.00 22.86 129 CYS F C 1
ATOM 12470 O O . CYS F 1 132 ? -7.620 73.214 26.786 1.00 22.34 129 CYS F O 1
ATOM 12473 N N . GLY F 1 133 ? -8.040 72.473 28.868 1.00 21.44 130 GLY F N 1
ATOM 12474 C CA . GLY F 1 133 ? -9.179 73.362 29.076 1.00 22.46 130 GLY F CA 1
ATOM 12475 C C . GLY F 1 133 ? -8.847 74.838 28.902 1.00 22.35 130 GLY F C 1
ATOM 12476 O O . GLY F 1 133 ? -9.643 75.604 28.365 1.00 19.70 130 GLY F O 1
ATOM 12477 N N . HIS F 1 134 ? -7.663 75.222 29.360 1.00 23.42 131 HIS F N 1
ATOM 12478 C CA . HIS F 1 134 ? -7.193 76.609 29.275 1.00 24.97 131 HIS F CA 1
ATOM 12479 C C . HIS F 1 134 ? -7.152 77.077 27.799 1.00 24.61 131 HIS F C 1
ATOM 12480 O O . HIS F 1 134 ? -7.581 78.190 27.467 1.00 24.86 131 HIS F O 1
ATOM 12487 N N . CYS F 1 135 ? -6.679 76.199 26.927 1.00 24.11 132 CYS F N 1
ATOM 12488 C CA . CYS F 1 135 ? -6.604 76.478 25.491 1.00 23.38 132 CYS F CA 1
ATOM 12489 C C . CYS F 1 135 ? -7.965 76.485 24.814 1.00 21.53 132 CYS F C 1
ATOM 12490 O O . CYS F 1 135 ? -8.209 77.288 23.931 1.00 21.09 132 CYS F O 1
ATOM 12493 N N . ARG F 1 136 ? -8.840 75.564 25.215 1.00 20.94 133 ARG F N 1
ATOM 12494 C CA . ARG F 1 136 ? -10.155 75.497 24.636 1.00 20.66 133 ARG F CA 1
ATOM 12495 C C . ARG F 1 136 ? -10.837 76.827 24.910 1.00 19.94 133 ARG F C 1
ATOM 12496 O O . ARG F 1 136 ? -11.355 77.459 23.992 1.00 20.96 133 ARG F O 1
ATOM 12504 N N . GLN F 1 137 ? -10.784 77.259 26.163 1.00 18.82 134 GLN F N 1
ATOM 12505 C CA . GLN F 1 137 ? -11.430 78.481 26.591 1.00 20.59 134 GLN F CA 1
ATOM 12506 C C . GLN F 1 137 ? -10.870 79.681 25.859 1.00 20.78 134 GLN F C 1
ATOM 12507 O O . GLN F 1 137 ? -11.619 80.577 25.452 1.00 21.33 134 GLN F O 1
ATOM 12513 N N . PHE F 1 138 ? -9.554 79.704 25.699 1.00 22.02 135 PHE F N 1
ATOM 12514 C CA . PHE F 1 138 ? -8.893 80.780 24.964 1.00 22.99 135 PHE F CA 1
ATOM 12515 C C . PHE F 1 138 ? -9.430 80.874 23.541 1.00 22.74 135 PHE F C 1
ATOM 12516 O O . PHE F 1 138 ? -9.776 81.958 23.067 1.00 24.27 135 PHE F O 1
ATOM 12532 N N . ASN F 1 140 ? -12.262 80.047 22.472 1.00 20.79 137 ASN F N 1
ATOM 12533 C CA . ASN F 1 140 ? -13.673 80.421 22.432 1.00 21.01 137 ASN F CA 1
ATOM 12534 C C . ASN F 1 140 ? -13.875 81.952 22.376 1.00 20.94 137 ASN F C 1
ATOM 12535 O O . ASN F 1 140 ? -14.990 82.425 22.224 1.00 21.89 137 ASN F O 1
ATOM 12540 N N . GLU F 1 141 ? -12.784 82.707 22.498 1.00 21.63 138 GLU F N 1
ATOM 12541 C CA . GLU F 1 141 ? -12.824 84.154 22.424 1.00 21.90 138 GLU F CA 1
ATOM 12542 C C . GLU F 1 141 ? -12.705 84.659 20.973 1.00 22.72 138 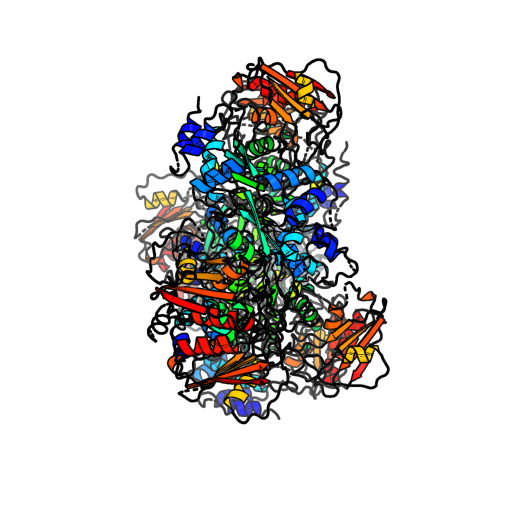GLU F C 1
ATOM 12543 O O . GLU F 1 141 ? -13.053 85.809 20.670 1.00 24.27 138 GLU F O 1
ATOM 12549 N N . LEU F 1 142 ? -12.198 83.805 20.092 1.00 22.78 139 LEU F N 1
ATOM 12550 C CA . LEU F 1 142 ? -11.937 84.178 18.698 1.00 22.85 139 LEU F CA 1
ATOM 12551 C C . LEU F 1 142 ? -13.168 84.431 17.832 1.00 23.55 139 LEU F C 1
ATOM 12552 O O . LEU F 1 142 ? -14.234 83.873 18.061 1.00 23.32 139 LEU F O 1
ATOM 12557 N N . THR F 1 143 ? -12.984 85.279 16.823 1.00 24.14 140 THR F N 1
ATOM 12558 C CA . THR F 1 143 ? -14.019 85.595 15.824 1.00 24.75 140 THR F CA 1
ATOM 12559 C C . THR F 1 143 ? -14.506 84.359 15.116 1.00 23.79 140 THR F C 1
ATOM 12560 O O . THR F 1 143 ? -15.641 84.307 14.664 1.00 24.96 140 THR F O 1
ATOM 12564 N N . THR F 1 144 ? -13.622 83.372 15.006 1.00 24.08 141 THR F N 1
ATOM 12565 C CA . THR F 1 144 ? -13.917 82.111 14.347 1.00 23.91 141 THR F CA 1
ATOM 12566 C C . THR F 1 144 ? -14.128 80.948 15.314 1.00 23.18 141 THR F C 1
ATOM 12567 O O . THR F 1 144 ? -14.031 79.797 14.921 1.00 22.95 141 THR F O 1
ATOM 12571 N N . ALA F 1 145 ? -14.454 81.246 16.567 1.00 22.80 142 ALA F N 1
ATOM 12572 C CA . ALA F 1 145 ? -14.699 80.195 17.575 1.00 23.14 142 ALA F CA 1
ATOM 12573 C C . ALA F 1 145 ? -15.608 79.072 17.074 1.00 23.53 142 ALA F C 1
ATOM 12574 O O . ALA F 1 145 ? -15.323 77.885 17.292 1.00 21.18 142 ALA F O 1
ATOM 12576 N N . SER F 1 146 ? -16.700 79.466 16.417 1.00 24.10 143 SER F N 1
ATOM 12577 C CA . SER F 1 146 ? -17.725 78.529 15.940 1.00 25.56 143 SER F CA 1
ATOM 12578 C C . SER F 1 146 ? -17.488 77.976 14.544 1.00 25.62 143 SER F C 1
ATOM 12579 O O . SER F 1 146 ? -18.357 77.302 14.002 1.00 26.14 143 SER F O 1
ATOM 12582 N N . SER F 1 147 ? -16.342 78.265 13.940 1.00 25.99 144 SER F N 1
ATOM 12583 C CA . SER F 1 147 ? -16.063 77.736 12.606 1.00 26.47 144 SER F CA 1
ATOM 12584 C C . SER F 1 147 ? -14.718 77.021 12.509 1.00 26.38 144 SER F C 1
ATOM 12585 O O . SER F 1 147 ? -14.527 76.183 11.632 1.00 27.58 144 SER F O 1
ATOM 12588 N N . LEU F 1 148 ? -13.789 77.335 13.404 1.00 26.12 145 LEU F N 1
ATOM 12589 C CA . LEU F 1 148 ? -12.457 76.747 13.335 1.00 25.95 145 LEU F CA 1
ATOM 12590 C C . LEU F 1 148 ? -12.486 75.245 13.561 1.00 26.15 145 LEU F C 1
ATOM 12591 O O . LEU F 1 148 ? -13.450 74.714 14.134 1.00 26.27 145 LEU F O 1
ATOM 12596 N N . LYS F 1 149 ? -11.439 74.575 13.077 1.00 27.10 146 LYS F N 1
ATOM 12597 C CA . LYS F 1 149 ? -11.286 73.131 13.210 1.00 26.51 146 LYS F CA 1
ATOM 12598 C C . LYS F 1 149 ? -10.053 72.859 14.039 1.00 25.08 146 LYS F C 1
ATOM 12599 O O . LYS F 1 149 ? -9.052 73.598 13.958 1.00 25.91 146 LYS F O 1
ATOM 12605 N N . ILE F 1 150 ? -10.126 71.800 14.838 1.00 22.77 147 ILE F N 1
ATOM 12606 C CA . ILE F 1 150 ? -9.011 71.372 15.688 1.00 21.58 147 ILE F CA 1
ATOM 12607 C C . ILE F 1 150 ? -8.594 70.014 15.125 1.00 21.11 147 ILE F C 1
ATOM 12608 O O . ILE F 1 150 ? -9.415 69.082 15.067 1.00 19.78 147 ILE F O 1
ATOM 12613 N N . GLN F 1 151 ? -7.339 69.928 14.684 1.00 21.01 148 GLN F N 1
ATOM 12614 C CA . GLN F 1 151 ? -6.823 68.731 14.022 1.00 22.23 148 GLN F CA 1
ATOM 12615 C C . GLN F 1 151 ? -5.737 67.986 14.798 1.00 23.10 148 GLN F C 1
ATOM 12616 O O . GLN F 1 151 ? -4.657 68.537 15.063 1.00 22.15 148 GLN F O 1
ATOM 12622 N N . LEU F 1 152 ? -6.048 66.743 15.181 1.00 22.75 149 LEU F N 1
ATOM 12623 C CA . LEU F 1 152 ? -5.086 65.861 15.849 1.00 23.84 149 LEU F CA 1
ATOM 12624 C C . LEU F 1 152 ? -4.587 64.858 14.822 1.00 24.73 149 LEU F C 1
ATOM 12625 O O . LEU F 1 152 ? -5.229 64.676 13.774 1.00 23.68 149 LEU F O 1
ATOM 12630 N N . PRO F 1 153 ? -3.428 64.219 15.091 1.00 25.92 150 PRO F N 1
ATOM 12631 C CA . PRO F 1 153 ? -2.936 63.212 14.165 1.00 25.87 150 PRO F CA 1
ATOM 12632 C C . PRO F 1 153 ? -3.941 62.079 13.949 1.00 26.53 150 PRO F C 1
ATOM 12633 O O . PRO F 1 153 ? -4.536 61.583 14.915 1.00 24.13 150 PRO F O 1
ATOM 12637 N N . LYS F 1 154 ? -4.147 61.732 12.676 1.00 27.35 151 LYS F N 1
ATOM 12638 C CA . LYS F 1 154 ? -4.982 60.601 12.245 1.00 28.86 151 LYS F CA 1
ATOM 12639 C C . LYS F 1 154 ? -6.476 60.623 12.595 1.00 29.17 151 LYS F C 1
ATOM 12640 O O . LYS F 1 154 ? -7.162 59.635 12.381 1.00 31.54 151 LYS F O 1
ATOM 12646 N N . ARG F 1 155 ? -6.985 61.740 13.105 1.00 28.50 152 ARG F N 1
ATOM 12647 C CA . ARG F 1 155 ? -8.397 61.860 13.466 1.00 26.37 152 ARG F CA 1
ATOM 12648 C C . ARG F 1 155 ? -9.110 62.782 12.478 1.00 26.12 152 ARG F C 1
ATOM 12649 O O . ARG F 1 155 ? -8.480 63.565 11.767 1.00 23.21 152 ARG F O 1
ATOM 12657 N N . ALA F 1 156 ? -10.436 62.706 12.462 1.00 26.69 153 ALA F N 1
ATOM 12658 C CA . ALA F 1 156 ? -11.239 63.623 11.663 1.00 27.09 153 ALA F CA 1
ATOM 12659 C C . ALA F 1 156 ? -11.172 65.008 12.386 1.00 26.79 153 ALA F C 1
ATOM 12660 O O . ALA F 1 156 ? -10.981 65.082 13.602 1.00 25.87 153 ALA F O 1
ATOM 12662 N N . ALA F 1 157 ? -11.291 66.097 11.643 1.00 27.43 154 ALA F N 1
ATOM 12663 C CA . ALA F 1 157 ? -11.236 67.429 12.251 1.00 27.69 154 ALA F CA 1
ATOM 12664 C C . ALA F 1 157 ? -12.448 67.603 13.177 1.00 27.26 154 ALA F C 1
ATOM 12665 O O . ALA F 1 157 ? -13.483 67.009 12.938 1.00 28.67 154 ALA F O 1
ATOM 12667 N N . LYS F 1 158 ? -12.296 68.377 14.245 1.00 26.62 155 LYS F N 1
ATOM 12668 C CA . LYS F 1 158 ? -13.393 68.629 15.187 1.00 27.63 155 LYS F CA 1
ATOM 12669 C C . LYS F 1 158 ? -13.585 70.113 15.440 1.00 26.39 155 LYS F C 1
ATOM 12670 O O . LYS F 1 158 ? -12.661 70.894 15.306 1.00 25.81 155 LYS F O 1
ATOM 12676 N N . THR F 1 159 ? -14.801 70.498 15.782 1.00 26.37 156 THR F N 1
ATOM 12677 C CA . THR F 1 159 ? -15.084 71.893 16.069 1.00 26.57 156 THR F CA 1
ATOM 12678 C C . THR F 1 159 ? -14.812 72.159 17.540 1.00 25.47 156 THR F C 1
ATOM 12679 O O . THR F 1 159 ? -14.700 71.235 18.336 1.00 23.92 156 THR F O 1
ATOM 12683 N N . LEU F 1 160 ? -14.698 73.432 17.900 1.00 26.33 157 LEU F N 1
ATOM 12684 C CA . LEU F 1 160 ? -14.429 73.797 19.285 1.00 25.70 157 LEU F CA 1
ATOM 12685 C C . LEU F 1 160 ? -15.529 73.285 20.191 1.00 26.57 157 LEU F C 1
ATOM 12686 O O . LEU F 1 160 ? -15.260 72.786 21.284 1.00 28.11 157 LEU F O 1
ATOM 12691 N N . GLN F 1 161 ? -16.757 73.368 19.707 1.00 27.68 158 GLN F N 1
ATOM 12692 C CA . GLN F 1 161 ? -17.929 72.930 20.451 1.00 30.44 158 GLN F CA 1
ATOM 12693 C C . GLN F 1 161 ? -17.884 71.437 20.800 1.00 30.28 158 GLN F C 1
ATOM 12694 O O . GLN F 1 161 ? -18.457 71.018 21.798 1.00 32.31 158 GLN F O 1
ATOM 12700 N N . GLU F 1 162 ? -17.215 70.638 19.976 1.00 29.38 159 GLU F N 1
ATOM 12701 C CA . GLU F 1 162 ? -17.082 69.210 20.245 1.00 29.29 159 GLU F CA 1
ATOM 12702 C C . GLU F 1 162 ? -16.090 68.981 21.381 1.00 28.41 159 GLU F C 1
ATOM 12703 O O . GLU F 1 162 ? -16.287 68.078 22.177 1.00 30.82 159 GLU F O 1
ATOM 12709 N N . TYR F 1 163 ? -15.046 69.812 21.467 1.00 26.22 160 TYR F N 1
ATOM 12710 C CA . TYR F 1 163 ? -14.075 69.747 22.579 1.00 26.64 160 TYR F CA 1
ATOM 12711 C C . TYR F 1 163 ? -14.484 70.575 23.816 1.00 26.08 160 TYR F C 1
ATOM 12712 O O . TYR F 1 163 ? -13.963 70.347 24.901 1.00 26.62 160 TYR F O 1
ATOM 12721 N N . LEU F 1 164 ? -15.389 71.536 23.649 1.00 24.90 161 LEU F N 1
ATOM 12722 C CA . LEU F 1 164 ? -15.819 72.385 24.768 1.00 24.86 161 LEU F CA 1
ATOM 12723 C C . LEU F 1 164 ? -17.338 72.545 24.738 1.00 25.25 161 LEU F C 1
ATOM 12724 O O . LEU F 1 164 ? -17.847 73.608 24.400 1.00 23.89 161 LEU F O 1
ATOM 12729 N N . PRO F 1 165 ? -18.072 71.479 25.092 1.00 27.25 162 PRO F N 1
ATOM 12730 C CA . PRO F 1 165 ? -19.534 71.545 25.057 1.00 28.86 162 PRO F CA 1
ATOM 12731 C C . PRO F 1 165 ? -20.111 72.483 26.110 1.00 29.33 162 PRO F C 1
ATOM 12732 O O . PRO F 1 165 ? -19.471 72.732 27.123 1.00 28.53 162 PRO F O 1
ATOM 12736 N N . GLU F 1 166 ? -21.312 72.995 25.839 1.00 30.91 163 GLU F N 1
ATOM 12737 C 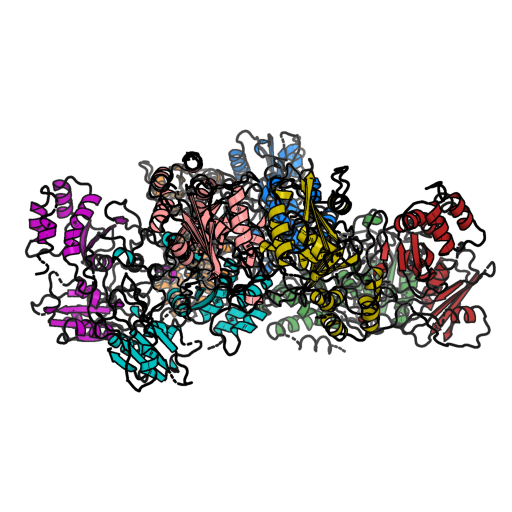CA . GLU F 1 166 ? -22.020 73.905 26.732 1.00 31.98 163 GLU F CA 1
ATOM 12738 C C . GLU F 1 166 ? -21.011 74.911 27.222 1.00 30.34 163 GLU F C 1
ATOM 12739 O O . GLU F 1 166 ? -20.859 75.141 28.424 1.00 29.98 163 GLU F O 1
ATOM 12745 N N . SER F 1 167 ? -20.324 75.521 26.269 1.00 28.57 164 SER F N 1
ATOM 12746 C CA . SER F 1 167 ? -19.233 76.407 26.590 1.00 28.45 164 SER F CA 1
ATOM 12747 C C . SER F 1 167 ? -19.646 77.729 27.178 1.00 27.90 164 SER F C 1
ATOM 12748 O O . SER F 1 167 ? -20.716 78.237 26.898 1.00 28.96 164 SER F O 1
ATOM 12751 N N . PHE F 1 168 ? -18.758 78.264 28.008 1.00 28.19 165 PHE F N 1
ATOM 12752 C CA . PHE F 1 168 ? -18.906 79.578 28.592 1.00 29.13 165 PHE F CA 1
ATOM 12753 C C . PHE F 1 168 ? -18.101 80.466 27.661 1.00 29.16 165 PHE F C 1
ATOM 12754 O O . PHE F 1 168 ? -17.034 80.065 27.184 1.00 30.09 165 PHE F O 1
ATOM 12762 N N . GLY F 1 169 ? -18.591 81.661 27.382 1.00 29.87 166 GLY F N 1
ATOM 12763 C CA . GLY F 1 169 ? -17.848 82.568 26.518 1.00 30.06 166 GLY F CA 1
ATOM 12764 C C . GLY F 1 169 ? -18.297 84.008 26.635 1.00 30.28 166 GLY F C 1
ATOM 12765 O O . GLY F 1 169 ? -19.031 84.363 27.540 1.00 31.49 166 GLY F O 1
ATOM 12766 N N . PRO F 1 170 ? -17.844 84.849 25.708 1.00 29.97 167 PRO F N 1
ATOM 12767 C CA . PRO F 1 170 ? -18.205 86.257 25.677 1.00 31.75 167 PRO F CA 1
ATOM 12768 C C . PRO F 1 170 ? -19.722 86.484 25.717 1.00 32.92 167 PRO F C 1
ATOM 12769 O O . PRO F 1 170 ? -20.190 87.454 26.341 1.00 33.24 167 PRO F O 1
ATOM 12773 N N . ALA F 1 171 ? -20.479 85.598 25.066 1.00 32.65 168 ALA F N 1
ATOM 12774 C CA . ALA F 1 171 ? -21.948 85.722 25.021 1.00 35.01 168 ALA F CA 1
ATOM 12775 C C . ALA F 1 171 ? -22.553 85.762 26.423 1.00 35.58 168 ALA F C 1
ATOM 12776 O O . ALA F 1 171 ? -23.511 86.490 26.671 1.00 37.43 168 ALA F O 1
ATOM 12778 N N . ASP F 1 172 ? -21.980 84.982 27.336 1.00 34.99 169 ASP F N 1
ATOM 12779 C CA . ASP F 1 172 ? -22.437 84.929 28.733 1.00 35.72 169 ASP F CA 1
ATOM 12780 C C . ASP F 1 172 ? -22.261 86.256 29.464 1.00 36.18 169 ASP F C 1
ATOM 12781 O O . ASP F 1 172 ? -23.019 86.572 30.381 1.00 36.66 169 ASP F O 1
ATOM 12786 N N . LEU F 1 173 ? -21.251 87.024 29.066 1.00 36.58 170 LEU F N 1
ATOM 12787 C CA . LEU F 1 173 ? -21.035 88.332 29.638 1.00 38.21 170 LEU F CA 1
ATOM 12788 C C . LEU F 1 173 ? -21.704 89.378 28.737 1.00 40.69 170 LEU F C 1
ATOM 12789 O O . LEU F 1 173 ? -21.346 90.542 28.782 1.00 41.82 170 LEU F O 1
ATOM 12794 N N . GLY F 1 174 ? -22.665 88.936 27.918 1.00 42.60 171 GLY F N 1
ATOM 12795 C CA . GLY F 1 174 ? -23.422 89.802 27.004 1.00 46.13 171 GLY F CA 1
ATOM 12796 C C . GLY F 1 174 ? -22.563 90.535 25.993 1.00 48.03 171 GLY F C 1
ATOM 12797 O O . GLY F 1 174 ? -22.778 91.716 25.730 1.00 50.50 171 GLY F O 1
ATOM 12798 N N . ILE F 1 175 ? -21.598 89.829 25.415 1.00 47.36 172 ILE F N 1
ATOM 12799 C CA . ILE F 1 175 ? -20.651 90.434 24.467 1.00 49.20 172 ILE F CA 1
ATOM 12800 C C . ILE F 1 175 ? -20.359 89.521 23.287 1.00 48.62 172 ILE F C 1
ATOM 12801 O O . ILE F 1 175 ? -20.438 88.293 23.394 1.00 46.06 172 ILE F O 1
ATOM 12806 N N . ASP F 1 176 ? -20.025 90.141 22.163 1.00 50.65 173 ASP F N 1
ATOM 12807 C CA . ASP F 1 176 ? -19.674 89.432 20.937 1.00 51.55 173 ASP F CA 1
ATOM 12808 C C . ASP F 1 176 ? -18.278 88.763 21.043 1.00 48.50 173 ASP F C 1
ATOM 12809 O O . ASP F 1 176 ? -17.388 89.293 21.716 1.00 48.70 173 ASP F O 1
ATOM 12814 N N . SER F 1 177 ? -18.097 87.598 20.403 1.00 44.78 174 SER F N 1
ATOM 12815 C CA . SER F 1 177 ? -16.775 86.925 20.368 1.00 42.51 174 SER F CA 1
ATOM 12816 C C . SER F 1 177 ? -15.923 87.601 19.284 1.00 39.62 174 SER F C 1
ATOM 12817 O O . SER F 1 177 ? -16.055 87.254 18.100 1.00 40.01 174 SER F O 1
ATOM 12820 N N . GLY F 1 178 ? -15.061 88.552 19.676 1.00 35.50 175 GLY F N 1
ATOM 12821 C CA . GLY F 1 178 ? -14.264 89.324 18.701 1.00 32.52 175 GLY F CA 1
ATOM 12822 C C . GLY F 1 178 ? -12.728 89.354 18.715 1.00 29.60 175 GLY F C 1
ATOM 12823 O O . GLY F 1 178 ? -12.135 90.239 18.081 1.00 27.93 175 GLY F O 1
ATOM 12824 N N . LEU F 1 179 ? -12.057 88.440 19.415 1.00 27.34 176 LEU F N 1
ATOM 12825 C CA . LEU F 1 179 ? -10.574 88.441 19.375 1.00 25.26 176 LEU F CA 1
ATOM 12826 C C . LEU F 1 179 ? -10.113 88.110 17.950 1.00 25.28 176 LEU F C 1
ATOM 12827 O O . LEU F 1 179 ? -10.402 87.018 17.422 1.00 24.94 176 LEU F O 1
ATOM 12840 N N . SER F 1 181 ? -10.802 90.492 15.419 1.00 27.99 178 SER F N 1
ATOM 12841 C CA . SER F 1 181 ? -11.518 91.417 14.557 1.00 30.77 178 SER F CA 1
ATOM 12842 C C . SER F 1 181 ? -10.697 92.715 14.450 1.00 31.33 178 SER F C 1
ATOM 12843 O O . SER F 1 181 ? -9.862 92.999 15.315 1.00 30.96 178 SER F O 1
ATOM 12846 N N . PRO F 1 182 ? -10.888 93.480 13.364 1.00 32.57 179 PRO F N 1
ATOM 12847 C CA . PRO F 1 182 ? -10.115 94.736 13.223 1.00 33.04 179 PRO F CA 1
ATOM 12848 C C . PRO F 1 182 ? -10.434 95.748 14.327 1.00 31.83 179 PRO F C 1
ATOM 12849 O O . PRO F 1 182 ? -11.599 95.943 14.673 1.00 33.25 179 PRO F O 1
ATOM 12853 N N . VAL F 1 183 ? -9.393 96.375 14.861 1.00 31.05 180 VAL F N 1
ATOM 12854 C CA . VAL F 1 183 ? -9.509 97.305 15.975 1.00 31.23 180 VAL F CA 1
ATOM 12855 C C . VAL F 1 183 ? -8.552 98.483 15.887 1.00 30.59 180 VAL F C 1
ATOM 12856 O O . VAL F 1 183 ? -7.392 98.303 15.513 1.00 30.40 180 VAL F O 1
ATOM 12860 N N . ASN F 1 184 ? -9.049 99.676 16.228 1.00 29.85 181 ASN F N 1
ATOM 12861 C CA . ASN F 1 184 ? -8.228 100.890 16.361 1.00 30.15 181 ASN F CA 1
ATOM 12862 C C . ASN F 1 184 ? -8.858 101.720 17.484 1.00 30.11 181 ASN F C 1
ATOM 12863 O O . ASN F 1 184 ? -9.932 102.293 17.306 1.00 31.17 181 ASN F O 1
ATOM 12868 N N . HIS F 1 185 ? -8.207 101.762 18.641 1.00 28.60 182 HIS F N 1
ATOM 12869 C CA . HIS F 1 185 ? -8.739 102.519 19.773 1.00 30.21 182 HIS F CA 1
ATOM 12870 C C . HIS F 1 185 ? -8.496 104.027 19.620 1.00 31.13 182 HIS F C 1
ATOM 12871 O O . HIS F 1 185 ? -9.143 104.831 20.275 1.00 32.34 182 HIS F O 1
ATOM 12878 N N . GLY F 1 186 ? -7.576 104.392 18.736 1.00 31.86 183 GLY F N 1
ATOM 12879 C CA . GLY F 1 186 ? -7.270 105.788 18.469 1.00 33.13 183 GLY F CA 1
ATOM 12880 C C . GLY F 1 186 ? -6.576 106.495 19.614 1.00 33.54 183 GLY F C 1
ATOM 12881 O O . GLY F 1 186 ? -6.671 107.701 19.739 1.00 37.09 183 GLY F O 1
ATOM 12882 N N . LYS F 1 187 ? -5.883 105.755 20.462 1.00 32.62 184 LYS F N 1
ATOM 12883 C CA . LYS F 1 187 ? -5.173 106.369 21.554 1.00 32.86 184 LYS F CA 1
ATOM 12884 C C . LYS F 1 187 ? -3.956 107.060 20.959 1.00 33.20 184 LYS F C 1
ATOM 12885 O O . LYS F 1 187 ? -3.364 106.575 20.007 1.00 33.25 184 LYS F O 1
ATOM 12891 N N . THR F 1 188 ? -3.615 108.218 21.506 1.00 34.67 185 THR F N 1
ATOM 12892 C CA . THR F 1 188 ? -2.505 109.005 21.005 1.00 35.50 185 THR F CA 1
ATOM 12893 C C . THR F 1 188 ? -1.707 109.594 22.160 1.00 36.90 185 THR F C 1
ATOM 12894 O O . THR F 1 188 ? -2.207 109.695 23.288 1.00 37.42 185 THR F O 1
ATOM 12898 N N . SER F 1 189 ? -0.463 109.970 21.864 1.00 38.45 186 SER F N 1
ATOM 12899 C CA . SER F 1 189 ? 0.459 110.540 22.838 1.00 39.92 186 SER F CA 1
ATOM 12900 C C . SER F 1 189 ? 1.576 111.357 22.143 1.00 42.43 186 SER F C 1
ATOM 12901 O O . SER F 1 189 ? 1.970 111.065 21.002 1.00 42.94 186 SER F O 1
ATOM 12904 N N . ASP F 1 190 ? 2.077 112.382 22.818 1.00 43.80 187 ASP F N 1
ATOM 12905 C CA . ASP F 1 190 ? 3.171 113.180 22.252 1.00 46.65 187 ASP F CA 1
ATOM 12906 C C . ASP F 1 190 ? 4.494 112.795 22.913 1.00 47.04 187 ASP F C 1
ATOM 12907 O O . ASP F 1 190 ? 5.456 113.547 22.875 1.00 49.28 187 ASP F O 1
ATOM 12912 N N . ASP F 1 191 ? 4.531 111.610 23.513 1.00 46.74 188 ASP F N 1
ATOM 12913 C CA . ASP F 1 191 ? 5.729 111.125 24.171 1.00 47.25 188 ASP F CA 1
ATOM 12914 C C . ASP F 1 191 ? 6.814 110.877 23.121 1.00 48.85 188 ASP F C 1
ATOM 12915 O O . ASP F 1 191 ? 6.593 110.192 22.127 1.00 48.20 188 ASP F O 1
ATOM 12920 N N . ASP F 1 192 ? 7.989 111.442 23.360 1.00 51.39 189 ASP F N 1
ATOM 12921 C CA . ASP F 1 192 ? 9.107 111.341 22.414 1.00 53.17 189 ASP F CA 1
ATOM 12922 C C . ASP F 1 192 ? 9.862 109.996 22.407 1.00 52.24 189 ASP F C 1
ATOM 12923 O O . ASP F 1 192 ? 10.624 109.736 21.481 1.00 54.16 189 ASP F O 1
ATOM 12928 N N . GLU F 1 193 ? 9.672 109.152 23.418 1.00 49.97 190 GLU F N 1
ATOM 12929 C CA . GLU F 1 193 ? 10.377 107.863 23.447 1.00 49.17 190 GLU F CA 1
ATOM 12930 C C . GLU F 1 193 ? 9.725 106.905 22.446 1.00 46.80 190 GLU F C 1
ATOM 12931 O O . GLU F 1 193 ? 8.575 106.519 22.612 1.00 44.42 190 GLU F O 1
ATOM 12937 N N . GLU F 1 194 ? 10.478 106.522 21.415 1.00 47.32 191 GLU F N 1
ATOM 12938 C CA . GLU F 1 194 ? 9.959 105.677 20.329 1.00 46.13 191 GLU F CA 1
ATOM 12939 C C . GLU F 1 194 ? 9.488 104.298 20.789 1.00 43.02 191 GLU F C 1
ATOM 12940 O O . GLU F 1 194 ? 8.472 103.790 20.305 1.00 40.33 191 GLU F O 1
ATOM 12946 N N . LEU F 1 195 ? 10.195 103.693 21.733 1.00 41.86 192 LEU F N 1
ATOM 12947 C CA . LEU F 1 195 ? 9.769 102.391 22.227 1.00 39.34 192 LEU F CA 1
ATOM 12948 C C . LEU F 1 195 ? 8.347 102.487 22.798 1.00 36.32 192 LEU F C 1
ATOM 12949 O O . LEU F 1 195 ? 7.577 101.532 22.696 1.00 36.58 192 LEU F O 1
ATOM 12954 N N . ILE F 1 196 ? 7.994 103.629 23.396 1.00 35.34 193 ILE F N 1
ATOM 12955 C CA . ILE F 1 196 ? 6.625 103.827 23.915 1.00 33.49 193 ILE F CA 1
ATOM 12956 C C . ILE F 1 196 ? 5.644 103.977 22.760 1.00 32.18 193 ILE F C 1
ATOM 12957 O O . ILE F 1 196 ? 4.538 103.464 22.813 1.00 32.02 193 ILE F O 1
ATOM 12962 N N . GLN F 1 197 ? 6.040 104.695 21.720 1.00 33.43 194 GLN F N 1
ATOM 12963 C CA . GLN F 1 197 ? 5.169 104.865 20.561 1.00 33.14 194 GLN F CA 1
ATOM 12964 C C . GLN F 1 197 ? 4.877 103.518 19.914 1.00 31.73 194 GLN F C 1
ATOM 12965 O O . GLN F 1 197 ? 3.779 103.289 19.405 1.00 30.02 194 GLN F O 1
ATOM 12971 N N . GLN F 1 198 ? 5.852 102.620 19.949 1.00 32.64 195 GLN F N 1
ATOM 12972 C CA . GLN F 1 198 ? 5.672 101.295 19.376 1.00 32.95 195 GLN F CA 1
ATOM 12973 C C . GLN F 1 198 ? 4.680 100.479 20.207 1.00 31.05 195 GLN F C 1
ATOM 12974 O O . GLN F 1 198 ? 3.745 99.910 19.662 1.00 28.78 195 GLN F O 1
ATOM 12980 N N . ALA F 1 199 ? 4.886 100.446 21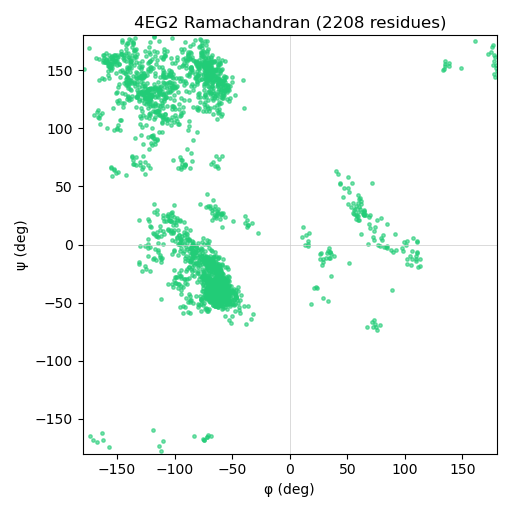.524 1.00 30.89 196 ALA F N 1
ATOM 12981 C CA . ALA F 1 199 ? 3.972 99.756 22.427 1.00 29.78 196 ALA F CA 1
ATOM 12982 C C . ALA F 1 199 ? 2.562 100.309 22.264 1.00 28.57 196 ALA F C 1
ATOM 12983 O O . ALA F 1 199 ? 1.592 99.575 22.444 1.00 26.96 196 ALA F O 1
ATOM 12985 N N . LEU F 1 200 ? 2.459 101.596 21.925 1.00 28.19 197 LEU F N 1
ATOM 12986 C CA . LEU F 1 200 ? 1.158 102.238 21.730 1.00 28.46 197 LEU F CA 1
ATOM 12987 C C . LEU F 1 200 ? 0.453 101.739 20.468 1.00 28.64 197 LEU F C 1
ATOM 12988 O O . LEU F 1 200 ? -0.784 101.743 20.402 1.00 28.39 197 LEU F O 1
ATOM 12993 N N . ARG F 1 201 ? 1.219 101.310 19.469 1.00 29.15 198 ARG F N 1
ATOM 12994 C CA . ARG F 1 201 ? 0.606 100.742 18.275 1.00 30.18 198 ARG F CA 1
ATOM 12995 C C . ARG F 1 201 ? -0.054 99.390 18.627 1.00 28.75 198 ARG F C 1
ATOM 12996 O O . ARG F 1 201 ? -1.099 99.066 18.087 1.00 27.61 198 ARG F O 1
ATOM 13004 N N . ALA F 1 202 ? 0.537 98.628 19.547 1.00 27.34 199 ALA F N 1
ATOM 13005 C CA . ALA F 1 202 ? -0.046 97.334 19.964 1.00 26.92 199 ALA F CA 1
ATOM 13006 C C . ALA F 1 202 ? -1.274 97.597 20.820 1.00 26.18 199 ALA F C 1
ATOM 13007 O O . ALA F 1 202 ? -2.328 96.975 20.636 1.00 25.44 199 ALA F O 1
ATOM 13017 N N . ASN F 1 204 ? -3.268 99.949 20.609 1.00 25.41 201 ASN F N 1
ATOM 13018 C CA . ASN F 1 204 ? -4.375 100.354 19.729 1.00 26.05 201 ASN F CA 1
ATOM 13019 C C . ASN F 1 204 ? -5.141 99.240 19.019 1.00 26.46 201 ASN F C 1
ATOM 13020 O O . ASN F 1 204 ? -6.255 99.480 18.539 1.00 27.17 201 ASN F O 1
ATOM 13025 N N . ILE F 1 205 ? -4.563 98.045 18.943 1.00 26.20 202 ILE F N 1
ATOM 13026 C CA . ILE F 1 205 ? -5.284 96.910 18.361 1.00 27.26 202 ILE F CA 1
ATOM 13027 C C . ILE F 1 205 ? -5.651 95.873 19.433 1.00 26.11 202 ILE F C 1
ATOM 13028 O O . ILE F 1 205 ? -6.268 94.869 19.122 1.00 26.59 202 ILE F O 1
ATOM 13033 N N . SER F 1 206 ? -5.297 96.123 20.694 1.00 26.41 203 SER F N 1
ATOM 13034 C CA . SER F 1 206 ? -5.545 95.132 21.772 1.00 25.39 203 SER F CA 1
ATOM 13035 C C . SER F 1 206 ? -7.018 94.822 22.009 1.00 24.06 203 SER F C 1
ATOM 13036 O O . SER F 1 206 ? -7.907 95.587 21.619 1.00 23.89 203 SER F O 1
ATOM 13039 N N . HIS F 1 207 ? -7.254 93.688 22.653 1.00 22.21 204 HIS F N 1
ATOM 13040 C CA . HIS F 1 207 ? -8.605 93.198 22.927 1.00 22.63 204 HIS F CA 1
ATOM 13041 C C . HIS F 1 207 ? -8.818 93.129 24.435 1.00 22.85 204 HIS F C 1
ATOM 13042 O O . HIS F 1 207 ? -8.161 92.335 25.117 1.00 19.73 204 HIS F O 1
ATOM 13049 N N . SER F 1 208 ? -9.724 93.969 24.952 1.00 24.07 205 SER F N 1
ATOM 13050 C CA . SER F 1 208 ? -9.993 94.015 26.397 1.00 24.01 205 SER F CA 1
ATOM 13051 C C . SER F 1 208 ? -11.389 94.535 26.705 1.00 26.13 205 SER F C 1
ATOM 13052 O O . SER F 1 208 ? -11.550 95.596 27.308 1.00 26.19 205 SER F O 1
ATOM 13055 N N . PRO F 1 209 ? -12.416 93.773 26.316 1.00 26.10 206 PRO F N 1
ATOM 13056 C CA . PRO F 1 209 ? -13.779 94.223 26.557 1.00 27.18 206 PRO F CA 1
ATOM 13057 C C . PRO F 1 209 ? -14.282 94.099 28.001 1.00 27.38 206 PRO F C 1
ATOM 13058 O O . PRO F 1 209 ? -15.303 94.714 28.333 1.00 28.72 206 PRO F O 1
ATOM 13062 N N . TYR F 1 210 ? -13.584 93.339 28.849 1.00 26.21 207 TYR F N 1
ATOM 13063 C CA . TYR F 1 210 ? -14.065 93.091 30.219 1.00 25.99 207 TYR F CA 1
ATOM 13064 C C . TYR F 1 210 ? -13.445 94.037 31.226 1.00 25.84 207 TYR F C 1
ATOM 13065 O O . TYR F 1 210 ? -14.096 94.421 32.171 1.00 26.86 207 TYR F O 1
ATOM 13074 N N . THR F 1 211 ? -12.196 94.420 31.027 1.00 25.82 208 THR F N 1
ATOM 13075 C CA . THR F 1 211 ? -11.545 95.347 31.949 1.00 26.63 208 THR F CA 1
ATOM 13076 C C . THR F 1 211 ? -11.275 96.693 31.301 1.00 27.30 208 THR F C 1
ATOM 13077 O O . THR F 1 211 ? -10.937 97.666 31.988 1.00 29.88 208 THR F O 1
ATOM 13081 N N . GLN F 1 212 ? -11.412 96.740 29.982 1.00 26.74 209 GLN F N 1
ATOM 13082 C CA . GLN F 1 212 ? -11.124 97.942 29.191 1.00 28.52 209 GLN F CA 1
ATOM 13083 C C . GLN F 1 212 ? -9.672 98.382 29.367 1.00 27.95 209 GLN F C 1
ATOM 13084 O O . GLN F 1 212 ? -9.349 99.559 29.160 1.00 28.63 209 GLN F O 1
ATOM 13090 N N . ASN F 1 213 ? -8.792 97.451 29.735 1.00 26.83 210 ASN F N 1
ATOM 13091 C CA . ASN F 1 213 ? -7.396 97.801 29.896 1.00 27.15 210 ASN F CA 1
ATOM 13092 C C . ASN F 1 213 ? -6.633 97.564 28.610 1.00 26.92 210 ASN F C 1
ATOM 13093 O O . ASN F 1 213 ? -5.772 96.681 28.518 1.00 28.03 210 ASN F O 1
ATOM 13098 N N . PHE F 1 214 ? -6.965 98.356 27.609 1.00 26.71 211 PHE F N 1
ATOM 13099 C CA . PHE F 1 214 ? -6.282 98.277 26.354 1.00 26.31 211 PHE F CA 1
ATOM 13100 C C . PHE F 1 214 ? -4.816 98.524 26.681 1.00 25.86 211 PHE F C 1
ATOM 13101 O O . PHE F 1 214 ? -4.458 99.463 27.406 1.00 24.56 211 PHE F O 1
ATOM 13109 N N . SER F 1 215 ? -3.976 97.642 26.175 1.00 24.88 212 SER F N 1
ATOM 13110 C CA . SER F 1 215 ? -2.578 97.686 26.509 1.00 25.37 212 SER F CA 1
ATOM 13111 C C . SER F 1 215 ? -1.726 96.946 25.519 1.00 24.55 212 SER F C 1
ATOM 13112 O O . SER F 1 215 ? -2.190 96.047 24.812 1.00 24.80 212 SER F O 1
ATOM 13115 N N . GLY F 1 216 ? -0.461 97.336 25.496 1.00 24.29 213 GLY F N 1
ATOM 13116 C CA . GLY F 1 216 ? 0.503 96.769 24.599 1.00 24.10 213 GLY F CA 1
ATOM 13117 C C . GLY F 1 216 ? 1.912 96.905 25.136 1.00 23.92 213 GLY F C 1
ATOM 13118 O O . GLY F 1 216 ? 2.210 97.811 25.923 1.00 23.96 213 GLY F O 1
ATOM 13119 N N . VAL F 1 217 ? 2.764 95.972 24.726 1.00 22.47 214 VAL F N 1
ATOM 13120 C CA . VAL F 1 217 ? 4.154 95.973 25.095 1.00 23.86 214 VAL F CA 1
ATOM 13121 C C . VAL F 1 217 ? 5.019 95.990 23.831 1.00 24.09 214 VAL F C 1
ATOM 13122 O O . VAL F 1 217 ? 4.601 95.544 22.767 1.00 25.21 214 VAL F O 1
ATOM 13126 N N . ALA F 1 218 ? 6.203 96.563 23.960 1.00 25.42 215 ALA F N 1
ATOM 13127 C CA . ALA F 1 218 ? 7.197 96.596 22.896 1.00 26.18 215 ALA F CA 1
ATOM 13128 C C . ALA F 1 218 ? 8.518 96.135 23.503 1.00 26.90 215 ALA F C 1
ATOM 13129 O O . ALA F 1 218 ? 8.859 96.525 24.619 1.00 27.00 215 ALA F O 1
ATOM 13131 N N . LEU F 1 219 ? 9.235 95.274 22.795 1.00 28.35 216 LEU F N 1
ATOM 13132 C CA . LEU F 1 219 ? 10.534 94.790 23.259 1.00 29.54 216 LEU F CA 1
ATOM 13133 C C . LEU F 1 219 ? 11.580 95.152 22.223 1.00 32.27 216 LEU F C 1
ATOM 13134 O O . LEU F 1 219 ? 11.361 94.926 21.030 1.00 31.51 216 LEU F O 1
ATOM 13139 N N . LYS F 1 220 ? 12.714 95.700 22.678 1.00 34.62 217 LYS F N 1
ATOM 13140 C CA . LYS F 1 220 ? 13.815 96.047 21.790 1.00 36.42 217 LYS F CA 1
ATOM 13141 C C . LYS F 1 220 ? 15.024 95.127 22.047 1.00 37.13 217 LYS F C 1
ATOM 13142 O O . LYS F 1 220 ? 15.475 94.982 23.180 1.00 36.44 217 LYS F O 1
ATOM 13156 N N . ARG F 1 222 ? 19.086 93.851 21.320 1.00 42.67 219 ARG F N 1
ATOM 13157 C CA . ARG F 1 222 ? 20.382 94.534 21.189 1.00 45.85 219 ARG F CA 1
ATOM 13158 C C . ARG F 1 222 ? 20.691 94.799 19.715 1.00 46.39 219 ARG F C 1
ATOM 13159 O O . ARG F 1 222 ? 21.359 95.766 19.384 1.00 47.43 219 ARG F O 1
ATOM 13167 N N . SER F 1 223 ? 20.147 93.956 18.838 1.00 46.14 220 SER F N 1
ATOM 13168 C CA . SER F 1 223 ? 20.293 94.105 17.392 1.00 46.81 220 SER F CA 1
ATOM 13169 C C . SER F 1 223 ? 19.470 95.274 16.845 1.00 46.72 220 SER F C 1
ATOM 13170 O O . SER F 1 223 ? 19.626 95.651 15.693 1.00 46.82 220 SER F O 1
ATOM 13173 N N . GLY F 1 224 ? 18.566 95.820 17.660 1.00 46.60 221 GLY F N 1
ATOM 13174 C CA . GLY F 1 224 ? 17.724 96.945 17.245 1.00 46.95 221 GLY F CA 1
ATOM 13175 C C . GLY F 1 224 ? 16.345 96.532 16.763 1.00 46.57 221 GLY F C 1
ATOM 13176 O O . GLY F 1 224 ? 15.513 97.388 16.437 1.00 48.10 221 GLY F O 1
ATOM 13177 N N . ALA F 1 225 ? 16.095 95.224 16.713 1.00 45.55 222 ALA F N 1
ATOM 13178 C CA . ALA F 1 225 ? 14.803 94.695 16.288 1.00 42.99 222 ALA F CA 1
ATOM 13179 C C . ALA F 1 225 ? 13.743 94.935 17.366 1.00 40.68 222 ALA F C 1
ATOM 13180 O O . ALA F 1 225 ? 14.007 94.768 18.550 1.00 39.86 222 ALA F O 1
ATOM 13182 N N . ILE F 1 226 ? 12.539 95.310 16.936 1.00 39.53 223 ILE F N 1
ATOM 13183 C CA . ILE F 1 226 ? 11.423 95.589 17.831 1.00 36.42 223 ILE F CA 1
ATOM 13184 C C . ILE F 1 226 ? 10.333 94.542 17.644 1.00 34.28 223 ILE F C 1
ATOM 13185 O O . ILE F 1 226 ? 9.967 94.209 16.519 1.00 33.67 223 ILE F O 1
ATOM 13190 N N . TYR F 1 227 ? 9.831 94.006 18.748 1.00 32.35 224 TYR F N 1
ATOM 13191 C CA . TYR F 1 227 ? 8.719 93.057 18.720 1.00 29.87 224 TYR F CA 1
ATOM 13192 C C . TYR F 1 227 ? 7.582 93.617 19.571 1.00 28.52 224 TYR F C 1
ATOM 13193 O O . TYR F 1 227 ? 7.817 94.086 20.691 1.00 27.72 224 TYR F O 1
ATOM 13202 N N . LEU F 1 228 ? 6.362 93.563 19.027 1.00 28.56 225 LEU F N 1
ATOM 13203 C CA . LEU F 1 228 ? 5.157 94.101 19.671 1.00 27.77 225 LEU F CA 1
ATOM 13204 C C . LEU F 1 228 ? 4.169 93.051 20.183 1.00 27.54 225 LEU F C 1
ATOM 13205 O O . LEU F 1 228 ? 4.004 91.983 19.597 1.00 30.36 225 LEU F O 1
ATOM 13210 N N . GLY F 1 229 ? 3.475 93.380 21.264 1.00 27.05 226 GLY F N 1
ATOM 13211 C CA . GLY F 1 229 ? 2.479 92.483 21.837 1.00 25.50 226 GLY F CA 1
ATOM 13212 C C . GLY F 1 229 ? 1.265 93.248 22.320 1.00 25.59 226 GLY F C 1
ATOM 13213 O O . GLY F 1 229 ? 1.394 94.215 23.083 1.00 25.81 226 GLY F O 1
ATOM 13214 N N . ALA F 1 230 ? 0.086 92.823 21.867 1.00 25.24 227 ALA F N 1
ATOM 13215 C CA . ALA F 1 230 ? -1.174 93.432 22.260 1.00 25.31 227 ALA F CA 1
ATOM 13216 C C . ALA F 1 230 ? -1.863 92.514 23.251 1.00 25.17 227 ALA F C 1
ATOM 13217 O O . ALA F 1 230 ? -1.701 91.304 23.202 1.00 25.91 227 ALA F O 1
ATOM 13219 N N . TYR F 1 231 ? -2.635 93.098 24.153 1.00 25.64 228 TYR F N 1
ATOM 13220 C CA . TYR F 1 231 ? -3.322 92.335 25.175 1.00 25.14 228 TYR F CA 1
ATOM 13221 C C . TYR F 1 231 ? -4.489 91.565 24.576 1.00 24.42 228 TYR F C 1
ATOM 13222 O O . TYR F 1 231 ? -5.291 92.150 23.846 1.00 23.92 228 TYR F O 1
ATOM 13231 N N . ALA F 1 232 ? -4.551 90.255 24.853 1.00 23.34 229 ALA F N 1
ATOM 13232 C CA . ALA F 1 232 ? -5.667 89.401 24.391 1.00 23.07 229 ALA F CA 1
ATOM 13233 C C . ALA F 1 232 ? -6.420 88.901 25.602 1.00 21.95 229 ALA F C 1
ATOM 13234 O O . ALA F 1 232 ? -6.122 87.843 26.139 1.00 21.46 229 ALA F O 1
ATOM 13236 N N . GLU F 1 233 ? -7.417 89.667 26.005 1.00 21.25 230 GLU F N 1
ATOM 13237 C CA . GLU F 1 233 ? -8.220 89.353 27.176 1.00 21.58 230 GLU F CA 1
ATOM 13238 C C . GLU F 1 233 ? -9.213 88.249 26.872 1.00 20.64 230 GLU F C 1
ATOM 13239 O O . GLU F 1 233 ? -9.598 88.061 25.739 1.00 22.53 230 GLU F O 1
ATOM 13245 N N . ASN F 1 234 ? -9.621 87.519 27.900 1.00 19.62 231 ASN F N 1
ATOM 13246 C CA . ASN F 1 234 ? -10.551 86.417 27.737 1.00 19.64 231 ASN F CA 1
ATOM 13247 C C . ASN F 1 234 ? -11.755 86.561 28.673 1.00 19.73 231 ASN F C 1
ATOM 13248 O O . ASN F 1 234 ? -11.620 87.053 29.794 1.00 18.37 231 ASN F O 1
ATOM 13253 N N . ALA F 1 235 ? -12.928 86.138 28.205 1.00 19.19 232 ALA F N 1
ATOM 13254 C CA . ALA F 1 235 ? -14.158 86.213 29.000 1.00 20.21 232 ALA F CA 1
ATOM 13255 C C . ALA F 1 235 ? -14.064 85.440 30.340 1.00 21.10 232 ALA F C 1
ATOM 13256 O O . ALA F 1 235 ? -14.710 85.808 31.310 1.00 23.70 232 ALA F O 1
ATOM 13258 N N . ALA F 1 236 ? -13.262 84.384 30.385 1.00 20.79 233 ALA F N 1
ATOM 13259 C CA . ALA F 1 236 ? -13.083 83.588 31.599 1.00 22.55 233 ALA F CA 1
ATOM 13260 C C . ALA F 1 236 ? -12.004 84.193 32.521 1.00 23.00 233 ALA F C 1
ATOM 13261 O O . ALA F 1 236 ? -11.714 83.638 33.579 1.00 22.28 233 ALA F O 1
ATOM 13263 N N . PHE F 1 237 ? -11.396 85.292 32.070 1.00 23.89 234 PHE F N 1
ATOM 13264 C CA . PHE F 1 237 ? -10.390 86.060 32.811 1.00 23.77 234 PHE F CA 1
ATOM 13265 C C . PHE F 1 237 ? -9.020 85.412 32.841 1.00 23.66 234 PHE F C 1
ATOM 13266 O O . PHE F 1 237 ? -8.107 85.869 32.150 1.00 23.01 234 PHE F O 1
ATOM 13274 N N . ASN F 1 238 ? -8.866 84.344 33.613 1.00 23.78 235 ASN F N 1
ATOM 13275 C CA . ASN F 1 238 ? -7.561 83.688 33.732 1.00 24.33 235 ASN F CA 1
ATOM 13276 C C . ASN F 1 238 ? -6.873 83.353 32.396 1.00 23.45 235 ASN F C 1
ATOM 13277 O O . ASN F 1 238 ? -5.672 83.495 32.291 1.00 24.42 235 ASN F O 1
ATOM 13282 N N . PRO F 1 239 ? -7.627 82.914 31.375 1.00 24.22 236 PRO F N 1
ATOM 13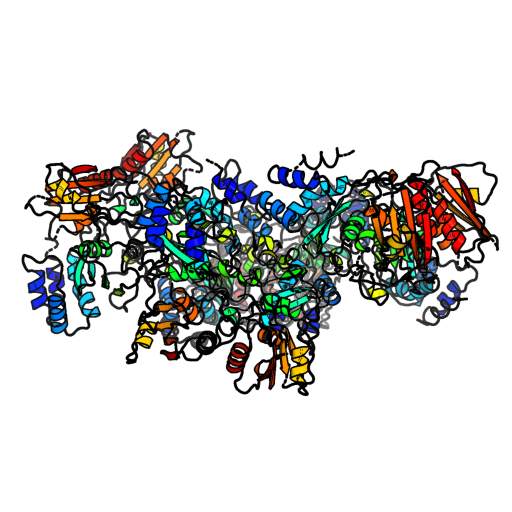283 C CA . PRO F 1 239 ? -6.949 82.617 30.092 1.00 24.21 236 PRO F CA 1
ATOM 13284 C C . PRO F 1 239 ? -6.469 83.840 29.300 1.00 24.04 236 PRO F C 1
ATOM 13285 O O . PRO F 1 239 ? -5.897 83.687 28.213 1.00 23.45 236 PRO F O 1
ATOM 13289 N N . SER F 1 240 ? -6.688 85.042 29.834 1.00 23.16 237 SER F N 1
ATOM 13290 C CA . SER F 1 240 ? -6.259 86.229 29.159 1.00 22.32 237 SER F CA 1
ATOM 13291 C C . SER F 1 240 ? -4.758 86.114 28.954 1.00 22.97 237 SER F C 1
ATOM 13292 O O . SER F 1 240 ? -4.073 85.621 29.814 1.00 23.76 237 SER F O 1
ATOM 13295 N N . LEU F 1 241 ? -4.271 86.550 27.791 1.00 22.31 238 LEU F N 1
ATOM 13296 C CA . LEU F 1 241 ? -2.858 86.498 27.455 1.00 22.77 238 LEU F CA 1
ATOM 13297 C C . LEU F 1 241 ? -2.287 87.917 27.524 1.00 21.56 238 LEU F C 1
ATOM 13298 O O . LEU F 1 241 ? -2.540 88.724 26.634 1.00 19.80 238 LEU F O 1
ATOM 13303 N N . PRO F 1 242 ? -1.521 88.226 28.584 1.00 21.17 239 PRO F N 1
ATOM 13304 C CA . PRO F 1 242 ? -0.974 89.570 28.748 1.00 21.52 239 PRO F CA 1
ATOM 13305 C C . PRO F 1 242 ? -0.076 90.018 27.585 1.00 22.21 239 PRO F C 1
ATOM 13306 O O . PRO F 1 242 ? 0.447 89.185 26.856 1.00 22.20 239 PRO F O 1
ATOM 13310 N N . PRO F 1 243 ? 0.111 91.338 27.429 1.00 21.64 240 PRO F N 1
ATOM 13311 C CA . PRO F 1 243 ? 0.879 91.861 26.310 1.00 20.84 240 PRO F CA 1
ATOM 13312 C C . PRO F 1 243 ? 2.359 91.476 26.326 1.00 21.74 240 PRO F C 1
ATOM 13313 O O . PRO F 1 243 ? 2.940 91.318 25.262 1.00 22.21 240 PRO F O 1
ATOM 13317 N N . LEU F 1 244 ? 2.970 91.341 27.504 1.00 22.39 241 LEU F N 1
ATOM 13318 C CA . LEU F 1 244 ? 4.378 90.940 27.567 1.00 23.19 241 LEU F CA 1
ATOM 13319 C C . LEU F 1 244 ? 4.480 89.557 26.931 1.00 24.57 241 LEU F C 1
ATOM 13320 O O . LEU F 1 244 ? 5.301 89.328 26.047 1.00 25.30 241 LEU F O 1
ATOM 13325 N N . GLN F 1 245 ? 3.621 88.650 27.385 1.00 24.49 242 GLN F N 1
ATOM 13326 C CA . GLN F 1 245 ? 3.570 87.304 26.843 1.00 25.42 242 GLN F CA 1
ATOM 13327 C C . GLN F 1 245 ? 3.462 87.334 25.313 1.00 26.15 242 GLN F C 1
ATOM 13328 O O . GLN F 1 245 ? 4.254 86.683 24.622 1.00 27.30 242 GLN F O 1
ATOM 13334 N N . VAL F 1 246 ? 2.503 88.100 24.788 1.00 25.64 243 VAL F N 1
ATOM 13335 C CA . VAL F 1 246 ? 2.349 88.208 23.336 1.00 25.23 243 VAL F CA 1
ATOM 13336 C C . VAL F 1 246 ? 3.667 88.699 22.692 1.00 26.00 243 VAL F C 1
ATOM 13337 O O . VAL F 1 246 ? 4.157 88.085 21.754 1.00 26.62 243 VAL F O 1
ATOM 13341 N N . ALA F 1 247 ? 4.218 89.806 23.204 1.00 26.17 244 ALA F N 1
ATOM 13342 C CA . ALA F 1 247 ? 5.472 90.379 22.693 1.00 26.29 244 ALA F CA 1
ATOM 13343 C C . ALA F 1 247 ? 6.607 89.351 22.678 1.00 26.45 244 ALA F C 1
ATOM 13344 O O . ALA F 1 247 ? 7.286 89.187 21.681 1.00 27.66 244 ALA F O 1
ATOM 13346 N N . LEU F 1 248 ? 6.815 88.686 23.806 1.00 26.88 245 LEU F N 1
ATOM 13347 C CA . LEU F 1 248 ? 7.831 87.630 23.934 1.00 27.75 245 LEU F CA 1
ATOM 13348 C C . LEU F 1 248 ? 7.612 86.460 22.964 1.00 27.85 245 LEU F C 1
ATOM 13349 O O . LEU F 1 248 ? 8.571 85.883 22.483 1.00 28.76 245 LEU F O 1
ATOM 13354 N N . ALA F 1 249 ? 6.356 86.107 22.686 1.00 27.13 246 ALA F N 1
ATOM 13355 C CA . ALA F 1 249 ? 6.074 85.029 21.747 1.00 27.84 246 ALA F CA 1
ATOM 13356 C C . ALA F 1 249 ? 6.586 85.442 20.370 1.00 29.00 246 ALA F C 1
ATOM 13357 O O . ALA F 1 249 ? 7.246 84.652 19.683 1.00 30.14 246 ALA F O 1
ATOM 13359 N N . GLN F 1 250 ? 6.327 86.692 19.986 1.00 28.04 247 GLN F N 1
ATOM 13360 C CA . GLN F 1 250 ? 6.748 87.163 18.663 1.00 29.43 247 GLN F CA 1
ATOM 13361 C C . GLN F 1 250 ? 8.271 87.127 18.533 1.00 30.08 247 GLN F C 1
ATOM 13362 O O . GLN F 1 250 ? 8.782 86.691 17.509 1.00 31.83 247 GLN F O 1
ATOM 13368 N N . ALA F 1 251 ? 8.984 87.559 19.571 1.00 29.16 248 ALA F N 1
ATOM 13369 C CA . ALA F 1 251 ? 10.443 87.517 19.547 1.00 31.26 248 ALA F CA 1
ATOM 13370 C C . ALA F 1 251 ? 10.920 86.072 19.446 1.00 32.73 248 ALA F C 1
ATOM 13371 O O . ALA F 1 251 ? 11.812 85.763 18.665 1.00 34.55 248 ALA F O 1
ATOM 13397 N N . GLY F 1 255 ? 13.204 83.389 16.517 1.00 43.65 252 GLY F N 1
ATOM 13398 C CA . GLY F 1 255 ? 14.430 82.735 16.965 1.00 44.86 252 GLY F CA 1
ATOM 13399 C C . GLY F 1 255 ? 15.278 83.589 17.892 1.00 44.69 252 GLY F C 1
ATOM 13400 O O . GLY F 1 255 ? 16.443 83.275 18.142 1.00 44.60 252 GLY F O 1
ATOM 13401 N N . GLU F 1 256 ? 14.683 84.661 18.415 1.00 43.39 253 GLU F N 1
ATOM 13402 C CA . GLU F 1 256 ? 15.376 85.572 19.329 1.00 42.97 253 GLU F CA 1
ATOM 13403 C C . GLU F 1 256 ? 15.626 84.910 20.670 1.00 42.31 253 GLU F C 1
ATOM 13404 O O . GLU F 1 256 ? 14.880 84.039 21.090 1.00 41.38 253 GLU F O 1
ATOM 13410 N N . SER F 1 257 ? 16.688 85.336 21.334 1.00 43.67 254 SER F N 1
ATOM 13411 C CA . SER F 1 257 ? 17.021 84.850 22.665 1.00 43.73 254 SER F CA 1
ATOM 13412 C C . SER F 1 257 ? 16.540 85.926 23.611 1.00 41.83 254 SER F C 1
ATOM 13413 O O . SER F 1 257 ? 16.712 87.106 23.317 1.00 42.39 254 SER F O 1
ATOM 13416 N N . PHE F 1 258 ? 15.936 85.545 24.735 1.00 40.71 255 PHE F N 1
ATOM 13417 C CA . PHE F 1 258 ? 15.449 86.550 25.694 1.00 39.59 255 PHE F CA 1
ATOM 13418 C C . PHE F 1 258 ? 16.589 87.260 26.403 1.00 41.67 255 PHE F C 1
ATOM 13419 O O . PHE F 1 258 ? 16.404 88.342 26.953 1.00 40.30 255 PHE F O 1
ATOM 13427 N N . GLU F 1 259 ? 17.771 86.648 26.379 1.00 45.01 256 GLU F N 1
ATOM 13428 C CA . GLU F 1 259 ? 18.958 87.252 26.974 1.00 47.95 256 GLU F CA 1
ATOM 13429 C C . GLU F 1 259 ? 19.447 88.434 26.130 1.00 47.66 256 GLU F C 1
ATOM 13430 O O . GLU F 1 259 ? 20.287 89.194 26.583 1.00 48.76 256 GLU F O 1
ATOM 13436 N N . ASP F 1 260 ? 18.917 88.582 24.909 1.00 46.43 257 ASP F N 1
ATOM 13437 C CA . ASP F 1 260 ? 19.282 89.707 24.028 1.00 45.75 257 ASP F CA 1
ATOM 13438 C C . ASP F 1 260 ? 18.260 90.840 24.108 1.00 43.74 257 ASP F C 1
ATOM 13439 O O . ASP F 1 260 ? 18.328 91.798 23.335 1.00 42.17 257 ASP F O 1
ATOM 13444 N N . ILE F 1 261 ? 17.293 90.728 25.019 1.00 42.57 258 ILE F N 1
ATOM 13445 C CA . ILE F 1 261 ? 16.335 91.814 25.189 1.00 41.12 258 ILE F CA 1
ATOM 13446 C C . ILE F 1 261 ? 17.083 92.973 25.842 1.00 42.04 258 ILE F C 1
ATOM 13447 O O . ILE F 1 261 ? 17.699 92.821 26.896 1.00 42.90 258 ILE F O 1
ATOM 13452 N N . GLU F 1 262 ? 17.032 94.126 25.198 1.00 42.06 259 GLU F N 1
ATOM 13453 C CA . GLU F 1 262 ? 17.718 95.301 25.691 1.00 43.39 259 GLU F CA 1
ATOM 13454 C C . GLU F 1 262 ? 16.821 96.198 26.540 1.00 41.36 259 GLU F C 1
ATOM 13455 O O . GLU F 1 262 ? 17.272 96.761 27.539 1.00 42.66 259 GLU F O 1
ATOM 13461 N N . ALA F 1 263 ? 15.565 96.344 26.132 1.00 39.14 260 ALA F N 1
ATOM 13462 C CA . ALA F 1 263 ? 14.619 97.191 26.844 1.00 37.08 260 ALA F CA 1
ATOM 13463 C C . ALA F 1 263 ? 13.181 96.814 26.494 1.00 35.03 260 ALA F C 1
ATOM 13464 O O . ALA F 1 263 ? 12.932 96.100 25.522 1.00 34.37 260 ALA F O 1
ATOM 13466 N N . ALA F 1 264 ? 12.253 97.298 27.317 1.00 33.72 261 ALA F N 1
ATOM 13467 C CA . ALA F 1 264 ? 10.833 97.059 27.160 1.00 31.20 261 ALA F CA 1
ATOM 13468 C C . ALA F 1 264 ? 10.022 98.307 27.517 1.00 30.83 261 ALA F C 1
ATOM 13469 O O . ALA F 1 264 ? 10.500 99.197 28.223 1.00 31.53 261 ALA F O 1
ATOM 13471 N N . ALA F 1 265 ? 8.800 98.360 26.994 1.00 29.79 262 ALA F N 1
ATOM 13472 C CA . ALA F 1 265 ? 7.862 99.437 27.259 1.00 29.46 262 ALA F CA 1
ATOM 13473 C C . ALA F 1 265 ? 6.452 98.837 27.372 1.00 28.75 262 ALA F C 1
ATOM 13474 O O . ALA F 1 265 ? 6.102 97.890 26.660 1.00 28.04 262 ALA F O 1
ATOM 13476 N N . LEU F 1 266 ? 5.667 99.391 28.288 1.00 28.76 263 LEU F N 1
ATOM 13477 C CA . LEU F 1 266 ? 4.302 98.965 28.536 1.00 27.24 263 LEU F CA 1
ATOM 13478 C C . LEU F 1 266 ? 3.443 100.203 28.509 1.00 27.57 263 LEU F C 1
ATOM 13479 O O . LEU F 1 266 ? 3.775 101.206 29.137 1.00 30.38 263 LEU F O 1
ATOM 13484 N N . VAL F 1 267 ? 2.359 100.142 27.761 1.00 27.10 264 VAL F N 1
ATOM 13485 C CA . VAL F 1 267 ? 1.425 101.230 27.667 1.00 27.87 264 VAL F CA 1
ATOM 13486 C C . VAL F 1 267 ? 0.039 100.642 27.895 1.00 28.26 264 VAL F C 1
ATOM 13487 O O . VAL F 1 267 ? -0.348 99.698 27.210 1.00 25.13 264 VAL F O 1
ATOM 13491 N N . GLU F 1 268 ? -0.695 101.189 28.868 1.00 29.80 265 GLU F N 1
ATOM 13492 C CA . GLU F 1 268 ? -2.046 100.711 29.184 1.00 30.41 265 GLU F CA 1
ATOM 13493 C C . GLU F 1 268 ? -3.028 101.862 29.453 1.00 31.93 265 GLU F C 1
ATOM 13494 O O . GLU F 1 268 ? -2.643 103.032 29.447 1.00 32.79 265 GLU F O 1
ATOM 13500 N N . SER F 1 269 ? -4.299 101.528 29.669 1.00 33.15 266 SER F N 1
ATOM 13501 C CA . SER F 1 269 ? -5.352 102.548 29.850 1.00 34.55 266 SER F CA 1
ATOM 13502 C C . SER F 1 269 ? -5.498 103.065 31.260 1.00 35.43 266 SER F C 1
ATOM 13503 O O . SER F 1 269 ? -5.485 102.295 32.218 1.00 35.99 266 SER F O 1
ATOM 13506 N N . ALA F 1 270 ? -5.674 104.378 31.371 1.00 35.99 267 ALA F N 1
ATOM 13507 C CA . ALA F 1 270 ? -5.860 105.025 32.658 1.00 37.22 267 ALA F CA 1
ATOM 13508 C C . ALA F 1 270 ? -7.150 104.527 33.293 1.00 36.15 267 ALA F C 1
ATOM 13509 O O . ALA F 1 270 ? -7.199 104.261 34.485 1.00 37.75 267 ALA F O 1
ATOM 13511 N N . THR F 1 271 ? -8.185 104.374 32.480 1.00 35.28 268 THR F N 1
ATOM 13512 C CA . THR F 1 271 ? -9.475 103.911 32.960 1.00 35.03 268 THR F CA 1
ATOM 13513 C C . THR F 1 271 ? -9.584 102.369 32.988 1.00 33.27 268 THR F C 1
ATOM 13514 O O . THR F 1 271 ? -10.670 101.830 33.153 1.00 30.32 268 THR F O 1
ATOM 13518 N N . GLY F 1 272 ? -8.455 101.669 32.840 1.00 31.52 269 GLY F N 1
ATOM 13519 C CA . GLY F 1 272 ? -8.451 100.212 32.870 1.00 30.68 269 GLY F CA 1
ATOM 13520 C C . GLY F 1 272 ? -8.723 99.668 34.262 1.00 30.37 269 GLY F C 1
ATOM 13521 O O . GLY F 1 272 ? -8.163 100.159 35.243 1.00 30.45 269 GLY F O 1
ATOM 13522 N N . LYS F 1 273 ? -9.571 98.643 34.353 1.00 30.13 270 LYS F N 1
ATOM 13523 C CA . LYS F 1 273 ? -9.921 98.056 35.661 1.00 30.41 270 LYS F CA 1
ATOM 13524 C C . LYS F 1 273 ? -8.821 97.160 36.230 1.00 29.45 270 LYS F C 1
ATOM 13525 O O . LYS F 1 273 ? -8.916 96.707 37.365 1.00 29.72 270 LYS F O 1
ATOM 13531 N N . ILE F 1 274 ? -7.787 96.903 35.434 1.00 28.97 271 ILE F N 1
ATOM 13532 C CA . ILE F 1 274 ? -6.606 96.143 35.880 1.00 28.81 271 ILE F CA 1
ATOM 13533 C C . ILE F 1 274 ? -5.351 96.834 35.351 1.00 29.08 271 ILE F C 1
ATOM 13534 O O . ILE F 1 274 ? -5.426 97.750 34.520 1.00 28.66 271 ILE F O 1
ATOM 13539 N N . SER F 1 275 ? -4.202 96.386 35.835 1.00 29.07 272 SER F N 1
ATOM 13540 C CA . SER F 1 275 ? -2.917 96.886 35.371 1.00 28.09 272 SER F CA 1
ATOM 13541 C C . SER F 1 275 ? -1.971 95.708 35.207 1.00 27.24 272 SER F C 1
ATOM 13542 O O . SER F 1 275 ? -2.005 94.756 36.009 1.00 27.08 272 SER F O 1
ATOM 13545 N N . HIS F 1 276 ? -1.149 95.753 34.158 1.00 25.96 273 HIS F N 1
ATOM 13546 C CA . HIS F 1 276 ? -0.177 94.704 33.900 1.00 25.11 273 HIS F CA 1
ATOM 13547 C C . HIS F 1 276 ? 1.200 95.111 34.376 1.00 24.76 273 HIS F C 1
ATOM 13548 O O . HIS F 1 276 ? 2.153 94.373 34.168 1.00 26.45 273 HIS F O 1
ATOM 13555 N N . LEU F 1 277 ? 1.324 96.279 34.994 1.00 24.57 274 LEU F N 1
ATOM 13556 C CA . LEU F 1 277 ? 2.638 96.774 35.391 1.00 24.58 274 LEU F CA 1
ATOM 13557 C C . LEU F 1 277 ? 3.404 95.846 36.343 1.00 25.38 274 LEU F C 1
ATOM 13558 O O . LEU F 1 277 ? 4.516 95.463 36.052 1.00 25.18 274 LEU F O 1
ATOM 13563 N N . ALA F 1 278 ? 2.798 95.499 37.473 1.00 26.34 275 ALA F N 1
ATOM 13564 C CA . ALA F 1 278 ? 3.432 94.643 38.465 1.00 27.65 275 ALA F CA 1
ATOM 13565 C C . ALA F 1 278 ? 3.932 93.316 37.869 1.00 27.63 275 ALA F C 1
ATOM 13566 O O . ALA F 1 278 ? 5.089 92.940 38.065 1.00 27.78 275 ALA F O 1
ATOM 13568 N N . ASP F 1 279 ? 3.074 92.634 37.123 1.00 26.96 276 ASP F N 1
ATOM 13569 C CA . ASP F 1 279 ? 3.443 91.338 36.527 1.00 28.10 276 ASP F CA 1
ATOM 13570 C C . ASP F 1 279 ? 4.439 91.446 35.396 1.00 27.66 276 ASP F C 1
ATOM 13571 O O . ASP F 1 279 ? 5.271 90.552 35.212 1.00 24.90 276 ASP F O 1
ATOM 13576 N N . THR F 1 280 ? 4.361 92.537 34.637 1.00 28.35 277 THR F N 1
ATOM 13577 C CA . THR F 1 280 ? 5.312 92.765 33.550 1.00 27.36 277 THR F CA 1
ATOM 13578 C C . THR F 1 280 ? 6.696 93.005 34.153 1.00 28.53 277 THR F C 1
ATOM 13579 O O . THR F 1 280 ? 7.694 92.478 33.662 1.00 29.60 277 THR F O 1
ATOM 13583 N N . GLN F 1 281 ? 6.774 93.785 35.223 1.00 29.32 278 GLN F N 1
ATOM 13584 C CA . GLN F 1 281 ? 8.083 94.000 35.859 1.00 31.47 278 GLN F CA 1
ATOM 13585 C C . GLN F 1 281 ? 8.626 92.719 36.486 1.00 29.80 278 GLN F C 1
ATOM 13586 O O . GLN F 1 281 ? 9.803 92.430 36.368 1.00 30.88 278 GLN F O 1
ATOM 13592 N N . ALA F 1 282 ? 7.767 91.975 37.177 1.00 28.40 279 ALA F N 1
ATOM 13593 C CA . ALA F 1 282 ? 8.192 90.749 37.854 1.00 28.67 279 ALA F CA 1
ATOM 13594 C C . ALA F 1 282 ? 8.672 89.687 36.870 1.00 28.01 279 ALA F C 1
ATOM 13595 O O . ALA F 1 282 ? 9.617 88.953 37.153 1.00 28.39 279 ALA F O 1
ATOM 13597 N N . THR F 1 283 ? 8.033 89.608 35.711 1.00 28.19 280 THR F N 1
ATOM 13598 C CA . THR F 1 283 ? 8.424 88.607 34.716 1.00 28.54 280 THR F CA 1
ATOM 13599 C C . THR F 1 283 ? 9.714 89.029 34.018 1.00 30.40 280 THR F C 1
ATOM 13600 O O . THR F 1 283 ? 10.639 88.215 33.866 1.00 32.02 280 THR F O 1
ATOM 13604 N N . LEU F 1 284 ? 9.797 90.296 33.620 1.00 30.57 281 LEU F N 1
ATOM 13605 C CA . LEU F 1 284 ? 11.017 90.801 33.020 1.00 31.57 281 LEU F CA 1
ATOM 13606 C C . LEU F 1 284 ? 12.167 90.601 33.999 1.00 32.78 281 LEU F C 1
ATOM 13607 O O . LEU F 1 284 ? 13.303 90.360 33.582 1.00 33.16 281 LEU F O 1
ATOM 13612 N N . GLU F 1 285 ? 11.869 90.684 35.296 1.00 32.01 282 GLU F N 1
ATOM 13613 C CA . GLU F 1 285 ? 12.898 90.535 36.303 1.00 33.62 282 GLU F CA 1
ATOM 13614 C C . GLU F 1 285 ? 13.499 89.133 36.402 1.00 33.05 282 GLU F C 1
ATOM 13615 O O . GLU F 1 285 ? 14.682 89.002 36.749 1.00 32.58 282 GLU F O 1
ATOM 13621 N N . VAL F 1 286 ? 12.712 88.098 36.106 1.00 31.46 283 VAL F N 1
ATOM 13622 C CA . VAL F 1 286 ? 13.239 86.729 36.148 1.00 31.63 283 VAL F CA 1
ATOM 13623 C C . VAL F 1 286 ? 13.961 86.403 34.829 1.00 32.72 283 VAL F C 1
ATOM 13624 O O . VAL F 1 286 ? 14.890 85.576 34.800 1.00 32.74 283 VAL F O 1
ATOM 13628 N N . ILE F 1 287 ? 13.554 87.062 33.746 1.00 31.58 284 ILE F N 1
ATOM 13629 C CA . ILE F 1 287 ? 14.225 86.882 32.448 1.00 32.28 284 ILE F CA 1
ATOM 13630 C C . ILE F 1 287 ? 15.593 87.515 32.533 1.00 33.85 284 ILE F C 1
ATOM 13631 O O . ILE F 1 287 ? 16.586 86.891 32.165 1.00 35.84 284 ILE F O 1
ATOM 13636 N N . ASN F 1 288 ? 15.634 88.752 33.030 1.00 34.36 285 ASN F N 1
ATOM 13637 C CA . ASN F 1 288 ? 16.888 89.507 33.208 1.00 36.73 285 ASN F CA 1
ATOM 13638 C C . ASN F 1 288 ? 16.634 90.799 34.020 1.00 36.98 285 ASN F C 1
ATOM 13639 O O . ASN F 1 288 ? 15.978 91.723 33.541 1.00 34.42 285 ASN F O 1
ATOM 13644 N N . PRO F 1 289 ? 17.157 90.861 35.255 1.00 38.80 286 PRO F N 1
ATOM 13645 C CA . PRO F 1 289 ? 16.959 92.053 36.092 1.00 40.31 286 PRO F CA 1
ATOM 13646 C C . PRO F 1 289 ? 17.477 93.369 35.504 1.00 41.48 286 PRO F C 1
ATOM 13647 O O . PRO F 1 289 ? 17.064 94.424 35.968 1.00 41.87 286 PRO F O 1
ATOM 13651 N N . ASP F 1 290 ? 18.356 93.309 34.498 1.00 42.67 287 ASP F N 1
ATOM 13652 C CA . ASP F 1 290 ? 18.929 94.523 33.889 1.00 43.46 287 ASP F CA 1
ATOM 13653 C C . ASP F 1 290 ? 18.069 95.185 32.792 1.00 41.65 287 ASP F C 1
ATOM 13654 O O . ASP F 1 290 ? 18.409 96.271 32.317 1.00 41.84 287 ASP F O 1
ATOM 13659 N N . ILE F 1 291 ? 16.979 94.548 32.376 1.00 38.31 288 ILE F N 1
ATOM 13660 C CA . ILE F 1 291 ? 16.129 95.129 31.347 1.00 37.22 288 ILE F CA 1
ATOM 13661 C C . ILE F 1 291 ? 15.309 96.285 31.918 1.00 36.48 288 ILE F C 1
ATOM 13662 O O . ILE F 1 291 ? 14.553 96.083 32.859 1.00 37.69 288 ILE F O 1
ATOM 13667 N N . PRO F 1 292 ? 15.459 97.502 31.365 1.00 36.78 289 PRO F N 1
ATOM 13668 C CA . PRO F 1 292 ? 14.612 98.578 31.879 1.00 36.48 289 PRO F CA 1
ATOM 13669 C C . PRO F 1 292 ? 13.215 98.479 31.276 1.00 35.16 289 PRO F C 1
ATOM 13670 O O . PRO F 1 292 ? 13.038 97.942 30.168 1.00 33.91 289 PRO F O 1
ATOM 13674 N N . LEU F 1 293 ? 12.236 98.985 32.017 1.00 34.71 290 LEU F N 1
ATOM 13675 C CA . LEU F 1 293 ? 10.846 98.965 31.596 1.00 32.35 290 LEU F CA 1
ATOM 13676 C C . LEU F 1 293 ? 10.261 100.365 31.599 1.00 32.97 290 LEU F C 1
ATOM 13677 O O . LEU F 1 293 ? 10.072 100.942 32.660 1.00 33.01 290 LEU F O 1
ATOM 13682 N N . SER F 1 294 ? 9.996 100.913 30.412 1.00 33.26 291 SER F N 1
ATOM 13683 C CA . SER F 1 294 ? 9.360 102.221 30.301 1.00 33.45 291 SER F CA 1
ATOM 13684 C C . SER F 1 294 ? 7.871 101.990 30.547 1.00 32.41 291 SER F C 1
ATOM 13685 O O . SER F 1 294 ? 7.358 100.891 30.284 1.00 31.93 291 SER F O 1
ATOM 13688 N N . TYR F 1 295 ? 7.182 102.993 31.076 1.00 31.34 292 TYR F N 1
ATOM 13689 C CA . TYR F 1 295 ? 5.762 102.861 31.361 1.00 30.89 292 TYR F CA 1
ATOM 13690 C C . TYR F 1 295 ? 4.966 104.120 31.037 1.00 31.24 292 TYR F C 1
ATOM 13691 O O . TYR F 1 295 ? 5.459 105.236 31.209 1.00 30.97 292 TYR F O 1
ATOM 13700 N N . LEU F 1 296 ? 3.736 103.913 30.561 1.00 31.12 293 LEU F N 1
ATOM 13701 C CA . LEU F 1 296 ? 2.797 104.998 30.283 1.00 32.56 293 LEU F CA 1
ATOM 13702 C C . LEU F 1 296 ? 1.333 104.529 30.441 1.00 32.64 293 LEU F C 1
ATOM 13703 O O . LEU F 1 296 ? 0.934 103.507 29.901 1.00 31.46 293 LEU F O 1
ATOM 13708 N N . SER F 1 297 ? 0.550 105.304 31.187 1.00 34.35 294 SER F N 1
ATOM 13709 C CA . SER F 1 297 ? -0.865 105.059 31.392 1.00 33.33 294 SER F CA 1
ATOM 13710 C C . SER F 1 297 ? -1.657 106.204 30.705 1.00 35.66 294 SER F C 1
ATOM 13711 O O . SER F 1 297 ? -1.619 107.344 31.168 1.00 35.78 294 SER F O 1
ATOM 13714 N N . LEU F 1 298 ? -2.369 105.877 29.620 1.00 36.52 295 LEU F N 1
ATOM 13715 C CA . LEU F 1 298 ? -3.147 106.840 28.797 1.00 38.73 295 LEU F CA 1
ATOM 13716 C C . LEU F 1 298 ? -4.655 106.748 28.937 1.00 38.55 295 LEU F C 1
ATOM 13717 O O . LEU F 1 298 ? -5.369 107.759 28.895 1.00 40.71 295 LEU F O 1
ATOM 13723 N N . ASN G 1 2 ? -0.726 95.600 -38.202 1.00 74.50 -1 ASN G N 1
ATOM 13724 C CA . ASN G 1 2 ? -1.541 95.650 -36.956 1.00 74.23 -1 ASN G CA 1
ATOM 13725 C C . ASN G 1 2 ? -0.796 95.009 -35.784 1.00 70.58 -1 ASN G C 1
ATOM 13726 O O . ASN G 1 2 ? 0.323 94.512 -35.947 1.00 67.74 -1 ASN G O 1
ATOM 13731 N N . ALA G 1 3 ? -1.422 95.021 -34.607 1.00 70.70 0 ALA G N 1
ATOM 13732 C CA . ALA G 1 3 ? -0.820 94.448 -33.394 1.00 67.64 0 ALA G CA 1
ATOM 13733 C C . ALA G 1 3 ? -0.476 92.956 -33.520 1.00 64.15 0 ALA G C 1
ATOM 13734 O O . ALA G 1 3 ? 0.578 92.519 -33.058 1.00 61.86 0 ALA G O 1
ATOM 13744 N N . ARG G 1 5 ? 0.223 91.135 -36.273 1.00 56.83 2 ARG G N 1
ATOM 13745 C CA . ARG G 1 5 ? 1.381 90.987 -37.151 1.00 53.97 2 ARG G CA 1
ATOM 13746 C C . ARG G 1 5 ? 2.661 91.399 -36.437 1.00 50.13 2 ARG G C 1
ATOM 13747 O O . ARG G 1 5 ? 3.714 90.791 -36.624 1.00 47.10 2 ARG G O 1
ATOM 13755 N N . ASN G 1 6 ? 2.568 92.431 -35.605 1.00 49.23 3 ASN G N 1
ATOM 13756 C CA . ASN G 1 6 ? 3.730 92.899 -34.858 1.00 47.16 3 ASN G CA 1
ATOM 13757 C C . ASN G 1 6 ? 4.128 91.914 -33.769 1.00 43.62 3 ASN G C 1
ATOM 13758 O O . ASN G 1 6 ? 5.313 91.767 -33.492 1.00 41.66 3 ASN G O 1
ATOM 13763 N N . ARG G 1 7 ? 3.145 91.226 -33.175 1.00 42.11 4 ARG G N 1
ATOM 13764 C CA . ARG G 1 7 ? 3.428 90.216 -32.134 1.00 41.20 4 ARG G CA 1
ATOM 13765 C C . ARG G 1 7 ? 3.979 88.922 -32.724 1.00 38.80 4 ARG G C 1
ATOM 13766 O O . ARG G 1 7 ? 4.828 88.266 -32.107 1.00 37.67 4 ARG G O 1
ATOM 13774 N N . ILE G 1 8 ? 3.517 88.560 -33.922 1.00 38.22 5 ILE G N 1
ATOM 13775 C CA . ILE G 1 8 ? 4.045 87.384 -34.619 1.00 36.04 5 ILE G CA 1
ATOM 13776 C C . ILE G 1 8 ? 5.525 87.594 -34.939 1.00 35.11 5 ILE G C 1
ATOM 13777 O O . ILE G 1 8 ? 6.363 86.703 -34.721 1.00 33.06 5 ILE G O 1
ATOM 13782 N N . GLU G 1 9 ? 5.842 88.774 -35.461 1.00 36.33 6 GLU G N 1
ATOM 13783 C CA . GLU G 1 9 ? 7.214 89.097 -35.816 1.00 38.25 6 GLU G CA 1
ATOM 13784 C C . GLU G 1 9 ? 8.088 89.015 -34.568 1.00 38.22 6 GLU G C 1
ATOM 13785 O O . GLU G 1 9 ? 9.160 88.409 -34.601 1.00 39.96 6 GLU G O 1
ATOM 13791 N N . GLN G 1 10 ? 7.621 89.609 -33.472 1.00 38.35 7 GLN G N 1
ATOM 13792 C CA . GLN G 1 10 ? 8.351 89.564 -32.207 1.00 40.09 7 GLN G CA 1
ATOM 13793 C C . GLN G 1 10 ? 8.594 88.118 -31.769 1.00 38.02 7 GLN G C 1
ATOM 13794 O O . GLN G 1 10 ? 9.707 87.773 -31.377 1.00 38.00 7 GLN G O 1
ATOM 13800 N N . ALA G 1 11 ? 7.553 87.286 -31.841 1.00 35.46 8 ALA G N 1
ATOM 13801 C CA . ALA G 1 11 ? 7.665 85.883 -31.469 1.00 35.21 8 ALA G CA 1
ATOM 13802 C C . ALA G 1 11 ? 8.691 85.157 -32.335 1.00 35.80 8 ALA G C 1
ATOM 13803 O O . ALA G 1 11 ? 9.506 84.400 -31.821 1.00 37.36 8 ALA G O 1
ATOM 13805 N N . LEU G 1 12 ? 8.659 85.396 -33.645 1.00 36.15 9 LEU G N 1
ATOM 13806 C CA . LEU G 1 12 ? 9.601 84.738 -34.564 1.00 36.60 9 LEU G CA 1
ATOM 13807 C C . LEU G 1 12 ? 11.051 85.069 -34.258 1.00 39.00 9 LEU G C 1
ATOM 13808 O O . LEU G 1 12 ? 11.925 84.221 -34.440 1.00 39.74 9 LEU G O 1
ATOM 13813 N N . GLN G 1 13 ? 11.306 86.300 -33.806 1.00 41.53 10 GLN G N 1
ATOM 13814 C CA . GLN G 1 13 ? 12.669 86.742 -33.472 1.00 44.64 10 GLN G CA 1
ATOM 13815 C C . GLN G 1 13 ? 13.227 86.157 -32.180 1.00 46.21 10 GLN G C 1
ATOM 13816 O O . GLN G 1 13 ? 14.433 86.227 -31.950 1.00 49.89 10 GLN G O 1
ATOM 13822 N N . GLN G 1 14 ? 12.366 85.614 -31.325 1.00 45.10 11 GLN G N 1
ATOM 13823 C CA . GLN G 1 14 ? 12.827 84.988 -30.085 1.00 47.53 11 GLN G CA 1
ATOM 13824 C C . GLN G 1 14 ? 12.996 83.474 -30.257 1.00 47.18 11 GLN G C 1
ATOM 13825 O O . GLN G 1 14 ? 13.311 82.768 -29.297 1.00 48.77 11 GLN G O 1
ATOM 13839 N N . PRO G 1 16 ? 14.899 80.100 -31.601 1.00 49.11 13 PRO G N 1
ATOM 13840 C CA . PRO G 1 16 ? 16.299 79.769 -31.875 1.00 52.10 13 PRO G CA 1
ATOM 13841 C C . PRO G 1 16 ? 16.570 79.754 -33.384 1.00 51.09 13 PRO G C 1
ATOM 13842 O O . PRO G 1 16 ? 15.691 79.386 -34.161 1.00 49.40 13 PRO G O 1
ATOM 13846 N N . ALA G 1 17 ? 17.769 80.156 -33.787 1.00 53.56 14 ALA G N 1
ATOM 13847 C CA . ALA G 1 17 ? 18.133 80.205 -35.206 1.00 53.44 14 ALA G CA 1
ATOM 13848 C C . ALA G 1 17 ? 18.043 78.840 -35.875 1.00 52.42 14 ALA G C 1
ATOM 13849 O O . ALA G 1 17 ? 17.812 78.747 -37.076 1.00 52.42 14 ALA G O 1
ATOM 13851 N N . SER G 1 18 ? 18.226 77.782 -35.095 1.00 52.36 15 SER G N 1
ATOM 13852 C CA . SER G 1 18 ? 18.143 76.424 -35.610 1.00 52.23 15 SER G CA 1
ATOM 13853 C C . SER G 1 18 ? 16.887 76.185 -36.450 1.00 48.61 15 SER G C 1
ATOM 13854 O O . SER G 1 18 ? 16.969 75.628 -37.534 1.00 49.08 15 SER G O 1
ATOM 13857 N N . PHE G 1 19 ? 15.727 76.599 -35.949 1.00 45.75 16 PHE G N 1
ATOM 13858 C CA . PHE G 1 19 ? 14.476 76.367 -36.679 1.00 43.48 16 PHE G CA 1
ATOM 13859 C C . PHE G 1 19 ? 13.686 77.628 -37.039 1.00 41.31 16 PHE G C 1
ATOM 13860 O O . PHE G 1 19 ? 12.661 77.528 -37.711 1.00 39.52 16 PHE G O 1
ATOM 13868 N N . ALA G 1 20 ? 14.166 78.803 -36.628 1.00 41.63 17 ALA G N 1
ATOM 13869 C CA . ALA G 1 20 ? 13.460 80.068 -36.900 1.00 40.40 17 ALA G CA 1
ATOM 13870 C C . ALA G 1 20 ? 13.171 80.333 -38.386 1.00 40.85 17 ALA G C 1
ATOM 13871 O O . ALA G 1 20 ? 12.041 80.687 -38.740 1.00 41.42 17 ALA G O 1
ATOM 13873 N N . PRO G 1 21 ? 14.178 80.150 -39.262 1.00 42.52 18 PRO G N 1
ATOM 13874 C CA . PRO G 1 21 ? 13.982 80.420 -40.692 1.00 43.19 18 PRO G CA 1
ATOM 13875 C C . PRO G 1 21 ? 12.815 79.665 -41.334 1.00 42.42 18 PRO G C 1
ATOM 13876 O O . PRO G 1 21 ? 12.049 80.254 -42.105 1.00 42.94 18 PRO G O 1
ATOM 13880 N N . TYR G 1 22 ? 12.694 78.372 -41.036 1.00 41.45 19 TYR G N 1
ATOM 13881 C CA . TYR G 1 22 ? 11.612 77.567 -41.588 1.00 40.88 19 TYR G CA 1
ATOM 13882 C C . TYR G 1 22 ? 10.265 77.937 -40.955 1.00 38.85 19 TYR G C 1
ATOM 13883 O O . TYR G 1 22 ? 9.258 78.064 -41.665 1.00 38.90 19 TYR G O 1
ATOM 13892 N N . LEU G 1 23 ? 10.240 78.125 -39.635 1.00 37.54 20 LEU G N 1
ATOM 13893 C CA . LEU G 1 23 ? 8.998 78.512 -38.961 1.00 36.78 20 LEU G CA 1
ATOM 13894 C C . LEU G 1 23 ? 8.469 79.801 -39.573 1.00 36.59 20 LEU G C 1
ATOM 13895 O O . LEU G 1 23 ? 7.276 79.945 -39.815 1.00 38.02 20 LEU G O 1
ATOM 13900 N N . ARG G 1 24 ? 9.370 80.745 -39.807 1.00 36.52 21 ARG G N 1
ATOM 13901 C CA . ARG G 1 24 ? 9.003 82.031 -40.397 1.00 37.51 21 ARG G CA 1
ATOM 13902 C C . ARG G 1 24 ? 8.355 81.852 -41.777 1.00 38.54 21 ARG G C 1
ATOM 13903 O O . ARG G 1 24 ? 7.316 82.453 -42.083 1.00 39.36 21 ARG G O 1
ATOM 13911 N N . GLU G 1 25 ? 8.970 81.005 -42.587 1.00 38.56 22 GLU G N 1
ATOM 13912 C CA . GLU G 1 25 ? 8.487 80.689 -43.917 1.00 40.41 22 GLU G CA 1
ATOM 13913 C C . GLU G 1 25 ? 7.054 80.140 -43.865 1.00 39.94 22 GLU G C 1
ATOM 13914 O O . GLU G 1 25 ? 6.235 80.455 -44.720 1.00 39.82 22 GLU G O 1
ATOM 13920 N N . LEU G 1 26 ? 6.762 79.325 -42.852 1.00 33.17 23 LEU G N 1
ATOM 13921 C CA . LEU G 1 26 ? 5.420 78.741 -42.686 1.00 32.89 23 LEU G CA 1
ATOM 13922 C C . LEU G 1 26 ? 4.406 79.715 -42.103 1.00 31.49 23 LEU G C 1
ATOM 13923 O O . LEU G 1 26 ? 3.279 79.785 -42.561 1.00 32.61 23 LEU G O 1
ATOM 13928 N N . VAL G 1 27 ? 4.801 80.443 -41.073 1.00 30.99 24 VAL G N 1
ATOM 13929 C CA . VAL G 1 27 ? 3.888 81.373 -40.386 1.00 30.37 24 VAL G CA 1
ATOM 13930 C C . VAL G 1 27 ? 3.519 82.598 -41.222 1.00 29.82 24 VAL G C 1
ATOM 13931 O O . VAL G 1 27 ? 2.407 83.117 -41.112 1.00 28.61 24 VAL G O 1
ATOM 13935 N N . LEU G 1 28 ? 4.435 83.027 -42.077 1.00 30.47 25 LEU G N 1
ATOM 13936 C CA . LEU G 1 28 ? 4.217 84.226 -42.898 1.00 30.68 25 LEU G CA 1
ATOM 13937 C C . LEU G 1 28 ? 3.646 83.929 -44.289 1.00 31.81 25 LEU G C 1
ATOM 13938 O O . LEU G 1 28 ? 3.421 84.858 -45.074 1.00 30.15 25 LEU G O 1
ATOM 13943 N N . ALA G 1 29 ? 3.395 82.649 -44.580 1.00 31.84 26 ALA G N 1
ATOM 13944 C CA . ALA G 1 29 ? 2.834 82.264 -45.871 1.00 33.52 26 ALA G CA 1
ATOM 13945 C C . ALA G 1 29 ? 1.430 82.854 -45.926 1.00 34.15 26 ALA G C 1
ATOM 13946 O O . ALA G 1 29 ? 0.728 82.882 -44.920 1.00 34.71 26 ALA G O 1
ATOM 13948 N N . LYS G 1 30 ? 1.020 83.321 -47.099 1.00 35.67 27 LYS G N 1
ATOM 13949 C CA . LYS G 1 30 ? -0.271 83.995 -47.241 1.00 35.92 27 LYS G CA 1
ATOM 13950 C C . LYS G 1 30 ? -1.486 83.146 -46.841 1.00 36.12 27 LYS G C 1
ATOM 13951 O O . LYS G 1 30 ? -2.508 83.689 -46.441 1.00 35.07 27 LYS G O 1
ATOM 13957 N N . ASP G 1 31 ? -1.362 81.825 -46.919 1.00 36.95 28 ASP G N 1
ATOM 13958 C CA . ASP G 1 31 ? -2.460 80.934 -46.528 1.00 36.94 28 ASP G CA 1
ATOM 13959 C C . ASP G 1 31 ? -2.222 80.247 -45.190 1.00 35.90 28 ASP G C 1
ATOM 13960 O O . ASP G 1 31 ? -2.748 79.158 -44.944 1.00 35.28 28 ASP G O 1
ATOM 13965 N N . PHE G 1 32 ? -1.423 80.866 -44.324 1.00 35.53 29 PHE G N 1
ATOM 13966 C CA . PHE G 1 32 ? -1.175 80.284 -43.021 1.00 34.45 29 PHE G CA 1
ATOM 13967 C C . PHE G 1 32 ? -2.518 80.283 -42.340 1.00 34.10 29 PHE G C 1
ATOM 13968 O O . PHE G 1 32 ? -3.190 81.303 -42.323 1.00 34.13 29 PHE G O 1
ATOM 13976 N N . ASP G 1 33 ? -2.917 79.139 -41.790 1.00 33.83 30 ASP G N 1
ATOM 13977 C CA . ASP G 1 33 ? -4.231 79.019 -41.177 1.00 33.05 30 ASP G CA 1
ATOM 13978 C C . ASP G 1 33 ? -4.136 78.698 -39.701 1.00 32.61 30 ASP G C 1
ATOM 13979 O O . ASP G 1 33 ? -5.032 78.067 -39.138 1.00 33.62 30 ASP G O 1
ATOM 13984 N N . ALA G 1 34 ? -3.041 79.126 -39.083 1.00 31.85 31 ALA G N 1
ATOM 13985 C CA . ALA G 1 34 ? -2.820 78.913 -37.666 1.00 31.45 31 ALA G CA 1
ATOM 13986 C C . ALA G 1 34 ? -2.761 77.420 -37.299 1.00 31.08 31 ALA G C 1
ATOM 13987 O O . ALA G 1 34 ? -3.245 77.016 -36.256 1.00 30.48 31 ALA G O 1
ATOM 13989 N N . THR G 1 35 ? -2.168 76.618 -38.181 1.00 31.66 32 THR G N 1
ATOM 13990 C CA . THR G 1 35 ? -1.984 75.191 -37.949 1.00 31.79 32 THR G CA 1
ATOM 13991 C C . THR G 1 35 ? -0.655 74.751 -38.556 1.00 31.70 32 THR G C 1
ATOM 13992 O O . THR G 1 35 ? -0.085 75.441 -39.398 1.00 31.47 32 THR G O 1
ATOM 13996 N N . PHE G 1 36 ? -0.163 73.612 -38.085 1.00 31.21 33 PHE G N 1
ATOM 13997 C CA . PHE G 1 36 ? 1.032 72.972 -38.607 1.00 31.26 33 PHE G CA 1
ATOM 13998 C C . PHE G 1 36 ? 0.664 71.503 -38.807 1.00 32.09 33 PHE G C 1
ATOM 13999 O O . PHE G 1 36 ? 0.065 70.888 -37.922 1.00 31.94 33 PHE G O 1
ATOM 14007 N N . SER G 1 37 ? 1.012 70.948 -39.965 1.00 32.77 34 SER G N 1
ATOM 14008 C CA . SER G 1 37 ? 0.722 69.554 -40.254 1.00 33.51 34 SER G CA 1
ATOM 14009 C C . SER G 1 37 ? 1.730 68.702 -39.517 1.00 34.18 34 SER G C 1
ATOM 14010 O O . SER G 1 37 ? 2.774 69.186 -39.119 1.00 34.75 34 SER G O 1
ATOM 14013 N N . ALA G 1 38 ? 1.415 67.428 -39.343 1.00 35.65 35 ALA G N 1
ATOM 14014 C CA . ALA G 1 38 ? 2.317 66.511 -38.681 1.00 36.89 35 ALA G CA 1
ATOM 14015 C C . ALA G 1 38 ? 3.710 66.631 -39.279 1.00 38.09 35 ALA G C 1
ATOM 14016 O O . ALA G 1 38 ? 4.682 66.803 -38.560 1.00 37.93 35 ALA G O 1
ATOM 14018 N N . GLU G 1 39 ? 3.789 66.555 -40.604 1.00 39.79 36 GLU G N 1
ATOM 14019 C CA . GLU G 1 39 ? 5.060 66.621 -41.324 1.00 41.51 36 GLU G CA 1
ATOM 14020 C C . GLU G 1 39 ? 5.811 67.951 -41.141 1.00 41.10 36 GLU G C 1
ATOM 14021 O O . GLU G 1 39 ? 7.042 67.965 -41.025 1.00 41.58 36 GLU G O 1
ATOM 14027 N N . GLN G 1 40 ? 5.086 69.063 -41.136 1.00 39.39 37 GLN G N 1
ATOM 14028 C CA . GLN G 1 40 ? 5.723 70.358 -40.909 1.00 38.82 37 GLN G CA 1
ATOM 14029 C C . GLN G 1 40 ? 6.300 70.393 -39.500 1.00 38.57 37 GLN G C 1
ATOM 14030 O O . GLN G 1 40 ? 7.406 70.885 -39.302 1.00 39.36 37 GLN G O 1
ATOM 14036 N N . TYR G 1 41 ? 5.567 69.842 -38.530 1.00 38.16 38 TYR G N 1
ATOM 14037 C CA . TYR G 1 41 ? 6.030 69.834 -37.141 1.00 38.93 38 TYR G CA 1
ATOM 14038 C C . TYR G 1 41 ? 7.284 68.986 -36.950 1.00 40.39 38 TYR G C 1
ATOM 14039 O O . TYR G 1 41 ? 8.264 69.441 -36.358 1.00 40.33 38 TYR G O 1
ATOM 14048 N N . GLN G 1 42 ? 7.245 67.755 -37.449 1.00 42.05 39 GLN G N 1
ATOM 14049 C CA . GLN G 1 42 ? 8.389 66.843 -37.377 1.00 44.07 39 GLN G CA 1
ATOM 14050 C C . GLN G 1 42 ? 9.656 67.476 -37.989 1.00 44.69 39 GLN G C 1
ATOM 14051 O O . GLN G 1 42 ? 10.764 67.221 -37.519 1.00 46.46 39 GLN G O 1
ATOM 14057 N N . GLN G 1 43 ? 9.483 68.285 -39.034 1.00 43.94 40 GLN G N 1
ATOM 14058 C CA . GLN G 1 43 ? 10.604 68.974 -39.692 1.00 45.17 40 GLN G CA 1
ATOM 14059 C C . GLN G 1 43 ? 11.204 70.059 -38.761 1.00 44.42 40 GLN G C 1
ATOM 14060 O O . GLN G 1 43 ? 12.426 70.212 -38.684 1.00 44.93 40 GLN G O 1
ATOM 14066 N N . LEU G 1 44 ? 10.346 70.803 -38.061 1.00 43.42 41 LEU G N 1
ATOM 14067 C CA . LEU G 1 44 ? 10.801 71.817 -37.099 1.00 42.13 41 LEU G CA 1
ATOM 14068 C C . LEU G 1 44 ? 11.491 71.119 -35.929 1.00 43.55 41 LEU G C 1
ATOM 14069 O O . LEU G 1 44 ? 12.506 71.604 -35.424 1.00 44.55 41 LEU G O 1
ATOM 14074 N N . LEU G 1 45 ? 10.929 69.987 -35.499 1.00 43.66 42 LEU G N 1
ATOM 14075 C CA . LEU G 1 45 ? 11.493 69.198 -34.398 1.00 45.41 42 LEU G CA 1
ATOM 14076 C C . LEU G 1 45 ? 12.891 68.720 -34.779 1.00 47.37 42 LEU G C 1
ATOM 14077 O O . LEU G 1 45 ? 13.802 68.715 -33.954 1.00 48.63 42 LEU G O 1
ATOM 14082 N N . THR G 1 46 ? 13.051 68.333 -36.042 1.00 48.08 43 THR G N 1
ATOM 14083 C CA . THR G 1 46 ? 14.336 67.887 -36.557 1.00 49.99 43 THR G CA 1
ATOM 14084 C C . THR G 1 46 ? 15.324 69.051 -36.654 1.00 50.53 43 THR G C 1
ATOM 14085 O O . THR G 1 46 ? 16.483 68.903 -36.298 1.00 52.73 43 THR G O 1
ATOM 14089 N N . LEU G 1 47 ? 14.871 70.204 -37.134 1.00 49.96 44 LEU G N 1
ATOM 14090 C CA . LEU G 1 47 ? 15.744 71.380 -37.220 1.00 50.56 44 LEU G CA 1
ATOM 14091 C C . LEU G 1 47 ? 16.150 71.861 -35.832 1.00 50.92 44 LEU G C 1
ATOM 14092 O O . LEU G 1 47 ? 17.309 72.199 -35.607 1.00 52.02 44 LEU G O 1
ATOM 14097 N N . SER G 1 48 ? 15.187 71.875 -34.906 1.00 50.22 45 SER G N 1
ATOM 14098 C CA . SER G 1 48 ? 15.411 72.376 -33.545 1.00 50.18 45 SER G CA 1
ATOM 14099 C C . SER G 1 48 ? 16.287 71.498 -32.670 1.00 51.80 45 SER G C 1
ATOM 14100 O O . SER G 1 48 ? 17.062 72.010 -31.858 1.00 52.52 45 SER G O 1
ATOM 14103 N N . GLY G 1 49 ? 16.140 70.183 -32.802 1.00 52.78 46 GLY G N 1
ATOM 14104 C CA . GLY G 1 49 ? 16.913 69.241 -31.984 1.00 55.04 46 GLY G CA 1
ATOM 14105 C C . GLY G 1 49 ? 16.444 69.195 -30.528 1.00 55.17 46 GLY G C 1
ATOM 14106 O O . GLY G 1 49 ? 17.125 68.641 -29.669 1.00 56.52 46 GLY G O 1
ATOM 14107 N N . LEU G 1 50 ? 15.286 69.791 -30.251 1.00 53.68 47 LEU G N 1
ATOM 14108 C CA . LEU G 1 50 ? 14.711 69.810 -28.912 1.00 53.26 47 LEU G CA 1
ATOM 14109 C C . LEU G 1 50 ? 13.775 68.616 -28.765 1.00 53.51 47 LEU G C 1
ATOM 14110 O O . LEU G 1 50 ? 13.443 67.951 -29.738 1.00 54.05 47 LEU G O 1
ATOM 14115 N N . GLU G 1 51 ? 13.359 68.342 -27.540 1.00 54.49 48 GLU G N 1
ATOM 14116 C CA . GLU G 1 51 ? 12.394 67.286 -27.294 1.00 54.98 48 GLU G CA 1
ATOM 14117 C C . GLU G 1 51 ? 11.029 67.830 -27.712 1.00 52.22 48 GLU G C 1
ATOM 14118 O O . GLU G 1 51 ? 10.831 69.045 -27.770 1.00 50.96 48 GLU G O 1
ATOM 14124 N N . ASP G 1 52 ? 10.100 66.928 -28.012 1.00 51.46 49 ASP G N 1
ATOM 14125 C CA . ASP G 1 52 ? 8.739 67.296 -28.423 1.00 48.79 49 ASP G CA 1
ATOM 14126 C C . ASP G 1 52 ? 8.090 68.331 -27.495 1.00 46.88 49 ASP G C 1
ATOM 14127 O O . ASP G 1 52 ? 7.588 69.356 -27.958 1.00 45.55 49 ASP G O 1
ATOM 14132 N N . ALA G 1 53 ? 8.089 68.053 -26.193 1.00 46.67 50 ALA G N 1
ATOM 14133 C CA . ALA G 1 53 ? 7.492 68.961 -25.207 1.00 44.99 50 ALA G CA 1
ATOM 14134 C C . ALA G 1 53 ? 8.095 70.371 -25.283 1.00 43.75 50 ALA G C 1
ATOM 14135 O O . ALA G 1 53 ? 7.375 71.369 -25.259 1.00 42.61 50 ALA G O 1
ATOM 14137 N N . ASP G 1 54 ? 9.418 70.447 -25.387 1.00 43.67 51 ASP G N 1
ATOM 14138 C CA . ASP G 1 54 ? 10.103 71.730 -25.443 1.00 42.74 51 ASP G CA 1
ATOM 14139 C C . ASP G 1 54 ? 9.783 72.558 -26.695 1.00 41.09 51 ASP G C 1
ATOM 14140 O O . ASP G 1 54 ? 9.676 73.778 -26.597 1.00 39.17 51 ASP G O 1
ATOM 14145 N N . LEU G 1 55 ? 9.603 71.917 -27.856 1.00 41.12 52 LEU G N 1
ATOM 14146 C CA . LEU G 1 55 ? 9.294 72.673 -29.084 1.00 39.52 52 LEU G CA 1
ATOM 14147 C C . LEU G 1 55 ? 7.896 73.279 -28.996 1.00 37.66 52 LEU G C 1
ATOM 14148 O O . LEU G 1 55 ? 7.711 74.467 -29.258 1.00 36.66 52 LEU G O 1
ATOM 14153 N N . ARG G 1 56 ? 6.912 72.463 -28.632 1.00 36.09 53 ARG G N 1
ATOM 14154 C CA . ARG G 1 56 ? 5.553 72.970 -28.460 1.00 35.06 53 ARG G CA 1
ATOM 14155 C C . ARG G 1 56 ? 5.552 74.205 -27.528 1.00 33.38 53 ARG G C 1
ATOM 14156 O O . ARG G 1 56 ? 4.987 75.224 -27.866 1.00 32.65 53 ARG G O 1
ATOM 14164 N N . VAL G 1 57 ? 6.232 74.119 -26.389 1.00 34.25 54 VAL G N 1
ATOM 14165 C CA . VAL G 1 57 ? 6.310 75.244 -25.445 1.00 33.87 54 VAL G CA 1
ATOM 14166 C C . VAL G 1 57 ? 6.960 76.477 -26.089 1.00 33.92 54 VAL G C 1
ATOM 14167 O O . VAL G 1 57 ? 6.487 77.607 -25.907 1.00 34.38 54 VAL G O 1
ATOM 14171 N N . ALA G 1 58 ? 8.016 76.255 -26.858 1.00 34.13 55 ALA G N 1
ATOM 14172 C CA . ALA G 1 58 ? 8.696 77.342 -27.555 1.00 34.40 55 ALA G CA 1
ATOM 14173 C C . ALA G 1 58 ? 7.806 77.958 -28.651 1.00 33.37 55 ALA G C 1
ATOM 14174 O O . ALA G 1 58 ? 8.016 79.099 -29.044 1.00 33.70 55 ALA G O 1
ATOM 14176 N N . LEU G 1 59 ? 6.816 77.210 -29.131 1.00 32.88 56 LEU G N 1
ATOM 14177 C CA . LEU G 1 59 ? 5.904 77.710 -30.163 1.00 32.47 56 LEU G CA 1
ATOM 14178 C C . LEU G 1 59 ? 4.746 78.567 -29.628 1.00 32.02 56 LEU G C 1
ATOM 14179 O O . LEU G 1 59 ? 4.138 79.295 -30.396 1.00 31.83 56 LEU G O 1
ATOM 14184 N N . LEU G 1 60 ? 4.456 78.493 -28.323 1.00 32.47 57 LEU G N 1
ATOM 14185 C CA . LEU G 1 60 ? 3.326 79.241 -27.722 1.00 31.37 57 LEU G CA 1
ATOM 14186 C C . LEU G 1 60 ? 3.216 80.720 -28.105 1.00 30.96 57 LEU G C 1
ATOM 14187 O O . LEU G 1 60 ? 2.109 81.215 -28.351 1.00 29.98 57 LEU G O 1
ATOM 14192 N N . PRO G 1 61 ? 4.343 81.443 -28.147 1.00 32.44 58 PRO G N 1
ATOM 14193 C CA . PRO G 1 61 ? 4.220 82.856 -28.516 1.00 32.62 58 PRO G CA 1
ATOM 14194 C C . PRO G 1 61 ? 3.464 83.071 -29.833 1.00 32.52 58 PRO G C 1
ATOM 14195 O O . PRO G 1 61 ? 2.773 84.082 -29.980 1.00 32.88 58 PRO G O 1
ATOM 14199 N N . ILE G 1 62 ? 3.574 82.123 -30.764 1.00 33.18 59 ILE G N 1
ATOM 14200 C CA . ILE G 1 62 ? 2.866 82.206 -32.042 1.00 31.93 59 ILE G CA 1
ATOM 14201 C C . ILE G 1 62 ? 1.342 82.162 -31.807 1.00 31.54 59 ILE G C 1
ATOM 14202 O O . ILE G 1 62 ? 0.595 82.905 -32.432 1.00 32.29 59 ILE G O 1
ATOM 14207 N N . ALA G 1 63 ? 0.886 81.304 -30.901 1.00 29.96 60 ALA G N 1
ATOM 14208 C CA . ALA G 1 63 ? -0.545 81.207 -30.599 1.00 28.61 60 ALA G CA 1
ATOM 14209 C C . ALA G 1 63 ? -1.029 82.442 -29.804 1.00 27.30 60 ALA G C 1
ATOM 14210 O O . ALA G 1 63 ? -2.058 83.034 -30.121 1.00 26.08 60 ALA G O 1
ATOM 14212 N N . ALA G 1 64 ? -0.263 82.820 -28.781 1.00 27.87 61 ALA G N 1
ATOM 14213 C CA . ALA G 1 64 ? -0.537 84.002 -27.956 1.00 27.72 61 ALA G CA 1
ATOM 14214 C C . ALA G 1 64 ? -0.659 85.296 -28.787 1.00 28.67 61 ALA G C 1
ATOM 14215 O O . ALA G 1 64 ? -1.371 86.219 -28.390 1.00 28.02 61 ALA G O 1
ATOM 14217 N N . ALA G 1 65 ? 0.019 85.350 -29.936 1.00 29.11 62 ALA G N 1
ATOM 14218 C CA . ALA G 1 65 ? -0.009 86.529 -30.802 1.00 29.93 62 ALA G CA 1
ATOM 14219 C C . ALA G 1 65 ? -1.412 86.811 -31.349 1.00 30.28 62 ALA G C 1
ATOM 14220 O O . ALA G 1 65 ? -1.757 87.955 -31.650 1.00 28.94 62 ALA G O 1
ATOM 14222 N N . TYR G 1 66 ? -2.225 85.765 -31.460 1.00 30.69 63 TYR G N 1
ATOM 14223 C CA . TYR G 1 66 ? -3.591 85.909 -31.958 1.00 30.31 63 TYR G CA 1
ATOM 14224 C C . TYR G 1 66 ? -4.602 86.400 -30.927 1.00 29.39 63 TYR G C 1
ATOM 14225 O O . TYR G 1 66 ? -5.761 86.601 -31.263 1.00 31.61 63 TYR G O 1
ATOM 14234 N N . SER G 1 67 ? -4.178 86.584 -29.688 1.00 28.55 64 SER G N 1
ATOM 14235 C CA . SER G 1 67 ? -5.074 86.993 -28.614 1.00 28.09 64 SER G CA 1
ATOM 14236 C C . SER G 1 67 ? -5.769 88.333 -28.844 1.00 28.98 64 SER G C 1
ATOM 14237 O O . SER G 1 67 ? -5.137 89.291 -29.248 1.00 30.89 64 SER G O 1
ATOM 14240 N N . TYR G 1 68 ? -7.082 88.375 -28.599 1.00 28.09 65 TYR G N 1
ATOM 14241 C CA . TYR G 1 68 ? -7.850 89.608 -28.668 1.00 28.06 65 TYR G CA 1
ATOM 14242 C C . TYR G 1 68 ? -8.349 89.815 -27.246 1.00 27.86 65 TYR G C 1
ATOM 14243 O O . TYR G 1 68 ? -9.407 89.336 -26.863 1.00 27.70 65 TYR G O 1
ATOM 14252 N N . ALA G 1 69 ? -7.542 90.509 -26.453 1.00 27.71 66 ALA G N 1
ATOM 14253 C CA . ALA G 1 69 ? -7.834 90.730 -25.048 1.00 27.79 66 ALA G CA 1
ATOM 14254 C C . ALA G 1 69 ? -7.916 92.210 -24.678 1.00 28.04 66 ALA G C 1
ATOM 14255 O O . ALA G 1 69 ? -7.115 92.688 -23.894 1.00 28.16 66 ALA G O 1
ATOM 14257 N N . PRO G 1 70 ? -8.911 92.930 -25.210 1.00 29.27 67 PRO G N 1
ATOM 14258 C CA . PRO G 1 70 ? -9.007 94.363 -24.894 1.00 31.01 67 PRO G CA 1
ATOM 14259 C C . PRO G 1 70 ? -9.382 94.653 -23.442 1.00 31.78 67 PRO G C 1
ATOM 14260 O O . PRO G 1 70 ? -9.067 95.724 -22.943 1.00 33.84 67 PRO G O 1
ATOM 14264 N N . ILE G 1 71 ? -10.016 93.708 -22.754 1.00 31.50 68 ILE G N 1
ATOM 14265 C CA . ILE G 1 71 ? -10.381 93.933 -21.361 1.00 31.70 68 ILE G CA 1
ATOM 14266 C C . ILE G 1 71 ? -9.185 93.739 -20.428 1.00 31.86 68 ILE G C 1
ATOM 14267 O O . ILE G 1 71 ? -8.853 94.629 -19.659 1.00 31.62 68 ILE G O 1
ATOM 14272 N N . SER G 1 72 ? -8.503 92.600 -20.546 1.00 31.51 69 SER G N 1
ATOM 14273 C CA . SER G 1 72 ? -7.395 92.248 -19.640 1.00 30.43 69 SER G CA 1
ATOM 14274 C C . SER G 1 72 ? -5.981 92.459 -20.148 1.00 30.71 69 SER G C 1
ATOM 14275 O O . SER G 1 72 ? -5.056 92.523 -19.358 1.00 29.59 69 SER G O 1
ATOM 14278 N N . GLU G 1 73 ? -5.804 92.504 -21.463 1.00 31.76 70 GLU G N 1
ATOM 14279 C CA . GLU G 1 73 ? -4.478 92.611 -22.060 1.00 32.18 70 GLU G CA 1
ATOM 14280 C C . GLU G 1 73 ? -3.578 91.474 -21.573 1.00 31.36 70 GLU G C 1
ATOM 14281 O O . GLU G 1 73 ? -2.359 91.628 -21.487 1.00 32.20 70 GLU G O 1
ATOM 14287 N N . PHE G 1 74 ? -4.201 90.336 -21.265 1.00 31.11 71 PHE G N 1
ATOM 14288 C CA . PHE G 1 74 ? -3.522 89.125 -20.799 1.00 30.59 71 PHE G CA 1
ATOM 14289 C C . PHE G 1 74 ? -3.611 88.124 -21.973 1.00 30.25 71 PHE G C 1
ATOM 14290 O O . PHE G 1 74 ? -4.699 87.651 -22.317 1.00 29.32 71 PHE G O 1
ATOM 14298 N N . TYR G 1 75 ? -2.463 87.810 -22.574 1.00 29.82 72 TYR G N 1
ATOM 14299 C CA . TYR G 1 75 ? -2.418 87.000 -23.793 1.00 30.02 72 TYR G CA 1
ATOM 14300 C C . TYR G 1 75 ? -2.154 85.517 -23.574 1.00 29.49 72 TYR G C 1
ATOM 14301 O O . TYR G 1 75 ? -1.023 85.101 -23.313 1.00 29.93 72 TYR G O 1
ATOM 14310 N N . VAL G 1 76 ? -3.216 84.727 -23.684 1.00 28.94 73 VAL G N 1
ATOM 14311 C CA . VAL G 1 76 ? -3.121 83.291 -23.513 1.00 28.51 73 VAL G CA 1
ATOM 14312 C C . VAL G 1 76 ? -3.096 82.654 -24.894 1.00 28.40 73 VAL G C 1
ATOM 14313 O O . VAL G 1 76 ? -3.841 83.051 -25.784 1.00 26.53 73 VAL G O 1
ATOM 14317 N N . GLY G 1 77 ? -2.194 81.694 -25.069 1.00 28.48 74 GLY G N 1
ATOM 14318 C CA . GLY G 1 77 ? -2.066 80.961 -26.305 1.00 28.27 74 GLY G CA 1
ATOM 14319 C C . GLY G 1 77 ? -2.082 79.477 -25.983 1.00 29.15 74 GLY G C 1
ATOM 14320 O O . GLY G 1 77 ? -1.492 79.045 -24.982 1.00 26.70 74 GLY G O 1
ATOM 14321 N N . ALA G 1 78 ? -2.771 78.703 -26.827 1.00 28.49 75 ALA G N 1
ATOM 14322 C CA . ALA G 1 78 ? -2.858 77.269 -26.652 1.00 28.75 75 ALA G CA 1
ATOM 14323 C C . ALA G 1 78 ? -2.496 76.556 -27.934 1.00 28.95 75 ALA G C 1
ATOM 14324 O O . ALA G 1 78 ? -2.673 77.093 -29.015 1.00 28.83 75 ALA G O 1
ATOM 14326 N N . ILE G 1 79 ? -1.964 75.348 -27.797 1.00 29.86 76 ILE G N 1
ATOM 14327 C CA . ILE G 1 79 ? -1.650 74.512 -28.940 1.00 30.68 76 ILE G CA 1
ATOM 14328 C C . ILE G 1 79 ? -2.263 73.138 -28.677 1.00 32.21 76 ILE G C 1
ATOM 14329 O O . ILE G 1 79 ? -1.844 72.409 -27.768 1.00 32.63 76 ILE G O 1
ATOM 14334 N N . VAL G 1 80 ? -3.287 72.824 -29.458 1.00 32.33 77 VAL G N 1
ATOM 14335 C CA . VAL G 1 80 ? -3.983 71.571 -29.371 1.00 33.90 77 VAL G CA 1
ATOM 14336 C C . VAL G 1 80 ? -3.521 70.665 -30.493 1.00 35.77 77 VAL G C 1
ATOM 14337 O O . VAL G 1 80 ? -3.686 70.981 -31.660 1.00 37.96 77 VAL G O 1
ATOM 14341 N N . ARG G 1 81 ? -2.910 69.548 -30.140 1.00 37.99 78 ARG G N 1
ATOM 14342 C CA . ARG G 1 81 ? -2.491 68.573 -31.135 1.00 40.00 78 ARG G CA 1
ATOM 14343 C C . ARG G 1 81 ? -3.637 67.587 -31.272 1.00 40.39 78 ARG G C 1
ATOM 14344 O O . ARG G 1 81 ? -4.096 67.014 -30.295 1.00 41.38 78 ARG G O 1
ATOM 14352 N N . GLY G 1 82 ? -4.129 67.421 -32.486 1.00 41.66 79 GLY G N 1
ATOM 14353 C CA . GLY G 1 82 ? -5.211 66.485 -32.744 1.00 42.30 79 GLY G CA 1
ATOM 14354 C C . GLY G 1 82 ? -4.663 65.074 -32.722 1.00 43.78 79 GLY G C 1
ATOM 14355 O O . GLY G 1 82 ? -3.447 64.876 -32.746 1.00 43.29 79 GLY G O 1
ATOM 14356 N N . ILE G 1 83 ? -5.555 64.091 -32.671 1.00 44.99 80 ILE G N 1
ATOM 14357 C CA . ILE G 1 83 ? -5.132 62.693 -32.661 1.00 47.03 80 ILE G CA 1
ATOM 14358 C C . ILE G 1 83 ? -4.387 62.308 -33.951 1.00 47.09 80 ILE G C 1
ATOM 14359 O O . ILE G 1 83 ? -3.553 61.401 -33.935 1.00 48.02 80 ILE G O 1
ATOM 14364 N N . SER G 1 84 ? -4.676 63.016 -35.048 1.00 45.82 81 SER G N 1
ATOM 14365 C CA . SER G 1 84 ? -4.015 62.789 -36.336 1.00 45.85 81 SER G CA 1
ATOM 14366 C C . SER G 1 84 ? -2.582 63.326 -36.349 1.00 45.30 81 SER G C 1
ATOM 14367 O O . SER G 1 84 ? -1.816 63.015 -37.261 1.00 45.30 81 SER G O 1
ATOM 14370 N N . GLY G 1 85 ? -2.240 64.164 -35.365 1.00 43.58 82 GLY G N 1
ATOM 14371 C CA . GLY G 1 85 ? -0.898 64.754 -35.255 1.00 43.13 82 GLY G CA 1
ATOM 14372 C C . GLY G 1 85 ? -0.783 66.220 -35.673 1.00 40.74 82 GLY G C 1
ATOM 14373 O O . GLY G 1 85 ? 0.250 66.844 -35.468 1.00 40.54 82 GLY G O 1
ATOM 14374 N N . ARG G 1 86 ? -1.828 66.763 -36.279 1.00 39.46 83 ARG G N 1
ATOM 14375 C CA . ARG G 1 86 ? -1.822 68.156 -36.730 1.00 38.55 83 ARG G CA 1
ATOM 14376 C C . ARG G 1 86 ? -1.957 69.113 -35.536 1.00 36.98 83 ARG G C 1
ATOM 14377 O O . ARG G 1 86 ? -2.730 68.840 -34.625 1.00 36.71 83 ARG G O 1
ATOM 14385 N N . LEU G 1 87 ? -1.195 70.207 -35.524 1.00 35.83 84 LEU G N 1
ATOM 14386 C CA . LEU G 1 87 ? -1.294 71.190 -34.436 1.00 36.16 84 LEU G CA 1
ATOM 14387 C C . LEU G 1 87 ? -2.289 72.283 -34.812 1.00 34.34 84 LEU G C 1
ATOM 14388 O O . LEU G 1 87 ? -2.353 72.702 -35.957 1.00 33.61 84 LEU G O 1
ATOM 14393 N N . TYR G 1 88 ? -3.084 72.713 -33.839 1.00 33.98 85 TYR G N 1
ATOM 14394 C CA . TYR G 1 88 ? -4.079 73.769 -34.044 1.00 32.49 85 TYR G CA 1
ATOM 14395 C C . TYR G 1 88 ? -3.879 74.804 -32.979 1.00 30.64 85 TYR G C 1
ATOM 14396 O O . TYR G 1 88 ? -3.915 74.475 -31.800 1.00 31.26 85 TYR G O 1
ATOM 14405 N N . LEU G 1 89 ? -3.676 76.049 -33.386 1.00 30.34 86 LEU G N 1
ATOM 14406 C CA . LEU G 1 89 ? -3.440 77.129 -32.445 1.00 28.86 86 LEU G CA 1
ATOM 14407 C C . LEU G 1 89 ? -4.747 77.794 -32.035 1.00 28.11 86 LEU G C 1
ATOM 14408 O O . LEU G 1 89 ? -5.762 77.702 -32.738 1.00 28.30 86 LEU G O 1
ATOM 14413 N N . GLY G 1 90 ? -4.700 78.472 -30.893 1.00 26.35 87 GLY G N 1
ATOM 14414 C CA . GLY G 1 90 ? -5.839 79.220 -30.374 1.00 25.68 87 GLY G CA 1
ATOM 14415 C C . GLY G 1 90 ? -5.384 80.271 -29.378 1.00 24.96 87 GLY G C 1
ATOM 14416 O O . GLY G 1 90 ? -4.299 80.174 -28.810 1.00 25.07 87 GLY G O 1
ATOM 14417 N N . ALA G 1 91 ? -6.212 81.283 -29.162 1.00 24.98 88 ALA G N 1
ATOM 14418 C CA . ALA G 1 91 ? -5.885 82.344 -28.213 1.00 24.25 88 ALA G CA 1
ATOM 14419 C C . ALA G 1 91 ? -7.160 82.798 -27.550 1.00 24.14 88 ALA G C 1
ATOM 14420 O O . ALA G 1 91 ? -8.234 82.473 -28.032 1.00 25.02 88 ALA G O 1
ATOM 14422 N N . ASN G 1 92 ? -7.047 83.518 -26.437 1.00 24.42 89 ASN G N 1
ATOM 14423 C CA . ASN G 1 92 ? -8.230 84.014 -25.745 1.00 25.78 89 ASN G CA 1
ATOM 14424 C C . ASN G 1 92 ? -8.943 85.134 -26.515 1.00 27.57 89 ASN G C 1
ATOM 14425 O O . ASN G 1 92 ? -8.349 85.769 -27.385 1.00 27.55 89 ASN G O 1
ATOM 14438 N N . GLU G 1 94 ? -11.953 88.305 -25.833 1.00 30.27 91 GLU G N 1
ATOM 14439 C CA . GLU G 1 94 ? -12.772 89.083 -24.916 1.00 31.58 91 GLU G CA 1
ATOM 14440 C C . GLU G 1 94 ? -13.586 90.121 -25.653 1.00 32.77 91 GLU G C 1
ATOM 14441 O O . GLU G 1 94 ? -13.102 90.710 -26.616 1.00 34.96 91 GLU G O 1
ATOM 14447 N N . PHE G 1 95 ? -14.809 90.363 -25.182 1.00 32.72 92 PHE G N 1
ATOM 14448 C CA . PHE G 1 95 ? -15.713 91.335 -25.804 1.00 33.77 92 PHE G CA 1
ATOM 14449 C C . PHE G 1 95 ? -16.095 92.512 -24.892 1.00 34.53 92 PHE G C 1
ATOM 14450 O O . PHE G 1 95 ? -16.869 92.359 -23.938 1.00 35.17 92 PHE G O 1
ATOM 14458 N N . THR G 1 96 ? -15.545 93.682 -25.198 1.00 34.41 93 THR G N 1
ATOM 14459 C CA . THR G 1 96 ? -15.825 94.901 -24.456 1.00 36.11 93 THR G CA 1
ATOM 14460 C C . THR G 1 96 ? -17.308 95.256 -24.590 1.00 36.91 93 THR G C 1
ATOM 14461 O O . THR G 1 96 ? -17.839 95.304 -25.692 1.00 37.42 93 THR G O 1
ATOM 14465 N N . GLY G 1 97 ? -17.973 95.488 -23.463 1.00 36.79 94 GLY G N 1
ATOM 14466 C CA . GLY G 1 97 ? -19.392 95.842 -23.462 1.00 37.34 94 GLY G CA 1
ATOM 14467 C C . GLY G 1 97 ? -20.351 94.669 -23.333 1.00 36.87 94 GLY G C 1
ATOM 14468 O O . GLY G 1 97 ? -21.555 94.869 -23.253 1.00 36.92 94 GLY G O 1
ATOM 14469 N N . ALA G 1 98 ? -19.831 93.445 -23.328 1.00 35.78 95 ALA G N 1
ATOM 14470 C CA . ALA G 1 98 ? -20.671 92.263 -23.186 1.00 36.05 95 ALA G CA 1
ATOM 14471 C C . ALA G 1 98 ? -20.418 91.636 -21.830 1.00 35.38 95 ALA G C 1
ATOM 14472 O O . ALA G 1 98 ? -19.391 91.873 -21.213 1.00 35.51 95 ALA G O 1
ATOM 14474 N N . GLN G 1 99 ? -21.355 90.821 -21.373 1.00 35.27 96 GLN G N 1
ATOM 14475 C CA . GLN G 1 99 ? -21.207 90.159 -20.098 1.00 34.74 96 GLN G CA 1
ATOM 14476 C C . GLN G 1 99 ? -20.072 89.163 -20.276 1.00 33.83 96 GLN G C 1
ATOM 14477 O O . GLN G 1 99 ? -19.827 88.701 -21.394 1.00 34.14 96 GLN G O 1
ATOM 14483 N N . LEU G 1 100 ? -19.385 88.818 -19.187 1.00 32.78 97 LEU G N 1
ATOM 14484 C CA . LEU G 1 100 ? -18.194 87.974 -19.289 1.00 31.02 97 LEU G CA 1
ATOM 14485 C C . LEU G 1 100 ? -18.385 86.529 -19.723 1.00 31.27 97 LEU G C 1
ATOM 14486 O O . LEU G 1 100 ? -17.405 85.865 -20.081 1.00 32.04 97 LEU G O 1
ATOM 14491 N N . GLY G 1 101 ? -19.615 86.035 -19.706 1.00 31.19 98 GLY G N 1
ATOM 14492 C CA . GLY G 1 101 ? -19.880 84.692 -20.184 1.00 31.22 98 GLY G CA 1
ATOM 14493 C C . GLY G 1 101 ? -19.653 84.596 -21.691 1.00 31.37 98 GLY G C 1
ATOM 14494 O O . GLY G 1 101 ? -19.741 83.513 -22.262 1.00 31.07 98 GLY G O 1
ATOM 14495 N N . GLN G 1 102 ? -19.366 85.730 -22.343 1.00 30.76 99 GLN G N 1
ATOM 14496 C CA . GLN G 1 102 ? -19.114 85.747 -23.780 1.00 30.06 99 GLN G CA 1
ATOM 14497 C C . GLN G 1 102 ? -17.626 85.582 -24.079 1.00 29.81 99 GLN G C 1
ATOM 14498 O O . GLN G 1 102 ? -17.217 85.571 -25.244 1.00 30.40 99 GLN G O 1
ATOM 14504 N N . THR G 1 103 ? -16.819 85.449 -23.029 1.00 27.96 100 THR G N 1
ATOM 14505 C CA . THR G 1 103 ? -15.397 85.273 -23.182 1.00 27.68 100 THR G CA 1
ATOM 14506 C C . THR G 1 103 ? -15.068 83.891 -23.714 1.00 27.26 100 THR G C 1
ATOM 14507 O O . THR G 1 103 ? -15.797 82.928 -23.443 1.00 30.20 100 THR G O 1
ATOM 14511 N N . VAL G 1 104 ? -13.978 83.794 -24.470 1.00 25.56 101 VAL G N 1
ATOM 14512 C CA . VAL G 1 104 ? -13.481 82.505 -24.965 1.00 24.62 101 VAL G CA 1
ATOM 14513 C C . VAL G 1 104 ? -12.039 82.368 -24.503 1.00 23.30 101 VAL G C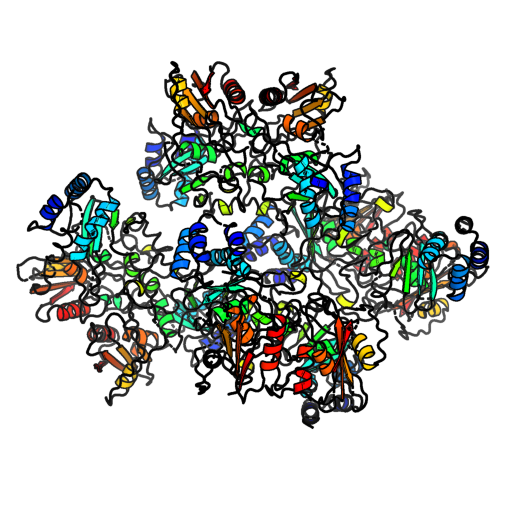 1
ATOM 14514 O O . VAL G 1 104 ? -11.236 83.262 -24.736 1.00 22.52 101 VAL G O 1
ATOM 14518 N N . HIS G 1 105 ? -11.717 81.265 -23.834 1.00 23.79 102 HIS G N 1
ATOM 14519 C CA . HIS G 1 105 ? -10.341 81.015 -23.379 1.00 24.01 102 HIS G CA 1
ATOM 14520 C C . HIS G 1 105 ? -9.520 80.401 -24.492 1.00 23.29 102 HIS G C 1
ATOM 14521 O O . HIS G 1 105 ? -10.059 79.815 -25.408 1.00 25.39 102 HIS G O 1
ATOM 14528 N N . ALA G 1 106 ? -8.208 80.519 -24.406 1.00 24.59 103 ALA G N 1
ATOM 14529 C CA . ALA G 1 106 ? -7.326 79.958 -25.431 1.00 25.25 103 ALA G CA 1
ATOM 14530 C C . ALA G 1 106 ? -7.541 78.451 -25.643 1.00 27.23 103 ALA G C 1
ATOM 14531 O O . ALA G 1 106 ? -7.439 77.957 -26.772 1.00 28.45 103 ALA G O 1
ATOM 14533 N N . GLU G 1 107 ? -7.831 77.735 -24.561 1.00 27.37 104 GLU G N 1
ATOM 14534 C CA . GLU G 1 107 ? -8.027 76.294 -24.616 1.00 29.41 104 GLU G CA 1
ATOM 14535 C C . GLU G 1 107 ? -9.270 75.950 -25.415 1.00 30.34 104 GLU G C 1
ATOM 14536 O O . GLU G 1 107 ? -9.274 75.003 -26.198 1.00 30.05 104 GLU G O 1
ATOM 14542 N N . GLN G 1 108 ? -10.323 76.726 -25.198 1.00 30.48 105 GLN G N 1
ATOM 14543 C CA . GLN G 1 108 ? -11.563 76.546 -25.911 1.00 30.69 105 GLN G CA 1
ATOM 14544 C C . GLN G 1 108 ? -11.396 76.890 -27.387 1.00 30.76 105 GLN G C 1
ATOM 14545 O O . GLN G 1 108 ? -11.937 76.209 -28.255 1.00 30.66 105 GLN G O 1
ATOM 14551 N N . CYS G 1 109 ? -10.650 77.957 -27.662 1.00 29.63 106 CYS G N 1
ATOM 14552 C CA . CYS G 1 109 ? -10.452 78.395 -29.017 1.00 29.20 106 CYS G CA 1
ATOM 14553 C C . CYS G 1 109 ? -9.743 77.311 -29.818 1.00 28.56 106 CYS G C 1
ATOM 14554 O O . CYS G 1 109 ? -10.244 76.884 -30.858 1.00 29.49 106 CYS G O 1
ATOM 14557 N N . ALA G 1 110 ? -8.603 76.851 -29.308 1.00 27.45 107 ALA G N 1
ATOM 14558 C CA . ALA G 1 110 ? -7.787 75.825 -29.962 1.00 27.42 107 ALA G CA 1
ATOM 14559 C C . ALA G 1 110 ? -8.495 74.485 -30.124 1.00 29.07 107 ALA G C 1
ATOM 14560 O O . ALA G 1 110 ? -8.170 73.714 -31.030 1.00 28.37 107 ALA G O 1
ATOM 14562 N N . ILE G 1 111 ? -9.425 74.193 -29.218 1.00 29.74 108 ILE G N 1
ATOM 14563 C CA . ILE G 1 111 ? -10.175 72.963 -29.275 1.00 30.84 108 ILE G CA 1
ATOM 14564 C C . ILE G 1 111 ? -11.224 73.084 -30.343 1.00 31.53 108 ILE G C 1
ATOM 14565 O O . ILE G 1 111 ? -11.383 72.188 -31.169 1.00 32.97 108 ILE G O 1
ATOM 14570 N N . SER G 1 112 ? -11.934 74.204 -30.324 1.00 31.10 109 SER G N 1
ATOM 14571 C CA . SER G 1 112 ? -12.998 74.461 -31.282 1.00 30.93 109 SER G CA 1
ATOM 14572 C C . SER G 1 112 ? -12.422 74.497 -32.698 1.00 30.83 109 SER G C 1
ATOM 14573 O O . SER G 1 112 ? -13.064 74.070 -33.646 1.00 32.12 109 SER G O 1
ATOM 14576 N N . HIS G 1 113 ? -11.198 74.987 -32.810 1.00 29.60 110 HIS G N 1
ATOM 14577 C CA . HIS G 1 113 ? -10.483 75.068 -34.068 1.00 30.56 110 HIS G CA 1
ATOM 14578 C C . HIS G 1 113 ? -10.169 73.648 -34.556 1.00 31.14 110 HIS G C 1
ATOM 14579 O O . HIS G 1 113 ? -10.450 73.300 -35.693 1.00 30.47 110 HIS G O 1
ATOM 14586 N N . ALA G 1 114 ? -9.643 72.813 -33.672 1.00 32.10 111 ALA G N 1
ATOM 14587 C CA . ALA G 1 114 ? -9.328 71.437 -34.029 1.00 33.47 111 ALA G CA 1
ATOM 14588 C C . ALA G 1 114 ? -10.599 70.708 -34.409 1.00 34.95 111 ALA G C 1
ATOM 14589 O O . ALA G 1 114 ? -10.612 69.941 -35.360 1.00 36.35 111 ALA G O 1
ATOM 14591 N N . TRP G 1 115 ? -11.669 70.977 -33.666 1.00 35.50 112 TRP G N 1
ATOM 14592 C CA . TRP G 1 115 ? -12.984 70.364 -33.890 1.00 37.34 112 TRP G CA 1
ATOM 14593 C C . TRP G 1 115 ? -13.601 70.787 -35.217 1.00 38.34 112 TRP G C 1
ATOM 14594 O O . TRP G 1 115 ? -13.981 69.942 -36.020 1.00 40.69 112 TRP G O 1
ATOM 14613 N N . LYS G 1 117 ? -12.196 71.809 -37.779 1.00 37.90 114 LYS G N 1
ATOM 14614 C CA . LYS G 1 117 ? -11.419 71.324 -38.905 1.00 39.20 114 LYS G CA 1
ATOM 14615 C C . LYS G 1 117 ? -11.467 69.794 -39.051 1.00 40.80 114 LYS G C 1
ATOM 14616 O O . LYS G 1 117 ? -10.741 69.221 -39.862 1.00 39.75 114 LYS G O 1
ATOM 14622 N N . GLY G 1 118 ? -12.323 69.138 -38.261 1.00 41.58 115 GLY G N 1
ATOM 14623 C CA . GLY G 1 118 ? -12.531 67.701 -38.395 1.00 43.50 115 GLY G CA 1
ATOM 14624 C C . GLY G 1 118 ? -11.872 66.725 -37.439 1.00 44.35 115 GLY G C 1
ATOM 14625 O O . GLY G 1 118 ? -12.080 65.515 -37.575 1.00 45.96 115 GLY G O 1
ATOM 14626 N N . GLU G 1 119 ? -11.085 67.197 -36.478 1.00 44.10 116 GLU G N 1
ATOM 14627 C CA . GLU G 1 119 ? -10.453 66.260 -35.539 1.00 45.25 116 GLU G CA 1
ATOM 14628 C C . GLU G 1 119 ? -11.524 65.511 -34.746 1.00 46.29 116 GLU G C 1
ATOM 14629 O O . GLU G 1 119 ? -12.651 65.988 -34.608 1.00 45.37 116 GLU G O 1
ATOM 14635 N N . LYS G 1 120 ? -11.158 64.329 -34.257 1.00 48.59 117 LYS G N 1
ATOM 14636 C CA . LYS G 1 120 ? -12.067 63.483 -33.484 1.00 50.60 117 LYS G CA 1
ATOM 14637 C C . LYS G 1 120 ? -11.611 63.366 -32.037 1.00 49.79 117 LYS G C 1
ATOM 14638 O O . LYS G 1 120 ? -12.119 62.538 -31.279 1.00 51.61 117 LYS G O 1
ATOM 14644 N N . GLY G 1 121 ? -10.664 64.209 -31.648 1.00 48.18 118 GLY G N 1
ATOM 14645 C CA . GLY G 1 121 ? -10.151 64.197 -30.288 1.00 47.25 118 GLY G CA 1
ATOM 14646 C C . GLY G 1 121 ? -8.808 64.878 -30.173 1.00 45.15 118 GLY G C 1
ATOM 14647 O O . GLY G 1 121 ? -8.199 65.261 -31.179 1.00 45.00 118 GLY G O 1
ATOM 14648 N N . VAL G 1 122 ? -8.332 64.999 -28.941 1.00 43.30 119 VAL G N 1
ATOM 14649 C CA . VAL G 1 122 ? -7.077 65.666 -28.677 1.00 41.84 119 VAL G CA 1
ATOM 14650 C C . VAL G 1 122 ? -6.065 64.720 -28.045 1.00 42.68 119 VAL G C 1
ATOM 14651 O O . VAL G 1 122 ? -6.376 64.002 -27.109 1.00 42.85 119 VAL G O 1
ATOM 14655 N N . ALA G 1 123 ? -4.850 64.718 -28.577 1.00 43.23 120 ALA G N 1
ATOM 14656 C CA . ALA G 1 123 ? -3.773 63.897 -28.031 1.00 44.08 120 ALA G CA 1
ATOM 14657 C C . ALA G 1 123 ? -3.176 64.647 -26.834 1.00 43.23 120 ALA G C 1
ATOM 14658 O O . ALA G 1 123 ? -2.916 64.072 -25.772 1.00 44.01 120 ALA G O 1
ATOM 14660 N N . ASP G 1 124 ? -2.960 65.945 -27.028 1.00 40.60 121 ASP G N 1
ATOM 14661 C CA . ASP G 1 124 ? -2.395 66.784 -25.992 1.00 39.81 121 ASP G CA 1
ATOM 14662 C C . ASP G 1 124 ? -2.632 68.285 -26.243 1.00 36.68 121 ASP G C 1
ATOM 14663 O O . ASP G 1 124 ? -2.982 68.731 -27.352 1.00 33.78 121 ASP G O 1
ATOM 14668 N N . ILE G 1 125 ? -2.466 69.057 -25.189 1.00 34.71 122 ILE G N 1
ATOM 14669 C CA . ILE G 1 125 ? -2.640 70.490 -25.292 1.00 33.11 122 ILE G CA 1
ATOM 14670 C C . ILE G 1 125 ? -1.522 71.163 -24.514 1.00 32.37 122 ILE G C 1
ATOM 14671 O O . ILE G 1 125 ? -1.206 70.769 -23.384 1.00 30.53 122 ILE G O 1
ATOM 14676 N N . THR G 1 126 ? -0.912 72.158 -25.145 1.00 32.04 123 THR G N 1
ATOM 14677 C CA . THR G 1 126 ? 0.185 72.907 -24.550 1.00 31.74 123 THR G CA 1
ATOM 14678 C C . THR G 1 126 ? -0.323 74.316 -24.356 1.00 32.69 123 THR G C 1
ATOM 14679 O O . THR G 1 126 ? -0.940 74.878 -25.268 1.00 31.76 123 THR G O 1
ATOM 14683 N N . ILE G 1 127 ? -0.080 74.877 -23.167 1.00 34.73 124 ILE G N 1
ATOM 14684 C CA . ILE G 1 127 ? -0.540 76.228 -22.808 1.00 34.59 124 ILE G CA 1
ATOM 14685 C C . ILE G 1 127 ? 0.494 77.009 -22.039 1.00 34.90 124 ILE G C 1
ATOM 14686 O O . ILE G 1 127 ? 1.337 76.441 -21.351 1.00 34.93 124 ILE G O 1
ATOM 14691 N N . ASN G 1 128 ? 0.411 78.332 -22.165 1.00 34.74 125 ASN G N 1
ATOM 14692 C CA . ASN G 1 128 ? 1.369 79.224 -21.521 1.00 36.35 125 ASN G CA 1
ATOM 14693 C C . ASN G 1 128 ? 1.008 79.619 -20.082 1.00 35.93 125 ASN G C 1
ATOM 14694 O O . ASN G 1 128 ? 1.701 80.428 -19.492 1.00 37.28 125 ASN G O 1
ATOM 14699 N N . PHE G 1 129 ? -0.085 79.053 -19.548 1.00 35.94 126 PHE G N 1
ATOM 14700 C CA . PHE G 1 129 ? -0.543 79.260 -18.151 1.00 36.34 126 PHE G CA 1
ATOM 14701 C C . PHE G 1 129 ? -1.405 78.056 -17.744 1.00 36.67 126 PHE G C 1
ATOM 14702 O O . PHE G 1 129 ? -2.053 77.451 -18.592 1.00 36.06 126 PHE G O 1
ATOM 14710 N N . SER G 1 130 ? -1.446 77.723 -16.456 1.00 37.96 127 SER G N 1
ATOM 14711 C CA . SER G 1 130 ? -2.304 76.626 -16.013 1.00 38.29 127 SER G CA 1
ATOM 14712 C C . SER G 1 130 ? -3.754 76.939 -16.361 1.00 35.71 127 SER G C 1
ATOM 14713 O O . SER G 1 130 ? -4.212 78.062 -16.197 1.00 34.86 127 SER G O 1
ATOM 14716 N N . PRO G 1 131 ? -4.487 75.938 -16.829 1.00 34.05 128 PRO G N 1
ATOM 14717 C CA . PRO G 1 131 ? -5.865 76.170 -17.206 1.00 32.73 128 PRO G CA 1
ATOM 14718 C C . PRO G 1 131 ? -6.773 76.429 -15.992 1.00 32.26 128 PRO G C 1
ATOM 14719 O O . PRO G 1 131 ? -6.596 75.824 -14.941 1.00 30.84 128 PRO G O 1
ATOM 14723 N N . CYS G 1 132 ? -7.730 77.337 -16.132 1.00 31.34 129 CYS G N 1
ATOM 14724 C CA . CYS G 1 132 ? -8.634 77.610 -15.038 1.00 31.73 129 CYS G CA 1
ATOM 14725 C C . CYS G 1 132 ? -9.664 76.445 -14.948 1.00 31.96 129 CYS G C 1
ATOM 14726 O O . CYS G 1 132 ? -9.710 75.574 -15.827 1.00 31.41 129 CYS G O 1
ATOM 14729 N N . GLY G 1 133 ? -10.470 76.428 -13.889 1.00 31.04 130 GLY G N 1
ATOM 14730 C CA . GLY G 1 133 ? -11.468 75.378 -13.692 1.00 31.41 130 GLY G CA 1
ATOM 14731 C C . GLY G 1 133 ? -12.465 75.254 -14.830 1.00 31.04 130 GLY G C 1
ATOM 14732 O O . GLY G 1 133 ? -12.880 74.154 -15.190 1.00 32.44 130 GLY G O 1
ATOM 14733 N N . HIS G 1 134 ? -12.858 76.403 -15.360 1.00 30.04 131 HIS G N 1
ATOM 14734 C CA . HIS G 1 134 ? -13.756 76.536 -16.500 1.00 30.29 131 HIS G CA 1
ATOM 14735 C C . HIS G 1 134 ? -13.192 75.782 -17.723 1.00 29.85 131 HIS G C 1
ATOM 14736 O O . HIS G 1 134 ? -13.925 75.080 -18.426 1.00 30.43 131 HIS G O 1
ATOM 14743 N N . CYS G 1 135 ? -11.890 75.899 -17.958 1.00 29.08 132 CYS G N 1
ATOM 14744 C CA . CYS G 1 135 ? -11.249 75.197 -19.076 1.00 28.96 132 CYS G CA 1
ATOM 14745 C C . CYS G 1 135 ? -10.994 73.734 -18.742 1.00 27.69 132 CYS G C 1
ATOM 14746 O O . CYS G 1 135 ? -10.970 72.904 -19.634 1.00 27.66 132 CYS G O 1
ATOM 14749 N N . ARG G 1 136 ? -10.771 73.415 -17.474 1.00 26.41 133 ARG G N 1
ATOM 14750 C CA . ARG G 1 136 ? -10.574 72.035 -17.108 1.00 28.15 133 ARG G CA 1
ATOM 14751 C C . ARG G 1 136 ? -11.915 71.342 -17.300 1.00 29.62 133 ARG G C 1
ATOM 14752 O O . ARG G 1 136 ? -11.971 70.266 -17.864 1.00 27.84 133 ARG G O 1
ATOM 14760 N N . GLN G 1 137 ? -12.991 72.008 -16.878 1.00 30.08 134 GLN G N 1
ATOM 14761 C CA . GLN G 1 137 ? -14.338 71.458 -17.014 1.00 31.66 134 GLN G CA 1
ATOM 14762 C C . GLN G 1 137 ? -14.702 71.265 -18.473 1.00 32.36 134 GLN G C 1
ATOM 14763 O O . GLN G 1 137 ? -15.288 70.253 -18.845 1.00 34.97 134 GLN G O 1
ATOM 14769 N N . PHE G 1 138 ? -14.350 72.246 -19.299 1.00 33.42 135 PHE G N 1
ATOM 14770 C CA . PHE G 1 138 ? -14.618 72.200 -20.744 1.00 33.52 135 PHE G CA 1
ATOM 14771 C C . PHE G 1 138 ? -13.949 70.993 -21.381 1.00 33.78 135 PHE G C 1
ATOM 14772 O O . PHE G 1 138 ? -14.560 70.273 -22.147 1.00 33.49 135 PHE G O 1
ATOM 14788 N N . ASN G 1 140 ? -13.185 68.306 -20.024 1.00 36.42 137 ASN G N 1
ATOM 14789 C CA . ASN G 1 140 ? -13.729 67.071 -19.512 1.00 37.99 137 ASN G CA 1
ATOM 14790 C C . ASN G 1 140 ? -14.934 66.572 -20.351 1.00 38.69 137 ASN G C 1
ATOM 14791 O O . ASN G 1 140 ? -15.380 65.443 -20.196 1.00 39.75 137 ASN G O 1
ATOM 14796 N N . GLU G 1 141 ? -15.437 67.428 -21.239 1.00 38.38 138 GLU G N 1
ATOM 14797 C CA . GLU G 1 141 ? -16.556 67.105 -22.126 1.00 38.51 138 GLU G CA 1
ATOM 14798 C C . GLU G 1 141 ? -16.090 66.336 -23.362 1.00 38.63 138 GLU G C 1
ATOM 14799 O O . GLU G 1 141 ? -16.901 65.716 -24.050 1.00 39.70 138 GLU G O 1
ATOM 14805 N N . LEU G 1 142 ? -14.785 66.365 -23.632 1.00 38.12 139 LEU G N 1
ATOM 14806 C CA . LEU G 1 142 ? -14.203 65.751 -24.840 1.00 38.31 139 LEU G CA 1
ATOM 14807 C C . LEU G 1 142 ? -14.157 64.223 -24.883 1.00 40.15 139 LEU G C 1
ATOM 14808 O O . LEU G 1 142 ? -14.075 63.555 -23.853 1.00 41.62 139 LEU G O 1
ATOM 14813 N N . THR G 1 143 ? -14.177 63.683 -26.103 1.00 40.73 140 THR G N 1
ATOM 14814 C CA . THR G 1 143 ? -14.114 62.239 -26.327 1.00 42.08 140 THR G CA 1
ATOM 14815 C C . THR G 1 143 ? -12.840 61.641 -25.755 1.00 41.58 140 THR G C 1
ATOM 14816 O O . THR G 1 143 ? -12.833 60.491 -25.299 1.00 42.61 140 THR G O 1
ATOM 14820 N N . THR G 1 144 ? -11.767 62.426 -25.776 1.00 39.53 141 THR G N 1
ATOM 14821 C CA . THR G 1 144 ? -10.477 61.985 -25.260 1.00 40.30 141 THR G CA 1
ATOM 14822 C C . THR G 1 144 ? -10.140 62.582 -23.881 1.00 39.26 141 THR G C 1
ATOM 14823 O O . THR G 1 144 ? -8.970 62.704 -23.524 1.00 38.15 141 THR G O 1
ATOM 14827 N N . ALA G 1 145 ? -11.165 62.926 -23.104 1.00 39.53 142 ALA G N 1
ATOM 14828 C CA . ALA G 1 145 ? -10.968 63.487 -21.754 1.00 39.93 142 ALA G CA 1
ATOM 14829 C C . ALA G 1 145 ? -10.107 62.582 -20.855 1.00 41.74 142 ALA G C 1
ATOM 14830 O O . ALA G 1 145 ? -9.286 63.076 -20.060 1.00 40.45 142 ALA G O 1
ATOM 14832 N N . SER G 1 146 ? -10.267 61.266 -21.018 1.00 43.62 143 SER G N 1
ATOM 14833 C CA . SER G 1 146 ? -9.582 60.297 -20.159 1.00 45.68 143 SER G CA 1
ATOM 14834 C C . SER G 1 146 ? -8.112 60.050 -20.467 1.00 46.39 143 SER G C 1
ATOM 14835 O O . SER G 1 146 ? -7.426 59.424 -19.661 1.00 48.44 143 SER G O 1
ATOM 14838 N N . SER G 1 147 ? -7.618 60.529 -21.604 1.00 46.22 144 SER G N 1
ATOM 14839 C CA . SER G 1 147 ? -6.220 60.261 -21.982 1.00 47.25 144 SER G CA 1
ATOM 14840 C C . SER G 1 147 ? -5.400 61.474 -22.415 1.00 46.17 144 SER G C 1
ATOM 14841 O O . SER G 1 147 ? -4.166 61.404 -22.486 1.00 46.61 144 SER G O 1
ATOM 14844 N N . LEU G 1 148 ? -6.062 62.578 -22.714 1.00 45.10 145 LEU G N 1
ATOM 14845 C CA . LEU G 1 148 ? -5.337 63.749 -23.180 1.00 44.45 145 LEU G CA 1
ATOM 14846 C C . LEU G 1 148 ? -4.378 64.265 -22.111 1.00 44.24 145 LEU G C 1
ATOM 14847 O O . LEU G 1 148 ? -4.658 64.196 -20.912 1.00 44.16 145 LEU G O 1
ATOM 14852 N N . LYS G 1 149 ? -3.233 64.755 -22.573 1.00 44.41 146 LYS G N 1
ATOM 14853 C CA . LYS G 1 149 ? -2.205 65.308 -21.708 1.00 44.22 146 LYS G CA 1
ATOM 14854 C C . LYS G 1 149 ? -2.252 66.824 -21.795 1.00 41.92 146 LYS G C 1
ATOM 14855 O O . LYS G 1 149 ? -2.618 67.380 -22.835 1.00 41.14 146 LYS G O 1
ATOM 14861 N N . ILE G 1 150 ? -1.882 67.479 -20.698 1.00 41.40 147 ILE G N 1
ATOM 14862 C CA . ILE G 1 150 ? -1.807 68.931 -20.615 1.00 38.83 147 ILE G CA 1
ATOM 14863 C C . ILE G 1 150 ? -0.360 69.298 -20.310 1.00 39.04 147 ILE G C 1
ATOM 14864 O O . ILE G 1 150 ? 0.165 68.914 -19.274 1.00 40.86 147 ILE G O 1
ATOM 14869 N N . GLN G 1 151 ? 0.272 70.049 -21.207 1.00 38.84 148 GLN G N 1
ATOM 14870 C CA . GLN G 1 151 ? 1.668 70.442 -21.071 1.00 39.67 148 GLN G CA 1
ATOM 14871 C C . GLN G 1 151 ? 1.823 71.947 -20.822 1.00 39.37 148 GLN G C 1
ATOM 14872 O O . GLN G 1 151 ? 1.333 72.760 -21.598 1.00 39.17 148 GLN G O 1
ATOM 14878 N N . LEU G 1 152 ? 2.496 72.305 -19.731 1.00 40.82 149 LEU G N 1
ATOM 14879 C CA . LEU G 1 152 ? 2.777 73.700 -19.393 1.00 41.73 149 LEU G CA 1
ATOM 14880 C C . LEU G 1 152 ? 4.282 73.884 -19.412 1.00 43.26 149 LEU G C 1
ATOM 14881 O O . LEU G 1 152 ? 5.017 72.902 -19.310 1.00 44.02 149 LEU G O 1
ATOM 14886 N N . PRO G 1 153 ? 4.751 75.146 -19.495 1.00 44.28 150 PRO G N 1
ATOM 14887 C CA . PRO G 1 153 ? 6.195 75.397 -19.558 1.00 46.38 150 PRO G CA 1
ATOM 14888 C C . PRO G 1 153 ? 6.925 75.033 -18.268 1.00 49.17 150 PRO G C 1
ATOM 14889 O O . PRO G 1 153 ? 6.424 75.310 -17.168 1.00 48.58 150 PRO G O 1
ATOM 14893 N N . LYS G 1 154 ? 8.098 74.420 -18.422 1.00 52.17 151 LYS G N 1
ATOM 14894 C CA . LYS G 1 154 ? 8.939 74.011 -17.300 1.00 55.21 151 LYS G CA 1
ATOM 14895 C C . LYS G 1 154 ? 8.183 73.209 -16.245 1.00 55.70 151 LYS G C 1
ATOM 14896 O O . LYS G 1 154 ? 8.271 73.476 -15.043 1.00 57.02 151 LYS G O 1
ATOM 14902 N N . ARG G 1 155 ? 7.440 72.219 -16.725 1.00 55.74 152 ARG G N 1
ATOM 14903 C CA . ARG G 1 155 ? 6.679 71.302 -15.876 1.00 56.16 152 ARG G CA 1
ATOM 14904 C C . ARG G 1 155 ? 6.489 70.005 -16.614 1.00 55.38 152 ARG G C 1
ATOM 14905 O O . ARG G 1 155 ? 6.514 69.972 -17.846 1.00 53.90 152 ARG G O 1
ATOM 14913 N N . ALA G 1 156 ? 6.299 68.935 -15.851 1.00 56.01 153 ALA G N 1
ATOM 14914 C CA . ALA G 1 156 ? 6.063 67.622 -16.424 1.00 56.08 153 ALA G CA 1
ATOM 14915 C C . ALA G 1 156 ? 4.651 67.650 -16.975 1.00 53.87 153 ALA G C 1
ATOM 14916 O O . ALA G 1 156 ? 3.822 68.438 -16.515 1.00 51.67 153 ALA G O 1
ATOM 14918 N N . ALA G 1 157 ? 4.385 66.831 -17.983 1.00 53.52 154 ALA G N 1
ATOM 14919 C CA . ALA G 1 157 ? 3.055 66.770 -18.552 1.00 52.17 154 ALA G CA 1
ATOM 14920 C C . ALA G 1 157 ? 2.169 66.015 -17.575 1.00 52.33 154 ALA G C 1
ATOM 14921 O O . ALA G 1 157 ? 2.591 65.014 -17.012 1.00 54.25 154 ALA G O 1
ATOM 14923 N N . LYS G 1 158 ? 0.966 66.521 -17.343 1.00 50.85 155 LYS G N 1
ATOM 14924 C CA . LYS G 1 158 ? -0.003 65.857 -16.479 1.00 51.16 155 LYS G CA 1
ATOM 14925 C C . LYS G 1 158 ? -1.252 65.491 -17.275 1.00 49.65 155 LYS G C 1
ATOM 14926 O O . LYS G 1 158 ? -1.461 65.980 -18.388 1.00 48.01 155 LYS G O 1
ATOM 14932 N N . THR G 1 159 ? -2.084 64.641 -16.680 1.00 49.01 156 THR G N 1
ATOM 14933 C CA . THR G 1 159 ? -3.348 64.234 -17.278 1.00 47.91 156 THR G CA 1
ATOM 14934 C C . THR G 1 159 ? -4.429 65.194 -16.806 1.00 46.75 156 THR G C 1
ATOM 14935 O O . THR G 1 159 ? -4.260 65.890 -15.799 1.00 46.12 156 THR G O 1
ATOM 14939 N N . LEU G 1 160 ? -5.536 65.238 -17.535 1.00 46.13 157 LEU G N 1
ATOM 14940 C CA . LEU G 1 160 ? -6.648 66.103 -17.169 1.00 45.25 157 LEU G CA 1
ATOM 14941 C C . LEU G 1 160 ? -7.163 65.728 -15.786 1.00 45.51 157 LEU G C 1
ATOM 14942 O O . LEU G 1 160 ? -7.483 66.592 -14.971 1.00 44.36 157 LEU G O 1
ATOM 14947 N N . GLN G 1 161 ? -7.224 64.430 -15.525 1.00 47.67 158 GLN G N 1
ATOM 14948 C CA . GLN G 1 161 ? -7.692 63.924 -14.241 1.00 49.03 158 GLN G CA 1
ATOM 14949 C C . GLN G 1 161 ? -6.833 64.430 -13.092 1.00 47.98 158 GLN G C 1
ATOM 14950 O O . GLN G 1 161 ? -7.351 64.710 -12.012 1.00 47.82 158 GLN G O 1
ATOM 14956 N N . GLU G 1 162 ? -5.531 64.558 -13.322 1.00 47.11 159 GLU G N 1
ATOM 14957 C CA . GLU G 1 162 ? -4.643 65.120 -12.304 1.00 47.39 159 GLU G CA 1
ATOM 14958 C C . GLU G 1 162 ? -4.990 66.592 -12.029 1.00 44.47 159 GLU G C 1
ATOM 14959 O O . GLU G 1 162 ? -4.957 67.029 -10.882 1.00 44.25 159 GLU G O 1
ATOM 14965 N N . TYR G 1 163 ? -5.307 67.344 -13.087 1.00 41.53 160 TYR G N 1
ATOM 14966 C CA . TYR G 1 163 ? -5.702 68.759 -12.965 1.00 39.11 160 TYR G CA 1
ATOM 14967 C C . TYR G 1 163 ? -7.134 68.975 -12.452 1.00 38.11 160 TYR G C 1
ATOM 14968 O O . TYR G 1 163 ? -7.426 70.013 -11.857 1.00 37.23 160 TYR G O 1
ATOM 14977 N N . LEU G 1 164 ? -8.018 68.009 -12.692 1.00 37.74 161 LEU G N 1
ATOM 14978 C CA . LEU G 1 164 ? -9.426 68.111 -12.295 1.00 36.53 161 LEU G CA 1
ATOM 14979 C C . LEU G 1 164 ? -9.865 66.813 -11.616 1.00 37.92 161 LEU G C 1
ATOM 14980 O O . LEU G 1 164 ? -10.655 66.057 -12.169 1.00 38.52 161 LEU G O 1
ATOM 14985 N N . PRO G 1 165 ? -9.339 66.542 -10.414 1.00 38.38 162 PRO G N 1
ATOM 14986 C CA . PRO G 1 165 ? -9.681 65.305 -9.704 1.00 39.18 162 PRO G CA 1
ATOM 14987 C C . PRO G 1 165 ? -11.177 65.177 -9.417 1.00 39.58 162 PRO G C 1
ATOM 14988 O O . PRO G 1 165 ? -11.861 66.187 -9.254 1.00 38.55 162 PRO G O 1
ATOM 14992 N N . GLU G 1 166 ? -11.670 63.938 -9.355 1.00 40.90 163 GLU G N 1
ATOM 14993 C CA . GLU G 1 166 ? -13.089 63.660 -9.108 1.00 41.42 163 GLU G CA 1
ATOM 14994 C C . GLU G 1 166 ? -13.977 64.443 -10.069 1.00 38.51 163 GLU G C 1
ATOM 14995 O O . GLU G 1 166 ? -14.981 65.025 -9.657 1.00 39.68 163 GLU G O 1
ATOM 15001 N N . SER G 1 167 ? -13.602 64.433 -11.346 1.00 113.55 164 SER G N 1
ATOM 15002 C CA . SER G 1 167 ? -14.290 65.197 -12.388 1.00 102.48 164 SER G CA 1
ATOM 15003 C C . SER G 1 167 ? -15.781 64.934 -12.564 1.00 102.81 164 SER G C 1
ATOM 15004 O O . SER G 1 167 ? -16.303 63.885 -12.190 1.00 109.31 164 SER G O 1
ATOM 15007 N N . PHE G 1 168 ? -16.441 65.920 -13.161 1.00 95.83 165 PHE G N 1
ATOM 15008 C CA . PHE G 1 168 ? -17.865 65.891 -13.437 1.00 95.73 165 PHE G CA 1
ATOM 15009 C C . PHE G 1 168 ? -18.028 66.018 -14.952 1.00 86.39 165 PHE G C 1
ATOM 15010 O O . PHE G 1 168 ? -18.056 67.120 -15.490 1.00 80.94 165 PHE G O 1
ATOM 15018 N N . GLY G 1 169 ? -18.110 64.886 -15.643 1.00 85.68 166 GLY G N 1
ATOM 15019 C CA . GLY G 1 169 ? -18.241 64.892 -17.098 1.00 79.06 166 GLY G CA 1
ATOM 15020 C C . GLY G 1 169 ? -19.599 64.438 -17.588 1.00 78.98 166 GLY G C 1
ATOM 15021 O O . GLY G 1 169 ? -20.535 64.325 -16.800 1.00 83.30 166 GLY G O 1
ATOM 15022 N N . PRO G 1 170 ? -19.719 64.195 -18.908 1.00 75.06 167 PRO G N 1
ATOM 15023 C CA . PRO G 1 170 ? -20.954 63.711 -19.535 1.00 74.56 167 PRO G CA 1
ATOM 15024 C C . PRO G 1 170 ? -21.384 62.324 -19.025 1.00 81.33 167 PRO G C 1
ATOM 15025 O O . PRO G 1 170 ? -22.575 62.004 -19.032 1.00 82.14 167 PRO G O 1
ATOM 15029 N N . ALA G 1 171 ? -20.419 61.515 -18.586 1.00 86.86 168 ALA G N 1
ATOM 15030 C CA . ALA G 1 171 ? -20.703 60.179 -18.057 1.00 95.23 168 ALA G CA 1
ATOM 15031 C C . ALA G 1 171 ? -21.621 60.231 -16.834 1.00 101.47 168 ALA G C 1
ATOM 15032 O O . ALA G 1 171 ? -22.273 59.240 -16.510 1.00 108.15 168 ALA G O 1
ATOM 15034 N N . ASP G 1 172 ? -21.663 61.378 -16.154 1.00 101.07 169 ASP G N 1
ATOM 15035 C CA . ASP G 1 172 ? -22.523 61.555 -14.974 1.00 108.78 169 ASP G CA 1
ATOM 15036 C C . ASP G 1 172 ? -23.999 61.538 -15.336 1.00 107.87 169 ASP G C 1
ATOM 15037 O O . ASP G 1 172 ? -24.792 60.851 -14.695 1.00 115.97 169 ASP G O 1
ATOM 15042 N N . LEU G 1 173 ? -24.362 62.302 -16.362 1.00 99.49 170 LEU G N 1
ATOM 15043 C CA . LEU G 1 173 ? -25.755 62.395 -16.797 1.00 98.29 170 LEU G CA 1
ATOM 15044 C C . LEU G 1 173 ? -26.114 61.370 -17.898 1.00 95.29 170 LEU G C 1
ATOM 15045 O O . LEU G 1 173 ? -27.105 61.540 -18.611 1.00 91.81 170 LEU G O 1
ATOM 15050 N N . GLY G 1 174 ? -25.302 60.315 -18.020 1.00 97.77 171 GLY G N 1
ATOM 15051 C CA . GLY G 1 174 ? -25.533 59.234 -18.985 1.00 97.13 171 GLY G CA 1
ATOM 15052 C C . GLY G 1 174 ? -25.301 59.577 -20.446 1.00 89.18 171 GLY G C 1
ATOM 15053 O O . GLY G 1 174 ? -26.171 59.333 -21.284 1.00 86.97 171 GLY G O 1
ATOM 15054 N N . ILE G 1 175 ? -24.122 60.117 -20.757 1.00 85.86 172 ILE G N 1
ATOM 15055 C CA . ILE G 1 175 ? -23.776 60.504 -22.130 1.00 79.76 172 ILE G CA 1
ATOM 15056 C C . ILE G 1 175 ? -22.501 59.793 -22.597 1.00 82.29 172 ILE G C 1
ATOM 15057 O O . ILE G 1 175 ? -21.424 59.997 -22.038 1.00 83.74 172 ILE G O 1
ATOM 15062 N N . ASP G 1 176 ? -22.651 58.968 -23.636 1.00 83.69 173 ASP G N 1
ATOM 15063 C CA . ASP G 1 176 ? -21.565 58.149 -24.195 1.00 88.34 173 ASP G CA 1
ATOM 15064 C C . ASP G 1 176 ? -20.890 58.804 -25.418 1.00 84.91 173 ASP G C 1
ATOM 15065 O O . ASP G 1 176 ? -19.856 58.330 -25.899 1.00 89.37 173 ASP G O 1
ATOM 15070 N N . SER G 1 177 ? -21.479 59.892 -25.911 1.00 77.83 174 SER G N 1
ATOM 15071 C CA . SER G 1 177 ? -20.961 60.615 -27.074 1.00 75.22 174 SER G CA 1
ATOM 15072 C C . SER G 1 177 ? -20.421 61.986 -26.669 1.00 70.12 174 SER G C 1
ATOM 15073 O O . SER G 1 177 ? -21.175 62.950 -26.545 1.00 65.12 174 SER G O 1
ATOM 15076 N N . GLY G 1 178 ? -19.109 62.056 -26.466 1.00 71.19 175 GLY G N 1
ATOM 15077 C CA . GLY G 1 178 ? -18.452 63.288 -26.079 1.00 67.21 175 GLY G CA 1
ATOM 15078 C C . GLY G 1 178 ? -18.243 64.245 -27.238 1.00 65.97 175 GLY G C 1
ATOM 15079 O O . GLY G 1 178 ? -18.453 63.896 -28.408 1.00 68.56 175 GLY G O 1
ATOM 15080 N N . LEU G 1 179 ? -17.828 65.458 -26.887 1.00 63.10 176 LEU G N 1
ATOM 15081 C CA . LEU G 1 179 ? -17.558 66.530 -27.831 1.00 63.34 176 LEU G CA 1
ATOM 15082 C C . LEU G 1 179 ? -16.440 66.106 -28.771 1.00 69.01 176 LEU G C 1
ATOM 15083 O O . LEU G 1 179 ? -15.421 65.582 -28.331 1.00 69.90 176 LEU G O 1
ATOM 15096 N N . SER G 1 181 ? -17.009 63.872 -31.174 1.00 46.21 178 SER G N 1
ATOM 15097 C CA . SER G 1 181 ? -17.354 62.573 -31.722 1.00 49.08 178 SER G CA 1
ATOM 15098 C C . SER G 1 181 ? -18.050 62.853 -33.058 1.00 49.46 178 SER G C 1
ATOM 15099 O O . SER G 1 181 ? -18.629 63.931 -33.243 1.00 48.83 178 SER G O 1
ATOM 15102 N N . PRO G 1 182 ? -17.961 61.911 -34.008 1.00 50.45 179 PRO G N 1
ATOM 15103 C CA . PRO G 1 182 ? -18.611 62.125 -35.301 1.00 50.73 179 PRO G CA 1
ATOM 15104 C C . PRO G 1 182 ? -20.125 62.268 -35.134 1.00 51.00 179 PRO G C 1
ATOM 15105 O O . PRO G 1 182 ? -20.777 61.372 -34.588 1.00 51.49 179 PRO G O 1
ATOM 15109 N N . VAL G 1 183 ? -20.660 63.396 -35.602 1.00 50.45 180 VAL G N 1
ATOM 15110 C CA . VAL G 1 183 ? -22.074 63.725 -35.452 1.00 50.66 180 VAL G CA 1
ATOM 15111 C C . VAL G 1 183 ? -22.696 64.268 -36.729 1.00 50.75 180 VAL G C 1
ATOM 15112 O O . VAL G 1 183 ? -22.076 65.062 -37.446 1.00 49.78 180 VAL G O 1
ATOM 15116 N N . ASN G 1 184 ? -23.930 63.840 -36.993 1.00 51.51 181 ASN G N 1
ATOM 15117 C CA . ASN G 1 184 ? -24.714 64.332 -38.115 1.00 51.98 181 ASN G CA 1
ATOM 15118 C C . ASN G 1 184 ? -26.182 64.265 -37.730 1.00 53.15 181 ASN G C 1
ATOM 15119 O O . ASN G 1 184 ? -26.801 63.207 -37.819 1.00 54.89 181 ASN G O 1
ATOM 15124 N N . HIS G 1 185 ? -26.734 65.401 -37.314 1.00 52.94 182 HIS G N 1
ATOM 15125 C CA . HIS G 1 185 ? -28.130 65.465 -36.866 1.00 54.74 182 HIS G CA 1
ATOM 15126 C C . HIS G 1 185 ? -29.149 65.300 -37.991 1.00 56.41 182 HIS G C 1
ATOM 15127 O O . HIS G 1 185 ? -30.325 65.047 -37.728 1.00 57.83 182 HIS G O 1
ATOM 15134 N N . GLY G 1 186 ? -28.697 65.453 -39.232 1.00 57.16 183 GLY G N 1
ATOM 15135 C CA . GLY G 1 186 ? -29.543 65.249 -40.422 1.00 59.18 183 GLY G CA 1
ATOM 15136 C C . GLY G 1 186 ? -30.722 66.189 -40.617 1.00 60.42 183 GLY G C 1
ATOM 15137 O O . GLY G 1 186 ? -31.701 65.823 -41.265 1.00 61.95 183 GLY G O 1
ATOM 15138 N N . LYS G 1 187 ? -30.630 67.401 -40.078 1.00 59.77 184 LYS G N 1
ATOM 15139 C CA . LYS G 1 187 ? -31.708 68.386 -40.211 1.00 61.50 184 LYS G CA 1
ATOM 15140 C C . LYS G 1 187 ? -31.666 69.102 -41.561 1.00 61.53 184 LYS G C 1
ATOM 15141 O O . LYS G 1 187 ? -30.594 69.456 -42.046 1.00 60.93 184 LYS G O 1
ATOM 15147 N N . THR G 1 188 ? -32.838 69.324 -42.156 1.00 63.59 185 THR G N 1
ATOM 15148 C CA . THR G 1 188 ? -32.932 69.990 -43.460 1.00 64.15 185 THR G CA 1
ATOM 15149 C C . THR G 1 188 ? -33.846 71.219 -43.450 1.00 64.68 185 THR G C 1
ATOM 15150 O O . THR G 1 188 ? -34.661 71.399 -42.551 1.00 65.22 185 THR G O 1
ATOM 15154 N N . SER G 1 189 ? -33.684 72.059 -44.466 1.00 65.25 186 SER G N 1
ATOM 15155 C CA . SER G 1 189 ? -34.467 73.282 -44.620 1.00 66.77 186 SER G CA 1
ATOM 15156 C C . SER G 1 189 ? -34.315 73.838 -46.032 1.00 67.91 186 SER G C 1
ATOM 15157 O O . SER G 1 189 ? -33.219 73.821 -46.602 1.00 66.02 186 SER G O 1
ATOM 15160 N N . ASP G 1 190 ? -35.418 74.352 -46.573 1.00 70.62 187 ASP G N 1
ATOM 15161 C CA . ASP G 1 190 ? -35.448 74.918 -47.921 1.00 72.24 187 ASP G CA 1
ATOM 15162 C C . ASP G 1 190 ? -35.312 76.443 -47.904 1.00 71.65 187 ASP G C 1
ATOM 15163 O O . ASP G 1 190 ? -35.705 77.116 -48.859 1.00 73.29 187 ASP G O 1
ATOM 15168 N N . ASP G 1 191 ? -34.742 76.984 -46.829 1.00 69.86 188 ASP G N 1
ATOM 15169 C CA . ASP G 1 191 ? -34.571 78.432 -46.690 1.00 69.47 188 ASP G CA 1
ATOM 15170 C C . ASP G 1 191 ? -33.694 78.954 -47.840 1.00 68.49 188 ASP G C 1
ATOM 15171 O O . ASP G 1 191 ? -32.622 78.415 -48.094 1.00 66.86 188 ASP G O 1
ATOM 15176 N N . ASP G 1 192 ? -34.163 79.998 -48.526 1.00 69.86 189 ASP G N 1
ATOM 15177 C CA . ASP G 1 192 ? -33.454 80.550 -49.699 1.00 69.80 189 ASP G CA 1
ATOM 15178 C C . ASP G 1 192 ? -32.142 81.281 -49.400 1.00 67.13 189 ASP G C 1
ATOM 15179 O O . ASP G 1 192 ? -31.299 81.414 -50.280 1.00 66.55 189 ASP G O 1
ATOM 15184 N N . GLU G 1 193 ? -31.974 81.760 -48.175 1.00 65.63 190 GLU G N 1
ATOM 15185 C CA . GLU G 1 193 ? -30.771 82.507 -47.818 1.00 63.60 190 GLU G CA 1
ATOM 15186 C C . GLU G 1 193 ? -29.610 81.535 -47.600 1.00 61.03 190 GLU G C 1
ATOM 15187 O O . GLU G 1 193 ? -29.700 80.627 -46.774 1.00 60.85 190 GLU G O 1
ATOM 15193 N N . GLU G 1 194 ? -28.527 81.722 -48.354 1.00 59.52 191 GLU G N 1
ATOM 15194 C CA . GLU G 1 194 ? -27.375 80.814 -48.283 1.00 57.42 191 GLU G CA 1
ATOM 15195 C C . GLU G 1 194 ? -26.588 80.886 -46.967 1.00 53.94 191 GLU G C 1
ATOM 15196 O O . GLU G 1 194 ? -26.019 79.889 -46.537 1.00 53.25 191 GLU G O 1
ATOM 15202 N N . LEU G 1 195 ? -26.548 82.046 -46.325 1.00 51.99 192 LEU G N 1
ATOM 15203 C CA . LEU G 1 195 ? -25.823 82.153 -45.054 1.00 49.73 192 LEU G CA 1
ATOM 15204 C C . LEU G 1 195 ? -26.507 81.247 -43.996 1.00 48.85 192 LEU G C 1
ATOM 15205 O O . LEU G 1 195 ? -25.846 80.700 -43.113 1.00 47.59 192 LEU G O 1
ATOM 15210 N N . ILE G 1 196 ? -27.822 81.066 -44.124 1.00 49.57 193 ILE G N 1
ATOM 15211 C CA . ILE G 1 196 ? -28.585 80.182 -43.236 1.00 49.65 193 ILE G CA 1
ATOM 15212 C C . ILE G 1 196 ? -28.247 78.703 -43.488 1.00 49.36 193 ILE G C 1
ATOM 15213 O O . ILE G 1 196 ? -28.069 77.934 -42.542 1.00 48.75 193 ILE G O 1
ATOM 15218 N N . GLN G 1 197 ? -28.163 78.310 -44.762 1.00 49.47 194 GLN G N 1
ATOM 15219 C CA . GLN G 1 197 ? -27.839 76.922 -45.113 1.00 49.29 194 GLN G CA 1
ATOM 15220 C C . GLN G 1 197 ? -26.473 76.513 -44.552 1.00 46.95 194 GLN G C 1
ATOM 15221 O O . GLN G 1 197 ? -26.276 75.370 -44.138 1.00 44.99 194 GLN G O 1
ATOM 15227 N N . GLN G 1 198 ? -25.532 77.455 -44.567 1.00 46.36 195 GLN G N 1
ATOM 15228 C CA . GLN G 1 198 ? -24.197 77.243 -44.019 1.00 44.91 195 GLN G CA 1
ATOM 15229 C C . GLN G 1 198 ? -24.301 77.097 -42.487 1.00 44.59 195 GLN G C 1
ATOM 15230 O O . GLN G 1 198 ? -23.753 76.157 -41.900 1.00 44.68 195 GLN G O 1
ATOM 15236 N N . ALA G 1 199 ? -25.025 78.006 -41.842 1.00 44.50 196 ALA G N 1
ATOM 15237 C CA . ALA G 1 199 ? -25.223 77.916 -40.404 1.00 44.14 196 ALA G CA 1
ATOM 15238 C C . ALA G 1 199 ? -25.781 76.510 -40.071 1.00 44.89 196 ALA G C 1
ATOM 15239 O O . ALA G 1 199 ? -25.320 75.848 -39.126 1.00 43.60 196 ALA G O 1
ATOM 15241 N N . LEU G 1 200 ? -26.751 76.056 -40.868 1.00 45.87 197 LEU G N 1
ATOM 15242 C CA . LEU G 1 200 ? -27.359 74.735 -40.677 1.00 46.75 197 LEU G CA 1
ATOM 15243 C C . LEU G 1 200 ? -26.317 73.618 -40.712 1.00 46.51 197 LEU G C 1
ATOM 15244 O O . LEU G 1 200 ? -26.401 72.667 -39.940 1.00 47.35 197 LEU G O 1
ATOM 15249 N N . ARG G 1 201 ? -25.339 73.733 -41.604 1.00 45.91 198 ARG G N 1
ATOM 15250 C CA . ARG G 1 201 ? -24.284 72.738 -41.700 1.00 45.85 198 ARG G CA 1
ATOM 15251 C C . ARG G 1 201 ? -23.523 72.628 -40.360 1.00 44.75 198 ARG G C 1
ATOM 15252 O O . ARG G 1 201 ? -23.151 71.529 -39.935 1.00 44.59 198 ARG G O 1
ATOM 15260 N N . ALA G 1 202 ? -23.286 73.766 -39.710 1.00 43.23 199 ALA G N 1
ATOM 15261 C CA . ALA G 1 202 ? -22.615 73.786 -38.406 1.00 42.50 199 ALA G CA 1
ATOM 15262 C C . ALA G 1 202 ? -23.522 73.145 -37.348 1.00 43.32 199 ALA G C 1
ATOM 15263 O O . ALA G 1 202 ? -23.083 72.329 -36.529 1.00 43.22 199 ALA G O 1
ATOM 15273 N N . ASN G 1 204 ? -25.719 70.862 -37.674 1.00 45.50 201 ASN G N 1
ATOM 15274 C CA . ASN G 1 204 ? -25.766 69.400 -37.830 1.00 46.59 201 ASN G CA 1
ATOM 15275 C C . ASN G 1 204 ? -24.590 68.600 -37.244 1.00 45.54 201 ASN G C 1
ATOM 15276 O O . ASN G 1 204 ? -24.633 67.368 -37.247 1.00 46.32 201 ASN G O 1
ATOM 15281 N N . ILE G 1 205 ? -23.543 69.277 -36.772 1.00 43.43 202 ILE G N 1
ATOM 15282 C CA . ILE G 1 205 ? -22.432 68.583 -36.100 1.00 43.31 202 ILE G CA 1
ATOM 15283 C C . ILE G 1 205 ? -22.293 69.063 -34.658 1.00 42.77 202 ILE G C 1
ATOM 15284 O O . ILE G 1 205 ? -21.322 68.727 -33.992 1.00 42.74 202 ILE G O 1
ATOM 15289 N N . SER G 1 206 ? -23.268 69.836 -34.181 1.00 42.22 203 SER G N 1
ATOM 15290 C CA . SER G 1 206 ? -23.210 70.397 -32.840 1.00 41.76 203 SER G CA 1
ATOM 15291 C C . SER G 1 206 ? -23.408 69.356 -31.733 1.00 43.15 203 SER G C 1
ATOM 15292 O O . SER G 1 206 ? -23.945 68.262 -31.957 1.00 44.23 203 SER G O 1
ATOM 15295 N N . HIS G 1 207 ? -22.961 69.728 -30.537 1.00 42.49 204 HIS G N 1
ATOM 15296 C CA . HIS G 1 207 ? -23.015 68.881 -29.358 1.00 43.64 204 HIS G CA 1
ATOM 15297 C C . HIS G 1 207 ? -23.845 69.575 -28.302 1.00 44.51 204 HIS G C 1
ATOM 15298 O O . HIS G 1 207 ? -23.354 70.468 -27.628 1.00 42.21 204 HIS G O 1
ATOM 15305 N N . SER G 1 208 ? -25.106 69.168 -28.159 1.00 39.05 205 SER G N 1
ATOM 15306 C CA . SER G 1 208 ? -25.993 69.784 -27.161 1.00 40.78 205 SER G CA 1
ATOM 15307 C C . SER G 1 208 ? -26.910 68.748 -26.505 1.00 41.99 205 SER G C 1
ATOM 15308 O O . SER G 1 208 ? -28.128 68.873 -26.561 1.00 42.72 205 SER G O 1
ATOM 15311 N N . PRO G 1 209 ? -26.321 67.742 -25.841 1.00 42.80 206 PRO G N 1
ATOM 15312 C CA . PRO G 1 209 ? -27.106 66.657 -25.240 1.00 44.48 206 PRO G CA 1
ATOM 15313 C C . PRO G 1 209 ? -27.868 67.001 -23.967 1.00 45.10 206 PRO G C 1
ATOM 15314 O O . PRO G 1 209 ? -28.680 66.196 -23.522 1.00 47.02 206 PRO G O 1
ATOM 15318 N N . TYR G 1 210 ? -27.626 68.180 -23.396 1.00 43.65 207 TYR G N 1
ATOM 15319 C CA . TYR G 1 210 ? -28.274 68.583 -22.135 1.00 43.11 207 TYR G CA 1
ATOM 15320 C C . TYR G 1 210 ? -29.494 69.480 -22.335 1.00 43.06 207 TYR G C 1
ATOM 15321 O O . TYR G 1 210 ? -30.388 69.501 -21.512 1.00 43.24 207 TYR G O 1
ATOM 15330 N N . THR G 1 211 ? -29.511 70.243 -23.417 1.00 42.49 208 THR G N 1
ATOM 15331 C CA . THR G 1 211 ? -30.620 71.161 -23.688 1.00 42.50 208 THR G CA 1
ATOM 15332 C C . THR G 1 211 ? -31.252 70.877 -25.052 1.00 43.64 208 THR G C 1
ATOM 15333 O O . THR G 1 211 ? -32.310 71.419 -25.390 1.00 43.36 208 THR G O 1
ATOM 15337 N N . GLN G 1 212 ? -30.593 70.023 -25.829 1.00 44.22 209 GLN G N 1
ATOM 15338 C CA . GLN G 1 212 ? -31.039 69.684 -27.171 1.00 45.74 209 GLN G CA 1
ATOM 15339 C C . GLN G 1 212 ? -31.116 70.922 -28.075 1.00 46.05 209 GLN G C 1
ATOM 15340 O O . GLN G 1 212 ? -31.790 70.899 -29.086 1.00 47.03 209 GLN G O 1
ATOM 15346 N N . ASN G 1 213 ? -30.405 72.001 -27.738 1.00 46.48 210 ASN G N 1
ATOM 15347 C CA . ASN G 1 213 ? -30.454 73.167 -28.604 1.00 46.99 210 ASN G CA 1
ATOM 15348 C C . ASN G 1 213 ? -29.330 73.076 -29.630 1.00 46.47 210 ASN G C 1
ATOM 15349 O O . ASN G 1 213 ? -28.366 73.853 -29.602 1.00 44.40 210 ASN G O 1
ATOM 15354 N N . PHE G 1 214 ? -29.476 72.106 -30.531 1.00 46.63 211 PHE G N 1
ATOM 15355 C CA . PHE G 1 214 ? -28.515 71.891 -31.591 1.00 46.56 211 PHE G CA 1
ATOM 15356 C C . PHE G 1 214 ? -28.581 73.155 -32.420 1.00 45.50 211 PHE G C 1
ATOM 15357 O O . PHE G 1 214 ? -29.638 73.508 -32.932 1.00 46.62 211 PHE G O 1
ATOM 15365 N N . SER G 1 215 ? -27.453 73.844 -32.528 1.00 43.29 212 SER G N 1
ATOM 15366 C CA . SER G 1 215 ? -27.417 75.121 -33.209 1.00 42.46 212 SER G CA 1
ATOM 15367 C C . SER G 1 215 ? -26.053 75.422 -33.795 1.00 41.02 212 SER G C 1
ATOM 15368 O O . SER G 1 215 ? -25.042 74.809 -33.427 1.00 40.65 212 SER G O 1
ATOM 15371 N N . GLY G 1 216 ? -26.036 76.371 -34.715 1.00 40.84 213 GLY G N 1
ATOM 15372 C CA . GLY G 1 216 ? -24.800 76.768 -35.385 1.00 39.99 213 GLY G CA 1
ATOM 15373 C C . GLY G 1 216 ? -24.915 78.174 -35.936 1.00 39.74 213 GLY G C 1
ATOM 15374 O O . GLY G 1 216 ? -26.025 78.682 -36.154 1.00 41.16 213 GLY G O 1
ATOM 15375 N N . VAL G 1 217 ? -23.764 78.800 -36.142 1.00 38.09 214 VAL G N 1
ATOM 15376 C CA . VAL G 1 217 ? -23.676 80.146 -36.676 1.00 37.33 214 VAL G CA 1
ATOM 15377 C C . VAL G 1 217 ? -22.746 80.209 -37.890 1.00 37.78 214 VAL G C 1
ATOM 15378 O O . VAL G 1 217 ? -21.770 79.454 -37.986 1.00 36.32 214 VAL G O 1
ATOM 15382 N N . ALA G 1 218 ? -23.065 81.102 -38.822 1.00 38.50 215 ALA G N 1
ATOM 15383 C CA . ALA G 1 218 ? -22.224 81.328 -39.998 1.00 38.69 215 ALA G CA 1
ATOM 15384 C C . ALA G 1 218 ? -21.899 82.817 -40.086 1.00 39.06 215 ALA G C 1
ATOM 15385 O O . ALA G 1 218 ? -22.791 83.652 -40.015 1.00 39.76 215 ALA G O 1
ATOM 15387 N N . LEU G 1 219 ? -20.618 83.148 -40.223 1.00 39.21 216 LEU G N 1
ATOM 15388 C CA . LEU G 1 219 ? -20.194 84.541 -40.365 1.00 38.87 216 LEU G CA 1
ATOM 15389 C C . LEU G 1 219 ? -19.704 84.793 -41.791 1.00 40.49 216 LEU G C 1
ATOM 15390 O O . LEU G 1 219 ? -19.024 83.947 -42.364 1.00 41.11 216 LEU G O 1
ATOM 15395 N N . LYS G 1 220 ? -20.061 85.951 -42.355 1.00 41.99 217 LYS G N 1
ATOM 15396 C CA . LYS G 1 220 ? -19.659 86.332 -43.718 1.00 42.34 217 LYS G CA 1
ATOM 15397 C C . LYS G 1 220 ? -18.873 87.657 -43.708 1.00 41.67 217 LYS G C 1
ATOM 15398 O O . LYS G 1 220 ? -19.392 88.697 -43.309 1.00 42.03 217 LYS G O 1
ATOM 15412 N N . ARG G 1 222 ? -16.528 90.844 -45.480 1.00 41.81 219 ARG G N 1
ATOM 15413 C CA . ARG G 1 222 ? -16.665 91.669 -46.678 1.00 43.87 219 ARG G CA 1
ATOM 15414 C C . ARG G 1 222 ? -15.872 91.053 -47.830 1.00 42.95 219 ARG G C 1
ATOM 15415 O O . ARG G 1 222 ? -16.149 91.329 -48.986 1.00 44.40 219 ARG G O 1
ATOM 15423 N N . SER G 1 223 ? -14.885 90.222 -47.508 1.00 41.77 220 SER G N 1
ATOM 15424 C CA . SER G 1 223 ? -14.082 89.560 -48.534 1.00 41.75 220 SER G CA 1
ATOM 15425 C C . SER G 1 223 ? -14.907 88.484 -49.216 1.00 41.75 220 SER G C 1
ATOM 15426 O O . SER G 1 223 ? -14.668 88.144 -50.370 1.00 42.28 220 SER G O 1
ATOM 15429 N N . GLY G 1 224 ? -15.882 87.952 -48.486 1.00 41.11 221 GLY G N 1
ATOM 15430 C CA . GLY G 1 224 ? -16.728 86.880 -48.981 1.00 41.38 221 GLY G CA 1
ATOM 15431 C C . GLY G 1 224 ? -16.395 85.595 -48.248 1.00 40.29 221 GLY G C 1
ATOM 15432 O O . GLY G 1 224 ? -17.107 84.603 -48.375 1.00 40.32 221 GLY G O 1
ATOM 15433 N N . ALA G 1 225 ? -15.302 85.609 -47.483 1.00 38.94 222 ALA G N 1
ATOM 15434 C CA . ALA G 1 225 ? -14.893 84.434 -46.715 1.00 38.36 222 ALA G CA 1
ATOM 15435 C C . ALA G 1 225 ? -15.968 84.048 -45.687 1.00 37.58 222 ALA G C 1
ATOM 15436 O O . ALA G 1 225 ? -16.633 84.912 -45.107 1.00 37.71 222 ALA G O 1
ATOM 15438 N N . ILE G 1 226 ? -16.152 82.744 -45.502 1.00 36.99 223 ILE G N 1
ATOM 15439 C CA . ILE G 1 226 ? -17.156 82.210 -44.585 1.00 36.48 223 ILE G CA 1
ATOM 15440 C C . ILE G 1 226 ? -16.505 81.471 -43.424 1.00 35.12 223 ILE G C 1
ATOM 15441 O O . ILE G 1 226 ? -15.533 80.752 -43.615 1.00 33.89 223 ILE G O 1
ATOM 15446 N N . TYR G 1 227 ? -17.053 81.657 -42.225 1.00 34.74 224 TYR G N 1
ATOM 15447 C CA . TYR G 1 227 ? -16.568 80.972 -41.022 1.00 34.26 224 TYR G CA 1
ATOM 15448 C C . TYR G 1 227 ? -17.766 80.386 -40.312 1.00 34.98 224 TYR G C 1
ATOM 15449 O O . TYR G 1 227 ? -18.786 81.066 -40.138 1.00 35.58 224 TYR G O 1
ATOM 15458 N N . LEU G 1 228 ? -17.663 79.107 -39.955 1.00 35.30 225 LEU G N 1
ATOM 15459 C CA . LEU G 1 228 ? -18.759 78.392 -39.294 1.00 35.23 225 LEU G CA 1
ATOM 15460 C C . LEU G 1 228 ? -18.416 78.069 -37.856 1.00 34.08 225 LEU G C 1
ATOM 15461 O O . LEU G 1 228 ? -17.241 77.884 -37.507 1.00 32.92 225 LEU G O 1
ATOM 15466 N N . GLY G 1 229 ? -19.456 77.961 -37.036 1.00 33.07 226 GLY G N 1
ATOM 15467 C CA . GLY G 1 229 ? -19.307 77.645 -35.633 1.00 31.85 226 GLY G CA 1
ATOM 15468 C C . GLY G 1 229 ? -20.485 76.868 -35.109 1.00 32.40 226 GLY G C 1
ATOM 15469 O O . GLY G 1 229 ? -21.622 77.326 -35.193 1.00 32.65 226 GLY G O 1
ATOM 15470 N N . ALA G 1 230 ? -20.208 75.678 -34.578 1.00 33.19 227 ALA G N 1
ATOM 15471 C CA . ALA G 1 230 ? -21.233 74.828 -33.988 1.00 33.34 227 ALA G CA 1
ATOM 15472 C C . ALA G 1 230 ? -21.229 75.022 -32.456 1.00 33.12 227 ALA G C 1
ATOM 15473 O O . ALA G 1 230 ? -20.244 75.466 -31.874 1.00 32.02 227 ALA G O 1
ATOM 15475 N N . TYR G 1 231 ? -22.344 74.683 -31.821 1.00 33.80 228 TYR G N 1
ATOM 15476 C CA . TYR G 1 231 ? -22.499 74.813 -30.379 1.00 33.17 228 TYR G CA 1
ATOM 15477 C C . TYR G 1 231 ? -21.828 73.653 -29.648 1.00 33.36 228 TYR G C 1
ATOM 15478 O O . TYR G 1 231 ? -22.030 72.495 -29.998 1.00 32.67 228 TYR G O 1
ATOM 15487 N N . ALA G 1 232 ? -20.994 73.986 -28.660 1.00 32.71 229 ALA G N 1
ATOM 15488 C CA . ALA G 1 232 ? -20.271 72.992 -27.869 1.00 33.04 229 ALA G CA 1
ATOM 15489 C C . ALA G 1 232 ? -20.720 73.086 -26.418 1.00 33.22 229 ALA G C 1
ATOM 15490 O O . ALA G 1 232 ? -20.102 73.768 -25.590 1.00 32.65 229 ALA G O 1
ATOM 15492 N N . GLU G 1 233 ? -21.801 72.380 -26.109 1.00 34.68 230 GLU G N 1
ATOM 15493 C CA . GLU G 1 233 ? -22.373 72.425 -24.769 1.00 35.98 230 GLU G CA 1
ATOM 15494 C C . GLU G 1 233 ? -21.518 71.660 -23.771 1.00 36.52 230 GLU G C 1
ATOM 15495 O O . GLU G 1 233 ? -20.679 70.833 -24.147 1.00 37.81 230 GLU G O 1
ATOM 15501 N N . ASN G 1 234 ? -21.713 71.972 -22.497 1.00 36.91 231 ASN G N 1
ATOM 15502 C CA . ASN G 1 234 ? -20.961 71.355 -21.419 1.00 35.98 231 ASN G CA 1
ATOM 15503 C C . ASN G 1 234 ? -21.898 70.824 -20.320 1.00 36.01 231 ASN G C 1
ATOM 15504 O O . ASN G 1 234 ? -22.945 71.424 -20.028 1.00 34.46 231 ASN G O 1
ATOM 15509 N N . ALA G 1 235 ? -21.504 69.700 -19.718 1.00 36.05 232 ALA G N 1
ATOM 15510 C CA . ALA G 1 235 ? -22.266 69.049 -18.651 1.00 36.21 232 ALA G CA 1
ATOM 15511 C C . ALA G 1 235 ? -22.413 69.950 -17.415 1.00 35.87 232 ALA G C 1
ATOM 15512 O O . ALA G 1 235 ? -23.389 69.851 -16.688 1.00 37.76 232 ALA G O 1
ATOM 15514 N N . ALA G 1 236 ? -21.440 70.824 -17.185 1.00 34.73 233 ALA G N 1
ATOM 15515 C CA . ALA G 1 236 ? -21.498 71.768 -16.066 1.00 34.43 233 ALA G CA 1
ATOM 15516 C C . ALA G 1 236 ? -22.199 73.069 -16.468 1.00 33.89 233 ALA G C 1
ATOM 15517 O O . ALA G 1 236 ? -22.147 74.037 -15.731 1.00 33.94 233 ALA G O 1
ATOM 15519 N N . PHE G 1 237 ? -22.803 73.093 -17.659 1.00 34.78 234 PHE G N 1
ATOM 15520 C CA . PHE G 1 237 ? -23.562 74.252 -18.180 1.00 35.28 234 PHE G CA 1
ATOM 15521 C C . PHE G 1 237 ? -22.793 75.540 -18.515 1.00 35.21 234 PHE G C 1
ATOM 15522 O O . PHE G 1 237 ? -22.671 75.905 -19.679 1.00 34.53 234 PHE G O 1
ATOM 15530 N N . ASN G 1 238 ? -22.308 76.246 -17.501 1.00 34.67 235 ASN G N 1
ATOM 15531 C CA . ASN G 1 238 ? -21.641 77.524 -17.744 1.00 34.70 235 ASN G CA 1
ATOM 15532 C C . ASN G 1 238 ? -20.489 77.473 -18.753 1.00 34.54 235 ASN G C 1
ATOM 15533 O O . ASN G 1 238 ? -20.376 78.366 -19.589 1.00 34.85 235 ASN G O 1
ATOM 15538 N N . PRO G 1 239 ? -19.665 76.412 -18.716 1.00 35.20 236 PRO G N 1
ATOM 15539 C CA . PRO G 1 239 ? -18.556 76.332 -19.675 1.00 33.97 236 PRO G CA 1
ATOM 15540 C C . PRO G 1 239 ? -18.985 76.081 -21.122 1.00 34.27 236 PRO G C 1
ATOM 15541 O O . PRO G 1 239 ? -18.119 75.926 -21.998 1.00 32.98 236 PRO G O 1
ATOM 15545 N N . SER G 1 240 ? -20.297 76.032 -21.375 1.00 33.79 237 SER G N 1
ATOM 15546 C CA . SER G 1 240 ? -20.798 75.818 -22.727 1.00 34.10 237 SER G CA 1
ATOM 15547 C C . SER G 1 240 ? -20.305 76.939 -23.639 1.00 33.86 237 SER G C 1
ATOM 15548 O O . SER G 1 240 ? -20.373 78.122 -23.286 1.00 34.66 237 SER G O 1
ATOM 15551 N N . LEU G 1 241 ? -19.791 76.556 -24.802 1.00 33.19 238 LEU G N 1
ATOM 15552 C CA . LEU G 1 241 ? -19.265 77.506 -25.772 1.00 32.26 238 LEU G CA 1
ATOM 15553 C C . LEU G 1 241 ? -20.335 77.731 -26.862 1.00 33.25 238 LEU G C 1
ATOM 15554 O O . LEU G 1 241 ? -20.645 76.818 -27.650 1.00 33.72 238 LEU G O 1
ATOM 15559 N N . PRO G 1 242 ? -20.924 78.937 -26.902 1.00 33.12 239 PRO G N 1
ATOM 15560 C CA . PRO G 1 242 ? -21.980 79.190 -27.892 1.00 33.72 239 PRO G CA 1
ATOM 15561 C C . PRO G 1 242 ? -21.493 79.170 -29.332 1.00 34.16 239 PRO G C 1
ATOM 15562 O O . PRO G 1 242 ? -20.309 79.405 -29.590 1.00 33.53 239 PRO G O 1
ATOM 15566 N N . PRO G 1 243 ? -22.407 78.915 -30.282 1.00 36.28 240 PRO G N 1
ATOM 15567 C CA . PRO G 1 243 ? -22.006 78.854 -31.702 1.00 36.49 240 PRO G CA 1
ATOM 15568 C C . PRO G 1 243 ? -21.290 80.106 -32.194 1.00 36.59 240 PRO G C 1
ATOM 15569 O O . PRO G 1 243 ? -20.248 79.998 -32.839 1.00 36.36 240 PRO G O 1
ATOM 15573 N N . LEU G 1 244 ? -21.823 81.284 -31.876 1.00 37.28 241 LEU G N 1
ATOM 15574 C CA . LEU G 1 244 ? -21.191 82.536 -32.297 1.00 36.96 241 LEU G CA 1
ATOM 15575 C C . LEU G 1 244 ? -19.707 82.585 -31.908 1.00 36.00 241 LEU G C 1
ATOM 15576 O O . LEU G 1 244 ? -18.859 82.857 -32.747 1.00 36.18 241 LEU G O 1
ATOM 15581 N N . GLN G 1 245 ? -19.408 82.350 -30.631 1.00 35.12 242 GLN G N 1
ATOM 15582 C CA . GLN G 1 245 ? -18.020 82.327 -30.158 1.00 33.09 242 GLN G CA 1
ATOM 15583 C C . GLN G 1 245 ? -17.158 81.347 -30.965 1.00 32.50 242 GLN G C 1
ATOM 15584 O O . GLN G 1 245 ? -15.996 81.629 -31.247 1.00 32.19 242 GLN G O 1
ATOM 15590 N N . VAL G 1 246 ? -17.715 80.193 -31.325 1.00 32.28 243 VAL G N 1
ATOM 15591 C CA . VAL G 1 246 ? -16.961 79.215 -32.094 1.00 31.95 243 VAL G CA 1
ATOM 15592 C C . VAL G 1 246 ? -16.625 79.777 -33.488 1.00 31.75 243 VAL G C 1
ATOM 15593 O O . VAL G 1 246 ? -15.497 79.636 -33.955 1.00 31.21 243 VAL G O 1
ATOM 15597 N N . ALA G 1 247 ? -17.586 80.450 -34.117 1.00 31.87 244 ALA G N 1
ATOM 15598 C CA . ALA G 1 247 ? -17.393 81.023 -35.456 1.00 32.35 244 ALA G CA 1
ATOM 15599 C C . ALA G 1 247 ? -16.416 82.187 -35.437 1.00 31.61 244 ALA G C 1
ATOM 15600 O O . ALA G 1 247 ? -15.635 82.358 -36.368 1.00 32.38 244 ALA G O 1
ATOM 15602 N N . LEU G 1 248 ? -16.477 83.001 -34.388 1.00 31.15 245 LEU G N 1
ATOM 15603 C CA . LEU G 1 248 ? -15.540 84.118 -34.229 1.00 29.93 245 LEU G CA 1
ATOM 15604 C C . LEU G 1 248 ? -14.118 83.561 -34.074 1.00 28.76 245 LEU G C 1
ATOM 15605 O O . LEU G 1 248 ? -13.164 84.070 -34.687 1.00 28.51 245 LEU G O 1
ATOM 15610 N N . ALA G 1 249 ? -13.987 82.485 -33.299 1.00 26.98 246 ALA G N 1
ATOM 15611 C CA . ALA G 1 249 ? -12.682 81.861 -33.078 1.00 27.02 246 ALA G CA 1
ATOM 15612 C C . ALA G 1 249 ? -12.049 81.444 -34.403 1.00 27.27 246 ALA G C 1
ATOM 15613 O O . ALA G 1 249 ? -10.868 81.691 -34.640 1.00 26.50 246 ALA G O 1
ATOM 15615 N N . GLN G 1 250 ? -12.857 80.833 -35.267 1.00 27.97 247 GLN G N 1
ATOM 15616 C CA . GLN G 1 250 ? -12.399 80.372 -36.564 1.00 28.86 247 GLN G CA 1
ATOM 15617 C C . GLN G 1 250 ? -11.985 81.567 -37.420 1.00 29.51 247 GLN G C 1
ATOM 15618 O O . GLN G 1 250 ? -10.951 81.544 -38.097 1.00 30.00 247 GLN G O 1
ATOM 15624 N N . ALA G 1 251 ? -12.818 82.602 -37.414 1.00 29.73 248 ALA G N 1
ATOM 15625 C CA . ALA G 1 251 ? -12.518 83.807 -38.165 1.00 29.72 248 ALA G CA 1
ATOM 15626 C C . ALA G 1 251 ? -11.205 84.382 -37.664 1.00 29.69 248 ALA G C 1
ATOM 15627 O O . ALA G 1 251 ? -10.349 84.746 -38.442 1.00 30.18 248 ALA G O 1
ATOM 15653 N N . GLY G 1 255 ? -6.935 84.955 -39.097 1.00 38.72 252 GLY G N 1
ATOM 15654 C CA . GLY G 1 255 ? -6.339 86.284 -39.111 1.00 39.69 252 GLY G CA 1
ATOM 15655 C C . GLY G 1 255 ? -7.259 87.408 -39.535 1.00 40.29 252 GLY G C 1
ATOM 15656 O O . GLY G 1 255 ? -6.788 88.478 -39.913 1.00 40.33 252 GLY G O 1
ATOM 15657 N N . GLU G 1 256 ? -8.568 87.169 -39.488 1.00 39.99 253 GLU G N 1
ATOM 15658 C CA . GLU G 1 256 ? -9.536 88.189 -39.863 1.00 40.98 253 GLU G CA 1
ATOM 15659 C C . GLU G 1 256 ? -9.678 89.201 -38.743 1.00 41.27 253 GLU G C 1
ATOM 15660 O O . GLU G 1 256 ? -9.262 88.956 -37.611 1.00 42.21 253 GLU G O 1
ATOM 15666 N N . SER G 1 257 ? -10.278 90.334 -39.071 1.00 41.30 254 SER G N 1
ATOM 15667 C CA . SER G 1 257 ? -10.594 91.359 -38.095 1.00 41.98 254 SER G CA 1
ATOM 15668 C C . SER G 1 257 ? -12.102 91.390 -37.982 1.00 41.73 254 SER G C 1
ATOM 15669 O O . SER G 1 257 ? -12.788 91.361 -38.997 1.00 41.58 254 SER G O 1
ATOM 15672 N N . PHE G 1 258 ? -12.632 91.478 -36.765 1.00 41.90 255 PHE G N 1
ATOM 15673 C CA . PHE G 1 258 ? -14.085 91.497 -36.595 1.00 42.36 255 PHE G CA 1
ATOM 15674 C C . PHE G 1 258 ? -14.757 92.736 -37.186 1.00 43.76 255 PHE G C 1
ATOM 15675 O O . PHE G 1 258 ? -15.959 92.720 -37.432 1.00 44.84 255 PHE G O 1
ATOM 15683 N N . GLU G 1 259 ? -13.990 93.795 -37.423 1.00 45.06 256 GLU G N 1
ATOM 15684 C CA . GLU G 1 259 ? -14.513 94.994 -38.065 1.00 46.95 256 GLU G CA 1
ATOM 15685 C C . GLU G 1 259 ? -14.944 94.664 -39.488 1.00 47.09 256 GLU G C 1
ATOM 15686 O O . GLU G 1 259 ? -15.791 95.350 -40.057 1.00 48.52 256 GLU G O 1
ATOM 15692 N N . ASP G 1 260 ? -14.342 93.618 -40.059 1.00 45.61 257 ASP G N 1
ATOM 15693 C CA . ASP G 1 260 ? -14.635 93.178 -41.422 1.00 45.10 257 ASP G CA 1
ATOM 15694 C C . ASP G 1 260 ? -15.808 92.171 -41.567 1.00 44.22 257 ASP G C 1
ATOM 15695 O O . ASP G 1 260 ? -16.056 91.676 -42.663 1.00 42.86 257 ASP G O 1
ATOM 15700 N N . ILE G 1 261 ? -16.517 91.857 -40.482 1.00 43.20 258 ILE G N 1
ATOM 15701 C CA . ILE G 1 261 ? -17.687 90.968 -40.588 1.00 42.79 258 ILE G CA 1
ATOM 15702 C C . ILE G 1 261 ? -18.817 91.779 -41.230 1.00 43.98 258 ILE G C 1
ATOM 15703 O O . ILE G 1 261 ? -19.069 92.916 -40.841 1.00 44.45 258 ILE G O 1
ATOM 15708 N N . GLU G 1 262 ? -19.478 91.193 -42.224 1.00 44.98 259 GLU G N 1
ATOM 15709 C CA . GLU G 1 262 ? -20.538 91.869 -42.978 1.00 46.25 259 GLU G CA 1
ATOM 15710 C C . GLU G 1 262 ? -21.930 91.375 -42.622 1.00 46.04 259 GLU G C 1
ATOM 15711 O O . GLU G 1 262 ? -22.894 92.145 -42.659 1.00 47.03 259 GLU G O 1
ATOM 15717 N N . ALA G 1 263 ? -22.039 90.091 -42.305 1.00 44.49 260 ALA G N 1
ATOM 15718 C CA . ALA G 1 263 ? -23.321 89.498 -41.970 1.00 44.81 260 ALA G CA 1
ATOM 15719 C C . ALA G 1 263 ? -23.142 88.229 -41.172 1.00 43.80 260 ALA G C 1
ATOM 15720 O O . ALA G 1 263 ? -22.094 87.569 -41.247 1.00 43.10 260 ALA G O 1
ATOM 15722 N N . ALA G 1 264 ? -24.180 87.890 -40.410 1.00 43.45 261 ALA G N 1
ATOM 15723 C CA . ALA G 1 264 ? -24.180 86.698 -39.578 1.00 42.57 261 ALA G CA 1
ATOM 15724 C C . ALA G 1 264 ? -25.547 86.020 -39.586 1.00 43.41 261 ALA G C 1
ATOM 15725 O O . ALA G 1 264 ? -26.574 86.674 -39.740 1.00 44.44 261 ALA G O 1
ATOM 15727 N N . ALA G 1 265 ? -25.545 84.699 -39.433 1.00 43.18 262 ALA G N 1
ATOM 15728 C CA . ALA G 1 265 ? -26.782 83.925 -39.354 1.00 44.33 262 ALA G CA 1
ATOM 15729 C C . ALA G 1 265 ? -26.709 82.928 -38.193 1.00 43.39 262 ALA G C 1
ATOM 15730 O O . ALA G 1 265 ? -25.646 82.366 -37.905 1.00 42.50 262 ALA G O 1
ATOM 15732 N N . LEU G 1 266 ? -27.844 82.737 -37.523 1.00 44.43 263 LEU G N 1
ATOM 15733 C CA . LEU G 1 266 ? -27.965 81.803 -36.406 1.00 44.00 263 LEU G CA 1
ATOM 15734 C C . LEU G 1 266 ? -29.072 80.800 -36.693 1.00 45.09 263 LEU G C 1
ATOM 15735 O O . LEU G 1 266 ? -30.175 81.179 -37.087 1.00 46.02 263 LEU G O 1
ATOM 15740 N N . VAL G 1 267 ? -28.760 79.520 -36.530 1.00 44.51 264 VAL G N 1
ATOM 15741 C CA . VAL G 1 267 ? -29.730 78.462 -36.719 1.00 46.01 264 VAL G CA 1
ATOM 15742 C C . VAL G 1 267 ? -29.742 77.597 -35.476 1.00 45.97 264 VAL G C 1
ATOM 15743 O O . VAL G 1 267 ? -28.709 77.063 -35.082 1.00 44.94 264 VAL G O 1
ATOM 15747 N N . GLU G 1 268 ? -30.910 77.489 -34.842 1.00 47.37 265 GLU G N 1
ATOM 15748 C CA . GLU G 1 268 ? -31.054 76.683 -33.633 1.00 47.42 265 GLU G CA 1
ATOM 15749 C C . GLU G 1 268 ? -32.332 75.847 -33.666 1.00 49.56 265 GLU G C 1
ATOM 15750 O O . GLU G 1 268 ? -33.153 75.994 -34.573 1.00 51.15 265 GLU G O 1
ATOM 15756 N N . SER G 1 269 ? -32.474 74.969 -32.673 1.00 50.16 266 SER G N 1
ATOM 15757 C CA . SER G 1 269 ? -33.602 74.038 -32.573 1.00 51.70 266 SER G CA 1
ATOM 15758 C C . SER G 1 269 ? -34.833 74.598 -31.851 1.00 53.82 266 SER G C 1
ATOM 15759 O O . SER G 1 269 ? -34.734 75.128 -30.742 1.00 53.13 266 SER G O 1
ATOM 15762 N N . ALA G 1 270 ? -35.993 74.432 -32.487 1.00 55.93 267 ALA G N 1
ATOM 15763 C CA . ALA G 1 270 ? -37.274 74.909 -31.962 1.00 57.77 267 ALA G CA 1
ATOM 15764 C C . ALA G 1 270 ? -37.610 74.299 -30.610 1.00 57.81 267 ALA G C 1
ATOM 15765 O O . ALA G 1 270 ? -38.267 74.938 -29.788 1.00 57.80 267 ALA G O 1
ATOM 15767 N N . THR G 1 271 ? -37.166 73.059 -30.399 1.00 57.49 268 THR G N 1
ATOM 15768 C CA . THR G 1 271 ? -37.398 72.345 -29.149 1.00 57.36 268 THR G CA 1
ATOM 15769 C C . THR G 1 271 ? -36.189 72.401 -28.206 1.00 55.60 268 THR G C 1
ATOM 15770 O O . THR G 1 271 ? -36.068 71.577 -27.306 1.00 55.64 268 THR G O 1
ATOM 15774 N N . GLY G 1 272 ? -35.284 73.356 -28.407 1.00 54.38 269 GLY G N 1
ATOM 15775 C CA . GLY G 1 272 ? -34.141 73.489 -27.510 1.00 52.41 269 GLY G CA 1
ATOM 15776 C C . GLY G 1 272 ? -34.672 74.076 -26.217 1.00 52.88 269 GLY G C 1
ATOM 15777 O O . GLY G 1 272 ? -35.663 74.809 -26.235 1.00 54.28 269 GLY G O 1
ATOM 15778 N N . LYS G 1 273 ? -34.050 73.747 -25.090 1.00 52.04 270 LYS G N 1
ATOM 15779 C CA . LYS G 1 273 ? -34.511 74.285 -23.795 1.00 52.14 270 LYS G CA 1
ATOM 15780 C C . LYS G 1 273 ? -33.917 75.669 -23.530 1.00 50.67 270 LYS G C 1
ATOM 15781 O O . LYS G 1 273 ? -34.300 76.344 -22.577 1.00 50.91 270 LYS G O 1
ATOM 15787 N N . ILE G 1 274 ? -32.989 76.075 -24.394 1.00 49.28 271 ILE G N 1
ATOM 15788 C CA . ILE G 1 274 ? -32.356 77.387 -24.335 1.00 47.82 271 ILE G CA 1
ATOM 15789 C C . ILE G 1 274 ? -32.351 78.002 -25.724 1.00 47.56 271 ILE G C 1
ATOM 15790 O O . ILE G 1 274 ? -32.555 77.310 -26.717 1.00 48.85 271 ILE G O 1
ATOM 15795 N N . SER G 1 275 ? -32.111 79.305 -25.783 1.00 47.55 272 SER G N 1
ATOM 15796 C CA . SER G 1 275 ? -31.990 80.035 -27.049 1.00 46.79 272 SER G CA 1
ATOM 15797 C C . SER G 1 275 ? -30.753 80.915 -27.023 1.00 44.54 272 SER G C 1
ATOM 15798 O O . SER G 1 275 ? -30.471 81.556 -26.012 1.00 44.19 272 SER G O 1
ATOM 15801 N N . HIS G 1 276 ? -30.026 80.944 -28.139 1.00 43.05 273 HIS G N 1
ATOM 15802 C CA . HIS G 1 276 ? -28.832 81.768 -28.275 1.00 40.09 273 HIS G CA 1
ATOM 15803 C C . HIS G 1 276 ? -29.115 83.114 -28.930 1.00 39.87 273 HIS G C 1
ATOM 15804 O O . HIS G 1 276 ? -28.220 83.938 -29.013 1.00 39.53 273 HIS G O 1
ATOM 15811 N N . LEU G 1 277 ? -30.340 83.343 -29.389 1.00 41.18 274 LEU G N 1
ATOM 15812 C CA . LEU G 1 277 ? -30.670 84.589 -30.096 1.00 42.40 274 LEU G CA 1
ATOM 15813 C C . LEU G 1 277 ? -30.254 85.853 -29.362 1.00 42.42 274 LEU G C 1
ATOM 15814 O O . LEU G 1 277 ? -29.373 86.568 -29.822 1.00 41.39 274 LEU G O 1
ATOM 15819 N N . ALA G 1 278 ? -30.902 86.128 -28.230 1.00 44.21 275 ALA G N 1
ATOM 15820 C CA . ALA G 1 278 ? -30.632 87.339 -27.439 1.00 44.78 275 ALA G CA 1
ATOM 15821 C C . ALA G 1 278 ? -29.140 87.665 -27.281 1.00 44.44 275 ALA G C 1
ATOM 15822 O O . ALA G 1 278 ? -28.727 88.802 -27.481 1.00 43.91 275 ALA G O 1
ATOM 15824 N N . ASP G 1 279 ? -28.336 86.671 -26.924 1.00 45.00 276 ASP G N 1
ATOM 15825 C CA . ASP G 1 279 ? -26.896 86.903 -26.726 1.00 45.39 276 ASP G CA 1
ATOM 15826 C C . ASP G 1 279 ? -26.081 87.038 -28.009 1.00 44.33 276 ASP G C 1
ATOM 15827 O O . ASP G 1 279 ? -25.054 87.713 -28.016 1.00 44.09 276 ASP G O 1
ATOM 15832 N N . THR G 1 280 ? -26.536 86.413 -29.092 1.00 44.89 277 THR G N 1
ATOM 15833 C CA . THR G 1 280 ? -25.853 86.536 -30.377 1.00 43.00 277 THR G CA 1
ATOM 15834 C C . THR G 1 280 ? -26.036 87.974 -30.856 1.00 43.22 277 THR G C 1
ATOM 15835 O O . THR G 1 280 ? -25.084 88.604 -31.285 1.00 42.63 277 THR G O 1
ATOM 15839 N N . GLN G 1 281 ? -27.262 88.490 -30.766 1.00 44.82 278 GLN G N 1
ATOM 15840 C CA . GLN G 1 281 ? -27.551 89.886 -31.135 1.00 46.11 278 GLN G CA 1
ATOM 15841 C C . GLN G 1 281 ? -26.722 90.844 -30.272 1.00 44.92 278 GLN G C 1
ATOM 15842 O O . GLN G 1 281 ? -26.058 91.740 -30.779 1.00 44.90 278 GLN G O 1
ATOM 15848 N N . ALA G 1 282 ? -26.783 90.643 -28.958 1.00 43.72 279 ALA G N 1
ATOM 15849 C CA . ALA G 1 282 ? -26.071 91.486 -27.995 1.00 43.13 279 ALA G CA 1
ATOM 15850 C C . ALA G 1 282 ? -24.562 91.588 -28.278 1.00 41.76 279 ALA G C 1
ATOM 15851 O O . ALA G 1 282 ? -24.005 92.686 -28.304 1.00 41.63 279 ALA G O 1
ATOM 15853 N N . THR G 1 283 ? -23.912 90.446 -28.487 1.00 40.41 280 THR G N 1
ATOM 15854 C CA . THR G 1 283 ? -22.477 90.418 -28.755 1.00 39.08 280 THR G CA 1
ATOM 15855 C C . THR G 1 283 ? -22.170 91.030 -30.128 1.00 39.54 280 THR G C 1
ATOM 15856 O O . THR G 1 283 ? -21.270 91.858 -30.237 1.00 39.32 280 THR G O 1
ATOM 15860 N N . LEU G 1 284 ? -22.933 90.656 -31.159 1.00 39.88 281 LEU G N 1
ATOM 15861 C CA . LEU G 1 284 ? -22.729 91.238 -32.500 1.00 40.44 281 LEU G CA 1
ATOM 15862 C C . LEU G 1 284 ? -22.895 92.762 -32.451 1.00 41.09 281 LEU G C 1
ATOM 15863 O O . LEU G 1 284 ? -22.208 93.479 -33.175 1.00 40.55 281 LEU G O 1
ATOM 15868 N N . GLU G 1 285 ? -23.781 93.260 -31.589 1.00 41.93 282 GLU G N 1
ATOM 15869 C CA . GLU G 1 285 ? -23.962 94.714 -31.469 1.00 43.72 282 GLU G CA 1
ATOM 15870 C C . GLU G 1 285 ? -22.726 95.390 -30.853 1.00 42.38 282 GLU G C 1
ATOM 15871 O O . GLU G 1 285 ? -22.401 96.521 -31.197 1.00 42.04 282 GLU G O 1
ATOM 15877 N N . VAL G 1 286 ? -22.049 94.701 -29.940 1.00 41.14 283 VAL G N 1
ATOM 15878 C CA . VAL G 1 286 ? -20.846 95.256 -29.327 1.00 41.26 283 VAL G CA 1
ATOM 15879 C C . VAL G 1 286 ? -19.682 95.246 -30.334 1.00 40.77 283 VAL G C 1
ATOM 15880 O O . VAL G 1 286 ? -18.778 96.086 -30.263 1.00 40.71 283 VAL G O 1
ATOM 15884 N N . ILE G 1 287 ? -19.699 94.283 -31.255 1.00 39.61 284 ILE G N 1
ATOM 15885 C CA . ILE G 1 287 ? -18.664 94.192 -32.293 1.00 39.27 284 ILE G CA 1
ATOM 15886 C C . ILE G 1 287 ? -18.890 95.323 -33.300 1.00 40.46 284 ILE G C 1
ATOM 15887 O O . ILE G 1 287 ? -17.997 96.124 -33.543 1.00 40.15 284 ILE G O 1
ATOM 15892 N N . ASN G 1 288 ? -20.102 95.389 -33.846 1.00 41.50 285 ASN G N 1
ATOM 15893 C CA . ASN G 1 288 ? -20.489 96.431 -34.801 1.00 43.04 285 ASN G CA 1
ATOM 15894 C C . ASN G 1 288 ? -22.005 96.419 -34.987 1.00 43.97 285 ASN G C 1
ATOM 15895 O O . ASN G 1 288 ? -22.549 95.455 -35.524 1.00 43.58 285 ASN G O 1
ATOM 15900 N N . PRO G 1 289 ? -22.685 97.497 -34.559 1.00 45.34 286 PRO G N 1
ATOM 15901 C CA . PRO G 1 289 ? -24.148 97.608 -34.647 1.00 46.84 286 PRO G CA 1
ATOM 15902 C C . PRO G 1 289 ? -24.755 97.394 -36.034 1.00 47.47 286 PRO G C 1
ATOM 15903 O O . PRO G 1 289 ? -25.944 97.099 -36.139 1.00 47.48 286 PRO G O 1
ATOM 15907 N N . ASP G 1 290 ? -23.947 97.521 -37.081 1.00 47.91 287 ASP G N 1
ATOM 15908 C CA . ASP G 1 290 ? -24.448 97.395 -38.451 1.00 49.05 287 ASP G CA 1
ATOM 15909 C C . ASP G 1 290 ? -24.515 95.958 -38.985 1.00 48.20 287 ASP G C 1
ATOM 15910 O O . ASP G 1 290 ? -24.977 95.738 -40.100 1.00 49.00 287 ASP G O 1
ATOM 15915 N N . ILE G 1 291 ? -24.074 94.982 -38.201 1.00 46.46 288 ILE G N 1
ATOM 15916 C CA . ILE G 1 291 ? -24.106 93.596 -38.658 1.00 45.76 288 ILE G CA 1
ATOM 15917 C C . ILE G 1 291 ? -25.510 93.013 -38.521 1.00 45.66 288 ILE G C 1
ATOM 15918 O O . ILE G 1 291 ? -26.022 92.892 -37.409 1.00 46.61 288 ILE G O 1
ATOM 15923 N N . PRO G 1 292 ? -26.125 92.629 -39.646 1.00 45.52 289 PRO G N 1
ATOM 15924 C CA . PRO G 1 292 ? -27.445 92.033 -39.614 1.00 46.15 289 PRO G CA 1
ATOM 15925 C C . PRO G 1 292 ? -27.358 90.570 -39.207 1.00 45.20 289 PRO G C 1
ATOM 15926 O O . PRO G 1 292 ? -26.376 89.894 -39.519 1.00 44.39 289 PRO G O 1
ATOM 15930 N N . LEU G 1 293 ? -28.380 90.090 -38.512 1.00 45.62 290 LEU G N 1
ATOM 15931 C CA . LEU G 1 293 ? -28.412 88.719 -38.050 1.00 44.72 290 LEU G CA 1
ATOM 15932 C C . LEU G 1 293 ? -29.611 88.010 -38.644 1.00 46.00 290 LEU G C 1
ATOM 15933 O O . LEU G 1 293 ? -30.744 88.433 -38.435 1.00 46.93 290 LEU G O 1
ATOM 15938 N N . SER G 1 294 ? -29.357 86.943 -39.397 1.00 45.71 291 SER G N 1
ATOM 15939 C CA . SER G 1 294 ? -30.424 86.147 -39.973 1.00 47.53 291 SER G CA 1
ATOM 15940 C C . SER G 1 294 ? -30.717 85.074 -38.954 1.00 47.89 291 SER G C 1
ATOM 15941 O O . SER G 1 294 ? -29.791 84.541 -38.331 1.00 46.74 291 SER G O 1
ATOM 15944 N N . TYR G 1 295 ? -31.993 84.754 -38.770 1.00 48.55 292 TYR G N 1
ATOM 15945 C CA . TYR G 1 295 ? -32.370 83.779 -37.776 1.00 49.08 292 TYR G CA 1
ATOM 15946 C C . TYR G 1 295 ? -33.356 82.735 -38.291 1.00 51.52 292 TYR G C 1
ATOM 15947 O O . TYR G 1 295 ? -34.228 83.027 -39.101 1.00 52.86 292 TYR G O 1
ATOM 15956 N N . LEU G 1 296 ? -33.180 81.506 -37.820 1.00 52.05 293 LEU G N 1
ATOM 15957 C CA . LEU G 1 296 ? -34.069 80.410 -38.151 1.00 54.43 293 LEU G CA 1
ATOM 15958 C C . LEU G 1 296 ? -34.090 79.429 -36.982 1.00 54.52 293 LEU G C 1
ATOM 15959 O O . LEU G 1 296 ? -33.035 79.051 -36.458 1.00 52.39 293 LEU G O 1
ATOM 15964 N N . SER G 1 297 ? -35.299 79.049 -36.566 1.00 56.74 294 SER G N 1
ATOM 15965 C CA . SER G 1 297 ? -35.500 78.083 -35.495 1.00 57.58 294 SER G CA 1
ATOM 15966 C C . SER G 1 297 ? -36.088 76.814 -36.125 1.00 59.88 294 SER G C 1
ATOM 15967 O O . SER G 1 297 ? -37.264 76.780 -36.487 1.00 61.70 294 SER G O 1
ATOM 15970 N N . LEU G 1 298 ? -35.262 75.778 -36.258 1.00 60.39 295 LEU G N 1
ATOM 15971 C CA . LEU G 1 298 ? -35.674 74.525 -36.909 1.00 63.06 295 LEU G CA 1
ATOM 15972 C C . LEU G 1 298 ? -35.990 73.395 -35.931 1.00 63.69 295 LEU G C 1
ATOM 15973 O O . LEU G 1 298 ? -35.329 73.214 -34.912 1.00 63.04 295 LEU G O 1
ATOM 15979 N N . ASN H 1 2 ? -48.352 77.310 -1.202 1.00 88.16 -1 ASN H N 1
ATOM 15980 C CA . ASN H 1 2 ? -47.575 77.234 -2.474 1.00 87.48 -1 ASN H CA 1
ATOM 15981 C C . ASN H 1 2 ? -46.789 75.917 -2.600 1.00 85.94 -1 ASN H C 1
ATOM 15982 O O . ASN H 1 2 ? -46.837 75.072 -1.700 1.00 85.08 -1 ASN H O 1
ATOM 15987 N N . ALA H 1 3 ? -46.089 75.742 -3.725 1.00 85.22 0 ALA H N 1
ATOM 15988 C CA . ALA H 1 3 ? -45.266 74.551 -3.951 1.00 83.87 0 ALA H CA 1
ATOM 15989 C C . ALA H 1 3 ? -44.003 74.573 -3.067 1.00 81.50 0 ALA H C 1
ATOM 15990 O O . ALA H 1 3 ? -43.383 73.531 -2.841 1.00 80.43 0 ALA H O 1
ATOM 16000 N N . ARG H 1 5 ? -43.787 75.444 0.297 1.00 78.84 2 ARG H N 1
ATOM 16001 C CA . ARG H 1 5 ? -44.078 74.753 1.557 1.00 78.39 2 ARG H CA 1
ATOM 16002 C C . ARG H 1 5 ? -44.014 73.237 1.353 1.00 76.78 2 ARG H C 1
ATOM 16003 O O . ARG H 1 5 ? -43.514 72.517 2.215 1.00 76.17 2 ARG H O 1
ATOM 16011 N N . ASN H 1 6 ? -44.483 72.767 0.197 1.00 76.19 3 ASN H N 1
ATOM 16012 C CA . ASN H 1 6 ? -44.473 71.336 -0.126 1.00 75.02 3 ASN H CA 1
ATOM 16013 C C . ASN H 1 6 ? -43.053 70.786 -0.238 1.00 70.81 3 ASN H C 1
ATOM 16014 O O . ASN H 1 6 ? -42.737 69.738 0.319 1.00 70.15 3 ASN H O 1
ATOM 16019 N N . ARG H 1 7 ? -42.200 71.499 -0.959 1.00 67.53 4 ARG H N 1
ATOM 16020 C CA . ARG H 1 7 ? -40.808 71.084 -1.123 1.00 64.26 4 ARG H CA 1
ATOM 16021 C C . ARG H 1 7 ? -40.053 71.047 0.216 1.00 59.94 4 ARG H C 1
ATOM 16022 O O . ARG H 1 7 ? -39.237 70.153 0.453 1.00 57.69 4 ARG H O 1
ATOM 16030 N N . ILE H 1 8 ? -40.328 72.017 1.083 1.00 57.27 5 ILE H N 1
ATOM 16031 C CA . ILE H 1 8 ? -39.720 72.045 2.418 1.00 54.55 5 ILE H CA 1
ATOM 16032 C C . ILE H 1 8 ? -40.213 70.827 3.238 1.00 53.32 5 ILE H C 1
ATOM 16033 O O . ILE H 1 8 ? -39.405 70.116 3.846 1.00 51.01 5 ILE H O 1
ATOM 16038 N N A GLU H 1 9 ? -41.528 70.599 3.244 0.50 54.66 6 GLU H N 1
ATOM 16039 N N B GLU H 1 9 ? -41.525 70.590 3.231 0.50 54.16 6 GLU H N 1
ATOM 16040 C CA A GLU H 1 9 ? -42.123 69.455 3.959 0.50 54.98 6 GLU H CA 1
ATOM 16041 C CA B GLU H 1 9 ? -42.120 69.452 3.951 0.50 54.07 6 GLU H CA 1
ATOM 16042 C C A GLU H 1 9 ? -41.495 68.114 3.579 0.50 54.06 6 GLU H C 1
ATOM 16043 C C B GLU H 1 9 ? -41.494 68.113 3.578 0.50 53.56 6 GLU H C 1
ATOM 16044 O O A GLU H 1 9 ? -41.197 67.304 4.457 0.50 52.89 6 GLU H O 1
ATOM 16045 O O B GLU H 1 9 ? -41.198 67.304 4.457 0.50 52.40 6 GLU H O 1
ATOM 16056 N N . GLN H 1 10 ? -41.292 67.886 2.280 1.00 53.80 7 GLN H N 1
ATOM 16057 C CA . GLN H 1 10 ? -40.693 66.628 1.791 1.00 53.67 7 GLN H CA 1
ATOM 16058 C C . GLN H 1 10 ? -39.315 66.403 2.399 1.00 50.52 7 GLN H C 1
ATOM 16059 O O . GLN H 1 10 ? -38.996 65.303 2.852 1.00 49.68 7 GLN H O 1
ATOM 16065 N N . ALA H 1 11 ? -38.512 67.463 2.413 1.00 48.47 8 ALA H N 1
ATOM 16066 C CA . ALA H 1 11 ? -37.166 67.416 2.969 1.00 45.74 8 ALA H CA 1
ATOM 16067 C C . ALA H 1 11 ? -37.175 67.166 4.475 1.00 44.71 8 ALA H C 1
ATOM 16068 O O . ALA H 1 11 ? -36.374 66.375 4.981 1.00 42.79 8 ALA H O 1
ATOM 16070 N N . LEU H 1 12 ? -38.082 67.831 5.189 1.00 45.10 9 LEU H N 1
ATOM 16071 C CA . LEU H 1 12 ? -38.182 67.664 6.649 1.00 45.03 9 LEU H CA 1
ATOM 16072 C C . LEU H 1 12 ? -38.588 66.251 7.014 1.00 46.21 9 LEU H C 1
ATOM 16073 O O . LEU H 1 12 ? -38.143 65.715 8.026 1.00 45.09 9 LEU H O 1
ATOM 16078 N N . GLN H 1 13 ? -39.413 65.642 6.172 1.00 48.81 10 GLN H N 1
ATOM 16079 C CA . GLN H 1 13 ? -39.863 64.280 6.405 1.00 50.93 10 GLN H CA 1
ATOM 16080 C C . GLN H 1 13 ? -38.734 63.256 6.287 1.00 50.57 10 GLN H C 1
ATOM 16081 O O . GLN H 1 13 ? -38.846 62.155 6.827 1.00 51.44 10 GLN H O 1
ATOM 16087 N N . GLN H 1 14 ? -37.650 63.621 5.604 1.00 50.04 11 GLN H N 1
ATOM 16088 C CA . GLN H 1 14 ? -36.481 62.742 5.486 1.00 50.03 11 GLN H CA 1
ATOM 16089 C C . GLN H 1 14 ? -35.541 62.882 6.687 1.00 48.30 11 GLN H C 1
ATOM 16090 O O . GLN H 1 14 ? -34.636 62.068 6.858 1.00 48.15 11 GLN H O 1
ATOM 16104 N N . PRO H 1 16 ? -34.063 62.626 10.404 1.00 44.22 13 PRO H N 1
ATOM 16105 C CA . PRO H 1 16 ? -34.124 61.724 11.553 1.00 44.41 13 PRO H CA 1
ATOM 16106 C C . PRO H 1 16 ? -34.900 62.319 12.740 1.00 44.35 13 PRO H C 1
ATOM 16107 O O . PRO H 1 16 ? -34.849 63.533 12.971 1.00 44.00 13 PRO H O 1
ATOM 16111 N N . ALA H 1 17 ? -35.601 61.456 13.476 1.00 44.57 14 ALA H N 1
ATOM 16112 C CA . ALA H 1 17 ? -36.428 61.848 14.634 1.00 44.45 14 ALA H CA 1
ATOM 16113 C C . ALA H 1 17 ? -35.653 62.580 15.714 1.00 43.26 14 ALA H C 1
ATOM 16114 O O . ALA H 1 17 ? -36.214 63.383 16.459 1.00 42.74 14 ALA H O 1
ATOM 16116 N N . SER H 1 18 ? -34.364 62.276 15.803 1.00 42.26 15 SER H N 1
ATOM 16117 C CA . SER H 1 18 ? -33.498 62.879 16.779 1.00 41.33 15 SER H CA 1
ATOM 16118 C C . SER H 1 18 ? -33.583 64.408 16.736 1.00 40.75 15 SER H C 1
ATOM 16119 O O . SER H 1 18 ? -33.763 65.035 17.779 1.00 40.95 15 SER H O 1
ATOM 16122 N N . PHE H 1 19 ? -33.481 65.008 15.546 1.00 39.14 16 PHE H N 1
ATOM 16123 C CA . PHE H 1 19 ? -33.513 66.484 15.449 1.00 37.98 16 PHE H CA 1
ATOM 16124 C C . PHE H 1 19 ? -34.583 67.117 14.543 1.00 37.97 16 PHE H C 1
ATOM 16125 O O . PHE H 1 19 ? -34.590 68.338 14.371 1.00 37.79 16 PHE H O 1
ATOM 16133 N N . ALA H 1 20 ? -35.474 66.303 13.982 1.00 37.84 17 ALA H N 1
ATOM 16134 C CA . ALA H 1 20 ? -36.528 66.796 13.096 1.00 38.55 17 ALA H CA 1
ATOM 16135 C C . ALA H 1 20 ? -37.454 67.806 13.765 1.00 38.75 17 ALA H C 1
ATOM 16136 O O . ALA H 1 20 ? -37.680 68.868 13.218 1.00 39.15 17 ALA H O 1
ATOM 16138 N N . PRO H 1 21 ? -38.017 67.468 14.941 1.00 40.42 18 PRO H N 1
ATOM 16139 C CA . PRO H 1 21 ? -38.937 68.413 15.624 1.00 41.12 18 PRO H CA 1
ATOM 16140 C C . PRO H 1 21 ? -38.365 69.842 15.773 1.00 40.91 18 PRO H C 1
ATOM 16141 O O . PRO H 1 21 ? -39.031 70.817 15.425 1.00 41.58 18 PRO H O 1
ATOM 16145 N N . TYR H 1 22 ? -37.147 69.954 16.287 1.00 39.65 19 TYR H N 1
ATOM 16146 C CA . TYR H 1 22 ? -36.518 71.260 16.451 1.00 39.35 19 TYR H CA 1
ATOM 16147 C C . TYR H 1 22 ? -36.213 71.898 15.086 1.00 38.71 19 TYR H C 1
ATOM 16148 O O . TYR H 1 22 ? -36.458 73.089 14.880 1.00 36.77 19 TYR H O 1
ATOM 16157 N N . LEU H 1 23 ? -35.704 71.098 14.149 1.00 38.05 20 LEU H N 1
ATOM 16158 C CA . LEU H 1 23 ? -35.409 71.610 12.818 1.00 38.16 20 LEU H CA 1
ATOM 16159 C C . LEU H 1 23 ? -36.686 72.183 12.182 1.00 39.19 20 LEU H C 1
ATOM 16160 O O . LEU H 1 23 ? -36.666 73.278 11.607 1.00 40.75 20 LEU H O 1
ATOM 16165 N N . ARG H 1 24 ? -37.780 71.438 12.296 1.00 39.41 21 ARG H N 1
ATOM 16166 C CA . ARG H 1 24 ? -39.076 71.851 11.765 1.00 40.94 21 ARG H CA 1
ATOM 16167 C C . ARG H 1 24 ? -39.485 73.194 12.343 1.00 41.43 21 ARG H C 1
ATOM 16168 O O . ARG H 1 24 ? -39.943 74.075 11.623 1.00 40.29 21 ARG H O 1
ATOM 16176 N N . GLU H 1 25 ? -39.307 73.335 13.653 1.00 43.08 22 GLU H N 1
ATOM 16177 C CA . GLU H 1 25 ? -39.608 74.570 14.360 1.00 44.93 22 GLU H CA 1
ATOM 16178 C C . GLU H 1 25 ? -38.849 75.756 13.742 1.00 43.65 22 GLU H C 1
ATOM 16179 O O . GLU H 1 25 ? -39.401 76.851 13.617 1.00 45.13 22 GLU H O 1
ATOM 16185 N N . LEU H 1 26 ? -37.594 75.531 13.355 1.00 41.59 23 LEU H N 1
ATOM 16186 C CA . LEU H 1 26 ? -36.769 76.580 12.744 1.00 40.50 23 LEU H CA 1
ATOM 16187 C C . LEU H 1 26 ? -37.123 76.841 11.280 1.00 40.49 23 LEU H C 1
ATOM 16188 O O . LEU H 1 26 ? -37.259 77.994 10.869 1.00 40.95 23 LEU H O 1
ATOM 16193 N N . VAL H 1 27 ? -37.260 75.766 10.500 1.00 39.61 24 VAL H N 1
ATOM 16194 C CA . VAL H 1 27 ? -37.528 75.879 9.060 1.00 40.32 24 VAL H CA 1
ATOM 16195 C C . VAL H 1 27 ? -38.941 76.377 8.731 1.00 42.89 24 VAL H C 1
ATOM 16196 O O . VAL H 1 27 ? -39.130 77.068 7.730 1.00 43.50 24 VAL H O 1
ATOM 16200 N N . LEU H 1 28 ? -39.923 76.041 9.569 1.00 44.39 25 LEU H N 1
ATOM 16201 C CA . LEU H 1 28 ? -41.305 76.477 9.337 1.00 46.86 25 LEU H CA 1
ATOM 16202 C C . LEU H 1 28 ? -41.610 77.844 9.948 1.00 48.40 25 LEU H C 1
ATOM 16203 O O . LEU H 1 28 ? -42.654 78.428 9.660 1.00 49.22 25 LEU H O 1
ATOM 16208 N N . ALA H 1 29 ? -40.712 78.355 10.791 1.00 48.79 26 ALA H N 1
ATOM 16209 C CA . ALA H 1 29 ? -40.907 79.682 11.374 1.00 50.33 26 ALA H CA 1
ATOM 16210 C C . ALA H 1 29 ? -41.122 80.635 10.199 1.00 51.40 26 ALA H C 1
ATOM 16211 O O . ALA H 1 29 ? -40.367 80.595 9.246 1.00 50.44 26 ALA H O 1
ATOM 16213 N N . LYS H 1 30 ? -42.156 81.470 10.249 1.00 54.55 27 LYS H N 1
ATOM 16214 C CA . LYS H 1 30 ? -42.443 82.397 9.137 1.00 56.84 27 LYS H CA 1
ATOM 16215 C C . LYS H 1 30 ? -41.333 83.423 8.950 1.00 55.93 27 LYS H C 1
ATOM 16216 O O . LYS H 1 30 ? -41.333 84.198 7.991 1.00 56.95 27 LYS H O 1
ATOM 16222 N N . ASP H 1 31 ? -40.388 83.402 9.880 1.00 54.12 28 ASP H N 1
ATOM 16223 C CA . ASP H 1 31 ? -39.241 84.282 9.885 1.00 52.93 28 ASP H CA 1
ATOM 16224 C C . ASP H 1 31 ? -38.120 83.687 8.988 1.00 49.19 28 ASP H C 1
ATOM 16225 O O . ASP H 1 31 ? -37.307 84.413 8.413 1.00 48.94 28 ASP H O 1
ATOM 16230 N N . PHE H 1 32 ? -38.134 82.359 8.854 1.00 45.49 29 PHE H N 1
ATOM 16231 C CA . PHE H 1 32 ? -37.095 81.580 8.162 1.00 41.72 29 PHE H CA 1
ATOM 16232 C C . PHE H 1 32 ? -36.482 82.138 6.866 1.00 41.14 29 PHE H C 1
ATOM 16233 O O . PHE H 1 32 ? -37.147 82.265 5.830 1.00 42.02 29 PHE H O 1
ATOM 16241 N N . ASP H 1 33 ? -35.177 82.385 6.939 1.00 39.07 30 ASP H N 1
ATOM 16242 C CA . ASP H 1 33 ? -34.408 82.966 5.839 1.00 38.88 30 ASP H CA 1
ATOM 16243 C C . ASP H 1 33 ? -33.311 82.039 5.312 1.00 36.91 30 ASP H C 1
ATOM 16244 O O . ASP H 1 33 ? -32.254 82.499 4.933 1.00 35.49 30 ASP H O 1
ATOM 16249 N N . ALA H 1 34 ? -33.559 80.734 5.314 1.00 36.38 31 ALA H N 1
ATOM 16250 C CA . ALA H 1 34 ? -32.593 79.761 4.777 1.00 34.73 31 ALA H CA 1
ATOM 16251 C C . ALA H 1 34 ? -31.208 79.877 5.403 1.00 33.08 31 ALA H C 1
ATOM 16252 O O . ALA H 1 34 ? -30.185 79.687 4.727 1.00 31.03 31 ALA H O 1
ATOM 16254 N N . THR H 1 35 ? -31.181 80.198 6.695 1.00 33.15 32 THR H N 1
ATOM 16255 C CA . THR H 1 35 ? -29.932 80.298 7.453 1.00 31.47 32 THR H CA 1
ATOM 16256 C C . THR H 1 35 ? -30.164 79.734 8.850 1.00 31.92 32 THR H C 1
ATOM 16257 O O . THR H 1 35 ? -31.296 79.728 9.342 1.00 33.38 32 THR H O 1
ATOM 16261 N N . PHE H 1 36 ? -29.103 79.237 9.466 1.00 31.24 33 PHE H N 1
ATOM 16262 C CA . PHE H 1 36 ? -29.144 78.731 10.833 1.00 30.82 33 PHE H CA 1
ATOM 16263 C C . PHE H 1 36 ? -28.042 79.446 11.591 1.00 30.57 33 PHE H C 1
ATOM 16264 O O . PHE H 1 36 ? -26.927 79.576 11.086 1.00 29.32 33 PHE H O 1
ATOM 16272 N N . SER H 1 37 ? -28.327 79.903 12.801 1.00 30.85 34 SER H N 1
ATOM 16273 C CA . SER H 1 37 ? -27.296 80.581 13.576 1.00 31.34 34 SER H CA 1
ATOM 16274 C C . SER H 1 37 ? -26.349 79.538 14.156 1.00 30.68 34 SER H C 1
ATOM 16275 O O . SER H 1 37 ? -26.643 78.326 14.146 1.00 30.73 34 SER H O 1
ATOM 16278 N N . ALA H 1 38 ? -25.206 80.010 14.629 1.00 31.04 35 ALA H N 1
ATOM 16279 C CA . ALA H 1 38 ? -24.214 79.142 15.272 1.00 32.32 35 ALA H CA 1
ATOM 16280 C C . ALA H 1 38 ? -24.862 78.430 16.454 1.00 32.38 35 ALA H C 1
ATOM 16281 O O . ALA H 1 38 ? -24.663 77.236 16.632 1.00 32.24 35 ALA H O 1
ATOM 16283 N N . GLU H 1 39 ? -25.633 79.179 17.255 1.00 33.83 36 GLU H N 1
ATOM 16284 C CA . GLU H 1 39 ? -26.349 78.615 18.420 1.00 35.65 36 GLU H CA 1
ATOM 16285 C C . GLU H 1 39 ? -27.440 77.605 18.002 1.00 33.95 36 GLU H C 1
ATOM 16286 O O . GLU H 1 39 ? -27.581 76.555 18.624 1.00 32.16 36 GLU H O 1
ATOM 16292 N N . GLN H 1 40 ? -28.213 77.930 16.965 1.00 33.87 37 GLN H N 1
ATOM 16293 C CA . GLN H 1 40 ? -29.268 77.014 16.473 1.00 34.15 37 GLN H CA 1
ATOM 16294 C C . GLN H 1 40 ? -28.640 75.723 15.963 1.00 33.81 37 GLN H C 1
ATOM 16295 O O . GLN H 1 40 ? -29.120 74.636 16.259 1.00 34.20 37 GLN H O 1
ATOM 16301 N N . TYR H 1 41 ? -27.544 75.853 15.225 1.00 34.54 38 TYR H N 1
ATOM 16302 C CA . TYR H 1 41 ? -26.844 74.694 14.689 1.00 35.22 38 TYR H CA 1
ATOM 16303 C C . TYR H 1 41 ? -26.268 73.821 15.805 1.00 35.75 38 TYR H C 1
ATOM 16304 O O . TYR H 1 41 ? -26.302 72.592 15.717 1.00 36.53 38 TYR H O 1
ATOM 16313 N N . GLN H 1 42 ? -25.741 74.446 16.851 1.00 36.24 39 GLN H N 1
ATOM 16314 C CA . GLN H 1 42 ? -25.163 73.685 17.945 1.00 37.57 39 GLN H CA 1
ATOM 16315 C C . GLN H 1 42 ? -26.229 72.835 18.637 1.00 37.81 39 GLN H C 1
ATOM 16316 O O . GLN H 1 42 ? -25.971 71.686 18.996 1.00 38.01 39 GLN H O 1
ATOM 16322 N N . GLN H 1 43 ? -27.415 73.408 18.826 1.00 37.51 40 GLN H N 1
ATOM 16323 C CA . GLN H 1 43 ? -28.538 72.693 19.417 1.00 38.01 40 GLN H CA 1
ATOM 16324 C C . GLN H 1 43 ? -28.875 71.491 18.497 1.00 37.12 40 GLN H C 1
ATOM 16325 O O . GLN H 1 43 ? -29.017 70.352 18.959 1.00 36.36 40 GLN H O 1
ATOM 16331 N N . LEU H 1 44 ? -28.981 71.754 17.193 1.00 36.04 41 LEU H N 1
ATOM 16332 C CA . LEU H 1 44 ? -29.232 70.695 16.218 1.00 35.56 41 LEU H CA 1
ATOM 16333 C C . LEU H 1 44 ? -28.212 69.572 16.346 1.00 35.50 41 LEU H C 1
ATOM 16334 O O . LEU H 1 44 ? -28.572 68.402 16.356 1.00 36.18 41 LEU H O 1
ATOM 16339 N N . LEU H 1 45 ? -26.948 69.939 16.479 1.00 35.47 42 LEU H N 1
ATOM 16340 C CA . LEU H 1 45 ? -25.869 68.966 16.589 1.00 36.03 42 LEU H CA 1
ATOM 16341 C C . LEU H 1 45 ? -25.943 68.135 17.877 1.00 37.20 42 LEU H C 1
ATOM 16342 O O . LEU H 1 45 ? -25.687 66.931 17.852 1.00 37.95 42 LEU H O 1
ATOM 16347 N N . THR H 1 46 ? -26.265 68.776 18.999 1.00 37.18 43 THR H N 1
ATOM 16348 C CA . THR H 1 46 ? -26.347 68.069 20.280 1.00 38.11 43 THR H CA 1
ATOM 16349 C C . THR H 1 46 ? -27.446 67.015 20.210 1.00 37.91 43 THR H C 1
ATOM 16350 O O . THR H 1 46 ? -27.227 65.856 20.551 1.00 37.91 43 THR H O 1
ATOM 16354 N N . LEU H 1 47 ? -28.621 67.449 19.750 1.00 37.85 44 LEU H N 1
ATOM 16355 C CA . LEU H 1 47 ? -29.805 66.599 19.601 1.00 37.73 44 LEU H CA 1
ATOM 16356 C C . LEU H 1 47 ? -29.620 65.451 18.640 1.00 37.93 44 LEU H C 1
ATOM 16357 O O . LEU H 1 47 ? -30.217 64.404 18.829 1.00 39.52 44 LEU H O 1
ATOM 16362 N N . SER H 1 48 ? -28.814 65.662 17.599 1.00 37.66 45 SER H N 1
ATOM 16363 C CA . SER H 1 48 ? -28.609 64.656 16.561 1.00 37.87 45 SER H CA 1
ATOM 16364 C C . SER H 1 48 ? -27.730 63.491 16.984 1.00 38.48 45 SER H C 1
ATOM 16365 O O . SER H 1 48 ? -27.884 62.382 16.476 1.00 39.59 45 SER H O 1
ATOM 16368 N N . GLY H 1 49 ? -26.798 63.753 17.894 1.00 38.53 46 GLY H N 1
ATOM 16369 C CA . GLY H 1 49 ? -25.835 62.748 18.333 1.00 38.86 46 GLY H CA 1
ATOM 16370 C C . GLY H 1 49 ? -24.740 62.535 17.291 1.00 38.43 46 GLY H C 1
ATOM 16371 O O . GLY H 1 49 ? -23.828 61.732 17.497 1.00 39.07 46 GLY H O 1
ATOM 16372 N N . LEU H 1 50 ? -24.824 63.267 16.178 1.00 37.21 47 LEU H N 1
ATOM 16373 C CA . LEU H 1 50 ? -23.870 63.139 15.074 1.00 37.15 47 LEU H CA 1
ATOM 16374 C C . LEU H 1 50 ? -22.643 64.032 15.219 1.00 37.75 47 LEU H C 1
ATOM 16375 O O . LEU H 1 50 ? -22.619 64.966 16.022 1.00 36.66 47 LEU H O 1
ATOM 16380 N N . GLU H 1 51 ? -21.624 63.734 14.420 1.00 38.47 48 GLU H N 1
ATOM 16381 C CA . GLU H 1 51 ? -20.435 64.564 14.365 1.00 39.04 48 GLU H CA 1
ATOM 16382 C C . GLU H 1 51 ? -20.694 65.657 13.330 1.00 37.15 48 GLU H C 1
ATOM 16383 O O . GLU H 1 51 ? -21.396 65.429 12.354 1.00 35.79 48 GLU H O 1
ATOM 16389 N N . ASP H 1 52 ? -20.136 66.844 13.573 1.00 36.69 49 ASP H N 1
ATOM 16390 C CA . ASP H 1 52 ? -20.344 68.035 12.725 1.00 35.49 49 ASP H CA 1
ATOM 16391 C C . ASP H 1 52 ? -20.562 67.795 11.218 1.00 34.12 49 ASP H C 1
ATOM 16392 O O . ASP H 1 52 ? -21.595 68.200 10.664 1.00 33.37 49 ASP H O 1
ATOM 16397 N N . ALA H 1 53 ? -19.581 67.171 10.569 1.00 33.61 50 ALA H N 1
ATOM 16398 C CA . ALA H 1 53 ? -19.646 66.882 9.131 1.00 33.65 50 ALA H CA 1
ATOM 16399 C C . ALA H 1 53 ? -20.889 66.076 8.725 1.00 33.59 50 ALA H C 1
ATOM 16400 O O . ALA H 1 53 ? -21.535 66.372 7.705 1.00 33.67 50 ALA H O 1
ATOM 16402 N N . ASP H 1 54 ? -21.225 65.057 9.507 1.00 33.61 51 ASP H N 1
ATOM 16403 C CA . ASP H 1 54 ? -22.376 64.234 9.183 1.00 34.00 51 ASP H CA 1
ATOM 16404 C C . ASP H 1 54 ? -23.667 65.039 9.225 1.00 32.38 51 ASP H C 1
ATOM 16405 O O . ASP H 1 54 ? -24.538 64.863 8.380 1.00 31.26 51 ASP H O 1
ATOM 16410 N N . LEU H 1 55 ? -23.791 65.943 10.189 1.00 32.57 52 LEU H N 1
ATOM 16411 C CA . LEU H 1 55 ? -25.023 66.725 10.297 1.00 32.20 52 LEU H CA 1
ATOM 16412 C C . LEU H 1 55 ? -25.196 67.643 9.096 1.00 31.54 52 LEU H C 1
ATOM 16413 O O . LEU H 1 55 ? -26.302 67.764 8.557 1.00 30.18 52 LEU H O 1
ATOM 16418 N N . ARG H 1 56 ? -24.107 68.299 8.695 1.00 31.93 53 ARG H N 1
ATOM 16419 C CA . ARG H 1 56 ? -24.144 69.197 7.540 1.00 32.11 53 ARG H CA 1
ATOM 16420 C C . ARG H 1 56 ? -24.611 68.434 6.323 1.00 32.54 53 ARG H C 1
ATOM 16421 O O . ARG H 1 56 ? -25.488 68.903 5.595 1.00 32.59 53 ARG H O 1
ATOM 16429 N N . VAL H 1 57 ? -24.039 67.250 6.115 1.00 33.13 54 VAL H N 1
ATOM 16430 C CA . VAL H 1 57 ? -24.448 66.401 5.004 1.00 34.26 54 VAL H CA 1
ATOM 16431 C C . VAL H 1 57 ? -25.944 66.076 5.106 1.00 34.45 54 VAL H C 1
ATOM 16432 O O . VAL H 1 57 ? -26.682 66.222 4.138 1.00 36.23 54 VAL H O 1
ATOM 16436 N N . ALA H 1 58 ? -26.394 65.668 6.286 1.00 34.59 55 ALA H N 1
ATOM 16437 C CA . ALA H 1 58 ? -27.812 65.314 6.494 1.00 34.23 55 ALA H CA 1
ATOM 16438 C C . ALA H 1 58 ? -28.789 66.467 6.226 1.00 34.83 55 ALA H C 1
ATOM 16439 O O . ALA H 1 58 ? -29.958 66.234 5.900 1.00 36.46 55 ALA H O 1
ATOM 16441 N N . LEU H 1 59 ? -28.331 67.705 6.379 1.00 34.21 56 LEU H N 1
ATOM 16442 C CA . LEU H 1 59 ? -29.195 68.863 6.152 1.00 34.28 56 LEU H CA 1
ATOM 16443 C C . LEU H 1 59 ? -29.306 69.253 4.683 1.00 34.35 56 LEU H C 1
ATOM 16444 O O . LEU H 1 59 ? -30.163 70.061 4.317 1.00 34.77 56 LEU H O 1
ATOM 16449 N N . LEU H 1 60 ? -28.457 68.677 3.839 1.00 33.94 57 LEU H N 1
ATOM 16450 C CA . LEU H 1 60 ? -28.448 69.028 2.411 1.00 34.55 57 LEU H CA 1
ATOM 16451 C C . LEU H 1 60 ? -29.825 69.095 1.706 1.00 35.59 57 LEU H C 1
ATOM 16452 O O . LEU H 1 60 ? -30.061 70.034 0.941 1.00 36.72 57 LEU H O 1
ATOM 16457 N N . PRO H 1 61 ? -30.736 68.120 1.966 1.00 35.98 58 PRO H N 1
ATOM 16458 C CA . PRO H 1 61 ? -32.062 68.152 1.313 1.00 36.99 58 PRO H CA 1
ATOM 16459 C C . PRO H 1 61 ? -32.860 69.425 1.570 1.00 37.15 58 PRO H C 1
ATOM 16460 O O . PRO H 1 61 ? -33.665 69.821 0.734 1.00 40.43 58 PRO H O 1
ATOM 16464 N N . ILE H 1 62 ? -32.647 70.050 2.722 1.00 36.53 59 ILE H N 1
ATOM 16465 C CA . ILE H 1 62 ? -33.326 71.300 3.075 1.00 36.25 59 ILE H CA 1
ATOM 16466 C C . ILE H 1 62 ? -32.950 72.415 2.074 1.00 36.33 59 ILE H C 1
ATOM 16467 O O . ILE H 1 62 ? -33.783 73.252 1.711 1.00 36.70 59 ILE H O 1
ATOM 16472 N N . ALA H 1 63 ? -31.693 72.409 1.633 1.00 33.99 60 ALA H N 1
ATOM 16473 C CA . ALA H 1 63 ? -31.208 73.386 0.663 1.00 33.57 60 ALA H CA 1
ATOM 16474 C C . ALA H 1 63 ? -31.726 73.013 -0.711 1.00 33.44 60 ALA H C 1
ATOM 16475 O O . ALA H 1 63 ? -32.257 73.856 -1.429 1.00 33.58 60 ALA H O 1
ATOM 16477 N N . ALA H 1 64 ? -31.570 71.740 -1.061 1.00 33.49 61 ALA H N 1
ATOM 16478 C CA . ALA H 1 64 ? -32.017 71.217 -2.354 1.00 35.11 61 ALA H CA 1
ATOM 16479 C C . ALA H 1 64 ? -33.487 71.527 -2.642 1.00 35.89 61 ALA H C 1
ATOM 16480 O O . ALA H 1 64 ? -33.870 71.643 -3.792 1.00 37.41 61 ALA H O 1
ATOM 16482 N N . ALA H 1 65 ? -34.300 71.664 -1.602 1.00 36.01 62 ALA H N 1
ATOM 16483 C CA . ALA H 1 65 ? -35.731 71.974 -1.770 1.00 37.34 62 ALA H CA 1
ATOM 16484 C C . ALA H 1 65 ? -35.992 73.381 -2.348 1.00 37.42 62 ALA H C 1
ATOM 16485 O O . ALA H 1 65 ? -37.108 73.694 -2.746 1.00 38.68 62 ALA H O 1
ATOM 16487 N N . TYR H 1 66 ? -34.970 74.236 -2.357 1.00 37.43 63 TYR H N 1
ATOM 16488 C CA . TYR H 1 66 ? -35.087 75.587 -2.923 1.00 37.41 63 TYR H CA 1
ATOM 16489 C C . TYR H 1 66 ? -34.707 75.612 -4.410 1.00 38.54 63 TYR H C 1
ATOM 16490 O O . TYR H 1 66 ? -34.944 76.599 -5.104 1.00 38.96 63 TYR H O 1
ATOM 16499 N N . SER H 1 67 ? -34.111 74.516 -4.882 1.00 38.06 64 SER H N 1
ATOM 16500 C CA . SER H 1 67 ? -33.638 74.396 -6.256 1.00 37.68 64 SER H CA 1
ATOM 16501 C C . SER H 1 67 ? -34.667 74.770 -7.312 1.00 38.36 64 SER H C 1
ATOM 16502 O O . SER H 1 67 ? -35.838 74.455 -7.183 1.00 39.98 64 SER H O 1
ATOM 16505 N N . TYR H 1 68 ? -34.205 75.454 -8.353 1.00 37.48 65 TYR H N 1
ATOM 16506 C CA . TYR H 1 68 ? -35.048 75.819 -9.476 1.00 38.74 65 TYR H CA 1
ATOM 16507 C C . TYR H 1 68 ? -34.291 75.355 -10.717 1.00 38.25 65 TYR H C 1
ATOM 16508 O O . TYR H 1 68 ? -33.430 76.065 -11.231 1.00 37.13 65 TYR H O 1
ATOM 16517 N N . ALA H 1 69 ? -34.614 74.143 -11.177 1.00 38.61 66 ALA H N 1
ATOM 16518 C CA . ALA H 1 69 ? -33.906 73.522 -12.296 1.00 38.88 66 ALA H CA 1
ATOM 16519 C C . ALA H 1 69 ? -34.828 73.018 -13.408 1.00 40.41 66 ALA H C 1
ATOM 16520 O O . ALA H 1 69 ? -34.867 71.821 -13.691 1.00 40.58 66 ALA H O 1
ATOM 16522 N N . PRO H 1 70 ? -35.537 73.937 -14.078 1.00 42.25 67 PRO H N 1
ATOM 16523 C CA . PRO H 1 70 ? -36.468 73.542 -15.136 1.00 45.17 67 PRO H CA 1
ATOM 16524 C C . PRO H 1 70 ? -35.814 72.895 -16.368 1.00 46.58 67 PRO H C 1
ATOM 16525 O O . PRO H 1 70 ? -36.506 72.236 -17.143 1.00 48.29 67 PRO H O 1
ATOM 16529 N N . ILE H 1 71 ? -34.504 73.077 -16.546 1.00 46.30 68 ILE H N 1
ATOM 16530 C CA . ILE H 1 71 ? -33.810 72.516 -17.707 1.00 47.04 68 ILE H CA 1
ATOM 16531 C C . ILE H 1 71 ? -33.304 71.095 -17.453 1.00 47.84 68 ILE H C 1
ATOM 16532 O O . ILE H 1 71 ? -33.567 70.189 -18.249 1.00 49.89 68 ILE H O 1
ATOM 16537 N N . SER H 1 72 ? -32.615 70.889 -16.337 1.00 46.93 69 SER H N 1
ATOM 16538 C CA . SER H 1 72 ? -32.043 69.577 -16.022 1.00 47.08 69 SER H CA 1
ATOM 16539 C C . SER H 1 72 ? -32.891 68.701 -15.107 1.00 48.96 69 SER H C 1
ATOM 16540 O O . SER H 1 72 ? -32.739 67.476 -15.118 1.00 48.97 69 SER H O 1
ATOM 16543 N N . GLU H 1 73 ? -33.751 69.313 -14.292 1.00 54.12 70 GLU H N 1
ATOM 16544 C CA . GLU H 1 73 ? -34.556 68.556 -13.327 1.00 56.51 70 GLU H CA 1
ATOM 16545 C C . GLU H 1 73 ? -33.598 67.909 -12.332 1.00 56.29 70 GLU H C 1
ATOM 16546 O O . GLU H 1 73 ? -33.898 66.871 -11.741 1.00 58.87 70 GLU H O 1
ATOM 16552 N N . PHE H 1 74 ? -32.436 68.525 -12.165 1.00 54.08 71 PHE H N 1
ATOM 16553 C CA . PHE H 1 74 ? -31.389 68.013 -11.304 1.00 54.23 71 PHE H CA 1
ATOM 16554 C C . PHE H 1 74 ? -31.331 68.985 -10.128 1.00 50.41 71 PHE H C 1
ATOM 16555 O O . PHE H 1 74 ? -30.846 70.102 -10.265 1.00 47.88 71 PHE H O 1
ATOM 16563 N N . TYR H 1 75 ? -31.860 68.561 -8.982 1.00 50.29 72 TYR H N 1
ATOM 16564 C CA . TYR H 1 75 ? -31.939 69.423 -7.801 1.00 47.55 72 TYR H CA 1
ATOM 16565 C C . TYR H 1 75 ? -30.725 69.237 -6.909 1.00 45.87 72 TYR H C 1
ATOM 16566 O O . TYR H 1 75 ? -30.472 68.151 -6.390 1.00 48.84 72 TYR H O 1
ATOM 16575 N N . VAL H 1 76 ? -29.984 70.325 -6.743 1.00 41.85 73 VAL H N 1
ATOM 16576 C CA . VAL H 1 76 ? -28.735 70.339 -6.005 1.00 39.40 73 VAL H CA 1
ATOM 16577 C C . VAL H 1 76 ? -28.720 71.439 -4.932 1.00 36.44 73 VAL H C 1
ATOM 16578 O O . VAL H 1 76 ? -29.169 72.560 -5.156 1.00 33.24 73 VAL H O 1
ATOM 16582 N N . GLY H 1 77 ? -28.190 71.098 -3.765 1.00 35.53 74 GLY H N 1
ATOM 16583 C CA . GLY H 1 77 ? -28.131 72.022 -2.652 1.00 32.80 74 GLY H CA 1
ATOM 16584 C C . GLY H 1 77 ? -26.733 72.115 -2.093 1.00 31.59 74 GLY H C 1
ATOM 16585 O O . GLY H 1 77 ? -25.901 71.218 -2.303 1.00 31.75 74 GLY H O 1
ATOM 16586 N N . ALA H 1 78 ? -26.466 73.222 -1.406 1.00 28.33 75 ALA H N 1
ATOM 16587 C CA . ALA H 1 78 ? -25.165 73.436 -0.782 1.00 28.07 75 ALA H CA 1
ATOM 16588 C C . ALA H 1 78 ? -25.341 74.146 0.525 1.00 26.68 75 ALA H C 1
ATOM 16589 O O . ALA H 1 78 ? -26.252 74.957 0.683 1.00 27.39 75 ALA H O 1
ATOM 16591 N N . ILE H 1 79 ? -24.467 73.837 1.466 1.00 27.36 76 ILE H N 1
ATOM 16592 C CA . ILE H 1 79 ? -24.470 74.508 2.758 1.00 26.79 76 ILE H CA 1
ATOM 16593 C C . ILE H 1 79 ? -23.103 75.144 3.002 1.00 25.45 76 ILE H C 1
ATOM 16594 O O . ILE H 1 79 ? -22.069 74.468 2.987 1.00 25.49 76 ILE H O 1
ATOM 16599 N N . VAL H 1 80 ? -23.106 76.452 3.208 1.00 24.99 77 VAL H N 1
ATOM 16600 C CA . VAL H 1 80 ? -21.885 77.177 3.473 1.00 24.50 77 VAL H CA 1
ATOM 16601 C C . VAL H 1 80 ? -21.860 77.617 4.915 1.00 24.16 77 VAL H C 1
ATOM 16602 O O . VAL H 1 80 ? -22.846 78.122 5.412 1.00 26.12 77 VAL H O 1
ATOM 16606 N N . ARG H 1 81 ? -20.766 77.338 5.608 1.00 24.53 78 ARG H N 1
ATOM 16607 C CA . ARG H 1 81 ? -20.583 77.831 6.967 1.00 24.79 78 ARG H CA 1
ATOM 16608 C C . ARG H 1 81 ? -19.670 79.023 6.845 1.00 24.34 78 ARG H C 1
ATOM 16609 O O . ARG H 1 81 ? -18.542 78.899 6.354 1.00 21.56 78 ARG H O 1
ATOM 16617 N N . GLY H 1 82 ? -20.167 80.192 7.237 1.00 24.94 79 GLY H N 1
ATOM 16618 C CA . GLY H 1 82 ? -19.338 81.395 7.204 1.00 25.12 79 GLY H CA 1
ATOM 16619 C C . GLY H 1 82 ? -18.291 81.286 8.298 1.00 24.51 79 GLY H C 1
ATOM 16620 O O . GLY H 1 82 ? -18.430 80.493 9.230 1.00 23.92 79 GLY H O 1
ATOM 16621 N N . ILE H 1 83 ? -17.233 82.070 8.197 1.00 25.36 80 ILE H N 1
ATOM 16622 C CA . ILE H 1 83 ? -16.205 82.051 9.231 1.00 25.36 80 ILE H CA 1
ATOM 16623 C C . ILE H 1 83 ? -16.775 82.446 10.592 1.00 26.29 80 ILE H C 1
ATOM 16624 O O . ILE H 1 83 ? -16.199 82.118 11.609 1.00 27.03 80 ILE H O 1
ATOM 16629 N N . SER H 1 84 ? -17.912 83.144 10.600 1.00 26.77 81 SER H N 1
ATOM 16630 C CA . SER H 1 84 ? -18.583 83.552 11.844 1.00 27.72 81 SER H CA 1
ATOM 16631 C C . SER H 1 84 ? -19.253 82.382 12.552 1.00 27.32 81 SER H C 1
ATOM 16632 O O . SER H 1 84 ? -19.562 82.479 13.735 1.00 27.64 81 SER H O 1
ATOM 16635 N N . GLY H 1 85 ? -19.540 81.315 11.807 1.00 26.83 82 GLY H N 1
ATOM 16636 C CA . GLY H 1 85 ? -20.198 80.131 12.352 1.00 26.83 82 GLY H CA 1
ATOM 16637 C C . GLY H 1 85 ? -21.633 79.956 11.876 1.00 26.38 82 GLY H C 1
ATOM 16638 O O . GLY H 1 85 ? -22.224 78.906 12.046 1.00 25.87 82 GLY H O 1
ATOM 16639 N N . ARG H 1 86 ? -22.203 81.000 11.295 1.00 26.97 83 ARG H N 1
ATOM 16640 C CA . ARG H 1 86 ? -23.554 80.929 10.759 1.00 26.86 83 ARG H CA 1
ATOM 16641 C C . ARG H 1 86 ? -23.538 80.067 9.497 1.00 25.58 83 ARG H C 1
ATOM 16642 O O . ARG H 1 86 ? -22.543 80.023 8.797 1.00 24.98 83 ARG H O 1
ATOM 16650 N N . LEU H 1 87 ? -24.632 79.361 9.226 1.00 26.00 84 LEU H N 1
ATOM 16651 C CA . LEU H 1 87 ? -24.732 78.519 8.052 1.00 25.93 84 LEU H CA 1
ATOM 16652 C C . LEU H 1 87 ? -25.693 79.150 7.060 1.00 26.27 84 LEU H C 1
ATOM 16653 O O . LEU H 1 87 ? -26.691 79.757 7.456 1.00 25.98 84 LEU H O 1
ATOM 16658 N N . TYR H 1 88 ? -25.380 79.003 5.773 1.00 25.36 85 TYR H N 1
ATOM 16659 C CA . TYR H 1 88 ? -26.187 79.583 4.705 1.00 26.87 85 TYR H CA 1
ATOM 16660 C C . TYR H 1 88 ? -26.554 78.526 3.657 1.00 26.34 85 TYR H C 1
ATOM 16661 O O . TYR H 1 88 ? -25.703 77.790 3.177 1.00 26.76 85 TYR H O 1
ATOM 16670 N N . LEU H 1 89 ? -27.828 78.450 3.308 1.00 27.34 86 LEU H N 1
ATOM 16671 C CA . LEU H 1 89 ? -28.273 77.470 2.326 1.00 28.08 86 LEU H CA 1
ATOM 16672 C C . LEU H 1 89 ? -28.269 78.090 0.937 1.00 28.45 86 LEU H C 1
ATOM 16673 O O . LEU H 1 89 ? -28.381 79.304 0.786 1.00 27.41 86 LEU H O 1
ATOM 16678 N N . GLY H 1 90 ? -28.125 77.221 -0.063 1.00 29.58 87 GLY H N 1
ATOM 16679 C CA . GLY H 1 90 ? -28.146 77.601 -1.471 1.00 30.20 87 GLY H CA 1
ATOM 16680 C C . GLY H 1 90 ? -28.603 76.415 -2.330 1.00 31.70 87 GLY H C 1
ATOM 16681 O O . GLY H 1 90 ? -28.522 75.250 -1.897 1.00 32.53 87 GLY H O 1
ATOM 16682 N N . ALA H 1 91 ? -29.105 76.709 -3.529 1.00 31.47 88 ALA H N 1
ATOM 16683 C CA . ALA H 1 91 ? -29.511 75.671 -4.482 1.00 32.44 88 ALA H CA 1
ATOM 16684 C C . ALA H 1 91 ? -29.241 76.175 -5.890 1.00 32.45 88 ALA H C 1
ATOM 16685 O O . ALA H 1 91 ? -29.031 77.385 -6.094 1.00 30.24 88 ALA H O 1
ATOM 16687 N N . ASN H 1 92 ? -29.232 75.251 -6.855 1.00 33.63 89 ASN H N 1
ATOM 16688 C CA . ASN H 1 92 ? -28.974 75.610 -8.248 1.00 34.29 89 ASN H CA 1
ATOM 16689 C C . ASN H 1 92 ? -30.155 76.353 -8.856 1.00 35.55 89 ASN H C 1
ATOM 16690 O O . ASN H 1 92 ? -31.292 76.193 -8.411 1.00 36.95 89 ASN H O 1
ATOM 16703 N N . GLU H 1 94 ? -31.604 77.509 -12.789 1.00 41.00 91 GLU H N 1
ATOM 16704 C CA . GLU H 1 94 ? -31.492 77.402 -14.249 1.00 42.31 91 GLU H CA 1
ATOM 16705 C C . GLU H 1 94 ? -32.587 78.221 -14.896 1.00 43.52 91 GLU H C 1
ATOM 16706 O O . GLU H 1 94 ? -33.601 78.491 -14.266 1.00 43.38 91 GLU H O 1
ATOM 16712 N N . PHE H 1 95 ? -32.388 78.620 -16.151 1.00 45.33 92 PHE H N 1
ATOM 16713 C CA . PHE H 1 95 ? -33.387 79.439 -16.857 1.00 46.50 92 PHE H CA 1
ATOM 16714 C C . PHE H 1 95 ? -33.685 78.940 -18.262 1.00 48.35 92 PHE H C 1
ATOM 16715 O O . PHE H 1 95 ? -32.801 78.890 -19.129 1.00 48.13 92 PHE H O 1
ATOM 16723 N N . THR H 1 96 ? -34.946 78.574 -18.473 1.00 42.09 93 THR H N 1
ATOM 16724 C CA . THR H 1 96 ? -35.399 78.084 -19.756 1.00 43.05 93 THR H CA 1
ATOM 16725 C C . THR H 1 96 ? -35.381 79.231 -20.773 1.00 42.70 93 THR H C 1
ATOM 16726 O O . THR H 1 96 ? -35.856 80.333 -20.490 1.00 41.64 93 THR H O 1
ATOM 16730 N N . GLY H 1 97 ? -34.794 78.979 -21.941 1.00 42.75 94 GLY H N 1
ATOM 16731 C CA . GLY H 1 97 ? -34.750 79.978 -23.010 1.00 43.23 94 GLY H CA 1
ATOM 16732 C C . GLY H 1 97 ? -33.640 81.011 -22.971 1.00 41.90 94 GLY H C 1
ATOM 16733 O O . GLY H 1 97 ? -33.580 81.863 -23.849 1.00 43.76 94 GLY H O 1
ATOM 16734 N N . ALA H 1 98 ? -32.776 80.968 -21.957 1.00 40.95 95 ALA H N 1
ATOM 16735 C CA . ALA H 1 98 ? -31.641 81.898 -21.873 1.00 39.40 95 ALA H CA 1
ATOM 16736 C C . ALA H 1 98 ? -30.357 81.103 -22.067 1.00 39.36 95 ALA H C 1
ATOM 16737 O O . ALA H 1 98 ? -30.358 79.886 -21.900 1.00 40.61 95 ALA H O 1
ATOM 16739 N N . GLN H 1 99 ? -29.261 81.777 -22.408 1.00 38.84 96 GLN H N 1
ATOM 16740 C CA . GLN H 1 99 ? -27.989 81.088 -22.608 1.00 39.00 96 GLN H CA 1
ATOM 16741 C C . GLN H 1 99 ? -27.496 80.541 -21.250 1.00 38.24 96 GLN H C 1
ATOM 16742 O O . GLN H 1 99 ? -27.708 81.157 -20.202 1.00 37.87 96 GLN H O 1
ATOM 16748 N N . LEU H 1 100 ? -26.840 79.383 -21.279 1.00 38.77 97 LEU H N 1
ATOM 16749 C CA . LEU H 1 100 ? -26.395 78.696 -20.051 1.00 37.49 97 LEU H CA 1
ATOM 16750 C C . LEU H 1 100 ? -25.399 79.420 -19.152 1.00 36.74 97 LEU H C 1
ATOM 16751 O O . LEU H 1 100 ? -25.156 78.976 -18.031 1.00 36.93 97 LEU H O 1
ATOM 16756 N N . GLY H 1 101 ? -24.816 80.517 -19.618 1.00 35.68 98 GLY H N 1
ATOM 16757 C CA . GLY H 1 101 ? -23.923 81.302 -18.761 1.00 34.61 98 GLY H CA 1
ATOM 16758 C C . GLY H 1 101 ? -24.708 81.965 -17.635 1.00 34.09 98 GLY H C 1
ATOM 16759 O O . GLY H 1 101 ? -24.126 82.422 -16.655 1.00 33.33 98 GLY H O 1
ATOM 16760 N N . GLN H 1 102 ? -26.042 81.995 -17.772 1.00 34.39 99 GLN H N 1
ATOM 16761 C CA . GLN H 1 102 ? -26.938 82.582 -16.770 1.00 33.01 99 GLN H CA 1
ATOM 16762 C C . GLN H 1 102 ? -27.265 81.606 -15.639 1.00 33.02 99 GLN H C 1
ATOM 16763 O O . GLN H 1 102 ? -28.004 81.956 -14.705 1.00 32.82 99 GLN H O 1
ATOM 16769 N N . THR H 1 103 ? -26.735 80.389 -15.733 1.00 31.85 100 THR H N 1
ATOM 16770 C CA . THR H 1 103 ? -26.967 79.352 -14.737 1.00 32.15 100 THR H CA 1
ATOM 16771 C C . THR H 1 103 ? -26.235 79.691 -13.457 1.00 30.92 100 THR H C 1
ATOM 16772 O O . THR H 1 103 ? -25.155 80.282 -13.490 1.00 31.51 100 THR H O 1
ATOM 16776 N N . VAL H 1 104 ? -26.836 79.346 -12.330 1.00 31.10 101 VAL H N 1
ATOM 16777 C CA . VAL H 1 104 ? -26.200 79.547 -11.038 1.00 29.89 101 VAL H CA 1
ATOM 16778 C C . VAL H 1 104 ? -26.143 78.208 -10.334 1.00 28.98 101 VAL H C 1
ATOM 16779 O O . VAL H 1 104 ? -27.156 77.548 -10.167 1.00 31.02 101 VAL H O 1
ATOM 16783 N N . HIS H 1 105 ? -24.939 77.813 -9.958 1.00 28.43 102 HIS H N 1
ATOM 16784 C CA . HIS H 1 105 ? -24.682 76.576 -9.253 1.00 28.85 102 HIS H CA 1
ATOM 16785 C C . HIS H 1 105 ? -25.022 76.719 -7.783 1.00 29.26 102 HIS H C 1
ATOM 16786 O O . HIS H 1 105 ? -25.099 77.829 -7.266 1.00 29.81 102 HIS H O 1
ATOM 16793 N N . ALA H 1 106 ? -25.248 75.593 -7.119 1.00 29.37 103 ALA H N 1
ATOM 16794 C CA . ALA H 1 106 ? -25.619 75.593 -5.708 1.00 29.77 103 ALA H CA 1
ATOM 16795 C C . ALA H 1 106 ? -24.510 76.248 -4.899 1.00 29.08 103 ALA H C 1
ATOM 16796 O O . ALA H 1 106 ? -24.748 77.128 -4.074 1.00 28.67 103 ALA H O 1
ATOM 16798 N N . GLU H 1 107 ? -23.285 75.847 -5.180 1.00 29.79 104 GLU H N 1
ATOM 16799 C CA . GLU H 1 107 ? -22.147 76.404 -4.492 1.00 29.25 104 GLU H CA 1
ATOM 16800 C C . GLU H 1 107 ? -22.112 77.919 -4.629 1.00 29.69 104 GLU H C 1
ATOM 16801 O O . GLU H 1 107 ? -21.800 78.608 -3.667 1.00 30.77 104 GLU H O 1
ATOM 16807 N N . GLN H 1 108 ? -22.439 78.447 -5.808 1.00 30.25 105 GLN H N 1
ATOM 16808 C CA . GLN H 1 108 ? -22.444 79.902 -6.013 1.00 30.25 105 GLN H CA 1
ATOM 16809 C C . GLN H 1 108 ? -23.596 80.566 -5.265 1.00 30.71 105 GLN H C 1
ATOM 16810 O O . GLN H 1 108 ? -23.472 81.709 -4.760 1.00 30.88 105 GLN H O 1
ATOM 16816 N N . CYS H 1 109 ? -24.729 79.879 -5.213 1.00 29.47 106 CYS H N 1
ATOM 16817 C CA . CYS H 1 109 ? -25.885 80.423 -4.511 1.00 29.86 106 CYS H CA 1
ATOM 16818 C C . CYS H 1 109 ? -25.569 80.548 -3.010 1.00 28.81 106 CYS H C 1
ATOM 16819 O O . CYS H 1 109 ? -25.701 81.632 -2.446 1.00 30.58 106 CYS H O 1
ATOM 16822 N N . ALA H 1 110 ? -25.117 79.461 -2.385 1.00 27.86 107 ALA H N 1
ATOM 16823 C CA . ALA H 1 110 ? -24.791 79.460 -0.940 1.00 28.08 107 ALA H CA 1
ATOM 16824 C C . ALA H 1 110 ? -23.733 80.507 -0.576 1.00 27.25 107 ALA H C 1
ATOM 16825 O O . ALA H 1 110 ? -23.847 81.187 0.438 1.00 27.12 107 ALA H O 1
ATOM 16827 N N . ILE H 1 111 ? -22.703 80.621 -1.406 1.00 27.44 108 ILE H N 1
ATOM 16828 C CA . ILE H 1 111 ? -21.642 81.591 -1.169 1.00 26.37 108 ILE H CA 1
ATOM 16829 C C . ILE H 1 111 ? -22.173 83.021 -1.299 1.00 27.15 108 ILE H C 1
ATOM 16830 O O . ILE H 1 111 ? -21.954 83.850 -0.416 1.00 27.40 108 ILE H O 1
ATOM 16835 N N . SER H 1 112 ? -22.898 83.312 -2.371 1.00 27.57 109 SER H N 1
ATOM 16836 C CA . SER H 1 112 ? -23.430 84.660 -2.549 1.00 28.64 109 SER H CA 1
ATOM 16837 C C . SER H 1 112 ? -24.421 84.983 -1.419 1.00 29.95 109 SER H C 1
ATOM 16838 O O . SER H 1 112 ? -24.597 86.144 -1.059 1.00 29.98 109 SER H O 1
ATOM 16841 N N . HIS H 1 113 ? -25.057 83.951 -0.858 1.00 30.21 110 HIS H N 1
ATOM 16842 C CA . HIS H 1 113 ? -25.997 84.136 0.240 1.00 30.57 110 HIS H CA 1
ATOM 16843 C C . HIS H 1 113 ? -25.194 84.632 1.457 1.00 30.18 110 HIS H C 1
ATOM 16844 O O . HIS H 1 113 ? -25.512 85.670 2.044 1.00 29.65 110 HIS H O 1
ATOM 16851 N N . ALA H 1 114 ? -24.134 83.904 1.802 1.00 28.50 111 ALA H N 1
ATOM 16852 C CA . ALA H 1 114 ? -23.253 84.300 2.900 1.00 27.98 111 ALA H CA 1
ATOM 16853 C C . ALA H 1 114 ? -22.792 85.734 2.702 1.00 27.38 111 ALA H C 1
ATOM 16854 O O . ALA H 1 114 ? -22.900 86.565 3.592 1.00 28.55 111 ALA H O 1
ATOM 16856 N N . TRP H 1 115 ? -22.284 86.001 1.510 1.00 27.75 112 TRP H N 1
ATOM 16857 C CA . TRP H 1 115 ? -21.765 87.314 1.125 1.00 27.45 112 TRP H CA 1
ATOM 16858 C C . TRP H 1 115 ? -22.775 88.456 1.278 1.00 28.22 112 TRP H C 1
ATOM 16859 O O . TRP H 1 115 ? -22.485 89.442 1.950 1.00 28.52 112 TRP H O 1
ATOM 16878 N N . LYS H 1 117 ? -25.231 88.660 3.072 1.00 32.46 114 LYS H N 1
ATOM 16879 C CA . LYS H 1 117 ? -25.591 88.830 4.473 1.00 34.07 114 LYS H CA 1
ATOM 16880 C C . LYS H 1 117 ? -24.405 89.237 5.366 1.00 34.26 114 LYS H C 1
ATOM 16881 O O . LYS H 1 117 ? -24.489 89.149 6.579 1.00 34.73 114 LYS H O 1
ATOM 16887 N N . GLY H 1 118 ? -23.302 89.677 4.760 1.00 34.22 115 GLY H N 1
ATOM 16888 C CA . GLY H 1 118 ? -22.171 90.201 5.534 1.00 34.31 115 GLY H CA 1
ATOM 16889 C C . GLY H 1 118 ? -21.021 89.311 5.987 1.00 33.59 115 GLY H C 1
ATOM 16890 O O . GLY H 1 118 ? -20.191 89.776 6.768 1.00 33.84 115 GLY H O 1
ATOM 16891 N N . GLU H 1 119 ? -20.942 88.064 5.521 1.00 31.65 116 GLU H N 1
ATOM 16892 C CA . GLU H 1 119 ? -19.806 87.195 5.896 1.00 30.95 116 GLU H CA 1
ATOM 16893 C C . GLU H 1 119 ? -18.541 87.622 5.175 1.00 29.98 116 GLU H C 1
ATOM 16894 O O . GLU H 1 119 ? -18.569 87.935 3.996 1.00 28.34 116 GLU H O 1
ATOM 16900 N N . LYS H 1 120 ? -17.425 87.600 5.889 1.00 31.12 117 LYS H N 1
ATOM 16901 C CA . LYS H 1 120 ? -16.148 88.006 5.330 1.00 31.61 117 LYS H CA 1
ATOM 16902 C C . LYS H 1 120 ? -15.303 86.843 4.827 1.00 30.39 117 LYS H C 1
ATOM 16903 O O . LYS H 1 120 ? -14.124 87.024 4.492 1.00 31.22 117 LYS H O 1
ATOM 16909 N N . GLY H 1 121 ? -15.888 85.657 4.794 1.00 29.65 118 GLY H N 1
ATOM 16910 C CA . GLY H 1 121 ? -15.187 84.468 4.346 1.00 28.41 118 GLY H CA 1
ATOM 16911 C C . GLY H 1 121 ? -15.991 83.196 4.572 1.00 28.77 118 GLY H C 1
ATOM 16912 O O . GLY H 1 121 ? -16.970 83.165 5.344 1.00 29.67 118 GLY H O 1
ATOM 16913 N N . VAL H 1 122 ? -15.562 82.146 3.894 1.00 26.65 119 VAL H N 1
ATOM 16914 C CA . VAL H 1 122 ? -16.179 80.848 3.983 1.00 26.45 119 VAL H CA 1
ATOM 16915 C C . VAL H 1 122 ? -15.268 79.920 4.778 1.00 26.26 119 VAL H C 1
ATOM 16916 O O . VAL H 1 122 ? -14.081 79.812 4.484 1.00 26.72 119 VAL H O 1
ATOM 16920 N N . ALA H 1 123 ? -15.804 79.285 5.809 1.00 26.30 120 ALA H N 1
ATOM 16921 C CA . ALA H 1 123 ? -15.004 78.339 6.596 1.00 28.94 120 ALA H CA 1
ATOM 16922 C C . ALA H 1 123 ? -15.041 76.999 5.875 1.00 29.31 120 ALA H C 1
ATOM 16923 O O . ALA H 1 123 ? -14.004 76.384 5.642 1.00 29.49 120 ALA H O 1
ATOM 16925 N N . ASP H 1 124 ? -16.250 76.562 5.528 1.00 29.81 121 ASP H N 1
ATOM 16926 C CA . ASP H 1 124 ? -16.440 75.308 4.814 1.00 31.25 121 ASP H CA 1
ATOM 16927 C C . ASP H 1 124 ? -17.734 75.264 4.011 1.00 30.37 121 ASP H C 1
ATOM 16928 O O . ASP H 1 124 ? -18.712 75.916 4.346 1.00 31.18 121 ASP H O 1
ATOM 16933 N N . ILE H 1 125 ? -17.701 74.516 2.913 1.00 30.71 122 ILE H N 1
ATOM 16934 C CA . ILE H 1 125 ? -18.874 74.304 2.084 1.00 30.43 122 ILE H CA 1
ATOM 16935 C C . ILE H 1 125 ? -19.145 72.786 2.030 1.00 31.49 122 ILE H C 1
ATOM 16936 O O . ILE H 1 125 ? -18.220 71.990 1.870 1.00 30.57 122 ILE H O 1
ATOM 16941 N N . THR H 1 126 ? -20.412 72.403 2.198 1.00 32.15 123 THR H N 1
ATOM 16942 C CA . THR H 1 126 ? -20.820 70.990 2.182 1.00 32.81 123 THR H CA 1
ATOM 16943 C C . THR H 1 126 ? -21.771 70.739 1.014 1.00 33.31 123 THR H C 1
ATOM 16944 O O . THR H 1 126 ? -22.722 71.505 0.806 1.00 32.87 123 THR H O 1
ATOM 16948 N N . ILE H 1 127 ? -21.498 69.666 0.265 1.00 33.16 124 ILE H N 1
ATOM 16949 C CA . ILE H 1 127 ? -22.281 69.287 -0.912 1.00 34.75 124 ILE H CA 1
ATOM 16950 C C . ILE H 1 127 ? -22.254 67.760 -1.100 1.00 36.33 124 ILE H C 1
ATOM 16951 O O . ILE H 1 127 ? -21.328 67.084 -0.638 1.00 34.82 124 ILE H O 1
ATOM 16956 N N . ASN H 1 128 ? -23.287 67.223 -1.747 1.00 38.90 125 ASN H N 1
ATOM 16957 C CA . ASN H 1 128 ? -23.378 65.771 -2.004 1.00 41.45 125 ASN H CA 1
ATOM 16958 C C . ASN H 1 128 ? -22.328 65.240 -2.969 1.00 42.22 125 ASN H C 1
ATOM 16959 O O . ASN H 1 128 ? -21.865 64.109 -2.817 1.00 43.29 125 ASN H O 1
ATOM 16964 N N . PHE H 1 129 ? -21.953 66.048 -3.958 1.00 41.93 126 PHE H N 1
ATOM 16965 C CA . PHE H 1 129 ? -20.971 65.618 -4.955 1.00 43.49 126 PHE H CA 1
ATOM 16966 C C . PHE H 1 129 ? -19.923 66.684 -5.173 1.00 42.17 126 PHE H C 1
ATOM 16967 O O . PHE H 1 129 ? -20.132 67.856 -4.817 1.00 41.49 126 PHE H O 1
ATOM 16975 N N . SER H 1 130 ? -18.792 66.270 -5.748 1.00 41.72 127 SER H N 1
ATOM 16976 C CA . SER H 1 130 ? -17.689 67.175 -6.035 1.00 41.14 127 SER H CA 1
ATOM 16977 C C . SER H 1 130 ? -18.142 68.378 -6.849 1.00 39.33 127 SER H C 1
ATOM 16978 O O . SER H 1 130 ? -18.927 68.241 -7.797 1.00 39.66 127 SER H O 1
ATOM 16981 N N . PRO H 1 131 ? -17.657 69.571 -6.479 1.00 37.09 128 PRO H N 1
ATOM 16982 C CA . PRO H 1 131 ? -18.025 70.736 -7.261 1.00 35.65 128 PRO H CA 1
ATOM 16983 C C . PRO H 1 131 ? -17.363 70.639 -8.639 1.00 34.39 128 PRO H C 1
ATOM 16984 O O . PRO H 1 131 ? -16.310 70.009 -8.768 1.00 33.67 128 PRO H O 1
ATOM 16988 N N . CYS H 1 132 ? -17.985 71.226 -9.654 1.00 33.09 129 CYS H N 1
ATOM 16989 C CA . CYS H 1 132 ? -17.440 71.186 -11.000 1.00 33.78 129 CYS H CA 1
ATOM 16990 C C . CYS H 1 132 ? -16.313 72.234 -11.129 1.00 31.71 129 CYS H C 1
ATOM 16991 O O . CYS H 1 132 ? -16.115 73.061 -10.241 1.00 30.08 129 CYS H O 1
ATOM 16994 N N . GLY H 1 133 ? -15.573 72.179 -12.227 1.00 31.38 130 GLY H N 1
ATOM 16995 C CA . GLY H 1 133 ? -14.426 73.078 -12.444 1.00 30.13 130 GLY H CA 1
ATOM 16996 C C . GLY H 1 133 ? -14.767 74.547 -12.307 1.00 27.77 130 GLY H C 1
ATOM 16997 O O . GLY H 1 133 ? -13.986 75.317 -11.789 1.00 27.12 130 GLY H O 1
ATOM 16998 N N . HIS H 1 134 ? -15.940 74.900 -12.816 1.00 27.37 131 HIS H N 1
ATOM 16999 C CA . HIS H 1 134 ? -16.517 76.222 -12.757 1.00 26.84 131 HIS H CA 1
ATOM 17000 C C . HIS H 1 134 ? -16.636 76.728 -11.310 1.00 26.16 131 HIS H C 1
ATOM 17001 O O . HIS H 1 134 ? -16.156 77.812 -10.978 1.00 25.82 131 HIS H O 1
ATOM 17008 N N . CYS H 1 135 ? -17.281 75.940 -10.460 1.00 27.30 132 CYS H N 1
ATOM 17009 C CA . CYS H 1 135 ? -17.451 76.283 -9.049 1.00 27.28 132 CYS H CA 1
ATOM 17010 C C . CYS H 1 135 ? -16.116 76.318 -8.351 1.00 25.70 132 CYS H C 1
ATOM 17011 O O . CYS H 1 135 ? -15.911 77.129 -7.471 1.00 24.90 132 CYS H O 1
ATOM 17014 N N . ARG H 1 136 ? -15.209 75.428 -8.734 1.00 25.04 133 ARG H N 1
ATOM 17015 C CA . ARG H 1 136 ? -13.901 75.433 -8.116 1.00 25.34 133 ARG H CA 1
ATOM 17016 C C . ARG H 1 136 ? -13.240 76.771 -8.415 1.00 24.79 133 ARG H C 1
ATOM 17017 O O . ARG H 1 136 ? -12.671 77.398 -7.529 1.00 25.02 133 ARG H O 1
ATOM 17025 N N . GLN H 1 137 ? -13.358 77.220 -9.659 1.00 25.48 134 GLN H N 1
ATOM 17026 C CA . GLN H 1 137 ? -12.735 78.462 -10.082 1.00 26.35 134 GLN H CA 1
ATOM 17027 C C . GLN H 1 137 ? -13.418 79.674 -9.445 1.00 26.14 134 GLN H C 1
ATOM 17028 O O . GLN H 1 137 ? -12.776 80.678 -9.156 1.00 24.73 134 GLN H O 1
ATOM 17034 N N . PHE H 1 138 ? -14.725 79.571 -9.238 1.00 27.16 135 PHE H N 1
ATOM 17035 C CA . PHE H 1 138 ? -15.470 80.652 -8.608 1.00 28.02 135 PHE H CA 1
ATOM 17036 C C . PHE H 1 138 ? -14.952 80.865 -7.182 1.00 27.87 135 PHE H C 1
ATOM 17037 O O . PHE H 1 138 ? -14.801 82.008 -6.717 1.00 27.32 135 PHE H O 1
ATOM 17053 N N . ASN H 1 140 ? -11.968 80.224 -5.996 1.00 27.66 137 ASN H N 1
ATOM 17054 C CA . ASN H 1 140 ? -10.583 80.669 -5.935 1.00 27.36 137 ASN H CA 1
ATOM 17055 C C . ASN H 1 140 ? -10.462 82.201 -5.935 1.00 27.07 137 ASN H C 1
ATOM 17056 O O . ASN H 1 140 ? -9.369 82.736 -5.809 1.00 26.45 137 ASN H O 1
ATOM 17061 N N . GLU H 1 141 ? -11.597 82.892 -6.049 1.00 26.28 138 GLU H N 1
ATOM 17062 C CA . GLU H 1 141 ? -11.645 84.342 -6.026 1.00 26.53 138 GLU H CA 1
ATOM 17063 C C . GLU H 1 141 ? -11.855 84.848 -4.602 1.00 26.31 138 GLU H C 1
ATOM 17064 O O . GLU H 1 141 ? -11.645 86.027 -4.327 1.00 27.76 138 GLU H O 1
ATOM 17070 N N . LEU H 1 142 ? -12.246 83.954 -3.697 1.00 25.15 139 LEU H N 1
ATOM 17071 C CA . LEU H 1 142 ? -12.589 84.329 -2.314 1.00 24.87 139 LEU H CA 1
ATOM 17072 C C . LEU H 1 142 ? -11.424 84.675 -1.401 1.00 25.30 139 LEU H C 1
ATOM 17073 O O . LEU H 1 142 ? -10.317 84.199 -1.597 1.00 25.40 139 LEU H O 1
ATOM 17078 N N . THR H 1 143 ? -11.691 85.517 -0.400 1.00 25.61 140 THR H N 1
ATOM 17079 C CA . THR H 1 143 ? -10.701 85.843 0.639 1.00 26.26 140 THR H CA 1
ATOM 17080 C C . THR H 1 143 ? -10.189 84.581 1.306 1.00 26.73 140 THR H C 1
ATOM 17081 O O . THR H 1 143 ? -9.027 84.489 1.685 1.00 27.68 140 THR H O 1
ATOM 17085 N N . THR H 1 144 ? -11.073 83.600 1.470 1.00 26.47 141 THR H N 1
ATOM 17086 C CA . THR H 1 144 ? -10.695 82.374 2.132 1.00 26.42 141 THR H CA 1
ATOM 17087 C C . THR H 1 144 ? -10.404 81.216 1.181 1.00 27.06 141 THR H C 1
ATOM 17088 O O . THR H 1 144 ? -10.399 80.066 1.607 1.00 26.60 141 THR H O 1
ATOM 17092 N N . ALA H 1 145 ? -10.131 81.523 -0.089 1.00 26.08 142 ALA H N 1
ATOM 17093 C CA . ALA H 1 145 ? -9.822 80.494 -1.090 1.00 26.69 142 ALA H CA 1
ATOM 17094 C C . ALA H 1 145 ? -8.794 79.463 -0.623 1.00 26.26 142 ALA H C 1
ATOM 17095 O O . ALA H 1 145 ? -8.960 78.284 -0.871 1.00 25.95 142 ALA H O 1
ATOM 17097 N N . SER H 1 146 ? -7.732 79.914 0.034 1.00 26.37 143 SER H N 1
ATOM 17098 C CA . SER H 1 146 ? -6.657 79.014 0.489 1.00 27.43 143 SER H CA 1
ATOM 17099 C C . SER H 1 146 ? -6.845 78.420 1.883 1.00 27.46 143 SER H C 1
ATOM 17100 O O . SER H 1 146 ? -5.944 77.734 2.371 1.00 25.70 143 SER H O 1
ATOM 17103 N N . SER H 1 147 ? -7.984 78.681 2.531 1.00 27.74 144 SER H N 1
ATOM 17104 C CA . SER H 1 147 ? -8.235 78.100 3.859 1.00 28.42 144 SER H CA 1
ATOM 17105 C C . SER H 1 147 ? -9.537 77.325 3.977 1.00 29.05 144 SER H C 1
ATOM 17106 O O . SER H 1 147 ? -9.689 76.532 4.907 1.00 31.26 144 SER H O 1
ATOM 17109 N N . LEU H 1 148 ? -10.473 77.543 3.061 1.00 28.27 145 LEU H N 1
ATOM 17110 C CA . LEU H 1 148 ? -11.766 76.889 3.149 1.00 28.34 145 LEU H CA 1
ATOM 17111 C C . LEU H 1 148 ? -11.683 75.365 2.916 1.00 28.91 145 LEU H C 1
ATOM 17112 O O . LEU H 1 148 ? -10.718 74.857 2.327 1.00 28.12 145 LEU H O 1
ATOM 17117 N N . LYS H 1 149 ? -12.693 74.663 3.417 1.00 28.90 146 LYS H N 1
ATOM 17118 C CA . LYS H 1 149 ? -12.792 73.208 3.317 1.00 31.12 146 LYS H CA 1
ATOM 17119 C C . LYS H 1 149 ? -14.034 72.819 2.531 1.00 30.72 146 LYS H C 1
ATOM 17120 O O . LYS H 1 149 ? -15.112 73.395 2.711 1.00 29.44 146 LYS H O 1
ATOM 17126 N N . ILE H 1 150 ? -13.880 71.832 1.666 1.00 32.10 147 ILE H N 1
ATOM 17127 C CA . ILE H 1 150 ? -14.983 71.334 0.849 1.00 32.00 147 ILE H CA 1
ATOM 17128 C C . ILE H 1 150 ? -15.311 69.958 1.412 1.00 33.32 147 ILE H C 1
ATOM 17129 O O . ILE H 1 150 ? -14.436 69.093 1.495 1.00 33.95 147 ILE H O 1
ATOM 17134 N N . GLN H 1 151 ? -16.570 69.764 1.805 1.00 34.19 148 GLN H N 1
ATOM 17135 C CA . GLN H 1 151 ? -17.004 68.545 2.472 1.00 34.92 148 GLN H CA 1
ATOM 17136 C C . GLN H 1 151 ? -18.048 67.707 1.725 1.00 36.71 148 GLN H C 1
ATOM 17137 O O . GLN H 1 151 ? -19.137 68.180 1.420 1.00 36.30 148 GLN H O 1
ATOM 17143 N N . LEU H 1 152 ? -17.693 66.454 1.442 1.00 39.03 149 LEU H N 1
ATOM 17144 C CA . LEU H 1 152 ? -18.615 65.481 0.836 1.00 40.80 149 LEU H CA 1
ATOM 17145 C C . LEU H 1 152 ? -18.961 64.451 1.902 1.00 42.81 149 LEU H C 1
ATOM 17146 O O . LEU H 1 152 ? -18.288 64.384 2.940 1.00 42.84 149 LEU H O 1
ATOM 17151 N N . PRO H 1 153 ? -20.006 63.643 1.660 1.00 44.46 150 PRO H N 1
ATOM 17152 C CA . PRO H 1 153 ? -20.394 62.620 2.652 1.00 46.20 150 PRO H CA 1
ATOM 17153 C C . PRO H 1 153 ? -19.320 61.546 2.919 1.00 47.91 150 PRO H C 1
ATOM 17154 O O . PRO H 1 153 ? -18.603 61.161 2.002 1.00 47.23 150 PRO H O 1
ATOM 17158 N N . LYS H 1 154 ? -19.228 61.085 4.174 1.00 50.26 151 LYS H N 1
ATOM 17159 C CA . LYS H 1 154 ? -18.291 60.007 4.596 1.00 52.67 151 LYS H CA 1
ATOM 17160 C C . LYS H 1 154 ? -16.819 60.192 4.183 1.00 51.59 151 LYS H C 1
ATOM 17161 O O . LYS H 1 154 ? -16.123 59.214 3.902 1.00 52.86 151 LYS H O 1
ATOM 17167 N N . ARG H 1 155 ? -16.344 61.424 4.159 1.00 50.27 152 ARG H N 1
ATOM 17168 C CA . ARG H 1 155 ? -14.973 61.718 3.716 1.00 49.96 152 ARG H CA 1
ATOM 17169 C C . ARG H 1 155 ? -14.345 62.796 4.572 1.00 47.78 152 ARG H C 1
ATOM 17170 O O . ARG H 1 155 ? -15.031 63.494 5.301 1.00 47.58 152 ARG H O 1
ATOM 17178 N N . ALA H 1 156 ? -13.032 62.930 4.485 1.00 46.93 153 ALA H N 1
ATOM 17179 C CA . ALA H 1 156 ? -12.352 63.993 5.183 1.00 44.82 153 ALA H CA 1
ATOM 17180 C C . ALA H 1 156 ? -12.509 65.207 4.258 1.00 42.68 153 ALA H C 1
ATOM 17181 O O . ALA H 1 156 ? -12.510 65.062 3.028 1.00 40.75 153 ALA H O 1
ATOM 17183 N N . ALA H 1 157 ? -12.684 66.393 4.832 1.00 40.22 154 ALA H N 1
ATOM 17184 C CA . ALA H 1 157 ? -12.838 67.583 4.012 1.00 39.08 154 ALA H CA 1
ATOM 17185 C C . ALA H 1 157 ? -11.528 67.846 3.257 1.00 38.18 154 ALA H C 1
ATOM 17186 O O . ALA H 1 157 ? -10.461 67.560 3.773 1.00 38.43 154 ALA H O 1
ATOM 17188 N N . LYS H 1 158 ? -11.634 68.358 2.034 1.00 36.55 155 LYS H N 1
ATOM 17189 C CA . LYS H 1 158 ? -10.479 68.697 1.213 1.00 36.33 155 LYS H CA 1
ATOM 17190 C C . LYS H 1 158 ? -10.425 70.195 1.016 1.00 34.47 155 LYS H C 1
ATOM 17191 O O . LYS H 1 158 ? -11.462 70.871 1.055 1.00 34.38 155 LYS H O 1
ATOM 17197 N N . THR H 1 159 ? -9.222 70.725 0.808 1.00 33.54 156 THR H N 1
ATOM 17198 C CA . THR H 1 159 ? -9.063 72.157 0.582 1.00 31.80 156 THR H CA 1
ATOM 17199 C C . THR H 1 159 ? -9.249 72.426 -0.894 1.00 32.28 156 THR H C 1
ATOM 17200 O O . THR H 1 159 ? -9.324 71.490 -1.702 1.00 32.53 156 THR H O 1
ATOM 17204 N N . LEU H 1 160 ? -9.318 73.701 -1.261 1.00 31.08 157 LEU H N 1
ATOM 17205 C CA . LEU H 1 160 ? -9.480 74.043 -2.652 1.00 30.69 157 LEU H CA 1
ATOM 17206 C C . LEU H 1 160 ? -8.227 73.657 -3.430 1.00 31.85 157 LEU H C 1
ATOM 17207 O O . LEU H 1 160 ? -8.334 73.213 -4.571 1.00 32.73 157 LEU H O 1
ATOM 17212 N N . GLN H 1 161 ? -7.046 73.814 -2.825 1.00 33.15 158 GLN H N 1
ATOM 17213 C CA . GLN H 1 161 ? -5.782 73.448 -3.499 1.00 34.44 158 GLN H CA 1
ATOM 17214 C C . GLN H 1 161 ? -5.831 71.983 -3.952 1.00 34.72 158 GLN H C 1
ATOM 17215 O O . GLN H 1 161 ? -5.357 71.646 -5.039 1.00 34.36 158 GLN H O 1
ATOM 17221 N N . GLU H 1 162 ? -6.413 71.129 -3.113 1.00 34.34 159 GLU H N 1
ATOM 17222 C CA . GLU H 1 162 ? -6.548 69.695 -3.406 1.00 35.91 159 GLU H CA 1
ATOM 17223 C C . GLU H 1 162 ? -7.526 69.396 -4.554 1.00 35.52 159 GLU H C 1
ATOM 17224 O O . GLU H 1 162 ? -7.295 68.476 -5.316 1.00 37.28 159 GLU H O 1
ATOM 17230 N N . TYR H 1 163 ? -8.608 70.168 -4.666 1.00 34.71 160 TYR H N 1
ATOM 17231 C CA . TYR H 1 163 ? -9.564 70.022 -5.778 1.00 34.18 160 TYR H CA 1
ATOM 17232 C C . TYR H 1 163 ? -9.147 70.791 -7.028 1.00 33.48 160 TYR H C 1
ATOM 17233 O O . TYR H 1 163 ? -9.578 70.454 -8.125 1.00 35.06 160 TYR H O 1
ATOM 17242 N N . LEU H 1 164 ? -8.322 71.820 -6.867 1.00 32.84 161 LEU H N 1
ATOM 17243 C CA . LEU H 1 164 ? -7.909 72.649 -7.990 1.00 31.77 161 LEU H CA 1
ATOM 17244 C C . LEU H 1 164 ? -6.405 72.936 -7.894 1.00 33.50 161 LEU H C 1
ATOM 17245 O O . LEU H 1 164 ? -5.998 74.031 -7.521 1.00 33.02 161 LEU H O 1
ATOM 17250 N N . PRO H 1 165 ? -5.569 71.944 -8.237 1.00 35.82 162 PRO H N 1
ATOM 17251 C CA . PRO H 1 165 ? -4.118 72.124 -8.134 1.00 37.36 162 PRO H CA 1
ATOM 17252 C C . PRO H 1 165 ? -3.540 73.033 -9.197 1.00 37.95 162 PRO H C 1
ATOM 17253 O O . PRO H 1 165 ? -4.104 73.137 -10.291 1.00 37.10 162 PRO H O 1
ATOM 17257 N N . GLU H 1 166 ? -2.411 73.668 -8.878 1.00 39.55 163 GLU H N 1
ATOM 17258 C CA . GLU H 1 166 ? -1.725 74.571 -9.806 1.00 39.88 163 GLU H CA 1
ATOM 17259 C C . GLU H 1 166 ? -2.752 75.503 -10.413 1.00 37.77 163 GLU H C 1
ATOM 17260 O O . GLU H 1 166 ? -2.781 75.700 -11.628 1.00 38.78 163 GLU H O 1
ATOM 17266 N N . SER H 1 167 ? -3.585 76.092 -9.560 1.00 35.09 164 SER H N 1
ATOM 17267 C CA . SER H 1 167 ? -4.688 76.932 -10.021 1.00 33.99 164 SER H CA 1
ATOM 17268 C C . SER H 1 167 ? -4.340 78.304 -10.592 1.00 32.69 164 SER H C 1
ATOM 17269 O O . SER H 1 167 ? -3.271 78.868 -10.352 1.00 31.83 164 SER H O 1
ATOM 17272 N N . PHE H 1 168 ? -5.288 78.807 -11.372 1.00 31.26 165 PHE H N 1
ATOM 17273 C CA . PHE H 1 168 ? -5.230 80.126 -11.977 1.00 29.67 165 PHE H CA 1
ATOM 17274 C C . PHE H 1 168 ? -6.173 80.956 -11.133 1.00 29.08 165 PHE H C 1
ATOM 17275 O O . PHE H 1 168 ? -7.243 80.489 -10.730 1.00 26.86 165 PHE H O 1
ATOM 17283 N N . GLY H 1 169 ? -5.786 82.186 -10.853 1.00 28.74 166 GLY H N 1
ATOM 17284 C CA . GLY H 1 169 ? -6.621 83.048 -10.050 1.00 28.38 166 GLY H CA 1
ATOM 17285 C C . GLY H 1 169 ? -6.152 84.480 -10.106 1.00 27.92 166 GLY H C 1
ATOM 17286 O O . GLY H 1 169 ? -5.292 84.821 -10.918 1.00 28.04 166 GLY H O 1
ATOM 17287 N N . PRO H 1 170 ? -6.718 85.322 -9.236 1.00 27.07 167 PRO H N 1
ATOM 17288 C CA . PRO H 1 170 ? -6.393 86.737 -9.162 1.00 27.04 167 PRO H CA 1
ATOM 17289 C C . PRO H 1 170 ? -4.880 86.968 -9.209 1.00 27.16 167 PRO H C 1
ATOM 17290 O O . PRO H 1 170 ? -4.427 87.886 -9.872 1.00 25.25 167 PRO H O 1
ATOM 17294 N N . ALA H 1 171 ? -4.124 86.108 -8.534 1.00 27.21 168 ALA H N 1
ATOM 17295 C CA . ALA H 1 171 ? -2.671 86.186 -8.505 1.00 29.08 168 ALA H CA 1
ATOM 17296 C C . ALA H 1 171 ? -2.071 86.354 -9.901 1.00 29.42 168 ALA H C 1
ATOM 17297 O O . ALA H 1 171 ? -1.225 87.210 -10.129 1.00 30.73 168 ALA H O 1
ATOM 17299 N N . ASP H 1 172 ? -2.540 85.552 -10.840 1.00 29.71 169 ASP H N 1
ATOM 17300 C CA . ASP H 1 172 ? -2.018 85.583 -12.198 1.00 30.51 169 ASP H CA 1
ATOM 17301 C C . ASP H 1 172 ? -2.323 86.904 -12.928 1.00 30.00 169 ASP H C 1
ATOM 17302 O O . ASP H 1 172 ? -1.665 87.216 -13.919 1.00 29.67 169 ASP H O 1
ATOM 17307 N N . LEU H 1 173 ? -3.292 87.676 -12.414 1.00 28.88 170 LEU H N 1
ATOM 17308 C CA . LEU H 1 173 ? -3.610 89.000 -12.956 1.00 29.10 170 LEU H CA 1
ATOM 17309 C C . LEU H 1 173 ? -2.975 90.097 -12.074 1.00 30.44 170 LEU H C 1
ATOM 17310 O O . LEU H 1 173 ? -3.276 91.269 -12.201 1.00 31.74 170 LEU H O 1
ATOM 17315 N N . GLY H 1 174 ? -2.084 89.693 -11.183 1.00 30.54 171 GLY H N 1
ATOM 17316 C CA . GLY H 1 174 ? -1.365 90.616 -10.349 1.00 30.84 171 GLY H CA 1
ATOM 17317 C C . GLY H 1 174 ? -2.085 91.125 -9.131 1.00 31.29 171 GLY H C 1
ATOM 17318 O O . GLY H 1 174 ? -1.559 92.026 -8.456 1.00 31.70 171 GLY H O 1
ATOM 17319 N N . ILE H 1 175 ? -3.261 90.568 -8.823 1.00 30.17 172 ILE H N 1
ATOM 17320 C CA . ILE H 1 175 ? -4.014 91.038 -7.657 1.00 31.50 172 ILE H CA 1
ATOM 17321 C C . ILE H 1 175 ? -4.360 90.005 -6.584 1.00 31.56 172 ILE H C 1
ATOM 17322 O O . ILE H 1 175 ? -4.252 88.797 -6.774 1.00 30.61 172 ILE H O 1
ATOM 17327 N N . ASP H 1 176 ? -4.758 90.529 -5.435 1.00 33.44 173 ASP H N 1
ATOM 17328 C CA . ASP H 1 176 ? -5.188 89.726 -4.301 1.00 34.67 173 ASP H CA 1
ATOM 17329 C C . ASP H 1 176 ? -6.573 89.155 -4.547 1.00 33.26 173 ASP H C 1
ATOM 17330 O O . ASP H 1 176 ? -7.366 89.725 -5.299 1.00 34.31 173 ASP H O 1
ATOM 17335 N N . SER H 1 177 ? -6.851 88.038 -3.897 1.00 32.24 174 SER H N 1
ATOM 17336 C CA . SER H 1 177 ? -8.146 87.397 -3.957 1.00 31.81 174 SER H CA 1
ATOM 17337 C C . SER H 1 177 ? -8.988 88.021 -2.867 1.00 31.24 174 SER H C 1
ATOM 17338 O O . SER H 1 177 ? -8.848 87.653 -1.701 1.00 30.94 174 SER H O 1
ATOM 17341 N N . GLY H 1 178 ? -9.880 88.937 -3.237 1.00 30.10 175 GLY H N 1
ATOM 17342 C CA . GLY H 1 178 ? -10.658 89.670 -2.239 1.00 30.06 175 GLY H CA 1
ATOM 17343 C C . GLY H 1 178 ? -12.177 89.592 -2.233 1.00 27.57 175 GLY H C 1
ATOM 17344 O O . GLY H 1 178 ? -12.816 90.425 -1.604 1.00 30.44 175 GLY H O 1
ATOM 17345 N N . LEU H 1 179 ? -12.768 88.632 -2.928 1.00 31.51 176 LEU H N 1
ATOM 17346 C CA . LEU H 1 179 ? -14.217 88.516 -2.903 1.00 28.87 176 LEU H CA 1
ATOM 17347 C C . LEU H 1 179 ? -14.650 88.203 -1.461 1.00 28.64 176 LEU H C 1
ATOM 17348 O O . LEU H 1 179 ? -14.173 87.253 -0.863 1.00 28.23 176 LEU H O 1
ATOM 17361 N N . SER H 1 181 ? -14.265 90.518 1.028 1.00 30.78 178 SER H N 1
ATOM 17362 C CA . SER H 1 181 ? -13.578 91.490 1.883 1.00 31.91 178 SER H CA 1
ATOM 17363 C C . SER H 1 181 ? -14.441 92.761 1.976 1.00 32.62 178 SER H C 1
ATOM 17364 O O . SER H 1 181 ? -15.159 93.085 1.042 1.00 32.02 178 SER H O 1
ATOM 17367 N N . PRO H 1 182 ? -14.367 93.493 3.098 1.00 35.28 179 PRO H N 1
ATOM 17368 C CA . PRO H 1 182 ? -15.205 94.703 3.240 1.00 36.74 179 PRO H CA 1
ATOM 17369 C C . PRO H 1 182 ? -15.054 95.672 2.070 1.00 36.82 179 PRO H C 1
ATOM 17370 O O . PRO H 1 182 ? -13.939 95.967 1.672 1.00 37.82 179 PRO H O 1
ATOM 17374 N N . VAL H 1 183 ? -16.170 96.154 1.528 1.00 36.76 180 VAL H N 1
ATOM 17375 C CA . VAL H 1 183 ? -16.138 97.069 0.395 1.00 36.66 180 VAL H CA 1
ATOM 17376 C C . VAL H 1 183 ? -17.190 98.163 0.502 1.00 38.29 180 VAL H C 1
ATOM 17377 O O . VAL H 1 183 ? -18.301 97.932 0.971 1.00 39.75 180 VAL H O 1
ATOM 17381 N N . ASN H 1 184 ? -16.819 99.358 0.060 1.00 39.30 181 ASN H N 1
ATOM 17382 C CA . ASN H 1 184 ? -17.716 100.501 0.008 1.00 40.20 181 ASN H CA 1
ATOM 17383 C C . ASN H 1 184 ? -17.131 101.486 -1.009 1.00 40.67 181 ASN H C 1
ATOM 17384 O O . ASN H 1 184 ? -16.191 102.222 -0.713 1.00 41.73 181 ASN H O 1
ATOM 17389 N N . HIS H 1 185 ? -17.682 101.477 -2.213 1.00 39.31 182 HIS H N 1
ATOM 17390 C CA . HIS H 1 185 ? -17.186 102.338 -3.277 1.00 40.93 182 HIS H CA 1
ATOM 17391 C C . HIS H 1 185 ? -17.570 103.819 -3.095 1.00 43.31 182 HIS H C 1
ATOM 17392 O O . HIS H 1 185 ? -16.967 104.684 -3.715 1.00 43.70 182 HIS H O 1
ATOM 17399 N N . GLY H 1 186 ? -18.556 104.091 -2.240 1.00 45.04 183 GLY H N 1
ATOM 17400 C CA . GLY H 1 186 ? -18.988 105.467 -1.937 1.00 48.08 183 GLY H CA 1
ATOM 17401 C C . GLY H 1 186 ? -19.679 106.202 -3.072 1.00 49.65 183 GLY H C 1
ATOM 17402 O O . GLY H 1 186 ? -19.683 107.423 -3.096 1.00 52.49 183 GLY H O 1
ATOM 17403 N N . LYS H 1 187 ? -20.266 105.460 -4.011 1.00 49.21 184 LYS H N 1
ATOM 17404 C CA . LYS H 1 187 ? -20.955 106.062 -5.151 1.00 50.41 184 LYS H CA 1
ATOM 17405 C C . LYS H 1 187 ? -22.329 106.540 -4.702 1.00 51.40 184 LYS H C 1
ATOM 17406 O O . LYS H 1 187 ? -22.988 105.869 -3.904 1.00 51.61 184 LYS H O 1
ATOM 17412 N N . THR H 1 188 ? -22.756 107.692 -5.220 1.00 52.68 185 THR H N 1
ATOM 17413 C CA . THR H 1 188 ? -24.041 108.279 -4.857 1.00 53.41 185 THR H CA 1
ATOM 17414 C C . THR H 1 188 ? -24.831 108.773 -6.072 1.00 54.35 185 THR H C 1
ATOM 17415 O O . THR H 1 188 ? -24.283 108.991 -7.148 1.00 53.39 185 THR H O 1
ATOM 17419 N N . SER H 1 189 ? -26.127 108.973 -5.863 1.00 55.61 186 SER H N 1
ATOM 17420 C CA . SER H 1 189 ? -27.030 109.431 -6.908 1.00 57.08 186 SER H CA 1
ATOM 17421 C C . SER H 1 189 ? -28.256 110.099 -6.283 1.00 59.49 186 SER H C 1
ATOM 17422 O O . SER H 1 189 ? -28.736 109.667 -5.232 1.00 58.92 186 SER H O 1
ATOM 17425 N N . ASP H 1 190 ? -28.760 111.150 -6.925 1.00 62.18 187 ASP H N 1
ATOM 17426 C CA . ASP H 1 190 ? -29.958 111.837 -6.431 1.00 65.04 187 ASP H CA 1
ATOM 17427 C C . ASP H 1 190 ? -31.202 111.394 -7.212 1.00 64.97 187 ASP H C 1
ATOM 17428 O O . ASP H 1 190 ? -32.199 112.108 -7.266 1.00 67.58 187 ASP H O 1
ATOM 17433 N N . ASP H 1 191 ? -31.135 110.200 -7.797 1.00 63.32 188 ASP H N 1
ATOM 17434 C CA . ASP H 1 191 ? -32.247 109.633 -8.551 1.00 63.40 188 ASP H CA 1
ATOM 17435 C C . ASP H 1 191 ? -33.433 109.426 -7.588 1.00 64.39 188 ASP H C 1
ATOM 17436 O O . ASP H 1 191 ? -33.287 108.803 -6.533 1.00 62.95 188 ASP H O 1
ATOM 17441 N N . ASP H 1 192 ? -34.596 109.971 -7.950 1.00 66.68 189 ASP H N 1
ATOM 17442 C CA . ASP H 1 192 ? -35.797 109.888 -7.099 1.00 68.11 189 ASP H CA 1
ATOM 17443 C C . ASP H 1 192 ? -36.375 108.471 -6.957 1.00 67.20 189 ASP H C 1
ATOM 17444 O O . ASP H 1 192 ? -37.036 108.171 -5.959 1.00 67.85 189 ASP H O 1
ATOM 17449 N N . GLU H 1 193 ? -36.120 107.608 -7.943 1.00 65.69 190 GLU H N 1
ATOM 17450 C CA . GLU H 1 193 ? -36.638 106.238 -7.925 1.00 65.07 190 GLU H CA 1
ATOM 17451 C C . GLU H 1 193 ? -35.995 105.418 -6.797 1.00 62.86 190 GLU H C 1
ATOM 17452 O O . GLU H 1 193 ? -34.788 105.179 -6.803 1.00 61.15 190 GLU H O 1
ATOM 17458 N N A GLU H 1 194 ? -36.805 104.991 -5.830 0.50 63.72 191 GLU H N 1
ATOM 17459 N N B GLU H 1 194 ? -36.833 104.994 -5.852 0.50 63.45 191 GLU H N 1
ATOM 17460 C CA A GLU H 1 194 ? -36.294 104.239 -4.677 0.50 62.54 191 GLU H CA 1
ATOM 17461 C CA B GLU H 1 194 ? -36.421 104.209 -4.688 0.50 62.17 191 GLU H CA 1
ATOM 17462 C C A GLU H 1 194 ? -35.646 102.901 -5.036 0.50 60.08 191 GLU H C 1
ATOM 17463 C C B GLU H 1 194 ? -35.687 102.912 -5.029 0.50 59.85 191 GLU H C 1
ATOM 17464 O O A GLU H 1 194 ? -34.668 102.502 -4.400 0.50 58.79 191 GLU H O 1
ATOM 17465 O O B GLU H 1 194 ? -34.697 102.563 -4.383 0.50 58.62 191 GLU H O 1
ATOM 17476 N N . LEU H 1 195 ? -36.180 102.200 -6.035 1.00 59.80 192 LEU H N 1
ATOM 17477 C CA . LEU H 1 195 ? -35.590 100.916 -6.436 1.00 57.69 192 LEU H CA 1
ATOM 17478 C C . LEU H 1 195 ? -34.163 101.116 -6.965 1.00 55.17 192 LEU H C 1
ATOM 17479 O O . LEU H 1 195 ? -33.292 100.272 -6.736 1.00 53.46 192 LEU H O 1
ATOM 17484 N N . ILE H 1 196 ? -33.930 102.240 -7.648 1.00 54.96 193 ILE H N 1
ATOM 17485 C CA . ILE H 1 196 ? -32.596 102.583 -8.160 1.00 53.55 193 ILE H CA 1
ATOM 17486 C C . ILE H 1 196 ? -31.627 102.823 -7.012 1.00 52.38 193 ILE H C 1
ATOM 17487 O O . ILE H 1 196 ? -30.469 102.420 -7.084 1.00 50.49 193 ILE H O 1
ATOM 17492 N N . GLN H 1 197 ? -32.104 103.482 -5.957 1.00 53.67 194 GLN H N 1
ATOM 17493 C CA . GLN H 1 197 ? -31.269 103.769 -4.794 1.00 53.63 194 GLN H CA 1
ATOM 17494 C C . GLN H 1 197 ? -30.785 102.513 -4.083 1.00 52.47 194 GLN H C 1
ATOM 17495 O O . GLN H 1 197 ? -29.661 102.488 -3.574 1.00 50.85 194 GLN H O 1
ATOM 17501 N N . GLN H 1 198 ? -31.623 101.475 -4.046 1.00 53.05 195 GLN H N 1
ATOM 17502 C CA . GLN H 1 198 ? -31.227 100.218 -3.417 1.00 52.04 195 GLN H CA 1
ATOM 17503 C C . GLN H 1 198 ? -30.337 99.372 -4.322 1.00 50.52 195 GLN H C 1
ATOM 17504 O O . GLN H 1 198 ? -29.575 98.537 -3.832 1.00 49.78 195 GLN H O 1
ATOM 17510 N N . ALA H 1 199 ? -30.430 99.575 -5.633 1.00 50.19 196 ALA H N 1
ATOM 17511 C CA . ALA H 1 199 ? -29.550 98.877 -6.562 1.00 48.51 196 ALA H CA 1
ATOM 17512 C C . ALA H 1 199 ? -28.150 99.460 -6.339 1.00 47.07 196 ALA H C 1
ATOM 17513 O O . ALA H 1 199 ? -27.165 98.732 -6.340 1.00 45.28 196 ALA H O 1
ATOM 17515 N N . LEU H 1 200 ? -28.091 100.776 -6.119 1.00 47.53 197 LEU H N 1
ATOM 17516 C CA . LEU H 1 200 ? -26.840 101.477 -5.807 1.00 47.04 197 LEU H CA 1
ATOM 17517 C C . LEU H 1 200 ? -26.259 100.955 -4.485 1.00 46.29 197 LEU H C 1
ATOM 17518 O O . LEU H 1 200 ? -25.045 100.935 -4.305 1.00 44.49 197 LEU H O 1
ATOM 17523 N N . ARG H 1 201 ? -27.140 100.583 -3.551 1.00 47.49 198 ARG H N 1
ATOM 17524 C CA . ARG H 1 201 ? -26.734 99.964 -2.277 1.00 47.74 198 ARG H CA 1
ATOM 17525 C C . ARG H 1 201 ? -25.893 98.718 -2.574 1.00 45.31 198 ARG H C 1
ATOM 17526 O O . ARG H 1 201 ? -24.882 98.456 -1.923 1.00 44.78 198 ARG H O 1
ATOM 17534 N N . ALA H 1 202 ? -26.324 97.962 -3.577 1.00 44.56 199 ALA H N 1
ATOM 17535 C CA . ALA H 1 202 ? -25.651 96.729 -3.957 1.00 43.32 199 ALA H CA 1
ATOM 17536 C C . ALA H 1 202 ? -24.393 96.943 -4.775 1.00 42.33 199 ALA H C 1
ATOM 17537 O O . ALA H 1 202 ? -23.430 96.193 -4.606 1.00 41.36 199 ALA H O 1
ATOM 17547 N N . ASN H 1 204 ? -22.306 99.301 -4.539 1.00 36.84 201 ASN H N 1
ATOM 17548 C CA . ASN H 1 204 ? -21.290 99.829 -3.621 1.00 36.65 201 ASN H CA 1
ATOM 17549 C C . ASN H 1 204 ? -20.531 98.786 -2.825 1.00 35.89 201 ASN H C 1
ATOM 17550 O O . ASN H 1 204 ? -19.545 99.124 -2.173 1.00 36.34 201 ASN H O 1
ATOM 17555 N N . ILE H 1 205 ? -20.997 97.537 -2.851 1.00 34.09 202 ILE H N 1
ATOM 17556 C CA . ILE H 1 205 ? -20.287 96.443 -2.191 1.00 33.91 202 ILE H CA 1
ATOM 17557 C C . ILE H 1 205 ? -19.774 95.427 -3.224 1.00 31.87 202 ILE H C 1
ATOM 17558 O O . ILE H 1 205 ? -19.131 94.451 -2.848 1.00 31.39 202 ILE H O 1
ATOM 17563 N N . SER H 1 206 ? -20.014 95.699 -4.510 1.00 29.72 203 SER H N 1
ATOM 17564 C CA . SER H 1 206 ? -19.687 94.778 -5.595 1.00 28.80 203 SER H CA 1
ATOM 17565 C C . SER H 1 206 ? -18.202 94.573 -5.865 1.00 27.78 203 SER H C 1
ATOM 17566 O O . SER H 1 206 ? -17.382 95.408 -5.561 1.00 28.49 203 SER H O 1
ATOM 17569 N N . HIS H 1 207 ? -17.890 93.439 -6.470 1.00 26.23 204 HIS H N 1
ATOM 17570 C CA . HIS H 1 207 ? -16.525 93.051 -6.738 1.00 26.30 204 HIS H CA 1
ATOM 17571 C C . HIS H 1 207 ? -16.324 92.975 -8.249 1.00 25.98 204 HIS H C 1
ATOM 17572 O O . HIS H 1 207 ? -16.942 92.153 -8.928 1.00 25.58 204 HIS H O 1
ATOM 17579 N N . SER H 1 208 ? -15.484 93.869 -8.773 1.00 26.64 205 SER H N 1
ATOM 17580 C CA . SER H 1 208 ? -15.230 93.938 -10.199 1.00 26.29 205 SER H CA 1
ATOM 17581 C C . SER H 1 208 ? -13.849 94.505 -10.466 1.00 27.15 205 SER H C 1
ATOM 17582 O O . SER H 1 208 ? -13.708 95.568 -11.082 1.00 27.70 205 SER H O 1
ATOM 17585 N N . PRO H 1 209 ? -12.804 93.789 -10.038 1.00 27.24 206 PRO H N 1
ATOM 17586 C CA . PRO H 1 209 ? -11.492 94.393 -10.269 1.00 27.78 206 PRO H CA 1
ATOM 17587 C C . PRO H 1 209 ? -10.923 94.211 -11.683 1.00 27.83 206 PRO H C 1
ATOM 17588 O O . PRO H 1 209 ? -9.898 94.798 -11.978 1.00 28.93 206 PRO H O 1
ATOM 17592 N N . TYR H 1 210 ? -11.578 93.433 -12.546 1.00 27.46 207 TYR H N 1
ATOM 17593 C CA . TYR H 1 210 ? -11.053 93.173 -13.902 1.00 27.67 207 TYR H CA 1
ATOM 17594 C C . TYR H 1 210 ? -11.724 94.030 -14.971 1.00 29.14 207 TYR H C 1
ATOM 17595 O O . TYR H 1 210 ? -11.107 94.349 -15.976 1.00 30.26 207 TYR H O 1
ATOM 17604 N N . THR H 1 211 ? -12.988 94.389 -14.771 1.00 30.12 208 THR H N 1
ATOM 17605 C CA . THR H 1 211 ? -13.682 95.255 -15.716 1.00 31.45 208 THR H CA 1
ATOM 17606 C C . THR H 1 211 ? -14.076 96.580 -15.092 1.00 32.86 208 THR H C 1
ATOM 17607 O O . THR H 1 211 ? -14.465 97.502 -15.805 1.00 34.53 208 THR H O 1
ATOM 17611 N N . GLN H 1 212 ? -13.991 96.663 -13.763 1.00 33.27 209 GLN H N 1
ATOM 17612 C CA . GLN H 1 212 ? -14.412 97.844 -13.003 1.00 34.78 209 GLN H CA 1
ATOM 17613 C C . GLN H 1 212 ? -15.867 98.206 -13.279 1.00 34.08 209 GLN H C 1
ATOM 17614 O O . GLN H 1 212 ? -16.243 99.374 -13.230 1.00 35.77 209 GLN H O 1
ATOM 17620 N N . ASN H 1 213 ? -16.684 97.206 -13.579 1.00 32.78 210 ASN H N 1
ATOM 17621 C CA . ASN H 1 213 ? -18.091 97.447 -13.792 1.00 32.85 210 ASN H CA 1
ATOM 17622 C C . ASN H 1 213 ? -18.826 97.193 -12.486 1.00 32.21 210 ASN H C 1
ATOM 17623 O O . ASN H 1 213 ? -19.647 96.275 -12.380 1.00 32.71 210 ASN H O 1
ATOM 17628 N N . PHE H 1 214 ? -18.527 98.013 -11.490 1.00 31.38 211 PHE H N 1
ATOM 17629 C CA . PHE H 1 214 ? -19.197 97.903 -10.202 1.00 31.75 211 PHE H CA 1
ATOM 17630 C C . PHE H 1 214 ? -20.649 98.063 -10.546 1.00 32.27 211 PHE H C 1
ATOM 17631 O O . PHE H 1 214 ? -21.015 98.990 -11.270 1.00 33.15 211 PHE H O 1
ATOM 17639 N N . SER H 1 215 ? -21.461 97.121 -10.084 1.00 31.63 212 SER H N 1
ATOM 17640 C CA . SER H 1 215 ? -22.866 97.095 -10.410 1.00 32.50 212 SER H CA 1
ATOM 17641 C C . SER H 1 215 ? -23.645 96.274 -9.424 1.00 33.14 212 SER H C 1
ATOM 17642 O O . SER H 1 215 ? -23.083 95.419 -8.732 1.00 32.61 212 SER H O 1
ATOM 17645 N N . GLY H 1 216 ? -24.950 96.539 -9.393 1.00 34.24 213 GLY H N 1
ATOM 17646 C CA . GLY H 1 216 ? -25.878 95.858 -8.512 1.00 34.64 213 GLY H CA 1
ATOM 17647 C C . GLY H 1 216 ? -27.293 95.873 -9.068 1.00 35.57 213 GLY H C 1
ATOM 17648 O O . GLY H 1 216 ? -27.606 96.667 -9.959 1.00 35.84 213 GLY H O 1
ATOM 17649 N N . VAL H 1 217 ? -28.143 94.987 -8.546 1.00 35.26 214 VAL H N 1
ATOM 17650 C CA . VAL H 1 217 ? -29.541 94.896 -8.983 1.00 37.20 214 VAL H CA 1
ATOM 17651 C C . VAL H 1 217 ? -30.516 94.758 -7.820 1.00 37.80 214 VAL H C 1
ATOM 17652 O O . VAL H 1 217 ? -30.210 94.130 -6.803 1.00 37.44 214 VAL H O 1
ATOM 17656 N N . ALA H 1 218 ? -31.695 95.357 -7.969 1.00 39.24 215 ALA H N 1
ATOM 17657 C CA . ALA H 1 218 ? -32.737 95.276 -6.937 1.00 39.79 215 ALA H CA 1
ATOM 17658 C C . ALA H 1 218 ? -34.026 94.750 -7.549 1.00 41.33 215 ALA H C 1
ATOM 17659 O O . ALA H 1 218 ? -34.418 95.160 -8.638 1.00 41.44 215 ALA H O 1
ATOM 17661 N N . LEU H 1 219 ? -34.679 93.834 -6.839 1.00 43.57 216 LEU H N 1
ATOM 17662 C CA . LEU H 1 219 ? -35.932 93.237 -7.293 1.00 44.98 216 LEU H CA 1
ATOM 17663 C C . LEU H 1 219 ? -36.999 93.514 -6.247 1.00 47.62 216 LEU H C 1
ATOM 17664 O O . LEU H 1 219 ? -36.817 93.193 -5.067 1.00 47.83 216 LEU H O 1
ATOM 17669 N N . LYS H 1 220 ? -38.098 94.129 -6.680 1.00 50.31 217 LYS H N 1
ATOM 17670 C CA . LYS H 1 220 ? -39.219 94.432 -5.803 1.00 53.19 217 LYS H CA 1
ATOM 17671 C C . LYS H 1 220 ? -40.330 93.409 -6.059 1.00 54.32 217 LYS H C 1
ATOM 17672 O O . LYS H 1 220 ? -40.726 93.201 -7.212 1.00 55.22 217 LYS H O 1
ATOM 17686 N N A ARG H 1 222 ? -44.311 91.719 -5.186 0.50 58.84 219 ARG H N 1
ATOM 17687 N N B ARG H 1 222 ? -44.319 91.732 -5.173 0.50 58.83 219 ARG H N 1
ATOM 17688 C CA A ARG H 1 222 ? -45.664 92.259 -5.019 0.50 61.00 219 ARG H CA 1
ATOM 17689 C CA B ARG H 1 222 ? -45.642 92.337 -5.026 0.50 60.94 219 ARG H CA 1
ATOM 17690 C C A ARG H 1 222 ? -45.914 92.616 -3.556 0.50 61.11 219 ARG H C 1
ATOM 17691 C C B ARG H 1 222 ? -45.940 92.613 -3.547 0.50 61.14 219 ARG H C 1
ATOM 17692 O O A ARG H 1 222 ? -46.601 93.592 -3.254 0.50 62.67 219 ARG H O 1
ATOM 17693 O O B ARG H 1 222 ? -46.692 93.532 -3.223 0.50 62.82 219 ARG H O 1
ATOM 17708 N N . SER H 1 223 ? -45.336 91.824 -2.656 1.00 59.44 220 SER H N 1
ATOM 17709 C CA . SER H 1 223 ? -45.485 92.026 -1.218 1.00 58.67 220 SER H CA 1
ATOM 17710 C C . SER H 1 223 ? -44.823 93.332 -0.771 1.00 57.97 220 SER H C 1
ATOM 17711 O O . SER H 1 223 ? -45.134 93.860 0.294 1.00 59.02 220 SER H O 1
ATOM 17714 N N . GLY H 1 224 ? -43.889 93.829 -1.579 1.00 56.56 221 GLY H N 1
ATOM 17715 C CA . GLY H 1 224 ? -43.166 95.054 -1.276 1.00 55.62 221 GLY H CA 1
ATOM 17716 C C . GLY H 1 224 ? -41.743 94.754 -0.851 1.00 53.40 221 GLY H C 1
ATOM 17717 O O . GLY H 1 224 ? -40.948 95.672 -0.659 1.00 52.84 221 GLY H O 1
ATOM 17718 N N . ALA H 1 225 ? -41.425 93.463 -0.713 1.00 52.06 222 ALA H N 1
ATOM 17719 C CA . ALA H 1 225 ? -40.096 93.011 -0.308 1.00 49.58 222 ALA H CA 1
ATOM 17720 C C . ALA H 1 225 ? -39.054 93.298 -1.389 1.00 48.36 222 ALA H C 1
ATOM 17721 O O . ALA H 1 225 ? -39.290 93.052 -2.565 1.00 48.15 222 ALA H O 1
ATOM 17723 N N . ILE H 1 226 ? -37.908 93.826 -0.975 1.00 47.84 223 ILE H N 1
ATOM 17724 C CA . ILE H 1 226 ? -36.805 94.132 -1.886 1.00 47.37 223 ILE H CA 1
ATOM 17725 C C . ILE H 1 226 ? -35.686 93.110 -1.666 1.00 45.95 223 ILE H C 1
ATOM 17726 O O . ILE H 1 226 ? -35.490 92.636 -0.544 1.00 46.43 223 ILE H O 1
ATOM 17731 N N . TYR H 1 227 ? -34.999 92.735 -2.745 1.00 44.73 224 TYR H N 1
ATOM 17732 C CA . TYR H 1 227 ? -33.863 91.801 -2.686 1.00 42.98 224 TYR H CA 1
ATOM 17733 C C . TYR H 1 227 ? -32.729 92.393 -3.508 1.00 42.16 224 TYR H C 1
ATOM 17734 O O . TYR H 1 227 ? -32.925 92.753 -4.664 1.00 41.89 224 TYR H O 1
ATOM 17743 N N . LEU H 1 228 ? -31.548 92.498 -2.904 1.00 41.39 225 LEU H N 1
ATOM 17744 C CA . LEU H 1 228 ? -30.398 93.110 -3.560 1.00 39.88 225 LEU H CA 1
ATOM 17745 C C . LEU H 1 228 ? -29.414 92.084 -4.069 1.00 38.69 225 LEU H C 1
ATOM 17746 O O . LEU H 1 228 ? -29.355 90.966 -3.584 1.00 38.00 225 LEU H O 1
ATOM 17751 N N . GLY H 1 229 ? -28.632 92.486 -5.061 1.00 37.85 226 GLY H N 1
ATOM 17752 C CA . GLY H 1 229 ? -27.636 91.619 -5.645 1.00 36.17 226 GLY H CA 1
ATOM 17753 C C . GLY H 1 229 ? -26.461 92.421 -6.159 1.00 35.18 226 GLY H C 1
ATOM 17754 O O . GLY H 1 229 ? -26.625 93.321 -6.980 1.00 35.92 226 GLY H O 1
ATOM 17755 N N . ALA H 1 230 ? -25.276 92.083 -5.667 1.00 33.92 227 ALA H N 1
ATOM 17756 C CA . ALA H 1 230 ? -24.037 92.737 -6.053 1.00 32.33 227 ALA H CA 1
ATOM 17757 C C . ALA H 1 230 ? -23.269 91.835 -7.019 1.00 30.78 227 ALA H C 1
ATOM 17758 O O . ALA H 1 230 ? -23.313 90.615 -6.911 1.00 30.94 227 ALA H O 1
ATOM 17760 N N . TYR H 1 231 ? -22.566 92.452 -7.956 1.00 29.72 228 TYR H N 1
ATOM 17761 C CA . TYR H 1 231 ? -21.779 91.738 -8.948 1.00 28.87 228 TYR H CA 1
ATOM 17762 C C . TYR H 1 231 ? -20.544 91.097 -8.322 1.00 28.02 228 TYR H C 1
ATOM 17763 O O . TYR H 1 231 ? -19.804 91.754 -7.576 1.00 29.01 228 TYR H O 1
ATOM 17772 N N . ALA H 1 232 ? -20.332 89.819 -8.630 1.00 26.79 229 ALA H N 1
ATOM 17773 C CA . ALA H 1 232 ? -19.171 89.061 -8.136 1.00 26.75 229 ALA H CA 1
ATOM 17774 C C . ALA H 1 232 ? -18.342 88.563 -9.317 1.00 26.69 229 ALA H C 1
ATOM 17775 O O . ALA H 1 232 ? -18.487 87.429 -9.766 1.00 28.51 229 ALA H O 1
ATOM 17777 N N . GLU H 1 233 ? -17.451 89.416 -9.795 1.00 26.81 230 GLU H N 1
ATOM 17778 C CA . GLU H 1 233 ? -16.614 89.106 -10.942 1.00 27.17 230 GLU H CA 1
ATOM 17779 C C . GLU H 1 233 ? -15.502 88.116 -10.590 1.00 26.99 230 GLU H C 1
ATOM 17780 O O . GLU H 1 233 ? -15.044 88.055 -9.447 1.00 28.56 230 GLU H O 1
ATOM 17786 N N . ASN H 1 234 ? -15.065 87.350 -11.583 1.00 25.84 231 ASN H N 1
ATOM 17787 C CA . ASN H 1 234 ? -14.047 86.336 -11.375 1.00 24.74 231 ASN H CA 1
ATOM 17788 C C . ASN H 1 234 ? -12.853 86.549 -12.298 1.00 24.22 231 ASN H C 1
ATOM 17789 O O . ASN H 1 234 ? -13.015 86.989 -13.436 1.00 23.74 231 ASN H O 1
ATOM 17794 N N . ALA H 1 235 ? -11.657 86.223 -11.813 1.00 23.90 232 ALA H N 1
ATOM 17795 C CA . ALA H 1 235 ? -10.429 86.331 -12.614 1.00 23.79 232 ALA H CA 1
ATOM 17796 C C . ALA H 1 235 ? -10.520 85.558 -13.942 1.00 24.68 232 ALA H C 1
ATOM 17797 O O . ALA H 1 235 ? -10.007 86.009 -14.970 1.00 25.98 232 ALA H O 1
ATOM 17799 N N . ALA H 1 236 ? -11.174 84.402 -13.918 1.00 24.62 233 ALA H N 1
ATOM 17800 C CA . ALA H 1 236 ? -11.317 83.562 -15.118 1.00 25.10 233 ALA H CA 1
ATOM 17801 C C . ALA H 1 236 ? -12.427 84.060 -16.040 1.00 24.93 233 ALA H C 1
ATOM 17802 O O . ALA H 1 236 ? -12.702 83.444 -17.075 1.00 25.57 233 ALA H O 1
ATOM 17804 N N . PHE H 1 237 ? -13.059 85.164 -15.651 1.00 24.72 234 PHE H N 1
ATOM 17805 C CA . PHE H 1 237 ? -14.114 85.829 -16.424 1.00 25.84 234 PHE H CA 1
ATOM 17806 C C . PHE H 1 237 ? -15.453 85.106 -16.462 1.00 28.13 234 PHE H C 1
ATOM 17807 O O . PHE H 1 237 ? -16.419 85.568 -15.840 1.00 29.15 234 PHE H O 1
ATOM 17815 N N . ASN H 1 238 ? -15.517 83.981 -17.171 1.00 28.36 235 ASN H N 1
ATOM 17816 C CA . ASN H 1 238 ? -16.771 83.245 -17.305 1.00 29.51 235 ASN H CA 1
ATOM 17817 C C . ASN H 1 238 ? -17.486 82.868 -16.004 1.00 28.65 235 ASN H C 1
ATOM 17818 O O . ASN H 1 238 ? -18.710 82.902 -15.971 1.00 28.62 235 ASN H O 1
ATOM 17823 N N . PRO H 1 239 ? -16.736 82.487 -14.946 1.00 27.43 236 PRO H N 1
ATOM 17824 C CA . PRO H 1 239 ? -17.399 82.152 -13.674 1.00 26.80 236 PRO H CA 1
ATOM 17825 C C . PRO H 1 239 ? -17.898 83.361 -12.875 1.00 27.61 236 PRO H C 1
ATOM 17826 O O . PRO H 1 239 ? -18.357 83.194 -11.748 1.00 29.06 236 PRO H O 1
ATOM 17830 N N . SER H 1 240 ? -17.793 84.563 -13.444 1.00 26.61 237 SER H N 1
ATOM 17831 C CA . SER H 1 240 ? -18.294 85.759 -12.807 1.00 26.66 237 SER H CA 1
ATOM 17832 C C . SER H 1 240 ? -19.801 85.590 -12.607 1.00 28.48 237 SER H C 1
ATOM 17833 O O . SER H 1 240 ? -20.487 85.064 -13.482 1.00 27.99 237 SER H O 1
ATOM 17836 N N . LEU H 1 241 ? -20.312 86.066 -11.470 1.00 29.70 238 LEU H N 1
ATOM 17837 C CA . LEU H 1 241 ? -21.734 85.942 -11.144 1.00 30.62 238 LEU H CA 1
ATOM 17838 C C . LEU H 1 241 ? -22.399 87.327 -11.249 1.00 31.56 238 LEU H C 1
ATOM 17839 O O . LEU H 1 241 ? -22.155 88.192 -10.414 1.00 31.97 238 LEU H O 1
ATOM 17844 N N . PRO H 1 242 ? -23.225 87.550 -12.292 1.00 31.88 239 PRO H N 1
ATOM 17845 C CA . PRO H 1 242 ? -23.904 88.827 -12.516 1.00 32.91 239 PRO H CA 1
ATOM 17846 C C . PRO H 1 242 ? -24.885 89.227 -11.407 1.00 33.16 239 PRO H C 1
ATOM 17847 O O . PRO H 1 242 ? -25.458 88.362 -10.767 1.00 34.31 239 PRO H O 1
ATOM 17851 N N . PRO H 1 243 ? -25.116 90.539 -11.225 1.00 33.80 240 PRO H N 1
ATOM 17852 C CA . PRO H 1 243 ? -26.005 91.019 -10.156 1.00 33.50 240 PRO H CA 1
ATOM 17853 C C . PRO H 1 243 ? -27.442 90.494 -10.229 1.00 34.61 240 PRO H C 1
ATOM 17854 O O . PRO H 1 243 ? -28.052 90.272 -9.188 1.00 34.35 240 PRO H O 1
ATOM 17858 N N . LEU H 1 244 ? -27.980 90.292 -11.430 1.00 34.61 241 LEU H N 1
ATOM 17859 C CA . LEU H 1 244 ? -29.352 89.781 -11.539 1.00 36.02 241 LEU H CA 1
ATOM 17860 C C . LEU H 1 244 ? -29.397 88.433 -10.857 1.00 35.94 241 LEU H C 1
ATOM 17861 O O . LEU H 1 244 ? -30.215 88.212 -9.971 1.00 38.98 241 LEU H O 1
ATOM 17866 N N . GLN H 1 245 ? -28.492 87.544 -11.241 1.00 35.71 242 GLN H N 1
ATOM 17867 C CA . GLN H 1 245 ? -28.433 86.224 -10.628 1.00 35.94 242 GLN H CA 1
ATOM 17868 C C . GLN H 1 245 ? -28.321 86.291 -9.099 1.00 35.20 242 GLN H C 1
ATOM 17869 O O . GLN H 1 245 ? -29.015 85.547 -8.402 1.00 35.29 242 GLN H O 1
ATOM 17875 N N . VAL H 1 246 ? -27.449 87.167 -8.585 1.00 33.86 243 VAL H N 1
ATOM 17876 C CA . VAL H 1 246 ? -27.272 87.288 -7.133 1.00 33.26 243 VAL H CA 1
ATOM 17877 C C . VAL H 1 246 ? -28.573 87.722 -6.450 1.00 33.73 243 VAL H C 1
ATOM 17878 O O . VAL H 1 246 ? -28.957 87.152 -5.443 1.00 33.34 243 VAL H O 1
ATOM 17882 N N . ALA H 1 247 ? -29.253 88.703 -7.037 1.00 34.39 244 ALA H N 1
ATOM 17883 C CA . ALA H 1 247 ? -30.515 89.212 -6.503 1.00 36.13 244 ALA H CA 1
ATOM 17884 C C . ALA H 1 247 ? -31.625 88.158 -6.546 1.00 37.29 244 ALA H C 1
ATOM 17885 O O . ALA H 1 247 ? -32.438 88.076 -5.626 1.00 38.92 244 ALA H O 1
ATOM 17887 N N . LEU H 1 248 ? -31.668 87.375 -7.624 1.00 37.06 245 LEU H N 1
ATOM 17888 C CA . LEU H 1 248 ? -32.658 86.308 -7.758 1.00 37.49 245 LEU H CA 1
ATOM 17889 C C . LEU H 1 248 ? -32.364 85.198 -6.757 1.00 37.47 245 LEU H C 1
ATOM 17890 O O . LEU H 1 248 ? -33.292 84.554 -6.236 1.00 38.14 245 LEU H O 1
ATOM 17895 N N . ALA H 1 249 ? -31.079 84.968 -6.494 1.00 35.94 246 ALA H N 1
ATOM 17896 C CA . ALA H 1 249 ? -30.676 83.947 -5.533 1.00 36.06 246 ALA H CA 1
ATOM 17897 C C . ALA H 1 249 ? -31.177 84.315 -4.145 1.00 37.29 246 ALA H C 1
ATOM 17898 O O . ALA H 1 249 ? -31.729 83.468 -3.449 1.00 38.62 246 ALA H O 1
ATOM 17900 N N . GLN H 1 250 ? -31.027 85.579 -3.751 1.00 37.47 247 GLN H N 1
ATOM 17901 C CA . GLN H 1 250 ? -31.484 86.004 -2.427 1.00 39.36 247 GLN H CA 1
ATOM 17902 C C . GLN H 1 250 ? -33.010 85.928 -2.340 1.00 41.27 247 GLN H C 1
ATOM 17903 O O . GLN H 1 250 ? -33.559 85.556 -1.300 1.00 42.40 247 GLN H O 1
ATOM 17909 N N . ALA H 1 251 ? -33.692 86.293 -3.422 1.00 41.66 248 ALA H N 1
ATOM 17910 C CA . ALA H 1 251 ? -35.148 86.231 -3.450 1.00 43.75 248 ALA H CA 1
ATOM 17911 C C . ALA H 1 251 ? -35.596 84.770 -3.387 1.00 45.31 248 ALA H C 1
ATOM 17912 O O . ALA H 1 251 ? -36.556 84.440 -2.686 1.00 45.83 248 ALA H O 1
ATOM 17938 N N . GLY H 1 255 ? -37.852 81.998 -0.236 1.00 54.45 252 GLY H N 1
ATOM 17939 C CA . GLY H 1 255 ? -39.028 81.233 -0.625 1.00 56.23 252 GLY H CA 1
ATOM 17940 C C . GLY H 1 255 ? -39.923 81.971 -1.597 1.00 57.18 252 GLY H C 1
ATOM 17941 O O . GLY H 1 255 ? -41.097 81.648 -1.727 1.00 58.23 252 GLY H O 1
ATOM 17942 N N . GLU H 1 256 ? -39.373 82.961 -2.289 1.00 56.61 253 GLU H N 1
ATOM 17943 C CA . GLU H 1 256 ? -40.157 83.737 -3.239 1.00 57.87 253 GLU H CA 1
ATOM 17944 C C . GLU H 1 256 ? -40.380 82.989 -4.541 1.00 58.71 253 GLU H C 1
ATOM 17945 O O . GLU H 1 256 ? -39.684 82.012 -4.852 1.00 58.28 253 GLU H O 1
ATOM 17951 N N . SER H 1 257 ? -41.365 83.475 -5.290 1.00 59.87 254 SER H N 1
ATOM 17952 C CA . SER H 1 257 ? -41.709 82.957 -6.598 1.00 60.84 254 SER H CA 1
ATOM 17953 C C . SER H 1 257 ? -41.377 84.069 -7.579 1.00 60.43 254 SER H C 1
ATOM 17954 O O . SER H 1 257 ? -41.769 85.220 -7.370 1.00 60.13 254 SER H O 1
ATOM 17957 N N . PHE H 1 258 ? -40.657 83.733 -8.647 1.00 60.31 255 PHE H N 1
ATOM 17958 C CA . PHE H 1 258 ? -40.269 84.733 -9.648 1.00 60.29 255 PHE H CA 1
ATOM 17959 C C . PHE H 1 258 ? -41.485 85.344 -10.360 1.00 62.14 255 PHE H C 1
ATOM 17960 O O . PHE H 1 258 ? -41.383 86.412 -10.967 1.00 62.07 255 PHE H O 1
ATOM 17968 N N . GLU H 1 259 ? -42.623 84.658 -10.289 1.00 63.44 256 GLU H N 1
ATOM 17969 C CA . GLU H 1 259 ? -43.856 85.144 -10.894 1.00 65.75 256 GLU H CA 1
ATOM 17970 C C . GLU H 1 259 ? -44.402 86.352 -10.113 1.00 65.38 256 GLU H C 1
ATOM 17971 O O . GLU H 1 259 ? -45.166 87.151 -10.653 1.00 66.51 256 GLU H O 1
ATOM 17977 N N . ASP H 1 260 ? -43.989 86.480 -8.851 1.00 63.37 257 ASP H N 1
ATOM 17978 C CA . ASP H 1 260 ? -44.393 87.597 -7.993 1.00 63.13 257 ASP H CA 1
ATOM 17979 C C . ASP H 1 260 ? -43.440 88.808 -8.078 1.00 61.11 257 ASP H C 1
ATOM 17980 O O . ASP H 1 260 ? -43.551 89.734 -7.269 1.00 60.50 257 ASP H O 1
ATOM 17985 N N . ILE H 1 261 ? -42.502 88.799 -9.032 1.00 59.54 258 ILE H N 1
ATOM 17986 C CA . ILE H 1 261 ? -41.573 89.922 -9.207 1.00 57.83 258 ILE H CA 1
ATOM 17987 C C . ILE H 1 261 ? -42.296 91.048 -9.939 1.00 59.56 258 ILE H C 1
ATOM 17988 O O . ILE H 1 261 ? -42.852 90.833 -11.015 1.00 61.41 258 ILE H O 1
ATOM 17993 N N . GLU H 1 262 ? -42.271 92.247 -9.361 1.00 59.60 259 GLU H N 1
ATOM 17994 C CA . GLU H 1 262 ? -42.981 93.403 -9.919 1.00 61.29 259 GLU H CA 1
ATOM 17995 C C . GLU H 1 262 ? -42.089 94.379 -10.676 1.00 59.77 259 GLU H C 1
ATOM 17996 O O . GLU H 1 262 ? -42.506 94.957 -11.674 1.00 60.73 259 GLU H O 1
ATOM 18002 N N . ALA H 1 263 ? -40.869 94.575 -10.198 1.00 57.10 260 ALA H N 1
ATOM 18003 C CA . ALA H 1 263 ? -39.953 95.506 -10.844 1.00 55.54 260 ALA H CA 1
ATOM 18004 C C . ALA H 1 263 ? -38.507 95.144 -10.581 1.00 52.92 260 ALA H C 1
ATOM 18005 O O . ALA H 1 263 ? -38.181 94.537 -9.561 1.00 50.53 260 ALA H O 1
ATOM 18007 N N . ALA H 1 264 ? -37.645 95.518 -11.524 1.00 52.18 261 ALA H N 1
ATOM 18008 C CA . ALA H 1 264 ? -36.215 95.298 -11.401 1.00 50.05 261 ALA H CA 1
ATOM 18009 C C . ALA H 1 264 ? -35.516 96.617 -11.656 1.00 50.15 261 ALA H C 1
ATOM 18010 O O . ALA H 1 264 ? -36.055 97.502 -12.338 1.00 51.75 261 ALA H O 1
ATOM 18012 N N . ALA H 1 265 ? -34.326 96.754 -11.082 1.00 48.17 262 ALA H N 1
ATOM 18013 C CA . ALA H 1 265 ? -33.519 97.951 -11.244 1.00 47.62 262 ALA H CA 1
ATOM 18014 C C . ALA H 1 265 ? -32.054 97.542 -11.319 1.00 45.54 262 ALA H C 1
ATOM 18015 O O . ALA H 1 265 ? -31.577 96.780 -10.484 1.00 45.21 262 ALA H O 1
ATOM 18017 N N . LEU H 1 266 ? -31.354 98.030 -12.339 1.00 45.10 263 LEU H N 1
ATOM 18018 C CA . LEU H 1 266 ? -29.936 97.741 -12.521 1.00 42.57 263 LEU H CA 1
ATOM 18019 C C . LEU H 1 266 ? -29.136 99.036 -12.495 1.00 42.36 263 LEU H C 1
ATOM 18020 O O . LEU H 1 266 ? -29.512 100.017 -13.131 1.00 43.52 263 LEU H O 1
ATOM 18025 N N . VAL H 1 267 ? -28.036 99.036 -11.749 1.00 41.69 264 VAL H N 1
ATOM 18026 C CA . VAL H 1 267 ? -27.167 100.197 -11.660 1.00 42.66 264 VAL H CA 1
ATOM 18027 C C . VAL H 1 267 ? -25.723 99.735 -11.859 1.00 42.39 264 VAL H C 1
ATOM 18028 O O . VAL H 1 267 ? -25.259 98.821 -11.177 1.00 40.82 264 VAL H O 1
ATOM 18032 N N . GLU H 1 268 ? -25.016 100.362 -12.796 1.00 43.50 265 GLU H N 1
ATOM 18033 C CA . GLU H 1 268 ? -23.629 99.999 -13.071 1.00 43.07 265 GLU H CA 1
ATOM 18034 C C . GLU H 1 268 ? -22.765 101.236 -13.350 1.00 44.10 265 GLU H C 1
ATOM 18035 O O . GLU H 1 268 ? -23.284 102.348 -13.417 1.00 46.56 265 GLU H O 1
ATOM 18041 N N . SER H 1 269 ? -21.453 101.033 -13.489 1.00 42.92 266 SER H N 1
ATOM 18042 C CA . SER H 1 269 ? -20.494 102.122 -13.704 1.00 43.85 266 SER H CA 1
ATOM 18043 C C . SER H 1 269 ? -20.375 102.549 -15.159 1.00 43.87 266 SER H C 1
ATOM 18044 O O . SER H 1 269 ? -20.209 101.720 -16.053 1.00 43.03 266 SER H O 1
ATOM 18047 N N . ALA H 1 270 ? -20.409 103.858 -15.378 1.00 45.34 267 ALA H N 1
ATOM 18048 C CA . ALA H 1 270 ? -20.290 104.436 -16.715 1.00 46.20 267 ALA H CA 1
ATOM 18049 C C . ALA H 1 270 ? -18.923 104.159 -17.357 1.00 45.32 267 ALA H C 1
ATOM 18050 O O . ALA H 1 270 ? -18.797 104.210 -18.576 1.00 45.82 267 ALA H O 1
ATOM 18052 N N . THR H 1 271 ? -17.915 103.868 -16.535 1.00 44.27 268 THR H N 1
ATOM 18053 C CA . THR H 1 271 ? -16.557 103.594 -17.019 1.00 44.35 268 THR H CA 1
ATOM 18054 C C . THR H 1 271 ? -16.180 102.106 -17.092 1.00 42.25 268 THR H C 1
ATOM 18055 O O . THR H 1 271 ? -15.096 101.774 -17.555 1.00 42.01 268 THR H O 1
ATOM 18059 N N . GLY H 1 272 ? -17.056 101.222 -16.628 1.00 41.31 269 GLY H N 1
ATOM 18060 C CA . GLY H 1 272 ? -16.782 99.791 -16.667 1.00 40.29 269 GLY H CA 1
ATOM 18061 C C . GLY H 1 272 ? -16.548 99.298 -18.086 1.00 40.15 269 GLY H C 1
ATOM 18062 O O . GLY H 1 272 ? -17.095 99.852 -19.045 1.00 40.10 269 GLY H O 1
ATOM 18063 N N . LYS H 1 273 ? -15.740 98.248 -18.216 1.00 39.03 270 LYS H N 1
ATOM 18064 C CA . LYS H 1 273 ? -15.406 97.688 -19.537 1.00 38.70 270 LYS H CA 1
ATOM 18065 C C . LYS H 1 273 ? -16.458 96.697 -20.064 1.00 37.39 270 LYS H C 1
ATOM 18066 O O . LYS H 1 273 ? -16.350 96.210 -21.192 1.00 37.61 270 LYS H O 1
ATOM 18072 N N . ILE H 1 274 ? -17.458 96.398 -19.238 1.00 35.65 271 ILE H N 1
ATOM 18073 C CA . ILE H 1 274 ? -18.577 95.544 -19.638 1.00 34.63 271 ILE H CA 1
ATOM 18074 C C . ILE H 1 274 ? -19.887 96.157 -19.165 1.00 34.73 271 ILE H C 1
ATOM 18075 O O . ILE H 1 274 ? -19.900 97.090 -18.364 1.00 34.54 271 ILE H O 1
ATOM 18080 N N . SER H 1 275 ? -20.989 95.631 -19.690 1.00 34.96 272 SER H N 1
ATOM 18081 C CA . SER H 1 275 ? -22.316 96.061 -19.308 1.00 34.99 272 SER H CA 1
ATOM 18082 C C . SER H 1 275 ? -23.177 94.837 -19.061 1.00 34.16 272 SER H C 1
ATOM 18083 O O . SER H 1 275 ? -23.039 93.826 -19.762 1.00 32.68 272 SER H O 1
ATOM 18086 N N . HIS H 1 276 ? -24.082 94.935 -18.088 1.00 32.91 273 HIS H N 1
ATOM 18087 C CA . HIS H 1 276 ? -24.983 93.841 -17.792 1.00 33.03 273 HIS H CA 1
ATOM 18088 C C . HIS H 1 276 ? -26.369 94.090 -18.355 1.00 35.30 273 HIS H C 1
ATOM 18089 O O . HIS H 1 276 ? -27.216 93.191 -18.328 1.00 36.95 273 HIS H O 1
ATOM 18096 N N . LEU H 1 277 ? -26.607 95.296 -18.872 1.00 36.61 274 LEU H N 1
ATOM 18097 C CA . LEU H 1 277 ? -27.926 95.666 -19.362 1.00 38.15 274 LEU H CA 1
ATOM 18098 C C . LEU H 1 277 ? -28.577 94.621 -20.269 1.00 39.52 274 LEU H C 1
ATOM 18099 O O . LEU H 1 277 ? -29.675 94.138 -19.961 1.00 40.27 274 LEU H O 1
ATOM 18104 N N . ALA H 1 278 ? -27.905 94.257 -21.355 1.00 39.18 275 ALA H N 1
ATOM 18105 C CA . ALA H 1 278 ? -28.460 93.295 -22.312 1.00 40.69 275 ALA H CA 1
ATOM 18106 C C . ALA H 1 278 ? -28.884 91.976 -21.678 1.00 41.20 275 ALA H C 1
ATOM 18107 O O . ALA H 1 278 ? -30.006 91.506 -21.903 1.00 42.19 275 ALA H O 1
ATOM 18109 N N . ASP H 1 279 ? -27.987 91.371 -20.905 1.00 39.90 276 ASP H N 1
ATOM 18110 C CA . ASP H 1 279 ? -28.278 90.089 -20.275 1.00 40.67 276 ASP H CA 1
ATOM 18111 C C . ASP H 1 279 ? -29.284 90.161 -19.132 1.00 40.83 276 ASP H C 1
ATOM 18112 O O . ASP H 1 279 ? -30.012 89.193 -18.877 1.00 41.30 276 ASP H O 1
ATOM 18117 N N . THR H 1 280 ? -29.339 91.298 -18.449 1.00 41.20 277 THR H N 1
ATOM 18118 C CA . THR H 1 280 ? -30.292 91.463 -17.364 1.00 41.18 277 THR H CA 1
ATOM 18119 C C . THR H 1 280 ? -31.675 91.571 -17.964 1.00 43.02 277 THR H C 1
ATOM 18120 O O . THR H 1 280 ? -32.648 91.019 -17.447 1.00 44.94 277 THR H O 1
ATOM 18124 N N . GLN H 1 281 ? -31.744 92.257 -19.091 1.00 44.07 278 GLN H N 1
ATOM 18125 C CA . GLN H 1 281 ? -32.996 92.483 -19.776 1.00 45.89 278 GLN H CA 1
ATOM 18126 C C . GLN H 1 281 ? -33.497 91.193 -20.441 1.00 46.23 278 GLN H C 1
ATOM 18127 O O . GLN H 1 281 ? -34.678 90.864 -20.347 1.00 47.06 278 GLN H O 1
ATOM 18133 N N . ALA H 1 282 ? -32.591 90.445 -21.062 1.00 44.75 279 ALA H N 1
ATOM 18134 C CA . ALA H 1 282 ? -32.951 89.196 -21.738 1.00 45.97 279 ALA H CA 1
ATOM 18135 C C . ALA H 1 282 ? -33.375 88.096 -20.755 1.00 45.83 279 ALA H C 1
ATOM 18136 O O . ALA H 1 282 ? -34.334 87.361 -21.020 1.00 47.17 279 ALA H O 1
ATOM 18138 N N . THR H 1 283 ? -32.670 87.975 -19.628 1.00 44.42 280 THR H N 1
ATOM 18139 C CA . THR H 1 283 ? -33.015 86.947 -18.638 1.00 43.63 280 THR H CA 1
ATOM 18140 C C . THR H 1 283 ? -34.354 87.241 -17.963 1.00 45.21 280 THR H C 1
ATOM 18141 O O . THR H 1 283 ? -35.112 86.316 -17.662 1.00 46.07 280 THR H O 1
ATOM 18145 N N . LEU H 1 284 ? -34.648 88.518 -17.724 1.00 45.67 281 LEU H N 1
ATOM 18146 C CA . LEU H 1 284 ? -35.938 88.893 -17.127 1.00 46.97 281 LEU H CA 1
ATOM 18147 C C . LEU H 1 284 ? -37.086 88.605 -18.101 1.00 49.13 281 LEU H C 1
ATOM 18148 O O . LEU H 1 284 ? -38.201 88.306 -17.675 1.00 49.35 281 LEU H O 1
ATOM 18153 N N . GLU H 1 285 ? -36.803 88.695 -19.400 1.00 50.03 282 GLU H N 1
ATOM 18154 C CA . GLU H 1 285 ? -37.810 88.447 -20.418 1.00 52.41 282 GLU H CA 1
ATOM 18155 C C . GLU H 1 285 ? -38.239 86.988 -20.411 1.00 52.86 282 GLU H C 1
ATOM 18156 O O . GLU H 1 285 ? -39.415 86.694 -20.643 1.00 55.46 282 GLU H O 1
ATOM 18162 N N . VAL H 1 286 ? -37.304 86.071 -20.160 1.00 50.80 283 VAL H N 1
ATOM 18163 C CA . VAL H 1 286 ? -37.654 84.647 -20.111 1.00 51.87 283 VAL H CA 1
ATOM 18164 C C . VAL H 1 286 ? -38.399 84.332 -18.805 1.00 51.90 283 VAL H C 1
ATOM 18165 O O . VAL H 1 286 ? -39.207 83.406 -18.755 1.00 53.57 283 VAL H O 1
ATOM 18169 N N . ILE H 1 287 ? -38.124 85.111 -17.759 1.00 50.31 284 ILE H N 1
ATOM 18170 C CA . ILE H 1 287 ? -38.804 84.964 -16.472 1.00 50.20 284 ILE H CA 1
ATOM 18171 C C . ILE H 1 287 ? -40.248 85.456 -16.582 1.00 52.65 284 ILE H C 1
ATOM 18172 O O . ILE H 1 287 ? -41.183 84.702 -16.310 1.00 53.04 284 ILE H O 1
ATOM 18177 N N . ASN H 1 288 ? -40.415 86.718 -16.979 1.00 53.58 285 ASN H N 1
ATOM 18178 C CA . ASN H 1 288 ? -41.746 87.326 -17.155 1.00 57.07 285 ASN H CA 1
ATOM 18179 C C . ASN H 1 288 ? -41.640 88.635 -17.966 1.00 58.16 285 ASN H C 1
ATOM 18180 O O . ASN H 1 288 ? -41.223 89.659 -17.428 1.00 57.60 285 ASN H O 1
ATOM 18185 N N . PRO H 1 289 ? -42.027 88.600 -19.262 1.00 60.73 286 PRO H N 1
ATOM 18186 C CA . PRO H 1 289 ? -41.959 89.763 -20.166 1.00 61.79 286 PRO H CA 1
ATOM 18187 C C . PRO H 1 289 ? -42.461 91.081 -19.578 1.00 62.71 286 PRO H C 1
ATOM 18188 O O . PRO H 1 289 ? -41.903 92.137 -19.877 1.00 62.21 286 PRO H O 1
ATOM 18192 N N . ASP H 1 290 ? -43.506 91.013 -18.755 1.00 64.79 287 ASP H N 1
ATOM 18193 C CA . ASP H 1 290 ? -44.108 92.209 -18.153 1.00 65.77 287 ASP H CA 1
ATOM 18194 C C . ASP H 1 290 ? -43.250 92.927 -17.101 1.00 63.74 287 ASP H C 1
ATOM 18195 O O . ASP H 1 290 ? -43.574 94.055 -16.724 1.00 63.98 287 ASP H O 1
ATOM 18200 N N . ILE H 1 291 ? -42.170 92.301 -16.631 1.00 61.56 288 ILE H N 1
ATOM 18201 C CA . ILE H 1 291 ? -41.317 92.946 -15.625 1.00 59.40 288 ILE H CA 1
ATOM 18202 C C . ILE H 1 291 ? -40.531 94.088 -16.270 1.00 58.82 288 ILE H C 1
ATOM 18203 O O . ILE H 1 291 ? -39.762 93.851 -17.195 1.00 58.44 288 ILE H O 1
ATOM 18208 N N . PRO H 1 292 ? -40.724 95.329 -15.786 1.00 59.09 289 PRO H N 1
ATOM 18209 C CA . PRO H 1 292 ? -40.002 96.472 -16.317 1.00 58.61 289 PRO H CA 1
ATOM 18210 C C . PRO H 1 292 ? -38.690 96.631 -15.584 1.00 55.69 289 PRO H C 1
ATOM 18211 O O . PRO H 1 292 ? -38.629 96.386 -14.383 1.00 56.52 289 PRO H O 1
ATOM 18215 N N . LEU H 1 293 ? -37.659 97.060 -16.299 1.00 54.74 290 LEU H N 1
ATOM 18216 C CA . LEU H 1 293 ? -36.322 97.218 -15.735 1.00 51.60 290 LEU H CA 1
ATOM 18217 C C . LEU H 1 293 ? -35.838 98.661 -15.748 1.00 51.85 290 LEU H C 1
ATOM 18218 O O . LEU H 1 293 ? -35.625 99.228 -16.813 1.00 51.59 290 LEU H O 1
ATOM 18223 N N . SER H 1 294 ? -35.649 99.242 -14.563 1.00 51.78 291 SER H N 1
ATOM 18224 C CA . SER H 1 294 ? -35.109 100.601 -14.445 1.00 52.41 291 SER H CA 1
ATOM 18225 C C . SER H 1 294 ? -33.587 100.502 -14.593 1.00 50.31 291 SER H C 1
ATOM 18226 O O . SER H 1 294 ? -32.983 99.570 -14.071 1.00 48.12 291 SER H O 1
ATOM 18229 N N . TYR H 1 295 ? -32.970 101.457 -15.288 1.00 50.94 292 TYR H N 1
ATOM 18230 C CA . TYR H 1 295 ? -31.529 101.424 -15.513 1.00 50.27 292 TYR H CA 1
ATOM 18231 C C . TYR H 1 295 ? -30.817 102.751 -15.258 1.00 51.23 292 TYR H C 1
ATOM 18232 O O . TYR H 1 295 ? -31.378 103.814 -15.479 1.00 53.08 292 TYR H O 1
ATOM 18241 N N . LEU H 1 296 ? -29.562 102.667 -14.813 1.00 50.67 293 LEU H N 1
ATOM 18242 C CA . LEU H 1 296 ? -28.743 103.847 -14.554 1.00 51.58 293 LEU H CA 1
ATOM 18243 C C . LEU H 1 296 ? -27.235 103.574 -14.690 1.00 51.06 293 LEU H C 1
ATOM 18244 O O . LEU H 1 296 ? -26.679 102.755 -13.958 1.00 49.81 293 LEU H O 1
ATOM 18249 N N . SER H 1 297 ? -26.588 104.251 -15.641 1.00 51.82 294 SER H N 1
ATOM 18250 C CA . SER H 1 297 ? -25.139 104.145 -15.816 1.00 50.71 294 SER H CA 1
ATOM 18251 C C . SER H 1 297 ? -24.602 105.330 -15.003 1.00 51.67 294 SER H C 1
ATOM 18252 O O . SER H 1 297 ? -25.024 106.470 -15.218 1.00 53.67 294 SER H O 1
ATOM 18255 N N . LEU H 1 298 ? -23.680 105.061 -14.079 1.00 50.14 295 LEU H N 1
ATOM 18256 C CA . LEU H 1 298 ? -23.213 106.074 -13.123 1.00 51.10 295 LEU H CA 1
ATOM 18257 C C . LEU H 1 298 ? -21.702 106.290 -13.066 1.00 51.01 295 LEU H C 1
ATOM 18258 O O . LEU H 1 298 ? -20.890 105.353 -13.112 1.00 48.86 295 LEU H O 1
#

Radius of gyration: 43.11 Å; Cα contacts (8 Å, |Δi|>4): 5437; chains: 8; bounding box: 96×107×128 Å

Nearest PDB structures (foldseek):
  4eg2-assembly2_D  TM=9.965E-01  e=2.276E-58  Vibrio cholerae
  1af2-assembly1_A  TM=9.688E-01  e=2.902E-38  Escherichia coli
  6k63-assembly2_D  TM=9.670E-01  e=1.480E-36  Klebsiella pneumoniae subsp. pneumoniae MGH 78578
  6l08-assembly1_B  TM=8.850E-01  e=4.633E-23  Arabidopsis thaliana
  1mq0-assembly1_A  TM=8.407E-01  e=4.453E-08  Homo sapiens

Foldseek 3Di:
DLCPQLVVLLVPDPQCSVVVCVQLVDPPNQQKAAQVNVVVSCVRVVDDPLQSQQSCFSNLQSPADCPPPPDTKKKWWQFPNRMIHIFIWDFPPADGLQTGHRLNLRVLQCVCPGQFTQEMEIADPDDPLSLQLCLHPCQQHYWYHYPPDDIHHSCVVAPPDDFQVVVVHDSGCGFAAPPDDDPDPDPQQVQFVVLSRADDPPFQWWKKKWWFQVRDIFIFTWHATPVGSSTHGRLSSRVSSQVHDLVRTAEMEMEIAPRGNDDCVVVSQSRNVSSPVNHYYHYYHD/DLVVLLVVLLVPDPLQSVVVCVQLVPPPRQQKAALVRLVVSCVSVVDDPLQVQQSCFSNLQSPADCPPPPDGKKKWWQFPNNMIHIFIWDFPPDDGLQIAHRLNLRVLLCVVPGQFTAEMEIADDDDPLSLQLCLHPCLQRYWYGYPPDDTHHSCVVAPPHDFQVVVVHDRGCGFAALPDDDPPPDVQQVQQVVLSRADDPDFQWWKKKWWFQVGDIFIFTWAATPVGSSTHGRLSSRVSSQVHDLLRTAEMEMEIAPRGNDDCVVVNQSRNVSSPNNHYYHYYHD/DVCQLVVLLVPDPLQSVLVCCQLVPPPRQQKAAQVSVVVSCVSVVDDDLVSLQSCFSNQLSPADCPPPPDGWKKWWQFPNGMIHIFIWDFPPADGLQTDHNLNLRVLLCLVPGQGTAEMETADDDDPLSLQLCLHPCLQHHWYGHPPDDTDHSCVVAPPDDFPVVVPDDSGSGAAALPDDDPDPDVQQVLFVVLSRADDPPFQWWKKKWWFQVRDIFIFTWAATPVGSSTHGRVNSRVSSAVHDLLSTQEMEMEIAPRGNDDCVVVNQSRNVSSPNNHYYHYYHD/DLVVQLVVLLVPDPQQSVVVCVQLVPPPRQQKAAQVRLVVSVVSVVDDDLQVLQSCQSNLQSPADCPPPPDTKKKWWQFPNRMIHIFIWDFPPADGLQIDHRLNLRVLRCVCPGQGTQEMEIADDDDPLSLQLCQHPCQQRYWYGYPPDDIDHSCVVQPPDDFCVVVPDDDGPGAFALPDDDPDPDVQQVQFVRLSRADDPPFQWWKKKWWFQVGDIFIFTWHATPVGSSTHGRLSSRVSSQVHQLLRTAEMEMEIAPRGNDDCVVVSQSRNVSSPVNYYYHYDHD/DLVVLLVVLLVPDPQQSVVVCVQLPDPPNQQKAAQVRVVVSCVSVVDDPLVVQQSCFSNLQSPADCPPPPDGKKKWWQAPNRMIHIFIWDFPPADGLQIDHRLNLRVLLCVCPGQFTQEMEIADPDDPLSLQLCLAPCQQHYWYHYPPDDIDHSCVVQPPDDFPVVVVDDDGSGAFALPDDDPDPDVQQVVQVVLSRADDPDQQWWKKKWWFQVGDIFIFTWYATPVGSSTHGRLNSRVSSQVHDLLRTAEMEMETELRGNDDCVVVSQSRNCSSPNNHYYHYDHD/DVVQLVVLLVPDPQCSVVVCVQLVPPPNQQKAAQVRVVVSCVSVVDDPLQSQQSCFSNQQSPADCPPPPDTWKKWWQFPNRMIHIFIWDFPPADCLLTDHNLNLRVLQCVVPGQFTAEMETADDDDPLNLQLCLHPCQQHYWYGHPPDDTDHSCVVAPPHDFQVVVVHDSGCGAAAPPDDDPDPDVQQVQFVVLSRADDPPQQWWKKKWWFQVGDIFIFTWAATPVGSSTNGRLNSRVSSQVHQLVSTAEMEMEIEPSGNDDCVVVSQSRNCSSPVNYYYHYYYD/DLVVLQVVLLPPDPQQSVLVCVQLVPPPNQQKAAQVRLVVSCVSVVDDPLVVLQSCFSNLQSPADCPPPPDGKKKWFQFPNGMIHIFIWDFPPADGLQIDHRLRLRVLRCVCPGQFTQEMEIADDDDPLSLQLLQHPCLPHYWYHYPPDDIDHSCVVPPPHDFPVNVPDNCGSGAFALPDDDPDPDVQQVQFVVLSRADDPPFQWWKKKWWAQVRDIFIFTWHAGPVGSSTHGRLSSRVSSQVHQLLPTAEMEMEIAPRGNDDCVVVSQSRNVSSPVNYYYHYDHD/DVVVLQVVLLVQDPQQSVLVCVACVPPVDQQKAALVSVVVSCVSVVDDPLQVQQSNFSNLLSLADCPPPPDGWKKWWQFPNRMIHIFIWQFPPADGLQTDHRLRLRVLRCLVDGQGTAEMETADDDDPLSLQLCLHPCQQHYWYGHPPDDTDGSCVVAPPDDFVVVVVDDRGSGAFALPDDDPDPDPQQRVFVVLSRADDPPFQWWKKKWWFQVRDIFIFTWAATPVGSSTHGRLSSRVSSQVHDLVSTAEMEMETELRGNDDCVVVSQSRNCSSPVNYYYHYYHD

B-factor: mean 34.55, std 11.98, range [10.87, 119.47]

Secondary structure (DSSP, 8-state):
---HHHHHHHH--TTTHHHHHHHHTSTT--SEE-HHHHHHHHHHH---HHHHHHHHHHHHHTT---TTT----EEEEEETTS-EEEEE---TTS-GGG---HHHHHHHHH----S-EEEEEESSPPPHHHHH---STTTTT-EEE-SSSPPEEHHHHSTT---GGGGT------------------HHHHHHHH----B-TTT---EEEEE---S--EEEE-B--TTSTT-B-HHHHHHHH----GGG---EEEEE-TT-SS--HHHHHHHHHHH-TT--EEEEE-/---HHHHHHHH--TTTHHHHHHHHTSTT--SEE-HHHHHHHHHHHT--HHHHHHHHHHHHHTT---TTT----EEEEEETTS-EEEEE---TTS-GGG---HHHHHHHHH----S-EEEEEESS---HHHHH---STTTTT-EEE-TTSPPEEHHHHSSS--SGGGGT------------------HHHHHHHH----B-TTT---EEEEE------EEEE-B--TTSTT-B-HHHHHHHH----GGG---EEEEE-TT-SS-SHHHHHHHHHHH-TT--EEEEE-/--HHHHHHHH--TTTHHHHHHHHTSTT--SEE-HHHHHHHHHHH---HHHHHHHHHHHHHTT---TTT----EEEEEETTS-EEEEE---TTS-GGG---HHHHHHHHH----S-EEEEEESS---HHHHH---STTTTT-EEE-TTS--EEHHHHS-S---GGGGTS-----------------HHHHHHHH----B-TTT---EEEEE---S--EEEE-B--TTSTT-B-HHHHHHHH----GGG---EEEEE-TT-SS--HHHHHHHHHHH-TT--EEEEE-/---HHHHHHHH--TTTHHHHHHHHTSTT--SEE-HHHHHHHHHHH-S-HHHHHHHTHHHHHTT---TTT----EEEEEETTS-EEEEE---TTS-GGG---HHHHHHHHH----S-EEEEEESS---HHHHH---STTTTT-EEE-TTS--EEHHHHSSS---GGGGT--S-------------S-HHHHHHHH----B-TTT---EEEEE------EEEE-B--TTSTT-B-HHHHHHHH----GGG---EEEEE-TT-SS--HHHHHHHHHHH-TT--EEEEE-/---HHHHHHHH--TTTHHHHHHHHTSTT--SEE-HHHHHHHHHHH---HHHHHHHHHHHHHTT---TTT----EEEEEETTS-EEEEE---TTS-GGG---HHHHHHHHH----S-EEEEEESS---HHHHH---STTTTT-EEE-TTS--EEHHHHSSS---GGGGT------------------HHHHHHHH----B-TTT---EEEEE---S--EEEE-B--TTSTT-B-HHHHHHHH----GGG---EEEEE-TT-SS-SHHHHHHHHHHH-TT--EEEEE-/--HHHHHHHH--TTTHHHHHHHHTSTT--SEE-HHHHHHHHHHH---HHHHHHHHHHHHHTT---TTT----EEEEEETTS-EEEEE---TTS-GGG---HHHHHHHHH----S-EEEEE-SSPPPHHHHH---STTTTT-EEE-TTS--EEHHHHSTT---GGGGT------------------HHHHHHHH----B-TTT---EEEEE---S--EEEE-B--TTSTT-B-HHHHHHHH----GGG---EEEEE-TT-SS--HHHHHHHHHHH-TT--EEEEE-/---HHHHHHHH--TTTHHHHHHHHTSTT--SEE-HHHHHHHHHHH---HHHHHHHHHHHHHTT---TTT----EEEEEETTS-EEEEE---TTS-GGG---HHHHHHHHH------EEEEEESSPPPHHHHH---STTTTT-EEE-TTS--EEHHHHSTT---TTTTT----------------S-HHHHHHHH----B-TTT----EEEE------EEEE-B--TTSTT-B-HHHHHHHH----GGG---EEEEE-TT-SS--HHHHHHHHHHH-TT--EEEEE-/---HHHHHHHH--TTTHHHHHHHHSSTT--SEE-HHHHHHHHHHH---HHHHHHHHHHHHHTT---TTT----EEEEEETTS-EEEEE---TTS-GGG---HHHHHHHHH----S-EEEEEESSPPPHHHHH---STTTTT-EEE-TTS--EEHHHHSTT--SGGGGT----------------S-HHHHHHHH----B-TTT---EEEEE---S--EEEE-B--TTSTT-B-HHHHHHHH----GGG---EEEEE-TT-S---HHHHHHHHHHH-TT--EEEEE-

Sequence (2286 aa):
NARNNRIEQALQQPASFAPYLRELVLAKDFDATFSAEQYQQLLTLSGLEDADLRVALLPIAAAYSYAPISEEFYVGAIVRGISGRRLYLGANEFTGAQLGQTVHAEQCAISHAWKGEKGVADITIINNFFSPCGHCRQFNELTTASSLKIQLPKRAAKTLQEYLPESFGPADLGIDSGLSPVNHGKTSDDDEELIQQALRANISHSPYTQNFSGVALKRSGAIYLGAYAENAAFNPSLPPLQVALAQAGESFEDIEAAALVESSATGKISHLADTQATLEVINPDIPLSYLSLNARNRIEQALQQPASFAPYLRELVLAKDFDATFSAEQYQQLLTLSGLEDADLRVALLPIAAAYSYAPISEFYVGAIVRGISGRLYLGANEFTGAQLGQTVHAEQCAISHAWKGEKGVADITIINNFFSPCGHCRQFNELTTASSLKIQLPKRAAKTLQEYLPESFGPADLGIDSGLSPVNHGKTSDDDEELIQQALRANISHSPYTQNFSGVALKRSGAIYLGAYAENAAFNPSLPPLQVALAQAGESFEDIEAAALVESATGKISHLADTQQATLEVINPDIPLSYLSLARNRIEQQALQQPASFAPYLRELVLAKDFDATFSAEQYQQLLTLSGLEDADLRVALLPIAAAYSYAPISEFYVGAIVRGISGRLYLGANEFTGAQLGQTVHAEQCAISHAWKGEKGVADITINFSPCGHCRQFNELTTASSLKIQLPKRAAKTLQEYLPESFGPADLGIDSGLSPVNHGKTSSDDDDDEELIQQALRANISHSPYTQNFSGVALKRSGAIYLGAYAENAAFNPSLPPLQVALAQAGESFEDIEAAALVESATGKISHLADTQATLEVINPDIPLSYLSLNARNRIEQQALQQPASFAPYLRELVLAKDFDATFSAEQYQQLLTLSGLEDADLRVALLPIAAAYSYAPISEFYVGAIVRGISGRLYLGANEFTGAQLGQTVHAEQCAISHAWKGEKGVADITIINNFFSPCGHCRQFNELTTASSLKIQLPKRAAKTLQEYLPESFGPADLGIDSGLSPVNHGKTSDDDEEELIQQALRANISHSPYTQNFSGVALKRSGAIYLGAYAENAAFNPSLPPLQVALAQAGESFEDIEAAALVESATGKISHLADTQATLEVINPDIPLSYLSLNARNRRIEQALQQPASFAPYLRELVLAKDFDATFSAEQYQQLLTLSGLEDADLRVALLPIAAAYSYAPISEFYVGAIVRGISGRLYLGANEFTGAQLGQTVHAEQCAISHAWKGEKGVADITINFSPCGHCRQFNELTTASSLKIQLPKRAAKTLQQEYLPESFGPADLGIDSGLSPVNHGKTSDDDEELIQQALRANISHSPYTQNFSGVALKRSGAIYLGAYAENAAFNPSLPPLQVALAQAGESFEDIEAAALVESATGKISHLADTQATLEVINPDIPLSYLSLARNRIEQALQQPASFAPYLRELVLAKDFDATFSAEQYQQLLTLSGLEDADLRVALLPIAAAYSYAPISEEFYVGAIVRGISGRLYLGANEFTGAQLGQTVHAEQCAISHAWKGEKGVADITINFSPCGHCRQFNELTTASSLKIQLPKRAAKTLQEYLPESFGPADLGIDSGLSPVNHGKTSDDDEELIQQALRANISHSPYTQNFSGVALKRSGAIYLGAYAENAAFNPSLPPLQVALAQAGESFEDIEAAALVESATGKISHLADTQATLEVINPDIPLSYLSLNARNRIEQALQQPASFAPYLRELVLAKDFDATFSAEQYQQLLTLSGLEDADLRVALLPIAAAYSYAPISEFYVGAIVRGISGRLYLGANEFTGAQLGQTVHAEQCAISHAWKGEKGVADITINFSPCGHCRQFNELTTASSLKIQLPKRAAKTLQEYLPESFGPADLGIDSGLSPVNHGKTSDDDEELIQQALRANISHSPYTQNFSGVALKRSGAIYLGAYAENAAFNPSLPPLQVALAQAGESFEDIEAAALVESATGKISHLADTQATLEVINPDIPLSYLSLNARNRIEEQALQQPASFAPYLRELVLAKDFDATFSAEQYQQLLTLSGLEDADLRVALLPIAAAYSYAPISEFYVGAIVRGISGRLYLGANEFTGAQLGQTVHAEQCAISHAWKGEKGVADITINFSPCGHCRQFNELTTASSLKIQLPKRAAKTLQEYLPESFGPADLGIDSGLSPVNHGKTSDDDEEELIQQALRANISHSPYTQNFSGVALKRRSGAIYLGAYAENAAFNPSLPPLQVALAQAGESFEDIEAAALVESATGKISHLADTQATLEVINPDIPLSYLSL

InterPro domains:
  IPR002125 Cytidine and deoxycytidylate deaminase domain [PF00383] (60-140)
  IPR002125 Cytidine and deoxycytidylate deaminase domain [PS51747] (48-168)
  IPR002125 Cytidine and deoxycytidylate deaminase domain [PS51747] (187-295)
  IPR006263 Cytidine deaminase, homodimeric [TIGR01355] (29-295)
  IPR013171 Cytidine/deoxycytidylate deaminase, zinc-binding domain [PF08211] (157-277)
  IPR016192 APOBEC/CMP deaminase, zinc-binding [PS00903] (102-136)
  IPR016193 Cytidine deaminase-like [SSF53927] (1-147)
  IPR016193 Cytidine deaminase-like [SSF53927] (153-283)
  IPR020797 Cytidine deaminase, bacteria [MF_01558] (1-293)
  IPR050202 Cytidine and Deoxycytidylate Deaminase [PTHR11644] (32-249)

Solvent-accessible surface area: 83454 Å² total